Protein 6BGH (pdb70)

GO terms:
  GO:0000785 chromatin (C, IDA)
  GO:0045944 positive regulation of transcription by RNA polymerase II (P, IDA)
  GO:0140566 histone reade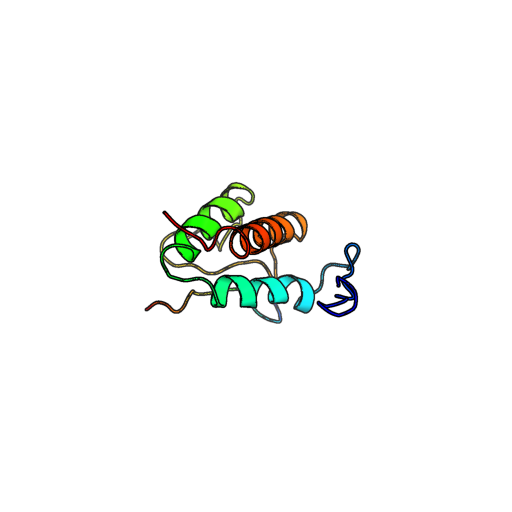r activity (F, IDA)
  GO:0062072 histone H3K9me2/3 reader activity (F, IDA)
  GO:0035987 endodermal cell differentiation (P, IDA)
  GO:0140673 transcription elongation-coupled chromatin remodeling (P, IDA)
  GO:0106222 lncRNA binding (F, IDA)
  GO:0140017 histone H3K18cr reader activity (F, IDA)
  GO:0140019 histone H3K9cr reader activity (F, IDA)
  GO:0140038 histone H3K27cr reader activity (F, IDA)
  GO:0071168 protein localization to chromatin (P, IDA)
  GO:0140693 molecular condensate scaffold activity (F, IDA)
  GO:0005694 chromosome (C, EXP)
  GO:0005515 protein binding (F, IPI)
  GO:0005654 nucleoplasm (C, IDA)
  GO:0005634 nucleus (C, IDA)

CATH classification: 1.20.1270.220

Structure (mmCIF, N/CA/C/O backbone):
data_6BGH
#
_entry.id   6BGH
#
loop_
_entity.id
_entity.type
_entity.pdbx_description
1 polymer 'Bromodomain-containing protein 3'
2 polymer Brd3_ET
#
loop_
_atom_site.group_PDB
_atom_site.id
_atom_site.type_symbol
_atom_site.label_atom_id
_atom_site.label_alt_id
_atom_site.label_comp_id
_atom_site.label_asym_id
_atom_site.label_entity_id
_atom_site.label_seq_id
_atom_site.pdbx_PDB_ins_code
_atom_site.Cartn_x
_atom_site.Cartn_y
_atom_site.Cartn_z
_atom_site.occupancy
_atom_site.B_iso_or_equiv
_atom_site.auth_seq_id
_atom_site.auth_comp_id
_atom_site.auth_asym_id
_atom_site.auth_atom_id
_atom_site.pdbx_PDB_model_num
ATOM 1 N N . ALA A 1 1 ? 29.584 -2.862 0.443 1.00 0.00 557 ALA A N 1
ATOM 2 C CA . ALA A 1 1 ? 28.886 -3.316 -0.756 1.00 0.00 557 ALA A CA 1
ATOM 3 C C . ALA A 1 1 ? 27.586 -2.567 -0.919 1.00 0.00 557 ALA A C 1
ATOM 4 O O . ALA A 1 1 ? 26.941 -2.641 -1.956 1.00 0.00 557 ALA A O 1
ATOM 11 N N . SER A 1 2 ? 27.230 -1.820 0.108 1.00 0.00 558 SER A N 1
ATOM 12 C CA . SER A 1 2 ? 25.995 -1.052 0.147 1.00 0.00 558 SER A CA 1
ATOM 13 C C . SER A 1 2 ? 25.899 -0.067 -1.023 1.00 0.00 558 SER A C 1
ATOM 14 O O . SER A 1 2 ? 24.865 0.025 -1.683 1.00 0.00 558 SER A O 1
ATOM 22 N N . ALA A 1 3 ? 27.009 0.607 -1.309 1.00 0.00 559 ALA A N 1
ATOM 23 C CA . ALA A 1 3 ? 27.078 1.598 -2.384 1.00 0.00 559 ALA A CA 1
ATOM 24 C C . ALA A 1 3 ? 26.886 0.957 -3.756 1.00 0.00 559 ALA A C 1
ATOM 25 O O . ALA A 1 3 ? 26.396 1.599 -4.687 1.00 0.00 559 ALA A O 1
ATOM 32 N N . SER A 1 4 ? 27.249 -0.301 -3.861 1.00 0.00 560 SER A N 1
ATOM 33 C CA . SER A 1 4 ? 27.154 -1.041 -5.101 1.00 0.00 560 SER A CA 1
ATOM 34 C C . SER A 1 4 ? 25.846 -1.832 -5.155 1.00 0.00 560 SER A C 1
ATOM 35 O O . SER A 1 4 ? 25.534 -2.486 -6.153 1.00 0.00 560 SER A O 1
ATOM 43 N N . TYR A 1 5 ? 25.104 -1.794 -4.073 1.00 0.00 561 TYR A N 1
ATOM 44 C CA . TYR A 1 5 ? 23.866 -2.519 -3.990 1.00 0.00 561 TYR A CA 1
ATOM 45 C C . TYR A 1 5 ? 22.747 -1.621 -4.458 1.00 0.00 561 TYR A C 1
ATOM 46 O O . TYR A 1 5 ? 21.897 -2.028 -5.267 1.00 0.00 561 TYR A O 1
ATOM 64 N N . ASP A 1 6 ? 22.756 -0.399 -3.947 1.00 0.00 562 ASP A N 1
ATOM 65 C CA . ASP A 1 6 ? 21.809 0.629 -4.332 1.00 0.00 562 ASP A CA 1
ATOM 66 C C . ASP A 1 6 ? 22.210 1.896 -3.590 1.00 0.00 562 ASP A C 1
ATOM 67 O O . ASP A 1 6 ? 23.317 1.983 -3.038 1.00 0.00 562 ASP A O 1
ATOM 76 N N . SER A 1 7 ? 21.365 2.859 -3.586 1.00 0.00 563 SER A N 1
ATOM 77 C CA . SER A 1 7 ? 21.578 4.081 -2.873 1.00 0.00 563 SER A CA 1
ATOM 78 C C . SER A 1 7 ? 20.247 4.599 -2.336 1.00 0.00 563 SER A C 1
ATOM 79 O O . SER A 1 7 ? 20.175 5.044 -1.198 1.00 0.00 563 SER A O 1
ATOM 87 N N . GLU A 1 8 ? 19.191 4.443 -3.151 1.00 0.00 564 GLU A N 1
ATOM 88 C CA . GLU A 1 8 ? 17.820 4.853 -2.827 1.00 0.00 564 GLU A CA 1
ATOM 89 C C . GLU A 1 8 ? 17.699 6.261 -2.251 1.00 0.00 564 GLU A C 1
ATOM 90 O O . GLU A 1 8 ? 17.817 6.470 -1.042 1.00 0.00 564 GLU A O 1
ATOM 102 N N . GLU A 1 9 ? 17.494 7.223 -3.116 1.00 0.00 565 GLU A N 1
ATOM 103 C CA . GLU A 1 9 ? 17.275 8.591 -2.696 1.00 0.00 565 GLU A CA 1
ATOM 104 C C . GLU A 1 9 ? 15.825 8.711 -2.248 1.00 0.00 565 GLU A C 1
ATOM 105 O O . GLU A 1 9 ? 14.939 9.097 -3.019 1.00 0.00 565 GLU A O 1
ATOM 117 N N . GLU A 1 10 ? 15.591 8.302 -1.039 1.00 0.00 566 GLU A N 1
ATOM 118 C CA . GLU A 1 10 ? 14.270 8.188 -0.498 1.00 0.00 566 GLU A CA 1
ATOM 119 C C . GLU A 1 10 ? 13.998 9.276 0.530 1.00 0.00 566 GLU A C 1
ATOM 120 O O . GLU A 1 10 ? 14.766 9.464 1.484 1.00 0.00 566 GLU A O 1
ATOM 132 N N . GLU A 1 11 ? 12.909 9.960 0.343 1.00 0.00 567 GLU A N 1
ATOM 133 C CA . GLU A 1 11 ? 12.511 11.049 1.209 1.00 0.00 567 GLU A CA 1
ATOM 134 C C . GLU A 1 11 ? 11.451 10.580 2.183 1.00 0.00 567 GLU A C 1
ATOM 135 O O . GLU A 1 11 ? 10.457 9.984 1.788 1.00 0.00 567 GLU A O 1
ATOM 147 N N . GLU A 1 12 ? 11.657 10.857 3.440 1.00 0.00 568 GLU A N 1
ATOM 148 C CA . GLU A 1 12 ? 10.732 10.436 4.473 1.00 0.00 568 GLU A CA 1
ATOM 149 C C . GLU A 1 12 ? 9.814 11.576 4.883 1.00 0.00 568 GLU A C 1
ATOM 150 O O . GLU A 1 12 ? 8.867 11.389 5.631 1.00 0.00 568 GLU A O 1
ATOM 162 N N . GLY A 1 13 ? 10.104 12.743 4.391 1.00 0.00 569 GLY A N 1
ATOM 163 C CA . GLY A 1 13 ? 9.348 13.908 4.773 1.00 0.00 569 GLY A CA 1
ATOM 164 C C . GLY A 1 13 ? 8.565 14.493 3.636 1.00 0.00 569 GLY A C 1
ATOM 165 O O . GLY A 1 13 ? 8.250 15.687 3.638 1.00 0.00 569 GLY A O 1
ATOM 169 N N . LEU A 1 14 ? 8.250 13.676 2.671 1.00 0.00 570 LEU A N 1
ATOM 170 C CA . LEU A 1 14 ? 7.495 14.127 1.526 1.00 0.00 570 LEU A CA 1
ATOM 171 C C . LEU A 1 14 ? 6.035 14.465 1.893 1.00 0.00 570 LEU A C 1
ATOM 172 O O . LEU A 1 14 ? 5.430 13.796 2.747 1.00 0.00 570 LEU A O 1
ATOM 188 N N . PRO A 1 15 ? 5.493 15.559 1.333 1.00 0.00 571 PRO A N 1
ATOM 189 C CA . PRO A 1 15 ? 4.116 15.978 1.599 1.00 0.00 571 PRO A CA 1
ATOM 190 C C . PRO A 1 15 ? 3.109 15.116 0.857 1.00 0.00 571 PRO A C 1
ATOM 191 O O . PRO A 1 15 ? 3.454 14.490 -0.166 1.00 0.00 571 PRO A O 1
ATOM 202 N N . MET A 1 16 ? 1.871 15.098 1.359 1.00 0.00 572 MET A N 1
ATOM 203 C CA . MET A 1 16 ? 0.807 14.290 0.768 1.00 0.00 572 MET A CA 1
ATOM 204 C C . MET A 1 16 ? 0.606 14.631 -0.701 1.00 0.00 572 MET A C 1
ATOM 205 O O . MET A 1 16 ? 0.224 15.748 -1.066 1.00 0.00 572 MET A O 1
ATOM 219 N N . SER A 1 17 ? 0.904 13.683 -1.521 1.00 0.00 573 SER A N 1
ATOM 220 C CA . SER A 1 17 ? 0.841 13.824 -2.937 1.00 0.00 573 SER A CA 1
ATOM 221 C C . SER A 1 17 ? 0.190 12.574 -3.497 1.00 0.00 573 SER A C 1
ATOM 222 O O . SER A 1 17 ? 0.235 11.520 -2.873 1.00 0.00 573 SER A O 1
ATOM 230 N N . TYR A 1 18 ? -0.409 12.668 -4.653 1.00 0.00 574 TYR A N 1
ATOM 231 C CA . TYR A 1 18 ? -1.060 11.511 -5.223 1.00 0.00 574 TYR A CA 1
ATOM 232 C C . TYR A 1 18 ? -0.038 10.495 -5.674 1.00 0.00 574 TYR A C 1
ATOM 233 O O . TYR A 1 18 ? -0.254 9.311 -5.544 1.00 0.00 574 TYR A O 1
ATOM 251 N N . ASP A 1 19 ? 1.115 10.984 -6.121 1.00 0.00 575 ASP A N 1
ATOM 252 C CA . ASP A 1 19 ? 2.213 10.110 -6.574 1.00 0.00 575 ASP A CA 1
ATOM 253 C C . ASP A 1 19 ? 2.784 9.323 -5.401 1.00 0.00 575 ASP A C 1
ATOM 254 O O . ASP A 1 19 ? 3.135 8.149 -5.543 1.00 0.00 575 ASP A O 1
ATOM 263 N N . GLU A 1 20 ? 2.861 9.982 -4.244 1.00 0.00 576 GLU A N 1
ATOM 264 C CA . GLU A 1 20 ? 3.297 9.438 -3.029 1.00 0.00 576 GLU A CA 1
ATOM 265 C C . GLU A 1 20 ? 2.418 8.256 -2.627 1.00 0.00 576 GLU A C 1
ATOM 266 O O . GLU A 1 20 ? 2.892 7.138 -2.431 1.00 0.00 576 GLU A O 1
ATOM 278 N N . LYS A 1 21 ? 1.129 8.514 -2.588 1.00 0.00 577 LYS A N 1
ATOM 279 C CA . LYS A 1 21 ? 0.144 7.544 -2.178 1.00 0.00 577 LYS A CA 1
ATOM 280 C C . LYS A 1 21 ? 0.055 6.426 -3.166 1.00 0.00 577 LYS A C 1
ATOM 281 O O . LYS A 1 21 ? -0.116 5.252 -2.817 1.00 0.00 577 LYS A O 1
ATOM 300 N N . ARG A 1 22 ? 0.207 6.785 -4.389 1.00 0.00 578 ARG A N 1
ATOM 301 C CA . ARG A 1 22 ? 0.104 5.886 -5.453 1.00 0.00 578 ARG A CA 1
ATOM 302 C C . ARG A 1 22 ? 1.300 4.972 -5.599 1.00 0.00 578 ARG A C 1
ATOM 303 O O . ARG A 1 22 ? 1.178 3.919 -6.154 1.00 0.00 578 ARG A O 1
ATOM 324 N N . GLN A 1 23 ? 2.459 5.382 -5.115 1.00 0.00 579 GLN A N 1
ATOM 325 C CA . GLN A 1 23 ? 3.640 4.500 -5.127 1.00 0.00 579 GLN A CA 1
ATOM 326 C C . GLN A 1 23 ? 3.280 3.176 -4.428 1.00 0.00 579 GLN A C 1
ATOM 327 O O . GLN A 1 23 ? 3.637 2.084 -4.887 1.00 0.00 579 GLN A O 1
ATOM 341 N N . LEU A 1 24 ? 2.507 3.295 -3.375 1.00 0.00 580 LEU A N 1
ATOM 342 C CA . LEU A 1 24 ? 2.046 2.159 -2.613 1.00 0.00 580 LEU A CA 1
ATOM 343 C C . LEU A 1 24 ? 0.973 1.362 -3.386 1.00 0.00 580 LEU A C 1
ATOM 344 O O . LEU A 1 24 ? 0.796 0.162 -3.156 1.00 0.00 580 LEU A O 1
ATOM 360 N N . SER A 1 25 ? 0.286 2.032 -4.329 1.00 0.00 581 SER A N 1
ATOM 361 C CA . SER A 1 25 ? -0.718 1.392 -5.185 1.00 0.00 581 SER A CA 1
ATOM 362 C C . SER A 1 25 ? -0.020 0.308 -5.996 1.00 0.00 581 SER A C 1
ATOM 363 O O . SER A 1 25 ? -0.530 -0.794 -6.179 1.00 0.00 581 SER A O 1
ATOM 371 N N . LEU A 1 26 ? 1.174 0.641 -6.472 1.00 0.00 582 LEU A N 1
ATOM 372 C CA . LEU A 1 26 ? 1.949 -0.266 -7.258 1.00 0.00 582 LEU A CA 1
ATOM 373 C C . LEU A 1 26 ? 2.474 -1.433 -6.427 1.00 0.00 582 LEU A C 1
ATOM 374 O O . LEU A 1 26 ? 2.623 -2.533 -6.951 1.00 0.00 582 LEU A O 1
ATOM 390 N N . ASP A 1 27 ? 2.735 -1.209 -5.140 1.00 0.00 583 ASP A N 1
ATOM 391 C CA . ASP A 1 27 ? 3.190 -2.307 -4.272 1.00 0.00 583 ASP A CA 1
ATOM 392 C C . ASP A 1 27 ? 2.087 -3.306 -4.064 1.00 0.00 583 ASP A C 1
ATOM 393 O O . ASP A 1 27 ? 2.286 -4.500 -4.274 1.00 0.00 583 ASP A O 1
ATOM 402 N N . ILE A 1 28 ? 0.897 -2.818 -3.685 1.00 0.00 584 ILE A N 1
ATOM 403 C CA . ILE A 1 28 ? -0.254 -3.704 -3.484 1.00 0.00 584 ILE A CA 1
ATOM 404 C C . ILE A 1 28 ? -0.600 -4.440 -4.793 1.00 0.00 584 ILE A C 1
ATOM 405 O O . ILE A 1 28 ? -0.933 -5.617 -4.789 1.00 0.00 584 ILE A O 1
ATOM 421 N N . ASN A 1 29 ? -0.442 -3.745 -5.903 1.00 0.00 585 ASN A N 1
ATOM 422 C CA . ASN A 1 29 ? -0.677 -4.304 -7.239 1.00 0.00 585 ASN A CA 1
ATOM 423 C C . ASN A 1 29 ? 0.280 -5.480 -7.544 1.00 0.00 585 ASN A C 1
ATOM 424 O O . ASN A 1 29 ? -0.073 -6.413 -8.281 1.00 0.00 585 ASN A O 1
ATOM 435 N N . ARG A 1 30 ? 1.475 -5.443 -6.963 1.00 0.00 586 ARG A N 1
ATOM 436 C CA . ARG A 1 30 ? 2.475 -6.491 -7.175 1.00 0.00 586 ARG A CA 1
ATOM 437 C C . ARG A 1 30 ? 2.226 -7.694 -6.295 1.00 0.00 586 ARG A C 1
ATOM 438 O O . ARG A 1 30 ? 2.658 -8.808 -6.620 1.00 0.00 586 ARG A O 1
ATOM 459 N N . LEU A 1 31 ? 1.534 -7.486 -5.208 1.00 0.00 587 LEU A N 1
ATOM 460 C CA . LEU A 1 31 ? 1.304 -8.524 -4.241 1.00 0.00 587 LEU A CA 1
ATOM 461 C C . LEU A 1 31 ? 0.222 -9.528 -4.695 1.00 0.00 587 LEU A C 1
ATOM 462 O O . LEU A 1 31 ? -0.736 -9.154 -5.384 1.00 0.00 587 LEU A O 1
ATOM 478 N N . PRO A 1 32 ? 0.417 -10.833 -4.408 1.00 0.00 588 PRO A N 1
ATOM 479 C CA . PRO A 1 32 ? -0.532 -11.898 -4.785 1.00 0.00 588 PRO A CA 1
ATOM 480 C C . PRO A 1 32 ? -1.821 -11.912 -3.950 1.00 0.00 588 PRO A C 1
ATOM 481 O O . PRO A 1 32 ? -1.942 -11.200 -2.936 1.00 0.00 588 PRO A O 1
ATOM 492 N N . GLY A 1 33 ? -2.758 -12.766 -4.379 1.00 0.00 589 GLY A N 1
ATOM 493 C CA . GLY A 1 33 ? -4.076 -12.917 -3.764 1.00 0.00 589 GLY A CA 1
ATOM 494 C C . GLY A 1 33 ? -4.066 -13.096 -2.262 1.00 0.00 589 GLY A C 1
ATOM 495 O O . GLY A 1 33 ? -4.895 -12.499 -1.552 1.00 0.00 589 GLY A O 1
ATOM 499 N N . GLU A 1 34 ? -3.140 -13.899 -1.770 1.00 0.00 590 GLU A N 1
ATOM 500 C CA . GLU A 1 34 ? -3.025 -14.137 -0.342 1.00 0.00 590 GLU A CA 1
ATOM 501 C C . GLU A 1 34 ? -2.605 -12.866 0.390 1.00 0.00 590 GLU A C 1
ATOM 502 O O . GLU A 1 34 ? -3.122 -12.551 1.449 1.00 0.00 590 GLU A O 1
ATOM 514 N N . LYS A 1 35 ? -1.707 -12.117 -0.217 1.00 0.00 591 LYS A N 1
ATOM 515 C CA . LYS A 1 35 ? -1.153 -10.957 0.410 1.00 0.00 591 LYS A CA 1
ATOM 516 C C . LYS A 1 35 ? -2.140 -9.811 0.422 1.00 0.00 591 LYS A C 1
ATOM 517 O O . LYS A 1 35 ? -2.296 -9.161 1.457 1.00 0.00 591 LYS A O 1
ATOM 536 N N . LEU A 1 36 ? -2.855 -9.609 -0.710 1.00 0.00 592 LEU A N 1
ATOM 537 C CA . LEU A 1 36 ? -3.802 -8.489 -0.859 1.00 0.00 592 LEU A CA 1
ATOM 538 C C . LEU A 1 36 ? -4.877 -8.543 0.222 1.00 0.00 592 LEU A C 1
ATOM 539 O O . LEU A 1 36 ? -5.197 -7.529 0.835 1.00 0.00 592 LEU A O 1
ATOM 555 N N . GLY A 1 37 ? -5.377 -9.745 0.487 1.00 0.00 593 GLY A N 1
ATOM 556 C CA . GLY A 1 37 ? -6.415 -9.922 1.475 1.00 0.00 593 GLY A CA 1
ATOM 557 C C . GLY A 1 37 ? -5.918 -9.650 2.873 1.00 0.00 593 GLY A C 1
ATOM 558 O O . GLY A 1 37 ? -6.616 -9.080 3.691 1.00 0.00 593 GLY A O 1
ATOM 562 N N . ARG A 1 38 ? -4.700 -10.040 3.134 1.00 0.00 594 ARG A N 1
ATOM 563 C CA . ARG A 1 38 ? -4.113 -9.857 4.442 1.00 0.00 594 ARG A CA 1
ATOM 564 C C . ARG A 1 38 ? -3.831 -8.400 4.708 1.00 0.00 594 ARG A C 1
ATOM 565 O O . ARG A 1 38 ? -4.297 -7.841 5.698 1.00 0.00 594 ARG A O 1
ATOM 586 N N . VAL A 1 39 ? -3.130 -7.775 3.788 1.00 0.00 595 VAL A N 1
ATOM 587 C CA . VAL A 1 39 ? -2.701 -6.399 3.944 1.00 0.00 595 VAL A CA 1
ATOM 588 C C . VAL A 1 39 ? -3.846 -5.452 4.018 1.00 0.00 595 VAL A C 1
ATOM 589 O O . VAL A 1 39 ? -3.842 -4.567 4.870 1.00 0.00 595 VAL A O 1
ATOM 602 N N . VAL A 1 40 ? -4.858 -5.67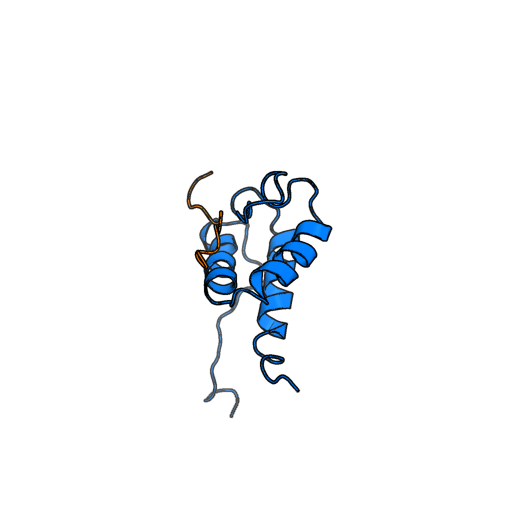4 3.197 1.00 0.00 596 VAL A N 1
ATOM 603 C CA . VAL A 1 40 ? -5.989 -4.800 3.168 1.00 0.00 596 VAL A CA 1
ATOM 604 C C . VAL A 1 40 ? -6.643 -4.772 4.549 1.00 0.00 596 VAL A C 1
ATOM 605 O O . VAL A 1 40 ? -7.037 -3.754 5.017 1.00 0.00 596 VAL A O 1
ATOM 618 N N . HIS A 1 41 ? -6.595 -5.881 5.237 1.00 0.00 597 HIS A N 1
ATOM 619 C CA . HIS A 1 41 ? -7.187 -5.964 6.571 1.00 0.00 597 HIS A CA 1
ATOM 620 C C . HIS A 1 41 ? -6.327 -5.237 7.612 1.00 0.00 597 HIS A C 1
ATOM 621 O O . HIS A 1 41 ? -6.854 -4.642 8.543 1.00 0.00 597 HIS A O 1
ATOM 635 N N . ILE A 1 42 ? -5.007 -5.284 7.450 1.00 0.00 598 ILE A N 1
ATOM 636 C CA . ILE A 1 42 ? -4.090 -4.593 8.366 1.00 0.00 598 ILE A CA 1
ATOM 637 C C . ILE A 1 42 ? -4.210 -3.082 8.183 1.00 0.00 598 ILE A C 1
ATOM 638 O O . ILE A 1 42 ? -4.307 -2.323 9.162 1.00 0.00 598 ILE A O 1
ATOM 654 N N . ILE A 1 43 ? -4.230 -2.655 6.938 1.00 0.00 599 ILE A N 1
ATOM 655 C CA . ILE A 1 43 ? -4.324 -1.216 6.626 1.00 0.00 599 ILE A CA 1
ATOM 656 C C . ILE A 1 43 ? -5.662 -0.648 7.107 1.00 0.00 599 ILE A C 1
ATOM 657 O O . ILE A 1 43 ? -5.717 0.370 7.810 1.00 0.00 599 ILE A O 1
ATOM 673 N N . GLN A 1 44 ? -6.725 -1.347 6.786 1.00 0.00 600 GLN A N 1
ATOM 674 C CA . GLN A 1 44 ? -8.070 -0.935 7.105 1.00 0.00 600 GLN A CA 1
ATOM 675 C C . GLN A 1 44 ? -8.414 -1.152 8.540 1.00 0.00 600 GLN A C 1
ATOM 676 O O . GLN A 1 44 ? -9.464 -0.739 9.005 1.00 0.00 600 GLN A O 1
ATOM 690 N N . SER A 1 45 ? -7.522 -1.756 9.268 1.00 0.00 601 SER A N 1
ATOM 691 C CA . SER A 1 45 ? -7.754 -1.945 10.654 1.00 0.00 601 SER A CA 1
ATOM 692 C C . SER A 1 45 ? -7.583 -0.591 11.385 1.00 0.00 601 SER A C 1
ATOM 693 O O . SER A 1 45 ? -7.923 -0.453 12.559 1.00 0.00 601 SER A O 1
ATOM 701 N N . ARG A 1 46 ? -7.060 0.392 10.661 1.00 0.00 602 ARG A N 1
ATOM 702 C CA . ARG A 1 46 ? -6.810 1.706 11.194 1.00 0.00 602 ARG A CA 1
ATOM 703 C C . ARG A 1 46 ? -7.943 2.673 10.838 1.00 0.00 602 ARG A C 1
ATOM 704 O O . ARG A 1 46 ? -8.621 3.204 11.723 1.00 0.00 602 ARG A O 1
ATOM 725 N N . GLU A 1 47 ? -8.161 2.887 9.555 1.00 0.00 603 GLU A N 1
ATOM 726 C CA . GLU A 1 47 ? -9.193 3.837 9.105 1.00 0.00 603 GLU A CA 1
ATOM 727 C C . GLU A 1 47 ? -10.571 3.186 9.016 1.00 0.00 603 GLU A C 1
ATOM 728 O O . GLU A 1 47 ? -10.673 2.048 8.626 1.00 0.00 603 GLU A O 1
ATOM 740 N N . PRO A 1 48 ? -11.645 3.894 9.423 1.00 0.00 604 PRO A N 1
ATOM 741 C CA . PRO A 1 48 ? -13.027 3.404 9.251 1.00 0.00 604 PRO A CA 1
ATOM 742 C C . PRO A 1 48 ? -13.529 3.684 7.815 1.00 0.00 604 PRO A C 1
ATOM 743 O O . PRO A 1 48 ? -14.400 3.002 7.285 1.00 0.00 604 PRO A O 1
ATOM 754 N N . SER A 1 49 ? -12.883 4.648 7.202 1.00 0.00 605 SER A N 1
ATOM 755 C CA . SER A 1 49 ? -13.094 5.133 5.833 1.00 0.00 605 SER A CA 1
ATOM 756 C C . SER A 1 49 ? -12.376 4.201 4.837 1.00 0.00 605 SER A C 1
ATOM 757 O O . SER A 1 49 ? -12.364 4.435 3.631 1.00 0.00 605 SER A O 1
ATOM 765 N N . LEU A 1 50 ? -11.852 3.134 5.398 1.00 0.00 606 LEU A N 1
ATOM 766 C CA . LEU A 1 50 ? -10.809 2.280 4.871 1.00 0.00 606 LEU A CA 1
ATOM 767 C C . LEU A 1 50 ? -10.777 1.984 3.353 1.00 0.00 606 LEU A C 1
ATOM 768 O O . LEU A 1 50 ? -9.945 2.587 2.669 1.00 0.00 606 LEU A O 1
ATOM 784 N N . ARG A 1 51 ? -11.591 1.103 2.790 1.00 0.00 607 ARG A N 1
ATOM 785 C CA . ARG A 1 51 ? -11.521 1.034 1.365 1.00 0.00 607 ARG A CA 1
ATOM 786 C C . ARG A 1 51 ? -12.524 1.975 0.761 1.00 0.00 607 ARG A C 1
ATOM 787 O O . ARG A 1 51 ? -12.206 2.799 -0.055 1.00 0.00 607 ARG A O 1
ATOM 808 N N . ASP A 1 52 ? -13.747 1.821 1.196 1.00 0.00 608 ASP A N 1
ATOM 809 C CA . ASP A 1 52 ? -14.827 2.747 0.929 1.00 0.00 608 ASP A CA 1
ATOM 810 C C . ASP A 1 52 ? -15.746 2.631 2.113 1.00 0.00 608 ASP A C 1
ATOM 811 O O . ASP A 1 52 ? -16.138 3.610 2.729 1.00 0.00 608 ASP A O 1
ATOM 820 N N . SER A 1 53 ? -16.000 1.344 2.427 1.00 0.00 609 SER A N 1
ATOM 821 C CA . SER A 1 53 ? -16.769 0.781 3.551 1.00 0.00 609 SER A CA 1
ATOM 822 C C . SER A 1 53 ? -17.050 -0.687 3.211 1.00 0.00 609 SER A C 1
ATOM 823 O O . SER A 1 53 ? -16.858 -1.578 4.037 1.00 0.00 609 SER A O 1
ATOM 831 N N . ASN A 1 54 ? -17.460 -0.908 1.953 1.00 0.00 610 ASN A N 1
ATOM 832 C CA . ASN A 1 54 ? -17.766 -2.246 1.392 1.00 0.00 610 ASN A CA 1
ATOM 833 C C . ASN A 1 54 ? -16.556 -3.180 1.442 1.00 0.00 610 ASN A C 1
ATOM 834 O O . ASN A 1 54 ? -15.543 -2.888 0.855 1.00 0.00 610 ASN A O 1
ATOM 845 N N . PRO A 1 55 ? -16.665 -4.315 2.141 1.00 0.00 611 PRO A N 1
ATOM 846 C CA . PRO A 1 55 ? -15.570 -5.278 2.293 1.00 0.00 611 PRO A CA 1
ATOM 847 C C . PRO A 1 55 ? -15.507 -6.362 1.190 1.00 0.00 611 PRO A C 1
ATOM 848 O O . PRO A 1 55 ? -14.640 -7.243 1.230 1.00 0.00 611 PRO A O 1
ATOM 859 N N . ASP A 1 56 ? -16.437 -6.338 0.252 1.00 0.00 612 ASP A N 1
ATOM 860 C CA . ASP A 1 56 ? -16.499 -7.398 -0.764 1.00 0.00 612 ASP A CA 1
ATOM 861 C C . ASP A 1 56 ? -15.410 -7.239 -1.830 1.00 0.00 612 ASP A C 1
ATOM 862 O O . ASP A 1 56 ? -14.695 -8.197 -2.152 1.00 0.00 612 ASP A O 1
ATOM 871 N N . GLU A 1 57 ? -15.270 -6.048 -2.360 1.00 0.00 613 GLU A N 1
ATOM 872 C CA . GLU A 1 57 ? -14.204 -5.768 -3.315 1.00 0.00 613 GLU A CA 1
ATOM 873 C C . GLU A 1 57 ? -13.090 -5.043 -2.612 1.00 0.00 613 GLU A C 1
ATOM 874 O O . GLU A 1 57 ? -13.280 -4.577 -1.503 1.00 0.00 613 GLU A O 1
ATOM 886 N N . ILE A 1 58 ? -11.939 -4.975 -3.230 1.00 0.00 614 ILE A N 1
ATOM 887 C CA . ILE A 1 58 ? -10.794 -4.303 -2.654 1.00 0.00 614 ILE A CA 1
ATOM 888 C C . ILE A 1 58 ? -10.445 -3.057 -3.456 1.00 0.00 614 ILE A C 1
ATOM 889 O O . ILE A 1 58 ? -9.861 -3.150 -4.491 1.00 0.00 614 ILE A O 1
ATOM 905 N N . GLU A 1 59 ? -10.823 -1.899 -2.990 1.00 0.00 615 GLU A N 1
ATOM 906 C CA . GLU A 1 59 ? -10.395 -0.678 -3.603 1.00 0.00 615 GLU A CA 1
ATOM 907 C C . GLU A 1 59 ? -9.857 0.334 -2.629 1.00 0.00 615 GLU A C 1
ATOM 908 O O . GLU A 1 59 ? -10.574 1.025 -1.933 1.00 0.00 615 GLU A O 1
ATOM 920 N N . ILE A 1 60 ? -8.572 0.429 -2.676 1.00 0.00 616 ILE A N 1
ATOM 921 C CA . ILE A 1 60 ? -7.762 1.217 -1.797 1.00 0.00 616 ILE A CA 1
ATOM 922 C C . ILE A 1 60 ? -7.972 2.747 -1.929 1.00 0.00 616 ILE A C 1
ATOM 923 O O . ILE A 1 60 ? -7.541 3.371 -2.860 1.00 0.00 616 ILE A O 1
ATOM 939 N N . ASP A 1 61 ? -8.654 3.303 -0.970 1.00 0.00 617 ASP A N 1
ATOM 940 C CA . ASP A 1 61 ? -9.017 4.746 -0.863 1.00 0.00 617 ASP A CA 1
ATOM 941 C C . ASP A 1 61 ? -7.874 5.762 -0.814 1.00 0.00 617 ASP A C 1
ATOM 942 O O . ASP A 1 61 ? -8.099 6.953 -0.822 1.00 0.00 617 ASP A O 1
ATOM 951 N N . PHE A 1 62 ? -6.651 5.274 -0.844 1.00 0.00 618 PHE A N 1
ATOM 952 C CA . PHE A 1 62 ? -5.421 6.012 -0.502 1.00 0.00 618 PHE A CA 1
ATOM 953 C C . PHE A 1 62 ? -5.278 7.384 -1.116 1.00 0.00 618 PHE A C 1
ATOM 954 O O . PHE A 1 62 ? -4.612 8.179 -0.525 1.00 0.00 618 PHE A O 1
ATOM 971 N N . GLU A 1 63 ? -5.931 7.677 -2.233 1.00 0.00 619 GLU A N 1
ATOM 972 C CA . GLU A 1 63 ? -5.948 9.050 -2.762 1.00 0.00 619 GLU A CA 1
ATOM 973 C C . GLU A 1 63 ? -6.450 10.010 -1.659 1.00 0.00 619 GLU A C 1
ATOM 974 O O . GLU A 1 63 ? -5.811 11.017 -1.327 1.00 0.00 619 GLU A O 1
ATOM 986 N N . THR A 1 64 ? -7.588 9.641 -1.095 1.00 0.00 620 THR A N 1
ATOM 987 C CA . THR A 1 64 ? -8.304 10.424 -0.119 1.00 0.00 620 THR A CA 1
ATOM 988 C C . THR A 1 64 ? -7.941 9.981 1.304 1.00 0.00 620 THR A C 1
ATOM 989 O O . THR A 1 64 ? -8.285 10.643 2.287 1.00 0.00 620 THR A O 1
ATOM 1000 N N . LEU A 1 65 ? -7.308 8.837 1.412 1.00 0.00 621 LEU A N 1
ATOM 1001 C CA . LEU A 1 65 ? -6.965 8.289 2.705 1.00 0.00 621 LEU A CA 1
ATOM 1002 C C . LEU A 1 65 ? -5.700 8.963 3.242 1.00 0.00 621 LEU A C 1
ATOM 1003 O O . LEU A 1 65 ? -4.883 9.494 2.469 1.00 0.00 621 LEU A O 1
ATOM 1019 N N . LYS A 1 66 ? -5.549 8.923 4.549 1.00 0.00 622 LYS A N 1
ATOM 1020 C CA . LYS A 1 66 ? -4.479 9.612 5.268 1.00 0.00 622 LYS A CA 1
ATOM 1021 C C . LYS A 1 66 ? -3.086 9.040 4.979 1.00 0.00 622 LYS A C 1
ATOM 1022 O O . LYS A 1 66 ? -2.919 7.817 4.850 1.00 0.00 622 LYS A O 1
ATOM 1041 N N . PRO A 1 67 ? -2.047 9.919 4.918 1.00 0.00 623 PRO A N 1
ATOM 1042 C CA . PRO A 1 67 ? -0.658 9.499 4.710 1.00 0.00 623 PRO A CA 1
ATOM 1043 C C . PRO A 1 67 ? -0.141 8.664 5.889 1.00 0.00 623 PRO A C 1
ATOM 1044 O O . PRO A 1 67 ? 0.772 7.866 5.744 1.00 0.00 623 PRO A O 1
ATOM 1055 N N . THR A 1 68 ? -0.748 8.841 7.042 1.00 0.00 624 THR A N 1
ATOM 1056 C CA . THR A 1 68 ? -0.404 8.080 8.216 1.00 0.00 624 THR A CA 1
ATOM 1057 C C . THR A 1 68 ? -0.769 6.596 7.994 1.00 0.00 624 THR A C 1
ATOM 1058 O O . THR A 1 68 ? 0.004 5.696 8.320 1.00 0.00 624 THR A O 1
ATOM 1069 N N . THR A 1 69 ? -1.917 6.367 7.384 1.00 0.00 625 THR A N 1
ATOM 1070 C CA . THR A 1 69 ? -2.381 5.037 7.090 1.00 0.00 625 THR A CA 1
ATOM 1071 C C . THR A 1 69 ? -1.617 4.489 5.863 1.00 0.00 625 THR A C 1
ATOM 1072 O O . THR A 1 69 ? -1.396 3.287 5.731 1.00 0.00 625 THR A O 1
ATOM 1083 N N . LEU A 1 70 ? -1.197 5.408 4.999 1.00 0.00 626 LEU A N 1
ATOM 1084 C CA . LEU A 1 70 ? -0.376 5.116 3.816 1.00 0.00 626 LEU A CA 1
ATOM 1085 C C . LEU A 1 70 ? 0.905 4.389 4.218 1.00 0.00 626 LEU A C 1
ATOM 1086 O O . LEU A 1 70 ? 1.287 3.375 3.618 1.00 0.00 626 LEU A O 1
ATOM 1102 N N . ARG A 1 71 ? 1.536 4.893 5.263 1.00 0.00 627 ARG A N 1
ATOM 1103 C CA . ARG A 1 71 ? 2.802 4.366 5.738 1.00 0.00 627 ARG A CA 1
ATOM 1104 C C . ARG A 1 71 ? 2.667 2.933 6.259 1.00 0.00 627 ARG A C 1
ATOM 1105 O O . ARG A 1 71 ? 3.626 2.174 6.232 1.00 0.00 627 ARG A O 1
ATOM 1126 N N . GLU A 1 72 ? 1.459 2.556 6.684 1.00 0.00 628 GLU A N 1
ATOM 1127 C CA . GLU A 1 72 ? 1.199 1.199 7.166 1.00 0.00 628 GLU A CA 1
ATOM 1128 C C . GLU A 1 72 ? 1.461 0.189 6.030 1.00 0.00 628 GLU A C 1
ATOM 1129 O O . GLU A 1 72 ? 2.054 -0.879 6.243 1.00 0.00 628 GLU A O 1
ATOM 1141 N N . LEU A 1 73 ? 1.051 0.554 4.819 1.00 0.00 629 LEU A N 1
ATOM 1142 C CA . LEU A 1 73 ? 1.254 -0.306 3.664 1.00 0.00 629 LEU A CA 1
ATOM 1143 C C . LEU A 1 73 ? 2.734 -0.386 3.336 1.00 0.00 629 LEU A C 1
ATOM 1144 O O . LEU A 1 73 ? 3.241 -1.450 3.018 1.00 0.00 629 LEU A O 1
ATOM 1160 N N . GLU A 1 74 ? 3.428 0.728 3.500 1.00 0.00 630 GLU A N 1
ATOM 1161 C CA . GLU A 1 74 ? 4.874 0.797 3.284 1.00 0.00 630 GLU A CA 1
ATOM 1162 C C . GLU A 1 74 ? 5.590 -0.223 4.179 1.00 0.00 630 GLU A C 1
ATOM 1163 O O . GLU A 1 74 ? 6.442 -0.996 3.705 1.00 0.00 630 GLU A O 1
ATOM 1175 N N . ARG A 1 75 ? 5.200 -0.239 5.453 1.00 0.00 631 ARG A N 1
ATOM 1176 C CA . ARG A 1 75 ? 5.755 -1.158 6.457 1.00 0.00 631 ARG A CA 1
ATOM 1177 C C . ARG A 1 75 ? 5.539 -2.589 6.019 1.00 0.00 631 ARG A C 1
ATOM 1178 O O . ARG A 1 75 ? 6.459 -3.413 6.050 1.00 0.00 631 ARG A O 1
ATOM 1199 N N . TYR A 1 76 ? 4.320 -2.865 5.585 1.00 0.00 632 TYR A N 1
ATOM 1200 C CA . TYR A 1 76 ? 3.916 -4.177 5.146 1.00 0.00 632 TYR A CA 1
ATOM 1201 C C . TYR A 1 76 ? 4.760 -4.635 3.979 1.00 0.00 632 TYR A C 1
ATOM 1202 O O . TYR A 1 76 ? 5.282 -5.731 3.989 1.00 0.00 632 TYR A O 1
ATOM 1220 N N . VAL A 1 77 ? 4.884 -3.786 2.985 1.00 0.00 633 VAL A N 1
ATOM 1221 C CA . VAL A 1 77 ? 5.589 -4.143 1.763 1.00 0.00 633 VAL A CA 1
ATOM 1222 C C . VAL A 1 77 ? 7.059 -4.396 2.056 1.00 0.00 633 VAL A C 1
ATOM 1223 O O . VAL A 1 77 ? 7.644 -5.362 1.563 1.00 0.00 633 VAL A O 1
ATOM 1236 N N . LYS A 1 78 ? 7.630 -3.563 2.910 1.00 0.00 634 LYS A N 1
ATOM 1237 C CA . LYS A 1 78 ? 9.018 -3.701 3.305 1.00 0.00 634 LYS A CA 1
ATOM 1238 C C . LYS A 1 78 ? 9.200 -5.029 4.041 1.00 0.00 634 LYS A C 1
ATOM 1239 O O . LYS A 1 78 ? 10.236 -5.693 3.916 1.00 0.00 634 LYS A O 1
ATOM 1258 N N . SER A 1 79 ? 8.183 -5.406 4.791 1.00 0.00 635 SER A N 1
ATOM 1259 C CA . SER A 1 79 ? 8.160 -6.670 5.464 1.00 0.00 635 SER A CA 1
ATOM 1260 C C . SER A 1 79 ? 8.018 -7.812 4.438 1.00 0.00 635 SER A C 1
ATOM 1261 O O . SER A 1 79 ? 8.769 -8.765 4.486 1.00 0.00 635 SER A O 1
ATOM 1269 N N . CYS A 1 80 ? 7.090 -7.671 3.474 1.00 0.00 636 CYS A N 1
ATOM 1270 C CA . CYS A 1 80 ? 6.848 -8.689 2.467 1.00 0.00 636 CYS A CA 1
ATOM 1271 C C . CYS A 1 80 ? 8.098 -8.990 1.642 1.00 0.00 636 CYS A C 1
ATOM 1272 O O . CYS A 1 80 ? 8.356 -10.137 1.288 1.00 0.00 636 CYS A O 1
ATOM 1280 N N . LEU A 1 81 ? 8.883 -7.961 1.356 1.00 0.00 637 LEU A N 1
ATOM 1281 C CA . LEU A 1 81 ? 10.104 -8.117 0.564 1.00 0.00 637 LEU A CA 1
ATOM 1282 C C . LEU A 1 81 ? 11.151 -8.961 1.297 1.00 0.00 637 LEU A C 1
ATOM 1283 O O . LEU A 1 81 ? 11.874 -9.757 0.679 1.00 0.00 637 LEU A O 1
ATOM 1299 N N . GLN A 1 82 ? 11.209 -8.818 2.603 1.00 0.00 638 GLN A N 1
ATOM 1300 C CA . GLN A 1 82 ? 12.209 -9.520 3.392 1.00 0.00 638 GLN A CA 1
ATOM 1301 C C . GLN A 1 82 ? 11.635 -10.811 3.987 1.00 0.00 638 GLN A C 1
ATOM 1302 O O . GLN A 1 82 ? 12.367 -11.652 4.508 1.00 0.00 638 GLN A O 1
ATOM 1316 N N . LYS A 1 83 ? 10.343 -10.983 3.889 1.00 0.00 639 LYS A N 1
ATOM 1317 C CA . LYS A 1 83 ? 9.697 -12.143 4.458 1.00 0.00 639 LYS A CA 1
ATOM 1318 C C . LYS A 1 83 ? 8.967 -12.920 3.359 1.00 0.00 639 LYS A C 1
ATOM 1319 O O . LYS A 1 83 ? 8.025 -13.672 3.603 1.00 0.00 639 LYS A O 1
ATOM 1338 N N . LYS A 1 84 ? 9.446 -12.759 2.140 1.00 0.00 640 LYS A N 1
ATOM 1339 C CA . LYS A 1 84 ? 8.912 -13.493 0.991 1.00 0.00 640 LYS A CA 1
ATOM 1340 C C . LYS A 1 84 ? 9.303 -14.968 1.109 1.00 0.00 640 LYS A C 1
ATOM 1341 O O . LYS A 1 84 ? 8.702 -15.848 0.489 1.00 0.00 640 LYS A O 1
ATOM 1360 N N . GLN A 1 85 ? 10.332 -15.212 1.899 1.00 0.00 641 GLN A N 1
ATOM 1361 C CA . GLN A 1 85 ? 10.789 -16.534 2.200 1.00 0.00 641 GLN A CA 1
ATOM 1362 C C . GLN A 1 85 ? 9.810 -17.185 3.168 1.00 0.00 641 GLN A C 1
ATOM 1363 O O . GLN A 1 85 ? 9.768 -16.845 4.356 1.00 0.00 641 GLN A O 1
ATOM 1377 N N . ARG A 1 86 ? 8.991 -18.052 2.644 1.00 0.00 642 ARG A N 1
ATOM 1378 C CA . ARG A 1 86 ? 8.025 -18.777 3.441 1.00 0.00 642 ARG A CA 1
ATOM 1379 C C . ARG A 1 86 ? 8.632 -20.072 3.932 1.00 0.00 642 ARG A C 1
ATOM 1380 O O . ARG A 1 86 ? 9.765 -20.415 3.549 1.00 0.00 642 ARG A O 1
ATOM 1401 N N . LYS A 1 87 ? 7.904 -20.767 4.770 1.00 0.00 643 LYS A N 1
ATOM 1402 C CA . LYS A 1 87 ? 8.330 -22.033 5.290 1.00 0.00 643 LYS A CA 1
ATOM 1403 C C . LYS A 1 87 ? 7.163 -23.027 5.241 1.00 0.00 643 LYS A C 1
ATOM 1404 O O . LYS A 1 87 ? 6.467 -23.243 6.249 1.00 0.00 643 LYS A O 1
ATOM 1424 N N . ARG B 2 1 ? -10.477 10.774 -6.386 1.00 0.00 1591 ARG B N 1
ATOM 1425 C CA . ARG B 2 1 ? -10.142 12.184 -6.199 1.00 0.00 1591 ARG B CA 1
ATOM 1426 C C . ARG B 2 1 ? -9.401 12.745 -7.422 1.00 0.00 1591 ARG B C 1
ATOM 1427 O O . ARG B 2 1 ? -9.832 13.735 -8.011 1.00 0.00 1591 ARG B O 1
ATOM 1448 N N . SER B 2 2 ? -8.304 12.122 -7.807 1.00 0.00 1592 SER B N 1
ATOM 1449 C CA . SER B 2 2 ? -7.516 12.624 -8.909 1.00 0.00 1592 SER B CA 1
ATOM 1450 C C . SER B 2 2 ? -6.852 11.452 -9.628 1.00 0.00 1592 SER B C 1
ATOM 1451 O O . SER B 2 2 ? -7.399 10.929 -10.603 1.00 0.00 1592 SER B O 1
ATOM 1459 N N . VAL B 2 3 ? -5.724 11.009 -9.117 1.00 0.00 1593 VAL B N 1
ATOM 1460 C CA . VAL B 2 3 ? -5.022 9.879 -9.667 1.00 0.00 1593 VAL B CA 1
ATOM 1461 C C . VAL B 2 3 ? -5.282 8.725 -8.719 1.00 0.00 1593 VAL B C 1
ATOM 1462 O O . VAL B 2 3 ? -4.784 8.710 -7.595 1.00 0.00 1593 VAL B O 1
ATOM 1475 N N . LYS B 2 4 ? -6.071 7.792 -9.173 1.00 0.00 1594 LYS B N 1
ATOM 1476 C CA . LYS B 2 4 ? -6.678 6.774 -8.316 1.00 0.00 1594 LYS B CA 1
ATOM 1477 C C . LYS B 2 4 ? -5.697 5.734 -7.802 1.00 0.00 1594 LYS B C 1
ATOM 1478 O O . LYS B 2 4 ? -5.029 5.034 -8.564 1.00 0.00 1594 LYS B O 1
ATOM 1497 N N . VAL B 2 5 ? -5.670 5.609 -6.505 1.00 0.00 1595 VAL B N 1
ATOM 1498 C CA . VAL B 2 5 ? -4.915 4.586 -5.830 1.00 0.00 1595 VAL B CA 1
ATOM 1499 C C . VAL B 2 5 ? -5.911 3.485 -5.419 1.00 0.00 1595 VAL B C 1
ATOM 1500 O O . VAL B 2 5 ? -5.553 2.511 -4.757 1.00 0.00 1595 VAL B O 1
ATOM 1513 N N . LYS B 2 6 ? -7.189 3.669 -5.849 1.00 0.00 1596 LYS B N 1
ATOM 1514 C CA . LYS B 2 6 ? -8.285 2.714 -5.604 1.00 0.00 1596 LYS B CA 1
ATOM 1515 C C . LYS B 2 6 ? -7.973 1.413 -6.333 1.00 0.00 1596 LYS B C 1
ATOM 1516 O O . LYS B 2 6 ? -8.393 1.198 -7.461 1.00 0.00 1596 LYS B O 1
ATOM 1535 N N . ILE B 2 7 ? -7.183 0.596 -5.654 1.00 0.00 1597 ILE B N 1
ATOM 1536 C CA . ILE B 2 7 ? -6.520 -0.568 -6.195 1.00 0.00 1597 ILE B CA 1
ATOM 1537 C C . ILE B 2 7 ? -7.367 -1.503 -7.115 1.00 0.00 1597 ILE B C 1
ATOM 1538 O O . ILE B 2 7 ? -7.080 -1.603 -8.305 1.00 0.00 1597 ILE B O 1
ATOM 1554 N N . LYS B 2 8 ? -8.416 -2.124 -6.562 1.00 0.00 1598 LYS B N 1
ATOM 1555 C CA . LYS B 2 8 ? -9.146 -3.192 -7.204 1.00 0.00 1598 LYS B CA 1
ATOM 1556 C C . LYS B 2 8 ? -8.248 -4.241 -7.756 1.00 0.00 1598 LYS B C 1
ATOM 1557 O O . LYS B 2 8 ? -7.983 -4.304 -8.958 1.00 0.00 1598 LYS B O 1
ATOM 1576 N N . LEU B 2 9 ? -7.690 -4.999 -6.788 1.00 0.00 1599 LEU B N 1
ATOM 1577 C CA . LEU B 2 9 ? -6.715 -6.035 -7.023 1.00 0.00 1599 LEU B CA 1
ATOM 1578 C C . LEU B 2 9 ? -7.242 -6.979 -8.064 1.00 0.00 1599 LEU B C 1
ATOM 1579 O O . LEU B 2 9 ? -8.179 -7.762 -7.810 1.00 0.00 1599 LEU B O 1
ATOM 1595 N N . GLY B 2 10 ? -6.669 -6.886 -9.233 1.00 0.00 1600 GLY B N 1
ATOM 1596 C CA . GLY B 2 10 ? -7.111 -7.632 -10.368 1.00 0.00 1600 GLY B CA 1
ATOM 1597 C C . GLY B 2 10 ? -6.673 -9.065 -10.354 1.00 0.00 1600 GLY B C 1
ATOM 1598 O O . GLY B 2 10 ? -5.953 -9.513 -11.252 1.00 0.00 1600 GLY B O 1
ATOM 1602 N N . ARG B 2 11 ? -7.077 -9.774 -9.333 1.00 0.00 1601 ARG B N 1
ATOM 1603 C CA . ARG B 2 11 ? -6.819 -11.183 -9.245 1.00 0.00 1601 ARG B CA 1
ATOM 1604 C C . ARG B 2 11 ? -7.829 -11.880 -10.137 1.00 0.00 1601 ARG B C 1
ATOM 1605 O O . ARG B 2 11 ? -7.515 -12.857 -10.821 1.00 0.00 1601 ARG B O 1
ATOM 1626 N N . LYS B 2 12 ? -9.034 -11.330 -10.149 1.00 0.00 1602 LYS B N 1
ATOM 1627 C CA . LYS B 2 12 ? -10.135 -11.822 -10.949 1.00 0.00 1602 LYS B CA 1
ATOM 1628 C C . LYS B 2 12 ? -11.248 -10.785 -10.934 1.00 0.00 1602 LYS B C 1
ATOM 1629 O O . LYS B 2 12 ? -11.064 -9.696 -10.360 1.00 0.00 1602 LYS B O 1
ATOM 1648 N N . ALA A 1 1 ? -10.248 26.988 10.135 1.00 0.00 557 ALA A N 2
ATOM 1649 C CA . ALA A 1 1 ? -8.946 26.423 10.437 1.00 0.00 557 ALA A CA 2
ATOM 1650 C C . ALA A 1 1 ? -8.279 27.215 11.538 1.00 0.00 557 ALA A C 2
ATOM 1651 O O . ALA A 1 1 ? -7.226 26.840 12.054 1.00 0.00 557 ALA A O 2
ATOM 1658 N N . SER A 1 2 ? -8.902 28.305 11.897 1.00 0.00 558 SER A N 2
ATOM 1659 C CA . SER A 1 2 ? -8.364 29.200 12.889 1.00 0.00 558 SER A CA 2
ATOM 1660 C C . SER A 1 2 ? -8.754 28.797 14.327 1.00 0.00 558 SER A C 2
ATOM 1661 O O . SER A 1 2 ? -8.144 29.273 15.282 1.00 0.00 558 SER A O 2
ATOM 1669 N N . ALA A 1 3 ? -9.740 27.893 14.478 1.00 0.00 559 ALA A N 2
ATOM 1670 C CA . ALA A 1 3 ? -10.209 27.479 15.818 1.00 0.00 559 ALA A CA 2
ATOM 1671 C C . ALA A 1 3 ? -9.106 26.766 16.590 1.00 0.00 559 ALA A C 2
ATOM 1672 O O . ALA A 1 3 ? -8.733 27.177 17.697 1.00 0.00 559 ALA A O 2
ATOM 1679 N N . SER A 1 4 ? -8.564 25.723 16.000 1.00 0.00 560 SER A N 2
ATOM 1680 C CA . SER A 1 4 ? -7.458 25.014 16.601 1.00 0.00 560 SER A CA 2
ATOM 1681 C C . SER A 1 4 ? -6.161 25.660 16.129 1.00 0.00 560 SER A C 2
ATOM 1682 O O . SER A 1 4 ? -5.090 25.429 16.691 1.00 0.00 560 SER A O 2
ATOM 1690 N N . TYR A 1 5 ? -6.313 26.535 15.135 1.00 0.00 561 TYR A N 2
ATOM 1691 C CA . TYR A 1 5 ? -5.248 27.147 14.401 1.00 0.00 561 TYR A CA 2
ATOM 1692 C C . TYR A 1 5 ? -4.311 26.097 13.844 1.00 0.00 561 TYR A C 2
ATOM 1693 O O . TYR A 1 5 ? -3.325 25.694 14.473 1.00 0.00 561 TYR A O 2
ATOM 1711 N N . ASP A 1 6 ? -4.656 25.629 12.685 1.00 0.00 562 ASP A N 2
ATOM 1712 C CA . ASP A 1 6 ? -3.932 24.546 12.068 1.00 0.00 562 ASP A CA 2
ATOM 1713 C C . ASP A 1 6 ? -3.064 25.077 10.951 1.00 0.00 562 ASP A C 2
ATOM 1714 O O . ASP A 1 6 ? -3.535 25.839 10.098 1.00 0.00 562 ASP A O 2
ATOM 1723 N N . SER A 1 7 ? -1.816 24.682 10.947 1.00 0.00 563 SER A N 2
ATOM 1724 C CA . SER A 1 7 ? -0.860 25.187 9.997 1.00 0.00 563 SER A CA 2
ATOM 1725 C C . SER A 1 7 ? -0.704 24.271 8.778 1.00 0.00 563 SER A C 2
ATOM 1726 O O . SER A 1 7 ? -0.012 24.633 7.820 1.00 0.00 563 SER A O 2
ATOM 1734 N N . GLU A 1 8 ? -1.380 23.118 8.804 1.00 0.00 564 GLU A N 2
ATOM 1735 C CA . GLU A 1 8 ? -1.329 22.127 7.726 1.00 0.00 564 GLU A CA 2
ATOM 1736 C C . GLU A 1 8 ? 0.076 21.638 7.435 1.00 0.00 564 GLU A C 2
ATOM 1737 O O . GLU A 1 8 ? 0.664 21.945 6.389 1.00 0.00 564 GLU A O 2
ATOM 1749 N N . GLU A 1 9 ? 0.631 20.937 8.367 1.00 0.00 565 GLU A N 2
ATOM 1750 C CA . GLU A 1 9 ? 1.948 20.389 8.196 1.00 0.00 565 GLU A CA 2
ATOM 1751 C C . GLU A 1 9 ? 1.826 19.025 7.556 1.00 0.00 565 GLU A C 2
ATOM 1752 O O . GLU A 1 9 ? 0.790 18.355 7.695 1.00 0.00 565 GLU A O 2
ATOM 1764 N N . GLU A 1 10 ? 2.827 18.626 6.842 1.00 0.00 566 GLU A N 2
ATOM 1765 C CA . GLU A 1 10 ? 2.880 17.300 6.309 1.00 0.00 566 GLU A CA 2
ATOM 1766 C C . GLU A 1 10 ? 3.932 16.571 7.099 1.00 0.00 566 GLU A C 2
ATOM 1767 O O . GLU A 1 10 ? 5.122 16.893 7.013 1.00 0.00 566 GLU A O 2
ATOM 1779 N N . GLU A 1 11 ? 3.490 15.633 7.879 1.00 0.00 567 GLU A N 2
ATOM 1780 C CA . GLU A 1 11 ? 4.308 14.948 8.866 1.00 0.00 567 GLU A CA 2
ATOM 1781 C C . GLU A 1 11 ? 5.519 14.191 8.324 1.00 0.00 567 GLU A C 2
ATOM 1782 O O . GLU A 1 11 ? 5.627 13.912 7.122 1.00 0.00 567 GLU A O 2
ATOM 1794 N N . GLU A 1 12 ? 6.422 13.884 9.269 1.00 0.00 568 GLU A N 2
ATOM 1795 C CA . GLU A 1 12 ? 7.715 13.215 9.077 1.00 0.00 568 GLU A CA 2
ATOM 1796 C C . GLU A 1 12 ? 8.653 13.883 8.051 1.00 0.00 568 GLU A C 2
ATOM 1797 O O . GLU A 1 12 ? 8.327 14.910 7.449 1.00 0.00 568 GLU A O 2
ATOM 1809 N N . GLY A 1 13 ? 9.836 13.317 7.903 1.00 0.00 569 GLY A N 2
ATOM 1810 C CA . GLY A 1 13 ? 10.845 13.909 7.060 1.00 0.00 569 GLY A CA 2
ATOM 1811 C C . GLY A 1 13 ? 10.706 13.505 5.630 1.00 0.00 569 GLY A C 2
ATOM 1812 O O . GLY A 1 13 ? 11.295 14.124 4.740 1.00 0.00 569 GLY A O 2
ATOM 1816 N N . LEU A 1 14 ? 9.937 12.484 5.394 1.00 0.00 570 LEU A N 2
ATOM 1817 C CA . LEU A 1 14 ? 9.719 12.010 4.059 1.00 0.00 570 LEU A CA 2
ATOM 1818 C C . LEU A 1 14 ? 8.560 12.783 3.454 1.00 0.00 570 LEU A C 2
ATOM 1819 O O . LEU A 1 14 ? 7.509 12.910 4.088 1.00 0.00 570 LEU A O 2
ATOM 1835 N N . PRO A 1 15 ? 8.737 13.367 2.259 1.00 0.00 571 PRO A N 2
ATOM 1836 C CA . PRO A 1 15 ? 7.676 14.117 1.619 1.00 0.00 571 PRO A CA 2
ATOM 1837 C C . PRO A 1 15 ? 6.557 13.200 1.152 1.00 0.00 571 PRO A C 2
ATOM 1838 O O . PRO A 1 15 ? 6.780 12.023 0.825 1.00 0.00 571 PRO A O 2
ATOM 1849 N N . MET A 1 16 ? 5.390 13.728 1.114 1.00 0.00 572 MET A N 2
ATOM 1850 C CA . MET A 1 16 ? 4.230 12.974 0.760 1.00 0.00 572 MET A CA 2
ATOM 1851 C C . MET A 1 16 ? 3.525 13.617 -0.417 1.00 0.00 572 MET A C 2
ATOM 1852 O O . MET A 1 16 ? 2.921 14.662 -0.301 1.00 0.00 572 MET A O 2
ATOM 1866 N N . SER A 1 17 ? 3.642 13.011 -1.540 1.00 0.00 573 SER A N 2
ATOM 1867 C CA . SER A 1 17 ? 3.057 13.523 -2.736 1.00 0.00 573 SER A CA 2
ATOM 1868 C C . SER A 1 17 ? 1.927 12.600 -3.190 1.00 0.00 573 SER A C 2
ATOM 1869 O O . SER A 1 17 ? 1.665 11.560 -2.545 1.00 0.00 573 SER A O 2
ATOM 1877 N N . TYR A 1 18 ? 1.247 12.957 -4.277 1.00 0.00 574 TYR A N 2
ATOM 1878 C CA . TYR A 1 18 ? 0.272 12.060 -4.875 1.00 0.00 574 TYR A CA 2
ATOM 1879 C C . TYR A 1 18 ? 1.000 10.894 -5.516 1.00 0.00 574 TYR A C 2
ATOM 1880 O O . TYR A 1 18 ? 0.462 9.791 -5.631 1.00 0.00 574 TYR A O 2
ATOM 1898 N N . ASP A 1 19 ? 2.250 11.151 -5.894 1.00 0.00 575 ASP A N 2
ATOM 1899 C CA . ASP A 1 19 ? 3.151 10.127 -6.406 1.00 0.00 575 ASP A CA 2
ATOM 1900 C C . ASP A 1 19 ? 3.421 9.103 -5.335 1.00 0.00 575 ASP A C 2
ATOM 1901 O O . ASP A 1 19 ? 3.336 7.927 -5.586 1.00 0.00 575 ASP A O 2
ATOM 1910 N N . GLU A 1 20 ? 3.724 9.570 -4.124 1.00 0.00 576 GLU A N 2
ATOM 1911 C CA . GLU A 1 20 ? 3.942 8.684 -2.971 1.00 0.00 576 GLU A CA 2
ATOM 1912 C C . GLU A 1 20 ? 2.751 7.777 -2.705 1.00 0.00 576 GLU A C 2
ATOM 1913 O O . GLU A 1 20 ? 2.920 6.602 -2.396 1.00 0.00 576 GLU A O 2
ATOM 1925 N N . LYS A 1 21 ? 1.559 8.322 -2.847 1.00 0.00 577 LYS A N 2
ATOM 1926 C CA . LYS A 1 21 ? 0.329 7.557 -2.656 1.00 0.00 577 LYS A CA 2
ATOM 1927 C C . LYS A 1 21 ? 0.225 6.474 -3.704 1.00 0.00 577 LYS A C 2
ATOM 1928 O O . LYS A 1 21 ? -0.035 5.313 -3.417 1.00 0.00 577 LYS A O 2
ATOM 1947 N N . ARG A 1 22 ? 0.475 6.863 -4.907 1.00 0.00 578 ARG A N 2
ATOM 1948 C CA . ARG A 1 22 ? 0.259 6.015 -6.018 1.00 0.00 578 ARG A CA 2
ATOM 1949 C C . ARG A 1 22 ? 1.378 5.034 -6.255 1.00 0.00 578 ARG A C 2
ATOM 1950 O O . ARG A 1 22 ? 1.163 3.998 -6.809 1.00 0.00 578 ARG A O 2
ATOM 1971 N N . GLN A 1 23 ? 2.555 5.373 -5.853 1.00 0.00 579 GLN A N 2
ATOM 1972 C CA . GLN A 1 23 ? 3.698 4.467 -5.932 1.00 0.00 579 GLN A CA 2
ATOM 1973 C C . GLN A 1 23 ? 3.342 3.166 -5.178 1.00 0.00 579 GLN A C 2
ATOM 1974 O O . GLN A 1 23 ? 3.654 2.062 -5.620 1.00 0.00 579 GLN A O 2
ATOM 1988 N N . LEU A 1 24 ? 2.608 3.333 -4.096 1.00 0.00 580 LEU A N 2
ATOM 1989 C CA . LEU A 1 24 ? 2.116 2.231 -3.302 1.00 0.00 580 LEU A CA 2
ATOM 1990 C C . LEU A 1 24 ? 0.939 1.513 -3.974 1.00 0.00 580 LEU A C 2
ATOM 1991 O O . LEU A 1 24 ? 0.699 0.336 -3.708 1.00 0.00 580 LEU A O 2
ATOM 2007 N N . SER A 1 25 ? 0.227 2.226 -4.873 1.00 0.00 581 SER A N 2
ATOM 2008 C CA . SER A 1 25 ? -0.866 1.645 -5.660 1.00 0.00 581 SER A CA 2
ATOM 2009 C C . SER A 1 25 ? -0.263 0.517 -6.512 1.00 0.00 581 SER A C 2
ATOM 2010 O O . SER A 1 25 ? -0.844 -0.552 -6.699 1.00 0.00 581 SER A O 2
ATOM 2018 N N . LEU A 1 26 ? 0.935 0.790 -7.019 1.00 0.00 582 LEU A N 2
ATOM 2019 C CA . LEU A 1 26 ? 1.670 -0.142 -7.828 1.00 0.00 582 LEU A CA 2
ATOM 2020 C C . LEU A 1 26 ? 2.197 -1.300 -6.986 1.00 0.00 582 LEU A C 2
ATOM 2021 O O . LEU A 1 26 ? 2.167 -2.447 -7.430 1.00 0.00 582 LEU A O 2
ATOM 2037 N N . ASP A 1 27 ? 2.652 -1.000 -5.756 1.00 0.00 583 ASP A N 2
ATOM 2038 C CA . ASP A 1 27 ? 3.159 -2.046 -4.843 1.00 0.00 583 ASP A CA 2
ATOM 2039 C C . ASP A 1 27 ? 2.135 -3.095 -4.572 1.00 0.00 583 ASP A C 2
ATOM 2040 O O . ASP A 1 27 ? 2.403 -4.273 -4.764 1.00 0.00 583 ASP A O 2
ATOM 2049 N N . ILE A 1 28 ? 0.954 -2.678 -4.166 1.00 0.00 584 ILE A N 2
ATOM 2050 C CA . ILE A 1 28 ? -0.127 -3.607 -3.893 1.00 0.00 584 ILE A CA 2
ATOM 2051 C C . ILE A 1 28 ? -0.480 -4.445 -5.144 1.00 0.00 584 ILE A C 2
ATOM 2052 O O . ILE A 1 28 ? -0.686 -5.653 -5.048 1.00 0.00 584 ILE A O 2
ATOM 2068 N N . ASN A 1 29 ? -0.449 -3.828 -6.312 1.00 0.00 585 ASN A N 2
ATOM 2069 C CA . ASN A 1 29 ? -0.750 -4.538 -7.562 1.00 0.00 585 ASN A CA 2
ATOM 2070 C C . ASN A 1 29 ? 0.342 -5.594 -7.885 1.00 0.00 585 ASN A C 2
ATOM 2071 O O . ASN A 1 29 ? 0.122 -6.530 -8.667 1.00 0.00 585 ASN A O 2
ATOM 2082 N N . ARG A 1 30 ? 1.493 -5.459 -7.256 1.00 0.00 586 ARG A N 2
ATOM 2083 C CA . ARG A 1 30 ? 2.590 -6.385 -7.454 1.00 0.00 586 ARG A CA 2
ATOM 2084 C C . ARG A 1 30 ? 2.545 -7.564 -6.476 1.00 0.00 586 ARG A C 2
ATOM 2085 O O . ARG A 1 30 ? 3.219 -8.571 -6.691 1.00 0.00 586 ARG A O 2
ATOM 2106 N N . LEU A 1 31 ? 1.767 -7.446 -5.416 1.00 0.00 587 LEU A N 2
ATOM 2107 C CA . LEU A 1 31 ? 1.594 -8.538 -4.476 1.00 0.00 587 LEU A CA 2
ATOM 2108 C C . LEU A 1 31 ? 0.564 -9.569 -4.964 1.00 0.00 587 LEU A C 2
ATOM 2109 O O . LEU A 1 31 ? -0.338 -9.239 -5.738 1.00 0.00 587 LEU A O 2
ATOM 2125 N N . PRO A 1 32 ? 0.725 -10.858 -4.552 1.00 0.00 588 PRO A N 2
ATOM 2126 C CA . PRO A 1 32 ? -0.183 -11.954 -4.943 1.00 0.00 588 PRO A CA 2
ATOM 2127 C C . PRO A 1 32 ? -1.606 -11.801 -4.373 1.00 0.00 588 PRO A C 2
ATOM 2128 O O . PRO A 1 32 ? -1.832 -11.079 -3.377 1.00 0.00 588 PRO A O 2
ATOM 2139 N N . GLY A 1 33 ? -2.530 -12.537 -4.972 1.00 0.00 589 GLY A N 2
ATOM 2140 C CA . GLY A 1 33 ? -3.945 -12.476 -4.653 1.00 0.00 589 GLY A CA 2
ATOM 2141 C C . GLY A 1 33 ? -4.270 -12.751 -3.206 1.00 0.00 589 GLY A C 2
ATOM 2142 O O . GLY A 1 33 ? -5.142 -12.100 -2.624 1.00 0.00 589 GLY A O 2
ATOM 2146 N N . GLU A 1 34 ? -3.565 -13.687 -2.620 1.00 0.00 590 GLU A N 2
ATOM 2147 C CA . GLU A 1 34 ? -3.776 -14.052 -1.229 1.00 0.00 590 GLU A CA 2
ATOM 2148 C C . GLU A 1 34 ? -3.432 -12.896 -0.281 1.00 0.00 590 GLU A C 2
ATOM 2149 O O . GLU A 1 34 ? -3.946 -12.824 0.840 1.00 0.00 590 GLU A O 2
ATOM 2161 N N . LYS A 1 35 ? -2.573 -12.005 -0.719 1.00 0.00 591 LYS A N 2
ATOM 2162 C CA . LYS A 1 35 ? -2.121 -10.938 0.123 1.00 0.00 591 LYS A CA 2
ATOM 2163 C C . LYS A 1 35 ? -2.824 -9.624 -0.147 1.00 0.00 591 LYS A C 2
ATOM 2164 O O . LYS A 1 35 ? -2.921 -8.788 0.748 1.00 0.00 591 LYS A O 2
ATOM 2183 N N . LEU A 1 36 ? -3.341 -9.454 -1.358 1.00 0.00 592 LEU A N 2
ATOM 2184 C CA . LEU A 1 36 ? -4.100 -8.257 -1.700 1.00 0.00 592 LEU A CA 2
ATOM 2185 C C . LEU A 1 36 ? -5.330 -8.124 -0.780 1.00 0.00 592 LEU A C 2
ATOM 2186 O O . LEU A 1 36 ? -5.702 -7.040 -0.386 1.00 0.00 592 LEU A O 2
ATOM 2202 N N . GLY A 1 37 ? -5.927 -9.244 -0.428 1.00 0.00 593 GLY A N 2
ATOM 2203 C CA . GLY A 1 37 ? -7.039 -9.205 0.490 1.00 0.00 593 GLY A CA 2
ATOM 2204 C C . GLY A 1 37 ? -6.580 -8.916 1.904 1.00 0.00 593 GLY A C 2
ATOM 2205 O O . GLY A 1 37 ? -7.214 -8.161 2.622 1.00 0.00 593 GLY A O 2
ATOM 2209 N N . ARG A 1 38 ? -5.422 -9.472 2.262 1.00 0.00 594 ARG A N 2
ATOM 2210 C CA . ARG A 1 38 ? -4.852 -9.350 3.614 1.00 0.00 594 ARG A CA 2
ATOM 2211 C C . ARG A 1 38 ? -4.602 -7.906 3.977 1.00 0.00 594 ARG A C 2
ATOM 2212 O O . ARG A 1 38 ? -5.029 -7.445 5.031 1.00 0.00 594 ARG A O 2
ATOM 2233 N N . VAL A 1 39 ? -3.944 -7.197 3.093 1.00 0.00 595 VAL A N 2
ATOM 2234 C CA . VAL A 1 39 ? -3.597 -5.800 3.309 1.00 0.00 595 VAL A CA 2
ATOM 2235 C C . VAL A 1 39 ? -4.846 -4.959 3.555 1.00 0.00 595 VAL A C 2
ATOM 2236 O O . VAL A 1 39 ? -4.853 -4.099 4.432 1.00 0.00 595 VAL A O 2
ATOM 2249 N N . VAL A 1 40 ? -5.911 -5.291 2.864 1.00 0.00 596 VAL A N 2
ATOM 2250 C CA . VAL A 1 40 ? -7.163 -4.602 2.989 1.00 0.00 596 VAL A CA 2
ATOM 2251 C C . VAL A 1 40 ? -7.735 -4.748 4.401 1.00 0.00 596 VAL A C 2
ATOM 2252 O O . VAL A 1 40 ? -8.436 -3.881 4.873 1.00 0.00 596 VAL A O 2
ATOM 2265 N N . HIS A 1 41 ? -7.380 -5.819 5.085 1.00 0.00 597 HIS A N 2
ATOM 2266 C CA . HIS A 1 41 ? -7.832 -6.008 6.465 1.00 0.00 597 HIS A CA 2
ATOM 2267 C C . HIS A 1 41 ? -7.051 -5.078 7.395 1.00 0.00 597 HIS A C 2
ATOM 2268 O O . HIS A 1 41 ? -7.640 -4.352 8.219 1.00 0.00 597 HIS A O 2
ATOM 2282 N N . ILE A 1 42 ? -5.722 -5.086 7.232 1.00 0.00 598 ILE A N 2
ATOM 2283 C CA . ILE A 1 42 ? -4.817 -4.325 8.093 1.00 0.00 598 ILE A CA 2
ATOM 2284 C C . ILE A 1 42 ? -5.052 -2.836 7.943 1.00 0.00 598 ILE A C 2
ATOM 2285 O O . ILE A 1 42 ? -5.315 -2.140 8.925 1.00 0.00 598 ILE A O 2
ATOM 2301 N N . ILE A 1 43 ? -5.023 -2.362 6.712 1.00 0.00 599 ILE A N 2
ATOM 2302 C CA . ILE A 1 43 ? -5.160 -0.922 6.453 1.00 0.00 599 ILE A CA 2
ATOM 2303 C C . ILE A 1 43 ? -6.545 -0.415 6.911 1.00 0.00 599 ILE A C 2
ATOM 2304 O O . ILE A 1 43 ? -6.695 0.717 7.400 1.00 0.00 599 ILE A O 2
ATOM 2320 N N . GLN A 1 44 ? -7.528 -1.290 6.837 1.00 0.00 600 GLN A N 2
ATOM 2321 C CA . GLN A 1 44 ? -8.900 -0.946 7.168 1.00 0.00 600 GLN A CA 2
ATOM 2322 C C . GLN A 1 44 ? -9.128 -0.928 8.680 1.00 0.00 600 GLN A C 2
ATOM 2323 O O . GLN A 1 44 ? -10.165 -0.468 9.166 1.00 0.00 600 GLN A O 2
ATOM 2337 N N . SER A 1 45 ? -8.158 -1.390 9.422 1.00 0.00 601 SER A N 2
ATOM 2338 C CA . SER A 1 45 ? -8.261 -1.386 10.856 1.00 0.00 601 SER A CA 2
ATOM 2339 C C . SER A 1 45 ? -7.951 0.026 11.400 1.00 0.00 601 SER A C 2
ATOM 2340 O O . SER A 1 45 ? -8.200 0.329 12.569 1.00 0.00 601 SER A O 2
ATOM 2348 N N . ARG A 1 46 ? -7.438 0.896 10.531 1.00 0.00 602 ARG A N 2
ATOM 2349 C CA . ARG A 1 46 ? -7.090 2.246 10.937 1.00 0.00 602 ARG A CA 2
ATOM 2350 C C . ARG A 1 46 ? -8.136 3.271 10.502 1.00 0.00 602 ARG A C 2
ATOM 2351 O O . ARG A 1 46 ? -8.583 4.083 11.311 1.00 0.00 602 ARG A O 2
ATOM 2372 N N . GLU A 1 47 ? -8.535 3.234 9.248 1.00 0.00 603 GLU A N 2
ATOM 2373 C CA . GLU A 1 47 ? -9.504 4.206 8.741 1.00 0.00 603 GLU A CA 2
ATOM 2374 C C . GLU A 1 47 ? -10.914 3.649 8.724 1.00 0.00 603 GLU A C 2
ATOM 2375 O O . GLU A 1 47 ? -11.149 2.579 8.192 1.00 0.00 603 GLU A O 2
ATOM 2387 N N . PRO A 1 48 ? -11.875 4.367 9.309 1.00 0.00 604 PRO A N 2
ATOM 2388 C CA . PRO A 1 48 ? -13.272 3.955 9.293 1.00 0.00 604 PRO A CA 2
ATOM 2389 C C . PRO A 1 48 ? -13.979 4.335 7.974 1.00 0.00 604 PRO A C 2
ATOM 2390 O O . PRO A 1 48 ? -15.048 3.814 7.651 1.00 0.00 604 PRO A O 2
ATOM 2401 N N . SER A 1 49 ? -13.351 5.198 7.211 1.00 0.00 605 SER A N 2
ATOM 2402 C CA . SER A 1 49 ? -13.918 5.749 5.997 1.00 0.00 605 SER A CA 2
ATOM 2403 C C . SER A 1 49 ? -14.150 4.687 4.881 1.00 0.00 605 SER A C 2
ATOM 2404 O O . SER A 1 49 ? -15.207 4.661 4.257 1.00 0.00 605 SER A O 2
ATOM 2412 N N . LEU A 1 50 ? -13.211 3.770 4.689 1.00 0.00 606 LEU A N 2
ATOM 2413 C CA . LEU A 1 50 ? -13.345 2.783 3.600 1.00 0.00 606 LEU A CA 2
ATOM 2414 C C . LEU A 1 50 ? -14.080 1.548 4.086 1.00 0.00 606 LEU A C 2
ATOM 2415 O O . LEU A 1 50 ? -14.323 0.625 3.322 1.00 0.00 606 LEU A O 2
ATOM 2431 N N . ARG A 1 51 ? -14.481 1.564 5.347 1.00 0.00 607 ARG A N 2
ATOM 2432 C CA . ARG A 1 51 ? -15.050 0.389 5.993 1.00 0.00 607 ARG A CA 2
ATOM 2433 C C . ARG A 1 51 ? -16.414 -0.014 5.485 1.00 0.00 607 ARG A C 2
ATOM 2434 O O . ARG A 1 51 ? -16.976 -1.015 5.943 1.00 0.00 607 ARG A O 2
ATOM 2455 N N . ASP A 1 52 ? -16.967 0.753 4.571 1.00 0.00 608 ASP A N 2
ATOM 2456 C CA . ASP A 1 52 ? -18.214 0.361 3.958 1.00 0.00 608 ASP A CA 2
ATOM 2457 C C . ASP A 1 52 ? -17.961 -0.814 3.017 1.00 0.00 608 ASP A C 2
ATOM 2458 O O . ASP A 1 52 ? -18.824 -1.676 2.815 1.00 0.00 608 ASP A O 2
ATOM 2467 N N . SER A 1 53 ? -16.763 -0.867 2.481 1.00 0.00 609 SER A N 2
ATOM 2468 C CA . SER A 1 53 ? -16.367 -1.942 1.631 1.00 0.00 609 SER A CA 2
ATOM 2469 C C . SER A 1 53 ? -15.692 -2.990 2.517 1.00 0.00 609 SER A C 2
ATOM 2470 O O . SER A 1 53 ? -14.643 -2.736 3.114 1.00 0.00 609 SER A O 2
ATOM 2478 N N . ASN A 1 54 ? -16.348 -4.123 2.656 1.00 0.00 610 ASN A N 2
ATOM 2479 C CA . ASN A 1 54 ? -15.873 -5.226 3.480 1.00 0.00 610 ASN A CA 2
ATOM 2480 C C . ASN A 1 54 ? -14.546 -5.761 2.927 1.00 0.00 610 ASN A C 2
ATOM 2481 O O . ASN A 1 54 ? -14.389 -5.841 1.712 1.00 0.00 610 ASN A O 2
ATOM 2492 N N . PRO A 1 55 ? -13.571 -6.137 3.822 1.00 0.00 611 PRO A N 2
ATOM 2493 C CA . PRO A 1 55 ? -12.207 -6.639 3.446 1.00 0.00 611 PRO A CA 2
ATOM 2494 C C . PRO A 1 55 ? -12.180 -7.831 2.465 1.00 0.00 611 PRO A C 2
ATOM 2495 O O . PRO A 1 55 ? -11.107 -8.320 2.085 1.00 0.00 611 PRO A O 2
ATOM 2506 N N . ASP A 1 56 ? -13.344 -8.322 2.107 1.00 0.00 612 ASP A N 2
ATOM 2507 C CA . ASP A 1 56 ? -13.468 -9.355 1.092 1.00 0.00 612 ASP A CA 2
ATOM 2508 C C . ASP A 1 56 ? -13.123 -8.753 -0.266 1.00 0.00 612 ASP A C 2
ATOM 2509 O O . ASP A 1 56 ? -12.645 -9.439 -1.166 1.00 0.00 612 ASP A O 2
ATOM 2518 N N . GLU A 1 57 ? -13.339 -7.458 -0.376 1.00 0.00 613 GLU A N 2
ATOM 2519 C CA . GLU A 1 57 ? -13.027 -6.696 -1.565 1.00 0.00 613 GLU A CA 2
ATOM 2520 C C . GLU A 1 57 ? -11.654 -6.052 -1.368 1.00 0.00 613 GLU A C 2
ATOM 2521 O O . GLU A 1 57 ? -11.016 -6.259 -0.341 1.00 0.00 613 GLU A O 2
ATOM 2533 N N . ILE A 1 58 ? -11.208 -5.278 -2.330 1.00 0.00 614 ILE A N 2
ATOM 2534 C CA . ILE A 1 58 ? -9.938 -4.587 -2.215 1.00 0.00 614 ILE A CA 2
ATOM 2535 C C . ILE A 1 58 ? -9.981 -3.227 -2.857 1.00 0.00 614 ILE A C 2
ATOM 2536 O O . ILE A 1 58 ? -9.994 -3.098 -4.094 1.00 0.00 614 ILE A O 2
ATOM 2552 N N . GLU A 1 59 ? -10.046 -2.218 -2.049 1.00 0.00 615 GLU A N 2
ATOM 2553 C CA . GLU A 1 59 ? -10.010 -0.906 -2.562 1.00 0.00 615 GLU A CA 2
ATOM 2554 C C . GLU A 1 59 ? -9.242 0.025 -1.689 1.00 0.00 615 GLU A C 2
ATOM 2555 O O . GLU A 1 59 ? -9.394 0.048 -0.470 1.00 0.00 615 GLU A O 2
ATOM 2567 N N . ILE A 1 60 ? -8.357 0.710 -2.333 1.00 0.00 616 ILE A N 2
ATOM 2568 C CA . ILE A 1 60 ? -7.360 1.542 -1.665 1.00 0.00 616 ILE A CA 2
ATOM 2569 C C . ILE A 1 60 ? -7.514 3.020 -1.962 1.00 0.00 616 ILE A C 2
ATOM 2570 O O . ILE A 1 60 ? -6.944 3.542 -2.871 1.00 0.00 616 ILE A O 2
ATOM 2586 N N . ASP A 1 61 ? -8.279 3.636 -1.140 1.00 0.00 617 ASP A N 2
ATOM 2587 C CA . ASP A 1 61 ? -8.701 5.058 -1.128 1.00 0.00 617 ASP A CA 2
ATOM 2588 C C . ASP A 1 61 ? -7.637 6.185 -1.249 1.00 0.00 617 ASP A C 2
ATOM 2589 O O . ASP A 1 61 ? -7.970 7.362 -1.285 1.00 0.00 617 ASP A O 2
ATOM 2598 N N . PHE A 1 62 ? -6.375 5.803 -1.357 1.00 0.00 618 PHE A N 2
ATOM 2599 C CA . PHE A 1 62 ? -5.171 6.652 -1.171 1.00 0.00 618 PHE A CA 2
ATOM 2600 C C . PHE A 1 62 ? -5.143 8.000 -1.878 1.00 0.00 618 PHE A C 2
ATOM 2601 O O . PHE A 1 62 ? -4.371 8.830 -1.463 1.00 0.00 618 PHE A O 2
ATOM 2618 N N . GLU A 1 63 ? -5.934 8.247 -2.891 1.00 0.00 619 GLU A N 2
ATOM 2619 C CA . GLU A 1 63 ? -6.003 9.619 -3.408 1.00 0.00 619 GLU A CA 2
ATOM 2620 C C . GLU A 1 63 ? -6.570 10.547 -2.324 1.00 0.00 619 GLU A C 2
ATOM 2621 O O . GLU A 1 63 ? -6.029 11.620 -2.049 1.00 0.00 619 GLU A O 2
ATOM 2633 N N . THR A 1 64 ? -7.627 10.092 -1.697 1.00 0.00 620 THR A N 2
ATOM 2634 C CA . THR A 1 64 ? -8.335 10.862 -0.716 1.00 0.00 620 THR A CA 2
ATOM 2635 C C . THR A 1 64 ? -7.900 10.461 0.703 1.00 0.00 620 THR A C 2
ATOM 2636 O O . THR A 1 64 ? -7.918 11.292 1.630 1.00 0.00 620 THR A O 2
ATOM 2647 N N . LEU A 1 65 ? -7.489 9.207 0.851 1.00 0.00 621 LEU A N 2
ATOM 2648 C CA . LEU A 1 65 ? -7.127 8.632 2.139 1.00 0.00 621 LEU A CA 2
ATOM 2649 C C . LEU A 1 65 ? -5.921 9.364 2.742 1.00 0.00 621 LEU A C 2
ATOM 2650 O O . LEU A 1 65 ? -5.058 9.888 2.018 1.00 0.00 621 LEU A O 2
ATOM 2666 N N . LYS A 1 66 ? -5.887 9.412 4.046 1.00 0.00 622 LYS A N 2
ATOM 2667 C CA . LYS A 1 66 ? -4.877 10.135 4.804 1.00 0.00 622 LYS A CA 2
ATOM 2668 C C . LYS A 1 66 ? -3.462 9.551 4.649 1.00 0.00 622 LYS A C 2
ATOM 2669 O O . LYS A 1 66 ? -3.283 8.332 4.493 1.00 0.00 622 LYS A O 2
ATOM 2688 N N . PRO A 1 67 ? -2.422 10.426 4.723 1.00 0.00 623 PRO A N 2
ATOM 2689 C CA . PRO A 1 67 ? -1.010 10.005 4.688 1.00 0.00 623 PRO A CA 2
ATOM 2690 C C . PRO A 1 67 ? -0.668 9.126 5.892 1.00 0.00 623 PRO A C 2
ATOM 2691 O O . PRO A 1 67 ? 0.307 8.371 5.882 1.00 0.00 623 PRO A O 2
ATOM 2702 N N . THR A 1 68 ? -1.489 9.246 6.903 1.00 0.00 624 THR A N 2
ATOM 2703 C CA . THR A 1 68 ? -1.428 8.474 8.104 1.00 0.00 624 THR A CA 2
ATOM 2704 C C . THR A 1 68 ? -1.551 6.982 7.746 1.00 0.00 624 THR A C 2
ATOM 2705 O O . THR A 1 68 ? -0.740 6.149 8.150 1.00 0.00 624 THR A O 2
ATOM 2716 N N . THR A 1 69 ? -2.538 6.688 6.936 1.00 0.00 625 THR A N 2
ATOM 2717 C CA . THR A 1 69 ? -2.845 5.361 6.509 1.00 0.00 625 THR A CA 2
ATOM 2718 C C . THR A 1 69 ? -1.866 4.927 5.410 1.00 0.00 625 THR A C 2
ATOM 2719 O O . THR A 1 69 ? -1.570 3.740 5.245 1.00 0.00 625 THR A O 2
ATOM 2730 N N . LEU A 1 70 ? -1.367 5.919 4.681 1.00 0.00 626 LEU A N 2
ATOM 2731 C CA . LEU A 1 70 ? -0.353 5.735 3.638 1.00 0.00 626 LEU A CA 2
ATOM 2732 C C . LEU A 1 70 ? 0.879 5.050 4.226 1.00 0.00 626 LEU A C 2
ATOM 2733 O O . LEU A 1 70 ? 1.483 4.177 3.605 1.00 0.00 626 LEU A O 2
ATOM 2749 N N . ARG A 1 71 ? 1.226 5.442 5.443 1.00 0.00 627 ARG A N 2
ATOM 2750 C CA . ARG A 1 71 ? 2.367 4.876 6.138 1.00 0.00 627 ARG A CA 2
ATOM 2751 C C . ARG A 1 71 ? 2.171 3.388 6.414 1.00 0.00 627 ARG A C 2
ATOM 2752 O O . ARG A 1 71 ? 3.091 2.613 6.231 1.00 0.00 627 ARG A O 2
ATOM 2773 N N . GLU A 1 72 ? 0.950 2.999 6.780 1.00 0.00 628 GLU A N 2
ATOM 2774 C CA . GLU A 1 72 ? 0.634 1.607 7.135 1.00 0.00 628 GLU A CA 2
ATOM 2775 C C . GLU A 1 72 ? 0.929 0.678 5.957 1.00 0.00 628 GLU A C 2
ATOM 2776 O O . GLU A 1 72 ? 1.571 -0.362 6.106 1.00 0.00 628 GLU A O 2
ATOM 2788 N N . LEU A 1 73 ? 0.496 1.102 4.790 1.00 0.00 629 LEU A N 2
ATOM 2789 C CA . LEU A 1 73 ? 0.670 0.348 3.556 1.00 0.00 629 LEU A CA 2
ATOM 2790 C C . LEU A 1 73 ? 2.175 0.241 3.246 1.00 0.00 629 LEU A C 2
ATOM 2791 O O . LEU A 1 73 ? 2.663 -0.811 2.847 1.00 0.00 629 LEU A O 2
ATOM 2807 N N . GLU A 1 74 ? 2.895 1.329 3.487 1.00 0.00 630 GLU A N 2
ATOM 2808 C CA . GLU A 1 74 ? 4.339 1.400 3.243 1.00 0.00 630 GLU A CA 2
ATOM 2809 C C . GLU A 1 74 ? 5.065 0.374 4.131 1.00 0.00 630 GLU A C 2
ATOM 2810 O O . GLU A 1 74 ? 5.945 -0.352 3.663 1.00 0.00 630 GLU A O 2
ATOM 2822 N N . ARG A 1 75 ? 4.639 0.271 5.389 1.00 0.00 631 ARG A N 2
ATOM 2823 C CA . ARG A 1 75 ? 5.266 -0.657 6.342 1.00 0.00 631 ARG A CA 2
ATOM 2824 C C . ARG A 1 75 ? 4.965 -2.079 5.931 1.00 0.00 631 ARG A C 2
ATOM 2825 O O . ARG A 1 75 ? 5.832 -2.961 6.016 1.00 0.00 631 ARG A O 2
ATOM 2846 N N . TYR A 1 76 ? 3.733 -2.290 5.492 1.00 0.00 632 TYR A N 2
ATOM 2847 C CA . TYR A 1 76 ? 3.268 -3.565 4.995 1.00 0.00 632 TYR A CA 2
ATOM 2848 C C . TYR A 1 76 ? 4.134 -4.021 3.839 1.00 0.00 632 TYR A C 2
ATOM 2849 O O . TYR A 1 76 ? 4.630 -5.155 3.810 1.00 0.00 632 TYR A O 2
ATOM 2867 N N . VAL A 1 77 ? 4.327 -3.128 2.888 1.00 0.00 633 VAL A N 2
ATOM 2868 C CA . VAL A 1 77 ? 5.092 -3.451 1.714 1.00 0.00 633 VAL A CA 2
ATOM 2869 C C . VAL A 1 77 ? 6.544 -3.676 2.079 1.00 0.00 633 VAL A C 2
ATOM 2870 O O . VAL A 1 77 ? 7.189 -4.580 1.541 1.00 0.00 633 VAL A O 2
ATOM 2883 N N . LYS A 1 78 ? 7.041 -2.894 3.032 1.00 0.00 634 LYS A N 2
ATOM 2884 C CA . LYS A 1 78 ? 8.389 -3.074 3.522 1.00 0.00 634 LYS A CA 2
ATOM 2885 C C . LYS A 1 78 ? 8.546 -4.484 4.093 1.00 0.00 634 LYS A C 2
ATOM 2886 O O . LYS A 1 78 ? 9.508 -5.163 3.795 1.00 0.00 634 LYS A O 2
ATOM 2905 N N . SER A 1 79 ? 7.551 -4.930 4.850 1.00 0.00 635 SER A N 2
ATOM 2906 C CA . SER A 1 79 ? 7.549 -6.262 5.435 1.00 0.00 635 SER A CA 2
ATOM 2907 C C . SER A 1 79 ? 7.644 -7.335 4.328 1.00 0.00 635 SER A C 2
ATOM 2908 O O . SER A 1 79 ? 8.358 -8.343 4.475 1.00 0.00 635 SER A O 2
ATOM 2916 N N . CYS A 1 80 ? 6.964 -7.092 3.216 1.00 0.00 636 CYS A N 2
ATOM 2917 C CA . CYS A 1 80 ? 6.981 -8.000 2.088 1.00 0.00 636 CYS A CA 2
ATOM 2918 C C . CYS A 1 80 ? 8.358 -8.001 1.413 1.00 0.00 636 CYS A C 2
ATOM 2919 O O . CYS A 1 80 ? 8.950 -9.068 1.168 1.00 0.00 636 CYS A O 2
ATOM 2927 N N . LEU A 1 81 ? 8.896 -6.814 1.165 1.00 0.00 637 LEU A N 2
ATOM 2928 C CA . LEU A 1 81 ? 10.170 -6.696 0.493 1.00 0.00 637 LEU A CA 2
ATOM 2929 C C . LEU A 1 81 ? 11.364 -7.028 1.384 1.00 0.00 637 LEU A C 2
ATOM 2930 O O . LEU A 1 81 ? 12.479 -7.117 0.901 1.00 0.00 637 LEU A O 2
ATOM 2946 N N . GLN A 1 82 ? 11.124 -7.174 2.688 1.00 0.00 638 GLN A N 2
ATOM 2947 C CA . GLN A 1 82 ? 12.144 -7.673 3.611 1.00 0.00 638 GLN A CA 2
ATOM 2948 C C . GLN A 1 82 ? 12.435 -9.113 3.281 1.00 0.00 638 GLN A C 2
ATOM 2949 O O . GLN A 1 82 ? 13.589 -9.538 3.192 1.00 0.00 638 GLN A O 2
ATOM 2963 N N . LYS A 1 83 ? 11.366 -9.863 3.111 1.00 0.00 639 LYS A N 2
ATOM 2964 C CA . LYS A 1 83 ? 11.458 -11.260 2.831 1.00 0.00 639 LYS A CA 2
ATOM 2965 C C . LYS A 1 83 ? 11.907 -11.466 1.405 1.00 0.00 639 LYS A C 2
ATOM 2966 O O . LYS A 1 83 ? 12.730 -12.331 1.123 1.00 0.00 639 LYS A O 2
ATOM 2985 N N . LYS A 1 84 ? 11.393 -10.658 0.512 1.00 0.00 640 LYS A N 2
ATOM 2986 C CA . LYS A 1 84 ? 11.789 -10.743 -0.860 1.00 0.00 640 LYS A CA 2
ATOM 2987 C C . LYS A 1 84 ? 12.815 -9.688 -1.218 1.00 0.00 640 LYS A C 2
ATOM 2988 O O . LYS A 1 84 ? 12.472 -8.601 -1.706 1.00 0.00 640 LYS A O 2
ATOM 3007 N N . GLN A 1 85 ? 14.060 -9.980 -0.922 1.00 0.00 641 GLN A N 2
ATOM 3008 C CA . GLN A 1 85 ? 15.149 -9.122 -1.316 1.00 0.00 641 GLN A CA 2
ATOM 3009 C C . GLN A 1 85 ? 15.344 -9.311 -2.803 1.00 0.00 641 GLN A C 2
ATOM 3010 O O . GLN A 1 85 ? 15.317 -10.448 -3.296 1.00 0.00 641 GLN A O 2
ATOM 3024 N N . ARG A 1 86 ? 15.515 -8.251 -3.512 1.00 0.00 642 ARG A N 2
ATOM 3025 C CA . ARG A 1 86 ? 15.646 -8.320 -4.942 1.00 0.00 642 ARG A CA 2
ATOM 3026 C C . ARG A 1 86 ? 16.952 -7.733 -5.402 1.00 0.00 642 ARG A C 2
ATOM 3027 O O . ARG A 1 86 ? 17.664 -7.075 -4.630 1.00 0.00 642 ARG A O 2
ATOM 3048 N N . LYS A 1 87 ? 17.269 -7.990 -6.635 1.00 0.00 643 LYS A N 2
ATOM 3049 C CA . LYS A 1 87 ? 18.480 -7.541 -7.254 1.00 0.00 643 LYS A CA 2
ATOM 3050 C C . LYS A 1 87 ? 18.216 -7.310 -8.745 1.00 0.00 643 LYS A C 2
ATOM 3051 O O . LYS A 1 87 ? 18.700 -8.099 -9.592 1.00 0.00 643 LYS A O 2
ATOM 3071 N N . ARG B 2 1 ? -5.253 5.808 -17.787 1.00 0.00 1591 ARG B N 2
ATOM 3072 C CA . ARG B 2 1 ? -5.053 5.780 -16.348 1.00 0.00 1591 ARG B CA 2
ATOM 3073 C C . ARG B 2 1 ? -3.665 6.286 -16.002 1.00 0.00 1591 ARG B C 2
ATOM 3074 O O . ARG B 2 1 ? -2.672 5.554 -16.051 1.00 0.00 1591 ARG B O 2
ATOM 3095 N N . SER B 2 2 ? -3.591 7.549 -15.727 1.00 0.00 1592 SER B N 2
ATOM 3096 C CA . SER B 2 2 ? -2.355 8.178 -15.389 1.00 0.00 1592 SER B CA 2
ATOM 3097 C C . SER B 2 2 ? -2.220 8.227 -13.874 1.00 0.00 1592 SER B C 2
ATOM 3098 O O . SER B 2 2 ? -1.213 7.800 -13.310 1.00 0.00 1592 SER B O 2
ATOM 3106 N N . VAL B 2 3 ? -3.270 8.693 -13.231 1.00 0.00 1593 VAL B N 2
ATOM 3107 C CA . VAL B 2 3 ? -3.295 8.876 -11.802 1.00 0.00 1593 VAL B CA 2
ATOM 3108 C C . VAL B 2 3 ? -4.370 7.986 -11.177 1.00 0.00 1593 VAL B C 2
ATOM 3109 O O . VAL B 2 3 ? -4.819 7.027 -11.817 1.00 0.00 1593 VAL B O 2
ATOM 3122 N N . LYS B 2 4 ? -4.757 8.318 -9.931 1.00 0.00 1594 LYS B N 2
ATOM 3123 C CA . LYS B 2 4 ? -5.779 7.612 -9.126 1.00 0.00 1594 LYS B CA 2
ATOM 3124 C C . LYS B 2 4 ? -5.230 6.398 -8.421 1.00 0.00 1594 LYS B C 2
ATOM 3125 O O . LYS B 2 4 ? -4.501 5.574 -8.989 1.00 0.00 1594 LYS B O 2
ATOM 3144 N N . VAL B 2 5 ? -5.608 6.296 -7.184 1.00 0.00 1595 VAL B N 2
ATOM 3145 C CA . VAL B 2 5 ? -5.196 5.256 -6.307 1.00 0.00 1595 VAL B CA 2
ATOM 3146 C C . VAL B 2 5 ? -6.428 4.854 -5.549 1.00 0.00 1595 VAL B C 2
ATOM 3147 O O . VAL B 2 5 ? -6.834 5.558 -4.625 1.00 0.00 1595 VAL B O 2
ATOM 3160 N N . LYS B 2 6 ? -7.087 3.828 -6.047 1.00 0.00 1596 LYS B N 2
ATOM 3161 C CA . LYS B 2 6 ? -8.241 3.195 -5.391 1.00 0.00 1596 LYS B CA 2
ATOM 3162 C C . LYS B 2 6 ? -8.071 1.687 -5.531 1.00 0.00 1596 LYS B C 2
ATOM 3163 O O . LYS B 2 6 ? -8.950 0.897 -5.228 1.00 0.00 1596 LYS B O 2
ATOM 3182 N N . ILE B 2 7 ? -6.841 1.336 -5.882 1.00 0.00 1597 ILE B N 2
ATOM 3183 C CA . ILE B 2 7 ? -6.366 0.005 -6.240 1.00 0.00 1597 ILE B CA 2
ATOM 3184 C C . ILE B 2 7 ? -7.323 -0.832 -7.135 1.00 0.00 1597 ILE B C 2
ATOM 3185 O O . ILE B 2 7 ? -7.183 -0.793 -8.355 1.00 0.00 1597 ILE B O 2
ATOM 3201 N N . LYS B 2 8 ? -8.342 -1.482 -6.512 1.00 0.00 1598 LYS B N 2
ATOM 3202 C CA . LYS B 2 8 ? -9.182 -2.486 -7.127 1.00 0.00 1598 LYS B CA 2
ATOM 3203 C C . LYS B 2 8 ? -8.285 -3.469 -7.898 1.00 0.00 1598 LYS B C 2
ATOM 3204 O O . LYS B 2 8 ? -8.129 -3.386 -9.124 1.00 0.00 1598 LYS B O 2
ATOM 3223 N N . LEU B 2 9 ? -7.638 -4.351 -7.115 1.00 0.00 1599 LEU B N 2
ATOM 3224 C CA . LEU B 2 9 ? -6.575 -5.263 -7.589 1.00 0.00 1599 LEU B CA 2
ATOM 3225 C C . LEU B 2 9 ? -7.044 -6.108 -8.755 1.00 0.00 1599 LEU B C 2
ATOM 3226 O O . LEU B 2 9 ? -6.306 -6.330 -9.728 1.00 0.00 1599 LEU B O 2
ATOM 3242 N N . GLY B 2 10 ? -8.258 -6.536 -8.665 1.00 0.00 1600 GLY B N 2
ATOM 3243 C CA . GLY B 2 10 ? -8.769 -7.500 -9.564 1.00 0.00 1600 GLY B CA 2
ATOM 3244 C C . GLY B 2 10 ? -8.752 -8.814 -8.849 1.00 0.00 1600 GLY B C 2
ATOM 3245 O O . GLY B 2 10 ? -8.402 -8.839 -7.650 1.00 0.00 1600 GLY B O 2
ATOM 3249 N N . ARG B 2 11 ? -9.105 -9.898 -9.540 1.00 0.00 1601 ARG B N 2
ATOM 3250 C CA . ARG B 2 11 ? -9.165 -11.270 -8.975 1.00 0.00 1601 ARG B CA 2
ATOM 3251 C C . ARG B 2 11 ? -10.334 -11.392 -8.009 1.00 0.00 1601 ARG B C 2
ATOM 3252 O O . ARG B 2 11 ? -11.322 -12.073 -8.283 1.00 0.00 1601 ARG B O 2
ATOM 3273 N N . LYS B 2 12 ? -10.223 -10.687 -6.919 1.00 0.00 1602 LYS B N 2
ATOM 3274 C CA . LYS B 2 12 ? -11.158 -10.735 -5.842 1.00 0.00 1602 LYS B CA 2
ATOM 3275 C C . LYS B 2 12 ? -11.932 -9.419 -5.776 1.00 0.00 1602 LYS B C 2
ATOM 3276 O O . LYS B 2 12 ? -11.372 -8.342 -6.064 1.00 0.00 1602 LYS B O 2
ATOM 3295 N N . ALA A 1 1 ? 3.329 18.141 -20.145 1.00 0.00 557 ALA A N 3
ATOM 3296 C CA . ALA A 1 1 ? 4.241 19.044 -20.837 1.00 0.00 557 ALA A CA 3
ATOM 3297 C C . ALA A 1 1 ? 4.387 20.327 -20.045 1.00 0.00 557 ALA A C 3
ATOM 3298 O O . ALA A 1 1 ? 5.359 21.078 -20.201 1.00 0.00 557 ALA A O 3
ATOM 3305 N N . SER A 1 2 ? 3.434 20.539 -19.156 1.00 0.00 558 SER A N 3
ATOM 3306 C CA . SER A 1 2 ? 3.405 21.690 -18.276 1.00 0.00 558 SER A CA 3
ATOM 3307 C C . SER A 1 2 ? 4.543 21.597 -17.265 1.00 0.00 558 SER A C 3
ATOM 3308 O O . SER A 1 2 ? 5.034 22.604 -16.767 1.00 0.00 558 SER A O 3
ATOM 3316 N N . ALA A 1 3 ? 4.976 20.360 -17.027 1.00 0.00 559 ALA A N 3
ATOM 3317 C CA . ALA A 1 3 ? 6.036 20.007 -16.089 1.00 0.00 559 ALA A CA 3
ATOM 3318 C C . ALA A 1 3 ? 7.360 20.713 -16.400 1.00 0.00 559 ALA A C 3
ATOM 3319 O O . ALA A 1 3 ? 8.204 20.862 -15.522 1.00 0.00 559 ALA A O 3
ATOM 3326 N N . SER A 1 4 ? 7.557 21.083 -17.653 1.00 0.00 560 SER A N 3
ATOM 3327 C CA . SER A 1 4 ? 8.739 21.811 -18.059 1.00 0.00 560 SER A CA 3
ATOM 3328 C C . SER A 1 4 ? 8.821 23.180 -17.316 1.00 0.00 560 SER A C 3
ATOM 3329 O O . SER A 1 4 ? 9.890 23.593 -16.843 1.00 0.00 560 SER A O 3
ATOM 3337 N N . TYR A 1 5 ? 7.688 23.842 -17.178 1.00 0.00 561 TYR A N 3
ATOM 3338 C CA . TYR A 1 5 ? 7.618 25.095 -16.448 1.00 0.00 561 TYR A CA 3
ATOM 3339 C C . TYR A 1 5 ? 7.222 24.828 -15.011 1.00 0.00 561 TYR A C 3
ATOM 3340 O O . TYR A 1 5 ? 7.970 25.114 -14.071 1.00 0.00 561 TYR A O 3
ATOM 3358 N N . ASP A 1 6 ? 6.072 24.236 -14.848 1.00 0.00 562 ASP A N 3
ATOM 3359 C CA . ASP A 1 6 ? 5.531 23.985 -13.545 1.00 0.00 562 ASP A CA 3
ATOM 3360 C C . ASP A 1 6 ? 6.051 22.683 -12.993 1.00 0.00 562 ASP A C 3
ATOM 3361 O O . ASP A 1 6 ? 5.497 21.599 -13.232 1.00 0.00 562 ASP A O 3
ATOM 3370 N N . SER A 1 7 ? 7.171 22.790 -12.361 1.00 0.00 563 SER A N 3
ATOM 3371 C CA . SER A 1 7 ? 7.800 21.684 -11.717 1.00 0.00 563 SER A CA 3
ATOM 3372 C C . SER A 1 7 ? 8.183 22.138 -10.318 1.00 0.00 563 SER A C 3
ATOM 3373 O O . SER A 1 7 ? 8.093 21.365 -9.353 1.00 0.00 563 SER A O 3
ATOM 3381 N N . GLU A 1 8 ? 8.597 23.421 -10.224 1.00 0.00 564 GLU A N 3
ATOM 3382 C CA . GLU A 1 8 ? 8.968 24.071 -8.983 1.00 0.00 564 GLU A CA 3
ATOM 3383 C C . GLU A 1 8 ? 10.205 23.441 -8.384 1.00 0.00 564 GLU A C 3
ATOM 3384 O O . GLU A 1 8 ? 10.922 22.661 -9.042 1.00 0.00 564 GLU A O 3
ATOM 3396 N N . GLU A 1 9 ? 10.495 23.832 -7.197 1.00 0.00 565 GLU A N 3
ATOM 3397 C CA . GLU A 1 9 ? 11.574 23.273 -6.456 1.00 0.00 565 GLU A CA 3
ATOM 3398 C C . GLU A 1 9 ? 11.002 22.470 -5.302 1.00 0.00 565 GLU A C 3
ATOM 3399 O O . GLU A 1 9 ? 10.308 23.014 -4.429 1.00 0.00 565 GLU A O 3
ATOM 3411 N N . GLU A 1 10 ? 11.207 21.186 -5.332 1.00 0.00 566 GLU A N 3
ATOM 3412 C CA . GLU A 1 10 ? 10.721 20.359 -4.275 1.00 0.00 566 GLU A CA 3
ATOM 3413 C C . GLU A 1 10 ? 11.682 20.387 -3.128 1.00 0.00 566 GLU A C 3
ATOM 3414 O O . GLU A 1 10 ? 12.781 19.812 -3.176 1.00 0.00 566 GLU A O 3
ATOM 3426 N N . GLU A 1 11 ? 11.290 21.104 -2.143 1.00 0.00 567 GLU A N 3
ATOM 3427 C CA . GLU A 1 11 ? 12.062 21.298 -0.963 1.00 0.00 567 GLU A CA 3
ATOM 3428 C C . GLU A 1 11 ? 11.926 20.089 -0.081 1.00 0.00 567 GLU A C 3
ATOM 3429 O O . GLU A 1 11 ? 10.888 19.406 -0.097 1.00 0.00 567 GLU A O 3
ATOM 3441 N N . GLU A 1 12 ? 12.952 19.809 0.671 1.00 0.00 568 GLU A N 3
ATOM 3442 C CA . GLU A 1 12 ? 12.951 18.687 1.556 1.00 0.00 568 GLU A CA 3
ATOM 3443 C C . GLU A 1 12 ? 12.154 19.010 2.806 1.00 0.00 568 GLU A C 3
ATOM 3444 O O . GLU A 1 12 ? 12.680 19.452 3.827 1.00 0.00 568 GLU A O 3
ATOM 3456 N N . GLY A 1 13 ? 10.874 18.892 2.636 1.00 0.00 569 GLY A N 3
ATOM 3457 C CA . GLY A 1 13 ? 9.906 19.154 3.642 1.00 0.00 569 GLY A CA 3
ATOM 3458 C C . GLY A 1 13 ? 8.566 19.206 2.978 1.00 0.00 569 GLY A C 3
ATOM 3459 O O . GLY A 1 13 ? 7.877 20.236 2.984 1.00 0.00 569 GLY A O 3
ATOM 3463 N N . LEU A 1 14 ? 8.215 18.118 2.356 1.00 0.00 570 LEU A N 3
ATOM 3464 C CA . LEU A 1 14 ? 7.013 18.040 1.580 1.00 0.00 570 LEU A CA 3
ATOM 3465 C C . LEU A 1 14 ? 6.057 16.973 2.099 1.00 0.00 570 LEU A C 3
ATOM 3466 O O . LEU A 1 14 ? 6.493 15.980 2.711 1.00 0.00 570 LEU A O 3
ATOM 3482 N N . PRO A 1 15 ? 4.744 17.189 1.925 1.00 0.00 571 PRO A N 3
ATOM 3483 C CA . PRO A 1 15 ? 3.725 16.192 2.243 1.00 0.00 571 PRO A CA 3
ATOM 3484 C C . PRO A 1 15 ? 3.795 15.048 1.240 1.00 0.00 571 PRO A C 3
ATOM 3485 O O . PRO A 1 15 ? 4.462 15.167 0.204 1.00 0.00 571 PRO A O 3
ATOM 3496 N N . MET A 1 16 ? 3.136 13.958 1.534 1.00 0.00 572 MET A N 3
ATOM 3497 C CA . MET A 1 16 ? 3.166 12.806 0.662 1.00 0.00 572 MET A CA 3
ATOM 3498 C C . MET A 1 16 ? 2.467 13.142 -0.650 1.00 0.00 572 MET A C 3
ATOM 3499 O O . MET A 1 16 ? 1.235 13.307 -0.712 1.00 0.00 572 MET A O 3
ATOM 3513 N N . SER A 1 17 ? 3.263 13.302 -1.672 1.00 0.00 573 SER A N 3
ATOM 3514 C CA . SER A 1 17 ? 2.812 13.683 -2.970 1.00 0.00 573 SER A CA 3
ATOM 3515 C C . SER A 1 17 ? 2.099 12.529 -3.646 1.00 0.00 573 SER A C 3
ATOM 3516 O O . SER A 1 17 ? 2.159 11.394 -3.158 1.00 0.00 573 SER A O 3
ATOM 3524 N N . TYR A 1 18 ? 1.440 12.797 -4.768 1.00 0.00 574 TYR A N 3
ATOM 3525 C CA . TYR A 1 18 ? 0.738 11.753 -5.496 1.00 0.00 574 TYR A CA 3
ATOM 3526 C C . TYR A 1 18 ? 1.695 10.719 -6.006 1.00 0.00 574 TYR A C 3
ATOM 3527 O O . TYR A 1 18 ? 1.346 9.555 -6.103 1.00 0.00 574 TYR A O 3
ATOM 3545 N N . ASP A 1 19 ? 2.910 11.147 -6.283 1.00 0.00 575 ASP A N 3
ATOM 3546 C CA . ASP A 1 19 ? 3.975 10.247 -6.704 1.00 0.00 575 ASP A CA 3
ATOM 3547 C C . ASP A 1 19 ? 4.291 9.272 -5.568 1.00 0.00 575 ASP A C 3
ATOM 3548 O O . ASP A 1 19 ? 4.305 8.061 -5.762 1.00 0.00 575 ASP A O 3
ATOM 3557 N N . GLU A 1 20 ? 4.489 9.824 -4.365 1.00 0.00 576 GLU A N 3
ATOM 3558 C CA . GLU A 1 20 ? 4.756 9.032 -3.155 1.00 0.00 576 GLU A CA 3
ATOM 3559 C C . GLU A 1 20 ? 3.594 8.074 -2.867 1.00 0.00 576 GLU A C 3
ATOM 3560 O O . GLU A 1 20 ? 3.812 6.906 -2.553 1.00 0.00 576 GLU A O 3
ATOM 3572 N N . LYS A 1 21 ? 2.358 8.591 -2.980 1.00 0.00 577 LYS A N 3
ATOM 3573 C CA . LYS A 1 21 ? 1.138 7.791 -2.763 1.00 0.00 577 LYS A CA 3
ATOM 3574 C C . LYS A 1 21 ? 1.122 6.625 -3.724 1.00 0.00 577 LYS A C 3
ATOM 3575 O O . LYS A 1 21 ? 0.905 5.471 -3.355 1.00 0.00 577 LYS A O 3
ATOM 3594 N N . ARG A 1 22 ? 1.376 6.953 -4.956 1.00 0.00 578 ARG A N 3
ATOM 3595 C CA . ARG A 1 22 ? 1.275 6.049 -6.036 1.00 0.00 578 ARG A CA 3
ATOM 3596 C C . ARG A 1 22 ? 2.390 5.046 -6.101 1.00 0.00 578 ARG A C 3
ATOM 3597 O O . ARG A 1 22 ? 2.216 3.993 -6.660 1.00 0.00 578 ARG A O 3
ATOM 3618 N N . GLN A 1 23 ? 3.534 5.371 -5.555 1.00 0.00 579 GLN A N 3
ATOM 3619 C CA . GLN A 1 23 ? 4.649 4.428 -5.514 1.00 0.00 579 GLN A CA 3
ATOM 3620 C C . GLN A 1 23 ? 4.170 3.119 -4.840 1.00 0.00 579 GLN A C 3
ATOM 3621 O O . GLN A 1 23 ? 4.498 2.019 -5.277 1.00 0.00 579 GLN A O 3
ATOM 3635 N N . LEU A 1 24 ? 3.308 3.261 -3.849 1.00 0.00 580 LEU A N 3
ATOM 3636 C CA . LEU A 1 24 ? 2.743 2.119 -3.156 1.00 0.00 580 LEU A CA 3
ATOM 3637 C C . LEU A 1 24 ? 1.682 1.387 -3.998 1.00 0.00 580 LEU A C 3
ATOM 3638 O O . LEU A 1 24 ? 1.436 0.194 -3.798 1.00 0.00 580 LEU A O 3
ATOM 3654 N N . SER A 1 25 ? 1.087 2.105 -4.962 1.00 0.00 581 SER A N 3
ATOM 3655 C CA . SER A 1 25 ? 0.071 1.554 -5.866 1.00 0.00 581 SER A CA 3
ATOM 3656 C C . SER A 1 25 ? 0.683 0.391 -6.653 1.00 0.00 581 SER A C 3
ATOM 3657 O O . SER A 1 25 ? 0.069 -0.663 -6.842 1.00 0.00 581 SER A O 3
ATOM 3665 N N . LEU A 1 26 ? 1.911 0.602 -7.109 1.00 0.00 582 LEU A N 3
ATOM 3666 C CA . LEU A 1 26 ? 2.603 -0.371 -7.913 1.00 0.00 582 LEU A CA 3
ATOM 3667 C C . LEU A 1 26 ? 2.970 -1.611 -7.105 1.00 0.00 582 LEU A C 3
ATOM 3668 O O . LEU A 1 26 ? 2.946 -2.719 -7.632 1.00 0.00 582 LEU A O 3
ATOM 3684 N N . ASP A 1 27 ? 3.255 -1.432 -5.818 1.00 0.00 583 ASP A N 3
ATOM 3685 C CA . ASP A 1 27 ? 3.613 -2.565 -4.962 1.00 0.00 583 ASP A CA 3
ATOM 3686 C C . ASP A 1 27 ? 2.454 -3.486 -4.748 1.00 0.00 583 ASP A C 3
ATOM 3687 O O . ASP A 1 27 ? 2.586 -4.692 -4.921 1.00 0.00 583 ASP A O 3
ATOM 3696 N N . ILE A 1 28 ? 1.304 -2.928 -4.402 1.00 0.00 584 ILE A N 3
ATOM 3697 C CA . ILE A 1 28 ? 0.104 -3.738 -4.218 1.00 0.00 584 ILE A CA 3
ATOM 3698 C C . ILE A 1 28 ? -0.305 -4.426 -5.533 1.00 0.00 584 ILE A C 3
ATOM 3699 O O . ILE A 1 28 ? -0.723 -5.576 -5.536 1.00 0.00 584 ILE A O 3
ATOM 3715 N N . ASN A 1 29 ? -0.108 -3.742 -6.644 1.00 0.00 585 ASN A N 3
ATOM 3716 C CA . ASN A 1 29 ? -0.424 -4.307 -7.960 1.00 0.00 585 ASN A CA 3
ATOM 3717 C C . ASN A 1 29 ? 0.475 -5.521 -8.283 1.00 0.00 585 ASN A C 3
ATOM 3718 O O . ASN A 1 29 ? 0.137 -6.364 -9.119 1.00 0.00 585 ASN A O 3
ATOM 3729 N N . ARG A 1 30 ? 1.618 -5.605 -7.621 1.00 0.00 586 ARG A N 3
ATOM 3730 C CA . ARG A 1 30 ? 2.541 -6.707 -7.834 1.00 0.00 586 ARG A CA 3
ATOM 3731 C C . ARG A 1 30 ? 2.412 -7.776 -6.748 1.00 0.00 586 ARG A C 3
ATOM 3732 O O . ARG A 1 30 ? 2.990 -8.875 -6.874 1.00 0.00 586 ARG A O 3
ATOM 3753 N N . LEU A 1 31 ? 1.661 -7.482 -5.704 1.00 0.00 587 LEU A N 3
ATOM 3754 C CA . LEU A 1 31 ? 1.468 -8.423 -4.632 1.00 0.00 587 LEU A CA 3
ATOM 3755 C C . LEU A 1 31 ? 0.477 -9.527 -5.001 1.00 0.00 587 LEU A C 3
ATOM 3756 O O . LEU A 1 31 ? -0.574 -9.256 -5.589 1.00 0.00 587 LEU A O 3
ATOM 3772 N N . PRO A 1 32 ? 0.826 -10.795 -4.694 1.00 0.00 588 PRO A N 3
ATOM 3773 C CA . PRO A 1 32 ? -0.014 -11.962 -5.006 1.00 0.00 588 PRO A CA 3
ATOM 3774 C C . PRO A 1 32 ? -1.371 -11.967 -4.264 1.00 0.00 588 PRO A C 3
ATOM 3775 O O . PRO A 1 32 ? -1.601 -11.168 -3.336 1.00 0.00 588 PRO A O 3
ATOM 3786 N N . GLY A 1 33 ? -2.231 -12.908 -4.655 1.00 0.00 589 GLY A N 3
ATOM 3787 C CA . GLY A 1 33 ? -3.602 -13.010 -4.151 1.00 0.00 589 GLY A CA 3
ATOM 3788 C C . GLY A 1 33 ? -3.718 -13.064 -2.641 1.00 0.00 589 GLY A C 3
ATOM 3789 O O . GLY A 1 33 ? -4.514 -12.328 -2.044 1.00 0.00 589 GLY A O 3
ATOM 3793 N N . GLU A 1 34 ? -2.895 -13.882 -2.016 1.00 0.00 590 GLU A N 3
ATOM 3794 C CA . GLU A 1 34 ? -2.932 -14.052 -0.567 1.00 0.00 590 GLU A CA 3
ATOM 3795 C C . GLU A 1 34 ? -2.430 -12.817 0.169 1.00 0.00 590 GLU A C 3
ATOM 3796 O O . GLU A 1 34 ? -2.623 -12.672 1.376 1.00 0.00 590 GLU A O 3
ATOM 3808 N N . LYS A 1 35 ? -1.787 -11.936 -0.547 1.00 0.00 591 LYS A N 3
ATOM 3809 C CA . LYS A 1 35 ? -1.311 -10.725 0.039 1.00 0.00 591 LYS A CA 3
ATOM 3810 C C . LYS A 1 35 ? -2.339 -9.613 -0.133 1.00 0.00 591 LYS A C 3
ATOM 3811 O O . LYS A 1 35 ? -2.679 -8.942 0.837 1.00 0.00 591 LYS A O 3
ATOM 3830 N N . LEU A 1 36 ? -2.878 -9.464 -1.357 1.00 0.00 592 LEU A N 3
ATOM 3831 C CA . LEU A 1 36 ? -3.845 -8.410 -1.665 1.00 0.00 592 LEU A CA 3
ATOM 3832 C C . LEU A 1 36 ? -5.091 -8.492 -0.758 1.00 0.00 592 LEU A C 3
ATOM 3833 O O . LEU A 1 36 ? -5.585 -7.473 -0.267 1.00 0.00 592 LEU A O 3
ATOM 3849 N N . GLY A 1 37 ? -5.562 -9.706 -0.517 1.00 0.00 593 GLY A N 3
ATOM 3850 C CA . GLY A 1 37 ? -6.733 -9.893 0.320 1.00 0.00 593 GLY A CA 3
ATOM 3851 C C . GLY A 1 37 ? -6.452 -9.583 1.775 1.00 0.00 593 GLY A C 3
ATOM 3852 O O . GLY A 1 37 ? -7.308 -9.072 2.488 1.00 0.00 593 GLY A O 3
ATOM 3856 N N . ARG A 1 38 ? -5.267 -9.914 2.211 1.00 0.00 594 ARG A N 3
ATOM 3857 C CA . ARG A 1 38 ? -4.846 -9.685 3.589 1.00 0.00 594 ARG A CA 3
ATOM 3858 C C . ARG A 1 38 ? -4.623 -8.219 3.865 1.00 0.00 594 ARG A C 3
ATOM 3859 O O . ARG A 1 38 ? -5.191 -7.662 4.806 1.00 0.00 594 ARG A O 3
ATOM 3880 N N . VAL A 1 39 ? -3.818 -7.596 3.028 1.00 0.00 595 VAL A N 3
ATOM 3881 C CA . VAL A 1 39 ? -3.415 -6.213 3.209 1.00 0.00 595 VAL A CA 3
ATOM 3882 C C . VAL A 1 39 ? -4.581 -5.282 3.298 1.00 0.00 595 VAL A C 3
ATOM 3883 O O . VAL A 1 39 ? -4.553 -4.368 4.118 1.00 0.00 595 VAL A O 3
ATOM 3896 N N . VAL A 1 40 ? -5.643 -5.561 2.538 1.00 0.00 596 VAL A N 3
ATOM 3897 C CA . VAL A 1 40 ? -6.790 -4.695 2.545 1.00 0.00 596 VAL A CA 3
ATOM 3898 C C . VAL A 1 40 ? -7.348 -4.597 3.950 1.00 0.00 596 VAL A C 3
ATOM 3899 O O . VAL A 1 40 ? -7.697 -3.543 4.376 1.00 0.00 596 VAL A O 3
ATOM 3912 N N . HIS A 1 41 ? -7.294 -5.700 4.686 1.00 0.00 597 HIS A N 3
ATOM 3913 C CA . HIS A 1 41 ? -7.873 -5.768 6.025 1.00 0.00 597 HIS A CA 3
ATOM 3914 C C . HIS A 1 41 ? -7.027 -5.041 7.031 1.00 0.00 597 HIS A C 3
ATOM 3915 O O . HIS A 1 41 ? -7.548 -4.401 7.961 1.00 0.00 597 HIS A O 3
ATOM 3929 N N . ILE A 1 42 ? -5.725 -5.114 6.842 1.00 0.00 598 ILE A N 3
ATOM 3930 C CA . ILE A 1 42 ? -4.803 -4.445 7.727 1.00 0.00 598 ILE A CA 3
ATOM 3931 C C . ILE A 1 42 ? -4.891 -2.936 7.513 1.00 0.00 598 ILE A C 3
ATOM 3932 O O . ILE A 1 42 ? -5.050 -2.179 8.468 1.00 0.00 598 ILE A O 3
ATOM 3948 N N . ILE A 1 43 ? -4.851 -2.510 6.264 1.00 0.00 599 ILE A N 3
ATOM 3949 C CA . ILE A 1 43 ? -4.940 -1.067 5.962 1.00 0.00 599 ILE A CA 3
ATOM 3950 C C . ILE A 1 43 ? -6.316 -0.540 6.402 1.00 0.00 599 ILE A C 3
ATOM 3951 O O . ILE A 1 43 ? -6.428 0.513 7.039 1.00 0.00 599 ILE A O 3
ATOM 3967 N N . GLN A 1 44 ? -7.332 -1.331 6.116 1.00 0.00 600 GLN A N 3
ATOM 3968 C CA . GLN A 1 44 ? -8.724 -1.052 6.457 1.00 0.00 600 GLN A CA 3
ATOM 3969 C C . GLN A 1 44 ? -8.930 -0.812 7.939 1.00 0.00 600 GLN A C 3
ATOM 3970 O O . GLN A 1 44 ? -9.682 0.067 8.312 1.00 0.00 600 GLN A O 3
ATOM 3984 N N . SER A 1 45 ? -8.237 -1.561 8.778 1.00 0.00 601 SER A N 3
ATOM 3985 C CA . SER A 1 45 ? -8.422 -1.454 10.217 1.00 0.00 601 SER A CA 3
ATOM 3986 C C . SER A 1 45 ? -8.070 -0.051 10.745 1.00 0.00 601 SER A C 3
ATOM 3987 O O . SER A 1 45 ? -8.544 0.358 11.803 1.00 0.00 601 SER A O 3
ATOM 3995 N N . ARG A 1 46 ? -7.280 0.690 9.982 1.00 0.00 602 ARG A N 3
ATOM 3996 C CA . ARG A 1 46 ? -6.843 2.011 10.390 1.00 0.00 602 ARG A CA 3
ATOM 3997 C C . ARG A 1 46 ? -7.722 3.101 9.791 1.00 0.00 602 ARG A C 3
ATOM 3998 O O . ARG A 1 46 ? -7.653 4.252 10.202 1.00 0.00 602 ARG A O 3
ATOM 4019 N N . GLU A 1 47 ? -8.542 2.739 8.826 1.00 0.00 603 GLU A N 3
ATOM 4020 C CA . GLU A 1 47 ? -9.460 3.685 8.209 1.00 0.00 603 GLU A CA 3
ATOM 4021 C C . GLU A 1 47 ? -10.901 3.344 8.505 1.00 0.00 603 GLU A C 3
ATOM 4022 O O . GLU A 1 47 ? -11.451 2.417 7.923 1.00 0.00 603 GLU A O 3
ATOM 4034 N N . PRO A 1 48 ? -11.546 4.101 9.411 1.00 0.00 604 PRO A N 3
ATOM 4035 C CA . PRO A 1 48 ? -12.947 3.874 9.781 1.00 0.00 604 PRO A CA 3
ATOM 4036 C C . PRO A 1 48 ? -13.879 3.998 8.578 1.00 0.00 604 PRO A C 3
ATOM 4037 O O . PRO A 1 48 ? -14.850 3.246 8.453 1.00 0.00 604 PRO A O 3
ATOM 4048 N N . SER A 1 49 ? -13.491 4.880 7.667 1.00 0.00 605 SER A N 3
ATOM 4049 C CA . SER A 1 49 ? -14.250 5.273 6.486 1.00 0.00 605 SER A CA 3
ATOM 4050 C C . SER A 1 49 ? -14.879 4.088 5.693 1.00 0.00 605 SER A C 3
ATOM 4051 O O . SER A 1 49 ? -16.015 4.196 5.218 1.00 0.00 605 SER A O 3
ATOM 4059 N N . LEU A 1 50 ? -14.181 2.965 5.558 1.00 0.00 606 LEU A N 3
ATOM 4060 C CA . LEU A 1 50 ? -14.734 1.873 4.763 1.00 0.00 606 LEU A CA 3
ATOM 4061 C C . LEU A 1 50 ? -15.059 0.640 5.613 1.00 0.00 606 LEU A C 3
ATOM 4062 O O . LEU A 1 50 ? -15.581 -0.339 5.106 1.00 0.00 606 LEU A O 3
ATOM 4078 N N . ARG A 1 51 ? -14.820 0.715 6.911 1.00 0.00 607 ARG A N 3
ATOM 4079 C CA . ARG A 1 51 ? -14.955 -0.477 7.764 1.00 0.00 607 ARG A CA 3
ATOM 4080 C C . ARG A 1 51 ? -16.389 -0.936 7.939 1.00 0.00 607 ARG A C 3
ATOM 4081 O O . ARG A 1 51 ? -16.635 -2.107 8.258 1.00 0.00 607 ARG A O 3
ATOM 4102 N N . ASP A 1 52 ? -17.331 -0.047 7.736 1.00 0.00 608 ASP A N 3
ATOM 4103 C CA . ASP A 1 52 ? -18.729 -0.415 7.882 1.00 0.00 608 ASP A CA 3
ATOM 4104 C C . ASP A 1 52 ? -19.329 -0.700 6.502 1.00 0.00 608 ASP A C 3
ATOM 4105 O O . ASP A 1 52 ? -20.453 -1.192 6.371 1.00 0.00 608 ASP A O 3
ATOM 4114 N N . SER A 1 53 ? -18.527 -0.439 5.480 1.00 0.00 609 SER A N 3
ATOM 4115 C CA . SER A 1 53 ? -18.873 -0.728 4.102 1.00 0.00 609 SER A CA 3
ATOM 4116 C C . SER A 1 53 ? -18.458 -2.195 3.806 1.00 0.00 609 SER A C 3
ATOM 4117 O O . SER A 1 53 ? -18.300 -2.996 4.751 1.00 0.00 609 SER A O 3
ATOM 4125 N N . ASN A 1 54 ? -18.317 -2.562 2.539 1.00 0.00 610 ASN A N 3
ATOM 4126 C CA . ASN A 1 54 ? -17.856 -3.903 2.188 1.00 0.00 610 ASN A CA 3
ATOM 4127 C C . ASN A 1 54 ? -16.383 -4.040 2.561 1.00 0.00 610 ASN A C 3
ATOM 4128 O O . ASN A 1 54 ? -15.531 -3.361 1.999 1.00 0.00 610 ASN A O 3
ATOM 4139 N N . PRO A 1 55 ? -16.068 -4.922 3.511 1.00 0.00 611 PRO A N 3
ATOM 4140 C CA . PRO A 1 55 ? -14.712 -5.067 4.034 1.00 0.00 611 PRO A CA 3
ATOM 4141 C C . PRO A 1 55 ? -13.812 -5.950 3.168 1.00 0.00 611 PRO A C 3
ATOM 4142 O O . PRO A 1 55 ? -12.607 -6.041 3.405 1.00 0.00 611 PRO A O 3
ATOM 4153 N N . ASP A 1 56 ? -14.379 -6.569 2.161 1.00 0.00 612 ASP A N 3
ATOM 4154 C CA . ASP A 1 56 ? -13.637 -7.533 1.364 1.00 0.00 612 ASP A CA 3
ATOM 4155 C C . ASP A 1 56 ? -13.035 -6.965 0.109 1.00 0.00 612 ASP A C 3
ATOM 4156 O O . ASP A 1 56 ? -12.016 -7.479 -0.364 1.00 0.00 612 ASP A O 3
ATOM 4165 N N . GLU A 1 57 ? -13.643 -5.945 -0.455 1.00 0.00 613 GLU A N 3
ATOM 4166 C CA . GLU A 1 57 ? -13.161 -5.399 -1.707 1.00 0.00 613 GLU A CA 3
ATOM 4167 C C . GLU A 1 57 ? -11.875 -4.615 -1.508 1.00 0.00 613 GLU A C 3
ATOM 4168 O O . GLU A 1 57 ? -11.748 -3.815 -0.582 1.00 0.00 613 GLU A O 3
ATOM 4180 N N . ILE A 1 58 ? -10.942 -4.849 -2.384 1.00 0.00 614 ILE A N 3
ATOM 4181 C CA . ILE A 1 58 ? -9.664 -4.214 -2.320 1.00 0.00 614 ILE A CA 3
ATOM 4182 C C . ILE A 1 58 ? -9.632 -2.950 -3.134 1.00 0.00 614 ILE A C 3
ATOM 4183 O O . ILE A 1 58 ? -9.570 -2.971 -4.358 1.00 0.00 614 ILE A O 3
ATOM 4199 N N . GLU A 1 59 ? -9.692 -1.849 -2.472 1.00 0.00 615 GLU A N 3
ATOM 4200 C CA . GLU A 1 59 ? -9.600 -0.623 -3.151 1.00 0.00 615 GLU A CA 3
ATOM 4201 C C . GLU A 1 59 ? -8.732 0.346 -2.438 1.00 0.00 615 GLU A C 3
ATOM 4202 O O . GLU A 1 59 ? -8.748 0.452 -1.215 1.00 0.00 615 GLU A O 3
ATOM 4214 N N . ILE A 1 60 ? -7.918 0.988 -3.222 1.00 0.00 616 ILE A N 3
ATOM 4215 C CA . ILE A 1 60 ? -6.841 1.804 -2.695 1.00 0.00 616 ILE A CA 3
ATOM 4216 C C . ILE A 1 60 ? -6.948 3.313 -2.977 1.00 0.00 616 ILE A C 3
ATOM 4217 O O . ILE A 1 60 ? -6.361 3.870 -3.870 1.00 0.00 616 ILE A O 3
ATOM 4233 N N . ASP A 1 61 ? -7.757 3.906 -2.201 1.00 0.00 617 ASP A N 3
ATOM 4234 C CA . ASP A 1 61 ? -8.095 5.343 -2.126 1.00 0.00 617 ASP A CA 3
ATOM 4235 C C . ASP A 1 61 ? -6.921 6.368 -2.013 1.00 0.00 617 ASP A C 3
ATOM 4236 O O . ASP A 1 61 ? -7.135 7.568 -2.034 1.00 0.00 617 ASP A O 3
ATOM 4245 N N . PHE A 1 62 ? -5.684 5.864 -1.962 1.00 0.00 618 PHE A N 3
ATOM 4246 C CA . PHE A 1 62 ? -4.424 6.571 -1.553 1.00 0.00 618 PHE A CA 3
ATOM 4247 C C . PHE A 1 62 ? -4.189 7.946 -2.175 1.00 0.00 618 PHE A C 3
ATOM 4248 O O . PHE A 1 62 ? -3.395 8.724 -1.641 1.00 0.00 618 PHE A O 3
ATOM 4265 N N . GLU A 1 63 ? -4.856 8.251 -3.241 1.00 0.00 619 GLU A N 3
ATOM 4266 C CA . GLU A 1 63 ? -4.844 9.587 -3.785 1.00 0.00 619 GLU A CA 3
ATOM 4267 C C . GLU A 1 63 ? -5.340 10.577 -2.702 1.00 0.00 619 GLU A C 3
ATOM 4268 O O . GLU A 1 63 ? -4.651 11.543 -2.356 1.00 0.00 619 GLU A O 3
ATOM 4280 N N . THR A 1 64 ? -6.491 10.268 -2.128 1.00 0.00 620 THR A N 3
ATOM 4281 C CA . THR A 1 64 ? -7.141 11.122 -1.145 1.00 0.00 620 THR A CA 3
ATOM 4282 C C . THR A 1 64 ? -7.043 10.510 0.275 1.00 0.00 620 THR A C 3
ATOM 4283 O O . THR A 1 64 ? -7.259 11.207 1.290 1.00 0.00 620 THR A O 3
ATOM 4294 N N . LEU A 1 65 ? -6.713 9.224 0.337 1.00 0.00 621 LEU A N 3
ATOM 4295 C CA . LEU A 1 65 ? -6.654 8.493 1.601 1.00 0.00 621 LEU A CA 3
ATOM 4296 C C . LEU A 1 65 ? -5.620 9.108 2.547 1.00 0.00 621 LEU A C 3
ATOM 4297 O O . LEU A 1 65 ? -4.654 9.755 2.108 1.00 0.00 621 LEU A O 3
ATOM 4313 N N . LYS A 1 66 ? -5.821 8.878 3.822 1.00 0.00 622 LYS A N 3
ATOM 4314 C CA . LYS A 1 66 ? -5.043 9.481 4.894 1.00 0.00 622 LYS A CA 3
ATOM 4315 C C . LYS A 1 66 ? -3.568 9.038 4.822 1.00 0.00 622 LYS A C 3
ATOM 4316 O O . LYS A 1 66 ? -3.283 7.850 4.634 1.00 0.00 622 LYS A O 3
ATOM 4335 N N . PRO A 1 67 ? -2.614 9.985 4.981 1.00 0.00 623 PRO A N 3
ATOM 4336 C CA . PRO A 1 67 ? -1.167 9.676 5.005 1.00 0.00 623 PRO A CA 3
ATOM 4337 C C . PRO A 1 67 ? -0.826 8.672 6.114 1.00 0.00 623 PRO A C 3
ATOM 4338 O O . PRO A 1 67 ? 0.008 7.787 5.936 1.00 0.00 623 PRO A O 3
ATOM 4349 N N . THR A 1 68 ? -1.522 8.795 7.237 1.00 0.00 624 THR A N 3
ATOM 4350 C CA . THR A 1 68 ? -1.345 7.909 8.372 1.00 0.00 624 THR A CA 3
ATOM 4351 C C . THR A 1 68 ? -1.709 6.448 7.995 1.00 0.00 624 THR A C 3
ATOM 4352 O O . THR A 1 68 ? -1.125 5.498 8.514 1.00 0.00 624 THR A O 3
ATOM 4363 N N . THR A 1 69 ? -2.626 6.287 7.057 1.00 0.00 625 THR A N 3
ATOM 4364 C CA . THR A 1 69 ? -3.056 4.989 6.622 1.00 0.00 625 THR A CA 3
ATOM 4365 C C . THR A 1 69 ? -2.056 4.435 5.587 1.00 0.00 625 THR A C 3
ATOM 4366 O O . THR A 1 69 ? -1.820 3.225 5.512 1.00 0.00 625 THR A O 3
ATOM 4377 N N . LEU A 1 70 ? -1.443 5.349 4.828 1.00 0.00 626 LEU A N 3
ATOM 4378 C CA . LEU A 1 70 ? -0.422 5.009 3.833 1.00 0.00 626 LEU A CA 3
ATOM 4379 C C . LEU A 1 70 ? 0.758 4.359 4.526 1.00 0.00 626 LEU A C 3
ATOM 4380 O O . LEU A 1 70 ? 1.343 3.394 4.026 1.00 0.00 626 LEU A O 3
ATOM 4396 N N . ARG A 1 71 ? 1.057 4.866 5.707 1.00 0.00 627 ARG A N 3
ATOM 4397 C CA . ARG A 1 71 ? 2.170 4.407 6.515 1.00 0.00 627 ARG A CA 3
ATOM 4398 C C . ARG A 1 71 ? 2.086 2.923 6.817 1.00 0.00 627 ARG A C 3
ATOM 4399 O O . ARG A 1 71 ? 3.108 2.261 6.964 1.00 0.00 627 ARG A O 3
ATOM 4420 N N . GLU A 1 72 ? 0.881 2.397 6.863 1.00 0.00 628 GLU A N 3
ATOM 4421 C CA . GLU A 1 72 ? 0.686 0.999 7.138 1.00 0.00 628 GLU A CA 3
ATOM 4422 C C . GLU A 1 72 ? 1.179 0.167 5.950 1.00 0.00 628 GLU A C 3
ATOM 4423 O O . GLU A 1 72 ? 2.006 -0.736 6.111 1.00 0.00 628 GLU A O 3
ATOM 4435 N N . LEU A 1 73 ? 0.730 0.533 4.748 1.00 0.00 629 LEU A N 3
ATOM 4436 C CA . LEU A 1 73 ? 1.108 -0.185 3.527 1.00 0.00 629 LEU A CA 3
ATOM 4437 C C . LEU A 1 73 ? 2.600 -0.016 3.242 1.00 0.00 629 LEU A C 3
ATOM 4438 O O . LEU A 1 73 ? 3.237 -0.903 2.676 1.00 0.00 629 LEU A O 3
ATOM 4454 N N . GLU A 1 74 ? 3.152 1.092 3.716 1.00 0.00 630 GLU A N 3
ATOM 4455 C CA . GLU A 1 74 ? 4.554 1.413 3.547 1.00 0.00 630 GLU A CA 3
ATOM 4456 C C . GLU A 1 74 ? 5.398 0.332 4.218 1.00 0.00 630 GLU A C 3
ATOM 4457 O O . GLU A 1 74 ? 6.337 -0.219 3.628 1.00 0.00 630 GLU A O 3
ATOM 4469 N N . ARG A 1 75 ? 4.997 -0.019 5.407 1.00 0.00 631 ARG A N 3
ATOM 4470 C CA . ARG A 1 75 ? 5.696 -1.000 6.192 1.00 0.00 631 ARG A CA 3
ATOM 4471 C C . ARG A 1 75 ? 5.319 -2.385 5.730 1.00 0.00 631 ARG A C 3
ATOM 4472 O O . ARG A 1 75 ? 6.136 -3.305 5.776 1.00 0.00 631 ARG A O 3
ATOM 4493 N N . TYR A 1 76 ? 4.084 -2.518 5.261 1.00 0.00 632 TYR A N 3
ATOM 4494 C CA . TYR A 1 76 ? 3.556 -3.770 4.774 1.00 0.00 632 TYR A CA 3
ATOM 4495 C C . TYR A 1 76 ? 4.400 -4.330 3.657 1.00 0.00 632 TYR A C 3
ATOM 4496 O O . TYR A 1 76 ? 4.723 -5.502 3.664 1.00 0.00 632 TYR A O 3
ATOM 4514 N N . VAL A 1 77 ? 4.721 -3.498 2.686 1.00 0.00 633 VAL A N 3
ATOM 4515 C CA . VAL A 1 77 ? 5.469 -3.942 1.515 1.00 0.00 633 VAL A CA 3
ATOM 4516 C C . VAL A 1 77 ? 6.813 -4.540 1.937 1.00 0.00 633 VAL A C 3
ATOM 4517 O O . VAL A 1 77 ? 7.178 -5.636 1.531 1.00 0.00 633 VAL A O 3
ATOM 4530 N N . LYS A 1 78 ? 7.495 -3.839 2.798 1.00 0.00 634 LYS A N 3
ATOM 4531 C CA . LYS A 1 78 ? 8.771 -4.276 3.329 1.00 0.00 634 LYS A CA 3
ATOM 4532 C C . LYS A 1 78 ? 8.603 -5.505 4.238 1.00 0.00 634 LYS A C 3
ATOM 4533 O O . LYS A 1 78 ? 9.485 -6.361 4.330 1.00 0.00 634 LYS A O 3
ATOM 4552 N N . SER A 1 79 ? 7.454 -5.593 4.869 1.00 0.00 635 SER A N 3
ATOM 4553 C CA . SER A 1 79 ? 7.070 -6.747 5.647 1.00 0.00 635 SER A CA 3
ATOM 4554 C C . SER A 1 79 ? 6.795 -7.951 4.704 1.00 0.00 635 SER A C 3
ATOM 4555 O O . SER A 1 79 ? 7.008 -9.099 5.063 1.00 0.00 635 SER A O 3
ATOM 4563 N N . CYS A 1 80 ? 6.333 -7.683 3.500 1.00 0.00 636 CYS A N 3
ATOM 4564 C CA . CYS A 1 80 ? 6.094 -8.734 2.550 1.00 0.00 636 CYS A CA 3
ATOM 4565 C C . CYS A 1 80 ? 7.414 -9.253 1.985 1.00 0.00 636 CYS A C 3
ATOM 4566 O O . CYS A 1 80 ? 7.490 -10.370 1.483 1.00 0.00 636 CYS A O 3
ATOM 4574 N N . LEU A 1 81 ? 8.447 -8.430 2.074 1.00 0.00 637 LEU A N 3
ATOM 4575 C CA . LEU A 1 81 ? 9.765 -8.792 1.594 1.00 0.00 637 LEU A CA 3
ATOM 4576 C C . LEU A 1 81 ? 10.392 -9.847 2.494 1.00 0.00 637 LEU A C 3
ATOM 4577 O O . LEU A 1 81 ? 11.050 -10.765 2.013 1.00 0.00 637 LEU A O 3
ATOM 4593 N N . GLN A 1 82 ? 10.151 -9.722 3.799 1.00 0.00 638 GLN A N 3
ATOM 4594 C CA . GLN A 1 82 ? 10.716 -10.646 4.772 1.00 0.00 638 GLN A CA 3
ATOM 4595 C C . GLN A 1 82 ? 10.022 -12.004 4.699 1.00 0.00 638 GLN A C 3
ATOM 4596 O O . GLN A 1 82 ? 10.677 -13.039 4.782 1.00 0.00 638 GLN A O 3
ATOM 4610 N N . LYS A 1 83 ? 8.702 -11.996 4.507 1.00 0.00 639 LYS A N 3
ATOM 4611 C CA . LYS A 1 83 ? 7.927 -13.225 4.381 1.00 0.00 639 LYS A CA 3
ATOM 4612 C C . LYS A 1 83 ? 6.993 -13.133 3.182 1.00 0.00 639 LYS A C 3
ATOM 4613 O O . LYS A 1 83 ? 5.868 -12.610 3.266 1.00 0.00 639 LYS A O 3
ATOM 4632 N N . LYS A 1 84 ? 7.492 -13.608 2.059 1.00 0.00 640 LYS A N 3
ATOM 4633 C CA . LYS A 1 84 ? 6.811 -13.516 0.775 1.00 0.00 640 LYS A CA 3
ATOM 4634 C C . LYS A 1 84 ? 5.684 -14.533 0.643 1.00 0.00 640 LYS A C 3
ATOM 4635 O O . LYS A 1 84 ? 4.595 -14.201 0.184 1.00 0.00 640 LYS A O 3
ATOM 4654 N N . GLN A 1 85 ? 5.947 -15.746 1.038 1.00 0.00 641 GLN A N 3
ATOM 4655 C CA . GLN A 1 85 ? 4.977 -16.814 0.925 1.00 0.00 641 GLN A CA 3
ATOM 4656 C C . GLN A 1 85 ? 4.232 -16.960 2.254 1.00 0.00 641 GLN A C 3
ATOM 4657 O O . GLN A 1 85 ? 4.796 -16.659 3.314 1.00 0.00 641 GLN A O 3
ATOM 4671 N N . ARG A 1 86 ? 2.980 -17.390 2.216 1.00 0.00 642 ARG A N 3
ATOM 4672 C CA . ARG A 1 86 ? 2.234 -17.569 3.445 1.00 0.00 642 ARG A CA 3
ATOM 4673 C C . ARG A 1 86 ? 2.318 -19.012 3.912 1.00 0.00 642 ARG A C 3
ATOM 4674 O O . ARG A 1 86 ? 2.804 -19.886 3.190 1.00 0.00 642 ARG A O 3
ATOM 4695 N N . LYS A 1 87 ? 1.827 -19.251 5.100 1.00 0.00 643 LYS A N 3
ATOM 4696 C CA . LYS A 1 87 ? 1.749 -20.569 5.656 1.00 0.00 643 LYS A CA 3
ATOM 4697 C C . LYS A 1 87 ? 0.761 -20.513 6.792 1.00 0.00 643 LYS A C 3
ATOM 4698 O O . LYS A 1 87 ? -0.433 -20.662 6.541 1.00 0.00 643 LYS A O 3
ATOM 4718 N N . ARG B 2 1 ? -1.248 11.522 -17.979 1.00 0.00 1591 ARG B N 3
ATOM 4719 C CA . ARG B 2 1 ? -1.030 10.528 -16.933 1.00 0.00 1591 ARG B CA 3
ATOM 4720 C C . ARG B 2 1 ? -2.099 10.628 -15.876 1.00 0.00 1591 ARG B C 3
ATOM 4721 O O . ARG B 2 1 ? -2.224 11.660 -15.201 1.00 0.00 1591 ARG B O 3
ATOM 4742 N N . SER B 2 2 ? -2.870 9.572 -15.735 1.00 0.00 1592 SER B N 3
ATOM 4743 C CA . SER B 2 2 ? -3.896 9.505 -14.741 1.00 0.00 1592 SER B CA 3
ATOM 4744 C C . SER B 2 2 ? -3.265 9.152 -13.399 1.00 0.00 1592 SER B C 3
ATOM 4745 O O . SER B 2 2 ? -3.022 7.979 -13.116 1.00 0.00 1592 SER B O 3
ATOM 4753 N N . VAL B 2 3 ? -2.954 10.151 -12.604 1.00 0.00 1593 VAL B N 3
ATOM 4754 C CA . VAL B 2 3 ? -2.334 9.916 -11.313 1.00 0.00 1593 VAL B CA 3
ATOM 4755 C C . VAL B 2 3 ? -3.361 9.463 -10.273 1.00 0.00 1593 VAL B C 3
ATOM 4756 O O . VAL B 2 3 ? -3.919 10.250 -9.514 1.00 0.00 1593 VAL B O 3
ATOM 4769 N N . LYS B 2 4 ? -3.654 8.191 -10.316 1.00 0.00 1594 LYS B N 3
ATOM 4770 C CA . LYS B 2 4 ? -4.631 7.591 -9.448 1.00 0.00 1594 LYS B CA 3
ATOM 4771 C C . LYS B 2 4 ? -4.094 6.308 -8.877 1.00 0.00 1594 LYS B C 3
ATOM 4772 O O . LYS B 2 4 ? -3.384 5.541 -9.562 1.00 0.00 1594 LYS B O 3
ATOM 4791 N N . VAL B 2 5 ? -4.405 6.081 -7.630 1.00 0.00 1595 VAL B N 3
ATOM 4792 C CA . VAL B 2 5 ? -3.802 5.014 -6.878 1.00 0.00 1595 VAL B CA 3
ATOM 4793 C C . VAL B 2 5 ? -4.821 3.930 -6.525 1.00 0.00 1595 VAL B C 3
ATOM 4794 O O . VAL B 2 5 ? -4.429 2.855 -6.055 1.00 0.00 1595 VAL B O 3
ATOM 4807 N N . LYS B 2 6 ? -6.135 4.219 -6.776 1.00 0.00 1596 LYS B N 3
ATOM 4808 C CA . LYS B 2 6 ? -7.229 3.235 -6.538 1.00 0.00 1596 LYS B CA 3
ATOM 4809 C C . LYS B 2 6 ? -6.831 1.895 -7.153 1.00 0.00 1596 LYS B C 3
ATOM 4810 O O . LYS B 2 6 ? -6.833 1.744 -8.389 1.00 0.00 1596 LYS B O 3
ATOM 4829 N N . ILE B 2 7 ? -6.436 0.943 -6.303 1.00 0.00 1597 ILE B N 3
ATOM 4830 C CA . ILE B 2 7 ? -5.865 -0.267 -6.806 1.00 0.00 1597 ILE B CA 3
ATOM 4831 C C . ILE B 2 7 ? -6.903 -1.200 -7.487 1.00 0.00 1597 ILE B C 3
ATOM 4832 O O . ILE B 2 7 ? -6.818 -1.411 -8.690 1.00 0.00 1597 ILE B O 3
ATOM 4848 N N . LYS B 2 8 ? -7.893 -1.699 -6.718 1.00 0.00 1598 LYS B N 3
ATOM 4849 C CA . LYS B 2 8 ? -8.857 -2.687 -7.186 1.00 0.00 1598 LYS B CA 3
ATOM 4850 C C . LYS B 2 8 ? -8.123 -3.904 -7.796 1.00 0.00 1598 LYS B C 3
ATOM 4851 O O . LYS B 2 8 ? -7.958 -3.985 -9.015 1.00 0.00 1598 LYS B O 3
ATOM 4870 N N . LEU B 2 9 ? -7.597 -4.805 -6.938 1.00 0.00 1599 LEU B N 3
ATOM 4871 C CA . LEU B 2 9 ? -6.937 -6.017 -7.451 1.00 0.00 1599 LEU B CA 3
ATOM 4872 C C . LEU B 2 9 ? -7.929 -6.877 -8.217 1.00 0.00 1599 LEU B C 3
ATOM 4873 O O . LEU B 2 9 ? -7.585 -7.498 -9.218 1.00 0.00 1599 LEU B O 3
ATOM 4889 N N . GLY B 2 10 ? -9.160 -6.894 -7.748 1.00 0.00 1600 GLY B N 3
ATOM 4890 C CA . GLY B 2 10 ? -10.209 -7.590 -8.444 1.00 0.00 1600 GLY B CA 3
ATOM 4891 C C . GLY B 2 10 ? -10.906 -6.623 -9.366 1.00 0.00 1600 GLY B C 3
ATOM 4892 O O . GLY B 2 10 ? -11.565 -5.685 -8.907 1.00 0.00 1600 GLY B O 3
ATOM 4896 N N . ARG B 2 11 ? -10.751 -6.811 -10.638 1.00 0.00 1601 ARG B N 3
ATOM 4897 C CA . ARG B 2 11 ? -11.290 -5.881 -11.601 1.00 0.00 1601 ARG B CA 3
ATOM 4898 C C . ARG B 2 11 ? -12.709 -6.226 -12.013 1.00 0.00 1601 ARG B C 3
ATOM 4899 O O . ARG B 2 11 ? -12.940 -7.141 -12.812 1.00 0.00 1601 ARG B O 3
ATOM 4920 N N . LYS B 2 12 ? -13.647 -5.520 -11.419 1.00 0.00 1602 LYS B N 3
ATOM 4921 C CA . LYS B 2 12 ? -15.063 -5.637 -11.738 1.00 0.00 1602 LYS B CA 3
ATOM 4922 C C . LYS B 2 12 ? -15.710 -4.279 -11.517 1.00 0.00 1602 LYS B C 3
ATOM 4923 O O . LYS B 2 12 ? -15.151 -3.457 -10.759 1.00 0.00 1602 LYS B O 3
ATOM 4942 N N . ALA A 1 1 ? 13.765 -7.344 19.105 1.00 0.00 557 ALA A N 4
ATOM 4943 C CA . ALA A 1 1 ? 12.577 -7.106 19.902 1.00 0.00 557 ALA A CA 4
ATOM 4944 C C . ALA A 1 1 ? 12.113 -5.664 19.762 1.00 0.00 557 ALA A C 4
ATOM 4945 O O . ALA A 1 1 ? 10.949 -5.356 19.972 1.00 0.00 557 ALA A O 4
ATOM 4952 N N . SER A 1 2 ? 13.022 -4.789 19.423 1.00 0.00 558 SER A N 4
ATOM 4953 C CA . SER A 1 2 ? 12.705 -3.391 19.257 1.00 0.00 558 SER A CA 4
ATOM 4954 C C . SER A 1 2 ? 12.201 -3.137 17.834 1.00 0.00 558 SER A C 4
ATOM 4955 O O . SER A 1 2 ? 11.217 -2.436 17.628 1.00 0.00 558 SER A O 4
ATOM 4963 N N . ALA A 1 3 ? 12.859 -3.777 16.873 1.00 0.00 559 ALA A N 4
ATOM 4964 C CA . ALA A 1 3 ? 12.592 -3.592 15.443 1.00 0.00 559 ALA A CA 4
ATOM 4965 C C . ALA A 1 3 ? 11.201 -4.058 15.031 1.00 0.00 559 ALA A C 4
ATOM 4966 O O . ALA A 1 3 ? 10.639 -3.558 14.049 1.00 0.00 559 ALA A O 4
ATOM 4973 N N . SER A 1 4 ? 10.648 -5.005 15.773 1.00 0.00 560 SER A N 4
ATOM 4974 C CA . SER A 1 4 ? 9.332 -5.531 15.486 1.00 0.00 560 SER A CA 4
ATOM 4975 C C . SER A 1 4 ? 8.215 -4.519 15.834 1.00 0.00 560 SER A C 4
ATOM 4976 O O . SER A 1 4 ? 7.058 -4.673 15.412 1.00 0.00 560 SER A O 4
ATOM 4984 N N . TYR A 1 5 ? 8.578 -3.483 16.569 1.00 0.00 561 TYR A N 4
ATOM 4985 C CA . TYR A 1 5 ? 7.671 -2.403 16.916 1.00 0.00 561 TYR A CA 4
ATOM 4986 C C . TYR A 1 5 ? 8.182 -1.153 16.254 1.00 0.00 561 TYR A C 4
ATOM 4987 O O . TYR A 1 5 ? 9.207 -1.189 15.561 1.00 0.00 561 TYR A O 4
ATOM 5005 N N . ASP A 1 6 ? 7.499 -0.062 16.432 1.00 0.00 562 ASP A N 4
ATOM 5006 C CA . ASP A 1 6 ? 8.030 1.198 15.979 1.00 0.00 562 ASP A CA 4
ATOM 5007 C C . ASP A 1 6 ? 8.926 1.801 17.048 1.00 0.00 562 ASP A C 4
ATOM 5008 O O . ASP A 1 6 ? 8.523 2.648 17.838 1.00 0.00 562 ASP A O 4
ATOM 5017 N N . SER A 1 7 ? 10.138 1.265 17.110 1.00 0.00 563 SER A N 4
ATOM 5018 C CA . SER A 1 7 ? 11.155 1.676 18.060 1.00 0.00 563 SER A CA 4
ATOM 5019 C C . SER A 1 7 ? 11.541 3.132 17.830 1.00 0.00 563 SER A C 4
ATOM 5020 O O . SER A 1 7 ? 11.723 3.911 18.765 1.00 0.00 563 SER A O 4
ATOM 5028 N N . GLU A 1 8 ? 11.658 3.468 16.585 1.00 0.00 564 GLU A N 4
ATOM 5029 C CA . GLU A 1 8 ? 11.918 4.787 16.125 1.00 0.00 564 GLU A CA 4
ATOM 5030 C C . GLU A 1 8 ? 11.541 4.791 14.683 1.00 0.00 564 GLU A C 4
ATOM 5031 O O . GLU A 1 8 ? 11.467 3.710 14.061 1.00 0.00 564 GLU A O 4
ATOM 5043 N N . GLU A 1 9 ? 11.250 5.929 14.152 1.00 0.00 565 GLU A N 4
ATOM 5044 C CA . GLU A 1 9 ? 10.842 6.010 12.792 1.00 0.00 565 GLU A CA 4
ATOM 5045 C C . GLU A 1 9 ? 11.663 7.011 12.042 1.00 0.00 565 GLU A C 4
ATOM 5046 O O . GLU A 1 9 ? 11.842 8.145 12.491 1.00 0.00 565 GLU A O 4
ATOM 5058 N N . GLU A 1 10 ? 12.222 6.558 10.948 1.00 0.00 566 GLU A N 4
ATOM 5059 C CA . GLU A 1 10 ? 13.000 7.381 10.055 1.00 0.00 566 GLU A CA 4
ATOM 5060 C C . GLU A 1 10 ? 12.100 8.460 9.485 1.00 0.00 566 GLU A C 4
ATOM 5061 O O . GLU A 1 10 ? 10.998 8.160 8.993 1.00 0.00 566 GLU A O 4
ATOM 5073 N N . GLU A 1 11 ? 12.515 9.687 9.603 1.00 0.00 567 GLU A N 4
ATOM 5074 C CA . GLU A 1 11 ? 11.792 10.780 9.030 1.00 0.00 567 GLU A CA 4
ATOM 5075 C C . GLU A 1 11 ? 12.092 10.790 7.558 1.00 0.00 567 GLU A C 4
ATOM 5076 O O . GLU A 1 11 ? 13.184 11.200 7.140 1.00 0.00 567 GLU A O 4
ATOM 5088 N N . GLU A 1 12 ? 11.173 10.295 6.795 1.00 0.00 568 GLU A N 4
ATOM 5089 C CA . GLU A 1 12 ? 11.355 10.148 5.381 1.00 0.00 568 GLU A CA 4
ATOM 5090 C C . GLU A 1 12 ? 11.177 11.471 4.685 1.00 0.00 568 GLU A C 4
ATOM 5091 O O . GLU A 1 12 ? 10.227 12.218 4.957 1.00 0.00 568 GLU A O 4
ATOM 5103 N N . GLY A 1 13 ? 12.051 11.731 3.759 1.00 0.00 569 GLY A N 4
ATOM 5104 C CA . GLY A 1 13 ? 12.026 12.966 3.008 1.00 0.00 569 GLY A CA 4
ATOM 5105 C C . GLY A 1 13 ? 11.146 12.855 1.793 1.00 0.00 569 GLY A C 4
ATOM 5106 O O . GLY A 1 13 ? 11.441 13.412 0.737 1.00 0.00 569 GLY A O 4
ATOM 5110 N N . LEU A 1 14 ? 10.074 12.137 1.947 1.00 0.00 570 LEU A N 4
ATOM 5111 C CA . LEU A 1 14 ? 9.128 11.922 0.897 1.00 0.00 570 LEU A CA 4
ATOM 5112 C C . LEU A 1 14 ? 7.932 12.803 1.171 1.00 0.00 570 LEU A C 4
ATOM 5113 O O . LEU A 1 14 ? 7.257 12.615 2.194 1.00 0.00 570 LEU A O 4
ATOM 5129 N N . PRO A 1 15 ? 7.674 13.808 0.339 1.00 0.00 571 PRO A N 4
ATOM 5130 C CA . PRO A 1 15 ? 6.520 14.643 0.519 1.00 0.00 571 PRO A CA 4
ATOM 5131 C C . PRO A 1 15 ? 5.274 13.946 0.010 1.00 0.00 571 PRO A C 4
ATOM 5132 O O . PRO A 1 15 ? 5.340 13.052 -0.849 1.00 0.00 571 PRO A O 4
ATOM 5143 N N . MET A 1 16 ? 4.153 14.341 0.506 1.00 0.00 572 MET A N 4
ATOM 5144 C CA . MET A 1 16 ? 2.948 13.691 0.138 1.00 0.00 572 MET A CA 4
ATOM 5145 C C . MET A 1 16 ? 2.373 14.314 -1.088 1.00 0.00 572 MET A C 4
ATOM 5146 O O . MET A 1 16 ? 1.865 15.432 -1.065 1.00 0.00 572 MET A O 4
ATOM 5160 N N . SER A 1 17 ? 2.509 13.610 -2.150 1.00 0.00 573 SER A N 4
ATOM 5161 C CA . SER A 1 17 ? 1.996 13.989 -3.412 1.00 0.00 573 SER A CA 4
ATOM 5162 C C . SER A 1 17 ? 1.203 12.796 -3.895 1.00 0.00 573 SER A C 4
ATOM 5163 O O . SER A 1 17 ? 1.448 11.676 -3.425 1.00 0.00 573 SER A O 4
ATOM 5171 N N . TYR A 1 18 ? 0.284 13.003 -4.807 1.00 0.00 574 TYR A N 4
ATOM 5172 C CA . TYR A 1 18 ? -0.603 11.939 -5.269 1.00 0.00 574 TYR A CA 4
ATOM 5173 C C . TYR A 1 18 ? 0.160 10.840 -5.980 1.00 0.00 574 TYR A C 4
ATOM 5174 O O . TYR A 1 18 ? -0.198 9.671 -5.893 1.00 0.00 574 TYR A O 4
ATOM 5192 N N . ASP A 1 19 ? 1.240 11.207 -6.633 1.00 0.00 575 ASP A N 4
ATOM 5193 C CA . ASP A 1 19 ? 2.067 10.235 -7.330 1.00 0.00 575 ASP A CA 4
ATOM 5194 C C . ASP A 1 19 ? 2.855 9.403 -6.321 1.00 0.00 575 ASP A C 4
ATOM 5195 O O . ASP A 1 19 ? 3.040 8.209 -6.506 1.00 0.00 575 ASP A O 4
ATOM 5204 N N . GLU A 1 20 ? 3.240 10.038 -5.212 1.00 0.00 576 GLU A N 4
ATOM 5205 C CA . GLU A 1 20 ? 3.976 9.362 -4.140 1.00 0.00 576 GLU A CA 4
ATOM 5206 C C . GLU A 1 20 ? 3.062 8.395 -3.413 1.00 0.00 576 GLU A C 4
ATOM 5207 O O . GLU A 1 20 ? 3.452 7.280 -3.094 1.00 0.00 576 GLU A O 4
ATOM 5219 N N . LYS A 1 21 ? 1.817 8.841 -3.181 1.00 0.00 577 LYS A N 4
ATOM 5220 C CA . LYS A 1 21 ? 0.752 7.996 -2.602 1.00 0.00 577 LYS A CA 4
ATOM 5221 C C . LYS A 1 21 ? 0.613 6.765 -3.473 1.00 0.00 577 LYS A C 4
ATOM 5222 O O . LYS A 1 21 ? 0.523 5.630 -3.015 1.00 0.00 577 LYS A O 4
ATOM 5241 N N . ARG A 1 22 ? 0.658 7.034 -4.739 1.00 0.00 578 ARG A N 4
ATOM 5242 C CA . ARG A 1 22 ? 0.455 6.088 -5.767 1.00 0.00 578 ARG A CA 4
ATOM 5243 C C . ARG A 1 22 ? 1.578 5.096 -5.916 1.00 0.00 578 ARG A C 4
ATOM 5244 O O . ARG A 1 22 ? 1.371 4.038 -6.443 1.00 0.00 578 ARG A O 4
ATOM 5265 N N . GLN A 1 23 ? 2.775 5.445 -5.512 1.00 0.00 579 GLN A N 4
ATOM 5266 C CA . GLN A 1 23 ? 3.876 4.477 -5.546 1.00 0.00 579 GLN A CA 4
ATOM 5267 C C . GLN A 1 23 ? 3.478 3.216 -4.743 1.00 0.00 579 GLN A C 4
ATOM 5268 O O . GLN A 1 23 ? 3.786 2.091 -5.139 1.00 0.00 579 GLN A O 4
ATOM 5282 N N . LEU A 1 24 ? 2.711 3.415 -3.678 1.00 0.00 580 LEU A N 4
ATOM 5283 C CA . LEU A 1 24 ? 2.195 2.307 -2.905 1.00 0.00 580 LEU A CA 4
ATOM 5284 C C . LEU A 1 24 ? 1.055 1.571 -3.633 1.00 0.00 580 LEU A C 4
ATOM 5285 O O . LEU A 1 24 ? 0.800 0.392 -3.372 1.00 0.00 580 LEU A O 4
ATOM 5301 N N . SER A 1 25 ? 0.386 2.271 -4.574 1.00 0.00 581 SER A N 4
ATOM 5302 C CA . SER A 1 25 ? -0.659 1.672 -5.421 1.00 0.00 581 SER A CA 4
ATOM 5303 C C . SER A 1 25 ? -0.003 0.560 -6.229 1.00 0.00 581 SER A C 4
ATOM 5304 O O . SER A 1 25 ? -0.557 -0.514 -6.436 1.00 0.00 581 SER A O 4
ATOM 5312 N N . LEU A 1 26 ? 1.208 0.848 -6.698 1.00 0.00 582 LEU A N 4
ATOM 5313 C CA . LEU A 1 26 ? 1.967 -0.088 -7.470 1.00 0.00 582 LEU A CA 4
ATOM 5314 C C . LEU A 1 26 ? 2.396 -1.277 -6.625 1.00 0.00 582 LEU A C 4
ATOM 5315 O O . LEU A 1 26 ? 2.465 -2.383 -7.130 1.00 0.00 582 LEU A O 4
ATOM 5331 N N . ASP A 1 27 ? 2.623 -1.047 -5.336 1.00 0.00 583 ASP A N 4
ATOM 5332 C CA . ASP A 1 27 ? 3.024 -2.121 -4.415 1.00 0.00 583 ASP A CA 4
ATOM 5333 C C . ASP A 1 27 ? 1.908 -3.102 -4.227 1.00 0.00 583 ASP A C 4
ATOM 5334 O O . ASP A 1 27 ? 2.102 -4.300 -4.397 1.00 0.00 583 ASP A O 4
ATOM 5343 N N . ILE A 1 28 ? 0.719 -2.598 -3.905 1.00 0.00 584 ILE A N 4
ATOM 5344 C CA . ILE A 1 28 ? -0.458 -3.459 -3.771 1.00 0.00 584 ILE A CA 4
ATOM 5345 C C . ILE A 1 28 ? -0.759 -4.163 -5.117 1.00 0.00 584 ILE A C 4
ATOM 5346 O O . ILE A 1 28 ? -1.148 -5.323 -5.153 1.00 0.00 584 ILE A O 4
ATOM 5362 N N . ASN A 1 29 ? -0.514 -3.454 -6.207 1.00 0.00 585 ASN A N 4
ATOM 5363 C CA . ASN A 1 29 ? -0.651 -4.002 -7.560 1.00 0.00 585 ASN A CA 4
ATOM 5364 C C . ASN A 1 29 ? 0.294 -5.212 -7.769 1.00 0.00 585 ASN A C 4
ATOM 5365 O O . ASN A 1 29 ? -0.044 -6.159 -8.485 1.00 0.00 585 ASN A O 4
ATOM 5376 N N . ARG A 1 30 ? 1.459 -5.185 -7.111 1.00 0.00 586 ARG A N 4
ATOM 5377 C CA . ARG A 1 30 ? 2.445 -6.273 -7.216 1.00 0.00 586 ARG A CA 4
ATOM 5378 C C . ARG A 1 30 ? 2.052 -7.429 -6.304 1.00 0.00 586 ARG A C 4
ATOM 5379 O O . ARG A 1 30 ? 2.369 -8.582 -6.583 1.00 0.00 586 ARG A O 4
ATOM 5400 N N . LEU A 1 31 ? 1.369 -7.114 -5.224 1.00 0.00 587 LEU A N 4
ATOM 5401 C CA . LEU A 1 31 ? 1.036 -8.089 -4.214 1.00 0.00 587 LEU A CA 4
ATOM 5402 C C . LEU A 1 31 ? -0.058 -9.077 -4.661 1.00 0.00 587 LEU A C 4
ATOM 5403 O O . LEU A 1 31 ? -1.109 -8.674 -5.162 1.00 0.00 587 LEU A O 4
ATOM 5419 N N . PRO A 1 32 ? 0.212 -10.395 -4.517 1.00 0.00 588 PRO A N 4
ATOM 5420 C CA . PRO A 1 32 ? -0.704 -11.476 -4.934 1.00 0.00 588 PRO A CA 4
ATOM 5421 C C . PRO A 1 32 ? -2.046 -11.522 -4.166 1.00 0.00 588 PRO A C 4
ATOM 5422 O O . PRO A 1 32 ? -2.228 -10.839 -3.143 1.00 0.00 588 PRO A O 4
ATOM 5433 N N . GLY A 1 33 ? -2.939 -12.395 -4.650 1.00 0.00 589 GLY A N 4
ATOM 5434 C CA . GLY A 1 33 ? -4.320 -12.516 -4.180 1.00 0.00 589 GLY A CA 4
ATOM 5435 C C . GLY A 1 33 ? -4.509 -12.667 -2.678 1.00 0.00 589 GLY A C 4
ATOM 5436 O O . GLY A 1 33 ? -5.408 -12.060 -2.098 1.00 0.00 589 GLY A O 4
ATOM 5440 N N . GLU A 1 34 ? -3.707 -13.482 -2.061 1.00 0.00 590 GLU A N 4
ATOM 5441 C CA . GLU A 1 34 ? -3.817 -13.721 -0.629 1.00 0.00 590 GLU A CA 4
ATOM 5442 C C . GLU A 1 34 ? -3.329 -12.510 0.150 1.00 0.00 590 GLU A C 4
ATOM 5443 O O . GLU A 1 34 ? -3.845 -12.178 1.220 1.00 0.00 590 GLU A O 4
ATOM 5455 N N . LYS A 1 35 ? -2.386 -11.818 -0.429 1.00 0.00 591 LYS A N 4
ATOM 5456 C CA . LYS A 1 35 ? -1.743 -10.725 0.233 1.00 0.00 591 LYS A CA 4
ATOM 5457 C C . LYS A 1 35 ? -2.545 -9.442 0.166 1.00 0.00 591 LYS A C 4
ATOM 5458 O O . LYS A 1 35 ? -2.521 -8.671 1.117 1.00 0.00 591 LYS A O 4
ATOM 5477 N N . LEU A 1 36 ? -3.289 -9.229 -0.926 1.00 0.00 592 LEU A N 4
ATOM 5478 C CA . LEU A 1 36 ? -4.180 -8.067 -1.026 1.00 0.00 592 LEU A CA 4
ATOM 5479 C C . LEU A 1 36 ? -5.246 -8.160 0.069 1.00 0.00 592 LEU A C 4
ATOM 5480 O O . LEU A 1 36 ? -5.601 -7.162 0.702 1.00 0.00 592 LEU A O 4
ATOM 5496 N N . GLY A 1 37 ? -5.698 -9.389 0.325 1.00 0.00 593 GLY A N 4
ATOM 5497 C CA . GLY A 1 37 ? -6.679 -9.628 1.348 1.00 0.00 593 GLY A CA 4
ATOM 5498 C C . GLY A 1 37 ? -6.099 -9.436 2.728 1.00 0.00 593 GLY A C 4
ATOM 5499 O O . GLY A 1 37 ? -6.773 -8.938 3.632 1.00 0.00 593 GLY A O 4
ATOM 5503 N N . ARG A 1 38 ? -4.846 -9.820 2.895 1.00 0.00 594 ARG A N 4
ATOM 5504 C CA . ARG A 1 38 ? -4.183 -9.673 4.170 1.00 0.00 594 ARG A CA 4
ATOM 5505 C C . ARG A 1 38 ? -3.936 -8.195 4.472 1.00 0.00 594 ARG A C 4
ATOM 5506 O O . ARG A 1 38 ? -4.372 -7.696 5.495 1.00 0.00 594 ARG A O 4
ATOM 5527 N N . VAL A 1 39 ? -3.291 -7.486 3.554 1.00 0.00 595 VAL A N 4
ATOM 5528 C CA . VAL A 1 39 ? -2.972 -6.073 3.761 1.00 0.00 595 VAL A CA 4
ATOM 5529 C C . VAL A 1 39 ? -4.221 -5.242 3.976 1.00 0.00 595 VAL A C 4
ATOM 5530 O O . VAL A 1 39 ? -4.268 -4.443 4.905 1.00 0.00 595 VAL A O 4
ATOM 5543 N N . VAL A 1 40 ? -5.257 -5.502 3.191 1.00 0.00 596 VAL A N 4
ATOM 5544 C CA . VAL A 1 40 ? -6.488 -4.751 3.291 1.00 0.00 596 VAL A CA 4
ATOM 5545 C C . VAL A 1 40 ? -7.114 -4.965 4.679 1.00 0.00 596 VAL A C 4
ATOM 5546 O O . VAL A 1 40 ? -7.825 -4.126 5.175 1.00 0.00 596 VAL A O 4
ATOM 5559 N N . HIS A 1 41 ? -6.819 -6.110 5.283 1.00 0.00 597 HIS A N 4
ATOM 5560 C CA . HIS A 1 41 ? -7.341 -6.460 6.592 1.00 0.00 597 HIS A CA 4
ATOM 5561 C C . HIS A 1 41 ? -6.600 -5.686 7.688 1.00 0.00 597 HIS A C 4
ATOM 5562 O O . HIS A 1 41 ? -7.216 -5.187 8.625 1.00 0.00 597 HIS A O 4
ATOM 5576 N N . ILE A 1 42 ? -5.281 -5.577 7.550 1.00 0.00 598 ILE A N 4
ATOM 5577 C CA . ILE A 1 42 ? -4.448 -4.872 8.533 1.00 0.00 598 ILE A CA 4
ATOM 5578 C C . ILE A 1 42 ? -4.714 -3.377 8.474 1.00 0.00 598 ILE A C 4
ATOM 5579 O O . ILE A 1 42 ? -5.036 -2.747 9.494 1.00 0.00 598 ILE A O 4
ATOM 5595 N N . ILE A 1 43 ? -4.635 -2.822 7.268 1.00 0.00 599 ILE A N 4
ATOM 5596 C CA . ILE A 1 43 ? -4.800 -1.374 7.077 1.00 0.00 599 ILE A CA 4
ATOM 5597 C C . ILE A 1 43 ? -6.216 -0.939 7.468 1.00 0.00 599 ILE A C 4
ATOM 5598 O O . ILE A 1 43 ? -6.421 0.170 7.933 1.00 0.00 599 ILE A O 4
ATOM 5614 N N . GLN A 1 44 ? -7.159 -1.865 7.340 1.00 0.00 600 GLN A N 4
ATOM 5615 C CA . GLN A 1 44 ? -8.586 -1.643 7.613 1.00 0.00 600 GLN A CA 4
ATOM 5616 C C . GLN A 1 44 ? -8.845 -1.157 9.041 1.00 0.00 600 GLN A C 4
ATOM 5617 O O . GLN A 1 44 ? -9.803 -0.437 9.297 1.00 0.00 600 GLN A O 4
ATOM 5631 N N . SER A 1 45 ? -7.984 -1.525 9.958 1.00 0.00 601 SER A N 4
ATOM 5632 C CA . SER A 1 45 ? -8.131 -1.103 11.329 1.00 0.00 601 SER A CA 4
ATOM 5633 C C . SER A 1 45 ? -7.785 0.388 11.486 1.00 0.00 601 SER A C 4
ATOM 5634 O O . SER A 1 45 ? -8.170 1.032 12.466 1.00 0.00 601 SER A O 4
ATOM 5642 N N . ARG A 1 46 ? -7.087 0.930 10.507 1.00 0.00 602 ARG A N 4
ATOM 5643 C CA . ARG A 1 46 ? -6.636 2.303 10.554 1.00 0.00 602 ARG A CA 4
ATOM 5644 C C . ARG A 1 46 ? -7.240 3.113 9.412 1.00 0.00 602 ARG A C 4
ATOM 5645 O O . ARG A 1 46 ? -6.926 4.293 9.246 1.00 0.00 602 ARG A O 4
ATOM 5666 N N . GLU A 1 47 ? -8.083 2.486 8.628 1.00 0.00 603 GLU A N 4
ATOM 5667 C CA . GLU A 1 47 ? -8.703 3.146 7.511 1.00 0.00 603 GLU A CA 4
ATOM 5668 C C . GLU A 1 47 ? -10.211 2.968 7.666 1.00 0.00 603 GLU A C 4
ATOM 5669 O O . GLU A 1 47 ? -10.721 1.864 7.560 1.00 0.00 603 GLU A O 4
ATOM 5681 N N . PRO A 1 48 ? -10.925 4.027 8.001 1.00 0.00 604 PRO A N 4
ATOM 5682 C CA . PRO A 1 48 ? -12.361 3.966 8.208 1.00 0.00 604 PRO A CA 4
ATOM 5683 C C . PRO A 1 48 ? -13.202 3.764 6.928 1.00 0.00 604 PRO A C 4
ATOM 5684 O O . PRO A 1 48 ? -14.255 3.141 6.989 1.00 0.00 604 PRO A O 4
ATOM 5695 N N . SER A 1 49 ? -12.715 4.219 5.789 1.00 0.00 605 SER A N 4
ATOM 5696 C CA . SER A 1 49 ? -13.543 4.305 4.586 1.00 0.00 605 SER A CA 4
ATOM 5697 C C . SER A 1 49 ? -13.979 2.946 4.012 1.00 0.00 605 SER A C 4
ATOM 5698 O O . SER A 1 49 ? -15.149 2.769 3.666 1.00 0.00 605 SER A O 4
ATOM 5706 N N . LEU A 1 50 ? -13.081 1.979 3.962 1.00 0.00 606 LEU A N 4
ATOM 5707 C CA . LEU A 1 50 ? -13.418 0.679 3.352 1.00 0.00 606 LEU A CA 4
ATOM 5708 C C . LEU A 1 50 ? -14.225 -0.207 4.296 1.00 0.00 606 LEU A C 4
ATOM 5709 O O . LEU A 1 50 ? -14.690 -1.276 3.910 1.00 0.00 606 LEU A O 4
ATOM 5725 N N . ARG A 1 51 ? -14.425 0.250 5.524 1.00 0.00 607 ARG A N 4
ATOM 5726 C CA . ARG A 1 51 ? -15.111 -0.558 6.525 1.00 0.00 607 ARG A CA 4
ATOM 5727 C C . ARG A 1 51 ? -16.604 -0.623 6.249 1.00 0.00 607 ARG A C 4
ATOM 5728 O O . ARG A 1 51 ? -17.328 -1.384 6.873 1.00 0.00 607 ARG A O 4
ATOM 5749 N N . ASP A 1 52 ? -17.047 0.171 5.297 1.00 0.00 608 ASP A N 4
ATOM 5750 C CA . ASP A 1 52 ? -18.439 0.190 4.874 1.00 0.00 608 ASP A CA 4
ATOM 5751 C C . ASP A 1 52 ? -18.659 -0.779 3.712 1.00 0.00 608 ASP A C 4
ATOM 5752 O O . ASP A 1 52 ? -19.721 -0.780 3.061 1.00 0.00 608 ASP A O 4
ATOM 5761 N N . SER A 1 53 ? -17.657 -1.601 3.458 1.00 0.00 609 SER A N 4
ATOM 5762 C CA . SER A 1 53 ? -17.710 -2.625 2.445 1.00 0.00 609 SER A CA 4
ATOM 5763 C C . SER A 1 53 ? -17.014 -3.886 2.946 1.00 0.00 609 SER A C 4
ATOM 5764 O O . SER A 1 53 ? -16.448 -3.907 4.055 1.00 0.00 609 SER A O 4
ATOM 5772 N N . ASN A 1 54 ? -17.081 -4.920 2.157 1.00 0.00 610 ASN A N 4
ATOM 5773 C CA . ASN A 1 54 ? -16.429 -6.170 2.441 1.00 0.00 610 ASN A CA 4
ATOM 5774 C C . ASN A 1 54 ? -15.027 -6.138 1.812 1.00 0.00 610 ASN A C 4
ATOM 5775 O O . ASN A 1 54 ? -14.854 -5.515 0.781 1.00 0.00 610 ASN A O 4
ATOM 5786 N N . PRO A 1 55 ? -14.009 -6.775 2.443 1.00 0.00 611 PRO A N 4
ATOM 5787 C CA . PRO A 1 55 ? -12.593 -6.773 1.971 1.00 0.00 611 PRO A CA 4
ATOM 5788 C C . PRO A 1 55 ? -12.369 -7.176 0.495 1.00 0.00 611 PRO A C 4
ATOM 5789 O O . PRO A 1 55 ? -11.302 -6.920 -0.060 1.00 0.00 611 PRO A O 4
ATOM 5800 N N . ASP A 1 56 ? -13.353 -7.813 -0.130 1.00 0.00 612 ASP A N 4
ATOM 5801 C CA . ASP A 1 56 ? -13.234 -8.169 -1.550 1.00 0.00 612 ASP A CA 4
ATOM 5802 C C . ASP A 1 56 ? -13.466 -6.936 -2.408 1.00 0.00 612 ASP A C 4
ATOM 5803 O O . ASP A 1 56 ? -13.049 -6.875 -3.576 1.00 0.00 612 ASP A O 4
ATOM 5812 N N . GLU A 1 57 ? -14.133 -5.954 -1.842 1.00 0.00 613 GLU A N 4
ATOM 5813 C CA . GLU A 1 57 ? -14.288 -4.683 -2.481 1.00 0.00 613 GLU A CA 4
ATOM 5814 C C . GLU A 1 57 ? -13.111 -3.848 -2.039 1.00 0.00 613 GLU A C 4
ATOM 5815 O O . GLU A 1 57 ? -13.146 -3.180 -1.009 1.00 0.00 613 GLU A O 4
ATOM 5827 N N . ILE A 1 58 ? -12.049 -3.965 -2.775 1.00 0.00 614 ILE A N 4
ATOM 5828 C CA . ILE A 1 58 ? -10.789 -3.372 -2.424 1.00 0.00 614 ILE A CA 4
ATOM 5829 C C . ILE A 1 58 ? -10.410 -2.223 -3.328 1.00 0.00 614 ILE A C 4
ATOM 5830 O O . ILE A 1 58 ? -10.018 -2.422 -4.462 1.00 0.00 614 ILE A O 4
ATOM 5846 N N . GLU A 1 59 ? -10.572 -1.032 -2.851 1.00 0.00 615 GLU A N 4
ATOM 5847 C CA . GLU A 1 59 ? -10.038 0.090 -3.489 1.00 0.00 615 GLU A CA 4
ATOM 5848 C C . GLU A 1 59 ? -9.441 1.084 -2.556 1.00 0.00 615 GLU A C 4
ATOM 5849 O O . GLU A 1 59 ? -10.035 1.503 -1.589 1.00 0.00 615 GLU A O 4
ATOM 5861 N N . ILE A 1 60 ? -8.247 1.421 -2.868 1.00 0.00 616 ILE A N 4
ATOM 5862 C CA . ILE A 1 60 ? -7.378 2.146 -1.985 1.00 0.00 616 ILE A CA 4
ATOM 5863 C C . ILE A 1 60 ? -7.495 3.684 -2.075 1.00 0.00 616 ILE A C 4
ATOM 5864 O O . ILE A 1 60 ? -7.087 4.303 -3.022 1.00 0.00 616 ILE A O 4
ATOM 5880 N N . ASP A 1 61 ? -8.066 4.261 -1.063 1.00 0.00 617 ASP A N 4
ATOM 5881 C CA . ASP A 1 61 ? -8.350 5.717 -0.944 1.00 0.00 617 ASP A CA 4
ATOM 5882 C C . ASP A 1 61 ? -7.132 6.682 -0.983 1.00 0.00 617 ASP A C 4
ATOM 5883 O O . ASP A 1 61 ? -7.288 7.892 -0.994 1.00 0.00 617 ASP A O 4
ATOM 5892 N N . PHE A 1 62 ? -5.927 6.116 -1.075 1.00 0.00 618 PHE A N 4
ATOM 5893 C CA . PHE A 1 62 ? -4.614 6.785 -0.844 1.00 0.00 618 PHE A CA 4
ATOM 5894 C C . PHE A 1 62 ? -4.403 8.115 -1.541 1.00 0.00 618 PHE A C 4
ATOM 5895 O O . PHE A 1 62 ? -3.562 8.876 -1.090 1.00 0.00 618 PHE A O 4
ATOM 5912 N N . GLU A 1 63 ? -5.135 8.410 -2.596 1.00 0.00 619 GLU A N 4
ATOM 5913 C CA . GLU A 1 63 ? -5.067 9.740 -3.193 1.00 0.00 619 GLU A CA 4
ATOM 5914 C C . GLU A 1 63 ? -5.390 10.784 -2.112 1.00 0.00 619 GLU A C 4
ATOM 5915 O O . GLU A 1 63 ? -4.584 11.658 -1.802 1.00 0.00 619 GLU A O 4
ATOM 5927 N N . THR A 1 64 ? -6.518 10.597 -1.482 1.00 0.00 620 THR A N 4
ATOM 5928 C CA . THR A 1 64 ? -7.020 11.496 -0.489 1.00 0.00 620 THR A CA 4
ATOM 5929 C C . THR A 1 64 ? -6.658 11.070 0.928 1.00 0.00 620 THR A C 4
ATOM 5930 O O . THR A 1 64 ? -6.486 11.925 1.814 1.00 0.00 620 THR A O 4
ATOM 5941 N N . LEU A 1 65 ? -6.567 9.761 1.136 1.00 0.00 621 LEU A N 4
ATOM 5942 C CA . LEU A 1 65 ? -6.233 9.175 2.442 1.00 0.00 621 LEU A CA 4
ATOM 5943 C C . LEU A 1 65 ? -4.966 9.788 3.032 1.00 0.00 621 LEU A C 4
ATOM 5944 O O . LEU A 1 65 ? -3.950 9.998 2.333 1.00 0.00 621 LEU A O 4
ATOM 5960 N N . LYS A 1 66 ? -5.051 10.046 4.306 1.00 0.00 622 LYS A N 4
ATOM 5961 C CA . LYS A 1 66 ? -4.067 10.764 5.070 1.00 0.00 622 LYS A CA 4
ATOM 5962 C C . LYS A 1 66 ? -2.813 9.902 5.330 1.00 0.00 622 LYS A C 4
ATOM 5963 O O . LYS A 1 66 ? -2.900 8.661 5.399 1.00 0.00 622 LYS A O 4
ATOM 5982 N N . PRO A 1 67 ? -1.627 10.556 5.483 1.00 0.00 623 PRO A N 4
ATOM 5983 C CA . PRO A 1 67 ? -0.325 9.877 5.693 1.00 0.00 623 PRO A CA 4
ATOM 5984 C C . PRO A 1 67 ? -0.305 8.900 6.877 1.00 0.00 623 PRO A C 4
ATOM 5985 O O . PRO A 1 67 ? 0.493 7.954 6.890 1.00 0.00 623 PRO A O 4
ATOM 5996 N N . THR A 1 68 ? -1.176 9.134 7.848 1.00 0.00 624 THR A N 4
ATOM 5997 C CA . THR A 1 68 ? -1.291 8.310 9.033 1.00 0.00 624 THR A CA 4
ATOM 5998 C C . THR A 1 68 ? -1.524 6.831 8.652 1.00 0.00 624 THR A C 4
ATOM 5999 O O . THR A 1 68 ? -0.816 5.937 9.116 1.00 0.00 624 THR A O 4
ATOM 6010 N N . THR A 1 69 ? -2.464 6.600 7.766 1.00 0.00 625 THR A N 4
ATOM 6011 C CA . THR A 1 69 ? -2.804 5.265 7.361 1.00 0.00 625 THR A CA 4
ATOM 6012 C C . THR A 1 69 ? -1.823 4.765 6.279 1.00 0.00 625 THR A C 4
ATOM 6013 O O . THR A 1 69 ? -1.553 3.560 6.170 1.00 0.00 625 THR A O 4
ATOM 6024 N N . LEU A 1 70 ? -1.253 5.713 5.523 1.00 0.00 626 LEU A N 4
ATOM 6025 C CA . LEU A 1 70 ? -0.280 5.412 4.468 1.00 0.00 626 LEU A CA 4
ATOM 6026 C C . LEU A 1 70 ? 0.905 4.671 5.055 1.00 0.00 626 LEU A C 4
ATOM 6027 O O . LEU A 1 70 ? 1.392 3.688 4.480 1.00 0.00 626 LEU A O 4
ATOM 6043 N N . ARG A 1 71 ? 1.336 5.129 6.218 1.00 0.00 627 ARG A N 4
ATOM 6044 C CA . ARG A 1 71 ? 2.473 4.563 6.912 1.00 0.00 627 ARG A CA 4
ATOM 6045 C C . ARG A 1 71 ? 2.278 3.079 7.185 1.00 0.00 627 ARG A C 4
ATOM 6046 O O . ARG A 1 71 ? 3.204 2.315 7.045 1.00 0.00 627 ARG A O 4
ATOM 6067 N N . GLU A 1 72 ? 1.057 2.679 7.503 1.00 0.00 628 GLU A N 4
ATOM 6068 C CA . GLU A 1 72 ? 0.777 1.290 7.837 1.00 0.00 628 GLU A CA 4
ATOM 6069 C C . GLU A 1 72 ? 1.007 0.393 6.622 1.00 0.00 628 GLU A C 4
ATOM 6070 O O . GLU A 1 72 ? 1.620 -0.676 6.721 1.00 0.00 628 GLU A O 4
ATOM 6082 N N . LEU A 1 73 ? 0.554 0.851 5.473 1.00 0.00 629 LEU A N 4
ATOM 6083 C CA . LEU A 1 73 ? 0.695 0.085 4.258 1.00 0.00 629 LEU A CA 4
ATOM 6084 C C . LEU A 1 73 ? 2.179 0.056 3.861 1.00 0.00 629 LEU A C 4
ATOM 6085 O O . LEU A 1 73 ? 2.676 -0.954 3.399 1.00 0.00 629 LEU A O 4
ATOM 6101 N N . GLU A 1 74 ? 2.876 1.155 4.127 1.00 0.00 630 GLU A N 4
ATOM 6102 C CA . GLU A 1 74 ? 4.309 1.287 3.845 1.00 0.00 630 GLU A CA 4
ATOM 6103 C C . GLU A 1 74 ? 5.093 0.245 4.675 1.00 0.00 630 GLU A C 4
ATOM 6104 O O . GLU A 1 74 ? 6.018 -0.411 4.165 1.00 0.00 630 GLU A O 4
ATOM 6116 N N . ARG A 1 75 ? 4.669 0.063 5.927 1.00 0.00 631 ARG A N 4
ATOM 6117 C CA . ARG A 1 75 ? 5.262 -0.930 6.833 1.00 0.00 631 ARG A CA 4
ATOM 6118 C C . ARG A 1 75 ? 5.039 -2.315 6.280 1.00 0.00 631 ARG A C 4
ATOM 6119 O O . ARG A 1 75 ? 5.962 -3.152 6.254 1.00 0.00 631 ARG A O 4
ATOM 6140 N N . TYR A 1 76 ? 3.805 -2.558 5.846 1.00 0.00 632 TYR A N 4
ATOM 6141 C CA . TYR A 1 76 ? 3.418 -3.823 5.293 1.00 0.00 632 TYR A CA 4
ATOM 6142 C C . TYR A 1 76 ? 4.245 -4.149 4.081 1.00 0.00 632 TYR A C 4
ATOM 6143 O O . TYR A 1 76 ? 4.827 -5.217 4.003 1.00 0.00 632 TYR A O 4
ATOM 6161 N N . VAL A 1 77 ? 4.277 -3.218 3.137 1.00 0.00 633 VAL A N 4
ATOM 6162 C CA . VAL A 1 77 ? 4.950 -3.425 1.861 1.00 0.00 633 VAL A CA 4
ATOM 6163 C C . VAL A 1 77 ? 6.389 -3.796 2.092 1.00 0.00 633 VAL A C 4
ATOM 6164 O O . VAL A 1 77 ? 6.861 -4.794 1.567 1.00 0.00 633 VAL A O 4
ATOM 6177 N N . LYS A 1 78 ? 7.041 -3.023 2.936 1.00 0.00 634 LYS A N 4
ATOM 6178 C CA . LYS A 1 78 ? 8.421 -3.243 3.299 1.00 0.00 634 LYS A CA 4
ATOM 6179 C C . LYS A 1 78 ? 8.596 -4.674 3.808 1.00 0.00 634 LYS A C 4
ATOM 6180 O O . LYS A 1 78 ? 9.372 -5.444 3.258 1.00 0.00 634 LYS A O 4
ATOM 6199 N N . SER A 1 79 ? 7.788 -5.042 4.772 1.00 0.00 635 SER A N 4
ATOM 6200 C CA . SER A 1 79 ? 7.859 -6.351 5.380 1.00 0.00 635 SER A CA 4
ATOM 6201 C C . SER A 1 79 ? 7.490 -7.480 4.384 1.00 0.00 635 SER A C 4
ATOM 6202 O O . SER A 1 79 ? 8.091 -8.555 4.408 1.00 0.00 635 SER A O 4
ATOM 6210 N N . CYS A 1 80 ? 6.546 -7.215 3.496 1.00 0.00 636 CYS A N 4
ATOM 6211 C CA . CYS A 1 80 ? 6.079 -8.193 2.543 1.00 0.00 636 CYS A CA 4
ATOM 6212 C C . CYS A 1 80 ? 7.091 -8.409 1.409 1.00 0.00 636 CYS A C 4
ATOM 6213 O O . CYS A 1 80 ? 6.993 -9.384 0.650 1.00 0.00 636 CYS A O 4
ATOM 6221 N N . LEU A 1 81 ? 8.040 -7.506 1.284 1.00 0.00 637 LEU A N 4
ATOM 6222 C CA . LEU A 1 81 ? 9.057 -7.615 0.256 1.00 0.00 637 LEU A CA 4
ATOM 6223 C C . LEU A 1 81 ? 10.352 -8.155 0.830 1.00 0.00 637 LEU A C 4
ATOM 6224 O O . LEU A 1 81 ? 11.029 -8.967 0.191 1.00 0.00 637 LEU A O 4
ATOM 6240 N N . GLN A 1 82 ? 10.696 -7.692 2.020 1.00 0.00 638 GLN A N 4
ATOM 6241 C CA . GLN A 1 82 ? 11.940 -8.061 2.690 1.00 0.00 638 GLN A CA 4
ATOM 6242 C C . GLN A 1 82 ? 12.047 -9.545 2.978 1.00 0.00 638 GLN A C 4
ATOM 6243 O O . GLN A 1 82 ? 11.299 -10.076 3.801 1.00 0.00 638 GLN A O 4
ATOM 6257 N N . LYS A 1 83 ? 12.998 -10.178 2.288 1.00 0.00 639 LYS A N 4
ATOM 6258 C CA . LYS A 1 83 ? 13.364 -11.587 2.436 1.00 0.00 639 LYS A CA 4
ATOM 6259 C C . LYS A 1 83 ? 12.179 -12.536 2.513 1.00 0.00 639 LYS A C 4
ATOM 6260 O O . LYS A 1 83 ? 11.721 -12.907 3.594 1.00 0.00 639 LYS A O 4
ATOM 6279 N N . LYS A 1 84 ? 11.675 -12.891 1.370 1.00 0.00 640 LYS A N 4
ATOM 6280 C CA . LYS A 1 84 ? 10.552 -13.788 1.252 1.00 0.00 640 LYS A CA 4
ATOM 6281 C C . LYS A 1 84 ? 10.890 -14.829 0.226 1.00 0.00 640 LYS A C 4
ATOM 6282 O O . LYS A 1 84 ? 11.880 -14.665 -0.510 1.00 0.00 640 LYS A O 4
ATOM 6301 N N . GLN A 1 85 ? 10.111 -15.891 0.166 1.00 0.00 641 GLN A N 4
ATOM 6302 C CA . GLN A 1 85 ? 10.319 -16.907 -0.841 1.00 0.00 641 GLN A CA 4
ATOM 6303 C C . GLN A 1 85 ? 9.823 -16.342 -2.156 1.00 0.00 641 GLN A C 4
ATOM 6304 O O . GLN A 1 85 ? 8.615 -16.277 -2.405 1.00 0.00 641 GLN A O 4
ATOM 6318 N N . ARG A 1 86 ? 10.735 -15.905 -2.963 1.00 0.00 642 ARG A N 4
ATOM 6319 C CA . ARG A 1 86 ? 10.401 -15.224 -4.180 1.00 0.00 642 ARG A CA 4
ATOM 6320 C C . ARG A 1 86 ? 10.425 -16.141 -5.367 1.00 0.00 642 ARG A C 4
ATOM 6321 O O . ARG A 1 86 ? 10.948 -17.260 -5.307 1.00 0.00 642 ARG A O 4
ATOM 6342 N N . LYS A 1 87 ? 9.827 -15.679 -6.418 1.00 0.00 643 LYS A N 4
ATOM 6343 C CA . LYS A 1 87 ? 9.842 -16.348 -7.673 1.00 0.00 643 LYS A CA 4
ATOM 6344 C C . LYS A 1 87 ? 10.684 -15.529 -8.634 1.00 0.00 643 LYS A C 4
ATOM 6345 O O . LYS A 1 87 ? 10.281 -14.405 -8.994 1.00 0.00 643 LYS A O 4
ATOM 6365 N N . ARG B 2 1 ? -3.119 4.708 -16.377 1.00 0.00 1591 ARG B N 4
ATOM 6366 C CA . ARG B 2 1 ? -3.993 5.562 -17.175 1.00 0.00 1591 ARG B CA 4
ATOM 6367 C C . ARG B 2 1 ? -4.562 6.706 -16.318 1.00 0.00 1591 ARG B C 4
ATOM 6368 O O . ARG B 2 1 ? -4.970 7.744 -16.847 1.00 0.00 1591 ARG B O 4
ATOM 6389 N N . SER B 2 2 ? -4.562 6.544 -15.004 1.00 0.00 1592 SER B N 4
ATOM 6390 C CA . SER B 2 2 ? -5.131 7.546 -14.136 1.00 0.00 1592 SER B CA 4
ATOM 6391 C C . SER B 2 2 ? -4.234 7.745 -12.908 1.00 0.00 1592 SER B C 4
ATOM 6392 O O . SER B 2 2 ? -3.545 6.827 -12.490 1.00 0.00 1592 SER B O 4
ATOM 6400 N N . VAL B 2 3 ? -4.264 8.929 -12.327 1.00 0.00 1593 VAL B N 4
ATOM 6401 C CA . VAL B 2 3 ? -3.438 9.247 -11.145 1.00 0.00 1593 VAL B CA 4
ATOM 6402 C C . VAL B 2 3 ? -4.154 8.903 -9.830 1.00 0.00 1593 VAL B C 4
ATOM 6403 O O . VAL B 2 3 ? -3.851 9.453 -8.764 1.00 0.00 1593 VAL B O 4
ATOM 6416 N N . LYS B 2 4 ? -5.048 7.953 -9.915 1.00 0.00 1594 LYS B N 4
ATOM 6417 C CA . LYS B 2 4 ? -5.805 7.472 -8.777 1.00 0.00 1594 LYS B CA 4
ATOM 6418 C C . LYS B 2 4 ? -5.122 6.277 -8.173 1.00 0.00 1594 LYS B C 4
ATOM 6419 O O . LYS B 2 4 ? -4.476 5.493 -8.874 1.00 0.00 1594 LYS B O 4
ATOM 6438 N N . VAL B 2 5 ? -5.257 6.149 -6.882 1.00 0.00 1595 VAL B N 4
ATOM 6439 C CA . VAL B 2 5 ? -4.621 5.083 -6.147 1.00 0.00 1595 VAL B CA 4
ATOM 6440 C C . VAL B 2 5 ? -5.701 4.123 -5.647 1.00 0.00 1595 VAL B C 4
ATOM 6441 O O . VAL B 2 5 ? -5.429 3.183 -4.904 1.00 0.00 1595 VAL B O 4
ATOM 6454 N N . LYS B 2 6 ? -6.960 4.377 -6.074 1.00 0.00 1596 LYS B N 4
ATOM 6455 C CA . LYS B 2 6 ? -8.097 3.510 -5.726 1.00 0.00 1596 LYS B CA 4
ATOM 6456 C C . LYS B 2 6 ? -7.894 2.173 -6.457 1.00 0.00 1596 LYS B C 4
ATOM 6457 O O . LYS B 2 6 ? -8.399 1.964 -7.535 1.00 0.00 1596 LYS B O 4
ATOM 6476 N N . ILE B 2 7 ? -7.065 1.340 -5.839 1.00 0.00 1597 ILE B N 4
ATOM 6477 C CA . ILE B 2 7 ? -6.494 0.114 -6.379 1.00 0.00 1597 ILE B CA 4
ATOM 6478 C C . ILE B 2 7 ? -7.418 -0.824 -7.247 1.00 0.00 1597 ILE B C 4
ATOM 6479 O O . ILE B 2 7 ? -7.207 -0.943 -8.450 1.00 0.00 1597 ILE B O 4
ATOM 6495 N N . LYS B 2 8 ? -8.432 -1.431 -6.622 1.00 0.00 1598 LYS B N 4
ATOM 6496 C CA . LYS B 2 8 ? -9.244 -2.514 -7.185 1.00 0.00 1598 LYS B CA 4
ATOM 6497 C C . LYS B 2 8 ? -8.405 -3.719 -7.599 1.00 0.00 1598 LYS B C 4
ATOM 6498 O O . LYS B 2 8 ? -7.861 -3.785 -8.704 1.00 0.00 1598 LYS B O 4
ATOM 6517 N N . LEU B 2 9 ? -8.257 -4.656 -6.673 1.00 0.00 1599 LEU B N 4
ATOM 6518 C CA . LEU B 2 9 ? -7.642 -5.937 -6.996 1.00 0.00 1599 LEU B CA 4
ATOM 6519 C C . LEU B 2 9 ? -8.651 -6.810 -7.728 1.00 0.00 1599 LEU B C 4
ATOM 6520 O O . LEU B 2 9 ? -8.309 -7.840 -8.319 1.00 0.00 1599 LEU B O 4
ATOM 6536 N N . GLY B 2 10 ? -9.898 -6.390 -7.656 1.00 0.00 1600 GLY B N 4
ATOM 6537 C CA . GLY B 2 10 ? -10.950 -6.982 -8.428 1.00 0.00 1600 GLY B CA 4
ATOM 6538 C C . GLY B 2 10 ? -10.969 -6.291 -9.765 1.00 0.00 1600 GLY B C 4
ATOM 6539 O O . GLY B 2 10 ? -10.383 -5.214 -9.882 1.00 0.00 1600 GLY B O 4
ATOM 6543 N N . ARG B 2 11 ? -11.584 -6.906 -10.781 1.00 0.00 1601 ARG B N 4
ATOM 6544 C CA . ARG B 2 11 ? -11.609 -6.354 -12.164 1.00 0.00 1601 ARG B CA 4
ATOM 6545 C C . ARG B 2 11 ? -10.190 -6.414 -12.788 1.00 0.00 1601 ARG B C 4
ATOM 6546 O O . ARG B 2 11 ? -9.947 -5.951 -13.911 1.00 0.00 1601 ARG B O 4
ATOM 6567 N N . LYS B 2 12 ? -9.293 -7.043 -12.080 1.00 0.00 1602 LYS B N 4
ATOM 6568 C CA . LYS B 2 12 ? -7.901 -7.128 -12.462 1.00 0.00 1602 LYS B CA 4
ATOM 6569 C C . LYS B 2 12 ? -7.512 -8.569 -12.793 1.00 0.00 1602 LYS B C 4
ATOM 6570 O O . LYS B 2 12 ? -8.341 -9.340 -13.324 1.00 0.00 1602 LYS B O 4
ATOM 6589 N N . ALA A 1 1 ? -1.209 32.668 25.112 1.00 0.00 557 ALA A N 5
ATOM 6590 C CA . ALA A 1 1 ? -1.484 31.307 24.675 1.00 0.00 557 ALA A CA 5
ATOM 6591 C C . ALA A 1 1 ? -1.960 31.311 23.234 1.00 0.00 557 ALA A C 5
ATOM 6592 O O . ALA A 1 1 ? -1.853 30.315 22.516 1.00 0.00 557 ALA A O 5
ATOM 6599 N N . SER A 1 2 ? -2.444 32.443 22.825 1.00 0.00 558 SER A N 5
ATOM 6600 C CA . SER A 1 2 ? -3.015 32.652 21.524 1.00 0.00 558 SER A CA 5
ATOM 6601 C C . SER A 1 2 ? -1.983 32.571 20.381 1.00 0.00 558 SER A C 5
ATOM 6602 O O . SER A 1 2 ? -2.270 31.999 19.322 1.00 0.00 558 SER A O 5
ATOM 6610 N N . ALA A 1 3 ? -0.784 33.102 20.604 1.00 0.00 559 ALA A N 5
ATOM 6611 C CA . ALA A 1 3 ? 0.252 33.090 19.569 1.00 0.00 559 ALA A CA 5
ATOM 6612 C C . ALA A 1 3 ? 0.822 31.697 19.360 1.00 0.00 559 ALA A C 5
ATOM 6613 O O . ALA A 1 3 ? 1.196 31.335 18.250 1.00 0.00 559 ALA A O 5
ATOM 6620 N N . SER A 1 4 ? 0.882 30.912 20.419 1.00 0.00 560 SER A N 5
ATOM 6621 C CA . SER A 1 4 ? 1.365 29.550 20.312 1.00 0.00 560 SER A CA 5
ATOM 6622 C C . SER A 1 4 ? 0.304 28.655 19.685 1.00 0.00 560 SER A C 5
ATOM 6623 O O . SER A 1 4 ? 0.633 27.604 19.122 1.00 0.00 560 SER A O 5
ATOM 6631 N N . TYR A 1 5 ? -0.964 29.135 19.740 1.00 0.00 561 TYR A N 5
ATOM 6632 C CA . TYR A 1 5 ? -2.140 28.463 19.222 1.00 0.00 561 TYR A CA 5
ATOM 6633 C C . TYR A 1 5 ? -2.404 27.178 20.015 1.00 0.00 561 TYR A C 5
ATOM 6634 O O . TYR A 1 5 ? -1.583 26.279 20.056 1.00 0.00 561 TYR A O 5
ATOM 6652 N N . ASP A 1 6 ? -3.560 27.104 20.635 1.00 0.00 562 ASP A N 5
ATOM 6653 C CA . ASP A 1 6 ? -3.895 26.005 21.587 1.00 0.00 562 ASP A CA 5
ATOM 6654 C C . ASP A 1 6 ? -3.824 24.611 20.977 1.00 0.00 562 ASP A C 5
ATOM 6655 O O . ASP A 1 6 ? -3.548 23.637 21.674 1.00 0.00 562 ASP A O 5
ATOM 6664 N N . SER A 1 7 ? -4.036 24.519 19.709 1.00 0.00 563 SER A N 5
ATOM 6665 C CA . SER A 1 7 ? -3.987 23.240 19.038 1.00 0.00 563 SER A CA 5
ATOM 6666 C C . SER A 1 7 ? -2.563 22.953 18.523 1.00 0.00 563 SER A C 5
ATOM 6667 O O . SER A 1 7 ? -2.188 21.807 18.327 1.00 0.00 563 SER A O 5
ATOM 6675 N N . GLU A 1 8 ? -1.777 24.021 18.384 1.00 0.00 564 GLU A N 5
ATOM 6676 C CA . GLU A 1 8 ? -0.429 24.016 17.805 1.00 0.00 564 GLU A CA 5
ATOM 6677 C C . GLU A 1 8 ? -0.341 23.432 16.391 1.00 0.00 564 GLU A C 5
ATOM 6678 O O . GLU A 1 8 ? -1.297 22.878 15.856 1.00 0.00 564 GLU A O 5
ATOM 6690 N N . GLU A 1 9 ? 0.785 23.629 15.776 1.00 0.00 565 GLU A N 5
ATOM 6691 C CA . GLU A 1 9 ? 1.033 23.118 14.456 1.00 0.00 565 GLU A CA 5
ATOM 6692 C C . GLU A 1 9 ? 1.583 21.704 14.517 1.00 0.00 565 GLU A C 5
ATOM 6693 O O . GLU A 1 9 ? 2.559 21.427 15.229 1.00 0.00 565 GLU A O 5
ATOM 6705 N N . GLU A 1 10 ? 0.918 20.799 13.834 1.00 0.00 566 GLU A N 5
ATOM 6706 C CA . GLU A 1 10 ? 1.374 19.436 13.748 1.00 0.00 566 GLU A CA 5
ATOM 6707 C C . GLU A 1 10 ? 2.388 19.362 12.643 1.00 0.00 566 GLU A C 5
ATOM 6708 O O . GLU A 1 10 ? 2.160 19.908 11.548 1.00 0.00 566 GLU A O 5
ATOM 6720 N N . GLU A 1 11 ? 3.484 18.719 12.888 1.00 0.00 567 GLU A N 5
ATOM 6721 C CA . GLU A 1 11 ? 4.521 18.698 11.910 1.00 0.00 567 GLU A CA 5
ATOM 6722 C C . GLU A 1 11 ? 4.711 17.349 11.290 1.00 0.00 567 GLU A C 5
ATOM 6723 O O . GLU A 1 11 ? 4.816 16.337 11.989 1.00 0.00 567 GLU A O 5
ATOM 6735 N N . GLU A 1 12 ? 4.729 17.344 9.983 1.00 0.00 568 GLU A N 5
ATOM 6736 C CA . GLU A 1 12 ? 5.013 16.174 9.195 1.00 0.00 568 GLU A CA 5
ATOM 6737 C C . GLU A 1 12 ? 6.042 16.530 8.161 1.00 0.00 568 GLU A C 5
ATOM 6738 O O . GLU A 1 12 ? 5.757 17.255 7.187 1.00 0.00 568 GLU A O 5
ATOM 6750 N N . GLY A 1 13 ? 7.237 16.065 8.396 1.00 0.00 569 GLY A N 5
ATOM 6751 C CA . GLY A 1 13 ? 8.343 16.355 7.541 1.00 0.00 569 GLY A CA 5
ATOM 6752 C C . GLY A 1 13 ? 8.312 15.510 6.316 1.00 0.00 569 GLY A C 5
ATOM 6753 O O . GLY A 1 13 ? 8.789 15.917 5.264 1.00 0.00 569 GLY A O 5
ATOM 6757 N N . LEU A 1 14 ? 7.751 14.335 6.441 1.00 0.00 570 LEU A N 5
ATOM 6758 C CA . LEU A 1 14 ? 7.606 13.470 5.310 1.00 0.00 570 LEU A CA 5
ATOM 6759 C C . LEU A 1 14 ? 6.398 13.928 4.499 1.00 0.00 570 LEU A C 5
ATOM 6760 O O . LEU A 1 14 ? 5.259 13.865 4.986 1.00 0.00 570 LEU A O 5
ATOM 6776 N N . PRO A 1 15 ? 6.635 14.393 3.261 1.00 0.00 571 PRO A N 5
ATOM 6777 C CA . PRO A 1 15 ? 5.605 15.010 2.417 1.00 0.00 571 PRO A CA 5
ATOM 6778 C C . PRO A 1 15 ? 4.513 14.047 1.963 1.00 0.00 571 PRO A C 5
ATOM 6779 O O . PRO A 1 15 ? 4.626 12.817 2.098 1.00 0.00 571 PRO A O 5
ATOM 6790 N N . MET A 1 16 ? 3.454 14.614 1.458 1.00 0.00 572 MET A N 5
ATOM 6791 C CA . MET A 1 16 ? 2.350 13.871 0.942 1.00 0.00 572 MET A CA 5
ATOM 6792 C C . MET A 1 16 ? 2.119 14.246 -0.514 1.00 0.00 572 MET A C 5
ATOM 6793 O O . MET A 1 16 ? 1.651 15.339 -0.828 1.00 0.00 572 MET A O 5
ATOM 6807 N N . SER A 1 17 ? 2.475 13.370 -1.392 1.00 0.00 573 SER A N 5
ATOM 6808 C CA . SER A 1 17 ? 2.265 13.595 -2.782 1.00 0.00 573 SER A CA 5
ATOM 6809 C C . SER A 1 17 ? 1.490 12.417 -3.339 1.00 0.00 573 SER A C 5
ATOM 6810 O O . SER A 1 17 ? 1.488 11.332 -2.718 1.00 0.00 573 SER A O 5
ATOM 6818 N N . TYR A 1 18 ? 0.830 12.605 -4.476 1.00 0.00 574 TYR A N 5
ATOM 6819 C CA . TYR A 1 18 ? 0.082 11.532 -5.112 1.00 0.00 574 TYR A CA 5
ATOM 6820 C C . TYR A 1 18 ? 1.027 10.432 -5.487 1.00 0.00 574 TYR A C 5
ATOM 6821 O O . TYR A 1 18 ? 0.717 9.279 -5.327 1.00 0.00 574 TYR A O 5
ATOM 6839 N N . ASP A 1 19 ? 2.208 10.822 -5.944 1.00 0.00 575 ASP A N 5
ATOM 6840 C CA . ASP A 1 19 ? 3.239 9.886 -6.393 1.00 0.00 575 ASP A CA 5
ATOM 6841 C C . ASP A 1 19 ? 3.688 8.968 -5.267 1.00 0.00 575 ASP A C 5
ATOM 6842 O O . ASP A 1 19 ? 3.923 7.784 -5.483 1.00 0.00 575 ASP A O 5
ATOM 6851 N N . GLU A 1 20 ? 3.777 9.505 -4.055 1.00 0.00 576 GLU A N 5
ATOM 6852 C CA . GLU A 1 20 ? 4.151 8.696 -2.898 1.00 0.00 576 GLU A CA 5
ATOM 6853 C C . GLU A 1 20 ? 3.046 7.764 -2.500 1.00 0.00 576 GLU A C 5
ATOM 6854 O O . GLU A 1 20 ? 3.301 6.618 -2.166 1.00 0.00 576 GLU A O 5
ATOM 6866 N N . LYS A 1 21 ? 1.815 8.249 -2.562 1.00 0.00 577 LYS A N 5
ATOM 6867 C CA . LYS A 1 21 ? 0.650 7.414 -2.274 1.00 0.00 577 LYS A CA 5
ATOM 6868 C C . LYS A 1 21 ? 0.579 6.305 -3.297 1.00 0.00 577 LYS A C 5
ATOM 6869 O O . LYS A 1 21 ? 0.313 5.147 -2.997 1.00 0.00 577 LYS A O 5
ATOM 6888 N N . ARG A 1 22 ? 0.880 6.688 -4.495 1.00 0.00 578 ARG A N 5
ATOM 6889 C CA . ARG A 1 22 ? 0.798 5.865 -5.640 1.00 0.00 578 ARG A CA 5
ATOM 6890 C C . ARG A 1 22 ? 1.872 4.849 -5.699 1.00 0.00 578 ARG A C 5
ATOM 6891 O O . ARG A 1 22 ? 1.693 3.820 -6.301 1.00 0.00 578 ARG A O 5
ATOM 6912 N N . GLN A 1 23 ? 2.990 5.136 -5.087 1.00 0.00 579 GLN A N 5
ATOM 6913 C CA . GLN A 1 23 ? 4.085 4.191 -5.022 1.00 0.00 579 GLN A CA 5
ATOM 6914 C C . GLN A 1 23 ? 3.574 2.885 -4.380 1.00 0.00 579 GLN A C 5
ATOM 6915 O O . GLN A 1 23 ? 3.992 1.792 -4.741 1.00 0.00 579 GLN A O 5
ATOM 6929 N N . LEU A 1 24 ? 2.599 3.032 -3.492 1.00 0.00 580 LEU A N 5
ATOM 6930 C CA . LEU A 1 24 ? 1.952 1.913 -2.854 1.00 0.00 580 LEU A CA 5
ATOM 6931 C C . LEU A 1 24 ? 1.012 1.189 -3.809 1.00 0.00 580 LEU A C 5
ATOM 6932 O O . LEU A 1 24 ? 0.870 -0.027 -3.724 1.00 0.00 580 LEU A O 5
ATOM 6948 N N . SER A 1 25 ? 0.416 1.933 -4.752 1.00 0.00 581 SER A N 5
ATOM 6949 C CA . SER A 1 25 ? -0.476 1.363 -5.760 1.00 0.00 581 SER A CA 5
ATOM 6950 C C . SER A 1 25 ? 0.296 0.329 -6.591 1.00 0.00 581 SER A C 5
ATOM 6951 O O . SER A 1 25 ? -0.205 -0.748 -6.920 1.00 0.00 581 SER A O 5
ATOM 6959 N N . LEU A 1 26 ? 1.529 0.681 -6.927 1.00 0.00 582 LEU A N 5
ATOM 6960 C CA . LEU A 1 26 ? 2.370 -0.164 -7.725 1.00 0.00 582 LEU A CA 5
ATOM 6961 C C . LEU A 1 26 ? 2.793 -1.419 -6.975 1.00 0.00 582 LEU A C 5
ATOM 6962 O O . LEU A 1 26 ? 2.919 -2.479 -7.580 1.00 0.00 582 LEU A O 5
ATOM 6978 N N . ASP A 1 27 ? 2.969 -1.316 -5.662 1.00 0.00 583 ASP A N 5
ATOM 6979 C CA . ASP A 1 27 ? 3.365 -2.482 -4.862 1.00 0.00 583 ASP A CA 5
ATOM 6980 C C . ASP A 1 27 ? 2.221 -3.411 -4.604 1.00 0.00 583 ASP A C 5
ATOM 6981 O O . ASP A 1 27 ? 2.394 -4.622 -4.666 1.00 0.00 583 ASP A O 5
ATOM 6990 N N . ILE A 1 28 ? 1.037 -2.868 -4.341 1.00 0.00 584 ILE A N 5
ATOM 6991 C CA . ILE A 1 28 ? -0.145 -3.715 -4.179 1.00 0.00 584 ILE A CA 5
ATOM 6992 C C . ILE A 1 28 ? -0.425 -4.473 -5.489 1.00 0.00 584 ILE A C 5
ATOM 6993 O O . ILE A 1 28 ? -0.795 -5.640 -5.484 1.00 0.00 584 ILE A O 5
ATOM 7009 N N . ASN A 1 29 ? -0.156 -3.805 -6.593 1.00 0.00 585 ASN A N 5
ATOM 7010 C CA . ASN A 1 29 ? -0.239 -4.389 -7.938 1.00 0.00 585 ASN A CA 5
ATOM 7011 C C . ASN A 1 29 ? 0.692 -5.624 -8.083 1.00 0.00 585 ASN A C 5
ATOM 7012 O O . ASN A 1 29 ? 0.472 -6.480 -8.939 1.00 0.00 585 ASN A O 5
ATOM 7023 N N . ARG A 1 30 ? 1.710 -5.718 -7.229 1.00 0.00 586 ARG A N 5
ATOM 7024 C CA . ARG A 1 30 ? 2.674 -6.818 -7.293 1.00 0.00 586 ARG A CA 5
ATOM 7025 C C . ARG A 1 30 ? 2.272 -7.934 -6.327 1.00 0.00 586 ARG A C 5
ATOM 7026 O O . ARG A 1 30 ? 2.744 -9.078 -6.444 1.00 0.00 586 ARG A O 5
ATOM 7047 N N . LEU A 1 31 ? 1.412 -7.612 -5.383 1.00 0.00 587 LEU A N 5
ATOM 7048 C CA . LEU A 1 31 ? 1.082 -8.530 -4.328 1.00 0.00 587 LEU A CA 5
ATOM 7049 C C . LEU A 1 31 ? -0.003 -9.546 -4.711 1.00 0.00 587 LEU A C 5
ATOM 7050 O O . LEU A 1 31 ? -1.024 -9.192 -5.306 1.00 0.00 587 LEU A O 5
ATOM 7066 N N . PRO A 1 32 ? 0.263 -10.834 -4.430 1.00 0.00 588 PRO A N 5
ATOM 7067 C CA . PRO A 1 32 ? -0.654 -11.957 -4.712 1.00 0.00 588 PRO A CA 5
ATOM 7068 C C . PRO A 1 32 ? -2.000 -11.925 -3.944 1.00 0.00 588 PRO A C 5
ATOM 7069 O O . PRO A 1 32 ? -2.192 -11.136 -3.004 1.00 0.00 588 PRO A O 5
ATOM 7080 N N . GLY A 1 33 ? -2.881 -12.856 -4.336 1.00 0.00 589 GLY A N 5
ATOM 7081 C CA . GLY A 1 33 ? -4.273 -12.951 -3.870 1.00 0.00 589 GLY A CA 5
ATOM 7082 C C . GLY A 1 33 ? -4.500 -12.835 -2.373 1.00 0.00 589 GLY A C 5
ATOM 7083 O O . GLY A 1 33 ? -5.246 -11.963 -1.927 1.00 0.00 589 GLY A O 5
ATOM 7087 N N . GLU A 1 34 ? -3.887 -13.694 -1.594 1.00 0.00 590 GLU A N 5
ATOM 7088 C CA . GLU A 1 34 ? -4.092 -13.636 -0.155 1.00 0.00 590 GLU A CA 5
ATOM 7089 C C . GLU A 1 34 ? -3.529 -12.358 0.466 1.00 0.00 590 GLU A C 5
ATOM 7090 O O . GLU A 1 34 ? -4.078 -11.843 1.445 1.00 0.00 590 GLU A O 5
ATOM 7102 N N . LYS A 1 35 ? -2.480 -11.821 -0.132 1.00 0.00 591 LYS A N 5
ATOM 7103 C CA . LYS A 1 35 ? -1.838 -10.631 0.393 1.00 0.00 591 LYS A CA 5
ATOM 7104 C C . LYS A 1 35 ? -2.677 -9.385 0.122 1.00 0.00 591 LYS A C 5
ATOM 7105 O O . LYS A 1 35 ? -2.871 -8.569 1.028 1.00 0.00 591 LYS A O 5
ATOM 7124 N N . LEU A 1 36 ? -3.207 -9.274 -1.106 1.00 0.00 592 LEU A N 5
ATOM 7125 C CA . LEU A 1 36 ? -3.970 -8.115 -1.555 1.00 0.00 592 LEU A CA 5
ATOM 7126 C C . LEU A 1 36 ? -5.205 -7.819 -0.657 1.00 0.00 592 LEU A C 5
ATOM 7127 O O . LEU A 1 36 ? -5.428 -6.678 -0.253 1.00 0.00 592 LEU A O 5
ATOM 7143 N N . GLY A 1 37 ? -5.973 -8.836 -0.332 1.00 0.00 593 GLY A N 5
ATOM 7144 C CA . GLY A 1 37 ? -7.153 -8.619 0.491 1.00 0.00 593 GLY A CA 5
ATOM 7145 C C . GLY A 1 37 ? -6.798 -8.377 1.931 1.00 0.00 593 GLY A C 5
ATOM 7146 O O . GLY A 1 37 ? -7.493 -7.646 2.641 1.00 0.00 593 GLY A O 5
ATOM 7150 N N . ARG A 1 38 ? -5.708 -8.985 2.359 1.00 0.00 594 ARG A N 5
ATOM 7151 C CA . ARG A 1 38 ? -5.259 -8.887 3.732 1.00 0.00 594 ARG A CA 5
ATOM 7152 C C . ARG A 1 38 ? -4.744 -7.483 4.029 1.00 0.00 594 ARG A C 5
ATOM 7153 O O . ARG A 1 38 ? -5.083 -6.898 5.045 1.00 0.00 594 ARG A O 5
ATOM 7174 N N . VAL A 1 39 ? -3.954 -6.938 3.111 1.00 0.00 595 VAL A N 5
ATOM 7175 C CA . VAL A 1 39 ? -3.358 -5.614 3.283 1.00 0.00 595 VAL A CA 5
ATOM 7176 C C . VAL A 1 39 ? -4.379 -4.535 3.404 1.00 0.00 595 VAL A C 5
ATOM 7177 O O . VAL A 1 39 ? -4.297 -3.740 4.317 1.00 0.00 595 VAL A O 5
ATOM 7190 N N . VAL A 1 40 ? -5.357 -4.546 2.533 1.00 0.00 596 VAL A N 5
ATOM 7191 C CA . VAL A 1 40 ? -6.428 -3.574 2.566 1.00 0.00 596 VAL A CA 5
ATOM 7192 C C . VAL A 1 40 ? -7.094 -3.556 3.908 1.00 0.00 596 VAL A C 5
ATOM 7193 O O . VAL A 1 40 ? -7.318 -2.497 4.468 1.00 0.00 596 VAL A O 5
ATOM 7206 N N . HIS A 1 41 ? -7.277 -4.715 4.460 1.00 0.00 597 HIS A N 5
ATOM 7207 C CA . HIS A 1 41 ? -7.954 -4.847 5.732 1.00 0.00 597 HIS A CA 5
ATOM 7208 C C . HIS A 1 41 ? -6.987 -4.389 6.870 1.00 0.00 597 HIS A C 5
ATOM 7209 O O . HIS A 1 41 ? -7.408 -3.816 7.866 1.00 0.00 597 HIS A O 5
ATOM 7223 N N . ILE A 1 42 ? -5.681 -4.652 6.689 1.00 0.00 598 ILE A N 5
ATOM 7224 C CA . ILE A 1 42 ? -4.657 -4.232 7.629 1.00 0.00 598 ILE A CA 5
ATOM 7225 C C . ILE A 1 42 ? -4.593 -2.725 7.699 1.00 0.00 598 ILE A C 5
ATOM 7226 O O . ILE A 1 42 ? -4.502 -2.137 8.776 1.00 0.00 598 ILE A O 5
ATOM 7242 N N . ILE A 1 43 ? -4.662 -2.105 6.548 1.00 0.00 599 ILE A N 5
ATOM 7243 C CA . ILE A 1 43 ? -4.705 -0.650 6.462 1.00 0.00 599 ILE A CA 5
ATOM 7244 C C . ILE A 1 43 ? -5.970 -0.135 7.194 1.00 0.00 599 ILE A C 5
ATOM 7245 O O . ILE A 1 43 ? -5.930 0.864 7.924 1.00 0.00 599 ILE A O 5
ATOM 7261 N N . GLN A 1 44 ? -7.075 -0.875 7.050 1.00 0.00 600 GLN A N 5
ATOM 7262 C CA . GLN A 1 44 ? -8.341 -0.555 7.786 1.00 0.00 600 GLN A CA 5
ATOM 7263 C C . GLN A 1 44 ? -8.220 -0.831 9.274 1.00 0.00 600 GLN A C 5
ATOM 7264 O O . GLN A 1 44 ? -9.133 -0.522 10.044 1.00 0.00 600 GLN A O 5
ATOM 7278 N N . SER A 1 45 ? -7.135 -1.429 9.696 1.00 0.00 601 SER A N 5
ATOM 7279 C CA . SER A 1 45 ? -6.995 -1.724 11.079 1.00 0.00 601 SER A CA 5
ATOM 7280 C C . SER A 1 45 ? -6.687 -0.440 11.840 1.00 0.00 601 SER A C 5
ATOM 7281 O O . SER A 1 45 ? -6.898 -0.361 13.046 1.00 0.00 601 SER A O 5
ATOM 7289 N N . ARG A 1 46 ? -6.233 0.565 11.112 1.00 0.00 602 ARG A N 5
ATOM 7290 C CA . ARG A 1 46 ? -5.983 1.863 11.687 1.00 0.00 602 ARG A CA 5
ATOM 7291 C C . ARG A 1 46 ? -7.277 2.637 11.669 1.00 0.00 602 ARG A C 5
ATOM 7292 O O . ARG A 1 46 ? -7.773 3.067 12.713 1.00 0.00 602 ARG A O 5
ATOM 7313 N N . GLU A 1 47 ? -7.851 2.779 10.491 1.00 0.00 603 GLU A N 5
ATOM 7314 C CA . GLU A 1 47 ? -9.138 3.388 10.371 1.00 0.00 603 GLU A CA 5
ATOM 7315 C C . GLU A 1 47 ? -10.085 2.449 9.614 1.00 0.00 603 GLU A C 5
ATOM 7316 O O . GLU A 1 47 ? -9.914 2.199 8.417 1.00 0.00 603 GLU A O 5
ATOM 7328 N N . PRO A 1 48 ? -11.090 1.888 10.327 1.00 0.00 604 PRO A N 5
ATOM 7329 C CA . PRO A 1 48 ? -11.985 0.844 9.782 1.00 0.00 604 PRO A CA 5
ATOM 7330 C C . PRO A 1 48 ? -12.868 1.367 8.669 1.00 0.00 604 PRO A C 5
ATOM 7331 O O . PRO A 1 48 ? -13.229 0.647 7.735 1.00 0.00 604 PRO A O 5
ATOM 7342 N N . SER A 1 49 ? -13.128 2.645 8.743 1.00 0.00 605 SER A N 5
ATOM 7343 C CA . SER A 1 49 ? -13.948 3.372 7.820 1.00 0.00 605 SER A CA 5
ATOM 7344 C C . SER A 1 49 ? -13.257 3.566 6.464 1.00 0.00 605 SER A C 5
ATOM 7345 O O . SER A 1 49 ? -13.793 4.265 5.599 1.00 0.00 605 SER A O 5
ATOM 7353 N N . LEU A 1 50 ? -12.029 2.990 6.327 1.00 0.00 606 LEU A N 5
ATOM 7354 C CA . LEU A 1 50 ? -11.231 3.056 5.111 1.00 0.00 606 LEU A CA 5
ATOM 7355 C C . LEU A 1 50 ? -12.107 2.868 3.899 1.00 0.00 606 LEU A C 5
ATOM 7356 O O . LEU A 1 50 ? -12.373 3.828 3.184 1.00 0.00 606 LEU A O 5
ATOM 7372 N N . ARG A 1 51 ? -12.506 1.636 3.589 1.00 0.00 607 ARG A N 5
ATOM 7373 C CA . ARG A 1 51 ? -13.495 1.518 2.579 1.00 0.00 607 ARG A CA 5
ATOM 7374 C C . ARG A 1 51 ? -14.892 1.381 3.153 1.00 0.00 607 ARG A C 5
ATOM 7375 O O . ARG A 1 51 ? -15.790 2.155 2.861 1.00 0.00 607 ARG A O 5
ATOM 7396 N N . ASP A 1 52 ? -15.046 0.367 3.983 1.00 0.00 608 ASP A N 5
ATOM 7397 C CA . ASP A 1 52 ? -16.247 0.140 4.796 1.00 0.00 608 ASP A CA 5
ATOM 7398 C C . ASP A 1 52 ? -15.811 -0.645 6.011 1.00 0.00 608 ASP A C 5
ATOM 7399 O O . ASP A 1 52 ? -16.068 -0.295 7.157 1.00 0.00 608 ASP A O 5
ATOM 7408 N N . SER A 1 53 ? -15.056 -1.691 5.646 1.00 0.00 609 SER A N 5
ATOM 7409 C CA . SER A 1 53 ? -14.429 -2.721 6.454 1.00 0.00 609 SER A CA 5
ATOM 7410 C C . SER A 1 53 ? -14.336 -3.915 5.482 1.00 0.00 609 SER A C 5
ATOM 7411 O O . SER A 1 53 ? -13.319 -4.145 4.868 1.00 0.00 609 SER A O 5
ATOM 7419 N N . ASN A 1 54 ? -15.438 -4.609 5.313 1.00 0.00 610 ASN A N 5
ATOM 7420 C CA . ASN A 1 54 ? -15.651 -5.649 4.272 1.00 0.00 610 ASN A CA 5
ATOM 7421 C C . ASN A 1 54 ? -16.318 -5.000 3.009 1.00 0.00 610 ASN A C 5
ATOM 7422 O O . ASN A 1 54 ? -17.538 -4.962 2.895 1.00 0.00 610 ASN A O 5
ATOM 7433 N N . PRO A 1 55 ? -15.573 -4.424 2.089 1.00 0.00 611 PRO A N 5
ATOM 7434 C CA . PRO A 1 55 ? -16.190 -3.635 1.019 1.00 0.00 611 PRO A CA 5
ATOM 7435 C C . PRO A 1 55 ? -16.202 -4.303 -0.381 1.00 0.00 611 PRO A C 5
ATOM 7436 O O . PRO A 1 55 ? -17.260 -4.461 -0.989 1.00 0.00 611 PRO A O 5
ATOM 7447 N N . ASP A 1 56 ? -15.058 -4.678 -0.886 1.00 0.00 612 ASP A N 5
ATOM 7448 C CA . ASP A 1 56 ? -15.002 -5.467 -2.109 1.00 0.00 612 ASP A CA 5
ATOM 7449 C C . ASP A 1 56 ? -14.318 -6.751 -1.822 1.00 0.00 612 ASP A C 5
ATOM 7450 O O . ASP A 1 56 ? -14.814 -7.853 -2.084 1.00 0.00 612 ASP A O 5
ATOM 7459 N N . GLU A 1 57 ? -13.168 -6.528 -1.224 1.00 0.00 613 GLU A N 5
ATOM 7460 C CA . GLU A 1 57 ? -12.121 -7.450 -0.880 1.00 0.00 613 GLU A CA 5
ATOM 7461 C C . GLU A 1 57 ? -10.888 -6.575 -0.905 1.00 0.00 613 GLU A C 5
ATOM 7462 O O . GLU A 1 57 ? -10.073 -6.564 0.014 1.00 0.00 613 GLU A O 5
ATOM 7474 N N . ILE A 1 58 ? -10.809 -5.779 -1.976 1.00 0.00 614 ILE A N 5
ATOM 7475 C CA . ILE A 1 58 ? -9.697 -4.891 -2.185 1.00 0.00 614 ILE A CA 5
ATOM 7476 C C . ILE A 1 58 ? -10.038 -3.619 -3.012 1.00 0.00 614 ILE A C 5
ATOM 7477 O O . ILE A 1 58 ? -10.308 -3.687 -4.225 1.00 0.00 614 ILE A O 5
ATOM 7493 N N . GLU A 1 59 ? -10.071 -2.488 -2.369 1.00 0.00 615 GLU A N 5
ATOM 7494 C CA . GLU A 1 59 ? -10.126 -1.241 -3.078 1.00 0.00 615 GLU A CA 5
ATOM 7495 C C . GLU A 1 59 ? -9.321 -0.187 -2.403 1.00 0.00 615 GLU A C 5
ATOM 7496 O O . GLU A 1 59 ? -9.392 -0.003 -1.189 1.00 0.00 615 GLU A O 5
ATOM 7508 N N . ILE A 1 60 ? -8.502 0.437 -3.190 1.00 0.00 616 ILE A N 5
ATOM 7509 C CA . ILE A 1 60 ? -7.509 1.394 -2.671 1.00 0.00 616 ILE A CA 5
ATOM 7510 C C . ILE A 1 60 ? -7.740 2.809 -3.140 1.00 0.00 616 ILE A C 5
ATOM 7511 O O . ILE A 1 60 ? -7.331 3.201 -4.171 1.00 0.00 616 ILE A O 5
ATOM 7527 N N . ASP A 1 61 ? -8.424 3.528 -2.361 1.00 0.00 617 ASP A N 5
ATOM 7528 C CA . ASP A 1 61 ? -8.836 4.905 -2.618 1.00 0.00 617 ASP A CA 5
ATOM 7529 C C . ASP A 1 61 ? -7.733 5.983 -2.564 1.00 0.00 617 ASP A C 5
ATOM 7530 O O . ASP A 1 61 ? -7.984 7.152 -2.817 1.00 0.00 617 ASP A O 5
ATOM 7539 N N . PHE A 1 62 ? -6.508 5.557 -2.235 1.00 0.00 618 PHE A N 5
ATOM 7540 C CA . PHE A 1 62 ? -5.306 6.404 -1.903 1.00 0.00 618 PHE A CA 5
ATOM 7541 C C . PHE A 1 62 ? -4.936 7.549 -2.878 1.00 0.00 618 PHE A C 5
ATOM 7542 O O . PHE A 1 62 ? -3.880 8.107 -2.754 1.00 0.00 618 PHE A O 5
ATOM 7559 N N . GLU A 1 63 ? -5.742 7.873 -3.813 1.00 0.00 619 GLU A N 5
ATOM 7560 C CA . GLU A 1 63 ? -5.568 9.111 -4.513 1.00 0.00 619 GLU A CA 5
ATOM 7561 C C . GLU A 1 63 ? -6.131 10.194 -3.598 1.00 0.00 619 GLU A C 5
ATOM 7562 O O . GLU A 1 63 ? -5.493 11.220 -3.312 1.00 0.00 619 GLU A O 5
ATOM 7574 N N . THR A 1 64 ? -7.307 9.894 -3.084 1.00 0.00 620 THR A N 5
ATOM 7575 C CA . THR A 1 64 ? -8.084 10.797 -2.290 1.00 0.00 620 THR A CA 5
ATOM 7576 C C . THR A 1 64 ? -7.964 10.465 -0.786 1.00 0.00 620 THR A C 5
ATOM 7577 O O . THR A 1 64 ? -8.079 11.352 0.060 1.00 0.00 620 THR A O 5
ATOM 7588 N N . LEU A 1 65 ? -7.695 9.200 -0.469 1.00 0.00 621 LEU A N 5
ATOM 7589 C CA . LEU A 1 65 ? -7.598 8.756 0.929 1.00 0.00 621 LEU A CA 5
ATOM 7590 C C . LEU A 1 65 ? -6.358 9.379 1.643 1.00 0.00 621 LEU A C 5
ATOM 7591 O O . LEU A 1 65 ? -5.446 9.931 0.979 1.00 0.00 621 LEU A O 5
ATOM 7607 N N . LYS A 1 66 ? -6.325 9.260 2.968 1.00 0.00 622 LYS A N 5
ATOM 7608 C CA . LYS A 1 66 ? -5.377 9.976 3.836 1.00 0.00 622 LYS A CA 5
ATOM 7609 C C . LYS A 1 66 ? -3.926 9.470 3.735 1.00 0.00 622 LYS A C 5
ATOM 7610 O O . LYS A 1 66 ? -3.677 8.286 3.485 1.00 0.00 622 LYS A O 5
ATOM 7629 N N . PRO A 1 67 ? -2.936 10.377 3.957 1.00 0.00 623 PRO A N 5
ATOM 7630 C CA . PRO A 1 67 ? -1.519 10.034 3.902 1.00 0.00 623 PRO A CA 5
ATOM 7631 C C . PRO A 1 67 ? -1.040 9.272 5.147 1.00 0.00 623 PRO A C 5
ATOM 7632 O O . PRO A 1 67 ? -0.089 8.506 5.072 1.00 0.00 623 PRO A O 5
ATOM 7643 N N . THR A 1 68 ? -1.707 9.477 6.272 1.00 0.00 624 THR A N 5
ATOM 7644 C CA . THR A 1 68 ? -1.354 8.811 7.510 1.00 0.00 624 THR A CA 5
ATOM 7645 C C . THR A 1 68 ? -1.615 7.298 7.370 1.00 0.00 624 THR A C 5
ATOM 7646 O O . THR A 1 68 ? -0.765 6.467 7.709 1.00 0.00 624 THR A O 5
ATOM 7657 N N . THR A 1 69 ? -2.769 6.965 6.818 1.00 0.00 625 THR A N 5
ATOM 7658 C CA . THR A 1 69 ? -3.177 5.602 6.592 1.00 0.00 625 THR A CA 5
ATOM 7659 C C . THR A 1 69 ? -2.256 4.958 5.537 1.00 0.00 625 THR A C 5
ATOM 7660 O O . THR A 1 69 ? -1.918 3.773 5.612 1.00 0.00 625 THR A O 5
ATOM 7671 N N . LEU A 1 70 ? -1.827 5.788 4.593 1.00 0.00 626 LEU A N 5
ATOM 7672 C CA . LEU A 1 70 ? -0.924 5.413 3.501 1.00 0.00 626 LEU A CA 5
ATOM 7673 C C . LEU A 1 70 ? 0.392 4.852 4.047 1.00 0.00 626 LEU A C 5
ATOM 7674 O O . LEU A 1 70 ? 0.963 3.902 3.485 1.00 0.00 626 LEU A O 5
ATOM 7690 N N . ARG A 1 71 ? 0.839 5.397 5.172 1.00 0.00 627 ARG A N 5
ATOM 7691 C CA . ARG A 1 71 ? 2.116 5.010 5.755 1.00 0.00 627 ARG A CA 5
ATOM 7692 C C . ARG A 1 71 ? 2.099 3.553 6.204 1.00 0.00 627 ARG A C 5
ATOM 7693 O O . ARG A 1 71 ? 3.137 2.903 6.262 1.00 0.00 627 ARG A O 5
ATOM 7714 N N . GLU A 1 72 ? 0.914 3.036 6.485 1.00 0.00 628 GLU A N 5
ATOM 7715 C CA . GLU A 1 72 ? 0.767 1.669 6.936 1.00 0.00 628 GLU A CA 5
ATOM 7716 C C . GLU A 1 72 ? 1.097 0.696 5.806 1.00 0.00 628 GLU A C 5
ATOM 7717 O O . GLU A 1 72 ? 1.762 -0.317 6.023 1.00 0.00 628 GLU A O 5
ATOM 7729 N N . LEU A 1 73 ? 0.674 1.024 4.592 1.00 0.00 629 LEU A N 5
ATOM 7730 C CA . LEU A 1 73 ? 0.937 0.152 3.462 1.00 0.00 629 LEU A CA 5
ATOM 7731 C C . LEU A 1 73 ? 2.440 0.186 3.142 1.00 0.00 629 LEU A C 5
ATOM 7732 O O . LEU A 1 73 ? 3.015 -0.810 2.732 1.00 0.00 629 LEU A O 5
ATOM 7748 N N . GLU A 1 74 ? 3.070 1.337 3.401 1.00 0.00 630 GLU A N 5
ATOM 7749 C CA . GLU A 1 74 ? 4.530 1.508 3.261 1.00 0.00 630 GLU A CA 5
ATOM 7750 C C . GLU A 1 74 ? 5.247 0.480 4.156 1.00 0.00 630 GLU A C 5
ATOM 7751 O O . GLU A 1 74 ? 6.193 -0.197 3.735 1.00 0.00 630 GLU A O 5
ATOM 7763 N N . ARG A 1 75 ? 4.738 0.322 5.358 1.00 0.00 631 ARG A N 5
ATOM 7764 C CA . ARG A 1 75 ? 5.288 -0.629 6.319 1.00 0.00 631 ARG A CA 5
ATOM 7765 C C . ARG A 1 75 ? 5.002 -2.042 5.847 1.00 0.00 631 ARG A C 5
ATOM 7766 O O . ARG A 1 75 ? 5.877 -2.920 5.891 1.00 0.00 631 ARG A O 5
ATOM 7787 N N . TYR A 1 76 ? 3.780 -2.243 5.372 1.00 0.00 632 TYR A N 5
ATOM 7788 C CA . TYR A 1 76 ? 3.313 -3.524 4.901 1.00 0.00 632 TYR A CA 5
ATOM 7789 C C . TYR A 1 76 ? 4.189 -4.065 3.800 1.00 0.00 632 TYR A C 5
ATOM 7790 O O . TYR A 1 76 ? 4.601 -5.219 3.855 1.00 0.00 632 TYR A O 5
ATOM 7808 N N . VAL A 1 77 ? 4.436 -3.244 2.793 1.00 0.00 633 VAL A N 5
ATOM 7809 C CA . VAL A 1 77 ? 5.179 -3.677 1.612 1.00 0.00 633 VAL A CA 5
ATOM 7810 C C . VAL A 1 77 ? 6.548 -4.178 2.008 1.00 0.00 633 VAL A C 5
ATOM 7811 O O . VAL A 1 77 ? 6.936 -5.280 1.643 1.00 0.00 633 VAL A O 5
ATOM 7824 N N . LYS A 1 78 ? 7.236 -3.406 2.822 1.00 0.00 634 LYS A N 5
ATOM 7825 C CA . LYS A 1 78 ? 8.557 -3.776 3.277 1.00 0.00 634 LYS A CA 5
ATOM 7826 C C . LYS A 1 78 ? 8.490 -5.065 4.106 1.00 0.00 634 LYS A C 5
ATOM 7827 O O . LYS A 1 78 ? 9.345 -5.932 3.984 1.00 0.00 634 LYS A O 5
ATOM 7846 N N . SER A 1 79 ? 7.426 -5.213 4.877 1.00 0.00 635 SER A N 5
ATOM 7847 C CA . SER A 1 79 ? 7.210 -6.410 5.658 1.00 0.00 635 SER A CA 5
ATOM 7848 C C . SER A 1 79 ? 6.900 -7.625 4.739 1.00 0.00 635 SER A C 5
ATOM 7849 O O . SER A 1 79 ? 7.315 -8.750 5.017 1.00 0.00 635 SER A O 5
ATOM 7857 N N . CYS A 1 80 ? 6.213 -7.385 3.635 1.00 0.00 636 CYS A N 5
ATOM 7858 C CA . CYS A 1 80 ? 5.874 -8.435 2.716 1.00 0.00 636 CYS A CA 5
ATOM 7859 C C . CYS A 1 80 ? 7.120 -8.836 1.915 1.00 0.00 636 CYS A C 5
ATOM 7860 O O . CYS A 1 80 ? 7.345 -10.016 1.623 1.00 0.00 636 CYS A O 5
ATOM 7868 N N . LEU A 1 81 ? 7.961 -7.849 1.612 1.00 0.00 637 LEU A N 5
ATOM 7869 C CA . LEU A 1 81 ? 9.193 -8.066 0.861 1.00 0.00 637 LEU A CA 5
ATOM 7870 C C . LEU A 1 81 ? 10.265 -8.740 1.710 1.00 0.00 637 LEU A C 5
ATOM 7871 O O . LEU A 1 81 ? 11.092 -9.498 1.187 1.00 0.00 637 LEU A O 5
ATOM 7887 N N . GLN A 1 82 ? 10.248 -8.494 3.026 1.00 0.00 638 GLN A N 5
ATOM 7888 C CA . GLN A 1 82 ? 11.193 -9.176 3.923 1.00 0.00 638 GLN A CA 5
ATOM 7889 C C . GLN A 1 82 ? 10.749 -10.618 4.182 1.00 0.00 638 GLN A C 5
ATOM 7890 O O . GLN A 1 82 ? 11.398 -11.361 4.932 1.00 0.00 638 GLN A O 5
ATOM 7904 N N . LYS A 1 83 ? 9.616 -10.981 3.535 1.00 0.00 639 LYS A N 5
ATOM 7905 C CA . LYS A 1 83 ? 9.018 -12.311 3.532 1.00 0.00 639 LYS A CA 5
ATOM 7906 C C . LYS A 1 83 ? 8.177 -12.631 4.741 1.00 0.00 639 LYS A C 5
ATOM 7907 O O . LYS A 1 83 ? 8.679 -12.809 5.843 1.00 0.00 639 LYS A O 5
ATOM 7926 N N . LYS A 1 84 ? 6.888 -12.733 4.511 1.00 0.00 640 LYS A N 5
ATOM 7927 C CA . LYS A 1 84 ? 5.937 -13.154 5.534 1.00 0.00 640 LYS A CA 5
ATOM 7928 C C . LYS A 1 84 ? 5.665 -14.640 5.385 1.00 0.00 640 LYS A C 5
ATOM 7929 O O . LYS A 1 84 ? 4.560 -15.140 5.658 1.00 0.00 640 LYS A O 5
ATOM 7948 N N . GLN A 1 85 ? 6.700 -15.331 4.976 1.00 0.00 641 GLN A N 5
ATOM 7949 C CA . GLN A 1 85 ? 6.699 -16.747 4.787 1.00 0.00 641 GLN A CA 5
ATOM 7950 C C . GLN A 1 85 ? 7.780 -17.263 5.700 1.00 0.00 641 GLN A C 5
ATOM 7951 O O . GLN A 1 85 ? 8.823 -16.609 5.829 1.00 0.00 641 GLN A O 5
ATOM 7965 N N . ARG A 1 86 ? 7.554 -18.383 6.325 1.00 0.00 642 ARG A N 5
ATOM 7966 C CA . ARG A 1 86 ? 8.474 -18.887 7.327 1.00 0.00 642 ARG A CA 5
ATOM 7967 C C . ARG A 1 86 ? 9.780 -19.381 6.716 1.00 0.00 642 ARG A C 5
ATOM 7968 O O . ARG A 1 86 ? 9.820 -19.848 5.569 1.00 0.00 642 ARG A O 5
ATOM 7989 N N . LYS A 1 87 ? 10.830 -19.247 7.467 1.00 0.00 643 LYS A N 5
ATOM 7990 C CA . LYS A 1 87 ? 12.125 -19.688 7.065 1.00 0.00 643 LYS A CA 5
ATOM 7991 C C . LYS A 1 87 ? 12.555 -20.775 8.014 1.00 0.00 643 LYS A C 5
ATOM 7992 O O . LYS A 1 87 ? 12.476 -21.959 7.649 1.00 0.00 643 LYS A O 5
ATOM 8012 N N . ARG B 2 1 ? -2.721 1.785 -10.133 1.00 0.00 1591 ARG B N 5
ATOM 8013 C CA . ARG B 2 1 ? -1.909 1.751 -11.355 1.00 0.00 1591 ARG B CA 5
ATOM 8014 C C . ARG B 2 1 ? -0.874 2.853 -11.322 1.00 0.00 1591 ARG B C 5
ATOM 8015 O O . ARG B 2 1 ? -0.682 3.489 -10.287 1.00 0.00 1591 ARG B O 5
ATOM 8036 N N . SER B 2 2 ? -0.208 3.072 -12.469 1.00 0.00 1592 SER B N 5
ATOM 8037 C CA . SER B 2 2 ? 0.781 4.137 -12.648 1.00 0.00 1592 SER B CA 5
ATOM 8038 C C . SER B 2 2 ? 0.098 5.488 -12.454 1.00 0.00 1592 SER B C 5
ATOM 8039 O O . SER B 2 2 ? 0.693 6.453 -12.012 1.00 0.00 1592 SER B O 5
ATOM 8047 N N . VAL B 2 3 ? -1.148 5.524 -12.823 1.00 0.00 1593 VAL B N 5
ATOM 8048 C CA . VAL B 2 3 ? -2.008 6.639 -12.611 1.00 0.00 1593 VAL B CA 5
ATOM 8049 C C . VAL B 2 3 ? -3.154 6.100 -11.783 1.00 0.00 1593 VAL B C 5
ATOM 8050 O O . VAL B 2 3 ? -3.574 4.956 -12.022 1.00 0.00 1593 VAL B O 5
ATOM 8063 N N . LYS B 2 4 ? -3.599 6.860 -10.778 1.00 0.00 1594 LYS B N 5
ATOM 8064 C CA . LYS B 2 4 ? -4.644 6.415 -9.843 1.00 0.00 1594 LYS B CA 5
ATOM 8065 C C . LYS B 2 4 ? -4.161 5.304 -8.942 1.00 0.00 1594 LYS B C 5
ATOM 8066 O O . LYS B 2 4 ? -3.816 4.198 -9.381 1.00 0.00 1594 LYS B O 5
ATOM 8085 N N . VAL B 2 5 ? -4.141 5.596 -7.669 1.00 0.00 1595 VAL B N 5
ATOM 8086 C CA . VAL B 2 5 ? -3.730 4.632 -6.684 1.00 0.00 1595 VAL B CA 5
ATOM 8087 C C . VAL B 2 5 ? -4.868 3.625 -6.457 1.00 0.00 1595 VAL B C 5
ATOM 8088 O O . VAL B 2 5 ? -4.653 2.560 -5.876 1.00 0.00 1595 VAL B O 5
ATOM 8101 N N . LYS B 2 6 ? -6.069 3.987 -6.972 1.00 0.00 1596 LYS B N 5
ATOM 8102 C CA . LYS B 2 6 ? -7.300 3.194 -6.879 1.00 0.00 1596 LYS B CA 5
ATOM 8103 C C . LYS B 2 6 ? -7.013 1.774 -7.375 1.00 0.00 1596 LYS B C 5
ATOM 8104 O O . LYS B 2 6 ? -6.887 1.550 -8.583 1.00 0.00 1596 LYS B O 5
ATOM 8123 N N . ILE B 2 7 ? -6.842 0.832 -6.438 1.00 0.00 1597 ILE B N 5
ATOM 8124 C CA . ILE B 2 7 ? -6.339 -0.467 -6.810 1.00 0.00 1597 ILE B CA 5
ATOM 8125 C C . ILE B 2 7 ? -7.360 -1.419 -7.511 1.00 0.00 1597 ILE B C 5
ATOM 8126 O O . ILE B 2 7 ? -7.289 -1.578 -8.718 1.00 0.00 1597 ILE B O 5
ATOM 8142 N N . LYS B 2 8 ? -8.321 -2.006 -6.743 1.00 0.00 1598 LYS B N 5
ATOM 8143 C CA . LYS B 2 8 ? -9.229 -3.033 -7.228 1.00 0.00 1598 LYS B CA 5
ATOM 8144 C C . LYS B 2 8 ? -8.416 -4.177 -7.901 1.00 0.00 1598 LYS B C 5
ATOM 8145 O O . LYS B 2 8 ? -8.345 -4.261 -9.128 1.00 0.00 1598 LYS B O 5
ATOM 8164 N N . LEU B 2 9 ? -7.730 -4.992 -7.069 1.00 0.00 1599 LEU B N 5
ATOM 8165 C CA . LEU B 2 9 ? -6.918 -6.117 -7.567 1.00 0.00 1599 LEU B CA 5
ATOM 8166 C C . LEU B 2 9 ? -7.810 -7.107 -8.290 1.00 0.00 1599 LEU B C 5
ATOM 8167 O O . LEU B 2 9 ? -8.569 -7.844 -7.648 1.00 0.00 1599 LEU B O 5
ATOM 8183 N N . GLY B 2 10 ? -7.741 -7.112 -9.590 1.00 0.00 1600 GLY B N 5
ATOM 8184 C CA . GLY B 2 10 ? -8.550 -8.004 -10.382 1.00 0.00 1600 GLY B CA 5
ATOM 8185 C C . GLY B 2 10 ? -9.940 -7.461 -10.575 1.00 0.00 1600 GLY B C 5
ATOM 8186 O O . GLY B 2 10 ? -10.218 -6.800 -11.570 1.00 0.00 1600 GLY B O 5
ATOM 8190 N N . ARG B 2 11 ? -10.797 -7.715 -9.609 1.00 0.00 1601 ARG B N 5
ATOM 8191 C CA . ARG B 2 11 ? -12.168 -7.244 -9.652 1.00 0.00 1601 ARG B CA 5
ATOM 8192 C C . ARG B 2 11 ? -12.266 -5.719 -9.497 1.00 0.00 1601 ARG B C 5
ATOM 8193 O O . ARG B 2 11 ? -12.018 -5.155 -8.410 1.00 0.00 1601 ARG B O 5
ATOM 8214 N N . LYS B 2 12 ? -12.602 -5.072 -10.581 1.00 0.00 1602 LYS B N 5
ATOM 8215 C CA . LYS B 2 12 ? -12.807 -3.633 -10.621 1.00 0.00 1602 LYS B CA 5
ATOM 8216 C C . LYS B 2 12 ? -14.298 -3.334 -10.683 1.00 0.00 1602 LYS B C 5
ATOM 8217 O O . LYS B 2 12 ? -15.114 -4.269 -10.779 1.00 0.00 1602 LYS B O 5
ATOM 8236 N N . ALA A 1 1 ? 34.476 13.880 5.009 1.00 0.00 557 ALA A N 6
ATOM 8237 C CA . ALA A 1 1 ? 33.434 14.793 4.537 1.00 0.00 557 ALA A CA 6
ATOM 8238 C C . ALA A 1 1 ? 33.412 14.818 3.012 1.00 0.00 557 ALA A C 6
ATOM 8239 O O . ALA A 1 1 ? 32.747 15.649 2.386 1.00 0.00 557 ALA A O 6
ATOM 8246 N N . SER A 1 2 ? 34.122 13.895 2.436 1.00 0.00 558 SER A N 6
ATOM 8247 C CA . SER A 1 2 ? 34.301 13.821 1.006 1.00 0.00 558 SER A CA 6
ATOM 8248 C C . SER A 1 2 ? 33.165 13.039 0.323 1.00 0.00 558 SER A C 6
ATOM 8249 O O . SER A 1 2 ? 32.813 13.314 -0.832 1.00 0.00 558 SER A O 6
ATOM 8257 N N . ALA A 1 3 ? 32.579 12.096 1.035 1.00 0.00 559 ALA A N 6
ATOM 8258 C CA . ALA A 1 3 ? 31.588 11.216 0.440 1.00 0.00 559 ALA A CA 6
ATOM 8259 C C . ALA A 1 3 ? 30.257 11.918 0.207 1.00 0.00 559 ALA A C 6
ATOM 8260 O O . ALA A 1 3 ? 29.770 11.987 -0.924 1.00 0.00 559 ALA A O 6
ATOM 8267 N N . SER A 1 4 ? 29.701 12.460 1.246 1.00 0.00 560 SER A N 6
ATOM 8268 C CA . SER A 1 4 ? 28.418 13.108 1.166 1.00 0.00 560 SER A CA 6
ATOM 8269 C C . SER A 1 4 ? 28.567 14.616 0.971 1.00 0.00 560 SER A C 6
ATOM 8270 O O . SER A 1 4 ? 27.814 15.222 0.191 1.00 0.00 560 SER A O 6
ATOM 8278 N N . TYR A 1 5 ? 29.590 15.193 1.628 1.00 0.00 561 TYR A N 6
ATOM 8279 C CA . TYR A 1 5 ? 29.823 16.629 1.717 1.00 0.00 561 TYR A CA 6
ATOM 8280 C C . TYR A 1 5 ? 28.616 17.325 2.374 1.00 0.00 561 TYR A C 6
ATOM 8281 O O . TYR A 1 5 ? 28.600 17.544 3.594 1.00 0.00 561 TYR A O 6
ATOM 8299 N N . ASP A 1 6 ? 27.613 17.596 1.587 1.00 0.00 562 ASP A N 6
ATOM 8300 C CA . ASP A 1 6 ? 26.364 18.149 2.038 1.00 0.00 562 ASP A CA 6
ATOM 8301 C C . ASP A 1 6 ? 25.294 17.578 1.162 1.00 0.00 562 ASP A C 6
ATOM 8302 O O . ASP A 1 6 ? 25.505 17.396 -0.040 1.00 0.00 562 ASP A O 6
ATOM 8311 N N . SER A 1 7 ? 24.198 17.227 1.733 1.00 0.00 563 SER A N 6
ATOM 8312 C CA . SER A 1 7 ? 23.104 16.672 0.985 1.00 0.00 563 SER A CA 6
ATOM 8313 C C . SER A 1 7 ? 21.823 17.181 1.553 1.00 0.00 563 SER A C 6
ATOM 8314 O O . SER A 1 7 ? 20.789 16.507 1.448 1.00 0.00 563 SER A O 6
ATOM 8322 N N . GLU A 1 8 ? 21.889 18.399 2.089 1.00 0.00 564 GLU A N 6
ATOM 8323 C CA . GLU A 1 8 ? 20.822 19.029 2.833 1.00 0.00 564 GLU A CA 6
ATOM 8324 C C . GLU A 1 8 ? 20.274 18.107 3.920 1.00 0.00 564 GLU A C 6
ATOM 8325 O O . GLU A 1 8 ? 19.396 17.256 3.691 1.00 0.00 564 GLU A O 6
ATOM 8337 N N . GLU A 1 9 ? 20.841 18.255 5.097 1.00 0.00 565 GLU A N 6
ATOM 8338 C CA . GLU A 1 9 ? 20.593 17.352 6.202 1.00 0.00 565 GLU A CA 6
ATOM 8339 C C . GLU A 1 9 ? 19.212 17.483 6.852 1.00 0.00 565 GLU A C 6
ATOM 8340 O O . GLU A 1 9 ? 19.041 18.064 7.932 1.00 0.00 565 GLU A O 6
ATOM 8352 N N . GLU A 1 10 ? 18.239 16.984 6.146 1.00 0.00 566 GLU A N 6
ATOM 8353 C CA . GLU A 1 10 ? 16.893 16.896 6.600 1.00 0.00 566 GLU A CA 6
ATOM 8354 C C . GLU A 1 10 ? 16.643 15.486 7.087 1.00 0.00 566 GLU A C 6
ATOM 8355 O O . GLU A 1 10 ? 17.128 14.513 6.491 1.00 0.00 566 GLU A O 6
ATOM 8367 N N . GLU A 1 11 ? 15.918 15.371 8.150 1.00 0.00 567 GLU A N 6
ATOM 8368 C CA . GLU A 1 11 ? 15.599 14.093 8.731 1.00 0.00 567 GLU A CA 6
ATOM 8369 C C . GLU A 1 11 ? 14.188 13.743 8.258 1.00 0.00 567 GLU A C 6
ATOM 8370 O O . GLU A 1 11 ? 13.804 14.121 7.141 1.00 0.00 567 GLU A O 6
ATOM 8382 N N . GLU A 1 12 ? 13.432 13.009 9.045 1.00 0.00 568 GLU A N 6
ATOM 8383 C CA . GLU A 1 12 ? 12.043 12.747 8.715 1.00 0.00 568 GLU A CA 6
ATOM 8384 C C . GLU A 1 12 ? 11.208 14.014 8.813 1.00 0.00 568 GLU A C 6
ATOM 8385 O O . GLU A 1 12 ? 10.741 14.409 9.882 1.00 0.00 568 GLU A O 6
ATOM 8397 N N . GLY A 1 13 ? 11.122 14.676 7.714 1.00 0.00 569 GLY A N 6
ATOM 8398 C CA . GLY A 1 13 ? 10.340 15.864 7.575 1.00 0.00 569 GLY A CA 6
ATOM 8399 C C . GLY A 1 13 ? 10.012 16.056 6.132 1.00 0.00 569 GLY A C 6
ATOM 8400 O O . GLY A 1 13 ? 10.120 17.146 5.595 1.00 0.00 569 GLY A O 6
ATOM 8404 N N . LEU A 1 14 ? 9.645 14.972 5.494 1.00 0.00 570 LEU A N 6
ATOM 8405 C CA . LEU A 1 14 ? 9.345 14.985 4.082 1.00 0.00 570 LEU A CA 6
ATOM 8406 C C . LEU A 1 14 ? 7.858 14.768 3.869 1.00 0.00 570 LEU A C 6
ATOM 8407 O O . LEU A 1 14 ? 7.217 14.062 4.652 1.00 0.00 570 LEU A O 6
ATOM 8423 N N . PRO A 1 15 ? 7.276 15.401 2.850 1.00 0.00 571 PRO A N 6
ATOM 8424 C CA . PRO A 1 15 ? 5.883 15.199 2.499 1.00 0.00 571 PRO A CA 6
ATOM 8425 C C . PRO A 1 15 ? 5.721 14.016 1.558 1.00 0.00 571 PRO A C 6
ATOM 8426 O O . PRO A 1 15 ? 6.706 13.493 1.025 1.00 0.00 571 PRO A O 6
ATOM 8437 N N . MET A 1 16 ? 4.519 13.582 1.381 1.00 0.00 572 MET A N 6
ATOM 8438 C CA . MET A 1 16 ? 4.227 12.501 0.476 1.00 0.00 572 MET A CA 6
ATOM 8439 C C . MET A 1 16 ? 3.429 13.017 -0.729 1.00 0.00 572 MET A C 6
ATOM 8440 O O . MET A 1 16 ? 2.245 13.346 -0.619 1.00 0.00 572 MET A O 6
ATOM 8454 N N . SER A 1 17 ? 4.083 13.103 -1.860 1.00 0.00 573 SER A N 6
ATOM 8455 C CA . SER A 1 17 ? 3.469 13.622 -3.077 1.00 0.00 573 SER A CA 6
ATOM 8456 C C . SER A 1 17 ? 2.489 12.587 -3.681 1.00 0.00 573 SER A C 6
ATOM 8457 O O . SER A 1 17 ? 2.448 11.435 -3.239 1.00 0.00 573 SER A O 6
ATOM 8465 N N . TYR A 1 18 ? 1.727 12.988 -4.694 1.00 0.00 574 TYR A N 6
ATOM 8466 C CA . TYR A 1 18 ? 0.730 12.118 -5.326 1.00 0.00 574 TYR A CA 6
ATOM 8467 C C . TYR A 1 18 ? 1.337 10.898 -5.989 1.00 0.00 574 TYR A C 6
ATOM 8468 O O . TYR A 1 18 ? 0.775 9.804 -5.924 1.00 0.00 574 TYR A O 6
ATOM 8486 N N . ASP A 1 19 ? 2.478 11.071 -6.600 1.00 0.00 575 ASP A N 6
ATOM 8487 C CA . ASP A 1 19 ? 3.179 9.956 -7.238 1.00 0.00 575 ASP A CA 6
ATOM 8488 C C . ASP A 1 19 ? 3.714 9.010 -6.179 1.00 0.00 575 ASP A C 6
ATOM 8489 O O . ASP A 1 19 ? 3.756 7.804 -6.370 1.00 0.00 575 ASP A O 6
ATOM 8498 N N . GLU A 1 20 ? 4.061 9.576 -5.036 1.00 0.00 576 GLU A N 6
ATOM 8499 C CA . GLU A 1 20 ? 4.549 8.809 -3.899 1.00 0.00 576 GLU A CA 6
ATOM 8500 C C . GLU A 1 20 ? 3.418 7.989 -3.285 1.00 0.00 576 GLU A C 6
ATOM 8501 O O . GLU A 1 20 ? 3.622 6.850 -2.889 1.00 0.00 576 GLU A O 6
ATOM 8513 N N . LYS A 1 21 ? 2.219 8.590 -3.223 1.00 0.00 577 LYS A N 6
ATOM 8514 C CA . LYS A 1 21 ? 0.997 7.897 -2.760 1.00 0.00 577 LYS A CA 6
ATOM 8515 C C . LYS A 1 21 ? 0.747 6.721 -3.673 1.00 0.00 577 LYS A C 6
ATOM 8516 O O . LYS A 1 21 ? 0.465 5.600 -3.255 1.00 0.00 577 LYS A O 6
ATOM 8535 N N . ARG A 1 22 ? 0.890 7.011 -4.925 1.00 0.00 578 ARG A N 6
ATOM 8536 C CA . ARG A 1 22 ? 0.566 6.123 -5.964 1.00 0.00 578 ARG A CA 6
ATOM 8537 C C . ARG A 1 22 ? 1.585 5.040 -6.180 1.00 0.00 578 ARG A C 6
ATOM 8538 O O . ARG A 1 22 ? 1.267 4.019 -6.710 1.00 0.00 578 ARG A O 6
ATOM 8559 N N . GLN A 1 23 ? 2.810 5.275 -5.811 1.00 0.00 579 GLN A N 6
ATOM 8560 C CA . GLN A 1 23 ? 3.837 4.229 -5.899 1.00 0.00 579 GLN A CA 6
ATOM 8561 C C . GLN A 1 23 ? 3.363 2.985 -5.118 1.00 0.00 579 GLN A C 6
ATOM 8562 O O . GLN A 1 23 ? 3.554 1.844 -5.543 1.00 0.00 579 GLN A O 6
ATOM 8576 N N . LEU A 1 24 ? 2.660 3.238 -4.035 1.00 0.00 580 LEU A N 6
ATOM 8577 C CA . LEU A 1 24 ? 2.101 2.196 -3.206 1.00 0.00 580 LEU A CA 6
ATOM 8578 C C . LEU A 1 24 ? 0.915 1.505 -3.905 1.00 0.00 580 LEU A C 6
ATOM 8579 O O . LEU A 1 24 ? 0.616 0.341 -3.623 1.00 0.00 580 LEU A O 6
ATOM 8595 N N . SER A 1 25 ? 0.272 2.224 -4.848 1.00 0.00 581 SER A N 6
ATOM 8596 C CA . SER A 1 25 ? -0.820 1.678 -5.651 1.00 0.00 581 SER A CA 6
ATOM 8597 C C . SER A 1 25 ? -0.245 0.509 -6.465 1.00 0.00 581 SER A C 6
ATOM 8598 O O . SER A 1 25 ? -0.864 -0.534 -6.645 1.00 0.00 581 SER A O 6
ATOM 8606 N N . LEU A 1 26 ? 0.970 0.731 -6.962 1.00 0.00 582 LEU A N 6
ATOM 8607 C CA . LEU A 1 26 ? 1.665 -0.216 -7.781 1.00 0.00 582 LEU A CA 6
ATOM 8608 C C . LEU A 1 26 ? 2.147 -1.431 -6.978 1.00 0.00 582 LEU A C 6
ATOM 8609 O O . LEU A 1 26 ? 2.136 -2.548 -7.495 1.00 0.00 582 LEU A O 6
ATOM 8625 N N . ASP A 1 27 ? 2.545 -1.225 -5.714 1.00 0.00 583 ASP A N 6
ATOM 8626 C CA . ASP A 1 27 ? 3.021 -2.350 -4.876 1.00 0.00 583 ASP A CA 6
ATOM 8627 C C . ASP A 1 27 ? 1.957 -3.351 -4.565 1.00 0.00 583 ASP A C 6
ATOM 8628 O O . ASP A 1 27 ? 2.219 -4.548 -4.606 1.00 0.00 583 ASP A O 6
ATOM 8637 N N . ILE A 1 28 ? 0.752 -2.894 -4.277 1.00 0.00 584 ILE A N 6
ATOM 8638 C CA . ILE A 1 28 ? -0.343 -3.823 -4.021 1.00 0.00 584 ILE A CA 6
ATOM 8639 C C . ILE A 1 28 ? -0.660 -4.653 -5.285 1.00 0.00 584 ILE A C 6
ATOM 8640 O O . ILE A 1 28 ? -0.934 -5.840 -5.207 1.00 0.00 584 ILE A O 6
ATOM 8656 N N . ASN A 1 29 ? -0.531 -4.032 -6.445 1.00 0.00 585 ASN A N 6
ATOM 8657 C CA . ASN A 1 29 ? -0.749 -4.731 -7.727 1.00 0.00 585 ASN A CA 6
ATOM 8658 C C . ASN A 1 29 ? 0.422 -5.718 -8.029 1.00 0.00 585 ASN A C 6
ATOM 8659 O O . ASN A 1 29 ? 0.337 -6.567 -8.923 1.00 0.00 585 ASN A O 6
ATOM 8670 N N . ARG A 1 30 ? 1.501 -5.619 -7.259 1.00 0.00 586 ARG A N 6
ATOM 8671 C CA . ARG A 1 30 ? 2.643 -6.538 -7.383 1.00 0.00 586 ARG A CA 6
ATOM 8672 C C . ARG A 1 30 ? 2.490 -7.688 -6.406 1.00 0.00 586 ARG A C 6
ATOM 8673 O O . ARG A 1 30 ? 3.042 -8.774 -6.608 1.00 0.00 586 ARG A O 6
ATOM 8694 N N . LEU A 1 31 ? 1.749 -7.436 -5.349 1.00 0.00 587 LEU A N 6
ATOM 8695 C CA . LEU A 1 31 ? 1.515 -8.407 -4.321 1.00 0.00 587 LEU A CA 6
ATOM 8696 C C . LEU A 1 31 ? 0.554 -9.495 -4.806 1.00 0.00 587 LEU A C 6
ATOM 8697 O O . LEU A 1 31 ? -0.362 -9.218 -5.596 1.00 0.00 587 LEU A O 6
ATOM 8713 N N . PRO A 1 32 ? 0.773 -10.753 -4.385 1.00 0.00 588 PRO A N 6
ATOM 8714 C CA . PRO A 1 32 ? -0.016 -11.894 -4.851 1.00 0.00 588 PRO A CA 6
ATOM 8715 C C . PRO A 1 32 ? -1.489 -11.874 -4.402 1.00 0.00 588 PRO A C 6
ATOM 8716 O O . PRO A 1 32 ? -1.870 -11.178 -3.442 1.00 0.00 588 PRO A O 6
ATOM 8727 N N . GLY A 1 33 ? -2.284 -12.712 -5.054 1.00 0.00 589 GLY A N 6
ATOM 8728 C CA . GLY A 1 33 ? -3.728 -12.762 -4.856 1.00 0.00 589 GLY A CA 6
ATOM 8729 C C . GLY A 1 33 ? -4.178 -13.197 -3.465 1.00 0.00 589 GLY A C 6
ATOM 8730 O O . GLY A 1 33 ? -5.355 -13.065 -3.123 1.00 0.00 589 GLY A O 6
ATOM 8734 N N . GLU A 1 34 ? -3.276 -13.751 -2.689 1.00 0.00 590 GLU A N 6
ATOM 8735 C CA . GLU A 1 34 ? -3.571 -14.162 -1.322 1.00 0.00 590 GLU A CA 6
ATOM 8736 C C . GLU A 1 34 ? -3.260 -13.031 -0.353 1.00 0.00 590 GLU A C 6
ATOM 8737 O O . GLU A 1 34 ? -3.741 -13.005 0.778 1.00 0.00 590 GLU A O 6
ATOM 8749 N N . LYS A 1 35 ? -2.471 -12.088 -0.810 1.00 0.00 591 LYS A N 6
ATOM 8750 C CA . LYS A 1 35 ? -2.018 -11.014 0.029 1.00 0.00 591 LYS A CA 6
ATOM 8751 C C . LYS A 1 35 ? -2.876 -9.789 -0.110 1.00 0.00 591 LYS A C 6
ATOM 8752 O O . LYS A 1 35 ? -2.942 -8.988 0.805 1.00 0.00 591 LYS A O 6
ATOM 8771 N N . LEU A 1 36 ? -3.550 -9.657 -1.237 1.00 0.00 592 LEU A N 6
ATOM 8772 C CA . LEU A 1 36 ? -4.408 -8.506 -1.485 1.00 0.00 592 LEU A CA 6
ATOM 8773 C C . LEU A 1 36 ? -5.498 -8.382 -0.393 1.00 0.00 592 LEU A C 6
ATOM 8774 O O . LEU A 1 36 ? -5.754 -7.288 0.134 1.00 0.00 592 LEU A O 6
ATOM 8790 N N . GLY A 1 37 ? -6.070 -9.516 -0.009 1.00 0.00 593 GLY A N 6
ATOM 8791 C CA . GLY A 1 37 ? -7.098 -9.531 1.021 1.00 0.00 593 GLY A CA 6
ATOM 8792 C C . GLY A 1 37 ? -6.509 -9.312 2.392 1.00 0.00 593 GLY A C 6
ATOM 8793 O O . GLY A 1 37 ? -7.193 -8.870 3.323 1.00 0.00 593 GLY A O 6
ATOM 8797 N N . ARG A 1 38 ? -5.248 -9.628 2.516 1.00 0.00 594 ARG A N 6
ATOM 8798 C CA . ARG A 1 38 ? -4.524 -9.459 3.748 1.00 0.00 594 ARG A CA 6
ATOM 8799 C C . ARG A 1 38 ? -4.318 -7.973 3.996 1.00 0.00 594 ARG A C 6
ATOM 8800 O O . ARG A 1 38 ? -4.691 -7.459 5.040 1.00 0.00 594 ARG A O 6
ATOM 8821 N N . VAL A 1 39 ? -3.788 -7.288 2.990 1.00 0.00 595 VAL A N 6
ATOM 8822 C CA . VAL A 1 39 ? -3.507 -5.840 3.046 1.00 0.00 595 VAL A CA 6
ATOM 8823 C C . VAL A 1 39 ? -4.732 -5.068 3.439 1.00 0.00 595 VAL A C 6
ATOM 8824 O O . VAL A 1 39 ? -4.681 -4.297 4.399 1.00 0.00 595 VAL A O 6
ATOM 8837 N N . VAL A 1 40 ? -5.841 -5.324 2.746 1.00 0.00 596 VAL A N 6
ATOM 8838 C CA . VAL A 1 40 ? -7.068 -4.578 2.963 1.00 0.00 596 VAL A CA 6
ATOM 8839 C C . VAL A 1 40 ? -7.500 -4.662 4.424 1.00 0.00 596 VAL A C 6
ATOM 8840 O O . VAL A 1 40 ? -8.025 -3.721 4.955 1.00 0.00 596 VAL A O 6
ATOM 8853 N N . HIS A 1 41 ? -7.199 -5.785 5.055 1.00 0.00 597 HIS A N 6
ATOM 8854 C CA . HIS A 1 41 ? -7.557 -6.037 6.442 1.00 0.00 597 HIS A CA 6
ATOM 8855 C C . HIS A 1 41 ? -6.629 -5.243 7.393 1.00 0.00 597 HIS A C 6
ATOM 8856 O O . HIS A 1 41 ? -7.098 -4.639 8.359 1.00 0.00 597 HIS A O 6
ATOM 8870 N N . ILE A 1 42 ? -5.319 -5.230 7.105 1.00 0.00 598 ILE A N 6
ATOM 8871 C CA . ILE A 1 42 ? -4.367 -4.479 7.942 1.00 0.00 598 ILE A CA 6
ATOM 8872 C C . ILE A 1 42 ? -4.678 -2.997 7.867 1.00 0.00 598 ILE A C 6
ATOM 8873 O O . ILE A 1 42 ? -4.825 -2.321 8.905 1.00 0.00 598 ILE A O 6
ATOM 8889 N N . ILE A 1 43 ? -4.815 -2.501 6.647 1.00 0.00 599 ILE A N 6
ATOM 8890 C CA . ILE A 1 43 ? -5.074 -1.081 6.440 1.00 0.00 599 ILE A CA 6
ATOM 8891 C C . ILE A 1 43 ? -6.487 -0.686 6.990 1.00 0.00 599 ILE A C 6
ATOM 8892 O O . ILE A 1 43 ? -6.723 0.440 7.401 1.00 0.00 599 ILE A O 6
ATOM 8908 N N . GLN A 1 44 ? -7.384 -1.658 7.012 1.00 0.00 600 GLN A N 6
ATOM 8909 C CA . GLN A 1 44 ? -8.783 -1.524 7.471 1.00 0.00 600 GLN A CA 6
ATOM 8910 C C . GLN A 1 44 ? -8.849 -1.092 8.923 1.00 0.00 600 GLN A C 6
ATOM 8911 O O . GLN A 1 44 ? -9.727 -0.346 9.329 1.00 0.00 600 GLN A O 6
ATOM 8925 N N . SER A 1 45 ? -7.909 -1.540 9.689 1.00 0.00 601 SER A N 6
ATOM 8926 C CA . SER A 1 45 ? -7.881 -1.242 11.085 1.00 0.00 601 SER A CA 6
ATOM 8927 C C . SER A 1 45 ? -7.338 0.186 11.320 1.00 0.00 601 SER A C 6
ATOM 8928 O O . SER A 1 45 ? -7.430 0.730 12.421 1.00 0.00 601 SER A O 6
ATOM 8936 N N . ARG A 1 46 ? -6.812 0.792 10.270 1.00 0.00 602 ARG A N 6
ATOM 8937 C CA . ARG A 1 46 ? -6.178 2.091 10.369 1.00 0.00 602 ARG A CA 6
ATOM 8938 C C . ARG A 1 46 ? -7.186 3.224 10.288 1.00 0.00 602 ARG A C 6
ATOM 8939 O O . ARG A 1 46 ? -7.071 4.198 11.033 1.00 0.00 602 ARG A O 6
ATOM 8960 N N . GLU A 1 47 ? -8.169 3.120 9.397 1.00 0.00 603 GLU A N 6
ATOM 8961 C CA . GLU A 1 47 ? -9.110 4.226 9.249 1.00 0.00 603 GLU A CA 6
ATOM 8962 C C . GLU A 1 47 ? -10.558 3.717 9.040 1.00 0.00 603 GLU A C 6
ATOM 8963 O O . GLU A 1 47 ? -10.753 2.551 8.702 1.00 0.00 603 GLU A O 6
ATOM 8975 N N . PRO A 1 48 ? -11.588 4.574 9.267 1.00 0.00 604 PRO A N 6
ATOM 8976 C CA . PRO A 1 48 ? -12.991 4.162 9.237 1.00 0.00 604 PRO A CA 6
ATOM 8977 C C . PRO A 1 48 ? -13.752 4.268 7.877 1.00 0.00 604 PRO A C 6
ATOM 8978 O O . PRO A 1 48 ? -14.880 3.764 7.779 1.00 0.00 604 PRO A O 6
ATOM 8989 N N . SER A 1 49 ? -13.193 4.896 6.855 1.00 0.00 605 SER A N 6
ATOM 8990 C CA . SER A 1 49 ? -13.952 5.108 5.622 1.00 0.00 605 SER A CA 6
ATOM 8991 C C . SER A 1 49 ? -14.070 3.821 4.801 1.00 0.00 605 SER A C 6
ATOM 8992 O O . SER A 1 49 ? -15.159 3.488 4.321 1.00 0.00 605 SER A O 6
ATOM 9000 N N . LEU A 1 50 ? -12.982 3.071 4.709 1.00 0.00 606 LEU A N 6
ATOM 9001 C CA . LEU A 1 50 ? -12.930 1.819 3.938 1.00 0.00 606 LEU A CA 6
ATOM 9002 C C . LEU A 1 50 ? -13.830 0.734 4.551 1.00 0.00 606 LEU A C 6
ATOM 9003 O O . LEU A 1 50 ? -14.246 -0.234 3.892 1.00 0.00 606 LEU A O 6
ATOM 9019 N N . ARG A 1 51 ? -14.168 0.932 5.787 1.00 0.00 607 ARG A N 6
ATOM 9020 C CA . ARG A 1 51 ? -14.922 -0.033 6.556 1.00 0.00 607 ARG A CA 6
ATOM 9021 C C . ARG A 1 51 ? -16.420 0.037 6.252 1.00 0.00 607 ARG A C 6
ATOM 9022 O O . ARG A 1 51 ? -17.215 -0.744 6.778 1.00 0.00 607 ARG A O 6
ATOM 9043 N N . ASP A 1 52 ? -16.793 0.986 5.399 1.00 0.00 608 ASP A N 6
ATOM 9044 C CA . ASP A 1 52 ? -18.176 1.130 4.946 1.00 0.00 608 ASP A CA 6
ATOM 9045 C C . ASP A 1 52 ? -18.509 0.003 3.971 1.00 0.00 608 ASP A C 6
ATOM 9046 O O . ASP A 1 52 ? -19.641 -0.476 3.912 1.00 0.00 608 ASP A O 6
ATOM 9055 N N . SER A 1 53 ? -17.511 -0.423 3.219 1.00 0.00 609 SER A N 6
ATOM 9056 C CA . SER A 1 53 ? -17.659 -1.525 2.288 1.00 0.00 609 SER A CA 6
ATOM 9057 C C . SER A 1 53 ? -17.307 -2.850 2.989 1.00 0.00 609 SER A C 6
ATOM 9058 O O . SER A 1 53 ? -16.945 -2.851 4.172 1.00 0.00 609 SER A O 6
ATOM 9066 N N . ASN A 1 54 ? -17.405 -3.954 2.289 1.00 0.00 610 ASN A N 6
ATOM 9067 C CA . ASN A 1 54 ? -17.170 -5.251 2.890 1.00 0.00 610 ASN A CA 6
ATOM 9068 C C . ASN A 1 54 ? -15.729 -5.687 2.755 1.00 0.00 610 ASN A C 6
ATOM 9069 O O . ASN A 1 54 ? -14.993 -5.165 1.925 1.00 0.00 610 ASN A O 6
ATOM 9080 N N . PRO A 1 55 ? -15.307 -6.699 3.563 1.00 0.00 611 PRO A N 6
ATOM 9081 C CA . PRO A 1 55 ? -13.972 -7.353 3.445 1.00 0.00 611 PRO A CA 6
ATOM 9082 C C . PRO A 1 55 ? -13.811 -8.082 2.095 1.00 0.00 611 PRO A C 6
ATOM 9083 O O . PRO A 1 55 ? -12.740 -8.618 1.768 1.00 0.00 611 PRO A O 6
ATOM 9094 N N . ASP A 1 56 ? -14.891 -8.101 1.340 1.00 0.00 612 ASP A N 6
ATOM 9095 C CA . ASP A 1 56 ? -14.956 -8.733 0.044 1.00 0.00 612 ASP A CA 6
ATOM 9096 C C . ASP A 1 56 ? -14.470 -7.752 -1.026 1.00 0.00 612 ASP A C 6
ATOM 9097 O O . ASP A 1 56 ? -14.189 -8.132 -2.157 1.00 0.00 612 ASP A O 6
ATOM 9106 N N . GLU A 1 57 ? -14.354 -6.486 -0.643 1.00 0.00 613 GLU A N 6
ATOM 9107 C CA . GLU A 1 57 ? -13.817 -5.461 -1.515 1.00 0.00 613 GLU A CA 6
ATOM 9108 C C . GLU A 1 57 ? -12.338 -5.255 -1.220 1.00 0.00 613 GLU A C 6
ATOM 9109 O O . GLU A 1 57 ? -11.817 -5.735 -0.201 1.00 0.00 613 GLU A O 6
ATOM 9121 N N . ILE A 1 58 ? -11.670 -4.588 -2.124 1.00 0.00 614 ILE A N 6
ATOM 9122 C CA . ILE A 1 58 ? -10.298 -4.198 -1.958 1.00 0.00 614 ILE A CA 6
ATOM 9123 C C . ILE A 1 58 ? -10.012 -2.939 -2.717 1.00 0.00 614 ILE A C 6
ATOM 9124 O O . ILE A 1 58 ? -9.937 -2.946 -3.947 1.00 0.00 614 ILE A O 6
ATOM 9140 N N . GLU A 1 59 ? -9.931 -1.860 -2.029 1.00 0.00 615 GLU A N 6
ATOM 9141 C CA . GLU A 1 59 ? -9.448 -0.688 -2.593 1.00 0.00 615 GLU A CA 6
ATOM 9142 C C . GLU A 1 59 ? -8.593 0.163 -1.716 1.00 0.00 615 GLU A C 6
ATOM 9143 O O . GLU A 1 59 ? -8.824 0.334 -0.539 1.00 0.00 615 GLU A O 6
ATOM 9155 N N . ILE A 1 60 ? -7.559 0.629 -2.331 1.00 0.00 616 ILE A N 6
ATOM 9156 C CA . ILE A 1 60 ? -6.598 1.498 -1.741 1.00 0.00 616 ILE A CA 6
ATOM 9157 C C . ILE A 1 60 ? -7.009 2.897 -2.168 1.00 0.00 616 ILE A C 6
ATOM 9158 O O . ILE A 1 60 ? -6.884 3.234 -3.291 1.00 0.00 616 ILE A O 6
ATOM 9174 N N . ASP A 1 61 ? -7.606 3.607 -1.267 1.00 0.00 617 ASP A N 6
ATOM 9175 C CA . ASP A 1 61 ? -8.176 4.968 -1.453 1.00 0.00 617 ASP A CA 6
ATOM 9176 C C . ASP A 1 61 ? -7.204 6.165 -1.616 1.00 0.00 617 ASP A C 6
ATOM 9177 O O . ASP A 1 61 ? -7.621 7.268 -1.937 1.00 0.00 617 ASP A O 6
ATOM 9186 N N . PHE A 1 62 ? -5.906 5.879 -1.526 1.00 0.00 618 PHE A N 6
ATOM 9187 C CA . PHE A 1 62 ? -4.748 6.817 -1.262 1.00 0.00 618 PHE A CA 6
ATOM 9188 C C . PHE A 1 62 ? -4.645 8.131 -2.068 1.00 0.00 618 PHE A C 6
ATOM 9189 O O . PHE A 1 62 ? -3.695 8.875 -1.861 1.00 0.00 618 PHE A O 6
ATOM 9206 N N . GLU A 1 63 ? -5.541 8.412 -2.941 1.00 0.00 619 GLU A N 6
ATOM 9207 C CA . GLU A 1 63 ? -5.628 9.749 -3.487 1.00 0.00 619 GLU A CA 6
ATOM 9208 C C . GLU A 1 63 ? -6.197 10.648 -2.378 1.00 0.00 619 GLU A C 6
ATOM 9209 O O . GLU A 1 63 ? -5.708 11.746 -2.101 1.00 0.00 619 GLU A O 6
ATOM 9221 N N . THR A 1 64 ? -7.249 10.137 -1.774 1.00 0.00 620 THR A N 6
ATOM 9222 C CA . THR A 1 64 ? -8.036 10.812 -0.777 1.00 0.00 620 THR A CA 6
ATOM 9223 C C . THR A 1 64 ? -7.757 10.314 0.641 1.00 0.00 620 THR A C 6
ATOM 9224 O O . THR A 1 64 ? -7.993 11.033 1.624 1.00 0.00 620 THR A O 6
ATOM 9235 N N . LEU A 1 65 ? -7.278 9.094 0.733 1.00 0.00 621 LEU A N 6
ATOM 9236 C CA . LEU A 1 65 ? -7.054 8.428 2.009 1.00 0.00 621 LEU A CA 6
ATOM 9237 C C . LEU A 1 65 ? -6.030 9.168 2.893 1.00 0.00 621 LEU A C 6
ATOM 9238 O O . LEU A 1 65 ? -5.259 10.022 2.423 1.00 0.00 621 LEU A O 6
ATOM 9254 N N . LYS A 1 66 ? -6.033 8.822 4.155 1.00 0.00 622 LYS A N 6
ATOM 9255 C CA . LYS A 1 66 ? -5.247 9.487 5.178 1.00 0.00 622 LYS A CA 6
ATOM 9256 C C . LYS A 1 66 ? -3.762 9.119 5.082 1.00 0.00 622 LYS A C 6
ATOM 9257 O O . LYS A 1 66 ? -3.428 7.955 4.890 1.00 0.00 622 LYS A O 6
ATOM 9276 N N . PRO A 1 67 ? -2.853 10.115 5.213 1.00 0.00 623 PRO A N 6
ATOM 9277 C CA . PRO A 1 67 ? -1.387 9.904 5.143 1.00 0.00 623 PRO A CA 6
ATOM 9278 C C . PRO A 1 67 ? -0.860 8.868 6.160 1.00 0.00 623 PRO A C 6
ATOM 9279 O O . PRO A 1 67 ? 0.057 8.103 5.855 1.00 0.00 623 PRO A O 6
ATOM 9290 N N . THR A 1 68 ? -1.451 8.829 7.337 1.00 0.00 624 THR A N 6
ATOM 9291 C CA . THR A 1 68 ? -1.059 7.885 8.372 1.00 0.00 624 THR A CA 6
ATOM 9292 C C . THR A 1 68 ? -1.466 6.452 7.993 1.00 0.00 624 THR A C 6
ATOM 9293 O O . THR A 1 68 ? -0.801 5.470 8.353 1.00 0.00 624 THR A O 6
ATOM 9304 N N . THR A 1 69 ? -2.542 6.357 7.254 1.00 0.00 625 THR A N 6
ATOM 9305 C CA . THR A 1 69 ? -3.046 5.115 6.739 1.00 0.00 625 THR A CA 6
ATOM 9306 C C . THR A 1 69 ? -2.209 4.713 5.511 1.00 0.00 625 THR A C 6
ATOM 9307 O O . THR A 1 69 ? -1.955 3.540 5.256 1.00 0.00 625 THR A O 6
ATOM 9318 N N . LEU A 1 70 ? -1.771 5.725 4.790 1.00 0.00 626 LEU A N 6
ATOM 9319 C CA . LEU A 1 70 ? -0.952 5.577 3.612 1.00 0.00 626 LEU A CA 6
ATOM 9320 C C . LEU A 1 70 ? 0.384 4.954 3.984 1.00 0.00 626 LEU A C 6
ATOM 9321 O O . LEU A 1 70 ? 0.815 3.979 3.368 1.00 0.00 626 LEU A O 6
ATOM 9337 N N . ARG A 1 71 ? 1.013 5.482 5.033 1.00 0.00 627 ARG A N 6
ATOM 9338 C CA . ARG A 1 71 ? 2.313 4.978 5.468 1.00 0.00 627 ARG A CA 6
ATOM 9339 C C . ARG A 1 71 ? 2.227 3.522 5.923 1.00 0.00 627 ARG A C 6
ATOM 9340 O O . ARG A 1 71 ? 3.210 2.802 5.869 1.00 0.00 627 ARG A O 6
ATOM 9361 N N . GLU A 1 72 ? 1.038 3.090 6.339 1.00 0.00 628 GLU A N 6
ATOM 9362 C CA . GLU A 1 72 ? 0.825 1.711 6.756 1.00 0.00 628 GLU A CA 6
ATOM 9363 C C . GLU A 1 72 ? 1.105 0.746 5.602 1.00 0.00 628 GLU A C 6
ATOM 9364 O O . GLU A 1 72 ? 1.749 -0.288 5.781 1.00 0.00 628 GLU A O 6
ATOM 9376 N N . LEU A 1 73 ? 0.660 1.098 4.417 1.00 0.00 629 LEU A N 6
ATOM 9377 C CA . LEU A 1 73 ? 0.880 0.240 3.276 1.00 0.00 629 LEU A CA 6
ATOM 9378 C C . LEU A 1 73 ? 2.355 0.221 2.914 1.00 0.00 629 LEU A C 6
ATOM 9379 O O . LEU A 1 73 ? 2.880 -0.795 2.496 1.00 0.00 629 LEU A O 6
ATOM 9395 N N . GLU A 1 74 ? 3.024 1.329 3.154 1.00 0.00 630 GLU A N 6
ATOM 9396 C CA . GLU A 1 74 ? 4.451 1.445 2.898 1.00 0.00 630 GLU A CA 6
ATOM 9397 C C . GLU A 1 74 ? 5.179 0.484 3.868 1.00 0.00 630 GLU A C 6
ATOM 9398 O O . GLU A 1 74 ? 6.064 -0.266 3.476 1.00 0.00 630 GLU A O 6
ATOM 9410 N N . ARG A 1 75 ? 4.698 0.448 5.118 1.00 0.00 631 ARG A N 6
ATOM 9411 C CA . ARG A 1 75 ? 5.236 -0.453 6.155 1.00 0.00 631 ARG A CA 6
ATOM 9412 C C . ARG A 1 75 ? 4.954 -1.895 5.774 1.00 0.00 631 ARG A C 6
ATOM 9413 O O . ARG A 1 75 ? 5.789 -2.783 5.978 1.00 0.00 631 ARG A O 6
ATOM 9434 N N . TYR A 1 76 ? 3.773 -2.122 5.212 1.00 0.00 632 TYR A N 6
ATOM 9435 C CA . TYR A 1 76 ? 3.369 -3.427 4.758 1.00 0.00 632 TYR A CA 6
ATOM 9436 C C . TYR A 1 76 ? 4.318 -3.937 3.689 1.00 0.00 632 TYR A C 6
ATOM 9437 O O . TYR A 1 76 ? 4.711 -5.102 3.704 1.00 0.00 632 TYR A O 6
ATOM 9455 N N . VAL A 1 77 ? 4.675 -3.081 2.759 1.00 0.00 633 VAL A N 6
ATOM 9456 C CA . VAL A 1 77 ? 5.537 -3.502 1.678 1.00 0.00 633 VAL A CA 6
ATOM 9457 C C . VAL A 1 77 ? 6.945 -3.781 2.233 1.00 0.00 633 VAL A C 6
ATOM 9458 O O . VAL A 1 77 ? 7.629 -4.687 1.772 1.00 0.00 633 VAL A O 6
ATOM 9471 N N . LYS A 1 78 ? 7.333 -3.050 3.292 1.00 0.00 634 LYS A N 6
ATOM 9472 C CA . LYS A 1 78 ? 8.597 -3.334 3.997 1.00 0.00 634 LYS A CA 6
ATOM 9473 C C . LYS A 1 78 ? 8.510 -4.728 4.611 1.00 0.00 634 LYS A C 6
ATOM 9474 O O . LYS A 1 78 ? 9.484 -5.482 4.620 1.00 0.00 634 LYS A O 6
ATOM 9493 N N . SER A 1 79 ? 7.318 -5.061 5.103 1.00 0.00 635 SER A N 6
ATOM 9494 C CA . SER A 1 79 ? 7.049 -6.357 5.701 1.00 0.00 635 SER A CA 6
ATOM 9495 C C . SER A 1 79 ? 7.127 -7.438 4.616 1.00 0.00 635 SER A C 6
ATOM 9496 O O . SER A 1 79 ? 7.593 -8.526 4.854 1.00 0.00 635 SER A O 6
ATOM 9504 N N . CYS A 1 80 ? 6.671 -7.101 3.420 1.00 0.00 636 CYS A N 6
ATOM 9505 C CA . CYS A 1 80 ? 6.792 -7.971 2.268 1.00 0.00 636 CYS A CA 6
ATOM 9506 C C . CYS A 1 80 ? 8.272 -8.220 1.983 1.00 0.00 636 CYS A C 6
ATOM 9507 O O . CYS A 1 80 ? 8.718 -9.366 1.806 1.00 0.00 636 CYS A O 6
ATOM 9515 N N . LEU A 1 81 ? 9.034 -7.139 2.028 1.00 0.00 637 LEU A N 6
ATOM 9516 C CA . LEU A 1 81 ? 10.455 -7.137 1.738 1.00 0.00 637 LEU A CA 6
ATOM 9517 C C . LEU A 1 81 ? 11.298 -7.758 2.853 1.00 0.00 637 LEU A C 6
ATOM 9518 O O . LEU A 1 81 ? 12.516 -7.649 2.827 1.00 0.00 637 LEU A O 6
ATOM 9534 N N . GLN A 1 82 ? 10.660 -8.405 3.836 1.00 0.00 638 GLN A N 6
ATOM 9535 C CA . GLN A 1 82 ? 11.414 -9.170 4.831 1.00 0.00 638 GLN A CA 6
ATOM 9536 C C . GLN A 1 82 ? 11.981 -10.381 4.097 1.00 0.00 638 GLN A C 6
ATOM 9537 O O . GLN A 1 82 ? 13.061 -10.894 4.396 1.00 0.00 638 GLN A O 6
ATOM 9551 N N . LYS A 1 83 ? 11.229 -10.790 3.096 1.00 0.00 639 LYS A N 6
ATOM 9552 C CA . LYS A 1 83 ? 11.545 -11.895 2.279 1.00 0.00 639 LYS A CA 6
ATOM 9553 C C . LYS A 1 83 ? 12.085 -11.372 0.967 1.00 0.00 639 LYS A C 6
ATOM 9554 O O . LYS A 1 83 ? 13.281 -11.491 0.675 1.00 0.00 639 LYS A O 6
ATOM 9573 N N . LYS A 1 84 ? 11.200 -10.720 0.228 1.00 0.00 640 LYS A N 6
ATOM 9574 C CA . LYS A 1 84 ? 11.441 -10.188 -1.099 1.00 0.00 640 LYS A CA 6
ATOM 9575 C C . LYS A 1 84 ? 10.059 -9.781 -1.587 1.00 0.00 640 LYS A C 6
ATOM 9576 O O . LYS A 1 84 ? 9.091 -9.950 -0.839 1.00 0.00 640 LYS A O 6
ATOM 9595 N N . GLN A 1 85 ? 9.924 -9.248 -2.760 1.00 0.00 641 GLN A N 6
ATOM 9596 C CA . GLN A 1 85 ? 8.607 -8.990 -3.256 1.00 0.00 641 GLN A CA 6
ATOM 9597 C C . GLN A 1 85 ? 8.276 -10.067 -4.277 1.00 0.00 641 GLN A C 6
ATOM 9598 O O . GLN A 1 85 ? 9.191 -10.650 -4.893 1.00 0.00 641 GLN A O 6
ATOM 9612 N N . ARG A 1 86 ? 7.009 -10.384 -4.400 1.00 0.00 642 ARG A N 6
ATOM 9613 C CA . ARG A 1 86 ? 6.550 -11.406 -5.309 1.00 0.00 642 ARG A CA 6
ATOM 9614 C C . ARG A 1 86 ? 6.902 -11.084 -6.752 1.00 0.00 642 ARG A C 6
ATOM 9615 O O . ARG A 1 86 ? 6.637 -9.980 -7.256 1.00 0.00 642 ARG A O 6
ATOM 9636 N N . LYS A 1 87 ? 7.512 -12.036 -7.380 1.00 0.00 643 LYS A N 6
ATOM 9637 C CA . LYS A 1 87 ? 7.829 -11.960 -8.753 1.00 0.00 643 LYS A CA 6
ATOM 9638 C C . LYS A 1 87 ? 6.718 -12.681 -9.484 1.00 0.00 643 LYS A C 6
ATOM 9639 O O . LYS A 1 87 ? 5.970 -12.049 -10.238 1.00 0.00 643 LYS A O 6
ATOM 9659 N N . ARG B 2 1 ? -4.119 6.108 -18.053 1.00 0.00 1591 ARG B N 6
ATOM 9660 C CA . ARG B 2 1 ? -4.982 5.254 -17.223 1.00 0.00 1591 ARG B CA 6
ATOM 9661 C C . ARG B 2 1 ? -4.241 4.838 -15.952 1.00 0.00 1591 ARG B C 6
ATOM 9662 O O . ARG B 2 1 ? -4.665 3.928 -15.248 1.00 0.00 1591 ARG B O 6
ATOM 9683 N N . SER B 2 2 ? -3.166 5.520 -15.632 1.00 0.00 1592 SER B N 6
ATOM 9684 C CA . SER B 2 2 ? -2.329 5.077 -14.556 1.00 0.00 1592 SER B CA 6
ATOM 9685 C C . SER B 2 2 ? -2.358 6.014 -13.346 1.00 0.00 1592 SER B C 6
ATOM 9686 O O . SER B 2 2 ? -1.480 5.938 -12.482 1.00 0.00 1592 SER B O 6
ATOM 9694 N N . VAL B 2 3 ? -3.361 6.883 -13.263 1.00 0.00 1593 VAL B N 6
ATOM 9695 C CA . VAL B 2 3 ? -3.502 7.741 -12.090 1.00 0.00 1593 VAL B CA 6
ATOM 9696 C C . VAL B 2 3 ? -4.669 7.241 -11.248 1.00 0.00 1593 VAL B C 6
ATOM 9697 O O . VAL B 2 3 ? -5.367 6.304 -11.672 1.00 0.00 1593 VAL B O 6
ATOM 9710 N N . LYS B 2 4 ? -4.879 7.869 -10.086 1.00 0.00 1594 LYS B N 6
ATOM 9711 C CA . LYS B 2 4 ? -5.905 7.485 -9.111 1.00 0.00 1594 LYS B CA 6
ATOM 9712 C C . LYS B 2 4 ? -5.513 6.285 -8.322 1.00 0.00 1594 LYS B C 6
ATOM 9713 O O . LYS B 2 4 ? -5.588 5.142 -8.786 1.00 0.00 1594 LYS B O 6
ATOM 9732 N N . VAL B 2 5 ? -5.059 6.546 -7.134 1.00 0.00 1595 VAL B N 6
ATOM 9733 C CA . VAL B 2 5 ? -4.731 5.512 -6.223 1.00 0.00 1595 VAL B CA 6
ATOM 9734 C C . VAL B 2 5 ? -6.034 5.000 -5.616 1.00 0.00 1595 VAL B C 6
ATOM 9735 O O . VAL B 2 5 ? -6.538 5.551 -4.632 1.00 0.00 1595 VAL B O 6
ATOM 9748 N N . LYS B 2 6 ? -6.632 4.073 -6.341 1.00 0.00 1596 LYS B N 6
ATOM 9749 C CA . LYS B 2 6 ? -7.822 3.311 -5.979 1.00 0.00 1596 LYS B CA 6
ATOM 9750 C C . LYS B 2 6 ? -7.577 1.931 -6.545 1.00 0.00 1596 LYS B C 6
ATOM 9751 O O . LYS B 2 6 ? -7.817 1.715 -7.729 1.00 0.00 1596 LYS B O 6
ATOM 9770 N N . ILE B 2 7 ? -7.028 1.029 -5.730 1.00 0.00 1597 ILE B N 6
ATOM 9771 C CA . ILE B 2 7 ? -6.564 -0.262 -6.246 1.00 0.00 1597 ILE B CA 6
ATOM 9772 C C . ILE B 2 7 ? -7.621 -1.107 -7.014 1.00 0.00 1597 ILE B C 6
ATOM 9773 O O . ILE B 2 7 ? -7.550 -1.189 -8.229 1.00 0.00 1597 ILE B O 6
ATOM 9789 N N . LYS B 2 8 ? -8.631 -1.638 -6.294 1.00 0.00 1598 LYS B N 6
ATOM 9790 C CA . LYS B 2 8 ? -9.532 -2.661 -6.797 1.00 0.00 1598 LYS B CA 6
ATOM 9791 C C . LYS B 2 8 ? -8.748 -3.756 -7.533 1.00 0.00 1598 LYS B C 6
ATOM 9792 O O . LYS B 2 8 ? -8.566 -3.701 -8.752 1.00 0.00 1598 LYS B O 6
ATOM 9811 N N . LEU B 2 9 ? -8.213 -4.696 -6.750 1.00 0.00 1599 LEU B N 6
ATOM 9812 C CA . LEU B 2 9 ? -7.362 -5.762 -7.272 1.00 0.00 1599 LEU B CA 6
ATOM 9813 C C . LEU B 2 9 ? -8.101 -6.546 -8.360 1.00 0.00 1599 LEU B C 6
ATOM 9814 O O . LEU B 2 9 ? -9.102 -7.215 -8.086 1.00 0.00 1599 LEU B O 6
ATOM 9830 N N . GLY B 2 10 ? -7.645 -6.405 -9.587 1.00 0.00 1600 GLY B N 6
ATOM 9831 C CA . GLY B 2 10 ? -8.254 -7.097 -10.688 1.00 0.00 1600 GLY B CA 6
ATOM 9832 C C . GLY B 2 10 ? -9.047 -6.180 -11.607 1.00 0.00 1600 GLY B C 6
ATOM 9833 O O . GLY B 2 10 ? -9.530 -6.620 -12.650 1.00 0.00 1600 GLY B O 6
ATOM 9837 N N . ARG B 2 11 ? -9.172 -4.914 -11.245 1.00 0.00 1601 ARG B N 6
ATOM 9838 C CA . ARG B 2 11 ? -9.951 -3.968 -12.042 1.00 0.00 1601 ARG B CA 6
ATOM 9839 C C . ARG B 2 11 ? -9.155 -3.482 -13.247 1.00 0.00 1601 ARG B C 6
ATOM 9840 O O . ARG B 2 11 ? -8.283 -2.617 -13.110 1.00 0.00 1601 ARG B O 6
ATOM 9861 N N . LYS B 2 12 ? -9.424 -4.048 -14.398 1.00 0.00 1602 LYS B N 6
ATOM 9862 C CA . LYS B 2 12 ? -8.788 -3.639 -15.654 1.00 0.00 1602 LYS B CA 6
ATOM 9863 C C . LYS B 2 12 ? -9.774 -3.778 -16.796 1.00 0.00 1602 LYS B C 6
ATOM 9864 O O . LYS B 2 12 ? -10.993 -3.895 -16.551 1.00 0.00 1602 LYS B O 6
ATOM 9883 N N . ALA A 1 1 ? 29.489 22.218 -10.214 1.00 0.00 557 ALA A N 7
ATOM 9884 C CA . ALA A 1 1 ? 30.268 22.318 -8.991 1.00 0.00 557 ALA A CA 7
ATOM 9885 C C . ALA A 1 1 ? 29.744 21.353 -7.938 1.00 0.00 557 ALA A C 7
ATOM 9886 O O . ALA A 1 1 ? 30.177 21.374 -6.789 1.00 0.00 557 ALA A O 7
ATOM 9893 N N . SER A 1 2 ? 28.853 20.475 -8.352 1.00 0.00 558 SER A N 7
ATOM 9894 C CA . SER A 1 2 ? 28.212 19.520 -7.474 1.00 0.00 558 SER A CA 7
ATOM 9895 C C . SER A 1 2 ? 29.196 18.471 -6.914 1.00 0.00 558 SER A C 7
ATOM 9896 O O . SER A 1 2 ? 28.867 17.726 -5.986 1.00 0.00 558 SER A O 7
ATOM 9904 N N . ALA A 1 3 ? 30.375 18.395 -7.499 1.00 0.00 559 ALA A N 7
ATOM 9905 C CA . ALA A 1 3 ? 31.408 17.511 -7.017 1.00 0.00 559 ALA A CA 7
ATOM 9906 C C . ALA A 1 3 ? 32.035 18.060 -5.737 1.00 0.00 559 ALA A C 7
ATOM 9907 O O . ALA A 1 3 ? 32.180 17.346 -4.754 1.00 0.00 559 ALA A O 7
ATOM 9914 N N . SER A 1 4 ? 32.374 19.334 -5.743 1.00 0.00 560 SER A N 7
ATOM 9915 C CA . SER A 1 4 ? 33.023 19.940 -4.593 1.00 0.00 560 SER A CA 7
ATOM 9916 C C . SER A 1 4 ? 31.988 20.523 -3.625 1.00 0.00 560 SER A C 7
ATOM 9917 O O . SER A 1 4 ? 32.220 20.603 -2.408 1.00 0.00 560 SER A O 7
ATOM 9925 N N . TYR A 1 5 ? 30.863 20.927 -4.159 1.00 0.00 561 TYR A N 7
ATOM 9926 C CA . TYR A 1 5 ? 29.800 21.499 -3.380 1.00 0.00 561 TYR A CA 7
ATOM 9927 C C . TYR A 1 5 ? 28.693 20.492 -3.151 1.00 0.00 561 TYR A C 7
ATOM 9928 O O . TYR A 1 5 ? 28.089 19.985 -4.108 1.00 0.00 561 TYR A O 7
ATOM 9946 N N . ASP A 1 6 ? 28.443 20.195 -1.888 1.00 0.00 562 ASP A N 7
ATOM 9947 C CA . ASP A 1 6 ? 27.349 19.322 -1.496 1.00 0.00 562 ASP A CA 7
ATOM 9948 C C . ASP A 1 6 ? 26.072 20.041 -1.833 1.00 0.00 562 ASP A C 7
ATOM 9949 O O . ASP A 1 6 ? 25.723 21.034 -1.187 1.00 0.00 562 ASP A O 7
ATOM 9958 N N . SER A 1 7 ? 25.403 19.579 -2.853 1.00 0.00 563 SER A N 7
ATOM 9959 C CA . SER A 1 7 ? 24.225 20.243 -3.364 1.00 0.00 563 SER A CA 7
ATOM 9960 C C . SER A 1 7 ? 23.006 20.029 -2.456 1.00 0.00 563 SER A C 7
ATOM 9961 O O . SER A 1 7 ? 22.024 20.774 -2.545 1.00 0.00 563 SER A O 7
ATOM 9969 N N . GLU A 1 8 ? 23.108 19.028 -1.580 1.00 0.00 564 GLU A N 7
ATOM 9970 C CA . GLU A 1 8 ? 22.078 18.664 -0.615 1.00 0.00 564 GLU A CA 7
ATOM 9971 C C . GLU A 1 8 ? 20.810 18.195 -1.279 1.00 0.00 564 GLU A C 7
ATOM 9972 O O . GLU A 1 8 ? 19.946 18.998 -1.678 1.00 0.00 564 GLU A O 7
ATOM 9984 N N . GLU A 1 9 ? 20.737 16.906 -1.427 1.00 0.00 565 GLU A N 7
ATOM 9985 C CA . GLU A 1 9 ? 19.629 16.218 -2.012 1.00 0.00 565 GLU A CA 7
ATOM 9986 C C . GLU A 1 9 ? 18.369 16.418 -1.160 1.00 0.00 565 GLU A C 7
ATOM 9987 O O . GLU A 1 9 ? 18.450 16.853 -0.001 1.00 0.00 565 GLU A O 7
ATOM 9999 N N . GLU A 1 10 ? 17.222 16.117 -1.734 1.00 0.00 566 GLU A N 7
ATOM 10000 C CA . GLU A 1 10 ? 15.949 16.284 -1.051 1.00 0.00 566 GLU A CA 7
ATOM 10001 C C . GLU A 1 10 ? 15.866 15.443 0.215 1.00 0.00 566 GLU A C 7
ATOM 10002 O O . GLU A 1 10 ? 16.304 14.283 0.236 1.00 0.00 566 GLU A O 7
ATOM 10014 N N . GLU A 1 11 ? 15.322 16.047 1.258 1.00 0.00 567 GLU A N 7
ATOM 10015 C CA . GLU A 1 11 ? 15.166 15.424 2.574 1.00 0.00 567 GLU A CA 7
ATOM 10016 C C . GLU A 1 11 ? 14.402 14.106 2.491 1.00 0.00 567 GLU A C 7
ATOM 10017 O O . GLU A 1 11 ? 13.525 13.928 1.626 1.00 0.00 567 GLU A O 7
ATOM 10029 N N . GLU A 1 12 ? 14.684 13.213 3.423 1.00 0.00 568 GLU A N 7
ATOM 10030 C CA . GLU A 1 12 ? 13.972 11.944 3.522 1.00 0.00 568 GLU A CA 7
ATOM 10031 C C . GLU A 1 12 ? 12.627 12.117 4.251 1.00 0.00 568 GLU A C 7
ATOM 10032 O O . GLU A 1 12 ? 11.858 11.171 4.439 1.00 0.00 568 GLU A O 7
ATOM 10044 N N . GLY A 1 13 ? 12.351 13.355 4.615 1.00 0.00 569 GLY A N 7
ATOM 10045 C CA . GLY A 1 13 ? 11.107 13.741 5.212 1.00 0.00 569 GLY A CA 7
ATOM 10046 C C . GLY A 1 13 ? 10.159 14.057 4.102 1.00 0.00 569 GLY A C 7
ATOM 10047 O O . GLY A 1 13 ? 9.810 15.220 3.849 1.00 0.00 569 GLY A O 7
ATOM 10051 N N . LEU A 1 14 ? 9.808 13.015 3.419 1.00 0.00 570 LEU A N 7
ATOM 10052 C CA . LEU A 1 14 ? 9.000 13.025 2.236 1.00 0.00 570 LEU A CA 7
ATOM 10053 C C . LEU A 1 14 ? 7.593 13.542 2.497 1.00 0.00 570 LEU A C 7
ATOM 10054 O O . LEU A 1 14 ? 6.959 13.168 3.485 1.00 0.00 570 LEU A O 7
ATOM 10070 N N . PRO A 1 15 ? 7.106 14.438 1.641 1.00 0.00 571 PRO A N 7
ATOM 10071 C CA . PRO A 1 15 ? 5.737 14.912 1.706 1.00 0.00 571 PRO A CA 7
ATOM 10072 C C . PRO A 1 15 ? 4.813 13.935 0.982 1.00 0.00 571 PRO A C 7
ATOM 10073 O O . PRO A 1 15 ? 5.284 13.041 0.256 1.00 0.00 571 PRO A O 7
ATOM 10084 N N . MET A 1 16 ? 3.526 14.061 1.170 1.00 0.00 572 MET A N 7
ATOM 10085 C CA . MET A 1 16 ? 2.645 13.172 0.470 1.00 0.00 572 MET A CA 7
ATOM 10086 C C . MET A 1 16 ? 2.307 13.745 -0.892 1.00 0.00 572 MET A C 7
ATOM 10087 O O . MET A 1 16 ? 1.551 14.702 -1.021 1.00 0.00 572 MET A O 7
ATOM 10101 N N . SER A 1 17 ? 2.883 13.189 -1.888 1.00 0.00 573 SER A N 7
ATOM 10102 C CA . SER A 1 17 ? 2.595 13.585 -3.226 1.00 0.00 573 SER A CA 7
ATOM 10103 C C . SER A 1 17 ? 1.686 12.534 -3.831 1.00 0.00 573 SER A C 7
ATOM 10104 O O . SER A 1 17 ? 1.629 11.403 -3.314 1.00 0.00 573 SER A O 7
ATOM 10112 N N . TYR A 1 18 ? 0.972 12.873 -4.894 1.00 0.00 574 TYR A N 7
ATOM 10113 C CA . TYR A 1 18 ? 0.094 11.910 -5.542 1.00 0.00 574 TYR A CA 7
ATOM 10114 C C . TYR A 1 18 ? 0.887 10.729 -6.061 1.00 0.00 574 TYR A C 7
ATOM 10115 O O . TYR A 1 18 ? 0.444 9.597 -5.974 1.00 0.00 574 TYR A O 7
ATOM 10133 N N . ASP A 1 19 ? 2.080 11.001 -6.565 1.00 0.00 575 ASP A N 7
ATOM 10134 C CA . ASP A 1 19 ? 2.976 9.953 -7.046 1.00 0.00 575 ASP A CA 7
ATOM 10135 C C . ASP A 1 19 ? 3.492 9.093 -5.892 1.00 0.00 575 ASP A C 7
ATOM 10136 O O . ASP A 1 19 ? 3.576 7.885 -6.006 1.00 0.00 575 ASP A O 7
ATOM 10145 N N . GLU A 1 20 ? 3.762 9.727 -4.766 1.00 0.00 576 GLU A N 7
ATOM 10146 C CA . GLU A 1 20 ? 4.254 9.029 -3.578 1.00 0.00 576 GLU A CA 7
ATOM 10147 C C . GLU A 1 20 ? 3.208 8.085 -2.998 1.00 0.00 576 GLU A C 7
ATOM 10148 O O . GLU A 1 20 ? 3.532 6.976 -2.584 1.00 0.00 576 GLU A O 7
ATOM 10160 N N . LYS A 1 21 ? 1.950 8.515 -2.989 1.00 0.00 577 LYS A N 7
ATOM 10161 C CA . LYS A 1 21 ? 0.847 7.649 -2.542 1.00 0.00 577 LYS A CA 7
ATOM 10162 C C . LYS A 1 21 ? 0.690 6.501 -3.516 1.00 0.00 577 LYS A C 7
ATOM 10163 O O . LYS A 1 21 ? 0.359 5.374 -3.161 1.00 0.00 577 LYS A O 7
ATOM 10182 N N . ARG A 1 22 ? 0.976 6.812 -4.734 1.00 0.00 578 ARG A N 7
ATOM 10183 C CA . ARG A 1 22 ? 0.766 5.953 -5.840 1.00 0.00 578 ARG A CA 7
ATOM 10184 C C . ARG A 1 22 ? 1.810 4.886 -5.977 1.00 0.00 578 ARG A C 7
ATOM 10185 O O . ARG A 1 22 ? 1.539 3.824 -6.528 1.00 0.00 578 ARG A O 7
ATOM 10206 N N . GLN A 1 23 ? 2.993 5.151 -5.477 1.00 0.00 579 GLN A N 7
ATOM 10207 C CA . GLN A 1 23 ? 4.057 4.155 -5.441 1.00 0.00 579 GLN A CA 7
ATOM 10208 C C . GLN A 1 23 ? 3.512 2.910 -4.710 1.00 0.00 579 GLN A C 7
ATOM 10209 O O . GLN A 1 23 ? 3.845 1.775 -5.042 1.00 0.00 579 GLN A O 7
ATOM 10223 N N . LEU A 1 24 ? 2.591 3.156 -3.777 1.00 0.00 580 LEU A N 7
ATOM 10224 C CA . LEU A 1 24 ? 1.936 2.108 -3.042 1.00 0.00 580 LEU A CA 7
ATOM 10225 C C . LEU A 1 24 ? 0.868 1.363 -3.875 1.00 0.00 580 LEU A C 7
ATOM 10226 O O . LEU A 1 24 ? 0.663 0.165 -3.654 1.00 0.00 580 LEU A O 7
ATOM 10242 N N . SER A 1 25 ? 0.191 2.046 -4.860 1.00 0.00 581 SER A N 7
ATOM 10243 C CA . SER A 1 25 ? -0.734 1.304 -5.749 1.00 0.00 581 SER A CA 7
ATOM 10244 C C . SER A 1 25 ? 0.050 0.259 -6.527 1.00 0.00 581 SER A C 7
ATOM 10245 O O . SER A 1 25 ? -0.420 -0.842 -6.812 1.00 0.00 581 SER A O 7
ATOM 10253 N N . LEU A 1 26 ? 1.280 0.627 -6.840 1.00 0.00 582 LEU A N 7
ATOM 10254 C CA . LEU A 1 26 ? 2.173 -0.203 -7.578 1.00 0.00 582 LEU A CA 7
ATOM 10255 C C . LEU A 1 26 ? 2.611 -1.414 -6.777 1.00 0.00 582 LEU A C 7
ATOM 10256 O O . LEU A 1 26 ? 2.786 -2.487 -7.339 1.00 0.00 582 LEU A O 7
ATOM 10272 N N . ASP A 1 27 ? 2.745 -1.264 -5.459 1.00 0.00 583 ASP A N 7
ATOM 10273 C CA . ASP A 1 27 ? 3.075 -2.415 -4.623 1.00 0.00 583 ASP A CA 7
ATOM 10274 C C . ASP A 1 27 ? 1.917 -3.327 -4.431 1.00 0.00 583 ASP A C 7
ATOM 10275 O O . ASP A 1 27 ? 2.063 -4.503 -4.583 1.00 0.00 583 ASP A O 7
ATOM 10284 N N . ILE A 1 28 ? 0.742 -2.806 -4.163 1.00 0.00 584 ILE A N 7
ATOM 10285 C CA . ILE A 1 28 ? -0.413 -3.697 -4.007 1.00 0.00 584 ILE A CA 7
ATOM 10286 C C . ILE A 1 28 ? -0.686 -4.478 -5.325 1.00 0.00 584 ILE A C 7
ATOM 10287 O O . ILE A 1 28 ? -0.989 -5.661 -5.305 1.00 0.00 584 ILE A O 7
ATOM 10303 N N . ASN A 1 29 ? -0.476 -3.814 -6.455 1.00 0.00 585 ASN A N 7
ATOM 10304 C CA . ASN A 1 29 ? -0.645 -4.436 -7.783 1.00 0.00 585 ASN A CA 7
ATOM 10305 C C . ASN A 1 29 ? 0.478 -5.471 -8.048 1.00 0.00 585 ASN A C 7
ATOM 10306 O O . ASN A 1 29 ? 0.374 -6.334 -8.920 1.00 0.00 585 ASN A O 7
ATOM 10317 N N . ARG A 1 30 ? 1.517 -5.374 -7.254 1.00 0.00 586 ARG A N 7
ATOM 10318 C CA . ARG A 1 30 ? 2.728 -6.175 -7.362 1.00 0.00 586 ARG A CA 7
ATOM 10319 C C . ARG A 1 30 ? 2.597 -7.430 -6.484 1.00 0.00 586 ARG A C 7
ATOM 10320 O O . ARG A 1 30 ? 3.242 -8.456 -6.728 1.00 0.00 586 ARG A O 7
ATOM 10341 N N . LEU A 1 31 ? 1.795 -7.323 -5.453 1.00 0.00 587 LEU A N 7
ATOM 10342 C CA . LEU A 1 31 ? 1.524 -8.400 -4.547 1.00 0.00 587 LEU A CA 7
ATOM 10343 C C . LEU A 1 31 ? 0.509 -9.421 -5.100 1.00 0.00 587 LEU A C 7
ATOM 10344 O O . LEU A 1 31 ? -0.284 -9.116 -6.002 1.00 0.00 587 LEU A O 7
ATOM 10360 N N . PRO A 1 32 ? 0.576 -10.674 -4.607 1.00 0.00 588 PRO A N 7
ATOM 10361 C CA . PRO A 1 32 ? -0.310 -11.756 -5.032 1.00 0.00 588 PRO A CA 7
ATOM 10362 C C . PRO A 1 32 ? -1.700 -11.741 -4.362 1.00 0.00 588 PRO A C 7
ATOM 10363 O O . PRO A 1 32 ? -1.947 -11.001 -3.384 1.00 0.00 588 PRO A O 7
ATOM 10374 N N . GLY A 1 33 ? -2.571 -12.622 -4.861 1.00 0.00 589 GLY A N 7
ATOM 10375 C CA . GLY A 1 33 ? -3.957 -12.733 -4.423 1.00 0.00 589 GLY A CA 7
ATOM 10376 C C . GLY A 1 33 ? -4.135 -12.957 -2.939 1.00 0.00 589 GLY A C 7
ATOM 10377 O O . GLY A 1 33 ? -5.050 -12.418 -2.333 1.00 0.00 589 GLY A O 7
ATOM 10381 N N . GLU A 1 34 ? -3.245 -13.708 -2.357 1.00 0.00 590 GLU A N 7
ATOM 10382 C CA . GLU A 1 34 ? -3.334 -14.061 -0.955 1.00 0.00 590 GLU A CA 7
ATOM 10383 C C . GLU A 1 34 ? -2.921 -12.897 -0.058 1.00 0.00 590 GLU A C 7
ATOM 10384 O O . GLU A 1 34 ? -3.311 -12.828 1.107 1.00 0.00 590 GLU A O 7
ATOM 10396 N N . LYS A 1 35 ? -2.166 -11.970 -0.604 1.00 0.00 591 LYS A N 7
ATOM 10397 C CA . LYS A 1 35 ? -1.719 -10.828 0.166 1.00 0.00 591 LYS A CA 7
ATOM 10398 C C . LYS A 1 35 ? -2.699 -9.665 0.045 1.00 0.00 591 LYS A C 7
ATOM 10399 O O . LYS A 1 35 ? -2.940 -8.955 1.031 1.00 0.00 591 LYS A O 7
ATOM 10418 N N . LEU A 1 36 ? -3.292 -9.506 -1.151 1.00 0.00 592 LEU A N 7
ATOM 10419 C CA . LEU A 1 36 ? -4.166 -8.368 -1.474 1.00 0.00 592 LEU A CA 7
ATOM 10420 C C . LEU A 1 36 ? -5.328 -8.203 -0.478 1.00 0.00 592 LEU A C 7
ATOM 10421 O O . LEU A 1 36 ? -5.579 -7.095 0.015 1.00 0.00 592 LEU A O 7
ATOM 10437 N N . GLY A 1 37 ? -5.996 -9.309 -0.146 1.00 0.00 593 GLY A N 7
ATOM 10438 C CA . GLY A 1 37 ? -7.153 -9.233 0.741 1.00 0.00 593 GLY A CA 7
ATOM 10439 C C . GLY A 1 37 ? -6.758 -8.925 2.150 1.00 0.00 593 GLY A C 7
ATOM 10440 O O . GLY A 1 37 ? -7.523 -8.310 2.898 1.00 0.00 593 GLY A O 7
ATOM 10444 N N . ARG A 1 38 ? -5.548 -9.323 2.514 1.00 0.00 594 ARG A N 7
ATOM 10445 C CA . ARG A 1 38 ? -5.040 -9.053 3.838 1.00 0.00 594 ARG A CA 7
ATOM 10446 C C . ARG A 1 38 ? -4.840 -7.572 4.009 1.00 0.00 594 ARG A C 7
ATOM 10447 O O . ARG A 1 38 ? -5.304 -7.001 4.976 1.00 0.00 594 ARG A O 7
ATOM 10468 N N . VAL A 1 39 ? -4.196 -6.950 3.021 1.00 0.00 595 VAL A N 7
ATOM 10469 C CA . VAL A 1 39 ? -3.862 -5.512 3.054 1.00 0.00 595 VAL A CA 7
ATOM 10470 C C . VAL A 1 39 ? -5.077 -4.708 3.392 1.00 0.00 595 VAL A C 7
ATOM 10471 O O . VAL A 1 39 ? -5.066 -3.922 4.332 1.00 0.00 595 VAL A O 7
ATOM 10484 N N . VAL A 1 40 ? -6.123 -4.959 2.657 1.00 0.00 596 VAL A N 7
ATOM 10485 C CA . VAL A 1 40 ? -7.360 -4.258 2.804 1.00 0.00 596 VAL A CA 7
ATOM 10486 C C . VAL A 1 40 ? -7.907 -4.338 4.232 1.00 0.00 596 VAL A C 7
ATOM 10487 O O . VAL A 1 40 ? -8.485 -3.375 4.723 1.00 0.00 596 VAL A O 7
ATOM 10500 N N . HIS A 1 41 ? -7.669 -5.447 4.901 1.00 0.00 597 HIS A N 7
ATOM 10501 C CA . HIS A 1 41 ? -8.072 -5.595 6.286 1.00 0.00 597 HIS A CA 7
ATOM 10502 C C . HIS A 1 41 ? -7.119 -4.817 7.220 1.00 0.00 597 HIS A C 7
ATOM 10503 O O . HIS A 1 41 ? -7.570 -4.072 8.084 1.00 0.00 597 HIS A O 7
ATOM 10517 N N . ILE A 1 42 ? -5.790 -4.972 7.005 1.00 0.00 598 ILE A N 7
ATOM 10518 C CA . ILE A 1 42 ? -4.775 -4.326 7.860 1.00 0.00 598 ILE A CA 7
ATOM 10519 C C . ILE A 1 42 ? -4.952 -2.820 7.842 1.00 0.00 598 ILE A C 7
ATOM 10520 O O . ILE A 1 42 ? -4.977 -2.163 8.901 1.00 0.00 598 ILE A O 7
ATOM 10536 N N . ILE A 1 43 ? -5.116 -2.280 6.653 1.00 0.00 599 ILE A N 7
ATOM 10537 C CA . ILE A 1 43 ? -5.259 -0.839 6.499 1.00 0.00 599 ILE A CA 7
ATOM 10538 C C . ILE A 1 43 ? -6.598 -0.361 7.134 1.00 0.00 599 ILE A C 7
ATOM 10539 O O . ILE A 1 43 ? -6.665 0.677 7.801 1.00 0.00 599 ILE A O 7
ATOM 10555 N N . GLN A 1 44 ? -7.636 -1.176 6.979 1.00 0.00 600 GLN A N 7
ATOM 10556 C CA . GLN A 1 44 ? -9.000 -0.849 7.444 1.00 0.00 600 GLN A CA 7
ATOM 10557 C C . GLN A 1 44 ? -9.159 -1.091 8.952 1.00 0.00 600 GLN A C 7
ATOM 10558 O O . GLN A 1 44 ? -10.202 -0.810 9.541 1.00 0.00 600 GLN A O 7
ATOM 10572 N N . SER A 1 45 ? -8.123 -1.623 9.570 1.00 0.00 601 SER A N 7
ATOM 10573 C CA . SER A 1 45 ? -8.096 -1.770 11.005 1.00 0.00 601 SER A CA 7
ATOM 10574 C C . SER A 1 45 ? -7.811 -0.394 11.641 1.00 0.00 601 SER A C 7
ATOM 10575 O O . SER A 1 45 ? -8.046 -0.171 12.835 1.00 0.00 601 SER A O 7
ATOM 10583 N N . ARG A 1 46 ? -7.313 0.533 10.834 1.00 0.00 602 ARG A N 7
ATOM 10584 C CA . ARG A 1 46 ? -7.021 1.870 11.317 1.00 0.00 602 ARG A CA 7
ATOM 10585 C C . ARG A 1 46 ? -8.204 2.752 11.069 1.00 0.00 602 ARG A C 7
ATOM 10586 O O . ARG A 1 46 ? -8.651 3.478 11.956 1.00 0.00 602 ARG A O 7
ATOM 10607 N N . GLU A 1 47 ? -8.709 2.698 9.865 1.00 0.00 603 GLU A N 7
ATOM 10608 C CA . GLU A 1 47 ? -9.902 3.408 9.526 1.00 0.00 603 GLU A CA 7
ATOM 10609 C C . GLU A 1 47 ? -10.949 2.399 9.108 1.00 0.00 603 GLU A C 7
ATOM 10610 O O . GLU A 1 47 ? -10.867 1.854 8.022 1.00 0.00 603 GLU A O 7
ATOM 10622 N N . PRO A 1 48 ? -11.910 2.074 9.992 1.00 0.00 604 PRO A N 7
ATOM 10623 C CA . PRO A 1 48 ? -12.997 1.117 9.688 1.00 0.00 604 PRO A CA 7
ATOM 10624 C C . PRO A 1 48 ? -13.836 1.541 8.479 1.00 0.00 604 PRO A C 7
ATOM 10625 O O . PRO A 1 48 ? -14.458 0.724 7.839 1.00 0.00 604 PRO A O 7
ATOM 10636 N N . SER A 1 49 ? -13.812 2.815 8.172 1.00 0.00 605 SER A N 7
ATOM 10637 C CA . SER A 1 49 ? -14.543 3.362 7.053 1.00 0.00 605 SER A CA 7
ATOM 10638 C C . SER A 1 49 ? -13.685 3.335 5.763 1.00 0.00 605 SER A C 7
ATOM 10639 O O . SER A 1 49 ? -14.120 3.844 4.727 1.00 0.00 605 SER A O 7
ATOM 10647 N N . LEU A 1 50 ? -12.459 2.762 5.862 1.00 0.00 606 LEU A N 7
ATOM 10648 C CA . LEU A 1 50 ? -11.462 2.724 4.765 1.00 0.00 606 LEU A CA 7
ATOM 10649 C C . LEU A 1 50 ? -12.077 2.440 3.413 1.00 0.00 606 LEU A C 7
ATOM 10650 O O . LEU A 1 50 ? -12.165 3.336 2.575 1.00 0.00 606 LEU A O 7
ATOM 10666 N N . ARG A 1 51 ? -12.494 1.211 3.168 1.00 0.00 607 ARG A N 7
ATOM 10667 C CA . ARG A 1 51 ? -13.019 0.948 1.877 1.00 0.00 607 ARG A CA 7
ATOM 10668 C C . ARG A 1 51 ? -14.489 1.212 1.875 1.00 0.00 607 ARG A C 7
ATOM 10669 O O . ARG A 1 51 ? -15.001 1.983 1.072 1.00 0.00 607 ARG A O 7
ATOM 10690 N N . ASP A 1 52 ? -15.133 0.595 2.807 1.00 0.00 608 ASP A N 7
ATOM 10691 C CA . ASP A 1 52 ? -16.546 0.775 3.080 1.00 0.00 608 ASP A CA 7
ATOM 10692 C C . ASP A 1 52 ? -16.735 0.539 4.537 1.00 0.00 608 ASP A C 7
ATOM 10693 O O . ASP A 1 52 ? -17.317 1.341 5.263 1.00 0.00 608 ASP A O 7
ATOM 10702 N N . SER A 1 53 ? -16.109 -0.559 4.929 1.00 0.00 609 SER A N 7
ATOM 10703 C CA . SER A 1 53 ? -16.070 -1.142 6.238 1.00 0.00 609 SER A CA 7
ATOM 10704 C C . SER A 1 53 ? -15.769 -2.606 5.956 1.00 0.00 609 SER A C 7
ATOM 10705 O O . SER A 1 53 ? -15.141 -3.315 6.745 1.00 0.00 609 SER A O 7
ATOM 10713 N N . ASN A 1 54 ? -16.245 -3.031 4.786 1.00 0.00 610 ASN A N 7
ATOM 10714 C CA . ASN A 1 54 ? -16.024 -4.361 4.244 1.00 0.00 610 ASN A CA 7
ATOM 10715 C C . ASN A 1 54 ? -14.563 -4.538 3.801 1.00 0.00 610 ASN A C 7
ATOM 10716 O O . ASN A 1 54 ? -14.011 -3.670 3.107 1.00 0.00 610 ASN A O 7
ATOM 10727 N N . PRO A 1 55 ? -13.914 -5.648 4.211 1.00 0.00 611 PRO A N 7
ATOM 10728 C CA . PRO A 1 55 ? -12.511 -5.929 3.884 1.00 0.00 611 PRO A CA 7
ATOM 10729 C C . PRO A 1 55 ? -12.311 -6.709 2.569 1.00 0.00 611 PRO A C 7
ATOM 10730 O O . PRO A 1 55 ? -11.179 -6.970 2.172 1.00 0.00 611 PRO A O 7
ATOM 10741 N N . ASP A 1 56 ? -13.388 -7.094 1.904 1.00 0.00 612 ASP A N 7
ATOM 10742 C CA . ASP A 1 56 ? -13.239 -7.887 0.688 1.00 0.00 612 ASP A CA 7
ATOM 10743 C C . ASP A 1 56 ? -12.975 -7.010 -0.515 1.00 0.00 612 ASP A C 7
ATOM 10744 O O . ASP A 1 56 ? -12.086 -7.305 -1.322 1.00 0.00 612 ASP A O 7
ATOM 10753 N N . GLU A 1 57 ? -13.749 -5.942 -0.636 1.00 0.00 613 GLU A N 7
ATOM 10754 C CA . GLU A 1 57 ? -13.599 -4.993 -1.730 1.00 0.00 613 GLU A CA 7
ATOM 10755 C C . GLU A 1 57 ? -12.263 -4.301 -1.698 1.00 0.00 613 GLU A C 7
ATOM 10756 O O . GLU A 1 57 ? -12.010 -3.420 -0.868 1.00 0.00 613 GLU A O 7
ATOM 10768 N N . ILE A 1 58 ? -11.405 -4.715 -2.579 1.00 0.00 614 ILE A N 7
ATOM 10769 C CA . ILE A 1 58 ? -10.121 -4.136 -2.666 1.00 0.00 614 ILE A CA 7
ATOM 10770 C C . ILE A 1 58 ? -10.099 -3.032 -3.703 1.00 0.00 614 ILE A C 7
ATOM 10771 O O . ILE A 1 58 ? -10.074 -3.261 -4.916 1.00 0.00 614 ILE A O 7
ATOM 10787 N N . GLU A 1 59 ? -10.141 -1.851 -3.235 1.00 0.00 615 GLU A N 7
ATOM 10788 C CA . GLU A 1 59 ? -10.005 -0.738 -4.073 1.00 0.00 615 GLU A CA 7
ATOM 10789 C C . GLU A 1 59 ? -9.233 0.275 -3.365 1.00 0.00 615 GLU A C 7
ATOM 10790 O O . GLU A 1 59 ? -9.378 0.455 -2.189 1.00 0.00 615 GLU A O 7
ATOM 10802 N N . ILE A 1 60 ? -8.387 0.881 -4.066 1.00 0.00 616 ILE A N 7
ATOM 10803 C CA . ILE A 1 60 ? -7.388 1.725 -3.430 1.00 0.00 616 ILE A CA 7
ATOM 10804 C C . ILE A 1 60 ? -7.517 3.242 -3.598 1.00 0.00 616 ILE A C 7
ATOM 10805 O O . ILE A 1 60 ? -6.810 3.908 -4.315 1.00 0.00 616 ILE A O 7
ATOM 10821 N N . ASP A 1 61 ? -8.460 3.732 -2.902 1.00 0.00 617 ASP A N 7
ATOM 10822 C CA . ASP A 1 61 ? -8.822 5.145 -2.723 1.00 0.00 617 ASP A CA 7
ATOM 10823 C C . ASP A 1 61 ? -7.703 6.121 -2.318 1.00 0.00 617 ASP A C 7
ATOM 10824 O O . ASP A 1 61 ? -7.936 7.323 -2.190 1.00 0.00 617 ASP A O 7
ATOM 10833 N N . PHE A 1 62 ? -6.498 5.588 -2.141 1.00 0.00 618 PHE A N 7
ATOM 10834 C CA . PHE A 1 62 ? -5.316 6.210 -1.521 1.00 0.00 618 PHE A CA 7
ATOM 10835 C C . PHE A 1 62 ? -4.979 7.603 -2.011 1.00 0.00 618 PHE A C 7
ATOM 10836 O O . PHE A 1 62 ? -4.313 8.328 -1.294 1.00 0.00 618 PHE A O 7
ATOM 10853 N N . GLU A 1 63 ? -5.445 7.986 -3.182 1.00 0.00 619 GLU A N 7
ATOM 10854 C CA . GLU A 1 63 ? -5.289 9.360 -3.659 1.00 0.00 619 GLU A CA 7
ATOM 10855 C C . GLU A 1 63 ? -5.854 10.338 -2.604 1.00 0.00 619 GLU A C 7
ATOM 10856 O O . GLU A 1 63 ? -5.218 11.340 -2.245 1.00 0.00 619 GLU A O 7
ATOM 10868 N N . THR A 1 64 ? -7.012 9.971 -2.078 1.00 0.00 620 THR A N 7
ATOM 10869 C CA . THR A 1 64 ? -7.777 10.775 -1.154 1.00 0.00 620 THR A CA 7
ATOM 10870 C C . THR A 1 64 ? -7.409 10.445 0.325 1.00 0.00 620 THR A C 7
ATOM 10871 O O . THR A 1 64 ? -7.701 11.214 1.237 1.00 0.00 620 THR A O 7
ATOM 10882 N N . LEU A 1 65 ? -6.728 9.326 0.535 1.00 0.00 621 LEU A N 7
ATOM 10883 C CA . LEU A 1 65 ? -6.460 8.829 1.891 1.00 0.00 621 LEU A CA 7
ATOM 10884 C C . LEU A 1 65 ? -5.397 9.668 2.638 1.00 0.00 621 LEU A C 7
ATOM 10885 O O . LEU A 1 65 ? -4.542 10.330 2.011 1.00 0.00 621 LEU A O 7
ATOM 10901 N N . LYS A 1 66 ? -5.444 9.589 3.975 1.00 0.00 622 LYS A N 7
ATOM 10902 C CA . LYS A 1 66 ? -4.570 10.341 4.867 1.00 0.00 622 LYS A CA 7
ATOM 10903 C C . LYS A 1 66 ? -3.236 9.610 5.076 1.00 0.00 622 LYS A C 7
ATOM 10904 O O . LYS A 1 66 ? -3.196 8.368 5.045 1.00 0.00 622 LYS A O 7
ATOM 10923 N N . PRO A 1 67 ? -2.136 10.368 5.321 1.00 0.00 623 PRO A N 7
ATOM 10924 C CA . PRO A 1 67 ? -0.778 9.813 5.452 1.00 0.00 623 PRO A CA 7
ATOM 10925 C C . PRO A 1 67 ? -0.630 8.742 6.533 1.00 0.00 623 PRO A C 7
ATOM 10926 O O . PRO A 1 67 ? 0.030 7.740 6.309 1.00 0.00 623 PRO A O 7
ATOM 10937 N N . THR A 1 68 ? -1.255 8.940 7.677 1.00 0.00 624 THR A N 7
ATOM 10938 C CA . THR A 1 68 ? -1.138 7.994 8.781 1.00 0.00 624 THR A CA 7
ATOM 10939 C C . THR A 1 68 ? -1.686 6.589 8.385 1.00 0.00 624 THR A C 7
ATOM 10940 O O . THR A 1 68 ? -1.146 5.560 8.784 1.00 0.00 624 THR A O 7
ATOM 10951 N N . THR A 1 69 ? -2.712 6.567 7.556 1.00 0.00 625 THR A N 7
ATOM 10952 C CA . THR A 1 69 ? -3.288 5.328 7.107 1.00 0.00 625 THR A CA 7
ATOM 10953 C C . THR A 1 69 ? -2.484 4.809 5.893 1.00 0.00 625 THR A C 7
ATOM 10954 O O . THR A 1 69 ? -2.316 3.603 5.699 1.00 0.00 625 THR A O 7
ATOM 10965 N N . LEU A 1 70 ? -1.961 5.757 5.112 1.00 0.00 626 LEU A N 7
ATOM 10966 C CA . LEU A 1 70 ? -1.099 5.492 3.955 1.00 0.00 626 LEU A CA 7
ATOM 10967 C C . LEU A 1 70 ? 0.137 4.714 4.406 1.00 0.00 626 LEU A C 7
ATOM 10968 O O . LEU A 1 70 ? 0.525 3.710 3.802 1.00 0.00 626 LEU A O 7
ATOM 10984 N N . ARG A 1 71 ? 0.719 5.171 5.508 1.00 0.00 627 ARG A N 7
ATOM 10985 C CA . ARG A 1 71 ? 1.931 4.588 6.052 1.00 0.00 627 ARG A CA 7
ATOM 10986 C C . ARG A 1 71 ? 1.741 3.161 6.513 1.00 0.00 627 ARG A C 7
ATOM 10987 O O . ARG A 1 71 ? 2.698 2.415 6.559 1.00 0.00 627 ARG A O 7
ATOM 11008 N N . GLU A 1 72 ? 0.514 2.775 6.839 1.00 0.00 628 GLU A N 7
ATOM 11009 C CA . GLU A 1 72 ? 0.236 1.403 7.252 1.00 0.00 628 GLU A CA 7
ATOM 11010 C C . GLU A 1 72 ? 0.619 0.433 6.130 1.00 0.00 628 GLU A C 7
ATOM 11011 O O . GLU A 1 72 ? 1.253 -0.609 6.365 1.00 0.00 628 GLU A O 7
ATOM 11023 N N . LEU A 1 73 ? 0.269 0.796 4.903 1.00 0.00 629 LEU A N 7
ATOM 11024 C CA . LEU A 1 73 ? 0.625 -0.018 3.765 1.00 0.00 629 LEU A CA 7
ATOM 11025 C C . LEU A 1 73 ? 2.125 0.047 3.521 1.00 0.00 629 LEU A C 7
ATOM 11026 O O . LEU A 1 73 ? 2.727 -0.930 3.149 1.00 0.00 629 LEU A O 7
ATOM 11042 N N . GLU A 1 74 ? 2.717 1.187 3.809 1.00 0.00 630 GLU A N 7
ATOM 11043 C CA . GLU A 1 74 ? 4.158 1.381 3.657 1.00 0.00 630 GLU A CA 7
ATOM 11044 C C . GLU A 1 74 ? 4.889 0.382 4.594 1.00 0.00 630 GLU A C 7
ATOM 11045 O O . GLU A 1 74 ? 5.832 -0.294 4.183 1.00 0.00 630 GLU A O 7
ATOM 11057 N N . ARG A 1 75 ? 4.369 0.250 5.826 1.00 0.00 631 ARG A N 7
ATOM 11058 C CA . ARG A 1 75 ? 4.887 -0.706 6.828 1.00 0.00 631 ARG A CA 7
ATOM 11059 C C . ARG A 1 75 ? 4.691 -2.125 6.324 1.00 0.00 631 ARG A C 7
ATOM 11060 O O . ARG A 1 75 ? 5.586 -2.961 6.404 1.00 0.00 631 ARG A O 7
ATOM 11081 N N . TYR A 1 76 ? 3.500 -2.370 5.797 1.00 0.00 632 TYR A N 7
ATOM 11082 C CA . TYR A 1 76 ? 3.112 -3.658 5.269 1.00 0.00 632 TYR A CA 7
ATOM 11083 C C . TYR A 1 76 ? 4.068 -4.085 4.154 1.00 0.00 632 TYR A C 7
ATOM 11084 O O . TYR A 1 76 ? 4.580 -5.215 4.147 1.00 0.00 632 TYR A O 7
ATOM 11102 N N . VAL A 1 77 ? 4.304 -3.179 3.219 1.00 0.00 633 VAL A N 7
ATOM 11103 C CA . VAL A 1 77 ? 5.134 -3.472 2.083 1.00 0.00 633 VAL A CA 7
ATOM 11104 C C . VAL A 1 77 ? 6.579 -3.739 2.520 1.00 0.00 633 VAL A C 7
ATOM 11105 O O . VAL A 1 77 ? 7.245 -4.554 1.911 1.00 0.00 633 VAL A O 7
ATOM 11118 N N . LYS A 1 78 ? 7.036 -3.093 3.620 1.00 0.00 634 LYS A N 7
ATOM 11119 C CA . LYS A 1 78 ? 8.389 -3.362 4.160 1.00 0.00 634 LYS A CA 7
ATOM 11120 C C . LYS A 1 78 ? 8.533 -4.857 4.434 1.00 0.00 634 LYS A C 7
ATOM 11121 O O . LYS A 1 78 ? 9.493 -5.491 4.007 1.00 0.00 634 LYS A O 7
ATOM 11140 N N . SER A 1 79 ? 7.530 -5.412 5.101 1.00 0.00 635 SER A N 7
ATOM 11141 C CA . SER A 1 79 ? 7.502 -6.815 5.458 1.00 0.00 635 SER A CA 7
ATOM 11142 C C . SER A 1 79 ? 7.391 -7.704 4.213 1.00 0.00 635 SER A C 7
ATOM 11143 O O . SER A 1 79 ? 7.900 -8.823 4.179 1.00 0.00 635 SER A O 7
ATOM 11151 N N . CYS A 1 80 ? 6.734 -7.196 3.193 1.00 0.00 636 CYS A N 7
ATOM 11152 C CA . CYS A 1 80 ? 6.597 -7.907 1.943 1.00 0.00 636 CYS A CA 7
ATOM 11153 C C . CYS A 1 80 ? 7.916 -7.865 1.148 1.00 0.00 636 CYS A C 7
ATOM 11154 O O . CYS A 1 80 ? 8.115 -8.623 0.197 1.00 0.00 636 CYS A O 7
ATOM 11162 N N . LEU A 1 81 ? 8.810 -6.980 1.544 1.00 0.00 637 LEU A N 7
ATOM 11163 C CA . LEU A 1 81 ? 10.108 -6.842 0.902 1.00 0.00 637 LEU A CA 7
ATOM 11164 C C . LEU A 1 81 ? 11.141 -7.680 1.644 1.00 0.00 637 LEU A C 7
ATOM 11165 O O . LEU A 1 81 ? 12.349 -7.590 1.390 1.00 0.00 637 LEU A O 7
ATOM 11181 N N . GLN A 1 82 ? 10.662 -8.485 2.555 1.00 0.00 638 GLN A N 7
ATOM 11182 C CA . GLN A 1 82 ? 11.510 -9.337 3.337 1.00 0.00 638 GLN A CA 7
ATOM 11183 C C . GLN A 1 82 ? 11.429 -10.770 2.813 1.00 0.00 638 GLN A C 7
ATOM 11184 O O . GLN A 1 82 ? 11.091 -11.005 1.641 1.00 0.00 638 GLN A O 7
ATOM 11198 N N . LYS A 1 83 ? 11.747 -11.708 3.672 1.00 0.00 639 LYS A N 7
ATOM 11199 C CA . LYS A 1 83 ? 11.762 -13.105 3.342 1.00 0.00 639 LYS A CA 7
ATOM 11200 C C . LYS A 1 83 ? 10.403 -13.718 3.666 1.00 0.00 639 LYS A C 7
ATOM 11201 O O . LYS A 1 83 ? 9.503 -13.012 4.151 1.00 0.00 639 LYS A O 7
ATOM 11220 N N . LYS A 1 84 ? 10.246 -15.006 3.397 1.00 0.00 640 LYS A N 7
ATOM 11221 C CA . LYS A 1 84 ? 9.008 -15.717 3.705 1.00 0.00 640 LYS A CA 7
ATOM 11222 C C . LYS A 1 84 ? 8.735 -15.635 5.194 1.00 0.00 640 LYS A C 7
ATOM 11223 O O . LYS A 1 84 ? 9.643 -15.833 6.008 1.00 0.00 640 LYS A O 7
ATOM 11242 N N . GLN A 1 85 ? 7.524 -15.323 5.547 1.00 0.00 641 GLN A N 7
ATOM 11243 C CA . GLN A 1 85 ? 7.166 -15.187 6.925 1.00 0.00 641 GLN A CA 7
ATOM 11244 C C . GLN A 1 85 ? 6.908 -16.561 7.519 1.00 0.00 641 GLN A C 7
ATOM 11245 O O . GLN A 1 85 ? 6.276 -17.422 6.880 1.00 0.00 641 GLN A O 7
ATOM 11259 N N . ARG A 1 86 ? 7.424 -16.777 8.707 1.00 0.00 642 ARG A N 7
ATOM 11260 C CA . ARG A 1 86 ? 7.291 -18.046 9.382 1.00 0.00 642 ARG A CA 7
ATOM 11261 C C . ARG A 1 86 ? 5.891 -18.267 9.897 1.00 0.00 642 ARG A C 7
ATOM 11262 O O . ARG A 1 86 ? 5.073 -17.342 9.979 1.00 0.00 642 ARG A O 7
ATOM 11283 N N . LYS A 1 87 ? 5.646 -19.480 10.258 1.00 0.00 643 LYS A N 7
ATOM 11284 C CA . LYS A 1 87 ? 4.433 -19.887 10.867 1.00 0.00 643 LYS A CA 7
ATOM 11285 C C . LYS A 1 87 ? 4.821 -20.659 12.099 1.00 0.00 643 LYS A C 7
ATOM 11286 O O . LYS A 1 87 ? 4.947 -20.050 13.166 1.00 0.00 643 LYS A O 7
ATOM 11306 N N . ARG B 2 1 ? -0.010 9.982 -18.133 1.00 0.00 1591 ARG B N 7
ATOM 11307 C CA . ARG B 2 1 ? 0.041 9.582 -16.739 1.00 0.00 1591 ARG B CA 7
ATOM 11308 C C . ARG B 2 1 ? -1.358 9.426 -16.198 1.00 0.00 1591 ARG B C 7
ATOM 11309 O O . ARG B 2 1 ? -2.146 10.362 -16.231 1.00 0.00 1591 ARG B O 7
ATOM 11330 N N . SER B 2 2 ? -1.680 8.267 -15.718 1.00 0.00 1592 SER B N 7
ATOM 11331 C CA . SER B 2 2 ? -2.938 8.063 -15.067 1.00 0.00 1592 SER B CA 7
ATOM 11332 C C . SER B 2 2 ? -2.692 8.161 -13.569 1.00 0.00 1592 SER B C 7
ATOM 11333 O O . SER B 2 2 ? -2.185 7.221 -12.942 1.00 0.00 1592 SER B O 7
ATOM 11341 N N . VAL B 2 3 ? -2.956 9.315 -13.012 1.00 0.00 1593 VAL B N 7
ATOM 11342 C CA . VAL B 2 3 ? -2.686 9.538 -11.622 1.00 0.00 1593 VAL B CA 7
ATOM 11343 C C . VAL B 2 3 ? -3.883 9.144 -10.782 1.00 0.00 1593 VAL B C 7
ATOM 11344 O O . VAL B 2 3 ? -4.850 9.895 -10.659 1.00 0.00 1593 VAL B O 7
ATOM 11357 N N . LYS B 2 4 ? -3.842 7.923 -10.315 1.00 0.00 1594 LYS B N 7
ATOM 11358 C CA . LYS B 2 4 ? -4.814 7.366 -9.401 1.00 0.00 1594 LYS B CA 7
ATOM 11359 C C . LYS B 2 4 ? -4.183 6.171 -8.757 1.00 0.00 1594 LYS B C 7
ATOM 11360 O O . LYS B 2 4 ? -3.410 5.447 -9.390 1.00 0.00 1594 LYS B O 7
ATOM 11379 N N . VAL B 2 5 ? -4.467 5.981 -7.520 1.00 0.00 1595 VAL B N 7
ATOM 11380 C CA . VAL B 2 5 ? -3.875 4.902 -6.774 1.00 0.00 1595 VAL B CA 7
ATOM 11381 C C . VAL B 2 5 ? -4.927 3.787 -6.618 1.00 0.00 1595 VAL B C 7
ATOM 11382 O O . VAL B 2 5 ? -4.639 2.713 -6.114 1.00 0.00 1595 VAL B O 7
ATOM 11395 N N . LYS B 2 6 ? -6.144 4.077 -7.128 1.00 0.00 1596 LYS B N 7
ATOM 11396 C CA . LYS B 2 6 ? -7.329 3.188 -7.046 1.00 0.00 1596 LYS B CA 7
ATOM 11397 C C . LYS B 2 6 ? -6.974 1.802 -7.608 1.00 0.00 1596 LYS B C 7
ATOM 11398 O O . LYS B 2 6 ? -6.750 1.646 -8.813 1.00 0.00 1596 LYS B O 7
ATOM 11417 N N . ILE B 2 7 ? -6.869 0.805 -6.722 1.00 0.00 1597 ILE B N 7
ATOM 11418 C CA . ILE B 2 7 ? -6.340 -0.477 -7.128 1.00 0.00 1597 ILE B CA 7
ATOM 11419 C C . ILE B 2 7 ? -7.312 -1.384 -7.949 1.00 0.00 1597 ILE B C 7
ATOM 11420 O O . ILE B 2 7 ? -7.165 -1.490 -9.170 1.00 0.00 1597 ILE B O 7
ATOM 11436 N N . LYS B 2 8 ? -8.329 -1.961 -7.264 1.00 0.00 1598 LYS B N 7
ATOM 11437 C CA . LYS B 2 8 ? -9.176 -3.025 -7.773 1.00 0.00 1598 LYS B CA 7
ATOM 11438 C C . LYS B 2 8 ? -8.307 -4.197 -8.225 1.00 0.00 1598 LYS B C 7
ATOM 11439 O O . LYS B 2 8 ? -7.967 -4.312 -9.391 1.00 0.00 1598 LYS B O 7
ATOM 11458 N N . LEU B 2 9 ? -7.869 -5.009 -7.258 1.00 0.00 1599 LEU B N 7
ATOM 11459 C CA . LEU B 2 9 ? -7.072 -6.188 -7.568 1.00 0.00 1599 LEU B CA 7
ATOM 11460 C C . LEU B 2 9 ? -7.958 -7.181 -8.287 1.00 0.00 1599 LEU B C 7
ATOM 11461 O O . LEU B 2 9 ? -8.814 -7.830 -7.667 1.00 0.00 1599 LEU B O 7
ATOM 11477 N N . GLY B 2 10 ? -7.794 -7.270 -9.561 1.00 0.00 1600 GLY B N 7
ATOM 11478 C CA . GLY B 2 10 ? -8.620 -8.124 -10.354 1.00 0.00 1600 GLY B CA 7
ATOM 11479 C C . GLY B 2 10 ? -9.376 -7.307 -11.349 1.00 0.00 1600 GLY B C 7
ATOM 11480 O O . GLY B 2 10 ? -10.614 -7.358 -11.413 1.00 0.00 1600 GLY B O 7
ATOM 11484 N N . ARG B 2 11 ? -8.630 -6.528 -12.108 1.00 0.00 1601 ARG B N 7
ATOM 11485 C CA . ARG B 2 11 ? -9.169 -5.635 -13.105 1.00 0.00 1601 ARG B CA 7
ATOM 11486 C C . ARG B 2 11 ? -9.777 -6.416 -14.263 1.00 0.00 1601 ARG B C 7
ATOM 11487 O O . ARG B 2 11 ? -9.087 -6.822 -15.211 1.00 0.00 1601 ARG B O 7
ATOM 11508 N N . LYS B 2 12 ? -11.066 -6.656 -14.127 1.00 0.00 1602 LYS B N 7
ATOM 11509 C CA . LYS B 2 12 ? -11.870 -7.457 -15.044 1.00 0.00 1602 LYS B CA 7
ATOM 11510 C C . LYS B 2 12 ? -11.864 -6.856 -16.455 1.00 0.00 1602 LYS B C 7
ATOM 11511 O O . LYS B 2 12 ? -11.790 -5.628 -16.613 1.00 0.00 1602 LYS B O 7
ATOM 11530 N N . ALA A 1 1 ? 9.274 23.261 -12.376 1.00 0.00 557 ALA A N 8
ATOM 11531 C CA . ALA A 1 1 ? 9.787 23.604 -11.062 1.00 0.00 557 ALA A CA 8
ATOM 11532 C C . ALA A 1 1 ? 10.425 24.991 -11.070 1.00 0.00 557 ALA A C 8
ATOM 11533 O O . ALA A 1 1 ? 10.679 25.574 -10.013 1.00 0.00 557 ALA A O 8
ATOM 11540 N N . SER A 1 2 ? 10.617 25.545 -12.255 1.00 0.00 558 SER A N 8
ATOM 11541 C CA . SER A 1 2 ? 11.276 26.840 -12.399 1.00 0.00 558 SER A CA 8
ATOM 11542 C C . SER A 1 2 ? 10.439 28.003 -11.840 1.00 0.00 558 SER A C 8
ATOM 11543 O O . SER A 1 2 ? 10.988 29.006 -11.370 1.00 0.00 558 SER A O 8
ATOM 11551 N N . ALA A 1 3 ? 9.123 27.845 -11.824 1.00 0.00 559 ALA A N 8
ATOM 11552 C CA . ALA A 1 3 ? 8.240 28.890 -11.329 1.00 0.00 559 ALA A CA 8
ATOM 11553 C C . ALA A 1 3 ? 8.349 29.019 -9.817 1.00 0.00 559 ALA A C 8
ATOM 11554 O O . ALA A 1 3 ? 8.101 30.078 -9.253 1.00 0.00 559 ALA A O 8
ATOM 11561 N N . SER A 1 4 ? 8.718 27.936 -9.170 1.00 0.00 560 SER A N 8
ATOM 11562 C CA . SER A 1 4 ? 8.870 27.924 -7.738 1.00 0.00 560 SER A CA 8
ATOM 11563 C C . SER A 1 4 ? 10.335 28.167 -7.334 1.00 0.00 560 SER A C 8
ATOM 11564 O O . SER A 1 4 ? 10.622 28.435 -6.148 1.00 0.00 560 SER A O 8
ATOM 11572 N N . TYR A 1 5 ? 11.249 28.121 -8.340 1.00 0.00 561 TYR A N 8
ATOM 11573 C CA . TYR A 1 5 ? 12.703 28.225 -8.168 1.00 0.00 561 TYR A CA 8
ATOM 11574 C C . TYR A 1 5 ? 13.236 27.073 -7.293 1.00 0.00 561 TYR A C 8
ATOM 11575 O O . TYR A 1 5 ? 13.760 26.081 -7.807 1.00 0.00 561 TYR A O 8
ATOM 11593 N N . ASP A 1 6 ? 13.052 27.211 -6.017 1.00 0.00 562 ASP A N 8
ATOM 11594 C CA . ASP A 1 6 ? 13.300 26.211 -4.999 1.00 0.00 562 ASP A CA 8
ATOM 11595 C C . ASP A 1 6 ? 12.859 26.792 -3.700 1.00 0.00 562 ASP A C 8
ATOM 11596 O O . ASP A 1 6 ? 13.535 27.611 -3.103 1.00 0.00 562 ASP A O 8
ATOM 11605 N N . SER A 1 7 ? 11.656 26.480 -3.328 1.00 0.00 563 SER A N 8
ATOM 11606 C CA . SER A 1 7 ? 11.129 27.012 -2.119 1.00 0.00 563 SER A CA 8
ATOM 11607 C C . SER A 1 7 ? 11.489 26.124 -0.949 1.00 0.00 563 SER A C 8
ATOM 11608 O O . SER A 1 7 ? 12.289 26.525 -0.103 1.00 0.00 563 SER A O 8
ATOM 11616 N N . GLU A 1 8 ? 10.943 24.897 -0.953 1.00 0.00 564 GLU A N 8
ATOM 11617 C CA . GLU A 1 8 ? 11.117 23.932 0.132 1.00 0.00 564 GLU A CA 8
ATOM 11618 C C . GLU A 1 8 ? 10.678 24.569 1.444 1.00 0.00 564 GLU A C 8
ATOM 11619 O O . GLU A 1 8 ? 11.503 24.956 2.274 1.00 0.00 564 GLU A O 8
ATOM 11631 N N . GLU A 1 9 ? 9.392 24.760 1.585 1.00 0.00 565 GLU A N 8
ATOM 11632 C CA . GLU A 1 9 ? 8.874 25.434 2.736 1.00 0.00 565 GLU A CA 8
ATOM 11633 C C . GLU A 1 9 ? 8.092 24.479 3.624 1.00 0.00 565 GLU A C 8
ATOM 11634 O O . GLU A 1 9 ? 7.856 23.318 3.248 1.00 0.00 565 GLU A O 8
ATOM 11646 N N . GLU A 1 10 ? 7.719 24.984 4.798 1.00 0.00 566 GLU A N 8
ATOM 11647 C CA . GLU A 1 10 ? 6.916 24.290 5.802 1.00 0.00 566 GLU A CA 8
ATOM 11648 C C . GLU A 1 10 ? 7.698 23.243 6.582 1.00 0.00 566 GLU A C 8
ATOM 11649 O O . GLU A 1 10 ? 8.881 23.015 6.335 1.00 0.00 566 GLU A O 8
ATOM 11661 N N . GLU A 1 11 ? 7.035 22.628 7.530 1.00 0.00 567 GLU A N 8
ATOM 11662 C CA . GLU A 1 11 ? 7.676 21.709 8.455 1.00 0.00 567 GLU A CA 8
ATOM 11663 C C . GLU A 1 11 ? 7.204 20.293 8.217 1.00 0.00 567 GLU A C 8
ATOM 11664 O O . GLU A 1 11 ? 7.210 19.458 9.126 1.00 0.00 567 GLU A O 8
ATOM 11676 N N . GLU A 1 12 ? 6.828 20.005 7.006 1.00 0.00 568 GLU A N 8
ATOM 11677 C CA . GLU A 1 12 ? 6.332 18.699 6.695 1.00 0.00 568 GLU A CA 8
ATOM 11678 C C . GLU A 1 12 ? 7.448 17.750 6.388 1.00 0.00 568 GLU A C 8
ATOM 11679 O O . GLU A 1 12 ? 8.280 18.005 5.517 1.00 0.00 568 GLU A O 8
ATOM 11691 N N . GLY A 1 13 ? 7.477 16.681 7.130 1.00 0.00 569 GLY A N 8
ATOM 11692 C CA . GLY A 1 13 ? 8.495 15.682 6.963 1.00 0.00 569 GLY A CA 8
ATOM 11693 C C . GLY A 1 13 ? 8.128 14.737 5.873 1.00 0.00 569 GLY A C 8
ATOM 11694 O O . GLY A 1 13 ? 8.986 14.220 5.165 1.00 0.00 569 GLY A O 8
ATOM 11698 N N . LEU A 1 14 ? 6.851 14.508 5.738 1.00 0.00 570 LEU A N 8
ATOM 11699 C CA . LEU A 1 14 ? 6.339 13.677 4.690 1.00 0.00 570 LEU A CA 8
ATOM 11700 C C . LEU A 1 14 ? 5.512 14.537 3.751 1.00 0.00 570 LEU A C 8
ATOM 11701 O O . LEU A 1 14 ? 4.401 14.966 4.114 1.00 0.00 570 LEU A O 8
ATOM 11717 N N . PRO A 1 15 ? 6.049 14.874 2.576 1.00 0.00 571 PRO A N 8
ATOM 11718 C CA . PRO A 1 15 ? 5.331 15.672 1.601 1.00 0.00 571 PRO A CA 8
ATOM 11719 C C . PRO A 1 15 ? 4.241 14.858 0.918 1.00 0.00 571 PRO A C 8
ATOM 11720 O O . PRO A 1 15 ? 4.204 13.615 1.016 1.00 0.00 571 PRO A O 8
ATOM 11731 N N . MET A 1 16 ? 3.347 15.532 0.252 1.00 0.00 572 MET A N 8
ATOM 11732 C CA . MET A 1 16 ? 2.237 14.864 -0.356 1.00 0.00 572 MET A CA 8
ATOM 11733 C C . MET A 1 16 ? 2.201 15.167 -1.830 1.00 0.00 572 MET A C 8
ATOM 11734 O O . MET A 1 16 ? 1.991 16.314 -2.227 1.00 0.00 572 MET A O 8
ATOM 11748 N N . SER A 1 17 ? 2.454 14.182 -2.633 1.00 0.00 573 SER A N 8
ATOM 11749 C CA . SER A 1 17 ? 2.365 14.338 -4.048 1.00 0.00 573 SER A CA 8
ATOM 11750 C C . SER A 1 17 ? 1.621 13.149 -4.630 1.00 0.00 573 SER A C 8
ATOM 11751 O O . SER A 1 17 ? 1.375 12.156 -3.908 1.00 0.00 573 SER A O 8
ATOM 11759 N N . TYR A 1 18 ? 1.282 13.240 -5.909 1.00 0.00 574 TYR A N 8
ATOM 11760 C CA . TYR A 1 18 ? 0.527 12.211 -6.623 1.00 0.00 574 TYR A CA 8
ATOM 11761 C C . TYR A 1 18 ? 1.239 10.876 -6.521 1.00 0.00 574 TYR A C 8
ATOM 11762 O O . TYR A 1 18 ? 0.672 9.883 -6.067 1.00 0.00 574 TYR A O 8
ATOM 11780 N N . ASP A 1 19 ? 2.503 10.887 -6.879 1.00 0.00 575 ASP A N 8
ATOM 11781 C CA . ASP A 1 19 ? 3.296 9.668 -6.937 1.00 0.00 575 ASP A CA 8
ATOM 11782 C C . ASP A 1 19 ? 3.620 9.104 -5.590 1.00 0.00 575 ASP A C 8
ATOM 11783 O O . ASP A 1 19 ? 3.718 7.909 -5.449 1.00 0.00 575 ASP A O 8
ATOM 11792 N N . GLU A 1 20 ? 3.765 9.942 -4.594 1.00 0.00 576 GLU A N 8
ATOM 11793 C CA . GLU A 1 20 ? 4.068 9.446 -3.257 1.00 0.00 576 GLU A CA 8
ATOM 11794 C C . GLU A 1 20 ? 2.914 8.651 -2.678 1.00 0.00 576 GLU A C 8
ATOM 11795 O O . GLU A 1 20 ? 3.125 7.649 -1.997 1.00 0.00 576 GLU A O 8
ATOM 11807 N N . LYS A 1 21 ? 1.710 9.093 -2.966 1.00 0.00 577 LYS A N 8
ATOM 11808 C CA . LYS A 1 21 ? 0.510 8.345 -2.599 1.00 0.00 577 LYS A CA 8
ATOM 11809 C C . LYS A 1 21 ? 0.439 7.090 -3.432 1.00 0.00 577 LYS A C 8
ATOM 11810 O O . LYS A 1 21 ? 0.321 5.976 -2.942 1.00 0.00 577 LYS A O 8
ATOM 11829 N N . ARG A 1 22 ? 0.564 7.308 -4.695 1.00 0.00 578 ARG A N 8
ATOM 11830 C CA . ARG A 1 22 ? 0.271 6.348 -5.684 1.00 0.00 578 ARG A CA 8
ATOM 11831 C C . ARG A 1 22 ? 1.284 5.254 -5.932 1.00 0.00 578 ARG A C 8
ATOM 11832 O O . ARG A 1 22 ? 0.901 4.169 -6.333 1.00 0.00 578 ARG A O 8
ATOM 11853 N N . GLN A 1 23 ? 2.540 5.502 -5.656 1.00 0.00 579 GLN A N 8
ATOM 11854 C CA . GLN A 1 23 ? 3.605 4.509 -5.878 1.00 0.00 579 GLN A CA 8
ATOM 11855 C C . GLN A 1 23 ? 3.273 3.201 -5.148 1.00 0.00 579 GLN A C 8
ATOM 11856 O O . GLN A 1 23 ? 3.512 2.111 -5.665 1.00 0.00 579 GLN A O 8
ATOM 11870 N N . LEU A 1 24 ? 2.634 3.325 -4.004 1.00 0.00 580 LEU A N 8
ATOM 11871 C CA . LEU A 1 24 ? 2.262 2.180 -3.216 1.00 0.00 580 LEU A CA 8
ATOM 11872 C C . LEU A 1 24 ? 1.097 1.385 -3.829 1.00 0.00 580 LEU A C 8
ATOM 11873 O O . LEU A 1 24 ? 0.951 0.190 -3.564 1.00 0.00 580 LEU A O 8
ATOM 11889 N N . SER A 1 25 ? 0.272 2.035 -4.674 1.00 0.00 581 SER A N 8
ATOM 11890 C CA . SER A 1 25 ? -0.816 1.327 -5.343 1.00 0.00 581 SER A CA 8
ATOM 11891 C C . SER A 1 25 ? -0.232 0.305 -6.318 1.00 0.00 581 SER A C 8
ATOM 11892 O O . SER A 1 25 ? -0.806 -0.752 -6.582 1.00 0.00 581 SER A O 8
ATOM 11900 N N . LEU A 1 26 ? 0.910 0.642 -6.874 1.00 0.00 582 LEU A N 8
ATOM 11901 C CA . LEU A 1 26 ? 1.595 -0.247 -7.755 1.00 0.00 582 LEU A CA 8
ATOM 11902 C C . LEU A 1 26 ? 2.195 -1.433 -6.977 1.00 0.00 582 LEU A C 8
ATOM 11903 O O . LEU A 1 26 ? 2.273 -2.540 -7.509 1.00 0.00 582 LEU A O 8
ATOM 11919 N N . ASP A 1 27 ? 2.584 -1.204 -5.708 1.00 0.00 583 ASP A N 8
ATOM 11920 C CA . ASP A 1 27 ? 3.136 -2.283 -4.854 1.00 0.00 583 ASP A CA 8
ATOM 11921 C C . ASP A 1 27 ? 2.119 -3.317 -4.509 1.00 0.00 583 ASP A C 8
ATOM 11922 O O . ASP A 1 27 ? 2.396 -4.509 -4.589 1.00 0.00 583 ASP A O 8
ATOM 11931 N N . ILE A 1 28 ? 0.936 -2.878 -4.129 1.00 0.00 584 ILE A N 8
ATOM 11932 C CA . ILE A 1 28 ? -0.138 -3.788 -3.826 1.00 0.00 584 ILE A CA 8
ATOM 11933 C C . ILE A 1 28 ? -0.482 -4.643 -5.064 1.00 0.00 584 ILE A C 8
ATOM 11934 O O . ILE A 1 28 ? -0.700 -5.836 -4.953 1.00 0.00 584 ILE A O 8
ATOM 11950 N N . ASN A 1 29 ? -0.403 -4.036 -6.252 1.00 0.00 585 ASN A N 8
ATOM 11951 C CA . ASN A 1 29 ? -0.613 -4.767 -7.535 1.00 0.00 585 ASN A CA 8
ATOM 11952 C C . ASN A 1 29 ? 0.429 -5.871 -7.761 1.00 0.00 585 ASN A C 8
ATOM 11953 O O . ASN A 1 29 ? 0.290 -6.693 -8.662 1.00 0.00 585 ASN A O 8
ATOM 11964 N N . ARG A 1 30 ? 1.478 -5.870 -6.976 1.00 0.00 586 ARG A N 8
ATOM 11965 C CA . ARG A 1 30 ? 2.537 -6.861 -7.100 1.00 0.00 586 ARG A CA 8
ATOM 11966 C C . ARG A 1 30 ? 2.247 -8.038 -6.169 1.00 0.00 586 ARG A C 8
ATOM 11967 O O . ARG A 1 30 ? 2.735 -9.148 -6.376 1.00 0.00 586 ARG A O 8
ATOM 11988 N N . LEU A 1 31 ? 1.437 -7.798 -5.168 1.00 0.00 587 LEU A N 8
ATOM 11989 C CA . LEU A 1 31 ? 1.159 -8.791 -4.142 1.00 0.00 587 LEU A CA 8
ATOM 11990 C C . LEU A 1 31 ? 0.069 -9.814 -4.541 1.00 0.00 587 LEU A C 8
ATOM 11991 O O . LEU A 1 31 ? -0.914 -9.466 -5.204 1.00 0.00 587 LEU A O 8
ATOM 12007 N N . PRO A 1 32 ? 0.286 -11.110 -4.188 1.00 0.00 588 PRO A N 8
ATOM 12008 C CA . PRO A 1 32 ? -0.662 -12.214 -4.472 1.00 0.00 588 PRO A CA 8
ATOM 12009 C C . PRO A 1 32 ? -1.973 -12.144 -3.656 1.00 0.00 588 PRO A C 8
ATOM 12010 O O . PRO A 1 32 ? -2.102 -11.336 -2.728 1.00 0.00 588 PRO A O 8
ATOM 12021 N N . GLY A 1 33 ? -2.907 -13.033 -3.997 1.00 0.00 589 GLY A N 8
ATOM 12022 C CA . GLY A 1 33 ? -4.250 -13.085 -3.416 1.00 0.00 589 GLY A CA 8
ATOM 12023 C C . GLY A 1 33 ? -4.281 -13.107 -1.904 1.00 0.00 589 GLY A C 8
ATOM 12024 O O . GLY A 1 33 ? -4.914 -12.244 -1.274 1.00 0.00 589 GLY A O 8
ATOM 12028 N N . GLU A 1 34 ? -3.563 -14.038 -1.315 1.00 0.00 590 GLU A N 8
ATOM 12029 C CA . GLU A 1 34 ? -3.546 -14.181 0.134 1.00 0.00 590 GLU A CA 8
ATOM 12030 C C . GLU A 1 34 ? -2.788 -13.045 0.849 1.00 0.00 590 GLU A C 8
ATOM 12031 O O . GLU A 1 34 ? -2.742 -12.980 2.083 1.00 0.00 590 GLU A O 8
ATOM 12043 N N . LYS A 1 35 ? -2.192 -12.167 0.077 1.00 0.00 591 LYS A N 8
ATOM 12044 C CA . LYS A 1 35 ? -1.568 -10.995 0.619 1.00 0.00 591 LYS A CA 8
ATOM 12045 C C . LYS A 1 35 ? -2.468 -9.775 0.413 1.00 0.00 591 LYS A C 8
ATOM 12046 O O . LYS A 1 35 ? -2.599 -8.944 1.302 1.00 0.00 591 LYS A O 8
ATOM 12065 N N . LEU A 1 36 ? -3.136 -9.713 -0.737 1.00 0.00 592 LEU A N 8
ATOM 12066 C CA . LEU A 1 36 ? -4.005 -8.583 -1.076 1.00 0.00 592 LEU A CA 8
ATOM 12067 C C . LEU A 1 36 ? -5.210 -8.520 -0.128 1.00 0.00 592 LEU A C 8
ATOM 12068 O O . LEU A 1 36 ? -5.622 -7.445 0.299 1.00 0.00 592 LEU A O 8
ATOM 12084 N N . GLY A 1 37 ? -5.759 -9.677 0.208 1.00 0.00 593 GLY A N 8
ATOM 12085 C CA . GLY A 1 37 ? -6.872 -9.702 1.131 1.00 0.00 593 GLY A CA 8
ATOM 12086 C C . GLY A 1 37 ? -6.395 -9.424 2.528 1.00 0.00 593 GLY A C 8
ATOM 12087 O O . GLY A 1 37 ? -7.052 -8.720 3.306 1.00 0.00 593 GLY A O 8
ATOM 12091 N N . ARG A 1 38 ? -5.217 -9.929 2.810 1.00 0.00 594 ARG A N 8
ATOM 12092 C CA . ARG A 1 38 ? -4.582 -9.813 4.103 1.00 0.00 594 ARG A CA 8
ATOM 12093 C C . ARG A 1 38 ? -4.325 -8.355 4.440 1.00 0.00 594 ARG A C 8
ATOM 12094 O O . ARG A 1 38 ? -4.711 -7.882 5.491 1.00 0.00 594 ARG A O 8
ATOM 12115 N N . VAL A 1 39 ? -3.699 -7.646 3.528 1.00 0.00 595 VAL A N 8
ATOM 12116 C CA . VAL A 1 39 ? -3.357 -6.250 3.737 1.00 0.00 595 VAL A CA 8
ATOM 12117 C C . VAL A 1 39 ? -4.597 -5.394 3.999 1.00 0.00 595 VAL A C 8
ATOM 12118 O O . VAL A 1 39 ? -4.587 -4.560 4.900 1.00 0.00 595 VAL A O 8
ATOM 12131 N N . VAL A 1 40 ? -5.680 -5.679 3.286 1.00 0.00 596 VAL A N 8
ATOM 12132 C CA . VAL A 1 40 ? -6.941 -4.967 3.465 1.00 0.00 596 VAL A CA 8
ATOM 12133 C C . VAL A 1 40 ? -7.462 -5.144 4.898 1.00 0.00 596 VAL A C 8
ATOM 12134 O O . VAL A 1 40 ? -8.115 -4.270 5.442 1.00 0.00 596 VAL A O 8
ATOM 12147 N N . HIS A 1 41 ? -7.103 -6.252 5.503 1.00 0.00 597 HIS A N 8
ATOM 12148 C CA . HIS A 1 41 ? -7.491 -6.572 6.868 1.00 0.00 597 HIS A CA 8
ATOM 12149 C C . HIS A 1 41 ? -6.646 -5.744 7.866 1.00 0.00 597 HIS A C 8
ATOM 12150 O O . HIS A 1 41 ? -7.172 -5.188 8.838 1.00 0.00 597 HIS A O 8
ATOM 12164 N N . ILE A 1 42 ? -5.340 -5.638 7.584 1.00 0.00 598 ILE A N 8
ATOM 12165 C CA . ILE A 1 42 ? -4.386 -4.926 8.448 1.00 0.00 598 ILE A CA 8
ATOM 12166 C C . ILE A 1 42 ? -4.602 -3.414 8.381 1.00 0.00 598 ILE A C 8
ATOM 12167 O O . ILE A 1 42 ? -4.655 -2.734 9.419 1.00 0.00 598 ILE A O 8
ATOM 12183 N N . ILE A 1 43 ? -4.739 -2.891 7.174 1.00 0.00 599 ILE A N 8
ATOM 12184 C CA . ILE A 1 43 ? -4.939 -1.432 6.984 1.00 0.00 599 ILE A CA 8
ATOM 12185 C C . ILE A 1 43 ? -6.284 -1.003 7.608 1.00 0.00 599 ILE A C 8
ATOM 12186 O O . ILE A 1 43 ? -6.415 0.085 8.186 1.00 0.00 599 ILE A O 8
ATOM 12202 N N . GLN A 1 44 ? -7.241 -1.910 7.548 1.00 0.00 600 GLN A N 8
ATOM 12203 C CA . GLN A 1 44 ? -8.588 -1.733 8.107 1.00 0.00 600 GLN A CA 8
ATOM 12204 C C . GLN A 1 44 ? -8.544 -1.582 9.635 1.00 0.00 600 GLN A C 8
ATOM 12205 O O . GLN A 1 44 ? -9.433 -0.962 10.242 1.00 0.00 600 GLN A O 8
ATOM 12219 N N . SER A 1 45 ? -7.492 -2.108 10.251 1.00 0.00 601 SER A N 8
ATOM 12220 C CA . SER A 1 45 ? -7.302 -1.975 11.683 1.00 0.00 601 SER A CA 8
ATOM 12221 C C . SER A 1 45 ? -6.901 -0.538 12.053 1.00 0.00 601 SER A C 8
ATOM 12222 O O . SER A 1 45 ? -6.838 -0.177 13.230 1.00 0.00 601 SER A O 8
ATOM 12230 N N . ARG A 1 46 ? -6.584 0.263 11.055 1.00 0.00 602 ARG A N 8
ATOM 12231 C CA . ARG A 1 46 ? -6.319 1.652 11.295 1.00 0.00 602 ARG A CA 8
ATOM 12232 C C . ARG A 1 46 ? -7.536 2.466 10.974 1.00 0.00 602 ARG A C 8
ATOM 12233 O O . ARG A 1 46 ? -8.204 2.977 11.876 1.00 0.00 602 ARG A O 8
ATOM 12254 N N . GLU A 1 47 ? -7.890 2.509 9.715 1.00 0.00 603 GLU A N 8
ATOM 12255 C CA . GLU A 1 47 ? -8.975 3.342 9.289 1.00 0.00 603 GLU A CA 8
ATOM 12256 C C . GLU A 1 47 ? -10.163 2.503 8.861 1.00 0.00 603 GLU A C 8
ATOM 12257 O O . GLU A 1 47 ? -10.008 1.503 8.170 1.00 0.00 603 GLU A O 8
ATOM 12269 N N . PRO A 1 48 ? -11.360 2.884 9.293 1.00 0.00 604 PRO A N 8
ATOM 12270 C CA . PRO A 1 48 ? -12.591 2.181 8.961 1.00 0.00 604 PRO A CA 8
ATOM 12271 C C . PRO A 1 48 ? -13.180 2.619 7.612 1.00 0.00 604 PRO A C 8
ATOM 12272 O O . PRO A 1 48 ? -14.115 2.013 7.122 1.00 0.00 604 PRO A O 8
ATOM 12283 N N . SER A 1 49 ? -12.621 3.675 7.041 1.00 0.00 605 SER A N 8
ATOM 12284 C CA . SER A 1 49 ? -13.091 4.308 5.805 1.00 0.00 605 SER A CA 8
ATOM 12285 C C . SER A 1 49 ? -13.382 3.305 4.656 1.00 0.00 605 SER A C 8
ATOM 12286 O O . SER A 1 49 ? -14.407 3.404 3.982 1.00 0.00 605 SER A O 8
ATOM 12294 N N . LEU A 1 50 ? -12.522 2.306 4.483 1.00 0.00 606 LEU A N 8
ATOM 12295 C CA . LEU A 1 50 ? -12.694 1.339 3.391 1.00 0.00 606 LEU A CA 8
ATOM 12296 C C . LEU A 1 50 ? -13.813 0.333 3.698 1.00 0.00 606 LEU A C 8
ATOM 12297 O O . LEU A 1 50 ? -14.236 -0.414 2.836 1.00 0.00 606 LEU A O 8
ATOM 12313 N N . ARG A 1 51 ? -14.324 0.359 4.923 1.00 0.00 607 ARG A N 8
ATOM 12314 C CA . ARG A 1 51 ? -15.378 -0.565 5.336 1.00 0.00 607 ARG A CA 8
ATOM 12315 C C . ARG A 1 51 ? -16.725 -0.056 4.880 1.00 0.00 607 ARG A C 8
ATOM 12316 O O . ARG A 1 51 ? -17.729 -0.764 4.960 1.00 0.00 607 ARG A O 8
ATOM 12337 N N . ASP A 1 52 ? -16.755 1.193 4.432 1.00 0.00 608 ASP A N 8
ATOM 12338 C CA . ASP A 1 52 ? -17.973 1.761 3.864 1.00 0.00 608 ASP A CA 8
ATOM 12339 C C . ASP A 1 52 ? -18.045 1.422 2.407 1.00 0.00 608 ASP A C 8
ATOM 12340 O O . ASP A 1 52 ? -19.004 1.739 1.711 1.00 0.00 608 ASP A O 8
ATOM 12349 N N . SER A 1 53 ? -16.996 0.822 1.944 1.00 0.00 609 SER A N 8
ATOM 12350 C CA . SER A 1 53 ? -16.928 0.246 0.653 1.00 0.00 609 SER A CA 8
ATOM 12351 C C . SER A 1 53 ? -17.080 -1.250 0.881 1.00 0.00 609 SER A C 8
ATOM 12352 O O . SER A 1 53 ? -17.402 -1.661 2.007 1.00 0.00 609 SER A O 8
ATOM 12360 N N . ASN A 1 54 ? -16.886 -2.062 -0.104 1.00 0.00 610 ASN A N 8
ATOM 12361 C CA . ASN A 1 54 ? -17.036 -3.477 0.114 1.00 0.00 610 ASN A CA 8
ATOM 12362 C C . ASN A 1 54 ? -15.770 -4.020 0.748 1.00 0.00 610 ASN A C 8
ATOM 12363 O O . ASN A 1 54 ? -14.726 -3.955 0.146 1.00 0.00 610 ASN A O 8
ATOM 12374 N N . PRO A 1 55 ? -15.856 -4.591 1.966 1.00 0.00 611 PRO A N 8
ATOM 12375 C CA . PRO A 1 55 ? -14.683 -5.151 2.710 1.00 0.00 611 PRO A CA 8
ATOM 12376 C C . PRO A 1 55 ? -14.002 -6.296 1.953 1.00 0.00 611 PRO A C 8
ATOM 12377 O O . PRO A 1 55 ? -12.850 -6.669 2.235 1.00 0.00 611 PRO A O 8
ATOM 12388 N N . ASP A 1 56 ? -14.738 -6.869 1.034 1.00 0.00 612 ASP A N 8
ATOM 12389 C CA . ASP A 1 56 ? -14.258 -7.948 0.198 1.00 0.00 612 ASP A CA 8
ATOM 12390 C C . ASP A 1 56 ? -13.485 -7.393 -0.983 1.00 0.00 612 ASP A C 8
ATOM 12391 O O . ASP A 1 56 ? -12.560 -8.034 -1.487 1.00 0.00 612 ASP A O 8
ATOM 12400 N N . GLU A 1 57 ? -13.822 -6.188 -1.387 1.00 0.00 613 GLU A N 8
ATOM 12401 C CA . GLU A 1 57 ? -13.162 -5.580 -2.497 1.00 0.00 613 GLU A CA 8
ATOM 12402 C C . GLU A 1 57 ? -11.981 -4.811 -1.979 1.00 0.00 613 GLU A C 8
ATOM 12403 O O . GLU A 1 57 ? -12.077 -4.051 -1.027 1.00 0.00 613 GLU A O 8
ATOM 12415 N N . ILE A 1 58 ? -10.889 -5.025 -2.588 1.00 0.00 614 ILE A N 8
ATOM 12416 C CA . ILE A 1 58 ? -9.691 -4.358 -2.237 1.00 0.00 614 ILE A CA 8
ATOM 12417 C C . ILE A 1 58 ? -9.577 -3.114 -3.064 1.00 0.00 614 ILE A C 8
ATOM 12418 O O . ILE A 1 58 ? -9.298 -3.161 -4.243 1.00 0.00 614 ILE A O 8
ATOM 12434 N N . GLU A 1 59 ? -9.857 -2.016 -2.463 1.00 0.00 615 GLU A N 8
ATOM 12435 C CA . GLU A 1 59 ? -9.766 -0.767 -3.110 1.00 0.00 615 GLU A CA 8
ATOM 12436 C C . GLU A 1 59 ? -9.179 0.253 -2.172 1.00 0.00 615 GLU A C 8
ATOM 12437 O O . GLU A 1 59 ? -9.419 0.216 -0.972 1.00 0.00 615 GLU A O 8
ATOM 12449 N N . ILE A 1 60 ? -8.399 1.142 -2.730 1.00 0.00 616 ILE A N 8
ATOM 12450 C CA . ILE A 1 60 ? -7.456 1.897 -1.961 1.00 0.00 616 ILE A CA 8
ATOM 12451 C C . ILE A 1 60 ? -7.735 3.408 -1.766 1.00 0.00 616 ILE A C 8
ATOM 12452 O O . ILE A 1 60 ? -8.089 4.143 -2.692 1.00 0.00 616 ILE A O 8
ATOM 12468 N N . ASP A 1 61 ? -7.597 3.802 -0.523 1.00 0.00 617 ASP A N 8
ATOM 12469 C CA . ASP A 1 61 ? -7.853 5.139 0.049 1.00 0.00 617 ASP A CA 8
ATOM 12470 C C . ASP A 1 61 ? -6.821 6.230 -0.297 1.00 0.00 617 ASP A C 8
ATOM 12471 O O . ASP A 1 61 ? -7.106 7.424 -0.108 1.00 0.00 617 ASP A O 8
ATOM 12480 N N . PHE A 1 62 ? -5.703 5.846 -0.893 1.00 0.00 618 PHE A N 8
ATOM 12481 C CA . PHE A 1 62 ? -4.485 6.712 -1.042 1.00 0.00 618 PHE A CA 8
ATOM 12482 C C . PHE A 1 62 ? -4.707 8.069 -1.627 1.00 0.00 618 PHE A C 8
ATOM 12483 O O . PHE A 1 62 ? -4.015 9.022 -1.259 1.00 0.00 618 PHE A O 8
ATOM 12500 N N . GLU A 1 63 ? -5.636 8.192 -2.485 1.00 0.00 619 GLU A N 8
ATOM 12501 C CA . GLU A 1 63 ? -5.814 9.425 -3.167 1.00 0.00 619 GLU A CA 8
ATOM 12502 C C . GLU A 1 63 ? -6.412 10.485 -2.257 1.00 0.00 619 GLU A C 8
ATOM 12503 O O . GLU A 1 63 ? -5.984 11.624 -2.279 1.00 0.00 619 GLU A O 8
ATOM 12515 N N . THR A 1 64 ? -7.326 10.101 -1.420 1.00 0.00 620 THR A N 8
ATOM 12516 C CA . THR A 1 64 ? -8.015 11.062 -0.604 1.00 0.00 620 THR A CA 8
ATOM 12517 C C . THR A 1 64 ? -7.502 11.032 0.850 1.00 0.00 620 THR A C 8
ATOM 12518 O O . THR A 1 64 ? -7.541 12.053 1.570 1.00 0.00 620 THR A O 8
ATOM 12529 N N . LEU A 1 65 ? -6.995 9.889 1.269 1.00 0.00 621 LEU A N 8
ATOM 12530 C CA . LEU A 1 65 ? -6.578 9.717 2.633 1.00 0.00 621 LEU A CA 8
ATOM 12531 C C . LEU A 1 65 ? -5.107 10.127 2.805 1.00 0.00 621 LEU A C 8
ATOM 12532 O O . LEU A 1 65 ? -4.400 10.393 1.809 1.00 0.00 621 LEU A O 8
ATOM 12548 N N . LYS A 1 66 ? -4.660 10.195 4.040 1.00 0.00 622 LYS A N 8
ATOM 12549 C CA . LYS A 1 66 ? -3.390 10.809 4.379 1.00 0.00 622 LYS A CA 8
ATOM 12550 C C . LYS A 1 66 ? -2.282 9.783 4.720 1.00 0.00 622 LYS A C 8
ATOM 12551 O O . LYS A 1 66 ? -2.555 8.577 4.857 1.00 0.00 622 LYS A O 8
ATOM 12570 N N . PRO A 1 67 ? -0.984 10.253 4.842 1.00 0.00 623 PRO A N 8
ATOM 12571 C CA . PRO A 1 67 ? 0.171 9.389 5.152 1.00 0.00 623 PRO A CA 8
ATOM 12572 C C . PRO A 1 67 ? 0.021 8.525 6.416 1.00 0.00 623 PRO A C 8
ATOM 12573 O O . PRO A 1 67 ? 0.739 7.537 6.570 1.00 0.00 623 PRO A O 8
ATOM 12584 N N . THR A 1 68 ? -0.907 8.882 7.292 1.00 0.00 624 THR A N 8
ATOM 12585 C CA . THR A 1 68 ? -1.135 8.152 8.524 1.00 0.00 624 THR A CA 8
ATOM 12586 C C . THR A 1 68 ? -1.560 6.696 8.232 1.00 0.00 624 THR A C 8
ATOM 12587 O O . THR A 1 68 ? -1.095 5.759 8.888 1.00 0.00 624 THR A O 8
ATOM 12598 N N . THR A 1 69 ? -2.400 6.502 7.234 1.00 0.00 625 THR A N 8
ATOM 12599 C CA . THR A 1 69 ? -2.824 5.163 6.873 1.00 0.00 625 THR A CA 8
ATOM 12600 C C . THR A 1 69 ? -1.776 4.550 5.959 1.00 0.00 625 THR A C 8
ATOM 12601 O O . THR A 1 69 ? -1.420 3.371 6.076 1.00 0.00 625 THR A O 8
ATOM 12612 N N . LEU A 1 70 ? -1.236 5.398 5.102 1.00 0.00 626 LEU A N 8
ATOM 12613 C CA . LEU A 1 70 ? -0.258 5.029 4.095 1.00 0.00 626 LEU A CA 8
ATOM 12614 C C . LEU A 1 70 ? 0.982 4.402 4.728 1.00 0.00 626 LEU A C 8
ATOM 12615 O O . LEU A 1 70 ? 1.536 3.462 4.187 1.00 0.00 626 LEU A O 8
ATOM 12631 N N . ARG A 1 71 ? 1.366 4.881 5.904 1.00 0.00 627 ARG A N 8
ATOM 12632 C CA . ARG A 1 71 ? 2.542 4.402 6.590 1.00 0.00 627 ARG A CA 8
ATOM 12633 C C . ARG A 1 71 ? 2.367 2.907 6.990 1.00 0.00 627 ARG A C 8
ATOM 12634 O O . ARG A 1 71 ? 3.343 2.174 7.109 1.00 0.00 627 ARG A O 8
ATOM 12655 N N . GLU A 1 72 ? 1.119 2.459 7.141 1.00 0.00 628 GLU A N 8
ATOM 12656 C CA . GLU A 1 72 ? 0.839 1.055 7.459 1.00 0.00 628 GLU A CA 8
ATOM 12657 C C . GLU A 1 72 ? 1.116 0.213 6.214 1.00 0.00 628 GLU A C 8
ATOM 12658 O O . GLU A 1 72 ? 1.821 -0.793 6.269 1.00 0.00 628 GLU A O 8
ATOM 12670 N N . LEU A 1 73 ? 0.586 0.678 5.082 1.00 0.00 629 LEU A N 8
ATOM 12671 C CA . LEU A 1 73 ? 0.726 -0.005 3.792 1.00 0.00 629 LEU A CA 8
ATOM 12672 C C . LEU A 1 73 ? 2.211 0.003 3.389 1.00 0.00 629 LEU A C 8
ATOM 12673 O O . LEU A 1 73 ? 2.734 -0.993 2.888 1.00 0.00 629 LEU A O 8
ATOM 12689 N N . GLU A 1 74 ? 2.867 1.122 3.680 1.00 0.00 630 GLU A N 8
ATOM 12690 C CA . GLU A 1 74 ? 4.292 1.342 3.419 1.00 0.00 630 GLU A CA 8
ATOM 12691 C C . GLU A 1 74 ? 5.074 0.257 4.109 1.00 0.00 630 GLU A C 8
ATOM 12692 O O . GLU A 1 74 ? 5.820 -0.502 3.495 1.00 0.00 630 GLU A O 8
ATOM 12704 N N . ARG A 1 75 ? 4.801 0.138 5.380 1.00 0.00 631 ARG A N 8
ATOM 12705 C CA . ARG A 1 75 ? 5.437 -0.810 6.231 1.00 0.00 631 ARG A CA 8
ATOM 12706 C C . ARG A 1 75 ? 5.159 -2.232 5.765 1.00 0.00 631 ARG A C 8
ATOM 12707 O O . ARG A 1 75 ? 6.062 -3.077 5.723 1.00 0.00 631 ARG A O 8
ATOM 12728 N N . TYR A 1 76 ? 3.920 -2.469 5.401 1.00 0.00 632 TYR A N 8
ATOM 12729 C CA . TYR A 1 76 ? 3.478 -3.744 4.941 1.00 0.00 632 TYR A CA 8
ATOM 12730 C C . TYR A 1 76 ? 4.249 -4.195 3.693 1.00 0.00 632 TYR A C 8
ATOM 12731 O O . TYR A 1 76 ? 4.806 -5.298 3.668 1.00 0.00 632 TYR A O 8
ATOM 12749 N N . VAL A 1 77 ? 4.306 -3.348 2.679 1.00 0.00 633 VAL A N 8
ATOM 12750 C CA . VAL A 1 77 ? 4.934 -3.740 1.427 1.00 0.00 633 VAL A CA 8
ATOM 12751 C C . VAL A 1 77 ? 6.439 -3.871 1.556 1.00 0.00 633 VAL A C 8
ATOM 12752 O O . VAL A 1 77 ? 7.031 -4.733 0.928 1.00 0.00 633 VAL A O 8
ATOM 12765 N N . LYS A 1 78 ? 7.056 -3.062 2.411 1.00 0.00 634 LYS A N 8
ATOM 12766 C CA . LYS A 1 78 ? 8.499 -3.181 2.632 1.00 0.00 634 LYS A CA 8
ATOM 12767 C C . LYS A 1 78 ? 8.803 -4.502 3.328 1.00 0.00 634 LYS A C 8
ATOM 12768 O O . LYS A 1 78 ? 9.808 -5.150 3.041 1.00 0.00 634 LYS A O 8
ATOM 12787 N N . SER A 1 79 ? 7.893 -4.909 4.207 1.00 0.00 635 SER A N 8
ATOM 12788 C CA . SER A 1 79 ? 8.004 -6.164 4.926 1.00 0.00 635 SER A CA 8
ATOM 12789 C C . SER A 1 79 ? 7.831 -7.338 3.945 1.00 0.00 635 SER A C 8
ATOM 12790 O O . SER A 1 79 ? 8.408 -8.407 4.123 1.00 0.00 635 SER A O 8
ATOM 12798 N N . CYS A 1 80 ? 7.024 -7.122 2.922 1.00 0.00 636 CYS A N 8
ATOM 12799 C CA . CYS A 1 80 ? 6.794 -8.120 1.907 1.00 0.00 636 CYS A CA 8
ATOM 12800 C C . CYS A 1 80 ? 7.972 -8.242 0.946 1.00 0.00 636 CYS A C 8
ATOM 12801 O O . CYS A 1 80 ? 8.323 -9.346 0.510 1.00 0.00 636 CYS A O 8
ATOM 12809 N N . LEU A 1 81 ? 8.572 -7.111 0.621 1.00 0.00 637 LEU A N 8
ATOM 12810 C CA . LEU A 1 81 ? 9.663 -7.061 -0.336 1.00 0.00 637 LEU A CA 8
ATOM 12811 C C . LEU A 1 81 ? 10.963 -7.599 0.227 1.00 0.00 637 LEU A C 8
ATOM 12812 O O . LEU A 1 81 ? 11.727 -8.253 -0.493 1.00 0.00 637 LEU A O 8
ATOM 12828 N N . GLN A 1 82 ? 11.205 -7.341 1.492 1.00 0.00 638 GLN A N 8
ATOM 12829 C CA . GLN A 1 82 ? 12.420 -7.797 2.137 1.00 0.00 638 GLN A CA 8
ATOM 12830 C C . GLN A 1 82 ? 12.371 -9.309 2.350 1.00 0.00 638 GLN A C 8
ATOM 12831 O O . GLN A 1 82 ? 11.302 -9.937 2.265 1.00 0.00 638 GLN A O 8
ATOM 12845 N N . LYS A 1 83 ? 13.502 -9.888 2.647 1.00 0.00 639 LYS A N 8
ATOM 12846 C CA . LYS A 1 83 ? 13.558 -11.289 2.936 1.00 0.00 639 LYS A CA 8
ATOM 12847 C C . LYS A 1 83 ? 13.189 -11.499 4.395 1.00 0.00 639 LYS A C 8
ATOM 12848 O O . LYS A 1 83 ? 14.055 -11.547 5.281 1.00 0.00 639 LYS A O 8
ATOM 12867 N N . LYS A 1 84 ? 11.923 -11.539 4.656 1.00 0.00 640 LYS A N 8
ATOM 12868 C CA . LYS A 1 84 ? 11.456 -11.739 5.993 1.00 0.00 640 LYS A CA 8
ATOM 12869 C C . LYS A 1 84 ? 11.361 -13.230 6.282 1.00 0.00 640 LYS A C 8
ATOM 12870 O O . LYS A 1 84 ? 10.326 -13.860 6.074 1.00 0.00 640 LYS A O 8
ATOM 12889 N N . GLN A 1 85 ? 12.480 -13.794 6.671 1.00 0.00 641 GLN A N 8
ATOM 12890 C CA . GLN A 1 85 ? 12.598 -15.212 6.971 1.00 0.00 641 GLN A CA 8
ATOM 12891 C C . GLN A 1 85 ? 13.441 -15.383 8.213 1.00 0.00 641 GLN A C 8
ATOM 12892 O O . GLN A 1 85 ? 14.346 -14.577 8.468 1.00 0.00 641 GLN A O 8
ATOM 12906 N N . ARG A 1 86 ? 13.158 -16.385 8.990 1.00 0.00 642 ARG A N 8
ATOM 12907 C CA . ARG A 1 86 ? 13.930 -16.657 10.177 1.00 0.00 642 ARG A CA 8
ATOM 12908 C C . ARG A 1 86 ? 14.901 -17.787 9.905 1.00 0.00 642 ARG A C 8
ATOM 12909 O O . ARG A 1 86 ? 14.670 -18.614 9.024 1.00 0.00 642 ARG A O 8
ATOM 12930 N N . LYS A 1 87 ? 15.982 -17.804 10.626 1.00 0.00 643 LYS A N 8
ATOM 12931 C CA . LYS A 1 87 ? 17.008 -18.800 10.469 1.00 0.00 643 LYS A CA 8
ATOM 12932 C C . LYS A 1 87 ? 17.809 -18.795 11.732 1.00 0.00 643 LYS A C 8
ATOM 12933 O O . LYS A 1 87 ? 17.683 -19.721 12.545 1.00 0.00 643 LYS A O 8
ATOM 12953 N N . ARG B 2 1 ? -3.545 9.623 -18.840 1.00 0.00 1591 ARG B N 8
ATOM 12954 C CA . ARG B 2 1 ? -3.486 8.491 -17.911 1.00 0.00 1591 ARG B CA 8
ATOM 12955 C C . ARG B 2 1 ? -3.083 9.014 -16.554 1.00 0.00 1591 ARG B C 8
ATOM 12956 O O . ARG B 2 1 ? -2.717 10.171 -16.434 1.00 0.00 1591 ARG B O 8
ATOM 12977 N N . SER B 2 2 ? -3.131 8.148 -15.565 1.00 0.00 1592 SER B N 8
ATOM 12978 C CA . SER B 2 2 ? -2.723 8.425 -14.211 1.00 0.00 1592 SER B CA 8
ATOM 12979 C C . SER B 2 2 ? -3.568 9.506 -13.543 1.00 0.00 1592 SER B C 8
ATOM 12980 O O . SER B 2 2 ? -3.228 10.701 -13.529 1.00 0.00 1592 SER B O 8
ATOM 12988 N N . VAL B 2 3 ? -4.703 9.071 -13.067 1.00 0.00 1593 VAL B N 8
ATOM 12989 C CA . VAL B 2 3 ? -5.612 9.890 -12.343 1.00 0.00 1593 VAL B CA 8
ATOM 12990 C C . VAL B 2 3 ? -6.168 9.079 -11.177 1.00 0.00 1593 VAL B C 8
ATOM 12991 O O . VAL B 2 3 ? -6.753 8.003 -11.369 1.00 0.00 1593 VAL B O 8
ATOM 13004 N N . LYS B 2 4 ? -5.875 9.550 -9.988 1.00 0.00 1594 LYS B N 8
ATOM 13005 C CA . LYS B 2 4 ? -6.308 8.963 -8.727 1.00 0.00 1594 LYS B CA 8
ATOM 13006 C C . LYS B 2 4 ? -5.566 7.677 -8.349 1.00 0.00 1594 LYS B C 8
ATOM 13007 O O . LYS B 2 4 ? -4.791 7.105 -9.141 1.00 0.00 1594 LYS B O 8
ATOM 13026 N N . VAL B 2 5 ? -5.798 7.243 -7.115 1.00 0.00 1595 VAL B N 8
ATOM 13027 C CA . VAL B 2 5 ? -5.130 6.100 -6.556 1.00 0.00 1595 VAL B CA 8
ATOM 13028 C C . VAL B 2 5 ? -6.137 5.170 -5.913 1.00 0.00 1595 VAL B C 8
ATOM 13029 O O . VAL B 2 5 ? -6.471 5.323 -4.743 1.00 0.00 1595 VAL B O 8
ATOM 13042 N N . LYS B 2 6 ? -6.670 4.286 -6.699 1.00 0.00 1596 LYS B N 8
ATOM 13043 C CA . LYS B 2 6 ? -7.551 3.224 -6.246 1.00 0.00 1596 LYS B CA 8
ATOM 13044 C C . LYS B 2 6 ? -6.944 1.940 -6.736 1.00 0.00 1596 LYS B C 8
ATOM 13045 O O . LYS B 2 6 ? -6.318 1.943 -7.795 1.00 0.00 1596 LYS B O 8
ATOM 13064 N N . ILE B 2 7 ? -7.061 0.856 -5.996 1.00 0.00 1597 ILE B N 8
ATOM 13065 C CA . ILE B 2 7 ? -6.396 -0.316 -6.455 1.00 0.00 1597 ILE B CA 8
ATOM 13066 C C . ILE B 2 7 ? -7.342 -1.297 -7.251 1.00 0.00 1597 ILE B C 8
ATOM 13067 O O . ILE B 2 7 ? -7.324 -1.292 -8.471 1.00 0.00 1597 ILE B O 8
ATOM 13083 N N . LYS B 2 8 ? -8.202 -2.050 -6.537 1.00 0.00 1598 LYS B N 8
ATOM 13084 C CA . LYS B 2 8 ? -8.939 -3.207 -7.070 1.00 0.00 1598 LYS B CA 8
ATOM 13085 C C . LYS B 2 8 ? -7.996 -4.244 -7.669 1.00 0.00 1598 LYS B C 8
ATOM 13086 O O . LYS B 2 8 ? -7.703 -4.221 -8.865 1.00 0.00 1598 LYS B O 8
ATOM 13105 N N . LEU B 2 9 ? -7.481 -5.120 -6.788 1.00 0.00 1599 LEU B N 8
ATOM 13106 C CA . LEU B 2 9 ? -6.526 -6.163 -7.170 1.00 0.00 1599 LEU B CA 8
ATOM 13107 C C . LEU B 2 9 ? -7.178 -7.087 -8.178 1.00 0.00 1599 LEU B C 8
ATOM 13108 O O . LEU B 2 9 ? -8.197 -7.748 -7.875 1.00 0.00 1599 LEU B O 8
ATOM 13124 N N . GLY B 2 10 ? -6.632 -7.108 -9.343 1.00 0.00 1600 GLY B N 8
ATOM 13125 C CA . GLY B 2 10 ? -7.155 -7.871 -10.417 1.00 0.00 1600 GLY B CA 8
ATOM 13126 C C . GLY B 2 10 ? -6.951 -7.105 -11.683 1.00 0.00 1600 GLY B C 8
ATOM 13127 O O . GLY B 2 10 ? -6.355 -6.024 -11.656 1.00 0.00 1600 GLY B O 8
ATOM 13131 N N . ARG B 2 11 ? -7.429 -7.610 -12.777 1.00 0.00 1601 ARG B N 8
ATOM 13132 C CA . ARG B 2 11 ? -7.242 -6.935 -14.030 1.00 0.00 1601 ARG B CA 8
ATOM 13133 C C . ARG B 2 11 ? -8.397 -7.189 -14.978 1.00 0.00 1601 ARG B C 8
ATOM 13134 O O . ARG B 2 11 ? -8.363 -8.086 -15.817 1.00 0.00 1601 ARG B O 8
ATOM 13155 N N . LYS B 2 12 ? -9.454 -6.455 -14.741 1.00 0.00 1602 LYS B N 8
ATOM 13156 C CA . LYS B 2 12 ? -10.663 -6.435 -15.554 1.00 0.00 1602 LYS B CA 8
ATOM 13157 C C . LYS B 2 12 ? -11.314 -5.079 -15.406 1.00 0.00 1602 LYS B C 8
ATOM 13158 O O . LYS B 2 12 ? -10.948 -4.322 -14.482 1.00 0.00 1602 LYS B O 8
ATOM 13177 N N . ALA A 1 1 ? 15.285 5.593 16.411 1.00 0.00 557 ALA A N 9
ATOM 13178 C CA . ALA A 1 1 ? 16.212 6.224 15.477 1.00 0.00 557 ALA A CA 9
ATOM 13179 C C . ALA A 1 1 ? 16.797 5.161 14.576 1.00 0.00 557 ALA A C 9
ATOM 13180 O O . ALA A 1 1 ? 17.708 5.404 13.780 1.00 0.00 557 ALA A O 9
ATOM 13187 N N . SER A 1 2 ? 16.224 3.982 14.691 1.00 0.00 558 SER A N 9
ATOM 13188 C CA . SER A 1 2 ? 16.645 2.826 13.939 1.00 0.00 558 SER A CA 9
ATOM 13189 C C . SER A 1 2 ? 16.467 3.051 12.433 1.00 0.00 558 SER A C 9
ATOM 13190 O O . SER A 1 2 ? 17.287 2.595 11.635 1.00 0.00 558 SER A O 9
ATOM 13198 N N . ALA A 1 3 ? 15.417 3.801 12.062 1.00 0.00 559 ALA A N 9
ATOM 13199 C CA . ALA A 1 3 ? 15.142 4.126 10.662 1.00 0.00 559 ALA A CA 9
ATOM 13200 C C . ALA A 1 3 ? 16.296 4.910 10.056 1.00 0.00 559 ALA A C 9
ATOM 13201 O O . ALA A 1 3 ? 16.731 4.642 8.931 1.00 0.00 559 ALA A O 9
ATOM 13208 N N . SER A 1 4 ? 16.801 5.840 10.829 1.00 0.00 560 SER A N 9
ATOM 13209 C CA . SER A 1 4 ? 17.869 6.713 10.429 1.00 0.00 560 SER A CA 9
ATOM 13210 C C . SER A 1 4 ? 19.205 5.953 10.390 1.00 0.00 560 SER A C 9
ATOM 13211 O O . SER A 1 4 ? 20.109 6.290 9.611 1.00 0.00 560 SER A O 9
ATOM 13219 N N . TYR A 1 5 ? 19.323 4.935 11.221 1.00 0.00 561 TYR A N 9
ATOM 13220 C CA . TYR A 1 5 ? 20.536 4.150 11.305 1.00 0.00 561 TYR A CA 9
ATOM 13221 C C . TYR A 1 5 ? 20.594 3.070 10.220 1.00 0.00 561 TYR A C 9
ATOM 13222 O O . TYR A 1 5 ? 21.341 3.203 9.244 1.00 0.00 561 TYR A O 9
ATOM 13240 N N . ASP A 1 6 ? 19.783 2.048 10.361 1.00 0.00 562 ASP A N 9
ATOM 13241 C CA . ASP A 1 6 ? 19.812 0.904 9.455 1.00 0.00 562 ASP A CA 9
ATOM 13242 C C . ASP A 1 6 ? 18.418 0.316 9.374 1.00 0.00 562 ASP A C 9
ATOM 13243 O O . ASP A 1 6 ? 17.927 -0.298 10.329 1.00 0.00 562 ASP A O 9
ATOM 13252 N N . SER A 1 7 ? 17.760 0.567 8.287 1.00 0.00 563 SER A N 9
ATOM 13253 C CA . SER A 1 7 ? 16.401 0.124 8.097 1.00 0.00 563 SER A CA 9
ATOM 13254 C C . SER A 1 7 ? 16.235 -0.657 6.798 1.00 0.00 563 SER A C 9
ATOM 13255 O O . SER A 1 7 ? 15.109 -0.950 6.373 1.00 0.00 563 SER A O 9
ATOM 13263 N N . GLU A 1 8 ? 17.377 -1.010 6.195 1.00 0.00 564 GLU A N 9
ATOM 13264 C CA . GLU A 1 8 ? 17.458 -1.787 4.953 1.00 0.00 564 GLU A CA 9
ATOM 13265 C C . GLU A 1 8 ? 16.960 -0.992 3.752 1.00 0.00 564 GLU A C 9
ATOM 13266 O O . GLU A 1 8 ? 15.751 -0.972 3.458 1.00 0.00 564 GLU A O 9
ATOM 13278 N N . GLU A 1 9 ? 17.907 -0.295 3.097 1.00 0.00 565 GLU A N 9
ATOM 13279 C CA . GLU A 1 9 ? 17.669 0.504 1.895 1.00 0.00 565 GLU A CA 9
ATOM 13280 C C . GLU A 1 9 ? 16.721 1.671 2.148 1.00 0.00 565 GLU A C 9
ATOM 13281 O O . GLU A 1 9 ? 16.149 2.219 1.214 1.00 0.00 565 GLU A O 9
ATOM 13293 N N . GLU A 1 10 ? 16.604 2.083 3.375 1.00 0.00 566 GLU A N 9
ATOM 13294 C CA . GLU A 1 10 ? 15.663 3.114 3.721 1.00 0.00 566 GLU A CA 9
ATOM 13295 C C . GLU A 1 10 ? 16.371 4.243 4.455 1.00 0.00 566 GLU A C 9
ATOM 13296 O O . GLU A 1 10 ? 17.382 4.013 5.139 1.00 0.00 566 GLU A O 9
ATOM 13308 N N . GLU A 1 11 ? 15.893 5.447 4.277 1.00 0.00 567 GLU A N 9
ATOM 13309 C CA . GLU A 1 11 ? 16.438 6.598 4.949 1.00 0.00 567 GLU A CA 9
ATOM 13310 C C . GLU A 1 11 ? 15.278 7.510 5.329 1.00 0.00 567 GLU A C 9
ATOM 13311 O O . GLU A 1 11 ? 14.115 7.164 5.069 1.00 0.00 567 GLU A O 9
ATOM 13323 N N . GLU A 1 12 ? 15.555 8.628 5.958 1.00 0.00 568 GLU A N 9
ATOM 13324 C CA . GLU A 1 12 ? 14.501 9.556 6.277 1.00 0.00 568 GLU A CA 9
ATOM 13325 C C . GLU A 1 12 ? 14.285 10.510 5.131 1.00 0.00 568 GLU A C 9
ATOM 13326 O O . GLU A 1 12 ? 15.065 10.534 4.177 1.00 0.00 568 GLU A O 9
ATOM 13338 N N . GLY A 1 13 ? 13.254 11.291 5.222 1.00 0.00 569 GLY A N 9
ATOM 13339 C CA . GLY A 1 13 ? 12.954 12.218 4.180 1.00 0.00 569 GLY A CA 9
ATOM 13340 C C . GLY A 1 13 ? 11.900 11.656 3.285 1.00 0.00 569 GLY A C 9
ATOM 13341 O O . GLY A 1 13 ? 12.052 11.617 2.071 1.00 0.00 569 GLY A O 9
ATOM 13345 N N . LEU A 1 14 ? 10.848 11.181 3.894 1.00 0.00 570 LEU A N 9
ATOM 13346 C CA . LEU A 1 14 ? 9.742 10.603 3.179 1.00 0.00 570 LEU A CA 9
ATOM 13347 C C . LEU A 1 14 ? 8.632 11.648 3.084 1.00 0.00 570 LEU A C 9
ATOM 13348 O O . LEU A 1 14 ? 8.026 12.008 4.103 1.00 0.00 570 LEU A O 9
ATOM 13364 N N . PRO A 1 15 ? 8.412 12.218 1.891 1.00 0.00 571 PRO A N 9
ATOM 13365 C CA . PRO A 1 15 ? 7.432 13.274 1.682 1.00 0.00 571 PRO A CA 9
ATOM 13366 C C . PRO A 1 15 ? 6.020 12.742 1.389 1.00 0.00 571 PRO A C 9
ATOM 13367 O O . PRO A 1 15 ? 5.822 11.545 1.128 1.00 0.00 571 PRO A O 9
ATOM 13378 N N . MET A 1 16 ? 5.047 13.625 1.456 1.00 0.00 572 MET A N 9
ATOM 13379 C CA . MET A 1 16 ? 3.683 13.267 1.161 1.00 0.00 572 MET A CA 9
ATOM 13380 C C . MET A 1 16 ? 3.280 13.896 -0.173 1.00 0.00 572 MET A C 9
ATOM 13381 O O . MET A 1 16 ? 3.129 15.114 -0.303 1.00 0.00 572 MET A O 9
ATOM 13395 N N . SER A 1 17 ? 3.202 13.083 -1.171 1.00 0.00 573 SER A N 9
ATOM 13396 C CA . SER A 1 17 ? 2.828 13.520 -2.486 1.00 0.00 573 SER A CA 9
ATOM 13397 C C . SER A 1 17 ? 1.877 12.485 -3.083 1.00 0.00 573 SER A C 9
ATOM 13398 O O . SER A 1 17 ? 1.900 11.334 -2.654 1.00 0.00 573 SER A O 9
ATOM 13406 N N . TYR A 1 18 ? 1.070 12.876 -4.065 1.00 0.00 574 TYR A N 9
ATOM 13407 C CA . TYR A 1 18 ? 0.123 11.954 -4.719 1.00 0.00 574 TYR A CA 9
ATOM 13408 C C . TYR A 1 18 ? 0.872 10.869 -5.457 1.00 0.00 574 TYR A C 9
ATOM 13409 O O . TYR A 1 18 ? 0.449 9.722 -5.492 1.00 0.00 574 TYR A O 9
ATOM 13427 N N . ASP A 1 19 ? 1.988 11.244 -6.021 1.00 0.00 575 ASP A N 9
ATOM 13428 C CA . ASP A 1 19 ? 2.879 10.310 -6.688 1.00 0.00 575 ASP A CA 9
ATOM 13429 C C . ASP A 1 19 ? 3.499 9.328 -5.698 1.00 0.00 575 ASP A C 9
ATOM 13430 O O . ASP A 1 19 ? 3.575 8.126 -5.984 1.00 0.00 575 ASP A O 9
ATOM 13439 N N . GLU A 1 20 ? 3.922 9.829 -4.539 1.00 0.00 576 GLU A N 9
ATOM 13440 C CA . GLU A 1 20 ? 4.408 8.973 -3.450 1.00 0.00 576 GLU A CA 9
ATOM 13441 C C . GLU A 1 20 ? 3.302 8.025 -2.988 1.00 0.00 576 GLU A C 9
ATOM 13442 O O . GLU A 1 20 ? 3.552 6.854 -2.732 1.00 0.00 576 GLU A O 9
ATOM 13454 N N . LYS A 1 21 ? 2.071 8.540 -2.917 1.00 0.00 577 LYS A N 9
ATOM 13455 C CA . LYS A 1 21 ? 0.910 7.723 -2.572 1.00 0.00 577 LYS A CA 9
ATOM 13456 C C . LYS A 1 21 ? 0.732 6.641 -3.592 1.00 0.00 577 LYS A C 9
ATOM 13457 O O . LYS A 1 21 ? 0.530 5.469 -3.269 1.00 0.00 577 LYS A O 9
ATOM 13476 N N . ARG A 1 22 ? 0.831 7.038 -4.828 1.00 0.00 578 ARG A N 9
ATOM 13477 C CA . ARG A 1 22 ? 0.633 6.160 -5.910 1.00 0.00 578 ARG A CA 9
ATOM 13478 C C . ARG A 1 22 ? 1.688 5.086 -6.035 1.00 0.00 578 ARG A C 9
ATOM 13479 O O . ARG A 1 22 ? 1.407 4.026 -6.543 1.00 0.00 578 ARG A O 9
ATOM 13500 N N . GLN A 1 23 ? 2.884 5.341 -5.555 1.00 0.00 579 GLN A N 9
ATOM 13501 C CA . GLN A 1 23 ? 3.939 4.333 -5.586 1.00 0.00 579 GLN A CA 9
ATOM 13502 C C . GLN A 1 23 ? 3.452 3.068 -4.871 1.00 0.00 579 GLN A C 9
ATOM 13503 O O . GLN A 1 23 ? 3.701 1.946 -5.309 1.00 0.00 579 GLN A O 9
ATOM 13517 N N . LEU A 1 24 ? 2.669 3.281 -3.839 1.00 0.00 580 LEU A N 9
ATOM 13518 C CA . LEU A 1 24 ? 2.135 2.209 -3.055 1.00 0.00 580 LEU A CA 9
ATOM 13519 C C . LEU A 1 24 ? 1.005 1.495 -3.786 1.00 0.00 580 LEU A C 9
ATOM 13520 O O . LEU A 1 24 ? 0.744 0.328 -3.526 1.00 0.00 580 LEU A O 9
ATOM 13536 N N . SER A 1 25 ? 0.365 2.199 -4.742 1.00 0.00 581 SER A N 9
ATOM 13537 C CA . SER A 1 25 ? -0.672 1.611 -5.575 1.00 0.00 581 SER A CA 9
ATOM 13538 C C . SER A 1 25 ? -0.006 0.494 -6.399 1.00 0.00 581 SER A C 9
ATOM 13539 O O . SER A 1 25 ? -0.560 -0.582 -6.607 1.00 0.00 581 SER A O 9
ATOM 13547 N N . LEU A 1 26 ? 1.224 0.780 -6.840 1.00 0.00 582 LEU A N 9
ATOM 13548 C CA . LEU A 1 26 ? 2.010 -0.145 -7.625 1.00 0.00 582 LEU A CA 9
ATOM 13549 C C . LEU A 1 26 ? 2.417 -1.358 -6.807 1.00 0.00 582 LEU A C 9
ATOM 13550 O O . LEU A 1 26 ? 2.272 -2.484 -7.271 1.00 0.00 582 LEU A O 9
ATOM 13566 N N . ASP A 1 27 ? 2.901 -1.135 -5.582 1.00 0.00 583 ASP A N 9
ATOM 13567 C CA . ASP A 1 27 ? 3.315 -2.253 -4.708 1.00 0.00 583 ASP A CA 9
ATOM 13568 C C . ASP A 1 27 ? 2.188 -3.189 -4.412 1.00 0.00 583 ASP A C 9
ATOM 13569 O O . ASP A 1 27 ? 2.353 -4.402 -4.509 1.00 0.00 583 ASP A O 9
ATOM 13578 N N . ILE A 1 28 ? 1.024 -2.645 -4.095 1.00 0.00 584 ILE A N 9
ATOM 13579 C CA . ILE A 1 28 ? -0.126 -3.487 -3.828 1.00 0.00 584 ILE A CA 9
ATOM 13580 C C . ILE A 1 28 ? -0.565 -4.234 -5.089 1.00 0.00 584 ILE A C 9
ATOM 13581 O O . ILE A 1 28 ? -0.903 -5.407 -5.037 1.00 0.00 584 ILE A O 9
ATOM 13597 N N . ASN A 1 29 ? -0.481 -3.574 -6.219 1.00 0.00 585 ASN A N 9
ATOM 13598 C CA . ASN A 1 29 ? -0.823 -4.185 -7.508 1.00 0.00 585 ASN A CA 9
ATOM 13599 C C . ASN A 1 29 ? 0.081 -5.397 -7.806 1.00 0.00 585 ASN A C 9
ATOM 13600 O O . ASN A 1 29 ? -0.299 -6.310 -8.539 1.00 0.00 585 ASN A O 9
ATOM 13611 N N . ARG A 1 30 ? 1.263 -5.416 -7.213 1.00 0.00 586 ARG A N 9
ATOM 13612 C CA . ARG A 1 30 ? 2.196 -6.504 -7.433 1.00 0.00 586 ARG A CA 9
ATOM 13613 C C . ARG A 1 30 ? 2.018 -7.606 -6.381 1.00 0.00 586 ARG A C 9
ATOM 13614 O O . ARG A 1 30 ? 2.595 -8.698 -6.508 1.00 0.00 586 ARG A O 9
ATOM 13635 N N . LEU A 1 31 ? 1.245 -7.329 -5.346 1.00 0.00 587 LEU A N 9
ATOM 13636 C CA . LEU A 1 31 ? 1.028 -8.289 -4.297 1.00 0.00 587 LEU A CA 9
ATOM 13637 C C . LEU A 1 31 ? -0.006 -9.339 -4.690 1.00 0.00 587 LEU A C 9
ATOM 13638 O O . LEU A 1 31 ? -1.053 -9.012 -5.265 1.00 0.00 587 LEU A O 9
ATOM 13654 N N . PRO A 1 32 ? 0.294 -10.622 -4.424 1.00 0.00 588 PRO A N 9
ATOM 13655 C CA . PRO A 1 32 ? -0.597 -11.745 -4.751 1.00 0.00 588 PRO A CA 9
ATOM 13656 C C . PRO A 1 32 ? -1.911 -11.748 -3.942 1.00 0.00 588 PRO A C 9
ATOM 13657 O O . PRO A 1 32 ? -2.067 -10.984 -2.980 1.00 0.00 588 PRO A O 9
ATOM 13668 N N . GLY A 1 33 ? -2.821 -12.654 -4.328 1.00 0.00 589 GLY A N 9
ATOM 13669 C CA . GLY A 1 33 ? -4.166 -12.779 -3.742 1.00 0.00 589 GLY A CA 9
ATOM 13670 C C . GLY A 1 33 ? -4.211 -12.743 -2.223 1.00 0.00 589 GLY A C 9
ATOM 13671 O O . GLY A 1 33 ? -5.018 -12.018 -1.635 1.00 0.00 589 GLY A O 9
ATOM 13675 N N . GLU A 1 34 ? -3.356 -13.519 -1.601 1.00 0.00 590 GLU A N 9
ATOM 13676 C CA . GLU A 1 34 ? -3.257 -13.591 -0.149 1.00 0.00 590 GLU A CA 9
ATOM 13677 C C . GLU A 1 34 ? -2.882 -12.245 0.441 1.00 0.00 590 GLU A C 9
ATOM 13678 O O . GLU A 1 34 ? -3.484 -11.782 1.400 1.00 0.00 590 GLU A O 9
ATOM 13690 N N . LYS A 1 35 ? -1.941 -11.599 -0.175 1.00 0.00 591 LYS A N 9
ATOM 13691 C CA . LYS A 1 35 ? -1.415 -10.375 0.349 1.00 0.00 591 LYS A CA 9
ATOM 13692 C C . LYS A 1 35 ? -2.335 -9.184 0.103 1.00 0.00 591 LYS A C 9
ATOM 13693 O O . LYS A 1 35 ? -2.363 -8.248 0.898 1.00 0.00 591 LYS A O 9
ATOM 13712 N N . LEU A 1 36 ? -3.125 -9.238 -0.956 1.00 0.00 592 LEU A N 9
ATOM 13713 C CA . LEU A 1 36 ? -4.051 -8.152 -1.234 1.00 0.00 592 LEU A CA 9
ATOM 13714 C C . LEU A 1 36 ? -5.189 -8.178 -0.209 1.00 0.00 592 LEU A C 9
ATOM 13715 O O . LEU A 1 36 ? -5.703 -7.143 0.196 1.00 0.00 592 LEU A O 9
ATOM 13731 N N . GLY A 1 37 ? -5.542 -9.376 0.229 1.00 0.00 593 GLY A N 9
ATOM 13732 C CA . GLY A 1 37 ? -6.547 -9.518 1.256 1.00 0.00 593 GLY A CA 9
ATOM 13733 C C . GLY A 1 37 ? -5.998 -9.113 2.608 1.00 0.00 593 GLY A C 9
ATOM 13734 O O . GLY A 1 37 ? -6.695 -8.503 3.416 1.00 0.00 593 GLY A O 9
ATOM 13738 N N . ARG A 1 38 ? -4.725 -9.432 2.839 1.00 0.00 594 ARG A N 9
ATOM 13739 C CA . ARG A 1 38 ? -4.057 -9.083 4.087 1.00 0.00 594 ARG A CA 9
ATOM 13740 C C . ARG A 1 38 ? -3.937 -7.585 4.250 1.00 0.00 594 ARG A C 9
ATOM 13741 O O . ARG A 1 38 ? -4.293 -7.051 5.287 1.00 0.00 594 ARG A O 9
ATOM 13762 N N . VAL A 1 39 ? -3.465 -6.900 3.217 1.00 0.00 595 VAL A N 9
ATOM 13763 C CA . VAL A 1 39 ? -3.266 -5.455 3.291 1.00 0.00 595 VAL A CA 9
ATOM 13764 C C . VAL A 1 39 ? -4.579 -4.739 3.615 1.00 0.00 595 VAL A C 9
ATOM 13765 O O . VAL A 1 39 ? -4.602 -3.850 4.457 1.00 0.00 595 VAL A O 9
ATOM 13778 N N . VAL A 1 40 ? -5.677 -5.206 3.016 1.00 0.00 596 VAL A N 9
ATOM 13779 C CA . VAL A 1 40 ? -6.982 -4.633 3.243 1.00 0.00 596 VAL A CA 9
ATOM 13780 C C . VAL A 1 40 ? -7.382 -4.774 4.710 1.00 0.00 596 VAL A C 9
ATOM 13781 O O . VAL A 1 40 ? -8.060 -3.930 5.246 1.00 0.00 596 VAL A O 9
ATOM 13794 N N . HIS A 1 41 ? -6.872 -5.798 5.354 1.00 0.00 597 HIS A N 9
ATOM 13795 C CA . HIS A 1 41 ? -7.098 -6.027 6.774 1.00 0.00 597 HIS A CA 9
ATOM 13796 C C . HIS A 1 41 ? -6.247 -5.063 7.628 1.00 0.00 597 HIS A C 9
ATOM 13797 O O . HIS A 1 41 ? -6.760 -4.406 8.548 1.00 0.00 597 HIS A O 9
ATOM 13811 N N . ILE A 1 42 ? -4.951 -4.961 7.300 1.00 0.00 598 ILE A N 9
ATOM 13812 C CA . ILE A 1 42 ? -4.016 -4.110 8.055 1.00 0.00 598 ILE A CA 9
ATOM 13813 C C . ILE A 1 42 ? -4.424 -2.648 7.963 1.00 0.00 598 ILE A C 9
ATOM 13814 O O . ILE A 1 42 ? -4.521 -1.955 8.969 1.00 0.00 598 ILE A O 9
ATOM 13830 N N . ILE A 1 43 ? -4.708 -2.195 6.768 1.00 0.00 599 ILE A N 9
ATOM 13831 C CA . ILE A 1 43 ? -5.064 -0.787 6.576 1.00 0.00 599 ILE A CA 9
ATOM 13832 C C . ILE A 1 43 ? -6.431 -0.491 7.245 1.00 0.00 599 ILE A C 9
ATOM 13833 O O . ILE A 1 43 ? -6.674 0.597 7.773 1.00 0.00 599 ILE A O 9
ATOM 13849 N N . GLN A 1 44 ? -7.265 -1.505 7.283 1.00 0.00 600 GLN A N 9
ATOM 13850 C CA . GLN A 1 44 ? -8.604 -1.456 7.890 1.00 0.00 600 GLN A CA 9
ATOM 13851 C C . GLN A 1 44 ? -8.503 -1.417 9.412 1.00 0.00 600 GLN A C 9
ATOM 13852 O O . GLN A 1 44 ? -9.460 -1.067 10.106 1.00 0.00 600 GLN A O 9
ATOM 13866 N N . SER A 1 45 ? -7.344 -1.767 9.927 1.00 0.00 601 SER A N 9
ATOM 13867 C CA . SER A 1 45 ? -7.112 -1.743 11.346 1.00 0.00 601 SER A CA 9
ATOM 13868 C C . SER A 1 45 ? -7.066 -0.283 11.839 1.00 0.00 601 SER A C 9
ATOM 13869 O O . SER A 1 45 ? -7.330 -0.003 13.012 1.00 0.00 601 SER A O 9
ATOM 13877 N N . ARG A 1 46 ? -6.743 0.641 10.928 1.00 0.00 602 ARG A N 9
ATOM 13878 C CA . ARG A 1 46 ? -6.752 2.049 11.239 1.00 0.00 602 ARG A CA 9
ATOM 13879 C C . ARG A 1 46 ? -7.884 2.800 10.515 1.00 0.00 602 ARG A C 9
ATOM 13880 O O . ARG A 1 46 ? -8.391 3.801 11.024 1.00 0.00 602 ARG A O 9
ATOM 13901 N N . GLU A 1 47 ? -8.270 2.334 9.331 1.00 0.00 603 GLU A N 9
ATOM 13902 C CA . GLU A 1 47 ? -9.363 2.959 8.592 1.00 0.00 603 GLU A CA 9
ATOM 13903 C C . GLU A 1 47 ? -10.691 2.275 8.836 1.00 0.00 603 GLU A C 9
ATOM 13904 O O . GLU A 1 47 ? -10.849 1.096 8.533 1.00 0.00 603 GLU A O 9
ATOM 13916 N N . PRO A 1 48 ? -11.665 2.988 9.395 1.00 0.00 604 PRO A N 9
ATOM 13917 C CA . PRO A 1 48 ? -13.033 2.498 9.481 1.00 0.00 604 PRO A CA 9
ATOM 13918 C C . PRO A 1 48 ? -13.749 2.724 8.137 1.00 0.00 604 PRO A C 9
ATOM 13919 O O . PRO A 1 48 ? -14.701 2.035 7.794 1.00 0.00 604 PRO A O 9
ATOM 13930 N N . SER A 1 49 ? -13.202 3.653 7.372 1.00 0.00 605 SER A N 9
ATOM 13931 C CA . SER A 1 49 ? -13.744 4.157 6.119 1.00 0.00 605 SER A CA 9
ATOM 13932 C C . SER A 1 49 ? -14.113 3.063 5.091 1.00 0.00 605 SER A C 9
ATOM 13933 O O . SER A 1 49 ? -15.162 3.132 4.460 1.00 0.00 605 SER A O 9
ATOM 13941 N N . LEU A 1 50 ? -13.284 2.043 4.949 1.00 0.00 606 LEU A N 9
ATOM 13942 C CA . LEU A 1 50 ? -13.522 1.031 3.911 1.00 0.00 606 LEU A CA 9
ATOM 13943 C C . LEU A 1 50 ? -14.413 -0.096 4.405 1.00 0.00 606 LEU A C 9
ATOM 13944 O O . LEU A 1 50 ? -14.785 -0.980 3.645 1.00 0.00 606 LEU A O 9
ATOM 13960 N N . ARG A 1 51 ? -14.814 -0.029 5.664 1.00 0.00 607 ARG A N 9
ATOM 13961 C CA . ARG A 1 51 ? -15.594 -1.108 6.266 1.00 0.00 607 ARG A CA 9
ATOM 13962 C C . ARG A 1 51 ? -17.057 -1.005 5.864 1.00 0.00 607 ARG A C 9
ATOM 13963 O O . ARG A 1 51 ? -17.886 -1.850 6.231 1.00 0.00 607 ARG A O 9
ATOM 13984 N N . ASP A 1 52 ? -17.381 0.046 5.128 1.00 0.00 608 ASP A N 9
ATOM 13985 C CA . ASP A 1 52 ? -18.719 0.208 4.587 1.00 0.00 608 ASP A CA 9
ATOM 13986 C C . ASP A 1 52 ? -18.863 -0.603 3.325 1.00 0.00 608 ASP A C 9
ATOM 13987 O O . ASP A 1 52 ? -19.969 -0.807 2.815 1.00 0.00 608 ASP A O 9
ATOM 13996 N N . SER A 1 53 ? -17.741 -1.054 2.825 1.00 0.00 609 SER A N 9
ATOM 13997 C CA . SER A 1 53 ? -17.688 -1.914 1.689 1.00 0.00 609 SER A CA 9
ATOM 13998 C C . SER A 1 53 ? -17.510 -3.348 2.190 1.00 0.00 609 SER A C 9
ATOM 13999 O O . SER A 1 53 ? -17.403 -3.582 3.412 1.00 0.00 609 SER A O 9
ATOM 14007 N N . ASN A 1 54 ? -17.478 -4.289 1.296 1.00 0.00 610 ASN A N 9
ATOM 14008 C CA . ASN A 1 54 ? -17.338 -5.673 1.682 1.00 0.00 610 ASN A CA 9
ATOM 14009 C C . ASN A 1 54 ? -15.849 -6.001 1.814 1.00 0.00 610 ASN A C 9
ATOM 14010 O O . ASN A 1 54 ? -15.069 -5.574 0.988 1.00 0.00 610 ASN A O 9
ATOM 14021 N N . PRO A 1 55 ? -15.430 -6.749 2.868 1.00 0.00 611 PRO A N 9
ATOM 14022 C CA . PRO A 1 55 ? -13.990 -7.085 3.129 1.00 0.00 611 PRO A CA 9
ATOM 14023 C C . PRO A 1 55 ? -13.282 -7.868 1.996 1.00 0.00 611 PRO A C 9
ATOM 14024 O O . PRO A 1 55 ? -12.091 -8.164 2.081 1.00 0.00 611 PRO A O 9
ATOM 14035 N N . ASP A 1 56 ? -14.024 -8.238 0.983 1.00 0.00 612 ASP A N 9
ATOM 14036 C CA . ASP A 1 56 ? -13.475 -8.897 -0.195 1.00 0.00 612 ASP A CA 9
ATOM 14037 C C . ASP A 1 56 ? -13.016 -7.856 -1.218 1.00 0.00 612 ASP A C 9
ATOM 14038 O O . ASP A 1 56 ? -12.185 -8.139 -2.102 1.00 0.00 612 ASP A O 9
ATOM 14047 N N . GLU A 1 57 ? -13.530 -6.654 -1.070 1.00 0.00 613 GLU A N 9
ATOM 14048 C CA . GLU A 1 57 ? -13.248 -5.575 -1.987 1.00 0.00 613 GLU A CA 9
ATOM 14049 C C . GLU A 1 57 ? -11.962 -4.888 -1.597 1.00 0.00 613 GLU A C 9
ATOM 14050 O O . GLU A 1 57 ? -11.623 -4.803 -0.417 1.00 0.00 613 GLU A O 9
ATOM 14062 N N . ILE A 1 58 ? -11.260 -4.402 -2.575 1.00 0.00 614 ILE A N 9
ATOM 14063 C CA . ILE A 1 58 ? -10.000 -3.772 -2.353 1.00 0.00 614 ILE A CA 9
ATOM 14064 C C . ILE A 1 58 ? -9.822 -2.562 -3.248 1.00 0.00 614 ILE A C 9
ATOM 14065 O O . ILE A 1 58 ? -9.565 -2.688 -4.449 1.00 0.00 614 ILE A O 9
ATOM 14081 N N . GLU A 1 59 ? -9.992 -1.391 -2.694 1.00 0.00 615 GLU A N 9
ATOM 14082 C CA . GLU A 1 59 ? -9.668 -0.231 -3.406 1.00 0.00 615 GLU A CA 9
ATOM 14083 C C . GLU A 1 59 ? -8.977 0.803 -2.666 1.00 0.00 615 GLU A C 9
ATOM 14084 O O . GLU A 1 59 ? -9.233 1.077 -1.505 1.00 0.00 615 GLU A O 9
ATOM 14096 N N . ILE A 1 60 ? -8.070 1.350 -3.340 1.00 0.00 616 ILE A N 9
ATOM 14097 C CA . ILE A 1 60 ? -7.104 2.220 -2.694 1.00 0.00 616 ILE A CA 9
ATOM 14098 C C . ILE A 1 60 ? -7.318 3.728 -2.820 1.00 0.00 616 ILE A C 9
ATOM 14099 O O . ILE A 1 60 ? -6.781 4.414 -3.653 1.00 0.00 616 ILE A O 9
ATOM 14115 N N . ASP A 1 61 ? -8.136 4.184 -1.945 1.00 0.00 617 ASP A N 9
ATOM 14116 C CA . ASP A 1 61 ? -8.599 5.574 -1.747 1.00 0.00 617 ASP A CA 9
ATOM 14117 C C . ASP A 1 61 ? -7.502 6.648 -1.534 1.00 0.00 617 ASP A C 9
ATOM 14118 O O . ASP A 1 61 ? -7.775 7.853 -1.458 1.00 0.00 617 ASP A O 9
ATOM 14127 N N . PHE A 1 62 ? -6.264 6.185 -1.507 1.00 0.00 618 PHE A N 9
ATOM 14128 C CA . PHE A 1 62 ? -5.055 6.908 -1.104 1.00 0.00 618 PHE A CA 9
ATOM 14129 C C . PHE A 1 62 ? -4.897 8.268 -1.720 1.00 0.00 618 PHE A C 9
ATOM 14130 O O . PHE A 1 62 ? -4.337 9.121 -1.068 1.00 0.00 618 PHE A O 9
ATOM 14147 N N . GLU A 1 63 ? -5.425 8.488 -2.915 1.00 0.00 619 GLU A N 9
ATOM 14148 C CA . GLU A 1 63 ? -5.396 9.816 -3.543 1.00 0.00 619 GLU A CA 9
ATOM 14149 C C . GLU A 1 63 ? -5.852 10.900 -2.549 1.00 0.00 619 GLU A C 9
ATOM 14150 O O . GLU A 1 63 ? -5.138 11.882 -2.294 1.00 0.00 619 GLU A O 9
ATOM 14162 N N . THR A 1 64 ? -7.000 10.674 -1.955 1.00 0.00 620 THR A N 9
ATOM 14163 C CA . THR A 1 64 ? -7.589 11.619 -1.047 1.00 0.00 620 THR A CA 9
ATOM 14164 C C . THR A 1 64 ? -7.382 11.178 0.423 1.00 0.00 620 THR A C 9
ATOM 14165 O O . THR A 1 64 ? -7.413 12.007 1.346 1.00 0.00 620 THR A O 9
ATOM 14176 N N . LEU A 1 65 ? -7.126 9.882 0.622 1.00 0.00 621 LEU A N 9
ATOM 14177 C CA . LEU A 1 65 ? -6.926 9.320 1.960 1.00 0.00 621 LEU A CA 9
ATOM 14178 C C . LEU A 1 65 ? -5.703 9.985 2.626 1.00 0.00 621 LEU A C 9
ATOM 14179 O O . LEU A 1 65 ? -4.755 10.424 1.929 1.00 0.00 621 LEU A O 9
ATOM 14195 N N . LYS A 1 66 ? -5.709 10.043 3.944 1.00 0.00 622 LYS A N 9
ATOM 14196 C CA . LYS A 1 66 ? -4.726 10.823 4.672 1.00 0.00 622 LYS A CA 9
ATOM 14197 C C . LYS A 1 66 ? -3.350 10.147 4.779 1.00 0.00 622 LYS A C 9
ATOM 14198 O O . LYS A 1 66 ? -3.246 8.914 4.870 1.00 0.00 622 LYS A O 9
ATOM 14217 N N . PRO A 1 67 ? -2.263 10.979 4.793 1.00 0.00 623 PRO A N 9
ATOM 14218 C CA . PRO A 1 67 ? -0.853 10.523 4.825 1.00 0.00 623 PRO A CA 9
ATOM 14219 C C . PRO A 1 67 ? -0.495 9.551 5.964 1.00 0.00 623 PRO A C 9
ATOM 14220 O O . PRO A 1 67 ? 0.447 8.779 5.835 1.00 0.00 623 PRO A O 9
ATOM 14231 N N . THR A 1 68 ? -1.232 9.575 7.055 1.00 0.00 624 THR A N 9
ATOM 14232 C CA . THR A 1 68 ? -0.947 8.668 8.148 1.00 0.00 624 THR A CA 9
ATOM 14233 C C . THR A 1 68 ? -1.260 7.209 7.730 1.00 0.00 624 THR A C 9
ATOM 14234 O O . THR A 1 68 ? -0.452 6.302 7.941 1.00 0.00 624 THR A O 9
ATOM 14245 N N . THR A 1 69 ? -2.385 7.012 7.061 1.00 0.00 625 THR A N 9
ATOM 14246 C CA . THR A 1 69 ? -2.787 5.709 6.598 1.00 0.00 625 THR A CA 9
ATOM 14247 C C . THR A 1 69 ? -1.929 5.304 5.397 1.00 0.00 625 THR A C 9
ATOM 14248 O O . THR A 1 69 ? -1.701 4.117 5.141 1.00 0.00 625 THR A O 9
ATOM 14259 N N . LEU A 1 70 ? -1.425 6.315 4.703 1.00 0.00 626 LEU A N 9
ATOM 14260 C CA . LEU A 1 70 ? -0.491 6.140 3.604 1.00 0.00 626 LEU A CA 9
ATOM 14261 C C . LEU A 1 70 ? 0.739 5.377 4.092 1.00 0.00 626 LEU A C 9
ATOM 14262 O O . LEU A 1 70 ? 1.197 4.420 3.461 1.00 0.00 626 LEU A O 9
ATOM 14278 N N . ARG A 1 71 ? 1.221 5.775 5.253 1.00 0.00 627 ARG A N 9
ATOM 14279 C CA . ARG A 1 71 ? 2.413 5.196 5.831 1.00 0.00 627 ARG A CA 9
ATOM 14280 C C . ARG A 1 71 ? 2.205 3.729 6.207 1.00 0.00 627 ARG A C 9
ATOM 14281 O O . ARG A 1 71 ? 3.125 2.918 6.072 1.00 0.00 627 ARG A O 9
ATOM 14302 N N . GLU A 1 72 ? 0.981 3.388 6.625 1.00 0.00 628 GLU A N 9
ATOM 14303 C CA . GLU A 1 72 ? 0.633 2.026 7.054 1.00 0.00 628 GLU A CA 9
ATOM 14304 C C . GLU A 1 72 ? 0.917 1.030 5.927 1.00 0.00 628 GLU A C 9
ATOM 14305 O O . GLU A 1 72 ? 1.557 -0.014 6.137 1.00 0.00 628 GLU A O 9
ATOM 14317 N N . LEU A 1 73 ? 0.469 1.382 4.732 1.00 0.00 629 LEU A N 9
ATOM 14318 C CA . LEU A 1 73 ? 0.585 0.513 3.586 1.00 0.00 629 LEU A CA 9
ATOM 14319 C C . LEU A 1 73 ? 2.047 0.386 3.146 1.00 0.00 629 LEU A C 9
ATOM 14320 O O . LEU A 1 73 ? 2.481 -0.709 2.791 1.00 0.00 629 LEU A O 9
ATOM 14336 N N . GLU A 1 74 ? 2.831 1.475 3.226 1.00 0.00 630 GLU A N 9
ATOM 14337 C CA . GLU A 1 74 ? 4.252 1.380 2.855 1.00 0.00 630 GLU A CA 9
ATOM 14338 C C . GLU A 1 74 ? 4.955 0.423 3.806 1.00 0.00 630 GLU A C 9
ATOM 14339 O O . GLU A 1 74 ? 5.762 -0.415 3.400 1.00 0.00 630 GLU A O 9
ATOM 14351 N N . ARG A 1 75 ? 4.610 0.525 5.072 1.00 0.00 631 ARG A N 9
ATOM 14352 C CA . ARG A 1 75 ? 5.208 -0.312 6.095 1.00 0.00 631 ARG A CA 9
ATOM 14353 C C . ARG A 1 75 ? 4.759 -1.747 5.942 1.00 0.00 631 ARG A C 9
ATOM 14354 O O . ARG A 1 75 ? 5.481 -2.674 6.310 1.00 0.00 631 ARG A O 9
ATOM 14375 N N . TYR A 1 76 ? 3.578 -1.929 5.392 1.00 0.00 632 TYR A N 9
ATOM 14376 C CA . TYR A 1 76 ? 3.108 -3.238 5.074 1.00 0.00 632 TYR A CA 9
ATOM 14377 C C . TYR A 1 76 ? 3.930 -3.811 3.923 1.00 0.00 632 TYR A C 9
ATOM 14378 O O . TYR A 1 76 ? 4.488 -4.902 4.035 1.00 0.00 632 TYR A O 9
ATOM 14396 N N . VAL A 1 77 ? 4.029 -3.058 2.826 1.00 0.00 633 VAL A N 9
ATOM 14397 C CA . VAL A 1 77 ? 4.653 -3.586 1.620 1.00 0.00 633 VAL A CA 9
ATOM 14398 C C . VAL A 1 77 ? 6.113 -3.848 1.801 1.00 0.00 633 VAL A C 9
ATOM 14399 O O . VAL A 1 77 ? 6.605 -4.841 1.320 1.00 0.00 633 VAL A O 9
ATOM 14412 N N . LYS A 1 78 ? 6.794 -3.003 2.555 1.00 0.00 634 LYS A N 9
ATOM 14413 C CA . LYS A 1 78 ? 8.205 -3.223 2.816 1.00 0.00 634 LYS A CA 9
ATOM 14414 C C . LYS A 1 78 ? 8.399 -4.519 3.615 1.00 0.00 634 LYS A C 9
ATOM 14415 O O . LYS A 1 78 ? 9.306 -5.293 3.338 1.00 0.00 634 LYS A O 9
ATOM 14434 N N . SER A 1 79 ? 7.480 -4.780 4.546 1.00 0.00 635 SER A N 9
ATOM 14435 C CA . SER A 1 79 ? 7.513 -5.982 5.347 1.00 0.00 635 SER A CA 9
ATOM 14436 C C . SER A 1 79 ? 7.185 -7.205 4.462 1.00 0.00 635 SER A C 9
ATOM 14437 O O . SER A 1 79 ? 7.703 -8.308 4.670 1.00 0.00 635 SER A O 9
ATOM 14445 N N . CYS A 1 80 ? 6.311 -6.998 3.492 1.00 0.00 636 CYS A N 9
ATOM 14446 C CA . CYS A 1 80 ? 5.923 -8.037 2.586 1.00 0.00 636 CYS A CA 9
ATOM 14447 C C . CYS A 1 80 ? 7.011 -8.314 1.528 1.00 0.00 636 CYS A C 9
ATOM 14448 O O . CYS A 1 80 ? 7.076 -9.409 0.962 1.00 0.00 636 CYS A O 9
ATOM 14456 N N . LEU A 1 81 ? 7.844 -7.323 1.258 1.00 0.00 637 LEU A N 9
ATOM 14457 C CA . LEU A 1 81 ? 8.914 -7.458 0.275 1.00 0.00 637 LEU A CA 9
ATOM 14458 C C . LEU A 1 81 ? 10.144 -8.098 0.890 1.00 0.00 637 LEU A C 9
ATOM 14459 O O . LEU A 1 81 ? 10.860 -8.854 0.225 1.00 0.00 637 LEU A O 9
ATOM 14475 N N . GLN A 1 82 ? 10.387 -7.812 2.154 1.00 0.00 638 GLN A N 9
ATOM 14476 C CA . GLN A 1 82 ? 11.518 -8.397 2.861 1.00 0.00 638 GLN A CA 9
ATOM 14477 C C . GLN A 1 82 ? 11.197 -9.832 3.278 1.00 0.00 638 GLN A C 9
ATOM 14478 O O . GLN A 1 82 ? 10.104 -10.338 3.005 1.00 0.00 638 GLN A O 9
ATOM 14492 N N . LYS A 1 83 ? 12.136 -10.481 3.919 1.00 0.00 639 LYS A N 9
ATOM 14493 C CA . LYS A 1 83 ? 11.936 -11.836 4.387 1.00 0.00 639 LYS A CA 9
ATOM 14494 C C . LYS A 1 83 ? 11.002 -11.825 5.597 1.00 0.00 639 LYS A C 9
ATOM 14495 O O . LYS A 1 83 ? 9.933 -12.470 5.590 1.00 0.00 639 LYS A O 9
ATOM 14514 N N . LYS A 1 84 ? 11.434 -11.084 6.629 1.00 0.00 640 LYS A N 9
ATOM 14515 C CA . LYS A 1 84 ? 10.719 -10.910 7.895 1.00 0.00 640 LYS A CA 9
ATOM 14516 C C . LYS A 1 84 ? 10.565 -12.285 8.603 1.00 0.00 640 LYS A C 9
ATOM 14517 O O . LYS A 1 84 ? 11.276 -13.253 8.240 1.00 0.00 640 LYS A O 9
ATOM 14536 N N . GLN A 1 85 ? 9.727 -12.357 9.627 1.00 0.00 641 GLN A N 9
ATOM 14537 C CA . GLN A 1 85 ? 9.470 -13.598 10.327 1.00 0.00 641 GLN A CA 9
ATOM 14538 C C . GLN A 1 85 ? 8.094 -13.607 10.953 1.00 0.00 641 GLN A C 9
ATOM 14539 O O . GLN A 1 85 ? 7.872 -12.945 11.975 1.00 0.00 641 GLN A O 9
ATOM 14553 N N . ARG A 1 86 ? 7.178 -14.296 10.301 1.00 0.00 642 ARG A N 9
ATOM 14554 C CA . ARG A 1 86 ? 5.828 -14.541 10.790 1.00 0.00 642 ARG A CA 9
ATOM 14555 C C . ARG A 1 86 ? 5.124 -15.481 9.836 1.00 0.00 642 ARG A C 9
ATOM 14556 O O . ARG A 1 86 ? 5.520 -15.591 8.672 1.00 0.00 642 ARG A O 9
ATOM 14577 N N . LYS A 1 87 ? 4.133 -16.190 10.335 1.00 0.00 643 LYS A N 9
ATOM 14578 C CA . LYS A 1 87 ? 3.332 -17.113 9.550 1.00 0.00 643 LYS A CA 9
ATOM 14579 C C . LYS A 1 87 ? 1.909 -17.055 10.035 1.00 0.00 643 LYS A C 9
ATOM 14580 O O . LYS A 1 87 ? 1.072 -16.405 9.385 1.00 0.00 643 LYS A O 9
ATOM 14600 N N . ARG B 2 1 ? -4.333 11.920 -14.923 1.00 0.00 1591 ARG B N 9
ATOM 14601 C CA . ARG B 2 1 ? -5.167 10.874 -15.535 1.00 0.00 1591 ARG B CA 9
ATOM 14602 C C . ARG B 2 1 ? -4.879 9.492 -14.947 1.00 0.00 1591 ARG B C 9
ATOM 14603 O O . ARG B 2 1 ? -5.777 8.677 -14.795 1.00 0.00 1591 ARG B O 9
ATOM 14624 N N . SER B 2 2 ? -3.638 9.228 -14.615 1.00 0.00 1592 SER B N 9
ATOM 14625 C CA . SER B 2 2 ? -3.255 7.940 -14.114 1.00 0.00 1592 SER B CA 9
ATOM 14626 C C . SER B 2 2 ? -2.553 8.083 -12.755 1.00 0.00 1592 SER B C 9
ATOM 14627 O O . SER B 2 2 ? -1.692 7.290 -12.399 1.00 0.00 1592 SER B O 9
ATOM 14635 N N . VAL B 2 3 ? -2.986 9.070 -11.983 1.00 0.00 1593 VAL B N 9
ATOM 14636 C CA . VAL B 2 3 ? -2.435 9.347 -10.655 1.00 0.00 1593 VAL B CA 9
ATOM 14637 C C . VAL B 2 3 ? -3.469 8.872 -9.595 1.00 0.00 1593 VAL B C 9
ATOM 14638 O O . VAL B 2 3 ? -3.431 9.243 -8.417 1.00 0.00 1593 VAL B O 9
ATOM 14651 N N . LYS B 2 4 ? -4.377 8.024 -10.031 1.00 0.00 1594 LYS B N 9
ATOM 14652 C CA . LYS B 2 4 ? -5.399 7.468 -9.157 1.00 0.00 1594 LYS B CA 9
ATOM 14653 C C . LYS B 2 4 ? -4.926 6.190 -8.541 1.00 0.00 1594 LYS B C 9
ATOM 14654 O O . LYS B 2 4 ? -4.771 5.175 -9.206 1.00 0.00 1594 LYS B O 9
ATOM 14673 N N . VAL B 2 5 ? -4.689 6.270 -7.258 1.00 0.00 1595 VAL B N 9
ATOM 14674 C CA . VAL B 2 5 ? -4.119 5.199 -6.473 1.00 0.00 1595 VAL B CA 9
ATOM 14675 C C . VAL B 2 5 ? -5.141 4.099 -6.169 1.00 0.00 1595 VAL B C 9
ATOM 14676 O O . VAL B 2 5 ? -4.752 3.038 -5.663 1.00 0.00 1595 VAL B O 9
ATOM 14689 N N . LYS B 2 6 ? -6.441 4.344 -6.492 1.00 0.00 1596 LYS B N 9
ATOM 14690 C CA . LYS B 2 6 ? -7.512 3.340 -6.275 1.00 0.00 1596 LYS B CA 9
ATOM 14691 C C . LYS B 2 6 ? -7.084 2.026 -6.899 1.00 0.00 1596 LYS B C 9
ATOM 14692 O O . LYS B 2 6 ? -7.018 1.897 -8.116 1.00 0.00 1596 LYS B O 9
ATOM 14711 N N . ILE B 2 7 ? -6.700 1.087 -6.035 1.00 0.00 1597 ILE B N 9
ATOM 14712 C CA . ILE B 2 7 ? -6.090 -0.121 -6.472 1.00 0.00 1597 ILE B CA 9
ATOM 14713 C C . ILE B 2 7 ? -6.967 -1.028 -7.361 1.00 0.00 1597 ILE B C 9
ATOM 14714 O O . ILE B 2 7 ? -6.732 -1.097 -8.556 1.00 0.00 1597 ILE B O 9
ATOM 14730 N N . LYS B 2 8 ? -8.000 -1.667 -6.758 1.00 0.00 1598 LYS B N 9
ATOM 14731 C CA . LYS B 2 8 ? -8.795 -2.702 -7.388 1.00 0.00 1598 LYS B CA 9
ATOM 14732 C C . LYS B 2 8 ? -7.855 -3.796 -7.890 1.00 0.00 1598 LYS B C 9
ATOM 14733 O O . LYS B 2 8 ? -7.396 -3.765 -9.020 1.00 0.00 1598 LYS B O 9
ATOM 14752 N N . LEU B 2 9 ? -7.566 -4.769 -7.036 1.00 0.00 1599 LEU B N 9
ATOM 14753 C CA . LEU B 2 9 ? -6.575 -5.801 -7.355 1.00 0.00 1599 LEU B CA 9
ATOM 14754 C C . LEU B 2 9 ? -7.017 -6.701 -8.524 1.00 0.00 1599 LEU B C 9
ATOM 14755 O O . LEU B 2 9 ? -6.248 -7.550 -8.996 1.00 0.00 1599 LEU B O 9
ATOM 14771 N N . GLY B 2 10 ? -8.246 -6.508 -8.978 1.00 0.00 1600 GLY B N 9
ATOM 14772 C CA . GLY B 2 10 ? -8.735 -7.197 -10.137 1.00 0.00 1600 GLY B CA 9
ATOM 14773 C C . GLY B 2 10 ? -8.130 -6.626 -11.418 1.00 0.00 1600 GLY B C 9
ATOM 14774 O O . GLY B 2 10 ? -7.941 -7.353 -12.403 1.00 0.00 1600 GLY B O 9
ATOM 14778 N N . ARG B 2 11 ? -7.787 -5.336 -11.404 1.00 0.00 1601 ARG B N 9
ATOM 14779 C CA . ARG B 2 11 ? -7.192 -4.719 -12.579 1.00 0.00 1601 ARG B CA 9
ATOM 14780 C C . ARG B 2 11 ? -5.687 -4.949 -12.582 1.00 0.00 1601 ARG B C 9
ATOM 14781 O O . ARG B 2 11 ? -4.901 -4.216 -11.969 1.00 0.00 1601 ARG B O 9
ATOM 14802 N N . LYS B 2 12 ? -5.302 -6.006 -13.230 1.00 0.00 1602 LYS B N 9
ATOM 14803 C CA . LYS B 2 12 ? -3.919 -6.429 -13.267 1.00 0.00 1602 LYS B CA 9
ATOM 14804 C C . LYS B 2 12 ? -3.268 -6.039 -14.588 1.00 0.00 1602 LYS B C 9
ATOM 14805 O O . LYS B 2 12 ? -3.972 -5.656 -15.549 1.00 0.00 1602 LYS B O 9
ATOM 14824 N N . ALA A 1 1 ? 5.403 31.031 -8.891 1.00 0.00 557 ALA A N 10
ATOM 14825 C CA . ALA A 1 1 ? 6.495 31.434 -8.018 1.00 0.00 557 ALA A CA 10
ATOM 14826 C C . ALA A 1 1 ? 6.265 30.872 -6.631 1.00 0.00 557 ALA A C 10
ATOM 14827 O O . ALA A 1 1 ? 7.059 31.079 -5.709 1.00 0.00 557 ALA A O 10
ATOM 14834 N N . SER A 1 2 ? 5.186 30.132 -6.508 1.00 0.00 558 SER A N 10
ATOM 14835 C CA . SER A 1 2 ? 4.789 29.538 -5.253 1.00 0.00 558 SER A CA 10
ATOM 14836 C C . SER A 1 2 ? 5.825 28.516 -4.764 1.00 0.00 558 SER A C 10
ATOM 14837 O O . SER A 1 2 ? 6.241 28.558 -3.609 1.00 0.00 558 SER A O 10
ATOM 14845 N N . ALA A 1 3 ? 6.262 27.641 -5.659 1.00 0.00 559 ALA A N 10
ATOM 14846 C CA . ALA A 1 3 ? 7.237 26.604 -5.328 1.00 0.00 559 ALA A CA 10
ATOM 14847 C C . ALA A 1 3 ? 8.633 27.191 -5.190 1.00 0.00 559 ALA A C 10
ATOM 14848 O O . ALA A 1 3 ? 9.483 26.651 -4.491 1.00 0.00 559 ALA A O 10
ATOM 14855 N N . SER A 1 4 ? 8.849 28.292 -5.873 1.00 0.00 560 SER A N 10
ATOM 14856 C CA . SER A 1 4 ? 10.117 28.981 -5.895 1.00 0.00 560 SER A CA 10
ATOM 14857 C C . SER A 1 4 ? 10.443 29.611 -4.530 1.00 0.00 560 SER A C 10
ATOM 14858 O O . SER A 1 4 ? 11.615 29.776 -4.167 1.00 0.00 560 SER A O 10
ATOM 14866 N N . TYR A 1 5 ? 9.416 29.944 -3.786 1.00 0.00 561 TYR A N 10
ATOM 14867 C CA . TYR A 1 5 ? 9.579 30.590 -2.512 1.00 0.00 561 TYR A CA 10
ATOM 14868 C C . TYR A 1 5 ? 9.079 29.717 -1.377 1.00 0.00 561 TYR A C 10
ATOM 14869 O O . TYR A 1 5 ? 8.551 28.622 -1.620 1.00 0.00 561 TYR A O 10
ATOM 14887 N N . ASP A 1 6 ? 9.265 30.219 -0.153 1.00 0.00 562 ASP A N 10
ATOM 14888 C CA . ASP A 1 6 ? 8.912 29.564 1.119 1.00 0.00 562 ASP A CA 10
ATOM 14889 C C . ASP A 1 6 ? 9.971 28.539 1.508 1.00 0.00 562 ASP A C 10
ATOM 14890 O O . ASP A 1 6 ? 10.446 27.768 0.676 1.00 0.00 562 ASP A O 10
ATOM 14899 N N . SER A 1 7 ? 10.356 28.565 2.754 1.00 0.00 563 SER A N 10
ATOM 14900 C CA . SER A 1 7 ? 11.478 27.801 3.249 1.00 0.00 563 SER A CA 10
ATOM 14901 C C . SER A 1 7 ? 11.170 26.319 3.485 1.00 0.00 563 SER A C 10
ATOM 14902 O O . SER A 1 7 ? 12.102 25.492 3.466 1.00 0.00 563 SER A O 10
ATOM 14910 N N . GLU A 1 8 ? 9.882 25.985 3.699 1.00 0.00 564 GLU A N 10
ATOM 14911 C CA . GLU A 1 8 ? 9.444 24.619 4.043 1.00 0.00 564 GLU A CA 10
ATOM 14912 C C . GLU A 1 8 ? 9.839 24.247 5.467 1.00 0.00 564 GLU A C 10
ATOM 14913 O O . GLU A 1 8 ? 10.857 24.719 6.006 1.00 0.00 564 GLU A O 10
ATOM 14925 N N . GLU A 1 9 ? 9.031 23.436 6.083 1.00 0.00 565 GLU A N 10
ATOM 14926 C CA . GLU A 1 9 ? 9.301 22.993 7.412 1.00 0.00 565 GLU A CA 10
ATOM 14927 C C . GLU A 1 9 ? 10.301 21.866 7.356 1.00 0.00 565 GLU A C 10
ATOM 14928 O O . GLU A 1 9 ? 10.221 20.988 6.477 1.00 0.00 565 GLU A O 10
ATOM 14940 N N . GLU A 1 10 ? 11.246 21.898 8.246 1.00 0.00 566 GLU A N 10
ATOM 14941 C CA . GLU A 1 10 ? 12.270 20.891 8.310 1.00 0.00 566 GLU A CA 10
ATOM 14942 C C . GLU A 1 10 ? 11.751 19.676 9.058 1.00 0.00 566 GLU A C 10
ATOM 14943 O O . GLU A 1 10 ? 10.551 19.636 9.427 1.00 0.00 566 GLU A O 10
ATOM 14955 N N . GLU A 1 11 ? 12.642 18.696 9.302 1.00 0.00 567 GLU A N 10
ATOM 14956 C CA . GLU A 1 11 ? 12.269 17.425 9.924 1.00 0.00 567 GLU A CA 10
ATOM 14957 C C . GLU A 1 11 ? 11.295 16.720 8.980 1.00 0.00 567 GLU A C 10
ATOM 14958 O O . GLU A 1 11 ? 11.461 16.821 7.740 1.00 0.00 567 GLU A O 10
ATOM 14970 N N . GLU A 1 12 ? 10.319 15.997 9.488 1.00 0.00 568 GLU A N 10
ATOM 14971 C CA . GLU A 1 12 ? 9.370 15.393 8.635 1.00 0.00 568 GLU A CA 10
ATOM 14972 C C . GLU A 1 12 ? 8.309 16.428 8.213 1.00 0.00 568 GLU A C 10
ATOM 14973 O O . GLU A 1 12 ? 7.185 16.456 8.706 1.00 0.00 568 GLU A O 10
ATOM 14985 N N . GLY A 1 13 ? 8.736 17.324 7.374 1.00 0.00 569 GLY A N 10
ATOM 14986 C CA . GLY A 1 13 ? 7.879 18.333 6.804 1.00 0.00 569 GLY A CA 10
ATOM 14987 C C . GLY A 1 13 ? 7.834 18.142 5.322 1.00 0.00 569 GLY A C 10
ATOM 14988 O O . GLY A 1 13 ? 7.651 19.085 4.545 1.00 0.00 569 GLY A O 10
ATOM 14992 N N . LEU A 1 14 ? 8.027 16.903 4.939 1.00 0.00 570 LEU A N 10
ATOM 14993 C CA . LEU A 1 14 ? 8.072 16.491 3.561 1.00 0.00 570 LEU A CA 10
ATOM 14994 C C . LEU A 1 14 ? 6.687 16.582 2.949 1.00 0.00 570 LEU A C 10
ATOM 14995 O O . LEU A 1 14 ? 5.690 16.269 3.617 1.00 0.00 570 LEU A O 10
ATOM 15011 N N . PRO A 1 15 ? 6.592 17.028 1.699 1.00 0.00 571 PRO A N 10
ATOM 15012 C CA . PRO A 1 15 ? 5.315 17.141 1.005 1.00 0.00 571 PRO A CA 10
ATOM 15013 C C . PRO A 1 15 ? 4.753 15.765 0.682 1.00 0.00 571 PRO A C 10
ATOM 15014 O O . PRO A 1 15 ? 5.475 14.774 0.694 1.00 0.00 571 PRO A O 10
ATOM 15025 N N . MET A 1 16 ? 3.483 15.692 0.425 1.00 0.00 572 MET A N 10
ATOM 15026 C CA . MET A 1 16 ? 2.892 14.432 0.060 1.00 0.00 572 MET A CA 10
ATOM 15027 C C . MET A 1 16 ? 2.506 14.472 -1.403 1.00 0.00 572 MET A C 10
ATOM 15028 O O . MET A 1 16 ? 1.525 15.115 -1.794 1.00 0.00 572 MET A O 10
ATOM 15042 N N . SER A 1 17 ? 3.265 13.809 -2.213 1.00 0.00 573 SER A N 10
ATOM 15043 C CA . SER A 1 17 ? 3.022 13.827 -3.623 1.00 0.00 573 SER A CA 10
ATOM 15044 C C . SER A 1 17 ? 2.095 12.686 -3.994 1.00 0.00 573 SER A C 10
ATOM 15045 O O . SER A 1 17 ? 1.960 11.708 -3.231 1.00 0.00 573 SER A O 10
ATOM 15053 N N . TYR A 1 18 ? 1.449 12.799 -5.126 1.00 0.00 574 TYR A N 10
ATOM 15054 C CA . TYR A 1 18 ? 0.564 11.762 -5.582 1.00 0.00 574 TYR A CA 10
ATOM 15055 C C . TYR A 1 18 ? 1.359 10.544 -5.975 1.00 0.00 574 TYR A C 10
ATOM 15056 O O . TYR A 1 18 ? 0.946 9.439 -5.705 1.00 0.00 574 TYR A O 10
ATOM 15074 N N . ASP A 1 19 ? 2.539 10.767 -6.551 1.00 0.00 575 ASP A N 10
ATOM 15075 C CA . ASP A 1 19 ? 3.458 9.671 -6.895 1.00 0.00 575 ASP A CA 10
ATOM 15076 C C . ASP A 1 19 ? 3.875 8.900 -5.652 1.00 0.00 575 ASP A C 10
ATOM 15077 O O . ASP A 1 19 ? 3.937 7.673 -5.663 1.00 0.00 575 ASP A O 10
ATOM 15086 N N . GLU A 1 20 ? 4.121 9.629 -4.575 1.00 0.00 576 GLU A N 10
ATOM 15087 C CA . GLU A 1 20 ? 4.523 9.027 -3.317 1.00 0.00 576 GLU A CA 10
ATOM 15088 C C . GLU A 1 20 ? 3.431 8.139 -2.757 1.00 0.00 576 GLU A C 10
ATOM 15089 O O . GLU A 1 20 ? 3.704 7.035 -2.305 1.00 0.00 576 GLU A O 10
ATOM 15101 N N . LYS A 1 21 ? 2.195 8.617 -2.803 1.00 0.00 577 LYS A N 10
ATOM 15102 C CA . LYS A 1 21 ? 1.056 7.823 -2.340 1.00 0.00 577 LYS A CA 10
ATOM 15103 C C . LYS A 1 21 ? 0.814 6.679 -3.281 1.00 0.00 577 LYS A C 10
ATOM 15104 O O . LYS A 1 21 ? 0.558 5.548 -2.875 1.00 0.00 577 LYS A O 10
ATOM 15123 N N . ARG A 1 22 ? 0.919 6.979 -4.541 1.00 0.00 578 ARG A N 10
ATOM 15124 C CA . ARG A 1 22 ? 0.652 6.046 -5.560 1.00 0.00 578 ARG A CA 10
ATOM 15125 C C . ARG A 1 22 ? 1.659 4.932 -5.666 1.00 0.00 578 ARG A C 10
ATOM 15126 O O . ARG A 1 22 ? 1.358 3.867 -6.174 1.00 0.00 578 ARG A O 10
ATOM 15147 N N . GLN A 1 23 ? 2.858 5.185 -5.205 1.00 0.00 579 GLN A N 10
ATOM 15148 C CA . GLN A 1 23 ? 3.888 4.161 -5.140 1.00 0.00 579 GLN A CA 10
ATOM 15149 C C . GLN A 1 23 ? 3.345 2.964 -4.329 1.00 0.00 579 GLN A C 10
ATOM 15150 O O . GLN A 1 23 ? 3.642 1.816 -4.629 1.00 0.00 579 GLN A O 10
ATOM 15164 N N . LEU A 1 24 ? 2.496 3.258 -3.346 1.00 0.00 580 LEU A N 10
ATOM 15165 C CA . LEU A 1 24 ? 1.857 2.224 -2.563 1.00 0.00 580 LEU A CA 10
ATOM 15166 C C . LEU A 1 24 ? 0.835 1.457 -3.398 1.00 0.00 580 LEU A C 10
ATOM 15167 O O . LEU A 1 24 ? 0.712 0.244 -3.246 1.00 0.00 580 LEU A O 10
ATOM 15183 N N . SER A 1 25 ? 0.116 2.172 -4.303 1.00 0.00 581 SER A N 10
ATOM 15184 C CA . SER A 1 25 ? -0.802 1.520 -5.254 1.00 0.00 581 SER A CA 10
ATOM 15185 C C . SER A 1 25 ? 0.008 0.493 -6.060 1.00 0.00 581 SER A C 10
ATOM 15186 O O . SER A 1 25 ? -0.399 -0.646 -6.263 1.00 0.00 581 SER A O 10
ATOM 15194 N N . LEU A 1 26 ? 1.184 0.944 -6.504 1.00 0.00 582 LEU A N 10
ATOM 15195 C CA . LEU A 1 26 ? 2.080 0.163 -7.326 1.00 0.00 582 LEU A CA 10
ATOM 15196 C C . LEU A 1 26 ? 2.550 -1.095 -6.615 1.00 0.00 582 LEU A C 10
ATOM 15197 O O . LEU A 1 26 ? 2.631 -2.156 -7.227 1.00 0.00 582 LEU A O 10
ATOM 15213 N N . ASP A 1 27 ? 2.844 -0.985 -5.320 1.00 0.00 583 ASP A N 10
ATOM 15214 C CA . ASP A 1 27 ? 3.269 -2.155 -4.551 1.00 0.00 583 ASP A CA 10
ATOM 15215 C C . ASP A 1 27 ? 2.182 -3.164 -4.394 1.00 0.00 583 ASP A C 10
ATOM 15216 O O . ASP A 1 27 ? 2.394 -4.331 -4.692 1.00 0.00 583 ASP A O 10
ATOM 15225 N N . ILE A 1 28 ? 0.997 -2.733 -3.971 1.00 0.00 584 ILE A N 10
ATOM 15226 C CA . ILE A 1 28 ? -0.129 -3.664 -3.836 1.00 0.00 584 ILE A CA 10
ATOM 15227 C C . ILE A 1 28 ? -0.466 -4.312 -5.200 1.00 0.00 584 ILE A C 10
ATOM 15228 O O . ILE A 1 28 ? -0.779 -5.494 -5.272 1.00 0.00 584 ILE A O 10
ATOM 15244 N N . ASN A 1 29 ? -0.313 -3.540 -6.264 1.00 0.00 585 ASN A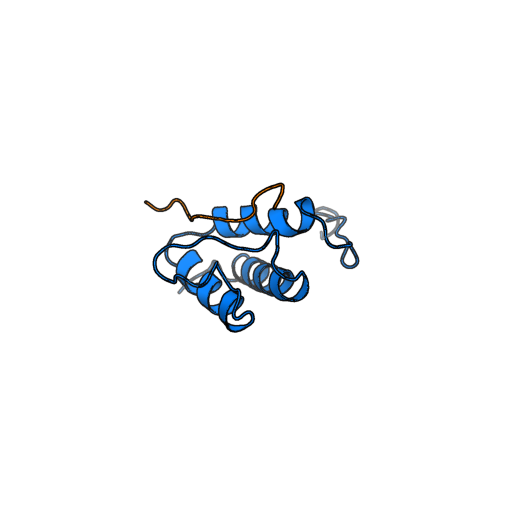 N 10
ATOM 15245 C CA . ASN A 1 29 ? -0.530 -4.001 -7.650 1.00 0.00 585 ASN A CA 10
ATOM 15246 C C . ASN A 1 29 ? 0.361 -5.227 -7.982 1.00 0.00 585 ASN A C 10
ATOM 15247 O O . ASN A 1 29 ? -0.003 -6.063 -8.815 1.00 0.00 585 ASN A O 10
ATOM 15258 N N . ARG A 1 30 ? 1.495 -5.339 -7.290 1.00 0.00 586 ARG A N 10
ATOM 15259 C CA . ARG A 1 30 ? 2.474 -6.412 -7.514 1.00 0.00 586 ARG A CA 10
ATOM 15260 C C . ARG A 1 30 ? 2.142 -7.665 -6.692 1.00 0.00 586 ARG A C 10
ATOM 15261 O O . ARG A 1 30 ? 2.485 -8.785 -7.085 1.00 0.00 586 ARG A O 10
ATOM 15282 N N . LEU A 1 31 ? 1.499 -7.471 -5.562 1.00 0.00 587 LEU A N 10
ATOM 15283 C CA . LEU A 1 31 ? 1.194 -8.547 -4.649 1.00 0.00 587 LEU A CA 10
ATOM 15284 C C . LEU A 1 31 ? 0.107 -9.532 -5.138 1.00 0.00 587 LEU A C 10
ATOM 15285 O O . LEU A 1 31 ? -0.796 -9.172 -5.905 1.00 0.00 587 LEU A O 10
ATOM 15301 N N . PRO A 1 32 ? 0.230 -10.818 -4.713 1.00 0.00 588 PRO A N 10
ATOM 15302 C CA . PRO A 1 32 ? -0.688 -11.898 -5.095 1.00 0.00 588 PRO A CA 10
ATOM 15303 C C . PRO A 1 32 ? -2.059 -11.859 -4.386 1.00 0.00 588 PRO A C 10
ATOM 15304 O O . PRO A 1 32 ? -2.270 -11.092 -3.424 1.00 0.00 588 PRO A O 10
ATOM 15315 N N . GLY A 1 33 ? -2.948 -12.745 -4.853 1.00 0.00 589 GLY A N 10
ATOM 15316 C CA . GLY A 1 33 ? -4.339 -12.836 -4.425 1.00 0.00 589 GLY A CA 10
ATOM 15317 C C . GLY A 1 33 ? -4.563 -12.890 -2.927 1.00 0.00 589 GLY A C 10
ATOM 15318 O O . GLY A 1 33 ? -5.462 -12.218 -2.406 1.00 0.00 589 GLY A O 10
ATOM 15322 N N . GLU A 1 34 ? -3.780 -13.679 -2.232 1.00 0.00 590 GLU A N 10
ATOM 15323 C CA . GLU A 1 34 ? -3.943 -13.794 -0.798 1.00 0.00 590 GLU A CA 10
ATOM 15324 C C . GLU A 1 34 ? -3.471 -12.537 -0.083 1.00 0.00 590 GLU A C 10
ATOM 15325 O O . GLU A 1 34 ? -4.118 -12.063 0.841 1.00 0.00 590 GLU A O 10
ATOM 15337 N N . LYS A 1 35 ? -2.386 -11.959 -0.564 1.00 0.00 591 LYS A N 10
ATOM 15338 C CA . LYS A 1 35 ? -1.771 -10.844 0.124 1.00 0.00 591 LYS A CA 10
ATOM 15339 C C . LYS A 1 35 ? -2.550 -9.580 -0.028 1.00 0.00 591 LYS A C 10
ATOM 15340 O O . LYS A 1 35 ? -2.631 -8.795 0.922 1.00 0.00 591 LYS A O 10
ATOM 15359 N N . LEU A 1 36 ? -3.163 -9.398 -1.193 1.00 0.00 592 LEU A N 10
ATOM 15360 C CA . LEU A 1 36 ? -4.022 -8.249 -1.435 1.00 0.00 592 LEU A CA 10
ATOM 15361 C C . LEU A 1 36 ? -5.177 -8.291 -0.426 1.00 0.00 592 LEU A C 10
ATOM 15362 O O . LEU A 1 36 ? -5.569 -7.273 0.138 1.00 0.00 592 LEU A O 10
ATOM 15378 N N . GLY A 1 37 ? -5.646 -9.508 -0.150 1.00 0.00 593 GLY A N 10
ATOM 15379 C CA . GLY A 1 37 ? -6.724 -9.715 0.779 1.00 0.00 593 GLY A CA 10
ATOM 15380 C C . GLY A 1 37 ? -6.290 -9.489 2.211 1.00 0.00 593 GLY A C 10
ATOM 15381 O O . GLY A 1 37 ? -7.097 -9.135 3.061 1.00 0.00 593 GLY A O 10
ATOM 15385 N N . ARG A 1 38 ? -5.035 -9.746 2.494 1.00 0.00 594 ARG A N 10
ATOM 15386 C CA . ARG A 1 38 ? -4.490 -9.507 3.824 1.00 0.00 594 ARG A CA 10
ATOM 15387 C C . ARG A 1 38 ? -4.367 -8.013 4.069 1.00 0.00 594 ARG A C 10
ATOM 15388 O O . ARG A 1 38 ? -4.989 -7.471 4.972 1.00 0.00 594 ARG A O 10
ATOM 15409 N N . VAL A 1 39 ? -3.629 -7.348 3.195 1.00 0.00 595 VAL A N 10
ATOM 15410 C CA . VAL A 1 39 ? -3.321 -5.926 3.341 1.00 0.00 595 VAL A CA 10
ATOM 15411 C C . VAL A 1 39 ? -4.550 -5.065 3.326 1.00 0.00 595 VAL A C 10
ATOM 15412 O O . VAL A 1 39 ? -4.644 -4.136 4.119 1.00 0.00 595 VAL A O 10
ATOM 15425 N N . VAL A 1 40 ? -5.521 -5.417 2.488 1.00 0.00 596 VAL A N 10
ATOM 15426 C CA . VAL A 1 40 ? -6.738 -4.650 2.398 1.00 0.00 596 VAL A CA 10
ATOM 15427 C C . VAL A 1 40 ? -7.410 -4.569 3.753 1.00 0.00 596 VAL A C 10
ATOM 15428 O O . VAL A 1 40 ? -7.849 -3.526 4.143 1.00 0.00 596 VAL A O 10
ATOM 15441 N N . HIS A 1 41 ? -7.317 -5.652 4.510 1.00 0.00 597 HIS A N 10
ATOM 15442 C CA . HIS A 1 41 ? -7.982 -5.763 5.814 1.00 0.00 597 HIS A CA 10
ATOM 15443 C C . HIS A 1 41 ? -7.285 -4.947 6.867 1.00 0.00 597 HIS A C 10
ATOM 15444 O O . HIS A 1 41 ? -7.930 -4.334 7.729 1.00 0.00 597 HIS A O 10
ATOM 15458 N N . ILE A 1 42 ? -5.979 -4.916 6.799 1.00 0.00 598 ILE A N 10
ATOM 15459 C CA . ILE A 1 42 ? -5.223 -4.123 7.730 1.00 0.00 598 ILE A CA 10
ATOM 15460 C C . ILE A 1 42 ? -5.430 -2.637 7.427 1.00 0.00 598 ILE A C 10
ATOM 15461 O O . ILE A 1 42 ? -5.837 -1.866 8.303 1.00 0.00 598 ILE A O 10
ATOM 15477 N N . ILE A 1 43 ? -5.229 -2.251 6.173 1.00 0.00 599 ILE A N 10
ATOM 15478 C CA . ILE A 1 43 ? -5.304 -0.829 5.816 1.00 0.00 599 ILE A CA 10
ATOM 15479 C C . ILE A 1 43 ? -6.733 -0.263 5.974 1.00 0.00 599 ILE A C 10
ATOM 15480 O O . ILE A 1 43 ? -6.903 0.810 6.550 1.00 0.00 599 ILE A O 10
ATOM 15496 N N . GLN A 1 44 ? -7.759 -1.038 5.542 1.00 0.00 600 GLN A N 10
ATOM 15497 C CA . GLN A 1 44 ? -9.207 -0.635 5.612 1.00 0.00 600 GLN A CA 10
ATOM 15498 C C . GLN A 1 44 ? -9.671 -0.391 7.046 1.00 0.00 600 GLN A C 10
ATOM 15499 O O . GLN A 1 44 ? -10.805 -0.044 7.273 1.00 0.00 600 GLN A O 10
ATOM 15513 N N . SER A 1 45 ? -8.827 -0.645 8.003 1.00 0.00 601 SER A N 10
ATOM 15514 C CA . SER A 1 45 ? -9.173 -0.377 9.355 1.00 0.00 601 SER A CA 10
ATOM 15515 C C . SER A 1 45 ? -8.945 1.115 9.663 1.00 0.00 601 SER A C 10
ATOM 15516 O O . SER A 1 45 ? -9.668 1.715 10.459 1.00 0.00 601 SER A O 10
ATOM 15524 N N . ARG A 1 46 ? -7.959 1.720 9.005 1.00 0.00 602 ARG A N 10
ATOM 15525 C CA . ARG A 1 46 ? -7.603 3.097 9.279 1.00 0.00 602 ARG A CA 10
ATOM 15526 C C . ARG A 1 46 ? -7.615 3.974 7.998 1.00 0.00 602 ARG A C 10
ATOM 15527 O O . ARG A 1 46 ? -6.991 5.039 7.944 1.00 0.00 602 ARG A O 10
ATOM 15548 N N . GLU A 1 47 ? -8.356 3.528 7.015 1.00 0.00 603 GLU A N 10
ATOM 15549 C CA . GLU A 1 47 ? -8.498 4.148 5.693 1.00 0.00 603 GLU A CA 10
ATOM 15550 C C . GLU A 1 47 ? -9.837 3.635 5.300 1.00 0.00 603 GLU A C 10
ATOM 15551 O O . GLU A 1 47 ? -10.084 2.482 5.657 1.00 0.00 603 GLU A O 10
ATOM 15563 N N . PRO A 1 48 ? -10.708 4.355 4.525 1.00 0.00 604 PRO A N 10
ATOM 15564 C CA . PRO A 1 48 ? -11.970 3.867 4.164 1.00 0.00 604 PRO A CA 10
ATOM 15565 C C . PRO A 1 48 ? -12.925 3.134 5.119 1.00 0.00 604 PRO A C 10
ATOM 15566 O O . PRO A 1 48 ? -14.057 2.925 4.741 1.00 0.00 604 PRO A O 10
ATOM 15577 N N . SER A 1 49 ? -12.516 2.977 6.401 1.00 0.00 605 SER A N 10
ATOM 15578 C CA . SER A 1 49 ? -12.832 1.967 7.497 1.00 0.00 605 SER A CA 10
ATOM 15579 C C . SER A 1 49 ? -14.131 1.075 7.447 1.00 0.00 605 SER A C 10
ATOM 15580 O O . SER A 1 49 ? -14.502 0.471 8.456 1.00 0.00 605 SER A O 10
ATOM 15588 N N . LEU A 1 50 ? -14.773 1.065 6.314 1.00 0.00 606 LEU A N 10
ATOM 15589 C CA . LEU A 1 50 ? -15.952 0.272 5.846 1.00 0.00 606 LEU A CA 10
ATOM 15590 C C . LEU A 1 50 ? -16.061 -1.226 6.286 1.00 0.00 606 LEU A C 10
ATOM 15591 O O . LEU A 1 50 ? -16.855 -1.956 5.701 1.00 0.00 606 LEU A O 10
ATOM 15607 N N . ARG A 1 51 ? -15.349 -1.661 7.282 1.00 0.00 607 ARG A N 10
ATOM 15608 C CA . ARG A 1 51 ? -15.262 -3.084 7.623 1.00 0.00 607 ARG A CA 10
ATOM 15609 C C . ARG A 1 51 ? -16.576 -3.694 8.096 1.00 0.00 607 ARG A C 10
ATOM 15610 O O . ARG A 1 51 ? -16.720 -4.915 8.128 1.00 0.00 607 ARG A O 10
ATOM 15631 N N . ASP A 1 52 ? -17.517 -2.853 8.455 1.00 0.00 608 ASP A N 10
ATOM 15632 C CA . ASP A 1 52 ? -18.852 -3.295 8.840 1.00 0.00 608 ASP A CA 10
ATOM 15633 C C . ASP A 1 52 ? -19.609 -3.754 7.601 1.00 0.00 608 ASP A C 10
ATOM 15634 O O . ASP A 1 52 ? -20.527 -4.571 7.681 1.00 0.00 608 ASP A O 10
ATOM 15643 N N . SER A 1 53 ? -19.192 -3.235 6.466 1.00 0.00 609 SER A N 10
ATOM 15644 C CA . SER A 1 53 ? -19.757 -3.544 5.187 1.00 0.00 609 SER A CA 10
ATOM 15645 C C . SER A 1 53 ? -18.892 -4.654 4.549 1.00 0.00 609 SER A C 10
ATOM 15646 O O . SER A 1 53 ? -18.351 -5.490 5.281 1.00 0.00 609 SER A O 10
ATOM 15654 N N . ASN A 1 54 ? -18.798 -4.719 3.229 1.00 0.00 610 ASN A N 10
ATOM 15655 C CA . ASN A 1 54 ? -17.973 -5.753 2.599 1.00 0.00 610 ASN A CA 10
ATOM 15656 C C . ASN A 1 54 ? -16.492 -5.379 2.670 1.00 0.00 610 ASN A C 10
ATOM 15657 O O . ASN A 1 54 ? -16.077 -4.363 2.105 1.00 0.00 610 ASN A O 10
ATOM 15668 N N . PRO A 1 55 ? -15.683 -6.188 3.369 1.00 0.00 611 PRO A N 10
ATOM 15669 C CA . PRO A 1 55 ? -14.265 -5.915 3.569 1.00 0.00 611 PRO A CA 10
ATOM 15670 C C . PRO A 1 55 ? -13.355 -6.528 2.496 1.00 0.00 611 PRO A C 10
ATOM 15671 O O . PRO A 1 55 ? -12.151 -6.290 2.495 1.00 0.00 611 PRO A O 10
ATOM 15682 N N . ASP A 1 56 ? -13.923 -7.301 1.594 1.00 0.00 612 ASP A N 10
ATOM 15683 C CA . ASP A 1 56 ? -13.130 -7.982 0.562 1.00 0.00 612 ASP A CA 10
ATOM 15684 C C . ASP A 1 56 ? -12.877 -7.041 -0.603 1.00 0.00 612 ASP A C 10
ATOM 15685 O O . ASP A 1 56 ? -11.961 -7.234 -1.393 1.00 0.00 612 ASP A O 10
ATOM 15694 N N . GLU A 1 57 ? -13.717 -6.021 -0.681 1.00 0.00 613 GLU A N 10
ATOM 15695 C CA . GLU A 1 57 ? -13.628 -4.956 -1.668 1.00 0.00 613 GLU A CA 10
ATOM 15696 C C . GLU A 1 57 ? -12.255 -4.275 -1.574 1.00 0.00 613 GLU A C 10
ATOM 15697 O O . GLU A 1 57 ? -11.991 -3.507 -0.640 1.00 0.00 613 GLU A O 10
ATOM 15709 N N . ILE A 1 58 ? -11.371 -4.582 -2.498 1.00 0.00 614 ILE A N 10
ATOM 15710 C CA . ILE A 1 58 ? -10.073 -3.983 -2.448 1.00 0.00 614 ILE A CA 10
ATOM 15711 C C . ILE A 1 58 ? -10.017 -2.756 -3.334 1.00 0.00 614 ILE A C 10
ATOM 15712 O O . ILE A 1 58 ? -9.891 -2.831 -4.567 1.00 0.00 614 ILE A O 10
ATOM 15728 N N . GLU A 1 59 ? -10.125 -1.625 -2.718 1.00 0.00 615 GLU A N 10
ATOM 15729 C CA . GLU A 1 59 ? -10.008 -0.409 -3.419 1.00 0.00 615 GLU A CA 10
ATOM 15730 C C . GLU A 1 59 ? -9.315 0.614 -2.602 1.00 0.00 615 GLU A C 10
ATOM 15731 O O . GLU A 1 59 ? -9.657 0.868 -1.459 1.00 0.00 615 GLU A O 10
ATOM 15743 N N . ILE A 1 60 ? -8.306 1.128 -3.199 1.00 0.00 616 ILE A N 10
ATOM 15744 C CA . ILE A 1 60 ? -7.338 1.973 -2.500 1.00 0.00 616 ILE A CA 10
ATOM 15745 C C . ILE A 1 60 ? -7.465 3.474 -2.775 1.00 0.00 616 ILE A C 10
ATOM 15746 O O . ILE A 1 60 ? -6.972 4.005 -3.731 1.00 0.00 616 ILE A O 10
ATOM 15762 N N . ASP A 1 61 ? -8.140 4.115 -1.900 1.00 0.00 617 ASP A N 10
ATOM 15763 C CA . ASP A 1 61 ? -8.521 5.527 -1.971 1.00 0.00 617 ASP A CA 10
ATOM 15764 C C . ASP A 1 61 ? -7.410 6.569 -1.767 1.00 0.00 617 ASP A C 10
ATOM 15765 O O . ASP A 1 61 ? -7.606 7.759 -1.979 1.00 0.00 617 ASP A O 10
ATOM 15774 N N . PHE A 1 62 ? -6.230 6.053 -1.473 1.00 0.00 618 PHE A N 10
ATOM 15775 C CA . PHE A 1 62 ? -4.957 6.725 -1.036 1.00 0.00 618 PHE A CA 10
ATOM 15776 C C . PHE A 1 62 ? -4.440 7.953 -1.856 1.00 0.00 618 PHE A C 10
ATOM 15777 O O . PHE A 1 62 ? -3.275 8.253 -1.772 1.00 0.00 618 PHE A O 10
ATOM 15794 N N . GLU A 1 63 ? -5.236 8.633 -2.608 1.00 0.00 619 GLU A N 10
ATOM 15795 C CA . GLU A 1 63 ? -4.738 9.800 -3.344 1.00 0.00 619 GLU A CA 10
ATOM 15796 C C . GLU A 1 63 ? -4.604 11.044 -2.432 1.00 0.00 619 GLU A C 10
ATOM 15797 O O . GLU A 1 63 ? -3.598 11.771 -2.478 1.00 0.00 619 GLU A O 10
ATOM 15809 N N . THR A 1 64 ? -5.612 11.283 -1.633 1.00 0.00 620 THR A N 10
ATOM 15810 C CA . THR A 1 64 ? -5.707 12.485 -0.808 1.00 0.00 620 THR A CA 10
ATOM 15811 C C . THR A 1 64 ? -5.446 12.144 0.686 1.00 0.00 620 THR A C 10
ATOM 15812 O O . THR A 1 64 ? -5.435 13.025 1.575 1.00 0.00 620 THR A O 10
ATOM 15823 N N . LEU A 1 65 ? -5.274 10.867 0.928 1.00 0.00 621 LEU A N 10
ATOM 15824 C CA . LEU A 1 65 ? -5.043 10.285 2.250 1.00 0.00 621 LEU A CA 10
ATOM 15825 C C . LEU A 1 65 ? -3.855 10.920 2.986 1.00 0.00 621 LEU A C 10
ATOM 15826 O O . LEU A 1 65 ? -2.927 11.440 2.375 1.00 0.00 621 LEU A O 10
ATOM 15842 N N . LYS A 1 66 ? -3.891 10.831 4.299 1.00 0.00 622 LYS A N 10
ATOM 15843 C CA . LYS A 1 66 ? -2.846 11.355 5.141 1.00 0.00 622 LYS A CA 10
ATOM 15844 C C . LYS A 1 66 ? -1.682 10.354 5.151 1.00 0.00 622 LYS A C 10
ATOM 15845 O O . LYS A 1 66 ? -1.912 9.134 5.032 1.00 0.00 622 LYS A O 10
ATOM 15864 N N . PRO A 1 67 ? -0.425 10.832 5.311 1.00 0.00 623 PRO A N 10
ATOM 15865 C CA . PRO A 1 67 ? 0.776 9.965 5.334 1.00 0.00 623 PRO A CA 10
ATOM 15866 C C . PRO A 1 67 ? 0.758 8.928 6.478 1.00 0.00 623 PRO A C 10
ATOM 15867 O O . PRO A 1 67 ? 1.510 7.948 6.457 1.00 0.00 623 PRO A O 10
ATOM 15878 N N . THR A 1 68 ? -0.134 9.137 7.428 1.00 0.00 624 THR A N 10
ATOM 15879 C CA . THR A 1 68 ? -0.296 8.292 8.587 1.00 0.00 624 THR A CA 10
ATOM 15880 C C . THR A 1 68 ? -0.688 6.855 8.192 1.00 0.00 624 THR A C 10
ATOM 15881 O O . THR A 1 68 ? -0.074 5.879 8.638 1.00 0.00 624 THR A O 10
ATOM 15892 N N . THR A 1 69 ? -1.679 6.738 7.341 1.00 0.00 625 THR A N 10
ATOM 15893 C CA . THR A 1 69 ? -2.135 5.452 6.876 1.00 0.00 625 THR A CA 10
ATOM 15894 C C . THR A 1 69 ? -1.277 4.983 5.690 1.00 0.00 625 THR A C 10
ATOM 15895 O O . THR A 1 69 ? -1.130 3.785 5.436 1.00 0.00 625 THR A O 10
ATOM 15906 N N . LEU A 1 70 ? -0.686 5.941 4.993 1.00 0.00 626 LEU A N 10
ATOM 15907 C CA . LEU A 1 70 ? 0.245 5.651 3.907 1.00 0.00 626 LEU A CA 10
ATOM 15908 C C . LEU A 1 70 ? 1.404 4.825 4.483 1.00 0.00 626 LEU A C 10
ATOM 15909 O O . LEU A 1 70 ? 1.863 3.844 3.879 1.00 0.00 626 LEU A O 10
ATOM 15925 N N . ARG A 1 71 ? 1.818 5.204 5.689 1.00 0.00 627 ARG A N 10
ATOM 15926 C CA . ARG A 1 71 ? 2.881 4.537 6.405 1.00 0.00 627 ARG A CA 10
ATOM 15927 C C . ARG A 1 71 ? 2.512 3.066 6.711 1.00 0.00 627 ARG A C 10
ATOM 15928 O O . ARG A 1 71 ? 3.376 2.194 6.669 1.00 0.00 627 ARG A O 10
ATOM 15949 N N . GLU A 1 72 ? 1.225 2.811 6.968 1.00 0.00 628 GLU A N 10
ATOM 15950 C CA . GLU A 1 72 ? 0.715 1.465 7.282 1.00 0.00 628 GLU A CA 10
ATOM 15951 C C . GLU A 1 72 ? 1.055 0.496 6.148 1.00 0.00 628 GLU A C 10
ATOM 15952 O O . GLU A 1 72 ? 1.654 -0.564 6.370 1.00 0.00 628 GLU A O 10
ATOM 15964 N N . LEU A 1 73 ? 0.718 0.886 4.933 1.00 0.00 629 LEU A N 10
ATOM 15965 C CA . LEU A 1 73 ? 0.931 0.029 3.787 1.00 0.00 629 LEU A CA 10
ATOM 15966 C C . LEU A 1 73 ? 2.433 -0.104 3.495 1.00 0.00 629 LEU A C 10
ATOM 15967 O O . LEU A 1 73 ? 2.894 -1.174 3.165 1.00 0.00 629 LEU A O 10
ATOM 15983 N N . GLU A 1 74 ? 3.191 0.976 3.689 1.00 0.00 630 GLU A N 10
ATOM 15984 C CA . GLU A 1 74 ? 4.652 0.964 3.469 1.00 0.00 630 GLU A CA 10
ATOM 15985 C C . GLU A 1 74 ? 5.293 -0.104 4.397 1.00 0.00 630 GLU A C 10
ATOM 15986 O O . GLU A 1 74 ? 6.114 -0.931 3.969 1.00 0.00 630 GLU A O 10
ATOM 15998 N N . ARG A 1 75 ? 4.842 -0.119 5.641 1.00 0.00 631 ARG A N 10
ATOM 15999 C CA . ARG A 1 75 ? 5.304 -1.079 6.638 1.00 0.00 631 ARG A CA 10
ATOM 16000 C C . ARG A 1 75 ? 4.944 -2.493 6.224 1.00 0.00 631 ARG A C 10
ATOM 16001 O O . ARG A 1 75 ? 5.727 -3.441 6.423 1.00 0.00 631 ARG A O 10
ATOM 16022 N N . TYR A 1 76 ? 3.779 -2.625 5.632 1.00 0.00 632 TYR A N 10
ATOM 16023 C CA . TYR A 1 76 ? 3.300 -3.880 5.135 1.00 0.00 632 TYR A CA 10
ATOM 16024 C C . TYR A 1 76 ? 4.196 -4.364 4.009 1.00 0.00 632 TYR A C 10
ATOM 16025 O O . TYR A 1 76 ? 4.579 -5.533 3.969 1.00 0.00 632 TYR A O 10
ATOM 16043 N N . VAL A 1 77 ? 4.533 -3.459 3.109 1.00 0.00 633 VAL A N 10
ATOM 16044 C CA . VAL A 1 77 ? 5.325 -3.798 1.938 1.00 0.00 633 VAL A CA 10
ATOM 16045 C C . VAL A 1 77 ? 6.693 -4.312 2.377 1.00 0.00 633 VAL A C 10
ATOM 16046 O O . VAL A 1 77 ? 7.164 -5.332 1.885 1.00 0.00 633 VAL A O 10
ATOM 16059 N N . LYS A 1 78 ? 7.297 -3.637 3.352 1.00 0.00 634 LYS A N 10
ATOM 16060 C CA . LYS A 1 78 ? 8.562 -4.093 3.923 1.00 0.00 634 LYS A CA 10
ATOM 16061 C C . LYS A 1 78 ? 8.432 -5.476 4.562 1.00 0.00 634 LYS A C 10
ATOM 16062 O O . LYS A 1 78 ? 9.372 -6.262 4.536 1.00 0.00 634 LYS A O 10
ATOM 16081 N N . SER A 1 79 ? 7.273 -5.762 5.114 1.00 0.00 635 SER A N 10
ATOM 16082 C CA . SER A 1 79 ? 6.997 -7.062 5.696 1.00 0.00 635 SER A CA 10
ATOM 16083 C C . SER A 1 79 ? 6.890 -8.137 4.588 1.00 0.00 635 SER A C 10
ATOM 16084 O O . SER A 1 79 ? 7.275 -9.278 4.788 1.00 0.00 635 SER A O 10
ATOM 16092 N N . CYS A 1 80 ? 6.367 -7.751 3.428 1.00 0.00 636 CYS A N 10
ATOM 16093 C CA . CYS A 1 80 ? 6.256 -8.660 2.295 1.00 0.00 636 CYS A CA 10
ATOM 16094 C C . CYS A 1 80 ? 7.639 -8.897 1.688 1.00 0.00 636 CYS A C 10
ATOM 16095 O O . CYS A 1 80 ? 8.025 -10.042 1.399 1.00 0.00 636 CYS A O 10
ATOM 16103 N N . LEU A 1 81 ? 8.385 -7.810 1.523 1.00 0.00 637 LEU A N 10
ATOM 16104 C CA . LEU A 1 81 ? 9.717 -7.855 0.948 1.00 0.00 637 LEU A CA 10
ATOM 16105 C C . LEU A 1 81 ? 10.679 -8.610 1.837 1.00 0.00 637 LEU A C 10
ATOM 16106 O O . LEU A 1 81 ? 11.323 -9.550 1.378 1.00 0.00 637 LEU A O 10
ATOM 16122 N N . GLN A 1 82 ? 10.717 -8.226 3.133 1.00 0.00 638 GLN A N 10
ATOM 16123 C CA . GLN A 1 82 ? 11.643 -8.774 4.132 1.00 0.00 638 GLN A CA 10
ATOM 16124 C C . GLN A 1 82 ? 13.083 -8.904 3.594 1.00 0.00 638 GLN A C 10
ATOM 16125 O O . GLN A 1 82 ? 13.635 -7.905 3.107 1.00 0.00 638 GLN A O 10
ATOM 16139 N N . LYS A 1 83 ? 13.690 -10.098 3.691 1.00 0.00 639 LYS A N 10
ATOM 16140 C CA . LYS A 1 83 ? 15.043 -10.424 3.130 1.00 0.00 639 LYS A CA 10
ATOM 16141 C C . LYS A 1 83 ? 16.195 -9.757 3.888 1.00 0.00 639 LYS A C 10
ATOM 16142 O O . LYS A 1 83 ? 17.253 -10.352 4.068 1.00 0.00 639 LYS A O 10
ATOM 16161 N N . LYS A 1 84 ? 16.003 -8.541 4.290 1.00 0.00 640 LYS A N 10
ATOM 16162 C CA . LYS A 1 84 ? 16.973 -7.821 5.049 1.00 0.00 640 LYS A CA 10
ATOM 16163 C C . LYS A 1 84 ? 16.638 -8.041 6.509 1.00 0.00 640 LYS A C 10
ATOM 16164 O O . LYS A 1 84 ? 15.616 -7.563 6.983 1.00 0.00 640 LYS A O 10
ATOM 16183 N N . GLN A 1 85 ? 17.441 -8.826 7.184 1.00 0.00 641 GLN A N 10
ATOM 16184 C CA . GLN A 1 85 ? 17.179 -9.182 8.566 1.00 0.00 641 GLN A CA 10
ATOM 16185 C C . GLN A 1 85 ? 18.393 -8.901 9.434 1.00 0.00 641 GLN A C 10
ATOM 16186 O O . GLN A 1 85 ? 19.545 -9.069 8.989 1.00 0.00 641 GLN A O 10
ATOM 16200 N N . ARG A 1 86 ? 18.147 -8.483 10.647 1.00 0.00 642 ARG A N 10
ATOM 16201 C CA . ARG A 1 86 ? 19.196 -8.168 11.594 1.00 0.00 642 ARG A CA 10
ATOM 16202 C C . ARG A 1 86 ? 18.703 -8.360 13.006 1.00 0.00 642 ARG A C 10
ATOM 16203 O O . ARG A 1 86 ? 17.799 -7.651 13.477 1.00 0.00 642 ARG A O 10
ATOM 16224 N N . LYS A 1 87 ? 19.250 -9.330 13.648 1.00 0.00 643 LYS A N 10
ATOM 16225 C CA . LYS A 1 87 ? 18.984 -9.568 15.041 1.00 0.00 643 LYS A CA 10
ATOM 16226 C C . LYS A 1 87 ? 20.254 -9.262 15.788 1.00 0.00 643 LYS A C 10
ATOM 16227 O O . LYS A 1 87 ? 21.329 -9.692 15.320 1.00 0.00 643 LYS A O 10
ATOM 16247 N N . ARG B 2 1 ? -2.351 5.399 -16.084 1.00 0.00 1591 ARG B N 10
ATOM 16248 C CA . ARG B 2 1 ? -2.997 6.081 -14.984 1.00 0.00 1591 ARG B CA 10
ATOM 16249 C C . ARG B 2 1 ? -1.917 6.896 -14.281 1.00 0.00 1591 ARG B C 10
ATOM 16250 O O . ARG B 2 1 ? -0.885 6.347 -13.909 1.00 0.00 1591 ARG B O 10
ATOM 16271 N N . SER B 2 2 ? -2.118 8.187 -14.144 1.00 0.00 1592 SER B N 10
ATOM 16272 C CA . SER B 2 2 ? -1.125 9.024 -13.506 1.00 0.00 1592 SER B CA 10
ATOM 16273 C C . SER B 2 2 ? -1.413 9.136 -12.011 1.00 0.00 1592 SER B C 10
ATOM 16274 O O . SER B 2 2 ? -0.573 8.809 -11.165 1.00 0.00 1592 SER B O 10
ATOM 16282 N N . VAL B 2 3 ? -2.607 9.574 -11.700 1.00 0.00 1593 VAL B N 10
ATOM 16283 C CA . VAL B 2 3 ? -3.048 9.736 -10.337 1.00 0.00 1593 VAL B CA 10
ATOM 16284 C C . VAL B 2 3 ? -3.976 8.537 -10.061 1.00 0.00 1593 VAL B C 10
ATOM 16285 O O . VAL B 2 3 ? -3.912 7.561 -10.808 1.00 0.00 1593 VAL B O 10
ATOM 16298 N N . LYS B 2 4 ? -4.833 8.607 -9.044 1.00 0.00 1594 LYS B N 10
ATOM 16299 C CA . LYS B 2 4 ? -5.718 7.496 -8.656 1.00 0.00 1594 LYS B CA 10
ATOM 16300 C C . LYS B 2 4 ? -4.952 6.305 -8.128 1.00 0.00 1594 LYS B C 10
ATOM 16301 O O . LYS B 2 4 ? -4.512 5.448 -8.864 1.00 0.00 1594 LYS B O 10
ATOM 16320 N N . VAL B 2 5 ? -4.809 6.261 -6.833 1.00 0.00 1595 VAL B N 10
ATOM 16321 C CA . VAL B 2 5 ? -4.111 5.178 -6.179 1.00 0.00 1595 VAL B CA 10
ATOM 16322 C C . VAL B 2 5 ? -5.066 3.984 -6.016 1.00 0.00 1595 VAL B C 10
ATOM 16323 O O . VAL B 2 5 ? -4.669 2.916 -5.544 1.00 0.00 1595 VAL B O 10
ATOM 16336 N N . LYS B 2 6 ? -6.335 4.199 -6.477 1.00 0.00 1596 LYS B N 10
ATOM 16337 C CA . LYS B 2 6 ? -7.424 3.198 -6.473 1.00 0.00 1596 LYS B CA 10
ATOM 16338 C C . LYS B 2 6 ? -6.908 1.890 -6.999 1.00 0.00 1596 LYS B C 10
ATOM 16339 O O . LYS B 2 6 ? -6.718 1.732 -8.199 1.00 0.00 1596 LYS B O 10
ATOM 16358 N N . ILE B 2 7 ? -6.622 0.980 -6.081 1.00 0.00 1597 ILE B N 10
ATOM 16359 C CA . ILE B 2 7 ? -5.971 -0.233 -6.441 1.00 0.00 1597 ILE B CA 10
ATOM 16360 C C . ILE B 2 7 ? -6.804 -1.154 -7.372 1.00 0.00 1597 ILE B C 10
ATOM 16361 O O . ILE B 2 7 ? -6.454 -1.327 -8.539 1.00 0.00 1597 ILE B O 10
ATOM 16377 N N . LYS B 2 8 ? -7.912 -1.696 -6.844 1.00 0.00 1598 LYS B N 10
ATOM 16378 C CA . LYS B 2 8 ? -8.756 -2.651 -7.519 1.00 0.00 1598 LYS B CA 10
ATOM 16379 C C . LYS B 2 8 ? -7.956 -3.839 -8.073 1.00 0.00 1598 LYS B C 10
ATOM 16380 O O . LYS B 2 8 ? -7.630 -3.896 -9.265 1.00 0.00 1598 LYS B O 10
ATOM 16399 N N . LEU B 2 9 ? -7.588 -4.734 -7.171 1.00 0.00 1599 LEU B N 10
ATOM 16400 C CA . LEU B 2 9 ? -6.866 -5.945 -7.516 1.00 0.00 1599 LEU B CA 10
ATOM 16401 C C . LEU B 2 9 ? -7.827 -6.952 -8.109 1.00 0.00 1599 LEU B C 10
ATOM 16402 O O . LEU B 2 9 ? -9.049 -6.871 -7.882 1.00 0.00 1599 LEU B O 10
ATOM 16418 N N . GLY B 2 10 ? -7.297 -7.887 -8.850 1.00 0.00 1600 GLY B N 10
ATOM 16419 C CA . GLY B 2 10 ? -8.082 -8.996 -9.270 1.00 0.00 1600 GLY B CA 10
ATOM 16420 C C . GLY B 2 10 ? -8.195 -9.935 -8.108 1.00 0.00 1600 GLY B C 10
ATOM 16421 O O . GLY B 2 10 ? -7.183 -10.406 -7.595 1.00 0.00 1600 GLY B O 10
ATOM 16425 N N . ARG B 2 11 ? -9.381 -10.162 -7.646 1.00 0.00 1601 ARG B N 10
ATOM 16426 C CA . ARG B 2 11 ? -9.578 -10.972 -6.467 1.00 0.00 1601 ARG B CA 10
ATOM 16427 C C . ARG B 2 11 ? -9.845 -12.420 -6.803 1.00 0.00 1601 ARG B C 10
ATOM 16428 O O . ARG B 2 11 ? -10.057 -12.781 -7.974 1.00 0.00 1601 ARG B O 10
ATOM 16449 N N . LYS B 2 12 ? -9.840 -13.233 -5.777 1.00 0.00 1602 LYS B N 10
ATOM 16450 C CA . LYS B 2 12 ? -10.068 -14.658 -5.879 1.00 0.00 1602 LYS B CA 10
ATOM 16451 C C . LYS B 2 12 ? -10.899 -15.101 -4.686 1.00 0.00 1602 LYS B C 10
ATOM 16452 O O . LYS B 2 12 ? -11.118 -14.286 -3.758 1.00 0.00 1602 LYS B O 10
ATOM 16471 N N . ALA A 1 1 ? 33.016 2.155 5.848 1.00 0.00 557 ALA A N 11
ATOM 16472 C CA . ALA A 1 1 ? 31.729 2.618 6.338 1.00 0.00 557 ALA A CA 11
ATOM 16473 C C . ALA A 1 1 ? 30.825 3.034 5.177 1.00 0.00 557 ALA A C 11
ATOM 16474 O O . ALA A 1 1 ? 29.600 2.897 5.252 1.00 0.00 557 ALA A O 11
ATOM 16481 N N . SER A 1 2 ? 31.438 3.465 4.083 1.00 0.00 558 SER A N 11
ATOM 16482 C CA . SER A 1 2 ? 30.707 3.949 2.922 1.00 0.00 558 SER A CA 11
ATOM 16483 C C . SER A 1 2 ? 29.881 2.839 2.262 1.00 0.00 558 SER A C 11
ATOM 16484 O O . SER A 1 2 ? 28.809 3.087 1.730 1.00 0.00 558 SER A O 11
ATOM 16492 N N . ALA A 1 3 ? 30.370 1.621 2.328 1.00 0.00 559 ALA A N 11
ATOM 16493 C CA . ALA A 1 3 ? 29.662 0.483 1.766 1.00 0.00 559 ALA A CA 11
ATOM 16494 C C . ALA A 1 3 ? 28.468 0.106 2.638 1.00 0.00 559 ALA A C 11
ATOM 16495 O O . ALA A 1 3 ? 27.482 -0.439 2.157 1.00 0.00 559 ALA A O 11
ATOM 16502 N N . SER A 1 4 ? 28.560 0.422 3.912 1.00 0.00 560 SER A N 11
ATOM 16503 C CA . SER A 1 4 ? 27.537 0.067 4.865 1.00 0.00 560 SER A CA 11
ATOM 16504 C C . SER A 1 4 ? 26.364 1.056 4.829 1.00 0.00 560 SER A C 11
ATOM 16505 O O . SER A 1 4 ? 25.192 0.658 4.932 1.00 0.00 560 SER A O 11
ATOM 16513 N N . TYR A 1 5 ? 26.680 2.328 4.695 1.00 0.00 561 TYR A N 11
ATOM 16514 C CA . TYR A 1 5 ? 25.666 3.358 4.605 1.00 0.00 561 TYR A CA 11
ATOM 16515 C C . TYR A 1 5 ? 25.144 3.428 3.183 1.00 0.00 561 TYR A C 11
ATOM 16516 O O . TYR A 1 5 ? 25.930 3.524 2.236 1.00 0.00 561 TYR A O 11
ATOM 16534 N N . ASP A 1 6 ? 23.833 3.377 3.033 1.00 0.00 562 ASP A N 11
ATOM 16535 C CA . ASP A 1 6 ? 23.203 3.291 1.708 1.00 0.00 562 ASP A CA 11
ATOM 16536 C C . ASP A 1 6 ? 21.743 3.662 1.769 1.00 0.00 562 ASP A C 11
ATOM 16537 O O . ASP A 1 6 ? 21.257 4.494 0.997 1.00 0.00 562 ASP A O 11
ATOM 16546 N N . SER A 1 7 ? 21.062 3.044 2.686 1.00 0.00 563 SER A N 11
ATOM 16547 C CA . SER A 1 7 ? 19.639 3.243 2.877 1.00 0.00 563 SER A CA 11
ATOM 16548 C C . SER A 1 7 ? 19.367 4.668 3.380 1.00 0.00 563 SER A C 11
ATOM 16549 O O . SER A 1 7 ? 18.528 5.390 2.828 1.00 0.00 563 SER A O 11
ATOM 16557 N N . GLU A 1 8 ? 20.104 5.047 4.420 1.00 0.00 564 GLU A N 11
ATOM 16558 C CA . GLU A 1 8 ? 20.094 6.387 5.038 1.00 0.00 564 GLU A CA 11
ATOM 16559 C C . GLU A 1 8 ? 18.697 6.854 5.402 1.00 0.00 564 GLU A C 11
ATOM 16560 O O . GLU A 1 8 ? 18.384 8.041 5.386 1.00 0.00 564 GLU A O 11
ATOM 16572 N N . GLU A 1 9 ? 17.915 5.917 5.827 1.00 0.00 565 GLU A N 11
ATOM 16573 C CA . GLU A 1 9 ? 16.540 6.145 6.185 1.00 0.00 565 GLU A CA 11
ATOM 16574 C C . GLU A 1 9 ? 16.402 6.282 7.687 1.00 0.00 565 GLU A C 11
ATOM 16575 O O . GLU A 1 9 ? 15.301 6.237 8.220 1.00 0.00 565 GLU A O 11
ATOM 16587 N N . GLU A 1 10 ? 17.533 6.439 8.370 1.00 0.00 566 GLU A N 11
ATOM 16588 C CA . GLU A 1 10 ? 17.543 6.621 9.817 1.00 0.00 566 GLU A CA 11
ATOM 16589 C C . GLU A 1 10 ? 16.793 7.914 10.168 1.00 0.00 566 GLU A C 11
ATOM 16590 O O . GLU A 1 10 ? 16.138 8.021 11.218 1.00 0.00 566 GLU A O 11
ATOM 16602 N N . GLU A 1 11 ? 16.875 8.867 9.265 1.00 0.00 567 GLU A N 11
ATOM 16603 C CA . GLU A 1 11 ? 16.112 10.070 9.345 1.00 0.00 567 GLU A CA 11
ATOM 16604 C C . GLU A 1 11 ? 14.930 9.913 8.389 1.00 0.00 567 GLU A C 11
ATOM 16605 O O . GLU A 1 11 ? 15.084 9.350 7.292 1.00 0.00 567 GLU A O 11
ATOM 16617 N N . GLU A 1 12 ? 13.767 10.331 8.796 1.00 0.00 568 GLU A N 11
ATOM 16618 C CA . GLU A 1 12 ? 12.615 10.199 7.941 1.00 0.00 568 GLU A CA 11
ATOM 16619 C C . GLU A 1 12 ? 12.439 11.427 7.057 1.00 0.00 568 GLU A C 11
ATOM 16620 O O . GLU A 1 12 ? 12.591 12.579 7.508 1.00 0.00 568 GLU A O 11
ATOM 16632 N N . GLY A 1 13 ? 12.150 11.184 5.813 1.00 0.00 569 GLY A N 11
ATOM 16633 C CA . GLY A 1 13 ? 11.938 12.243 4.878 1.00 0.00 569 GLY A CA 11
ATOM 16634 C C . GLY A 1 13 ? 10.980 11.819 3.816 1.00 0.00 569 GLY A C 11
ATOM 16635 O O . GLY A 1 13 ? 11.276 11.920 2.628 1.00 0.00 569 GLY A O 11
ATOM 16639 N N . LEU A 1 14 ? 9.842 11.318 4.233 1.00 0.00 570 LEU A N 11
ATOM 16640 C CA . LEU A 1 14 ? 8.844 10.838 3.301 1.00 0.00 570 LEU A CA 11
ATOM 16641 C C . LEU A 1 14 ? 7.654 11.789 3.279 1.00 0.00 570 LEU A C 11
ATOM 16642 O O . LEU A 1 14 ? 6.801 11.743 4.179 1.00 0.00 570 LEU A O 11
ATOM 16658 N N . PRO A 1 15 ? 7.590 12.686 2.282 1.00 0.00 571 PRO A N 11
ATOM 16659 C CA . PRO A 1 15 ? 6.521 13.669 2.178 1.00 0.00 571 PRO A CA 11
ATOM 16660 C C . PRO A 1 15 ? 5.303 13.117 1.441 1.00 0.00 571 PRO A C 11
ATOM 16661 O O . PRO A 1 15 ? 5.392 12.113 0.712 1.00 0.00 571 PRO A O 11
ATOM 16672 N N . MET A 1 16 ? 4.172 13.754 1.622 1.00 0.00 572 MET A N 11
ATOM 16673 C CA . MET A 1 16 ? 2.986 13.313 0.950 1.00 0.00 572 MET A CA 11
ATOM 16674 C C . MET A 1 16 ? 2.879 13.947 -0.424 1.00 0.00 572 MET A C 11
ATOM 16675 O O . MET A 1 16 ? 2.790 15.169 -0.572 1.00 0.00 572 MET A O 11
ATOM 16689 N N . SER A 1 17 ? 2.953 13.124 -1.408 1.00 0.00 573 SER A N 11
ATOM 16690 C CA . SER A 1 17 ? 2.815 13.518 -2.764 1.00 0.00 573 SER A CA 11
ATOM 16691 C C . SER A 1 17 ? 1.917 12.488 -3.394 1.00 0.00 573 SER A C 11
ATOM 16692 O O . SER A 1 17 ? 2.004 11.308 -3.029 1.00 0.00 573 SER A O 11
ATOM 16700 N N . TYR A 1 18 ? 1.066 12.902 -4.312 1.00 0.00 574 TYR A N 11
ATOM 16701 C CA . TYR A 1 18 ? 0.084 12.006 -4.926 1.00 0.00 574 TYR A CA 11
ATOM 16702 C C . TYR A 1 18 ? 0.771 10.894 -5.697 1.00 0.00 574 TYR A C 11
ATOM 16703 O O . TYR A 1 18 ? 0.277 9.771 -5.768 1.00 0.00 574 TYR A O 11
ATOM 16721 N N . ASP A 1 19 ? 1.918 11.206 -6.253 1.00 0.00 575 ASP A N 11
ATOM 16722 C CA . ASP A 1 19 ? 2.705 10.229 -6.988 1.00 0.00 575 ASP A CA 11
ATOM 16723 C C . ASP A 1 19 ? 3.360 9.247 -6.034 1.00 0.00 575 ASP A C 11
ATOM 16724 O O . ASP A 1 19 ? 3.539 8.080 -6.356 1.00 0.00 575 ASP A O 11
ATOM 16733 N N . GLU A 1 20 ? 3.681 9.718 -4.848 1.00 0.00 576 GLU A N 11
ATOM 16734 C CA . GLU A 1 20 ? 4.286 8.880 -3.822 1.00 0.00 576 GLU A CA 11
ATOM 16735 C C . GLU A 1 20 ? 3.252 7.985 -3.181 1.00 0.00 576 GLU A C 11
ATOM 16736 O O . GLU A 1 20 ? 3.530 6.840 -2.864 1.00 0.00 576 GLU A O 11
ATOM 16748 N N . LYS A 1 21 ? 2.046 8.524 -3.019 1.00 0.00 577 LYS A N 11
ATOM 16749 C CA . LYS A 1 21 ? 0.874 7.747 -2.571 1.00 0.00 577 LYS A CA 11
ATOM 16750 C C . LYS A 1 21 ? 0.702 6.589 -3.523 1.00 0.00 577 LYS A C 11
ATOM 16751 O O . LYS A 1 21 ? 0.497 5.441 -3.145 1.00 0.00 577 LYS A O 11
ATOM 16770 N N . ARG A 1 22 ? 0.838 6.937 -4.767 1.00 0.00 578 ARG A N 11
ATOM 16771 C CA . ARG A 1 22 ? 0.620 6.078 -5.861 1.00 0.00 578 ARG A CA 11
ATOM 16772 C C . ARG A 1 22 ? 1.707 5.074 -6.044 1.00 0.00 578 ARG A C 11
ATOM 16773 O O . ARG A 1 22 ? 1.481 4.051 -6.613 1.00 0.00 578 ARG A O 11
ATOM 16794 N N . GLN A 1 23 ? 2.887 5.381 -5.595 1.00 0.00 579 GLN A N 11
ATOM 16795 C CA . GLN A 1 23 ? 3.983 4.424 -5.648 1.00 0.00 579 GLN A CA 11
ATOM 16796 C C . GLN A 1 23 ? 3.539 3.136 -4.940 1.00 0.00 579 GLN A C 11
ATOM 16797 O O . GLN A 1 23 ? 3.720 2.037 -5.459 1.00 0.00 579 GLN A O 11
ATOM 16811 N N . LEU A 1 24 ? 2.830 3.312 -3.838 1.00 0.00 580 LEU A N 11
ATOM 16812 C CA . LEU A 1 24 ? 2.298 2.206 -3.077 1.00 0.00 580 LEU A CA 11
ATOM 16813 C C . LEU A 1 24 ? 1.173 1.471 -3.826 1.00 0.00 580 LEU A C 11
ATOM 16814 O O . LEU A 1 24 ? 0.916 0.297 -3.563 1.00 0.00 580 LEU A O 11
ATOM 16830 N N . SER A 1 25 ? 0.515 2.173 -4.778 1.00 0.00 581 SER A N 11
ATOM 16831 C CA . SER A 1 25 ? -0.527 1.585 -5.625 1.00 0.00 581 SER A CA 11
ATOM 16832 C C . SER A 1 25 ? 0.102 0.423 -6.401 1.00 0.00 581 SER A C 11
ATOM 16833 O O . SER A 1 25 ? -0.451 -0.674 -6.510 1.00 0.00 581 SER A O 11
ATOM 16841 N N . LEU A 1 26 ? 1.290 0.694 -6.932 1.00 0.00 582 LEU A N 11
ATOM 16842 C CA . LEU A 1 26 ? 2.023 -0.256 -7.721 1.00 0.00 582 LEU A CA 11
ATOM 16843 C C . LEU A 1 26 ? 2.578 -1.376 -6.853 1.00 0.00 582 LEU A C 11
ATOM 16844 O O . LEU A 1 26 ? 2.620 -2.527 -7.279 1.00 0.00 582 LEU A O 11
ATOM 16860 N N . ASP A 1 27 ? 2.980 -1.037 -5.633 1.00 0.00 583 ASP A N 11
ATOM 16861 C CA . ASP A 1 27 ? 3.502 -2.025 -4.683 1.00 0.00 583 ASP A CA 11
ATOM 16862 C C . ASP A 1 27 ? 2.502 -3.133 -4.395 1.00 0.00 583 ASP A C 11
ATOM 16863 O O . ASP A 1 27 ? 2.804 -4.295 -4.605 1.00 0.00 583 ASP A O 11
ATOM 16872 N N . ILE A 1 28 ? 1.297 -2.765 -3.979 1.00 0.00 584 ILE A N 11
ATOM 16873 C CA . ILE A 1 28 ? 0.233 -3.723 -3.697 1.00 0.00 584 ILE A CA 11
ATOM 16874 C C . ILE A 1 28 ? -0.132 -4.513 -4.967 1.00 0.00 584 ILE A C 11
ATOM 16875 O O . ILE A 1 28 ? -0.396 -5.703 -4.909 1.00 0.00 584 ILE A O 11
ATOM 16891 N N . ASN A 1 29 ? -0.078 -3.845 -6.102 1.00 0.00 585 ASN A N 11
ATOM 16892 C CA . ASN A 1 29 ? -0.355 -4.455 -7.411 1.00 0.00 585 ASN A CA 11
ATOM 16893 C C . ASN A 1 29 ? 0.610 -5.632 -7.707 1.00 0.00 585 ASN A C 11
ATOM 16894 O O . ASN A 1 29 ? 0.282 -6.538 -8.475 1.00 0.00 585 ASN A O 11
ATOM 16905 N N . ARG A 1 30 ? 1.773 -5.632 -7.079 1.00 0.00 586 ARG A N 11
ATOM 16906 C CA . ARG A 1 30 ? 2.740 -6.711 -7.270 1.00 0.00 586 ARG A CA 11
ATOM 16907 C C . ARG A 1 30 ? 2.391 -7.911 -6.388 1.00 0.00 586 ARG A C 11
ATOM 16908 O O . ARG A 1 30 ? 2.871 -9.019 -6.622 1.00 0.00 586 ARG A O 11
ATOM 16929 N N . LEU A 1 31 ? 1.587 -7.688 -5.364 1.00 0.00 587 LEU A N 11
ATOM 16930 C CA . LEU A 1 31 ? 1.221 -8.746 -4.438 1.00 0.00 587 LEU A CA 11
ATOM 16931 C C . LEU A 1 31 ? -0.009 -9.574 -4.892 1.00 0.00 587 LEU A C 11
ATOM 16932 O O . LEU A 1 31 ? -0.946 -9.042 -5.490 1.00 0.00 587 LEU A O 11
ATOM 16948 N N . PRO A 1 32 ? 0.011 -10.908 -4.619 1.00 0.00 588 PRO A N 11
ATOM 16949 C CA . PRO A 1 32 ? -1.042 -11.847 -5.039 1.00 0.00 588 PRO A CA 11
ATOM 16950 C C . PRO A 1 32 ? -2.281 -11.847 -4.144 1.00 0.00 588 PRO A C 11
ATOM 16951 O O . PRO A 1 32 ? -2.285 -11.234 -3.060 1.00 0.00 588 PRO A O 11
ATOM 16962 N N . GLY A 1 33 ? -3.305 -12.589 -4.605 1.00 0.00 589 GLY A N 11
ATOM 16963 C CA . GLY A 1 33 ? -4.598 -12.734 -3.933 1.00 0.00 589 GLY A CA 11
ATOM 16964 C C . GLY A 1 33 ? -4.520 -12.964 -2.445 1.00 0.00 589 GLY A C 11
ATOM 16965 O O . GLY A 1 33 ? -5.200 -12.281 -1.678 1.00 0.00 589 GLY A O 11
ATOM 16969 N N . GLU A 1 34 ? -3.672 -13.900 -2.042 1.00 0.00 590 GLU A N 11
ATOM 16970 C CA . GLU A 1 34 ? -3.469 -14.228 -0.630 1.00 0.00 590 GLU A CA 11
ATOM 16971 C C . GLU A 1 34 ? -3.138 -12.975 0.173 1.00 0.00 590 GLU A C 11
ATOM 16972 O O . GLU A 1 34 ? -3.755 -12.684 1.184 1.00 0.00 590 GLU A O 11
ATOM 16984 N N . LYS A 1 35 ? -2.195 -12.211 -0.328 1.00 0.00 591 LYS A N 11
ATOM 16985 C CA . LYS A 1 35 ? -1.683 -11.079 0.407 1.00 0.00 591 LYS A CA 11
ATOM 16986 C C . LYS A 1 35 ? -2.584 -9.854 0.313 1.00 0.00 591 LYS A C 11
ATOM 16987 O O . LYS A 1 35 ? -2.728 -9.112 1.288 1.00 0.00 591 LYS A O 11
ATOM 17006 N N . LEU A 1 36 ? -3.238 -9.677 -0.828 1.00 0.00 592 LEU A N 11
ATOM 17007 C CA . LEU A 1 36 ? -4.096 -8.514 -1.041 1.00 0.00 592 LEU A CA 11
ATOM 17008 C C . LEU A 1 36 ? -5.276 -8.545 -0.059 1.00 0.00 592 LEU A C 11
ATOM 17009 O O . LEU A 1 36 ? -5.730 -7.507 0.435 1.00 0.00 592 LEU A O 11
ATOM 17025 N N . GLY A 1 37 ? -5.745 -9.749 0.233 1.00 0.00 593 GLY A N 11
ATOM 17026 C CA . GLY A 1 37 ? -6.832 -9.917 1.160 1.00 0.00 593 GLY A CA 11
ATOM 17027 C C . GLY A 1 37 ? -6.411 -9.621 2.580 1.00 0.00 593 GLY A C 11
ATOM 17028 O O . GLY A 1 37 ? -7.216 -9.221 3.398 1.00 0.00 593 GLY A O 11
ATOM 17032 N N . ARG A 1 38 ? -5.157 -9.855 2.871 1.00 0.00 594 ARG A N 11
ATOM 17033 C CA . ARG A 1 38 ? -4.602 -9.607 4.193 1.00 0.00 594 ARG A CA 11
ATOM 17034 C C . ARG A 1 38 ? -4.489 -8.124 4.435 1.00 0.00 594 ARG A C 11
ATOM 17035 O O . ARG A 1 38 ? -5.061 -7.588 5.380 1.00 0.00 594 ARG A O 11
ATOM 17056 N N . VAL A 1 39 ? -3.794 -7.457 3.531 1.00 0.00 595 VAL A N 11
ATOM 17057 C CA . VAL A 1 39 ? -3.496 -6.035 3.649 1.00 0.00 595 VAL A CA 11
ATOM 17058 C C . VAL A 1 39 ? -4.732 -5.185 3.815 1.00 0.00 595 VAL A C 11
ATOM 17059 O O . VAL A 1 39 ? -4.735 -4.281 4.645 1.00 0.00 595 VAL A O 11
ATOM 17072 N N . VAL A 1 40 ? -5.803 -5.521 3.099 1.00 0.00 596 VAL A N 11
ATOM 17073 C CA . VAL A 1 40 ? -7.021 -4.749 3.160 1.00 0.00 596 VAL A CA 11
ATOM 17074 C C . VAL A 1 40 ? -7.538 -4.695 4.600 1.00 0.00 596 VAL A C 11
ATOM 17075 O O . VAL A 1 40 ? -8.060 -3.676 5.047 1.00 0.00 596 VAL A O 11
ATOM 17088 N N . HIS A 1 41 ? -7.294 -5.769 5.331 1.00 0.00 597 HIS A N 11
ATOM 17089 C CA . HIS A 1 41 ? -7.713 -5.869 6.714 1.00 0.00 597 HIS A CA 11
ATOM 17090 C C . HIS A 1 41 ? -6.828 -5.060 7.642 1.00 0.00 597 HIS A C 11
ATOM 17091 O O . HIS A 1 41 ? -7.322 -4.364 8.531 1.00 0.00 597 HIS A O 11
ATOM 17105 N N . ILE A 1 42 ? -5.521 -5.121 7.416 1.00 0.00 598 ILE A N 11
ATOM 17106 C CA . ILE A 1 42 ? -4.560 -4.386 8.240 1.00 0.00 598 ILE A CA 11
ATOM 17107 C C . ILE A 1 42 ? -4.781 -2.891 8.068 1.00 0.00 598 ILE A C 11
ATOM 17108 O O . ILE A 1 42 ? -4.849 -2.132 9.047 1.00 0.00 598 ILE A O 11
ATOM 17124 N N . ILE A 1 43 ? -4.948 -2.484 6.829 1.00 0.00 599 ILE A N 11
ATOM 17125 C CA . ILE A 1 43 ? -5.145 -1.078 6.520 1.00 0.00 599 ILE A CA 11
ATOM 17126 C C . ILE A 1 43 ? -6.505 -0.590 7.068 1.00 0.00 599 ILE A C 11
ATOM 17127 O O . ILE A 1 43 ? -6.619 0.525 7.604 1.00 0.00 599 ILE A O 11
ATOM 17143 N N . GLN A 1 44 ? -7.518 -1.453 7.009 1.00 0.00 600 GLN A N 11
ATOM 17144 C CA . GLN A 1 44 ? -8.849 -1.072 7.473 1.00 0.00 600 GLN A CA 11
ATOM 17145 C C . GLN A 1 44 ? -8.943 -1.130 8.990 1.00 0.00 600 GLN A C 11
ATOM 17146 O O . GLN A 1 44 ? -9.937 -0.714 9.571 1.00 0.00 600 GLN A O 11
ATOM 17160 N N . SER A 1 45 ? -7.908 -1.630 9.635 1.00 0.00 601 SER A N 11
ATOM 17161 C CA . SER A 1 45 ? -7.874 -1.647 11.078 1.00 0.00 601 SER A CA 11
ATOM 17162 C C . SER A 1 45 ? -7.728 -0.211 11.590 1.00 0.00 601 SER A C 11
ATOM 17163 O O . SER A 1 45 ? -7.990 0.088 12.751 1.00 0.00 601 SER A O 11
ATOM 17171 N N . ARG A 1 46 ? -7.323 0.671 10.692 1.00 0.00 602 ARG A N 11
ATOM 17172 C CA . ARG A 1 46 ? -7.214 2.068 10.987 1.00 0.00 602 ARG A CA 11
ATOM 17173 C C . ARG A 1 46 ? -8.452 2.769 10.483 1.00 0.00 602 ARG A C 11
ATOM 17174 O O . ARG A 1 46 ? -9.215 3.334 11.255 1.00 0.00 602 ARG A O 11
ATOM 17195 N N . GLU A 1 47 ? -8.676 2.675 9.187 1.00 0.00 603 GLU A N 11
ATOM 17196 C CA . GLU A 1 47 ? -9.777 3.359 8.559 1.00 0.00 603 GLU A CA 11
ATOM 17197 C C . GLU A 1 47 ? -11.058 2.568 8.572 1.00 0.00 603 GLU A C 11
ATOM 17198 O O . GLU A 1 47 ? -11.128 1.473 8.021 1.00 0.00 603 GLU A O 11
ATOM 17210 N N . PRO A 1 48 ? -12.107 3.111 9.182 1.00 0.00 604 PRO A N 11
ATOM 17211 C CA . PRO A 1 48 ? -13.431 2.520 9.103 1.00 0.00 604 PRO A CA 11
ATOM 17212 C C . PRO A 1 48 ? -14.079 2.905 7.761 1.00 0.00 604 PRO A C 11
ATOM 17213 O O . PRO A 1 48 ? -15.000 2.249 7.274 1.00 0.00 604 PRO A O 11
ATOM 17224 N N . SER A 1 49 ? -13.485 3.925 7.162 1.00 0.00 605 SER A N 11
ATOM 17225 C CA . SER A 1 49 ? -13.895 4.578 5.945 1.00 0.00 605 SER A CA 11
ATOM 17226 C C . SER A 1 49 ? -14.187 3.600 4.785 1.00 0.00 605 SER A C 11
ATOM 17227 O O . SER A 1 49 ? -15.179 3.745 4.078 1.00 0.00 605 SER A O 11
ATOM 17235 N N . LEU A 1 50 ? -13.352 2.594 4.619 1.00 0.00 606 LEU A N 11
ATOM 17236 C CA . LEU A 1 50 ? -13.516 1.680 3.497 1.00 0.00 606 LEU A CA 11
ATOM 17237 C C . LEU A 1 50 ? -14.262 0.412 3.904 1.00 0.00 606 LEU A C 11
ATOM 17238 O O . LEU A 1 50 ? -15.118 -0.084 3.177 1.00 0.00 606 LEU A O 11
ATOM 17254 N N . ARG A 1 51 ? -13.987 -0.054 5.106 1.00 0.00 607 ARG A N 11
ATOM 17255 C CA . ARG A 1 51 ? -14.491 -1.339 5.598 1.00 0.00 607 ARG A CA 11
ATOM 17256 C C . ARG A 1 51 ? -15.983 -1.323 5.861 1.00 0.00 607 ARG A C 11
ATOM 17257 O O . ARG A 1 51 ? -16.589 -2.360 6.044 1.00 0.00 607 ARG A O 11
ATOM 17278 N N . ASP A 1 52 ? -16.564 -0.143 5.877 1.00 0.00 608 ASP A N 11
ATOM 17279 C CA . ASP A 1 52 ? -18.005 -0.015 6.024 1.00 0.00 608 ASP A CA 11
ATOM 17280 C C . ASP A 1 52 ? -18.696 -0.550 4.778 1.00 0.00 608 ASP A C 11
ATOM 17281 O O . ASP A 1 52 ? -19.829 -1.027 4.828 1.00 0.00 608 ASP A O 11
ATOM 17290 N N . SER A 1 53 ? -17.982 -0.497 3.676 1.00 0.00 609 SER A N 11
ATOM 17291 C CA . SER A 1 53 ? -18.496 -0.944 2.424 1.00 0.00 609 SER A CA 11
ATOM 17292 C C . SER A 1 53 ? -17.785 -2.233 1.964 1.00 0.00 609 SER A C 11
ATOM 17293 O O . SER A 1 53 ? -18.413 -3.287 1.849 1.00 0.00 609 SER A O 11
ATOM 17301 N N . ASN A 1 54 ? -16.501 -2.097 1.621 1.00 0.00 610 ASN A N 11
ATOM 17302 C CA . ASN A 1 54 ? -15.634 -3.185 1.086 1.00 0.00 610 ASN A CA 11
ATOM 17303 C C . ASN A 1 54 ? -14.743 -3.950 2.146 1.00 0.00 610 ASN A C 11
ATOM 17304 O O . ASN A 1 54 ? -13.602 -3.595 2.396 1.00 0.00 610 ASN A O 11
ATOM 17315 N N . PRO A 1 55 ? -15.221 -4.947 2.808 1.00 0.00 611 PRO A N 11
ATOM 17316 C CA . PRO A 1 55 ? -14.366 -5.755 3.700 1.00 0.00 611 PRO A CA 11
ATOM 17317 C C . PRO A 1 55 ? -13.877 -6.980 2.973 1.00 0.00 611 PRO A C 11
ATOM 17318 O O . PRO A 1 55 ? -12.935 -7.651 3.379 1.00 0.00 611 PRO A O 11
ATOM 17329 N N . ASP A 1 56 ? -14.544 -7.244 1.896 1.00 0.00 612 ASP A N 11
ATOM 17330 C CA . ASP A 1 56 ? -14.186 -8.327 0.994 1.00 0.00 612 ASP A CA 11
ATOM 17331 C C . ASP A 1 56 ? -13.369 -7.772 -0.164 1.00 0.00 612 ASP A C 11
ATOM 17332 O O . ASP A 1 56 ? -12.332 -8.339 -0.544 1.00 0.00 612 ASP A O 11
ATOM 17341 N N . GLU A 1 57 ? -13.831 -6.650 -0.702 1.00 0.00 613 GLU A N 11
ATOM 17342 C CA . GLU A 1 57 ? -13.154 -5.970 -1.797 1.00 0.00 613 GLU A CA 11
ATOM 17343 C C . GLU A 1 57 ? -11.944 -5.180 -1.299 1.00 0.00 613 GLU A C 11
ATOM 17344 O O . GLU A 1 57 ? -11.841 -4.854 -0.113 1.00 0.00 613 GLU A O 11
ATOM 17356 N N . ILE A 1 58 ? -11.081 -4.837 -2.221 1.00 0.00 614 ILE A N 11
ATOM 17357 C CA . ILE A 1 58 ? -9.832 -4.166 -1.934 1.00 0.00 614 ILE A CA 11
ATOM 17358 C C . ILE A 1 58 ? -9.691 -2.871 -2.725 1.00 0.00 614 ILE A C 11
ATOM 17359 O O . ILE A 1 58 ? -9.539 -2.889 -3.954 1.00 0.00 614 ILE A O 11
ATOM 17375 N N . GLU A 1 59 ? -9.776 -1.748 -2.061 1.00 0.00 615 GLU A N 11
ATOM 17376 C CA . GLU A 1 59 ? -9.470 -0.541 -2.705 1.00 0.00 615 GLU A CA 11
ATOM 17377 C C . GLU A 1 59 ? -8.653 0.400 -1.969 1.00 0.00 615 GLU A C 11
ATOM 17378 O O . GLU A 1 59 ? -8.622 0.423 -0.746 1.00 0.00 615 GLU A O 11
ATOM 17390 N N . ILE A 1 60 ? -7.918 1.110 -2.728 1.00 0.00 616 ILE A N 11
ATOM 17391 C CA . ILE A 1 60 ? -6.892 1.982 -2.189 1.00 0.00 616 ILE A CA 11
ATOM 17392 C C . ILE A 1 60 ? -7.079 3.477 -2.521 1.00 0.00 616 ILE A C 11
ATOM 17393 O O . ILE A 1 60 ? -6.592 3.991 -3.470 1.00 0.00 616 ILE A O 11
ATOM 17409 N N . ASP A 1 61 ? -7.839 4.118 -1.706 1.00 0.00 617 ASP A N 11
ATOM 17410 C CA . ASP A 1 61 ? -8.247 5.555 -1.781 1.00 0.00 617 ASP A CA 11
ATOM 17411 C C . ASP A 1 61 ? -7.106 6.614 -1.813 1.00 0.00 617 ASP A C 11
ATOM 17412 O O . ASP A 1 61 ? -7.346 7.798 -1.980 1.00 0.00 617 ASP A O 11
ATOM 17421 N N . PHE A 1 62 ? -5.875 6.144 -1.721 1.00 0.00 618 PHE A N 11
ATOM 17422 C CA . PHE A 1 62 ? -4.627 6.899 -1.411 1.00 0.00 618 PHE A CA 11
ATOM 17423 C C . PHE A 1 62 ? -4.365 8.200 -2.174 1.00 0.00 618 PHE A C 11
ATOM 17424 O O . PHE A 1 62 ? -3.465 8.922 -1.794 1.00 0.00 618 PHE A O 11
ATOM 17441 N N . GLU A 1 63 ? -5.122 8.518 -3.191 1.00 0.00 619 GLU A N 11
ATOM 17442 C CA . GLU A 1 63 ? -5.015 9.840 -3.790 1.00 0.00 619 GLU A CA 11
ATOM 17443 C C . GLU A 1 63 ? -5.431 10.857 -2.721 1.00 0.00 619 GLU A C 11
ATOM 17444 O O . GLU A 1 63 ? -4.687 11.756 -2.349 1.00 0.00 619 GLU A O 11
ATOM 17456 N N . THR A 1 64 ? -6.609 10.609 -2.184 1.00 0.00 620 THR A N 11
ATOM 17457 C CA . THR A 1 64 ? -7.261 11.479 -1.257 1.00 0.00 620 THR A CA 11
ATOM 17458 C C . THR A 1 64 ? -7.084 10.969 0.185 1.00 0.00 620 THR A C 11
ATOM 17459 O O . THR A 1 64 ? -7.206 11.735 1.152 1.00 0.00 620 THR A O 11
ATOM 17470 N N . LEU A 1 65 ? -6.786 9.688 0.324 1.00 0.00 621 LEU A N 11
ATOM 17471 C CA . LEU A 1 65 ? -6.643 9.082 1.635 1.00 0.00 621 LEU A CA 11
ATOM 17472 C C . LEU A 1 65 ? -5.426 9.625 2.393 1.00 0.00 621 LEU A C 11
ATOM 17473 O O . LEU A 1 65 ? -4.354 9.891 1.809 1.00 0.00 621 LEU A O 11
ATOM 17489 N N . LYS A 1 66 ? -5.640 9.781 3.683 1.00 0.00 622 LYS A N 11
ATOM 17490 C CA . LYS A 1 66 ? -4.722 10.364 4.656 1.00 0.00 622 LYS A CA 11
ATOM 17491 C C . LYS A 1 66 ? -3.348 9.663 4.723 1.00 0.00 622 LYS A C 11
ATOM 17492 O O . LYS A 1 66 ? -3.230 8.447 4.488 1.00 0.00 622 LYS A O 11
ATOM 17511 N N . PRO A 1 67 ? -2.288 10.433 5.090 1.00 0.00 623 PRO A N 11
ATOM 17512 C CA . PRO A 1 67 ? -0.909 9.922 5.195 1.00 0.00 623 PRO A CA 11
ATOM 17513 C C . PRO A 1 67 ? -0.734 8.903 6.334 1.00 0.00 623 PRO A C 11
ATOM 17514 O O . PRO A 1 67 ? 0.232 8.133 6.357 1.00 0.00 623 PRO A O 11
ATOM 17525 N N . THR A 1 68 ? -1.676 8.891 7.248 1.00 0.00 624 THR A N 11
ATOM 17526 C CA . THR A 1 68 ? -1.670 7.977 8.355 1.00 0.00 624 THR A CA 11
ATOM 17527 C C . THR A 1 68 ? -1.879 6.554 7.841 1.00 0.00 624 THR A C 11
ATOM 17528 O O . THR A 1 68 ? -1.164 5.618 8.210 1.00 0.00 624 THR A O 11
ATOM 17539 N N . THR A 1 69 ? -2.827 6.425 6.944 1.00 0.00 625 THR A N 11
ATOM 17540 C CA . THR A 1 69 ? -3.166 5.177 6.358 1.00 0.00 625 THR A CA 11
ATOM 17541 C C . THR A 1 69 ? -2.097 4.795 5.323 1.00 0.00 625 THR A C 11
ATOM 17542 O O . THR A 1 69 ? -1.802 3.613 5.110 1.00 0.00 625 THR A O 11
ATOM 17553 N N . LEU A 1 70 ? -1.505 5.828 4.716 1.00 0.00 626 LEU A N 11
ATOM 17554 C CA . LEU A 1 70 ? -0.408 5.691 3.755 1.00 0.00 626 LEU A CA 11
ATOM 17555 C C . LEU A 1 70 ? 0.734 4.899 4.371 1.00 0.00 626 LEU A C 11
ATOM 17556 O O . LEU A 1 70 ? 1.202 3.910 3.803 1.00 0.00 626 LEU A O 11
ATOM 17572 N N . ARG A 1 71 ? 1.141 5.307 5.561 1.00 0.00 627 ARG A N 11
ATOM 17573 C CA . ARG A 1 71 ? 2.253 4.674 6.230 1.00 0.00 627 ARG A CA 11
ATOM 17574 C C . ARG A 1 71 ? 1.957 3.247 6.650 1.00 0.00 627 ARG A C 11
ATOM 17575 O O . ARG A 1 71 ? 2.873 2.447 6.804 1.00 0.00 627 ARG A O 11
ATOM 17596 N N . GLU A 1 72 ? 0.692 2.921 6.829 1.00 0.00 628 GLU A N 11
ATOM 17597 C CA . GLU A 1 72 ? 0.328 1.571 7.207 1.00 0.00 628 GLU A CA 11
ATOM 17598 C C . GLU A 1 72 ? 0.679 0.613 6.060 1.00 0.00 628 GLU A C 11
ATOM 17599 O O . GLU A 1 72 ? 1.279 -0.458 6.274 1.00 0.00 628 GLU A O 11
ATOM 17611 N N . LEU A 1 73 ? 0.337 1.023 4.841 1.00 0.00 629 LEU A N 11
ATOM 17612 C CA . LEU A 1 73 ? 0.651 0.234 3.660 1.00 0.00 629 LEU A CA 11
ATOM 17613 C C . LEU A 1 73 ? 2.156 0.254 3.407 1.00 0.00 629 LEU A C 11
ATOM 17614 O O . LEU A 1 73 ? 2.725 -0.746 2.982 1.00 0.00 629 LEU A O 11
ATOM 17630 N N . GLU A 1 74 ? 2.785 1.396 3.710 1.00 0.00 630 GLU A N 11
ATOM 17631 C CA . GLU A 1 74 ? 4.241 1.591 3.591 1.00 0.00 630 GLU A CA 11
ATOM 17632 C C . GLU A 1 74 ? 4.977 0.470 4.309 1.00 0.00 630 GLU A C 11
ATOM 17633 O O . GLU A 1 74 ? 5.805 -0.218 3.724 1.00 0.00 630 GLU A O 11
ATOM 17645 N N . ARG A 1 75 ? 4.616 0.276 5.570 1.00 0.00 631 ARG A N 11
ATOM 17646 C CA . ARG A 1 75 ? 5.222 -0.738 6.431 1.00 0.00 631 ARG A CA 11
ATOM 17647 C C . ARG A 1 75 ? 5.044 -2.100 5.822 1.00 0.00 631 ARG A C 11
ATOM 17648 O O . ARG A 1 75 ? 5.995 -2.873 5.685 1.00 0.00 631 ARG A O 11
ATOM 17669 N N . TYR A 1 76 ? 3.816 -2.358 5.437 1.00 0.00 632 TYR A N 11
ATOM 17670 C CA . TYR A 1 76 ? 3.407 -3.609 4.871 1.00 0.00 632 TYR A CA 11
ATOM 17671 C C . TYR A 1 76 ? 4.214 -3.952 3.611 1.00 0.00 632 TYR A C 11
ATOM 17672 O O . TYR A 1 76 ? 4.764 -5.053 3.496 1.00 0.00 632 TYR A O 11
ATOM 17690 N N . VAL A 1 77 ? 4.317 -3.009 2.696 1.00 0.00 633 VAL A N 11
ATOM 17691 C CA . VAL A 1 77 ? 4.990 -3.283 1.442 1.00 0.00 633 VAL A CA 11
ATOM 17692 C C . VAL A 1 77 ? 6.498 -3.287 1.601 1.00 0.00 633 VAL A C 11
ATOM 17693 O O . VAL A 1 77 ? 7.178 -4.084 0.979 1.00 0.00 633 VAL A O 11
ATOM 17706 N N . LYS A 1 78 ? 7.007 -2.443 2.489 1.00 0.00 634 LYS A N 11
ATOM 17707 C CA . LYS A 1 78 ? 8.434 -2.385 2.771 1.00 0.00 634 LYS A CA 11
ATOM 17708 C C . LYS A 1 78 ? 8.900 -3.725 3.336 1.00 0.00 634 LYS A C 11
ATOM 17709 O O . LYS A 1 78 ? 9.923 -4.261 2.918 1.00 0.00 634 LYS A O 11
ATOM 17728 N N . SER A 1 79 ? 8.097 -4.286 4.229 1.00 0.00 635 SER A N 11
ATOM 17729 C CA . SER A 1 79 ? 8.388 -5.574 4.829 1.00 0.00 635 SER A CA 11
ATOM 17730 C C . SER A 1 79 ? 8.324 -6.691 3.770 1.00 0.00 635 SER A C 11
ATOM 17731 O O . SER A 1 79 ? 9.028 -7.694 3.869 1.00 0.00 635 SER A O 11
ATOM 17739 N N . CYS A 1 80 ? 7.475 -6.505 2.771 1.00 0.00 636 CYS A N 11
ATOM 17740 C CA . CYS A 1 80 ? 7.335 -7.456 1.689 1.00 0.00 636 CYS A CA 11
ATOM 17741 C C . CYS A 1 80 ? 8.529 -7.364 0.716 1.00 0.00 636 CYS A C 11
ATOM 17742 O O . CYS A 1 80 ? 9.023 -8.380 0.222 1.00 0.00 636 CYS A O 11
ATOM 17750 N N . LEU A 1 81 ? 8.997 -6.142 0.463 1.00 0.00 637 LEU A N 11
ATOM 17751 C CA . LEU A 1 81 ? 10.112 -5.905 -0.459 1.00 0.00 637 LEU A CA 11
ATOM 17752 C C . LEU A 1 81 ? 11.426 -6.420 0.106 1.00 0.00 637 LEU A C 11
ATOM 17753 O O . LEU A 1 81 ? 12.334 -6.821 -0.640 1.00 0.00 637 LEU A O 11
ATOM 17769 N N . GLN A 1 82 ? 11.547 -6.389 1.402 1.00 0.00 638 GLN A N 11
ATOM 17770 C CA . GLN A 1 82 ? 12.736 -6.871 2.039 1.00 0.00 638 GLN A CA 11
ATOM 17771 C C . GLN A 1 82 ? 12.566 -8.325 2.408 1.00 0.00 638 GLN A C 11
ATOM 17772 O O . GLN A 1 82 ? 11.437 -8.796 2.607 1.00 0.00 638 GLN A O 11
ATOM 17786 N N . LYS A 1 83 ? 13.654 -9.042 2.456 1.00 0.00 639 LYS A N 11
ATOM 17787 C CA . LYS A 1 83 ? 13.646 -10.413 2.902 1.00 0.00 639 LYS A CA 11
ATOM 17788 C C . LYS A 1 83 ? 15.079 -10.768 3.261 1.00 0.00 639 LYS A C 11
ATOM 17789 O O . LYS A 1 83 ? 15.522 -11.929 3.179 1.00 0.00 639 LYS A O 11
ATOM 17808 N N . LYS A 1 84 ? 15.781 -9.767 3.731 1.00 0.00 640 LYS A N 11
ATOM 17809 C CA . LYS A 1 84 ? 17.182 -9.884 4.007 1.00 0.00 640 LYS A CA 11
ATOM 17810 C C . LYS A 1 84 ? 17.503 -9.365 5.384 1.00 0.00 640 LYS A C 11
ATOM 17811 O O . LYS A 1 84 ? 16.661 -8.750 6.046 1.00 0.00 640 LYS A O 11
ATOM 17830 N N . GLN A 1 85 ? 18.693 -9.637 5.800 1.00 0.00 641 GLN A N 11
ATOM 17831 C CA . GLN A 1 85 ? 19.251 -9.168 7.034 1.00 0.00 641 GLN A CA 11
ATOM 17832 C C . GLN A 1 85 ? 20.533 -8.485 6.642 1.00 0.00 641 GLN A C 11
ATOM 17833 O O . GLN A 1 85 ? 21.087 -8.809 5.586 1.00 0.00 641 GLN A O 11
ATOM 17847 N N . ARG A 1 86 ? 21.009 -7.554 7.407 1.00 0.00 642 ARG A N 11
ATOM 17848 C CA . ARG A 1 86 ? 22.227 -6.893 7.016 1.00 0.00 642 ARG A CA 11
ATOM 17849 C C . ARG A 1 86 ? 23.273 -6.941 8.094 1.00 0.00 642 ARG A C 11
ATOM 17850 O O . ARG A 1 86 ? 22.965 -7.094 9.282 1.00 0.00 642 ARG A O 11
ATOM 17871 N N . LYS A 1 87 ? 24.500 -6.802 7.664 1.00 0.00 643 LYS A N 11
ATOM 17872 C CA . LYS A 1 87 ? 25.647 -6.736 8.520 1.00 0.00 643 LYS A CA 11
ATOM 17873 C C . LYS A 1 87 ? 26.751 -5.971 7.806 1.00 0.00 643 LYS A C 11
ATOM 17874 O O . LYS A 1 87 ? 27.551 -6.573 7.083 1.00 0.00 643 LYS A O 11
ATOM 17894 N N . ARG B 2 1 ? 1.377 14.861 -9.497 1.00 0.00 1591 ARG B N 11
ATOM 17895 C CA . ARG B 2 1 ? 0.241 14.522 -10.344 1.00 0.00 1591 ARG B CA 11
ATOM 17896 C C . ARG B 2 1 ? -0.678 13.542 -9.634 1.00 0.00 1591 ARG B C 11
ATOM 17897 O O . ARG B 2 1 ? -0.227 12.559 -9.043 1.00 0.00 1591 ARG B O 11
ATOM 17918 N N . SER B 2 2 ? -1.951 13.805 -9.713 1.00 0.00 1592 SER B N 11
ATOM 17919 C CA . SER B 2 2 ? -2.947 13.006 -9.085 1.00 0.00 1592 SER B CA 11
ATOM 17920 C C . SER B 2 2 ? -3.541 12.012 -10.089 1.00 0.00 1592 SER B C 11
ATOM 17921 O O . SER B 2 2 ? -4.248 12.394 -11.014 1.00 0.00 1592 SER B O 11
ATOM 17929 N N . VAL B 2 3 ? -3.195 10.769 -9.931 1.00 0.00 1593 VAL B N 11
ATOM 17930 C CA . VAL B 2 3 ? -3.735 9.681 -10.729 1.00 0.00 1593 VAL B CA 11
ATOM 17931 C C . VAL B 2 3 ? -4.299 8.723 -9.708 1.00 0.00 1593 VAL B C 11
ATOM 17932 O O . VAL B 2 3 ? -3.762 8.682 -8.590 1.00 0.00 1593 VAL B O 11
ATOM 17945 N N . LYS B 2 4 ? -5.368 7.992 -10.029 1.00 0.00 1594 LYS B N 11
ATOM 17946 C CA . LYS B 2 4 ? -6.024 7.167 -9.020 1.00 0.00 1594 LYS B CA 11
ATOM 17947 C C . LYS B 2 4 ? -5.100 6.100 -8.459 1.00 0.00 1594 LYS B C 11
ATOM 17948 O O . LYS B 2 4 ? -4.439 5.350 -9.194 1.00 0.00 1594 LYS B O 11
ATOM 17967 N N . VAL B 2 5 ? -5.042 6.061 -7.159 1.00 0.00 1595 VAL B N 11
ATOM 17968 C CA . VAL B 2 5 ? -4.260 5.086 -6.470 1.00 0.00 1595 VAL B CA 11
ATOM 17969 C C . VAL B 2 5 ? -5.182 3.937 -6.049 1.00 0.00 1595 VAL B C 11
ATOM 17970 O O . VAL B 2 5 ? -4.723 2.919 -5.524 1.00 0.00 1595 VAL B O 11
ATOM 17983 N N . LYS B 2 6 ? -6.517 4.114 -6.323 1.00 0.00 1596 LYS B N 11
ATOM 17984 C CA . LYS B 2 6 ? -7.544 3.086 -6.028 1.00 0.00 1596 LYS B CA 11
ATOM 17985 C C . LYS B 2 6 ? -7.091 1.782 -6.634 1.00 0.00 1596 LYS B C 11
ATOM 17986 O O . LYS B 2 6 ? -7.046 1.654 -7.862 1.00 0.00 1596 LYS B O 11
ATOM 18005 N N . ILE B 2 7 ? -6.664 0.861 -5.775 1.00 0.00 1597 ILE B N 11
ATOM 18006 C CA . ILE B 2 7 ? -6.080 -0.360 -6.229 1.00 0.00 1597 ILE B CA 11
ATOM 18007 C C . ILE B 2 7 ? -7.049 -1.248 -7.041 1.00 0.00 1597 ILE B C 11
ATOM 18008 O O . ILE B 2 7 ? -6.860 -1.407 -8.248 1.00 0.00 1597 ILE B O 11
ATOM 18024 N N . LYS B 2 8 ? -8.116 -1.760 -6.372 1.00 0.00 1598 LYS B N 11
ATOM 18025 C CA . LYS B 2 8 ? -9.009 -2.757 -6.926 1.00 0.00 1598 LYS B CA 11
ATOM 18026 C C . LYS B 2 8 ? -8.155 -3.861 -7.566 1.00 0.00 1598 LYS B C 11
ATOM 18027 O O . LYS B 2 8 ? -8.009 -3.929 -8.796 1.00 0.00 1598 LYS B O 11
ATOM 18046 N N . LEU B 2 9 ? -7.520 -4.656 -6.683 1.00 0.00 1599 LEU B N 11
ATOM 18047 C CA . LEU B 2 9 ? -6.509 -5.659 -7.048 1.00 0.00 1599 LEU B CA 11
ATOM 18048 C C . LEU B 2 9 ? -7.018 -6.577 -8.156 1.00 0.00 1599 LEU B C 11
ATOM 18049 O O . LEU B 2 9 ? -7.877 -7.444 -7.926 1.00 0.00 1599 LEU B O 11
ATOM 18065 N N . GLY B 2 10 ? -6.504 -6.378 -9.338 1.00 0.00 1600 GLY B N 11
ATOM 18066 C CA . GLY B 2 10 ? -6.934 -7.138 -10.460 1.00 0.00 1600 GLY B CA 11
ATOM 18067 C C . GLY B 2 10 ? -6.758 -6.377 -11.746 1.00 0.00 1600 GLY B C 11
ATOM 18068 O O . GLY B 2 10 ? -7.571 -5.495 -12.083 1.00 0.00 1600 GLY B O 11
ATOM 18072 N N . ARG B 2 11 ? -5.683 -6.662 -12.426 1.00 0.00 1601 ARG B N 11
ATOM 18073 C CA . ARG B 2 11 ? -5.379 -6.078 -13.705 1.00 0.00 1601 ARG B CA 11
ATOM 18074 C C . ARG B 2 11 ? -4.414 -6.993 -14.419 1.00 0.00 1601 ARG B C 11
ATOM 18075 O O . ARG B 2 11 ? -3.469 -7.519 -13.811 1.00 0.00 1601 ARG B O 11
ATOM 18096 N N . LYS B 2 12 ? -4.655 -7.208 -15.670 1.00 0.00 1602 LYS B N 11
ATOM 18097 C CA . LYS B 2 12 ? -3.892 -8.167 -16.439 1.00 0.00 1602 LYS B CA 11
ATOM 18098 C C . LYS B 2 12 ? -3.053 -7.458 -17.505 1.00 0.00 1602 LYS B C 11
ATOM 18099 O O . LYS B 2 12 ? -3.316 -6.285 -17.837 1.00 0.00 1602 LYS B O 11
ATOM 18118 N N . ALA A 1 1 ? -10.632 26.267 0.603 1.00 0.00 557 ALA A N 12
ATOM 18119 C CA . ALA A 1 1 ? -9.727 26.472 -0.515 1.00 0.00 557 ALA A CA 12
ATOM 18120 C C . ALA A 1 1 ? -8.460 25.674 -0.290 1.00 0.00 557 ALA A C 12
ATOM 18121 O O . ALA A 1 1 ? -7.610 25.536 -1.178 1.00 0.00 557 ALA A O 12
ATOM 18128 N N . SER A 1 2 ? -8.383 25.083 0.884 1.00 0.00 558 SER A N 12
ATOM 18129 C CA . SER A 1 2 ? -7.242 24.281 1.309 1.00 0.00 558 SER A CA 12
ATOM 18130 C C . SER A 1 2 ? -7.216 22.952 0.544 1.00 0.00 558 SER A C 12
ATOM 18131 O O . SER A 1 2 ? -6.240 22.200 0.579 1.00 0.00 558 SER A O 12
ATOM 18139 N N . ALA A 1 3 ? -8.323 22.659 -0.105 1.00 0.00 559 ALA A N 12
ATOM 18140 C CA . ALA A 1 3 ? -8.433 21.515 -0.974 1.00 0.00 559 ALA A CA 12
ATOM 18141 C C . ALA A 1 3 ? -7.656 21.768 -2.264 1.00 0.00 559 ALA A C 12
ATOM 18142 O O . ALA A 1 3 ? -7.198 20.833 -2.928 1.00 0.00 559 ALA A O 12
ATOM 18149 N N . SER A 1 4 ? -7.515 23.036 -2.601 1.00 0.00 560 SER A N 12
ATOM 18150 C CA . SER A 1 4 ? -6.841 23.446 -3.794 1.00 0.00 560 SER A CA 12
ATOM 18151 C C . SER A 1 4 ? -5.366 23.741 -3.500 1.00 0.00 560 SER A C 12
ATOM 18152 O O . SER A 1 4 ? -4.483 23.110 -4.081 1.00 0.00 560 SER A O 12
ATOM 18160 N N . TYR A 1 5 ? -5.089 24.680 -2.597 1.00 0.00 561 TYR A N 12
ATOM 18161 C CA . TYR A 1 5 ? -3.713 25.035 -2.298 1.00 0.00 561 TYR A CA 12
ATOM 18162 C C . TYR A 1 5 ? -3.291 24.422 -0.975 1.00 0.00 561 TYR A C 12
ATOM 18163 O O . TYR A 1 5 ? -4.113 24.264 -0.063 1.00 0.00 561 TYR A O 12
ATOM 18181 N N . ASP A 1 6 ? -2.036 24.091 -0.855 1.00 0.00 562 ASP A N 12
ATOM 18182 C CA . ASP A 1 6 ? -1.530 23.498 0.362 1.00 0.00 562 ASP A CA 12
ATOM 18183 C C . ASP A 1 6 ? -0.860 24.589 1.195 1.00 0.00 562 ASP A C 12
ATOM 18184 O O . ASP A 1 6 ? -0.569 25.678 0.679 1.00 0.00 562 ASP A O 12
ATOM 18193 N N . SER A 1 7 ? -0.635 24.337 2.458 1.00 0.00 563 SER A N 12
ATOM 18194 C CA . SER A 1 7 ? -0.037 25.328 3.309 1.00 0.00 563 SER A CA 12
ATOM 18195 C C . SER A 1 7 ? 1.491 25.277 3.167 1.00 0.00 563 SER A C 12
ATOM 18196 O O . SER A 1 7 ? 2.134 26.253 2.745 1.00 0.00 563 SER A O 12
ATOM 18204 N N . GLU A 1 8 ? 2.042 24.121 3.463 1.00 0.00 564 GLU A N 12
ATOM 18205 C CA . GLU A 1 8 ? 3.458 23.881 3.479 1.00 0.00 564 GLU A CA 12
ATOM 18206 C C . GLU A 1 8 ? 3.680 22.403 3.688 1.00 0.00 564 GLU A C 12
ATOM 18207 O O . GLU A 1 8 ? 2.791 21.713 4.222 1.00 0.00 564 GLU A O 12
ATOM 18219 N N . GLU A 1 9 ? 4.819 21.914 3.256 1.00 0.00 565 GLU A N 12
ATOM 18220 C CA . GLU A 1 9 ? 5.160 20.511 3.400 1.00 0.00 565 GLU A CA 12
ATOM 18221 C C . GLU A 1 9 ? 5.218 20.145 4.871 1.00 0.00 565 GLU A C 12
ATOM 18222 O O . GLU A 1 9 ? 6.050 20.684 5.616 1.00 0.00 565 GLU A O 12
ATOM 18234 N N . GLU A 1 10 ? 4.318 19.289 5.302 1.00 0.00 566 GLU A N 12
ATOM 18235 C CA . GLU A 1 10 ? 4.301 18.857 6.680 1.00 0.00 566 GLU A CA 12
ATOM 18236 C C . GLU A 1 10 ? 5.455 17.933 6.929 1.00 0.00 566 GLU A C 12
ATOM 18237 O O . GLU A 1 10 ? 6.199 18.086 7.887 1.00 0.00 566 GLU A O 12
ATOM 18249 N N . GLU A 1 11 ? 5.601 16.991 6.055 1.00 0.00 567 GLU A N 12
ATOM 18250 C CA . GLU A 1 11 ? 6.644 16.031 6.155 1.00 0.00 567 GLU A CA 12
ATOM 18251 C C . GLU A 1 11 ? 7.763 16.411 5.207 1.00 0.00 567 GLU A C 12
ATOM 18252 O O . GLU A 1 11 ? 7.563 16.492 3.984 1.00 0.00 567 GLU A O 12
ATOM 18264 N N . GLU A 1 12 ? 8.899 16.718 5.757 1.00 0.00 568 GLU A N 12
ATOM 18265 C CA . GLU A 1 12 ? 10.042 17.040 4.964 1.00 0.00 568 GLU A CA 12
ATOM 18266 C C . GLU A 1 12 ? 11.031 15.906 5.040 1.00 0.00 568 GLU A C 12
ATOM 18267 O O . GLU A 1 12 ? 11.296 15.360 6.112 1.00 0.00 568 GLU A O 12
ATOM 18279 N N . GLY A 1 13 ? 11.505 15.513 3.902 1.00 0.00 569 GLY A N 12
ATOM 18280 C CA . GLY A 1 13 ? 12.343 14.368 3.770 1.00 0.00 569 GLY A CA 12
ATOM 18281 C C . GLY A 1 13 ? 11.562 13.327 3.045 1.00 0.00 569 GLY A C 12
ATOM 18282 O O . GLY A 1 13 ? 11.961 12.848 1.991 1.00 0.00 569 GLY A O 12
ATOM 18286 N N . LEU A 1 14 ? 10.428 12.999 3.606 1.00 0.00 570 LEU A N 12
ATOM 18287 C CA . LEU A 1 14 ? 9.473 12.119 2.989 1.00 0.00 570 LEU A CA 12
ATOM 18288 C C . LEU A 1 14 ? 8.155 12.880 2.819 1.00 0.00 570 LEU A C 12
ATOM 18289 O O . LEU A 1 14 ? 7.306 12.832 3.692 1.00 0.00 570 LEU A O 12
ATOM 18305 N N . PRO A 1 15 ? 8.001 13.651 1.741 1.00 0.00 571 PRO A N 12
ATOM 18306 C CA . PRO A 1 15 ? 6.811 14.466 1.538 1.00 0.00 571 PRO A CA 12
ATOM 18307 C C . PRO A 1 15 ? 5.683 13.690 0.868 1.00 0.00 571 PRO A C 12
ATOM 18308 O O . PRO A 1 15 ? 5.894 12.592 0.336 1.00 0.00 571 PRO A O 12
ATOM 18319 N N . MET A 1 16 ? 4.484 14.234 0.898 1.00 0.00 572 MET A N 12
ATOM 18320 C CA . MET A 1 16 ? 3.397 13.595 0.208 1.00 0.00 572 MET A CA 12
ATOM 18321 C C . MET A 1 16 ? 3.162 14.282 -1.110 1.00 0.00 572 MET A C 12
ATOM 18322 O O . MET A 1 16 ? 3.044 15.503 -1.189 1.00 0.00 572 MET A O 12
ATOM 18336 N N . SER A 1 17 ? 3.162 13.512 -2.129 1.00 0.00 573 SER A N 12
ATOM 18337 C CA . SER A 1 17 ? 2.903 13.972 -3.442 1.00 0.00 573 SER A CA 12
ATOM 18338 C C . SER A 1 17 ? 1.988 12.949 -4.080 1.00 0.00 573 SER A C 12
ATOM 18339 O O . SER A 1 17 ? 1.873 11.835 -3.559 1.00 0.00 573 SER A O 12
ATOM 18347 N N . TYR A 1 18 ? 1.351 13.297 -5.179 1.00 0.00 574 TYR A N 12
ATOM 18348 C CA . TYR A 1 18 ? 0.451 12.380 -5.873 1.00 0.00 574 TYR A CA 12
ATOM 18349 C C . TYR A 1 18 ? 1.177 11.120 -6.319 1.00 0.00 574 TYR A C 12
ATOM 18350 O O . TYR A 1 18 ? 0.610 10.028 -6.295 1.00 0.00 574 TYR A O 12
ATOM 18368 N N . ASP A 1 19 ? 2.432 11.270 -6.701 1.00 0.00 575 ASP A N 12
ATOM 18369 C CA . ASP A 1 19 ? 3.250 10.139 -7.107 1.00 0.00 575 ASP A CA 12
ATOM 18370 C C . ASP A 1 19 ? 3.660 9.301 -5.886 1.00 0.00 575 ASP A C 12
ATOM 18371 O O . ASP A 1 19 ? 3.655 8.075 -5.947 1.00 0.00 575 ASP A O 12
ATOM 18380 N N . GLU A 1 20 ? 3.951 9.971 -4.761 1.00 0.00 576 GLU A N 12
ATOM 18381 C CA . GLU A 1 20 ? 4.294 9.286 -3.496 1.00 0.00 576 GLU A CA 12
ATOM 18382 C C . GLU A 1 20 ? 3.129 8.461 -2.983 1.00 0.00 576 GLU A C 12
ATOM 18383 O O . GLU A 1 20 ? 3.322 7.395 -2.438 1.00 0.00 576 GLU A O 12
ATOM 18395 N N . LYS A 1 21 ? 1.923 8.960 -3.169 1.00 0.00 577 LYS A N 12
ATOM 18396 C CA . LYS A 1 21 ? 0.727 8.231 -2.759 1.00 0.00 577 LYS A CA 12
ATOM 18397 C C . LYS A 1 21 ? 0.550 7.022 -3.625 1.00 0.00 577 LYS A C 12
ATOM 18398 O O . LYS A 1 21 ? 0.120 5.965 -3.183 1.00 0.00 577 LYS A O 12
ATOM 18417 N N . ARG A 1 22 ? 0.953 7.176 -4.839 1.00 0.00 578 ARG A N 12
ATOM 18418 C CA . ARG A 1 22 ? 0.714 6.210 -5.830 1.00 0.00 578 ARG A CA 12
ATOM 18419 C C . ARG A 1 22 ? 1.696 5.070 -5.826 1.00 0.00 578 ARG A C 12
ATOM 18420 O O . ARG A 1 22 ? 1.357 3.981 -6.237 1.00 0.00 578 ARG A O 12
ATOM 18441 N N . GLN A 1 23 ? 2.904 5.302 -5.363 1.00 0.00 579 GLN A N 12
ATOM 18442 C CA . GLN A 1 23 ? 3.927 4.249 -5.341 1.00 0.00 579 GLN A CA 12
ATOM 18443 C C . GLN A 1 23 ? 3.451 3.029 -4.558 1.00 0.00 579 GLN A C 12
ATOM 18444 O O . GLN A 1 23 ? 3.821 1.901 -4.855 1.00 0.00 579 GLN A O 12
ATOM 18458 N N . LEU A 1 24 ? 2.623 3.282 -3.580 1.00 0.00 580 LEU A N 12
ATOM 18459 C CA . LEU A 1 24 ? 1.985 2.223 -2.806 1.00 0.00 580 LEU A CA 12
ATOM 18460 C C . LEU A 1 24 ? 1.070 1.342 -3.678 1.00 0.00 580 LEU A C 12
ATOM 18461 O O . LEU A 1 24 ? 1.072 0.116 -3.529 1.00 0.00 580 LEU A O 12
ATOM 18477 N N . SER A 1 25 ? 0.304 1.956 -4.613 1.00 0.00 581 SER A N 12
ATOM 18478 C CA . SER A 1 25 ? -0.555 1.170 -5.511 1.00 0.00 581 SER A CA 12
ATOM 18479 C C . SER A 1 25 ? 0.273 0.203 -6.363 1.00 0.00 581 SER A C 12
ATOM 18480 O O . SER A 1 25 ? -0.156 -0.899 -6.680 1.00 0.00 581 SER A O 12
ATOM 18488 N N . LEU A 1 26 ? 1.477 0.627 -6.698 1.00 0.00 582 LEU A N 12
ATOM 18489 C CA . LEU A 1 26 ? 2.379 -0.157 -7.509 1.00 0.00 582 LEU A CA 12
ATOM 18490 C C . LEU A 1 26 ? 2.831 -1.441 -6.815 1.00 0.00 582 LEU A C 12
ATOM 18491 O O . LEU A 1 26 ? 3.034 -2.471 -7.471 1.00 0.00 582 LEU A O 12
ATOM 18507 N N . ASP A 1 27 ? 2.950 -1.403 -5.491 1.00 0.00 583 ASP A N 12
ATOM 18508 C CA . ASP A 1 27 ? 3.329 -2.608 -4.749 1.00 0.00 583 ASP A CA 12
ATOM 18509 C C . ASP A 1 27 ? 2.189 -3.550 -4.594 1.00 0.00 583 ASP A C 12
ATOM 18510 O O . ASP A 1 27 ? 2.340 -4.746 -4.820 1.00 0.00 583 ASP A O 12
ATOM 18519 N N . ILE A 1 28 ? 1.029 -3.023 -4.248 1.00 0.00 584 ILE A N 12
ATOM 18520 C CA . ILE A 1 28 ? -0.166 -3.850 -4.123 1.00 0.00 584 ILE A CA 12
ATOM 18521 C C . ILE A 1 28 ? -0.521 -4.482 -5.480 1.00 0.00 584 ILE A C 12
ATOM 18522 O O . ILE A 1 28 ? -0.950 -5.627 -5.551 1.00 0.00 584 ILE A O 12
ATOM 18538 N N . ASN A 1 29 ? -0.273 -3.737 -6.546 1.00 0.00 585 ASN A N 12
ATOM 18539 C CA . ASN A 1 29 ? -0.436 -4.224 -7.927 1.00 0.00 585 ASN A CA 12
ATOM 18540 C C . ASN A 1 29 ? 0.379 -5.525 -8.158 1.00 0.00 585 ASN A C 12
ATOM 18541 O O . ASN A 1 29 ? -0.026 -6.389 -8.945 1.00 0.00 585 ASN A O 12
ATOM 18552 N N . ARG A 1 30 ? 1.491 -5.673 -7.430 1.00 0.00 586 ARG A N 12
ATOM 18553 C CA . ARG A 1 30 ? 2.357 -6.851 -7.541 1.00 0.00 586 ARG A CA 12
ATOM 18554 C C . ARG A 1 30 ? 2.073 -7.887 -6.447 1.00 0.00 586 ARG A C 12
ATOM 18555 O O . ARG A 1 30 ? 2.481 -9.050 -6.567 1.00 0.00 586 ARG A O 12
ATOM 18576 N N . LEU A 1 31 ? 1.406 -7.475 -5.391 1.00 0.00 587 LEU A N 12
ATOM 18577 C CA . LEU A 1 31 ? 1.079 -8.366 -4.291 1.00 0.00 587 LEU A CA 12
ATOM 18578 C C . LEU A 1 31 ? 0.008 -9.390 -4.692 1.00 0.00 587 LEU A C 12
ATOM 18579 O O . LEU A 1 31 ? -0.973 -9.042 -5.357 1.00 0.00 587 LEU A O 12
ATOM 18595 N N . PRO A 1 32 ? 0.219 -10.671 -4.345 1.00 0.00 588 PRO A N 12
ATOM 18596 C CA . PRO A 1 32 ? -0.666 -11.780 -4.749 1.00 0.00 588 PRO A CA 12
ATOM 18597 C C . PRO A 1 32 ? -2.070 -11.765 -4.115 1.00 0.00 588 PRO A C 12
ATOM 18598 O O . PRO A 1 32 ? -2.349 -11.000 -3.170 1.00 0.00 588 PRO A O 12
ATOM 18609 N N . GLY A 1 33 ? -2.907 -12.675 -4.621 1.00 0.00 589 GLY A N 12
ATOM 18610 C CA . GLY A 1 33 ? -4.308 -12.808 -4.247 1.00 0.00 589 GLY A CA 12
ATOM 18611 C C . GLY A 1 33 ? -4.571 -12.854 -2.758 1.00 0.00 589 GLY A C 12
ATOM 18612 O O . GLY A 1 33 ? -5.377 -12.084 -2.243 1.00 0.00 589 GLY A O 12
ATOM 18616 N N . GLU A 1 34 ? -3.890 -13.715 -2.060 1.00 0.00 590 GLU A N 12
ATOM 18617 C CA . GLU A 1 34 ? -4.118 -13.832 -0.646 1.00 0.00 590 GLU A CA 12
ATOM 18618 C C . GLU A 1 34 ? -3.419 -12.767 0.207 1.00 0.00 590 GLU A C 12
ATOM 18619 O O . GLU A 1 34 ? -3.552 -12.766 1.413 1.00 0.00 590 GLU A O 12
ATOM 18631 N N . LYS A 1 35 ? -2.664 -11.871 -0.423 1.00 0.00 591 LYS A N 12
ATOM 18632 C CA . LYS A 1 35 ? -2.083 -10.732 0.299 1.00 0.00 591 LYS A CA 12
ATOM 18633 C C . LYS A 1 35 ? -2.932 -9.473 0.131 1.00 0.00 591 LYS A C 12
ATOM 18634 O O . LYS A 1 35 ? -3.052 -8.672 1.055 1.00 0.00 591 LYS A O 12
ATOM 18653 N N . LEU A 1 36 ? -3.555 -9.327 -1.023 1.00 0.00 592 LEU A N 12
ATOM 18654 C CA . LEU A 1 36 ? -4.350 -8.128 -1.337 1.00 0.00 592 LEU A CA 12
ATOM 18655 C C . LEU A 1 36 ? -5.528 -7.959 -0.356 1.00 0.00 592 LEU A C 12
ATOM 18656 O O . LEU A 1 36 ? -5.857 -6.845 0.052 1.00 0.00 592 LEU A O 12
ATOM 18672 N N . GLY A 1 37 ? -6.134 -9.069 0.037 1.00 0.00 593 GLY A N 12
ATOM 18673 C CA . GLY A 1 37 ? -7.230 -9.006 0.989 1.00 0.00 593 GLY A CA 12
ATOM 18674 C C . GLY A 1 37 ? -6.737 -8.717 2.388 1.00 0.00 593 GLY A C 12
ATOM 18675 O O . GLY A 1 37 ? -7.455 -8.138 3.203 1.00 0.00 593 GLY A O 12
ATOM 18679 N N . ARG A 1 38 ? -5.487 -9.093 2.661 1.00 0.00 594 ARG A N 12
ATOM 18680 C CA . ARG A 1 38 ? -4.900 -8.878 3.977 1.00 0.00 594 ARG A CA 12
ATOM 18681 C C . ARG A 1 38 ? -4.672 -7.418 4.184 1.00 0.00 594 ARG A C 12
ATOM 18682 O O . ARG A 1 38 ? -5.135 -6.854 5.146 1.00 0.00 594 ARG A O 12
ATOM 18703 N N . VAL A 1 39 ? -3.971 -6.802 3.249 1.00 0.00 595 VAL A N 12
ATOM 18704 C CA . VAL A 1 39 ? -3.619 -5.396 3.346 1.00 0.00 595 VAL A CA 12
ATOM 18705 C C . VAL A 1 39 ? -4.837 -4.521 3.549 1.00 0.00 595 VAL A C 12
ATOM 18706 O O . VAL A 1 39 ? -4.874 -3.749 4.490 1.00 0.00 595 VAL A O 12
ATOM 18719 N N . VAL A 1 40 ? -5.862 -4.727 2.745 1.00 0.00 596 VAL A N 12
ATOM 18720 C CA . VAL A 1 40 ? -7.092 -3.969 2.850 1.00 0.00 596 VAL A CA 12
ATOM 18721 C C . VAL A 1 40 ? -7.729 -4.158 4.228 1.00 0.00 596 VAL A C 12
ATOM 18722 O O . VAL A 1 40 ? -8.324 -3.234 4.780 1.00 0.00 596 VAL A O 12
ATOM 18735 N N . HIS A 1 41 ? -7.520 -5.328 4.794 1.00 0.00 597 HIS A N 12
ATOM 18736 C CA . HIS A 1 41 ? -8.016 -5.658 6.118 1.00 0.00 597 HIS A CA 12
ATOM 18737 C C . HIS A 1 41 ? -7.168 -4.966 7.212 1.00 0.00 597 HIS A C 12
ATOM 18738 O O . HIS A 1 41 ? -7.716 -4.418 8.150 1.00 0.00 597 HIS A O 12
ATOM 18752 N N . ILE A 1 42 ? -5.827 -4.977 7.066 1.00 0.00 598 ILE A N 12
ATOM 18753 C CA . ILE A 1 42 ? -4.926 -4.333 8.046 1.00 0.00 598 ILE A CA 12
ATOM 18754 C C . ILE A 1 42 ? -5.168 -2.838 8.057 1.00 0.00 598 ILE A C 12
ATOM 18755 O O . ILE A 1 42 ? -5.331 -2.230 9.122 1.00 0.00 598 ILE A O 12
ATOM 18771 N N . ILE A 1 43 ? -5.229 -2.254 6.874 1.00 0.00 599 ILE A N 12
ATOM 18772 C CA . ILE A 1 43 ? -5.482 -0.825 6.758 1.00 0.00 599 ILE A CA 12
ATOM 18773 C C . ILE A 1 43 ? -6.886 -0.506 7.341 1.00 0.00 599 ILE A C 12
ATOM 18774 O O . ILE A 1 43 ? -7.086 0.521 7.999 1.00 0.00 599 ILE A O 12
ATOM 18790 N N . GLN A 1 44 ? -7.827 -1.434 7.151 1.00 0.00 600 GLN A N 12
ATOM 18791 C CA . GLN A 1 44 ? -9.197 -1.282 7.669 1.00 0.00 600 GLN A CA 12
ATOM 18792 C C . GLN A 1 44 ? -9.269 -1.578 9.168 1.00 0.00 600 GLN A C 12
ATOM 18793 O O . GLN A 1 44 ? -10.251 -1.267 9.822 1.00 0.00 600 GLN A O 12
ATOM 18807 N N . SER A 1 45 ? -8.223 -2.172 9.705 1.00 0.00 601 SER A N 12
ATOM 18808 C CA . SER A 1 45 ? -8.145 -2.390 11.124 1.00 0.00 601 SER A CA 12
ATOM 18809 C C . SER A 1 45 ? -7.815 -1.063 11.801 1.00 0.00 601 SER A C 12
ATOM 18810 O O . SER A 1 45 ? -8.159 -0.829 12.964 1.00 0.00 601 SER A O 12
ATOM 18818 N N . ARG A 1 46 ? -7.162 -0.187 11.053 1.00 0.00 602 ARG A N 12
ATOM 18819 C CA . ARG A 1 46 ? -6.889 1.152 11.516 1.00 0.00 602 ARG A CA 12
ATOM 18820 C C . ARG A 1 46 ? -8.105 2.002 11.285 1.00 0.00 602 ARG A C 12
ATOM 18821 O O . ARG A 1 46 ? -8.678 2.548 12.224 1.00 0.00 602 ARG A O 12
ATOM 18842 N N . GLU A 1 47 ? -8.520 2.091 10.039 1.00 0.00 603 GLU A N 12
ATOM 18843 C CA . GLU A 1 47 ? -9.688 2.860 9.700 1.00 0.00 603 GLU A CA 12
ATOM 18844 C C . GLU A 1 47 ? -10.795 1.881 9.339 1.00 0.00 603 GLU A C 12
ATOM 18845 O O . GLU A 1 47 ? -10.825 1.373 8.219 1.00 0.00 603 GLU A O 12
ATOM 18857 N N . PRO A 1 48 ? -11.724 1.593 10.266 1.00 0.00 604 PRO A N 12
ATOM 18858 C CA . PRO A 1 48 ? -12.783 0.583 10.048 1.00 0.00 604 PRO A CA 12
ATOM 18859 C C . PRO A 1 48 ? -13.801 1.021 8.995 1.00 0.00 604 PRO A C 12
ATOM 18860 O O . PRO A 1 48 ? -14.641 0.244 8.549 1.00 0.00 604 PRO A O 12
ATOM 18871 N N . SER A 1 49 ? -13.700 2.263 8.621 1.00 0.00 605 SER A N 12
ATOM 18872 C CA . SER A 1 49 ? -14.565 2.888 7.673 1.00 0.00 605 SER A CA 12
ATOM 18873 C C . SER A 1 49 ? -13.909 2.923 6.280 1.00 0.00 605 SER A C 12
ATOM 18874 O O . SER A 1 49 ? -14.511 3.459 5.349 1.00 0.00 605 SER A O 12
ATOM 18882 N N . LEU A 1 50 ? -12.672 2.352 6.156 1.00 0.00 606 LEU A N 12
ATOM 18883 C CA . LEU A 1 50 ? -11.880 2.411 4.902 1.00 0.00 606 LEU A CA 12
ATOM 18884 C C . LEU A 1 50 ? -12.703 2.063 3.673 1.00 0.00 606 LEU A C 12
ATOM 18885 O O . LEU A 1 50 ? -13.115 2.960 2.947 1.00 0.00 606 LEU A O 12
ATOM 18901 N N . ARG A 1 51 ? -12.994 0.785 3.444 1.00 0.00 607 ARG A N 12
ATOM 18902 C CA . ARG A 1 51 ? -13.755 0.494 2.272 1.00 0.00 607 ARG A CA 12
ATOM 18903 C C . ARG A 1 51 ? -15.216 0.528 2.607 1.00 0.00 607 ARG A C 12
ATOM 18904 O O . ARG A 1 51 ? -15.996 1.275 2.012 1.00 0.00 607 ARG A O 12
ATOM 18925 N N . ASP A 1 52 ? -15.569 -0.261 3.575 1.00 0.00 608 ASP A N 12
ATOM 18926 C CA . ASP A 1 52 ? -16.885 -0.225 4.199 1.00 0.00 608 ASP A CA 12
ATOM 18927 C C . ASP A 1 52 ? -16.726 -0.734 5.593 1.00 0.00 608 ASP A C 12
ATOM 18928 O O . ASP A 1 52 ? -17.108 -0.126 6.574 1.00 0.00 608 ASP A O 12
ATOM 18937 N N . SER A 1 53 ? -16.001 -1.829 5.594 1.00 0.00 609 SER A N 12
ATOM 18938 C CA . SER A 1 53 ? -15.649 -2.747 6.663 1.00 0.00 609 SER A CA 12
ATOM 18939 C C . SER A 1 53 ? -15.138 -3.989 5.913 1.00 0.00 609 SER A C 12
ATOM 18940 O O . SER A 1 53 ? -14.476 -4.858 6.468 1.00 0.00 609 SER A O 12
ATOM 18948 N N . ASN A 1 54 ? -15.499 -4.031 4.600 1.00 0.00 610 ASN A N 12
ATOM 18949 C CA . ASN A 1 54 ? -15.114 -5.089 3.674 1.00 0.00 610 ASN A CA 12
ATOM 18950 C C . ASN A 1 54 ? -13.644 -5.148 3.332 1.00 0.00 610 ASN A C 12
ATOM 18951 O O . ASN A 1 54 ? -13.070 -4.190 2.808 1.00 0.00 610 ASN A O 12
ATOM 18962 N N . PRO A 1 55 ? -13.030 -6.288 3.630 1.00 0.00 611 PRO A N 12
ATOM 18963 C CA . PRO A 1 55 ? -11.629 -6.580 3.285 1.00 0.00 611 PRO A CA 12
ATOM 18964 C C . PRO A 1 55 ? -11.421 -7.015 1.809 1.00 0.00 611 PRO A C 12
ATOM 18965 O O . PRO A 1 55 ? -10.359 -6.800 1.244 1.00 0.00 611 PRO A O 12
ATOM 18976 N N . ASP A 1 56 ? -12.441 -7.622 1.192 1.00 0.00 612 ASP A N 12
ATOM 18977 C CA . ASP A 1 56 ? -12.278 -8.163 -0.177 1.00 0.00 612 ASP A CA 12
ATOM 18978 C C . ASP A 1 56 ? -12.443 -7.112 -1.232 1.00 0.00 612 ASP A C 12
ATOM 18979 O O . ASP A 1 56 ? -11.932 -7.257 -2.346 1.00 0.00 612 ASP A O 12
ATOM 18988 N N . GLU A 1 57 ? -13.172 -6.080 -0.922 1.00 0.00 613 GLU A N 12
ATOM 18989 C CA . GLU A 1 57 ? -13.377 -5.020 -1.870 1.00 0.00 613 GLU A CA 12
ATOM 18990 C C . GLU A 1 57 ? -12.178 -4.121 -1.845 1.00 0.00 613 GLU A C 12
ATOM 18991 O O . GLU A 1 57 ? -11.987 -3.324 -0.931 1.00 0.00 613 GLU A O 12
ATOM 19003 N N . ILE A 1 58 ? -11.342 -4.305 -2.819 1.00 0.00 614 ILE A N 12
ATOM 19004 C CA . ILE A 1 58 ? -10.074 -3.683 -2.823 1.00 0.00 614 ILE A CA 12
ATOM 19005 C C . ILE A 1 58 ? -9.917 -2.586 -3.855 1.00 0.00 614 ILE A C 12
ATOM 19006 O O . ILE A 1 58 ? -9.811 -2.830 -5.055 1.00 0.00 614 ILE A O 12
ATOM 19022 N N . GLU A 1 59 ? -9.982 -1.396 -3.386 1.00 0.00 615 GLU A N 12
ATOM 19023 C CA . GLU A 1 59 ? -9.498 -0.285 -4.059 1.00 0.00 615 GLU A CA 12
ATOM 19024 C C . GLU A 1 59 ? -8.842 0.696 -3.152 1.00 0.00 615 GLU A C 12
ATOM 19025 O O . GLU A 1 59 ? -9.193 0.819 -1.989 1.00 0.00 615 GLU A O 12
ATOM 19037 N N . ILE A 1 60 ? -7.830 1.314 -3.660 1.00 0.00 616 ILE A N 12
ATOM 19038 C CA . ILE A 1 60 ? -6.962 2.114 -2.878 1.00 0.00 616 ILE A CA 12
ATOM 19039 C C . ILE A 1 60 ? -7.155 3.616 -3.091 1.00 0.00 616 ILE A C 12
ATOM 19040 O O . ILE A 1 60 ? -6.578 4.237 -3.940 1.00 0.00 616 ILE A O 12
ATOM 19056 N N . ASP A 1 61 ? -8.033 4.149 -2.314 1.00 0.00 617 ASP A N 12
ATOM 19057 C CA . ASP A 1 61 ? -8.456 5.563 -2.282 1.00 0.00 617 ASP A CA 12
ATOM 19058 C C . ASP A 1 61 ? -7.386 6.631 -2.124 1.00 0.00 617 ASP A C 12
ATOM 19059 O O . ASP A 1 61 ? -7.703 7.811 -2.123 1.00 0.00 617 ASP A O 12
ATOM 19068 N N . PHE A 1 62 ? -6.134 6.197 -1.990 1.00 0.00 618 PHE A N 12
ATOM 19069 C CA . PHE A 1 62 ? -4.905 6.985 -1.663 1.00 0.00 618 PHE A CA 12
ATOM 19070 C C . PHE A 1 62 ? -4.679 8.245 -2.483 1.00 0.00 618 PHE A C 12
ATOM 19071 O O . PHE A 1 62 ? -3.738 8.967 -2.235 1.00 0.00 618 PHE A O 12
ATOM 19088 N N . GLU A 1 63 ? -5.492 8.493 -3.450 1.00 0.00 619 GLU A N 12
ATOM 19089 C CA . GLU A 1 63 ? -5.488 9.769 -4.086 1.00 0.00 619 GLU A CA 12
ATOM 19090 C C . GLU A 1 63 ? -5.998 10.799 -3.067 1.00 0.00 619 GLU A C 12
ATOM 19091 O O . GLU A 1 63 ? -5.398 11.833 -2.855 1.00 0.00 619 GLU A O 12
ATOM 19103 N N . THR A 1 64 ? -7.075 10.444 -2.400 1.00 0.00 620 THR A N 12
ATOM 19104 C CA . THR A 1 64 ? -7.772 11.329 -1.502 1.00 0.00 620 THR A CA 12
ATOM 19105 C C . THR A 1 64 ? -7.621 10.887 -0.014 1.00 0.00 620 THR A C 12
ATOM 19106 O O . THR A 1 64 ? -7.889 11.672 0.898 1.00 0.00 620 THR A O 12
ATOM 19117 N N . LEU A 1 65 ? -7.178 9.648 0.220 1.00 0.00 621 LEU A N 12
ATOM 19118 C CA . LEU A 1 65 ? -7.071 9.116 1.594 1.00 0.00 621 LEU A CA 12
ATOM 19119 C C . LEU A 1 65 ? -6.084 9.927 2.458 1.00 0.00 621 LEU A C 12
ATOM 19120 O O . LEU A 1 65 ? -5.173 10.598 1.945 1.00 0.00 621 LEU A O 12
ATOM 19136 N N . LYS A 1 66 ? -6.306 9.878 3.756 1.00 0.00 622 LYS A N 12
ATOM 19137 C CA . LYS A 1 66 ? -5.501 10.565 4.727 1.00 0.00 622 LYS A CA 12
ATOM 19138 C C . LYS A 1 66 ? -4.080 9.938 4.796 1.00 0.00 622 LYS A C 12
ATOM 19139 O O . LYS A 1 66 ? -3.931 8.720 5.028 1.00 0.00 622 LYS A O 12
ATOM 19158 N N . PRO A 1 67 ? -3.022 10.758 4.574 1.00 0.00 623 PRO A N 12
ATOM 19159 C CA . PRO A 1 67 ? -1.620 10.299 4.555 1.00 0.00 623 PRO A CA 12
ATOM 19160 C C . PRO A 1 67 ? -1.172 9.580 5.833 1.00 0.00 623 PRO A C 12
ATOM 19161 O O . PRO A 1 67 ? -0.227 8.789 5.799 1.00 0.00 623 PRO A O 12
ATOM 19172 N N . THR A 1 68 ? -1.852 9.826 6.945 1.00 0.00 624 THR A N 12
ATOM 19173 C CA . THR A 1 68 ? -1.519 9.149 8.178 1.00 0.00 624 THR A CA 12
ATOM 19174 C C . THR A 1 68 ? -1.720 7.625 8.034 1.00 0.00 624 THR A C 12
ATOM 19175 O O . THR A 1 68 ? -0.877 6.834 8.486 1.00 0.00 624 THR A O 12
ATOM 19186 N N . THR A 1 69 ? -2.782 7.228 7.330 1.00 0.00 625 THR A N 12
ATOM 19187 C CA . THR A 1 69 ? -3.096 5.832 7.138 1.00 0.00 625 THR A CA 12
ATOM 19188 C C . THR A 1 69 ? -2.302 5.278 5.946 1.00 0.00 625 THR A C 12
ATOM 19189 O O . THR A 1 69 ? -2.000 4.085 5.885 1.00 0.00 625 THR A O 12
ATOM 19200 N N . LEU A 1 70 ? -1.939 6.174 5.025 1.00 0.00 626 LEU A N 12
ATOM 19201 C CA . LEU A 1 70 ? -1.138 5.847 3.831 1.00 0.00 626 LEU A CA 12
ATOM 19202 C C . LEU A 1 70 ? 0.149 5.148 4.242 1.00 0.00 626 LEU A C 12
ATOM 19203 O O . LEU A 1 70 ? 0.578 4.175 3.623 1.00 0.00 626 LEU A O 12
ATOM 19219 N N . ARG A 1 71 ? 0.718 5.632 5.327 1.00 0.00 627 ARG A N 12
ATOM 19220 C CA . ARG A 1 71 ? 1.973 5.136 5.864 1.00 0.00 627 ARG A CA 12
ATOM 19221 C C . ARG A 1 71 ? 1.899 3.645 6.252 1.00 0.00 627 ARG A C 12
ATOM 19222 O O . ARG A 1 71 ? 2.908 2.946 6.226 1.00 0.00 627 ARG A O 12
ATOM 19243 N N . GLU A 1 72 ? 0.693 3.152 6.551 1.00 0.00 628 GLU A N 12
ATOM 19244 C CA . GLU A 1 72 ? 0.510 1.758 6.953 1.00 0.00 628 GLU A CA 12
ATOM 19245 C C . GLU A 1 72 ? 0.794 0.830 5.777 1.00 0.00 628 GLU A C 12
ATOM 19246 O O . GLU A 1 72 ? 1.306 -0.276 5.953 1.00 0.00 628 GLU A O 12
ATOM 19258 N N . LEU A 1 73 ? 0.488 1.306 4.576 1.00 0.00 629 LEU A N 12
ATOM 19259 C CA . LEU A 1 73 ? 0.691 0.528 3.367 1.00 0.00 629 LEU A CA 12
ATOM 19260 C C . LEU A 1 73 ? 2.188 0.267 3.206 1.00 0.00 629 LEU A C 12
ATOM 19261 O O . LEU A 1 73 ? 2.593 -0.841 2.879 1.00 0.00 629 LEU A O 12
ATOM 19277 N N . GLU A 1 74 ? 3.001 1.291 3.492 1.00 0.00 630 GLU A N 12
ATOM 19278 C CA . GLU A 1 74 ? 4.455 1.167 3.417 1.00 0.00 630 GLU A CA 12
ATOM 19279 C C . GLU A 1 74 ? 4.930 0.095 4.393 1.00 0.00 630 GLU A C 12
ATOM 19280 O O . GLU A 1 74 ? 5.751 -0.751 4.048 1.00 0.00 630 GLU A O 12
ATOM 19292 N N . ARG A 1 75 ? 4.367 0.123 5.600 1.00 0.00 631 ARG A N 12
ATOM 19293 C CA . ARG A 1 75 ? 4.729 -0.817 6.668 1.00 0.00 631 ARG A CA 12
ATOM 19294 C C . ARG A 1 75 ? 4.409 -2.231 6.234 1.00 0.00 631 ARG A C 12
ATOM 19295 O O . ARG A 1 75 ? 5.216 -3.164 6.419 1.00 0.00 631 ARG A O 12
ATOM 19316 N N . TYR A 1 76 ? 3.238 -2.375 5.647 1.00 0.00 632 TYR A N 12
ATOM 19317 C CA . TYR A 1 76 ? 2.757 -3.630 5.140 1.00 0.00 632 TYR A CA 12
ATOM 19318 C C . TYR A 1 76 ? 3.684 -4.160 4.055 1.00 0.00 632 TYR A C 12
ATOM 19319 O O . TYR A 1 76 ? 4.183 -5.288 4.134 1.00 0.00 632 TYR A O 12
ATOM 19337 N N . VAL A 1 77 ? 3.931 -3.328 3.064 1.00 0.00 633 VAL A N 12
ATOM 19338 C CA . VAL A 1 77 ? 4.722 -3.707 1.910 1.00 0.00 633 VAL A CA 12
ATOM 19339 C C . VAL A 1 77 ? 6.144 -4.036 2.312 1.00 0.00 633 VAL A C 12
ATOM 19340 O O . VAL A 1 77 ? 6.697 -5.016 1.856 1.00 0.00 633 VAL A O 12
ATOM 19353 N N . LYS A 1 78 ? 6.695 -3.244 3.203 1.00 0.00 634 LYS A N 12
ATOM 19354 C CA . LYS A 1 78 ? 8.050 -3.425 3.699 1.00 0.00 634 LYS A CA 12
ATOM 19355 C C . LYS A 1 78 ? 8.189 -4.826 4.307 1.00 0.00 634 LYS A C 12
ATOM 19356 O O . LYS A 1 78 ? 9.143 -5.549 4.020 1.00 0.00 634 LYS A O 12
ATOM 19375 N N . SER A 1 79 ? 7.187 -5.214 5.074 1.00 0.00 635 SER A N 12
ATOM 19376 C CA . SER A 1 79 ? 7.134 -6.523 5.691 1.00 0.00 635 SER A CA 12
ATOM 19377 C C . SER A 1 79 ? 6.911 -7.631 4.633 1.00 0.00 635 SER A C 12
ATOM 19378 O O . SER A 1 79 ? 7.440 -8.736 4.762 1.00 0.00 635 SER A O 12
ATOM 19386 N N . CYS A 1 80 ? 6.136 -7.327 3.597 1.00 0.00 636 CYS A N 12
ATOM 19387 C CA . CYS A 1 80 ? 5.894 -8.272 2.515 1.00 0.00 636 CYS A CA 12
ATOM 19388 C C . CYS A 1 80 ? 7.113 -8.450 1.625 1.00 0.00 636 CYS A C 12
ATOM 19389 O O . CYS A 1 80 ? 7.348 -9.541 1.090 1.00 0.00 636 CYS A O 12
ATOM 19397 N N . LEU A 1 81 ? 7.889 -7.389 1.456 1.00 0.00 637 LEU A N 12
ATOM 19398 C CA . LEU A 1 81 ? 9.095 -7.478 0.675 1.00 0.00 637 LEU A CA 12
ATOM 19399 C C . LEU A 1 81 ? 10.135 -8.213 1.471 1.00 0.00 637 LEU A C 12
ATOM 19400 O O . LEU A 1 81 ? 10.635 -9.239 1.017 1.00 0.00 637 LEU A O 12
ATOM 19416 N N . GLN A 1 82 ? 10.374 -7.718 2.714 1.00 0.00 638 GLN A N 12
ATOM 19417 C CA . GLN A 1 82 ? 11.372 -8.232 3.699 1.00 0.00 638 GLN A CA 12
ATOM 19418 C C . GLN A 1 82 ? 12.734 -8.607 3.087 1.00 0.00 638 GLN A C 12
ATOM 19419 O O . GLN A 1 82 ? 13.484 -9.398 3.670 1.00 0.00 638 GLN A O 12
ATOM 19433 N N . LYS A 1 83 ? 13.083 -8.014 1.979 1.00 0.00 639 LYS A N 12
ATOM 19434 C CA . LYS A 1 83 ? 14.297 -8.380 1.308 1.00 0.00 639 LYS A CA 12
ATOM 19435 C C . LYS A 1 83 ? 15.294 -7.277 1.349 1.00 0.00 639 LYS A C 12
ATOM 19436 O O . LYS A 1 83 ? 15.100 -6.220 0.752 1.00 0.00 639 LYS A O 12
ATOM 19455 N N . LYS A 1 84 ? 16.342 -7.506 2.083 1.00 0.00 640 LYS A N 12
ATOM 19456 C CA . LYS A 1 84 ? 17.443 -6.589 2.133 1.00 0.00 640 LYS A CA 12
ATOM 19457 C C . LYS A 1 84 ? 18.405 -6.939 1.019 1.00 0.00 640 LYS A C 12
ATOM 19458 O O . LYS A 1 84 ? 19.301 -6.164 0.669 1.00 0.00 640 LYS A O 12
ATOM 19477 N N . GLN A 1 85 ? 18.216 -8.129 0.485 1.00 0.00 641 GLN A N 12
ATOM 19478 C CA . GLN A 1 85 ? 18.874 -8.553 -0.709 1.00 0.00 641 GLN A CA 12
ATOM 19479 C C . GLN A 1 85 ? 17.855 -8.367 -1.800 1.00 0.00 641 GLN A C 12
ATOM 19480 O O . GLN A 1 85 ? 16.908 -9.158 -1.929 1.00 0.00 641 GLN A O 12
ATOM 19494 N N . ARG A 1 86 ? 17.992 -7.319 -2.536 1.00 0.00 642 ARG A N 12
ATOM 19495 C CA . ARG A 1 86 ? 17.028 -6.996 -3.548 1.00 0.00 642 ARG A CA 12
ATOM 19496 C C . ARG A 1 86 ? 17.714 -6.565 -4.805 1.00 0.00 642 ARG A C 12
ATOM 19497 O O . ARG A 1 86 ? 18.949 -6.473 -4.854 1.00 0.00 642 ARG A O 12
ATOM 19518 N N . LYS A 1 87 ? 16.942 -6.322 -5.807 1.00 0.00 643 LYS A N 12
ATOM 19519 C CA . LYS A 1 87 ? 17.433 -5.814 -7.031 1.00 0.00 643 LYS A CA 12
ATOM 19520 C C . LYS A 1 87 ? 16.478 -4.703 -7.437 1.00 0.00 643 LYS A C 12
ATOM 19521 O O . LYS A 1 87 ? 15.823 -4.798 -8.488 1.00 0.00 643 LYS A O 12
ATOM 19541 N N . ARG B 2 1 ? -4.009 5.544 -18.331 1.00 0.00 1591 ARG B N 12
ATOM 19542 C CA . ARG B 2 1 ? -3.548 6.744 -17.641 1.00 0.00 1591 ARG B CA 12
ATOM 19543 C C . ARG B 2 1 ? -3.929 6.622 -16.183 1.00 0.00 1591 ARG B C 12
ATOM 19544 O O . ARG B 2 1 ? -5.075 6.858 -15.815 1.00 0.00 1591 ARG B O 12
ATOM 19565 N N . SER B 2 2 ? -3.003 6.241 -15.360 1.00 0.00 1592 SER B N 12
ATOM 19566 C CA . SER B 2 2 ? -3.326 5.989 -13.995 1.00 0.00 1592 SER B CA 12
ATOM 19567 C C . SER B 2 2 ? -2.576 6.910 -13.030 1.00 0.00 1592 SER B C 12
ATOM 19568 O O . SER B 2 2 ? -1.431 6.657 -12.656 1.00 0.00 1592 SER B O 12
ATOM 19576 N N . VAL B 2 3 ? -3.215 8.020 -12.711 1.00 0.00 1593 VAL B N 12
ATOM 19577 C CA . VAL B 2 3 ? -2.743 8.949 -11.683 1.00 0.00 1593 VAL B CA 12
ATOM 19578 C C . VAL B 2 3 ? -3.554 8.645 -10.406 1.00 0.00 1593 VAL B C 12
ATOM 19579 O O . VAL B 2 3 ? -3.296 9.144 -9.300 1.00 0.00 1593 VAL B O 12
ATOM 19592 N N . LYS B 2 4 ? -4.529 7.813 -10.615 1.00 0.00 1594 LYS B N 12
ATOM 19593 C CA . LYS B 2 4 ? -5.414 7.263 -9.616 1.00 0.00 1594 LYS B CA 12
ATOM 19594 C C . LYS B 2 4 ? -4.705 6.116 -8.932 1.00 0.00 1594 LYS B C 12
ATOM 19595 O O . LYS B 2 4 ? -4.203 5.209 -9.582 1.00 0.00 1594 LYS B O 12
ATOM 19614 N N . VAL B 2 5 ? -4.652 6.185 -7.628 1.00 0.00 1595 VAL B N 12
ATOM 19615 C CA . VAL B 2 5 ? -3.985 5.189 -6.824 1.00 0.00 1595 VAL B CA 12
ATOM 19616 C C . VAL B 2 5 ? -4.982 4.065 -6.465 1.00 0.00 1595 VAL B C 12
ATOM 19617 O O . VAL B 2 5 ? -4.628 3.072 -5.823 1.00 0.00 1595 VAL B O 12
ATOM 19630 N N . LYS B 2 6 ? -6.248 4.216 -6.910 1.00 0.00 1596 LYS B N 12
ATOM 19631 C CA . LYS B 2 6 ? -7.289 3.250 -6.566 1.00 0.00 1596 LYS B CA 12
ATOM 19632 C C . LYS B 2 6 ? -7.066 1.925 -7.291 1.00 0.00 1596 LYS B C 12
ATOM 19633 O O . LYS B 2 6 ? -7.432 1.749 -8.448 1.00 0.00 1596 LYS B O 12
ATOM 19652 N N . ILE B 2 7 ? -6.408 1.034 -6.561 1.00 0.00 1597 ILE B N 12
ATOM 19653 C CA . ILE B 2 7 ? -5.883 -0.240 -7.026 1.00 0.00 1597 ILE B CA 12
ATOM 19654 C C . ILE B 2 7 ? -6.852 -1.198 -7.847 1.00 0.00 1597 ILE B C 12
ATOM 19655 O O . ILE B 2 7 ? -6.628 -1.408 -9.026 1.00 0.00 1597 ILE B O 12
ATOM 19671 N N . LYS B 2 8 ? -7.913 -1.728 -7.206 1.00 0.00 1598 LYS B N 12
ATOM 19672 C CA . LYS B 2 8 ? -8.754 -2.820 -7.747 1.00 0.00 1598 LYS B CA 12
ATOM 19673 C C . LYS B 2 8 ? -7.915 -4.046 -8.166 1.00 0.00 1598 LYS B C 12
ATOM 19674 O O . LYS B 2 8 ? -7.507 -4.179 -9.315 1.00 0.00 1598 LYS B O 12
ATOM 19693 N N . LEU B 2 9 ? -7.632 -4.911 -7.216 1.00 0.00 1599 LEU B N 12
ATOM 19694 C CA . LEU B 2 9 ? -6.895 -6.138 -7.506 1.00 0.00 1599 LEU B CA 12
ATOM 19695 C C . LEU B 2 9 ? -7.815 -7.137 -8.158 1.00 0.00 1599 LEU B C 12
ATOM 19696 O O . LEU B 2 9 ? -8.961 -7.293 -7.726 1.00 0.00 1599 LEU B O 12
ATOM 19712 N N . GLY B 2 10 ? -7.342 -7.798 -9.187 1.00 0.00 1600 GLY B N 12
ATOM 19713 C CA . GLY B 2 10 ? -8.139 -8.807 -9.855 1.00 0.00 1600 GLY B CA 12
ATOM 19714 C C . GLY B 2 10 ? -9.072 -8.222 -10.892 1.00 0.00 1600 GLY B C 12
ATOM 19715 O O . GLY B 2 10 ? -9.516 -8.914 -11.819 1.00 0.00 1600 GLY B O 12
ATOM 19719 N N . ARG B 2 11 ? -9.371 -6.965 -10.742 1.00 0.00 1601 ARG B N 12
ATOM 19720 C CA . ARG B 2 11 ? -10.220 -6.275 -11.646 1.00 0.00 1601 ARG B CA 12
ATOM 19721 C C . ARG B 2 11 ? -9.320 -5.697 -12.720 1.00 0.00 1601 ARG B C 12
ATOM 19722 O O . ARG B 2 11 ? -8.659 -4.675 -12.500 1.00 0.00 1601 ARG B O 12
ATOM 19743 N N . LYS B 2 12 ? -9.230 -6.401 -13.836 1.00 0.00 1602 LYS B N 12
ATOM 19744 C CA . LYS B 2 12 ? -8.337 -6.040 -14.942 1.00 0.00 1602 LYS B CA 12
ATOM 19745 C C . LYS B 2 12 ? -6.859 -6.176 -14.542 1.00 0.00 1602 LYS B C 12
ATOM 19746 O O . LYS B 2 12 ? -6.499 -6.964 -13.648 1.00 0.00 1602 LYS B O 12
ATOM 19765 N N . ALA A 1 1 ? 24.334 11.801 13.011 1.00 0.00 557 ALA A N 13
ATOM 19766 C CA . ALA A 1 1 ? 22.939 11.394 12.986 1.00 0.00 557 ALA A CA 13
ATOM 19767 C C . ALA A 1 1 ? 22.478 11.067 14.394 1.00 0.00 557 ALA A C 13
ATOM 19768 O O . ALA A 1 1 ? 21.341 10.664 14.621 1.00 0.00 557 ALA A O 13
ATOM 19775 N N . SER A 1 2 ? 23.358 11.304 15.339 1.00 0.00 558 SER A N 13
ATOM 19776 C CA . SER A 1 2 ? 23.090 10.995 16.721 1.00 0.00 558 SER A CA 13
ATOM 19777 C C . SER A 1 2 ? 22.275 12.127 17.347 1.00 0.00 558 SER A C 13
ATOM 19778 O O . SER A 1 2 ? 21.438 11.899 18.229 1.00 0.00 558 SER A O 13
ATOM 19786 N N . ALA A 1 3 ? 22.483 13.342 16.847 1.00 0.00 559 ALA A N 13
ATOM 19787 C CA . ALA A 1 3 ? 21.772 14.515 17.339 1.00 0.00 559 ALA A CA 13
ATOM 19788 C C . ALA A 1 3 ? 20.285 14.423 17.010 1.00 0.00 559 ALA A C 13
ATOM 19789 O O . ALA A 1 3 ? 19.444 14.881 17.771 1.00 0.00 559 ALA A O 13
ATOM 19796 N N . SER A 1 4 ? 19.967 13.817 15.885 1.00 0.00 560 SER A N 13
ATOM 19797 C CA . SER A 1 4 ? 18.584 13.609 15.508 1.00 0.00 560 SER A CA 13
ATOM 19798 C C . SER A 1 4 ? 18.103 12.259 16.032 1.00 0.00 560 SER A C 13
ATOM 19799 O O . SER A 1 4 ? 16.907 12.057 16.235 1.00 0.00 560 SER A O 13
ATOM 19807 N N . TYR A 1 5 ? 19.069 11.383 16.337 1.00 0.00 561 TYR A N 13
ATOM 19808 C CA . TYR A 1 5 ? 18.845 10.012 16.726 1.00 0.00 561 TYR A CA 13
ATOM 19809 C C . TYR A 1 5 ? 18.050 9.271 15.654 1.00 0.00 561 TYR A C 13
ATOM 19810 O O . TYR A 1 5 ? 16.817 9.237 15.658 1.00 0.00 561 TYR A O 13
ATOM 19828 N N . ASP A 1 6 ? 18.770 8.722 14.726 1.00 0.00 562 ASP A N 13
ATOM 19829 C CA . ASP A 1 6 ? 18.181 8.118 13.552 1.00 0.00 562 ASP A CA 13
ATOM 19830 C C . ASP A 1 6 ? 18.243 6.604 13.590 1.00 0.00 562 ASP A C 13
ATOM 19831 O O . ASP A 1 6 ? 19.282 6.002 13.285 1.00 0.00 562 ASP A O 13
ATOM 19840 N N . SER A 1 7 ? 17.178 5.991 14.045 1.00 0.00 563 SER A N 13
ATOM 19841 C CA . SER A 1 7 ? 17.058 4.550 13.980 1.00 0.00 563 SER A CA 13
ATOM 19842 C C . SER A 1 7 ? 16.213 4.195 12.751 1.00 0.00 563 SER A C 13
ATOM 19843 O O . SER A 1 7 ? 16.485 3.216 12.033 1.00 0.00 563 SER A O 13
ATOM 19851 N N . GLU A 1 8 ? 15.213 5.028 12.508 1.00 0.00 564 GLU A N 13
ATOM 19852 C CA . GLU A 1 8 ? 14.349 4.961 11.345 1.00 0.00 564 GLU A CA 13
ATOM 19853 C C . GLU A 1 8 ? 13.484 6.196 11.335 1.00 0.00 564 GLU A C 13
ATOM 19854 O O . GLU A 1 8 ? 13.250 6.790 12.389 1.00 0.00 564 GLU A O 13
ATOM 19866 N N . GLU A 1 9 ? 13.067 6.610 10.182 1.00 0.00 565 GLU A N 13
ATOM 19867 C CA . GLU A 1 9 ? 12.189 7.737 10.034 1.00 0.00 565 GLU A CA 13
ATOM 19868 C C . GLU A 1 9 ? 10.988 7.341 9.218 1.00 0.00 565 GLU A C 13
ATOM 19869 O O . GLU A 1 9 ? 10.813 6.169 8.869 1.00 0.00 565 GLU A O 13
ATOM 19881 N N . GLU A 1 10 ? 10.153 8.317 8.908 1.00 0.00 566 GLU A N 13
ATOM 19882 C CA . GLU A 1 10 ? 9.065 8.119 7.975 1.00 0.00 566 GLU A CA 13
ATOM 19883 C C . GLU A 1 10 ? 9.659 8.325 6.566 1.00 0.00 566 GLU A C 13
ATOM 19884 O O . GLU A 1 10 ? 8.980 8.221 5.545 1.00 0.00 566 GLU A O 13
ATOM 19896 N N . GLU A 1 11 ? 10.965 8.624 6.577 1.00 0.00 567 GLU A N 13
ATOM 19897 C CA . GLU A 1 11 ? 11.822 8.812 5.427 1.00 0.00 567 GLU A CA 13
ATOM 19898 C C . GLU A 1 11 ? 11.475 10.043 4.615 1.00 0.00 567 GLU A C 13
ATOM 19899 O O . GLU A 1 11 ? 10.441 10.689 4.849 1.00 0.00 567 GLU A O 13
ATOM 19911 N N . GLU A 1 12 ? 12.360 10.364 3.677 1.00 0.00 568 GLU A N 13
ATOM 19912 C CA . GLU A 1 12 ? 12.312 11.527 2.836 1.00 0.00 568 GLU A CA 13
ATOM 19913 C C . GLU A 1 12 ? 12.481 12.828 3.596 1.00 0.00 568 GLU A C 13
ATOM 19914 O O . GLU A 1 12 ? 13.472 13.545 3.429 1.00 0.00 568 GLU A O 13
ATOM 19926 N N . GLY A 1 13 ? 11.560 13.090 4.433 1.00 0.00 569 GLY A N 13
ATOM 19927 C CA . GLY A 1 13 ? 11.507 14.332 5.172 1.00 0.00 569 GLY A CA 13
ATOM 19928 C C . GLY A 1 13 ? 10.511 15.249 4.524 1.00 0.00 569 GLY A C 13
ATOM 19929 O O . GLY A 1 13 ? 10.208 16.339 5.019 1.00 0.00 569 GLY A O 13
ATOM 19933 N N . LEU A 1 14 ? 10.000 14.788 3.416 1.00 0.00 570 LEU A N 13
ATOM 19934 C CA . LEU A 1 14 ? 9.021 15.477 2.632 1.00 0.00 570 LEU A CA 13
ATOM 19935 C C . LEU A 1 14 ? 7.710 14.777 2.863 1.00 0.00 570 LEU A C 13
ATOM 19936 O O . LEU A 1 14 ? 7.708 13.566 3.098 1.00 0.00 570 LEU A O 13
ATOM 19952 N N . PRO A 1 15 ? 6.585 15.492 2.831 1.00 0.00 571 PRO A N 13
ATOM 19953 C CA . PRO A 1 15 ? 5.295 14.866 2.984 1.00 0.00 571 PRO A CA 13
ATOM 19954 C C . PRO A 1 15 ? 4.948 14.063 1.744 1.00 0.00 571 PRO A C 13
ATOM 19955 O O . PRO A 1 15 ? 5.486 14.302 0.650 1.00 0.00 571 PRO A O 13
ATOM 19966 N N . MET A 1 16 ? 4.056 13.150 1.901 1.00 0.00 572 MET A N 13
ATOM 19967 C CA . MET A 1 16 ? 3.731 12.235 0.846 1.00 0.00 572 MET A CA 13
ATOM 19968 C C . MET A 1 16 ? 2.624 12.782 -0.026 1.00 0.00 572 MET A C 13
ATOM 19969 O O . MET A 1 16 ? 1.470 12.900 0.409 1.00 0.00 572 MET A O 13
ATOM 19983 N N . SER A 1 17 ? 2.977 13.124 -1.236 1.00 0.00 573 SER A N 13
ATOM 19984 C CA . SER A 1 17 ? 2.067 13.691 -2.173 1.00 0.00 573 SER A CA 13
ATOM 19985 C C . SER A 1 17 ? 1.418 12.571 -2.992 1.00 0.00 573 SER A C 13
ATOM 19986 O O . SER A 1 17 ? 1.676 11.387 -2.747 1.00 0.00 573 SER A O 13
ATOM 19994 N N . TYR A 1 18 ? 0.584 12.957 -3.956 1.00 0.00 574 TYR A N 13
ATOM 19995 C CA . TYR A 1 18 ? -0.190 12.036 -4.795 1.00 0.00 574 TYR A CA 13
ATOM 19996 C C . TYR A 1 18 ? 0.674 10.959 -5.447 1.00 0.00 574 TYR A C 13
ATOM 19997 O O . TYR A 1 18 ? 0.262 9.800 -5.532 1.00 0.00 574 TYR A O 13
ATOM 20015 N N . ASP A 1 19 ? 1.883 11.322 -5.854 1.00 0.00 575 ASP A N 13
ATOM 20016 C CA . ASP A 1 19 ? 2.742 10.361 -6.542 1.00 0.00 575 ASP A CA 13
ATOM 20017 C C . ASP A 1 19 ? 3.273 9.341 -5.563 1.00 0.00 575 ASP A C 13
ATOM 20018 O O . ASP A 1 19 ? 3.321 8.154 -5.869 1.00 0.00 575 ASP A O 13
ATOM 20027 N N . GLU A 1 20 ? 3.624 9.804 -4.363 1.00 0.00 576 GLU A N 13
ATOM 20028 C CA . GLU A 1 20 ? 4.106 8.928 -3.304 1.00 0.00 576 GLU A CA 13
ATOM 20029 C C . GLU A 1 20 ? 2.992 8.010 -2.836 1.00 0.00 576 GLU A C 13
ATOM 20030 O O . GLU A 1 20 ? 3.226 6.831 -2.581 1.00 0.00 576 GLU A O 13
ATOM 20042 N N . LYS A 1 21 ? 1.767 8.559 -2.754 1.00 0.00 577 LYS A N 13
ATOM 20043 C CA . LYS A 1 21 ? 0.576 7.776 -2.394 1.00 0.00 577 LYS A CA 13
ATOM 20044 C C . LYS A 1 21 ? 0.460 6.620 -3.344 1.00 0.00 577 LYS A C 13
ATOM 20045 O O . LYS A 1 21 ? 0.333 5.459 -2.954 1.00 0.00 577 LYS A O 13
ATOM 20064 N N . ARG A 1 22 ? 0.539 6.953 -4.597 1.00 0.00 578 ARG A N 13
ATOM 20065 C CA . ARG A 1 22 ? 0.343 6.016 -5.623 1.00 0.00 578 ARG A CA 13
ATOM 20066 C C . ARG A 1 22 ? 1.512 5.089 -5.828 1.00 0.00 578 ARG A C 13
ATOM 20067 O O . ARG A 1 22 ? 1.334 3.993 -6.296 1.00 0.00 578 ARG A O 13
ATOM 20088 N N . GLN A 1 23 ? 2.702 5.512 -5.496 1.00 0.00 579 GLN A N 13
ATOM 20089 C CA . GLN A 1 23 ? 3.852 4.635 -5.603 1.00 0.00 579 GLN A CA 13
ATOM 20090 C C . GLN A 1 23 ? 3.614 3.353 -4.767 1.00 0.00 579 GLN A C 13
ATOM 20091 O O . GLN A 1 23 ? 4.037 2.255 -5.151 1.00 0.00 579 GLN A O 13
ATOM 20105 N N . LEU A 1 24 ? 2.889 3.501 -3.661 1.00 0.00 580 LEU A N 13
ATOM 20106 C CA . LEU A 1 24 ? 2.492 2.371 -2.841 1.00 0.00 580 LEU A CA 13
ATOM 20107 C C . LEU A 1 24 ? 1.341 1.564 -3.462 1.00 0.00 580 LEU A C 13
ATOM 20108 O O . LEU A 1 24 ? 1.191 0.368 -3.182 1.00 0.00 580 LEU A O 13
ATOM 20124 N N . SER A 1 25 ? 0.550 2.217 -4.341 1.00 0.00 581 SER A N 13
ATOM 20125 C CA . SER A 1 25 ? -0.540 1.556 -5.079 1.00 0.00 581 SER A CA 13
ATOM 20126 C C . SER A 1 25 ? 0.070 0.416 -5.863 1.00 0.00 581 SER A C 13
ATOM 20127 O O . SER A 1 25 ? -0.440 -0.690 -5.888 1.00 0.00 581 SER A O 13
ATOM 20135 N N . LEU A 1 26 ? 1.208 0.715 -6.476 1.00 0.00 582 LEU A N 13
ATOM 20136 C CA . LEU A 1 26 ? 1.932 -0.220 -7.289 1.00 0.00 582 LEU A CA 13
ATOM 20137 C C . LEU A 1 26 ? 2.395 -1.446 -6.514 1.00 0.00 582 LEU A C 13
ATOM 20138 O O . LEU A 1 26 ? 2.517 -2.518 -7.090 1.00 0.00 582 LEU A O 13
ATOM 20154 N N . ASP A 1 27 ? 2.681 -1.308 -5.223 1.00 0.00 583 ASP A N 13
ATOM 20155 C CA . ASP A 1 27 ? 3.073 -2.491 -4.457 1.00 0.00 583 ASP A CA 13
ATOM 20156 C C . ASP A 1 27 ? 1.927 -3.333 -4.096 1.00 0.00 583 ASP A C 13
ATOM 20157 O O . ASP A 1 27 ? 2.005 -4.546 -4.223 1.00 0.00 583 ASP A O 13
ATOM 20166 N N . ILE A 1 28 ? 0.826 -2.719 -3.682 1.00 0.00 584 ILE A N 13
ATOM 20167 C CA . ILE A 1 28 ? -0.342 -3.516 -3.386 1.00 0.00 584 ILE A CA 13
ATOM 20168 C C . ILE A 1 28 ? -0.858 -4.181 -4.672 1.00 0.00 584 ILE A C 13
ATOM 20169 O O . ILE A 1 28 ? -1.195 -5.352 -4.682 1.00 0.00 584 ILE A O 13
ATOM 20185 N N . ASN A 1 29 ? -0.805 -3.435 -5.758 1.00 0.00 585 ASN A N 13
ATOM 20186 C CA . ASN A 1 29 ? -1.188 -3.910 -7.092 1.00 0.00 585 ASN A CA 13
ATOM 20187 C C . ASN A 1 29 ? -0.298 -5.087 -7.514 1.00 0.00 585 ASN A C 13
ATOM 20188 O O . ASN A 1 29 ? -0.693 -5.918 -8.312 1.00 0.00 585 ASN A O 13
ATOM 20199 N N . ARG A 1 30 ? 0.894 -5.149 -6.956 1.00 0.00 586 ARG A N 13
ATOM 20200 C CA . ARG A 1 30 ? 1.853 -6.182 -7.289 1.00 0.00 586 ARG A CA 13
ATOM 20201 C C . ARG A 1 30 ? 1.652 -7.426 -6.415 1.00 0.00 586 ARG A C 13
ATOM 20202 O O . ARG A 1 30 ? 1.961 -8.546 -6.846 1.00 0.00 586 ARG A O 13
ATOM 20223 N N . LEU A 1 31 ? 1.141 -7.224 -5.208 1.00 0.00 587 LEU A N 13
ATOM 20224 C CA . LEU A 1 31 ? 0.958 -8.299 -4.253 1.00 0.00 587 LEU A CA 13
ATOM 20225 C C . LEU A 1 31 ? -0.036 -9.350 -4.757 1.00 0.00 587 LEU A C 13
ATOM 20226 O O . LEU A 1 31 ? -1.088 -9.008 -5.317 1.00 0.00 587 LEU A O 13
ATOM 20242 N N . PRO A 1 32 ? 0.318 -10.642 -4.631 1.00 0.00 588 PRO A N 13
ATOM 20243 C CA . PRO A 1 32 ? -0.536 -11.746 -5.073 1.00 0.00 588 PRO A CA 13
ATOM 20244 C C . PRO A 1 32 ? -1.818 -11.904 -4.238 1.00 0.00 588 PRO A C 13
ATOM 20245 O O . PRO A 1 32 ? -1.959 -11.296 -3.167 1.00 0.00 588 PRO A O 13
ATOM 20256 N N . GLY A 1 33 ? -2.704 -12.771 -4.725 1.00 0.00 589 GLY A N 13
ATOM 20257 C CA . GLY A 1 33 ? -4.027 -13.016 -4.149 1.00 0.00 589 GLY A CA 13
ATOM 20258 C C . GLY A 1 33 ? -4.046 -13.229 -2.655 1.00 0.00 589 GLY A C 13
ATOM 20259 O O . GLY A 1 33 ? -4.765 -12.521 -1.924 1.00 0.00 589 GLY A O 13
ATOM 20263 N N . GLU A 1 34 ? -3.246 -14.151 -2.179 1.00 0.00 590 GLU A N 13
ATOM 20264 C CA . GLU A 1 34 ? -3.237 -14.459 -0.766 1.00 0.00 590 GLU A CA 13
ATOM 20265 C C . GLU A 1 34 ? -2.501 -13.416 0.084 1.00 0.00 590 GLU A C 13
ATOM 20266 O O . GLU A 1 34 ? -2.510 -13.491 1.312 1.00 0.00 590 GLU A O 13
ATOM 20278 N N . LYS A 1 35 ? -1.880 -12.444 -0.564 1.00 0.00 591 LYS A N 13
ATOM 20279 C CA . LYS A 1 35 ? -1.225 -11.360 0.143 1.00 0.00 591 LYS A CA 13
ATOM 20280 C C . LYS A 1 35 ? -2.128 -10.135 0.194 1.00 0.00 591 LYS A C 13
ATOM 20281 O O . LYS A 1 35 ? -2.280 -9.525 1.256 1.00 0.00 591 LYS A O 13
ATOM 20300 N N . LEU A 1 36 ? -2.749 -9.806 -0.945 1.00 0.00 592 LEU A N 13
ATOM 20301 C CA . LEU A 1 36 ? -3.608 -8.627 -1.087 1.00 0.00 592 LEU A CA 13
ATOM 20302 C C . LEU A 1 36 ? -4.771 -8.653 -0.086 1.00 0.00 592 LEU A C 13
ATOM 20303 O O . LEU A 1 36 ? -5.113 -7.626 0.511 1.00 0.00 592 LEU A O 13
ATOM 20319 N N . GLY A 1 37 ? -5.325 -9.845 0.137 1.00 0.00 593 GLY A N 13
ATOM 20320 C CA . GLY A 1 37 ? -6.442 -9.999 1.050 1.00 0.00 593 GLY A CA 13
ATOM 20321 C C . GLY A 1 37 ? -6.056 -9.711 2.477 1.00 0.00 593 GLY A C 13
ATOM 20322 O O . GLY A 1 37 ? -6.867 -9.256 3.264 1.00 0.00 593 GLY A O 13
ATOM 20326 N N . ARG A 1 38 ? -4.794 -9.939 2.793 1.00 0.00 594 ARG A N 13
ATOM 20327 C CA . ARG A 1 38 ? -4.284 -9.724 4.141 1.00 0.00 594 ARG A CA 13
ATOM 20328 C C . ARG A 1 38 ? -4.245 -8.251 4.421 1.00 0.00 594 ARG A C 13
ATOM 20329 O O . ARG A 1 38 ? -4.701 -7.788 5.452 1.00 0.00 594 ARG A O 13
ATOM 20350 N N . VAL A 1 39 ? -3.738 -7.521 3.447 1.00 0.00 595 VAL A N 13
ATOM 20351 C CA . VAL A 1 39 ? -3.501 -6.086 3.552 1.00 0.00 595 VAL A CA 13
ATOM 20352 C C . VAL A 1 39 ? -4.783 -5.368 3.905 1.00 0.00 595 VAL A C 13
ATOM 20353 O O . VAL A 1 39 ? -4.794 -4.539 4.811 1.00 0.00 595 VAL A O 13
ATOM 20366 N N . VAL A 1 40 ? -5.877 -5.759 3.263 1.00 0.00 596 VAL A N 13
ATOM 20367 C CA . VAL A 1 40 ? -7.153 -5.100 3.474 1.00 0.00 596 VAL A CA 13
ATOM 20368 C C . VAL A 1 40 ? -7.597 -5.239 4.936 1.00 0.00 596 VAL A C 13
ATOM 20369 O O . VAL A 1 40 ? -8.311 -4.413 5.440 1.00 0.00 596 VAL A O 13
ATOM 20382 N N . HIS A 1 41 ? -7.155 -6.299 5.593 1.00 0.00 597 HIS A N 13
ATOM 20383 C CA . HIS A 1 41 ? -7.504 -6.552 6.983 1.00 0.00 597 HIS A CA 13
ATOM 20384 C C . HIS A 1 41 ? -6.720 -5.636 7.898 1.00 0.00 597 HIS A C 13
ATOM 20385 O O . HIS A 1 41 ? -7.280 -5.023 8.803 1.00 0.00 597 HIS A O 13
ATOM 20399 N N . ILE A 1 42 ? -5.422 -5.525 7.641 1.00 0.00 598 ILE A N 13
ATOM 20400 C CA . ILE A 1 42 ? -4.553 -4.702 8.470 1.00 0.00 598 ILE A CA 13
ATOM 20401 C C . ILE A 1 42 ? -4.886 -3.226 8.291 1.00 0.00 598 ILE A C 13
ATOM 20402 O O . ILE A 1 42 ? -5.205 -2.536 9.252 1.00 0.00 598 ILE A O 13
ATOM 20418 N N . ILE A 1 43 ? -4.882 -2.777 7.048 1.00 0.00 599 ILE A N 13
ATOM 20419 C CA . ILE A 1 43 ? -5.073 -1.351 6.726 1.00 0.00 599 ILE A CA 13
ATOM 20420 C C . ILE A 1 43 ? -6.473 -0.860 7.149 1.00 0.00 599 ILE A C 13
ATOM 20421 O O . ILE A 1 43 ? -6.657 0.312 7.489 1.00 0.00 599 ILE A O 13
ATOM 20437 N N . GLN A 1 44 ? -7.427 -1.788 7.177 1.00 0.00 600 GLN A N 13
ATOM 20438 C CA . GLN A 1 44 ? -8.836 -1.522 7.532 1.00 0.00 600 GLN A CA 13
ATOM 20439 C C . GLN A 1 44 ? -8.970 -0.917 8.931 1.00 0.00 600 GLN A C 13
ATOM 20440 O O . GLN A 1 44 ? -9.941 -0.250 9.229 1.00 0.00 600 GLN A O 13
ATOM 20454 N N . SER A 1 45 ? -7.976 -1.129 9.763 1.00 0.00 601 SER A N 13
ATOM 20455 C CA . SER A 1 45 ? -7.997 -0.587 11.105 1.00 0.00 601 SER A CA 13
ATOM 20456 C C . SER A 1 45 ? -7.828 0.942 11.076 1.00 0.00 601 SER A C 13
ATOM 20457 O O . SER A 1 45 ? -8.250 1.648 11.996 1.00 0.00 601 SER A O 13
ATOM 20465 N N . ARG A 1 46 ? -7.249 1.447 9.998 1.00 0.00 602 ARG A N 13
ATOM 20466 C CA . ARG A 1 46 ? -6.934 2.850 9.906 1.00 0.00 602 ARG A CA 13
ATOM 20467 C C . ARG A 1 46 ? -7.714 3.529 8.774 1.00 0.00 602 ARG A C 13
ATOM 20468 O O . ARG A 1 46 ? -7.997 4.717 8.848 1.00 0.00 602 ARG A O 13
ATOM 20489 N N . GLU A 1 47 ? -8.064 2.789 7.729 1.00 0.00 603 GLU A N 13
ATOM 20490 C CA . GLU A 1 47 ? -8.812 3.389 6.630 1.00 0.00 603 GLU A CA 13
ATOM 20491 C C . GLU A 1 47 ? -10.304 3.136 6.805 1.00 0.00 603 GLU A C 13
ATOM 20492 O O . GLU A 1 47 ? -10.728 1.993 6.926 1.00 0.00 603 GLU A O 13
ATOM 20504 N N . PRO A 1 48 ? -11.125 4.191 6.810 1.00 0.00 604 PRO A N 13
ATOM 20505 C CA . PRO A 1 48 ? -12.567 4.052 6.943 1.00 0.00 604 PRO A CA 13
ATOM 20506 C C . PRO A 1 48 ? -13.308 3.820 5.604 1.00 0.00 604 PRO A C 13
ATOM 20507 O O . PRO A 1 48 ? -14.502 3.484 5.603 1.00 0.00 604 PRO A O 13
ATOM 20518 N N . SER A 1 49 ? -12.626 3.974 4.484 1.00 0.00 605 SER A N 13
ATOM 20519 C CA . SER A 1 49 ? -13.304 3.958 3.202 1.00 0.00 605 SER A CA 13
ATOM 20520 C C . SER A 1 49 ? -13.730 2.555 2.762 1.00 0.00 605 SER A C 13
ATOM 20521 O O . SER A 1 49 ? -14.896 2.364 2.400 1.00 0.00 605 SER A O 13
ATOM 20529 N N . LEU A 1 50 ? -12.860 1.558 2.898 1.00 0.00 606 LEU A N 13
ATOM 20530 C CA . LEU A 1 50 ? -13.258 0.201 2.532 1.00 0.00 606 LEU A CA 13
ATOM 20531 C C . LEU A 1 50 ? -14.177 -0.394 3.593 1.00 0.00 606 LEU A C 13
ATOM 20532 O O . LEU A 1 50 ? -14.856 -1.383 3.364 1.00 0.00 606 LEU A O 13
ATOM 20548 N N . ARG A 1 51 ? -14.199 0.240 4.760 1.00 0.00 607 ARG A N 13
ATOM 20549 C CA . ARG A 1 51 ? -15.067 -0.189 5.849 1.00 0.00 607 ARG A CA 13
ATOM 20550 C C . ARG A 1 51 ? -16.492 0.247 5.554 1.00 0.00 607 ARG A C 13
ATOM 20551 O O . ARG A 1 51 ? -17.460 -0.435 5.928 1.00 0.00 607 ARG A O 13
ATOM 20572 N N . ASP A 1 52 ? -16.613 1.402 4.898 1.00 0.00 608 ASP A N 13
ATOM 20573 C CA . ASP A 1 52 ? -17.911 1.954 4.501 1.00 0.00 608 ASP A CA 13
ATOM 20574 C C . ASP A 1 52 ? -18.515 1.107 3.409 1.00 0.00 608 ASP A C 13
ATOM 20575 O O . ASP A 1 52 ? -19.719 0.831 3.403 1.00 0.00 608 ASP A O 13
ATOM 20584 N N . SER A 1 53 ? -17.684 0.696 2.493 1.00 0.00 609 SER A N 13
ATOM 20585 C CA . SER A 1 53 ? -18.073 -0.216 1.461 1.00 0.00 609 SER A CA 13
ATOM 20586 C C . SER A 1 53 ? -17.916 -1.646 2.005 1.00 0.00 609 SER A C 13
ATOM 20587 O O . SER A 1 53 ? -17.992 -1.858 3.227 1.00 0.00 609 SER A O 13
ATOM 20595 N N . ASN A 1 54 ? -17.756 -2.616 1.148 1.00 0.00 610 ASN A N 13
ATOM 20596 C CA . ASN A 1 54 ? -17.529 -3.962 1.616 1.00 0.00 610 ASN A CA 13
ATOM 20597 C C . ASN A 1 54 ? -16.105 -4.180 2.042 1.00 0.00 610 ASN A C 13
ATOM 20598 O O . ASN A 1 54 ? -15.190 -3.995 1.260 1.00 0.00 610 ASN A O 13
ATOM 20609 N N . PRO A 1 55 ? -15.902 -4.615 3.296 1.00 0.00 611 PRO A N 13
ATOM 20610 C CA . PRO A 1 55 ? -14.569 -4.974 3.813 1.00 0.00 611 PRO A CA 13
ATOM 20611 C C . PRO A 1 55 ? -14.078 -6.286 3.190 1.00 0.00 611 PRO A C 13
ATOM 20612 O O . PRO A 1 55 ? -12.962 -6.762 3.455 1.00 0.00 611 PRO A O 13
ATOM 20623 N N . ASP A 1 56 ? -14.953 -6.879 2.401 1.00 0.00 612 ASP A N 13
ATOM 20624 C CA . ASP A 1 56 ? -14.702 -8.123 1.714 1.00 0.00 612 ASP A CA 13
ATOM 20625 C C . ASP A 1 56 ? -13.853 -7.872 0.491 1.00 0.00 612 ASP A C 13
ATOM 20626 O O . ASP A 1 56 ? -13.094 -8.752 0.055 1.00 0.00 612 ASP A O 13
ATOM 20635 N N . GLU A 1 57 ? -13.966 -6.677 -0.050 1.00 0.00 613 GLU A N 13
ATOM 20636 C CA . GLU A 1 57 ? -13.260 -6.326 -1.243 1.00 0.00 613 GLU A CA 13
ATOM 20637 C C . GLU A 1 57 ? -12.082 -5.438 -0.902 1.00 0.00 613 GLU A C 13
ATOM 20638 O O . GLU A 1 57 ? -12.093 -4.728 0.105 1.00 0.00 613 GLU A O 13
ATOM 20650 N N . ILE A 1 58 ? -11.081 -5.498 -1.715 1.00 0.00 614 ILE A N 13
ATOM 20651 C CA . ILE A 1 58 ? -9.863 -4.770 -1.488 1.00 0.00 614 ILE A CA 13
ATOM 20652 C C . ILE A 1 58 ? -9.872 -3.413 -2.168 1.00 0.00 614 ILE A C 13
ATOM 20653 O O . ILE A 1 58 ? -9.779 -3.310 -3.393 1.00 0.00 614 ILE A O 13
ATOM 20669 N N . GLU A 1 59 ? -9.987 -2.376 -1.398 1.00 0.00 615 GLU A N 13
ATOM 20670 C CA . GLU A 1 59 ? -9.960 -1.075 -1.958 1.00 0.00 615 GLU A CA 13
ATOM 20671 C C . GLU A 1 59 ? -9.215 -0.120 -1.096 1.00 0.00 615 GLU A C 13
ATOM 20672 O O . GLU A 1 59 ? -9.191 -0.251 0.114 1.00 0.00 615 GLU A O 13
ATOM 20684 N N . ILE A 1 60 ? -8.527 0.756 -1.769 1.00 0.00 616 ILE A N 13
ATOM 20685 C CA . ILE A 1 60 ? -7.539 1.655 -1.146 1.00 0.00 616 ILE A CA 13
ATOM 20686 C C . ILE A 1 60 ? -7.724 3.144 -1.503 1.00 0.00 616 ILE A C 13
ATOM 20687 O O . ILE A 1 60 ? -7.482 3.571 -2.603 1.00 0.00 616 ILE A O 13
ATOM 20703 N N . ASP A 1 61 ? -8.108 3.901 -0.550 1.00 0.00 617 ASP A N 13
ATOM 20704 C CA . ASP A 1 61 ? -8.447 5.326 -0.668 1.00 0.00 617 ASP A CA 13
ATOM 20705 C C . ASP A 1 61 ? -7.332 6.378 -0.906 1.00 0.00 617 ASP A C 13
ATOM 20706 O O . ASP A 1 61 ? -7.606 7.547 -1.148 1.00 0.00 617 ASP A O 13
ATOM 20715 N N . PHE A 1 62 ? -6.087 5.929 -0.937 1.00 0.00 618 PHE A N 13
ATOM 20716 C CA . PHE A 1 62 ? -4.832 6.762 -0.854 1.00 0.00 618 PHE A CA 13
ATOM 20717 C C . PHE A 1 62 ? -4.733 8.009 -1.770 1.00 0.00 618 PHE A C 13
ATOM 20718 O O . PHE A 1 62 ? -3.886 8.864 -1.500 1.00 0.00 618 PHE A O 13
ATOM 20735 N N . GLU A 1 63 ? -5.553 8.142 -2.798 1.00 0.00 619 GLU A N 13
ATOM 20736 C CA . GLU A 1 63 ? -5.590 9.411 -3.548 1.00 0.00 619 GLU A CA 13
ATOM 20737 C C . GLU A 1 63 ? -6.040 10.513 -2.585 1.00 0.00 619 GLU A C 13
ATOM 20738 O O . GLU A 1 63 ? -5.377 11.541 -2.394 1.00 0.00 619 GLU A O 13
ATOM 20750 N N . THR A 1 64 ? -7.149 10.245 -1.965 1.00 0.00 620 THR A N 13
ATOM 20751 C CA . THR A 1 64 ? -7.820 11.136 -1.081 1.00 0.00 620 THR A CA 13
ATOM 20752 C C . THR A 1 64 ? -7.480 10.860 0.395 1.00 0.00 620 THR A C 13
ATOM 20753 O O . THR A 1 64 ? -7.549 11.758 1.246 1.00 0.00 620 THR A O 13
ATOM 20764 N N . LEU A 1 65 ? -7.115 9.637 0.689 1.00 0.00 621 LEU A N 13
ATOM 20765 C CA . LEU A 1 65 ? -6.776 9.239 2.051 1.00 0.00 621 LEU A CA 13
ATOM 20766 C C . LEU A 1 65 ? -5.446 9.870 2.515 1.00 0.00 621 LEU A C 13
ATOM 20767 O O . LEU A 1 65 ? -4.584 10.248 1.696 1.00 0.00 621 LEU A O 13
ATOM 20783 N N . LYS A 1 66 ? -5.289 9.942 3.818 1.00 0.00 622 LYS A N 13
ATOM 20784 C CA . LYS A 1 66 ? -4.181 10.614 4.470 1.00 0.00 622 LYS A CA 13
ATOM 20785 C C . LYS A 1 66 ? -2.922 9.726 4.553 1.00 0.00 622 LYS A C 13
ATOM 20786 O O . LYS A 1 66 ? -3.020 8.487 4.580 1.00 0.00 622 LYS A O 13
ATOM 20805 N N . PRO A 1 67 ? -1.709 10.357 4.619 1.00 0.00 623 PRO A N 13
ATOM 20806 C CA . PRO A 1 67 ? -0.412 9.642 4.708 1.00 0.00 623 PRO A CA 13
ATOM 20807 C C . PRO A 1 67 ? -0.295 8.752 5.955 1.00 0.00 623 PRO A C 13
ATOM 20808 O O . PRO A 1 67 ? 0.533 7.834 5.999 1.00 0.00 623 PRO A O 13
ATOM 20819 N N . THR A 1 68 ? -1.142 9.016 6.936 1.00 0.00 624 THR A N 13
ATOM 20820 C CA . THR A 1 68 ? -1.200 8.257 8.165 1.00 0.00 624 THR A CA 13
ATOM 20821 C C . THR A 1 68 ? -1.465 6.773 7.868 1.00 0.00 624 THR A C 13
ATOM 20822 O O . THR A 1 68 ? -0.831 5.887 8.432 1.00 0.00 624 THR A O 13
ATOM 20833 N N . THR A 1 69 ? -2.375 6.522 6.963 1.00 0.00 625 THR A N 13
ATOM 20834 C CA . THR A 1 69 ? -2.711 5.184 6.600 1.00 0.00 625 THR A CA 13
ATOM 20835 C C . THR A 1 69 ? -1.732 4.670 5.528 1.00 0.00 625 THR A C 13
ATOM 20836 O O . THR A 1 69 ? -1.477 3.471 5.421 1.00 0.00 625 THR A O 13
ATOM 20847 N N . LEU A 1 70 ? -1.159 5.606 4.775 1.00 0.00 626 LEU A N 13
ATOM 20848 C CA . LEU A 1 70 ? -0.184 5.292 3.727 1.00 0.00 626 LEU A CA 13
ATOM 20849 C C . LEU A 1 70 ? 1.012 4.559 4.323 1.00 0.00 626 LEU A C 13
ATOM 20850 O O . LEU A 1 70 ? 1.465 3.545 3.792 1.00 0.00 626 LEU A O 13
ATOM 20866 N N . ARG A 1 71 ? 1.501 5.062 5.452 1.00 0.00 627 ARG A N 13
ATOM 20867 C CA . ARG A 1 71 ? 2.645 4.461 6.115 1.00 0.00 627 ARG A CA 13
ATOM 20868 C C . ARG A 1 71 ? 2.356 3.041 6.609 1.00 0.00 627 ARG A C 13
ATOM 20869 O O . ARG A 1 71 ? 3.263 2.242 6.741 1.00 0.00 627 ARG A O 13
ATOM 20890 N N . GLU A 1 72 ? 1.084 2.724 6.837 1.00 0.00 628 GLU A N 13
ATOM 20891 C CA . GLU A 1 72 ? 0.695 1.379 7.259 1.00 0.00 628 GLU A CA 13
ATOM 20892 C C . GLU A 1 72 ? 0.999 0.384 6.123 1.00 0.00 628 GLU A C 13
ATOM 20893 O O . GLU A 1 72 ? 1.484 -0.739 6.354 1.00 0.00 628 GLU A O 13
ATOM 20905 N N . LEU A 1 73 ? 0.753 0.829 4.889 1.00 0.00 629 LEU A N 13
ATOM 20906 C CA . LEU A 1 73 ? 1.014 0.011 3.710 1.00 0.00 629 LEU A CA 13
ATOM 20907 C C . LEU A 1 73 ? 2.532 -0.140 3.566 1.00 0.00 629 LEU A C 13
ATOM 20908 O O . LEU A 1 73 ? 3.024 -1.204 3.263 1.00 0.00 629 LEU A O 13
ATOM 20924 N N . GLU A 1 74 ? 3.247 0.946 3.845 1.00 0.00 630 GLU A N 13
ATOM 20925 C CA . GLU A 1 74 ? 4.719 0.997 3.803 1.00 0.00 630 GLU A CA 13
ATOM 20926 C C . GLU A 1 74 ? 5.315 -0.093 4.707 1.00 0.00 630 GLU A C 13
ATOM 20927 O O . GLU A 1 74 ? 6.170 -0.880 4.271 1.00 0.00 630 GLU A O 13
ATOM 20939 N N . ARG A 1 75 ? 4.792 -0.181 5.921 1.00 0.00 631 ARG A N 13
ATOM 20940 C CA . ARG A 1 75 ? 5.226 -1.177 6.906 1.00 0.00 631 ARG A CA 13
ATOM 20941 C C . ARG A 1 75 ? 4.986 -2.579 6.380 1.00 0.00 631 ARG A C 13
ATOM 20942 O O . ARG A 1 75 ? 5.806 -3.475 6.559 1.00 0.00 631 ARG A O 13
ATOM 20963 N N . TYR A 1 76 ? 3.862 -2.751 5.720 1.00 0.00 632 TYR A N 13
ATOM 20964 C CA . TYR A 1 76 ? 3.495 -4.018 5.153 1.00 0.00 632 TYR A CA 13
ATOM 20965 C C . TYR A 1 76 ? 4.445 -4.379 4.007 1.00 0.00 632 TYR A C 13
ATOM 20966 O O . TYR A 1 76 ? 5.009 -5.475 3.963 1.00 0.00 632 TYR A O 13
ATOM 20984 N N . VAL A 1 77 ? 4.615 -3.436 3.102 1.00 0.00 633 VAL A N 13
ATOM 20985 C CA . VAL A 1 77 ? 5.403 -3.611 1.881 1.00 0.00 633 VAL A CA 13
ATOM 20986 C C . VAL A 1 77 ? 6.878 -3.926 2.199 1.00 0.00 633 VAL A C 13
ATOM 20987 O O . VAL A 1 77 ? 7.580 -4.527 1.397 1.00 0.00 633 VAL A O 13
ATOM 21000 N N . LYS A 1 78 ? 7.335 -3.540 3.376 1.00 0.00 634 LYS A N 13
ATOM 21001 C CA . LYS A 1 78 ? 8.688 -3.878 3.817 1.00 0.00 634 LYS A CA 13
ATOM 21002 C C . LYS A 1 78 ? 8.895 -5.406 3.798 1.00 0.00 634 LYS A C 13
ATOM 21003 O O . LYS A 1 78 ? 9.981 -5.894 3.472 1.00 0.00 634 LYS A O 13
ATOM 21022 N N . SER A 1 79 ? 7.837 -6.146 4.105 1.00 0.00 635 SER A N 13
ATOM 21023 C CA . SER A 1 79 ? 7.857 -7.598 4.057 1.00 0.00 635 SER A CA 13
ATOM 21024 C C . SER A 1 79 ? 7.939 -8.067 2.587 1.00 0.00 635 SER A C 13
ATOM 21025 O O . SER A 1 79 ? 8.541 -9.079 2.277 1.00 0.00 635 SER A O 13
ATOM 21033 N N . CYS A 1 80 ? 7.367 -7.285 1.698 1.00 0.00 636 CYS A N 13
ATOM 21034 C CA . CYS A 1 80 ? 7.368 -7.565 0.271 1.00 0.00 636 CYS A CA 13
ATOM 21035 C C . CYS A 1 80 ? 8.786 -7.316 -0.298 1.00 0.00 636 CYS A C 13
ATOM 21036 O O . CYS A 1 80 ? 9.279 -8.048 -1.175 1.00 0.00 636 CYS A O 13
ATOM 21044 N N . LEU A 1 81 ? 9.464 -6.325 0.268 1.00 0.00 637 LEU A N 13
ATOM 21045 C CA . LEU A 1 81 ? 10.794 -5.922 -0.172 1.00 0.00 637 LEU A CA 13
ATOM 21046 C C . LEU A 1 81 ? 11.884 -6.949 0.142 1.00 0.00 637 LEU A C 13
ATOM 21047 O O . LEU A 1 81 ? 13.014 -6.790 -0.306 1.00 0.00 637 LEU A O 13
ATOM 21063 N N . GLN A 1 82 ? 11.564 -8.010 0.881 1.00 0.00 638 GLN A N 13
ATOM 21064 C CA . GLN A 1 82 ? 12.570 -9.047 1.128 1.00 0.00 638 GLN A CA 13
ATOM 21065 C C . GLN A 1 82 ? 12.893 -9.762 -0.181 1.00 0.00 638 GLN A C 13
ATOM 21066 O O . GLN A 1 82 ? 14.021 -10.154 -0.434 1.00 0.00 638 GLN A O 13
ATOM 21080 N N . LYS A 1 83 ? 11.892 -9.872 -1.024 1.00 0.00 639 LYS A N 13
ATOM 21081 C CA . LYS A 1 83 ? 12.019 -10.547 -2.291 1.00 0.00 639 LYS A CA 13
ATOM 21082 C C . LYS A 1 83 ? 12.386 -9.575 -3.397 1.00 0.00 639 LYS A C 13
ATOM 21083 O O . LYS A 1 83 ? 12.860 -9.979 -4.462 1.00 0.00 639 LYS A O 13
ATOM 21102 N N . LYS A 1 84 ? 12.195 -8.296 -3.144 1.00 0.00 640 LYS A N 13
ATOM 21103 C CA . LYS A 1 84 ? 12.428 -7.293 -4.168 1.00 0.00 640 LYS A CA 13
ATOM 21104 C C . LYS A 1 84 ? 13.560 -6.349 -3.843 1.00 0.00 640 LYS A C 13
ATOM 21105 O O . LYS A 1 84 ? 13.642 -5.274 -4.416 1.00 0.00 640 LYS A O 13
ATOM 21124 N N . GLN A 1 85 ? 14.425 -6.730 -2.947 1.00 0.00 641 GLN A N 13
ATOM 21125 C CA . GLN A 1 85 ? 15.613 -5.938 -2.704 1.00 0.00 641 GLN A CA 13
ATOM 21126 C C . GLN A 1 85 ? 16.611 -6.194 -3.826 1.00 0.00 641 GLN A C 13
ATOM 21127 O O . GLN A 1 85 ? 17.254 -7.248 -3.898 1.00 0.00 641 GLN A O 13
ATOM 21141 N N . ARG A 1 86 ? 16.671 -5.251 -4.737 1.00 0.00 642 ARG A N 13
ATOM 21142 C CA . ARG A 1 86 ? 17.415 -5.393 -5.964 1.00 0.00 642 ARG A CA 13
ATOM 21143 C C . ARG A 1 86 ? 18.341 -4.213 -6.108 1.00 0.00 642 ARG A C 13
ATOM 21144 O O . ARG A 1 86 ? 18.135 -3.184 -5.455 1.00 0.00 642 ARG A O 13
ATOM 21165 N N . LYS A 1 87 ? 19.350 -4.353 -6.930 1.00 0.00 643 LYS A N 13
ATOM 21166 C CA . LYS A 1 87 ? 20.286 -3.285 -7.214 1.00 0.00 643 LYS A CA 13
ATOM 21167 C C . LYS A 1 87 ? 20.595 -3.303 -8.686 1.00 0.00 643 LYS A C 13
ATOM 21168 O O . LYS A 1 87 ? 21.483 -4.058 -9.109 1.00 0.00 643 LYS A O 13
ATOM 21188 N N . ARG B 2 1 ? -9.286 10.216 -9.278 1.00 0.00 1591 ARG B N 13
ATOM 21189 C CA . ARG B 2 1 ? -9.726 9.898 -10.635 1.00 0.00 1591 ARG B CA 13
ATOM 21190 C C . ARG B 2 1 ? -8.511 9.724 -11.548 1.00 0.00 1591 ARG B C 13
ATOM 21191 O O . ARG B 2 1 ? -7.549 10.480 -11.438 1.00 0.00 1591 ARG B O 13
ATOM 21212 N N . SER B 2 2 ? -8.566 8.706 -12.430 1.00 0.00 1592 SER B N 13
ATOM 21213 C CA . SER B 2 2 ? -7.501 8.351 -13.388 1.00 0.00 1592 SER B CA 13
ATOM 21214 C C . SER B 2 2 ? -6.220 7.849 -12.688 1.00 0.00 1592 SER B C 13
ATOM 21215 O O . SER B 2 2 ? -5.888 6.659 -12.763 1.00 0.00 1592 SER B O 13
ATOM 21223 N N . VAL B 2 3 ? -5.545 8.722 -11.970 1.00 0.00 1593 VAL B N 13
ATOM 21224 C CA . VAL B 2 3 ? -4.334 8.364 -11.241 1.00 0.00 1593 VAL B CA 13
ATOM 21225 C C . VAL B 2 3 ? -4.715 7.843 -9.849 1.00 0.00 1593 VAL B C 13
ATOM 21226 O O . VAL B 2 3 ? -4.196 8.274 -8.816 1.00 0.00 1593 VAL B O 13
ATOM 21239 N N . LYS B 2 4 ? -5.608 6.881 -9.860 1.00 0.00 1594 LYS B N 13
ATOM 21240 C CA . LYS B 2 4 ? -6.180 6.324 -8.662 1.00 0.00 1594 LYS B CA 13
ATOM 21241 C C . LYS B 2 4 ? -5.212 5.444 -7.933 1.00 0.00 1594 LYS B C 13
ATOM 21242 O O . LYS B 2 4 ? -4.397 4.746 -8.525 1.00 0.00 1594 LYS B O 13
ATOM 21261 N N . VAL B 2 5 ? -5.304 5.509 -6.656 1.00 0.00 1595 VAL B N 13
ATOM 21262 C CA . VAL B 2 5 ? -4.604 4.632 -5.797 1.00 0.00 1595 VAL B CA 13
ATOM 21263 C C . VAL B 2 5 ? -5.659 3.704 -5.195 1.00 0.00 1595 VAL B C 13
ATOM 21264 O O . VAL B 2 5 ? -5.351 2.819 -4.404 1.00 0.00 1595 VAL B O 13
ATOM 21277 N N . LYS B 2 6 ? -6.946 3.950 -5.620 1.00 0.00 1596 LYS B N 13
ATOM 21278 C CA . LYS B 2 6 ? -8.112 3.114 -5.273 1.00 0.00 1596 LYS B CA 13
ATOM 21279 C C . LYS B 2 6 ? -7.812 1.746 -5.835 1.00 0.00 1596 LYS B C 13
ATOM 21280 O O . LYS B 2 6 ? -8.056 1.485 -7.020 1.00 0.00 1596 LYS B O 13
ATOM 21299 N N . ILE B 2 7 ? -7.210 0.911 -4.991 1.00 0.00 1597 ILE B N 13
ATOM 21300 C CA . ILE B 2 7 ? -6.558 -0.283 -5.440 1.00 0.00 1597 ILE B CA 13
ATOM 21301 C C . ILE B 2 7 ? -7.414 -1.246 -6.296 1.00 0.00 1597 ILE B C 13
ATOM 21302 O O . ILE B 2 7 ? -7.193 -1.341 -7.511 1.00 0.00 1597 ILE B O 13
ATOM 21318 N N . LYS B 2 8 ? -8.398 -1.903 -5.661 1.00 0.00 1598 LYS B N 13
ATOM 21319 C CA . LYS B 2 8 ? -9.228 -2.916 -6.270 1.00 0.00 1598 LYS B CA 13
ATOM 21320 C C . LYS B 2 8 ? -8.368 -3.955 -6.996 1.00 0.00 1598 LYS B C 13
ATOM 21321 O O . LYS B 2 8 ? -8.301 -3.953 -8.225 1.00 0.00 1598 LYS B O 13
ATOM 21340 N N . LEU B 2 9 ? -7.655 -4.797 -6.211 1.00 0.00 1599 LEU B N 13
ATOM 21341 C CA . LEU B 2 9 ? -6.770 -5.835 -6.778 1.00 0.00 1599 LEU B CA 13
ATOM 21342 C C . LEU B 2 9 ? -7.540 -6.705 -7.756 1.00 0.00 1599 LEU B C 13
ATOM 21343 O O . LEU B 2 9 ? -7.094 -6.956 -8.890 1.00 0.00 1599 LEU B O 13
ATOM 21359 N N . GLY B 2 10 ? -8.698 -7.136 -7.324 1.00 0.00 1600 GLY B N 13
ATOM 21360 C CA . GLY B 2 10 ? -9.573 -7.878 -8.167 1.00 0.00 1600 GLY B CA 13
ATOM 21361 C C . GLY B 2 10 ? -10.692 -6.993 -8.629 1.00 0.00 1600 GLY B C 13
ATOM 21362 O O . GLY B 2 10 ? -11.355 -6.341 -7.804 1.00 0.00 1600 GLY B O 13
ATOM 21366 N N . ARG B 2 11 ? -10.887 -6.914 -9.923 1.00 0.00 1601 ARG B N 13
ATOM 21367 C CA . ARG B 2 11 ? -11.930 -6.096 -10.486 1.00 0.00 1601 ARG B CA 13
ATOM 21368 C C . ARG B 2 11 ? -13.269 -6.796 -10.270 1.00 0.00 1601 ARG B C 13
ATOM 21369 O O . ARG B 2 11 ? -13.346 -8.033 -10.329 1.00 0.00 1601 ARG B O 13
ATOM 21390 N N . LYS B 2 12 ? -14.291 -6.036 -9.970 1.00 0.00 1602 LYS B N 13
ATOM 21391 C CA . LYS B 2 12 ? -15.612 -6.597 -9.758 1.00 0.00 1602 LYS B CA 13
ATOM 21392 C C . LYS B 2 12 ? -16.470 -6.361 -10.992 1.00 0.00 1602 LYS B C 13
ATOM 21393 O O . LYS B 2 12 ? -16.212 -5.410 -11.761 1.00 0.00 1602 LYS B O 13
ATOM 21412 N N . ALA A 1 1 ? -1.007 17.113 -7.840 1.00 0.00 557 ALA A N 14
ATOM 21413 C CA . ALA A 1 1 ? -2.365 16.928 -7.353 1.00 0.00 557 ALA A CA 14
ATOM 21414 C C . ALA A 1 1 ? -2.551 17.659 -6.038 1.00 0.00 557 ALA A C 14
ATOM 21415 O O . ALA A 1 1 ? -3.627 17.616 -5.428 1.00 0.00 557 ALA A O 14
ATOM 21422 N N . SER A 1 2 ? -1.503 18.338 -5.637 1.00 0.00 558 SER A N 14
ATOM 21423 C CA . SER A 1 2 ? -1.460 19.112 -4.412 1.00 0.00 558 SER A CA 14
ATOM 21424 C C . SER A 1 2 ? -2.509 20.233 -4.452 1.00 0.00 558 SER A C 14
ATOM 21425 O O . SER A 1 2 ? -3.240 20.471 -3.483 1.00 0.00 558 SER A O 14
ATOM 21433 N N . ALA A 1 3 ? -2.570 20.913 -5.585 1.00 0.00 559 ALA A N 14
ATOM 21434 C CA . ALA A 1 3 ? -3.525 21.978 -5.812 1.00 0.00 559 ALA A CA 14
ATOM 21435 C C . ALA A 1 3 ? -4.909 21.409 -6.047 1.00 0.00 559 ALA A C 14
ATOM 21436 O O . ALA A 1 3 ? -5.911 22.059 -5.790 1.00 0.00 559 ALA A O 14
ATOM 21443 N N . SER A 1 4 ? -4.949 20.196 -6.537 1.00 0.00 560 SER A N 14
ATOM 21444 C CA . SER A 1 4 ? -6.187 19.545 -6.856 1.00 0.00 560 SER A CA 14
ATOM 21445 C C . SER A 1 4 ? -6.935 19.097 -5.594 1.00 0.00 560 SER A C 14
ATOM 21446 O O . SER A 1 4 ? -8.000 19.637 -5.275 1.00 0.00 560 SER A O 14
ATOM 21454 N N . TYR A 1 5 ? -6.373 18.139 -4.863 1.00 0.00 561 TYR A N 14
ATOM 21455 C CA . TYR A 1 5 ? -7.031 17.600 -3.696 1.00 0.00 561 TYR A CA 14
ATOM 21456 C C . TYR A 1 5 ? -6.092 17.291 -2.559 1.00 0.00 561 TYR A C 14
ATOM 21457 O O . TYR A 1 5 ? -5.468 16.218 -2.514 1.00 0.00 561 TYR A O 14
ATOM 21475 N N . ASP A 1 6 ? -6.012 18.247 -1.667 1.00 0.00 562 ASP A N 14
ATOM 21476 C CA . ASP A 1 6 ? -5.262 18.207 -0.406 1.00 0.00 562 ASP A CA 14
ATOM 21477 C C . ASP A 1 6 ? -5.186 19.645 0.058 1.00 0.00 562 ASP A C 14
ATOM 21478 O O . ASP A 1 6 ? -5.743 20.534 -0.597 1.00 0.00 562 ASP A O 14
ATOM 21487 N N . SER A 1 7 ? -4.529 19.884 1.127 1.00 0.00 563 SER A N 14
ATOM 21488 C CA . SER A 1 7 ? -4.354 21.202 1.636 1.00 0.00 563 SER A CA 14
ATOM 21489 C C . SER A 1 7 ? -2.874 21.418 1.889 1.00 0.00 563 SER A C 14
ATOM 21490 O O . SER A 1 7 ? -2.347 22.520 1.662 1.00 0.00 563 SER A O 14
ATOM 21498 N N . GLU A 1 8 ? -2.195 20.326 2.258 1.00 0.00 564 GLU A N 14
ATOM 21499 C CA . GLU A 1 8 ? -0.825 20.345 2.708 1.00 0.00 564 GLU A CA 14
ATOM 21500 C C . GLU A 1 8 ? -0.711 21.236 3.939 1.00 0.00 564 GLU A C 14
ATOM 21501 O O . GLU A 1 8 ? -0.232 22.386 3.872 1.00 0.00 564 GLU A O 14
ATOM 21513 N N . GLU A 1 9 ? -1.272 20.728 5.031 1.00 0.00 565 GLU A N 14
ATOM 21514 C CA . GLU A 1 9 ? -1.294 21.411 6.311 1.00 0.00 565 GLU A CA 14
ATOM 21515 C C . GLU A 1 9 ? 0.097 21.531 6.849 1.00 0.00 565 GLU A C 14
ATOM 21516 O O . GLU A 1 9 ? 0.709 20.519 7.247 1.00 0.00 565 GLU A O 14
ATOM 21528 N N . GLU A 1 10 ? 0.601 22.756 6.822 1.00 0.00 566 GLU A N 14
ATOM 21529 C CA . GLU A 1 10 ? 1.937 23.108 7.253 1.00 0.00 566 GLU A CA 14
ATOM 21530 C C . GLU A 1 10 ? 2.966 22.572 6.276 1.00 0.00 566 GLU A C 14
ATOM 21531 O O . GLU A 1 10 ? 3.031 21.371 5.996 1.00 0.00 566 GLU A O 14
ATOM 21543 N N . GLU A 1 11 ? 3.742 23.471 5.734 1.00 0.00 567 GLU A N 14
ATOM 21544 C CA . GLU A 1 11 ? 4.692 23.133 4.713 1.00 0.00 567 GLU A CA 14
ATOM 21545 C C . GLU A 1 11 ? 5.890 22.322 5.205 1.00 0.00 567 GLU A C 14
ATOM 21546 O O . GLU A 1 11 ? 6.834 22.836 5.790 1.00 0.00 567 GLU A O 14
ATOM 21558 N N . GLU A 1 12 ? 5.782 21.033 5.012 1.00 0.00 568 GLU A N 14
ATOM 21559 C CA . GLU A 1 12 ? 6.795 20.085 5.349 1.00 0.00 568 GLU A CA 14
ATOM 21560 C C . GLU A 1 12 ? 7.771 20.000 4.150 1.00 0.00 568 GLU A C 14
ATOM 21561 O O . GLU A 1 12 ? 7.570 20.684 3.137 1.00 0.00 568 GLU A O 14
ATOM 21573 N N . GLY A 1 13 ? 8.811 19.201 4.260 1.00 0.00 569 GLY A N 14
ATOM 21574 C CA . GLY A 1 13 ? 9.745 19.033 3.178 1.00 0.00 569 GLY A CA 14
ATOM 21575 C C . GLY A 1 13 ? 9.190 18.095 2.140 1.00 0.00 569 GLY A C 14
ATOM 21576 O O . GLY A 1 13 ? 9.660 18.057 0.999 1.00 0.00 569 GLY A O 14
ATOM 21580 N N . LEU A 1 14 ? 8.192 17.336 2.535 1.00 0.00 570 LEU A N 14
ATOM 21581 C CA . LEU A 1 14 ? 7.517 16.427 1.647 1.00 0.00 570 LEU A CA 14
ATOM 21582 C C . LEU A 1 14 ? 6.334 17.109 0.972 1.00 0.00 570 LEU A C 14
ATOM 21583 O O . LEU A 1 14 ? 5.382 17.515 1.648 1.00 0.00 570 LEU A O 14
ATOM 21599 N N . PRO A 1 15 ? 6.381 17.296 -0.353 1.00 0.00 571 PRO A N 14
ATOM 21600 C CA . PRO A 1 15 ? 5.237 17.782 -1.089 1.00 0.00 571 PRO A CA 14
ATOM 21601 C C . PRO A 1 15 ? 4.304 16.631 -1.387 1.00 0.00 571 PRO A C 14
ATOM 21602 O O . PRO A 1 15 ? 4.753 15.492 -1.577 1.00 0.00 571 PRO A O 14
ATOM 21613 N N . MET A 1 16 ? 3.044 16.893 -1.454 1.00 0.00 572 MET A N 14
ATOM 21614 C CA . MET A 1 16 ? 2.104 15.809 -1.592 1.00 0.00 572 MET A CA 14
ATOM 21615 C C . MET A 1 16 ? 1.199 15.912 -2.787 1.00 0.00 572 MET A C 14
ATOM 21616 O O . MET A 1 16 ? 0.313 16.764 -2.856 1.00 0.00 572 MET A O 14
ATOM 21630 N N . SER A 1 17 ? 1.441 15.053 -3.719 1.00 0.00 573 SER A N 14
ATOM 21631 C CA . SER A 1 17 ? 0.625 14.861 -4.871 1.00 0.00 573 SER A CA 14
ATOM 21632 C C . SER A 1 17 ? 0.101 13.428 -4.753 1.00 0.00 573 SER A C 14
ATOM 21633 O O . SER A 1 17 ? 0.379 12.760 -3.738 1.00 0.00 573 SER A O 14
ATOM 21641 N N . TYR A 1 18 ? -0.654 12.931 -5.722 1.00 0.00 574 TYR A N 14
ATOM 21642 C CA . TYR A 1 18 ? -1.105 11.551 -5.623 1.00 0.00 574 TYR A CA 14
ATOM 21643 C C . TYR A 1 18 ? 0.045 10.596 -5.756 1.00 0.00 574 TYR A C 14
ATOM 21644 O O . TYR A 1 18 ? 0.005 9.542 -5.195 1.00 0.00 574 TYR A O 14
ATOM 21662 N N . ASP A 1 19 ? 1.076 11.004 -6.477 1.00 0.00 575 ASP A N 14
ATOM 21663 C CA . ASP A 1 19 ? 2.285 10.172 -6.695 1.00 0.00 575 ASP A CA 14
ATOM 21664 C C . ASP A 1 19 ? 2.927 9.664 -5.408 1.00 0.00 575 ASP A C 14
ATOM 21665 O O . ASP A 1 19 ? 3.419 8.536 -5.365 1.00 0.00 575 ASP A O 14
ATOM 21674 N N . GLU A 1 20 ? 2.917 10.473 -4.364 1.00 0.00 576 GLU A N 14
ATOM 21675 C CA . GLU A 1 20 ? 3.481 10.066 -3.077 1.00 0.00 576 GLU A CA 14
ATOM 21676 C C . GLU A 1 20 ? 2.613 9.000 -2.429 1.00 0.00 576 GLU A C 14
ATOM 21677 O O . GLU A 1 20 ? 3.108 8.031 -1.862 1.00 0.00 576 GLU A O 14
ATOM 21689 N N . LYS A 1 21 ? 1.317 9.172 -2.563 1.00 0.00 577 LYS A N 14
ATOM 21690 C CA . LYS A 1 21 ? 0.331 8.221 -2.060 1.00 0.00 577 LYS A CA 14
ATOM 21691 C C . LYS A 1 21 ? 0.440 6.945 -2.873 1.00 0.00 577 LYS A C 14
ATOM 21692 O O . LYS A 1 21 ? 0.472 5.820 -2.370 1.00 0.00 577 LYS A O 14
ATOM 21711 N N . ARG A 1 22 ? 0.556 7.172 -4.126 1.00 0.00 578 ARG A N 14
ATOM 21712 C CA . ARG A 1 22 ? 0.581 6.201 -5.139 1.00 0.00 578 ARG A CA 14
ATOM 21713 C C . ARG A 1 22 ? 1.839 5.367 -5.160 1.00 0.00 578 ARG A C 14
ATOM 21714 O O . ARG A 1 22 ? 1.841 4.301 -5.698 1.00 0.00 578 ARG A O 14
ATOM 21735 N N . GLN A 1 23 ? 2.921 5.872 -4.631 1.00 0.00 579 GLN A N 14
ATOM 21736 C CA . GLN A 1 23 ? 4.175 5.114 -4.603 1.00 0.00 579 GLN A CA 14
ATOM 21737 C C . GLN A 1 23 ? 3.945 3.724 -3.925 1.00 0.00 579 GLN A C 14
ATOM 21738 O O . GLN A 1 23 ? 4.576 2.723 -4.290 1.00 0.00 579 GLN A O 14
ATOM 21752 N N . LEU A 1 24 ? 3.024 3.687 -2.968 1.00 0.00 580 LEU A N 14
ATOM 21753 C CA . LEU A 1 24 ? 2.601 2.440 -2.325 1.00 0.00 580 LEU A CA 14
ATOM 21754 C C . LEU A 1 24 ? 1.634 1.609 -3.223 1.00 0.00 580 LEU A C 14
ATOM 21755 O O . LEU A 1 24 ? 1.556 0.383 -3.092 1.00 0.00 580 LEU A O 14
ATOM 21771 N N . SER A 1 25 ? 0.938 2.291 -4.153 1.00 0.00 581 SER A N 14
ATOM 21772 C CA . SER A 1 25 ? -0.045 1.675 -5.073 1.00 0.00 581 SER A CA 14
ATOM 21773 C C . SER A 1 25 ? 0.649 0.610 -5.912 1.00 0.00 581 SER A C 14
ATOM 21774 O O . SER A 1 25 ? 0.085 -0.432 -6.250 1.00 0.00 581 SER A O 14
ATOM 21782 N N . LEU A 1 26 ? 1.891 0.896 -6.259 1.00 0.00 582 LEU A N 14
ATOM 21783 C CA . LEU A 1 26 ? 2.663 0.013 -7.069 1.00 0.00 582 LEU A CA 14
ATOM 21784 C C . LEU A 1 26 ? 2.959 -1.295 -6.339 1.00 0.00 582 LEU A C 14
ATOM 21785 O O . LEU A 1 26 ? 2.915 -2.349 -6.947 1.00 0.00 582 LEU A O 14
ATOM 21801 N N . ASP A 1 27 ? 3.182 -1.236 -5.023 1.00 0.00 583 ASP A N 14
ATOM 21802 C CA . ASP A 1 27 ? 3.475 -2.464 -4.268 1.00 0.00 583 ASP A CA 14
ATOM 21803 C C . ASP A 1 27 ? 2.285 -3.336 -4.111 1.00 0.00 583 ASP A C 14
ATOM 21804 O O . ASP A 1 27 ? 2.404 -4.548 -4.203 1.00 0.00 583 ASP A O 14
ATOM 21813 N N . ILE A 1 28 ? 1.120 -2.744 -3.914 1.00 0.00 584 ILE A N 14
ATOM 21814 C CA . ILE A 1 28 ? -0.084 -3.546 -3.802 1.00 0.00 584 ILE A CA 14
ATOM 21815 C C . ILE A 1 28 ? -0.378 -4.247 -5.138 1.00 0.00 584 ILE A C 14
ATOM 21816 O O . ILE A 1 28 ? -0.758 -5.409 -5.172 1.00 0.00 584 ILE A O 14
ATOM 21832 N N . ASN A 1 29 ? -0.109 -3.548 -6.230 1.00 0.00 585 ASN A N 14
ATOM 21833 C CA . ASN A 1 29 ? -0.259 -4.100 -7.586 1.00 0.00 585 ASN A CA 14
ATOM 21834 C C . ASN A 1 29 ? 0.716 -5.282 -7.816 1.00 0.00 585 ASN A C 14
ATOM 21835 O O . ASN A 1 29 ? 0.466 -6.163 -8.648 1.00 0.00 585 ASN A O 14
ATOM 21846 N N . ARG A 1 30 ? 1.800 -5.303 -7.044 1.00 0.00 586 ARG A N 14
ATOM 21847 C CA . ARG A 1 30 ? 2.828 -6.339 -7.134 1.00 0.00 586 ARG A CA 14
ATOM 21848 C C . ARG A 1 30 ? 2.491 -7.539 -6.234 1.00 0.00 586 ARG A C 14
ATOM 21849 O O . ARG A 1 30 ? 3.182 -8.572 -6.265 1.00 0.00 586 ARG A O 14
ATOM 21870 N N . LEU A 1 31 ? 1.475 -7.404 -5.417 1.00 0.00 587 LEU A N 14
ATOM 21871 C CA . LEU A 1 31 ? 1.097 -8.462 -4.511 1.00 0.00 587 LEU A CA 14
ATOM 21872 C C . LEU A 1 31 ? 0.089 -9.444 -5.135 1.00 0.00 587 LEU A C 14
ATOM 21873 O O . LEU A 1 31 ? -0.767 -9.047 -5.940 1.00 0.00 587 LEU A O 14
ATOM 21889 N N . PRO A 1 32 ? 0.228 -10.753 -4.822 1.00 0.00 588 PRO A N 14
ATOM 21890 C CA . PRO A 1 32 ? -0.669 -11.806 -5.331 1.00 0.00 588 PRO A CA 14
ATOM 21891 C C . PRO A 1 32 ? -2.049 -11.814 -4.634 1.00 0.00 588 PRO A C 14
ATOM 21892 O O . PRO A 1 32 ? -2.252 -11.117 -3.635 1.00 0.00 588 PRO A O 14
ATOM 21903 N N . GLY A 1 33 ? -2.963 -12.638 -5.159 1.00 0.00 589 GLY A N 14
ATOM 21904 C CA . GLY A 1 33 ? -4.352 -12.723 -4.689 1.00 0.00 589 GLY A CA 14
ATOM 21905 C C . GLY A 1 33 ? -4.510 -12.921 -3.190 1.00 0.00 589 GLY A C 14
ATOM 21906 O O . GLY A 1 33 ? -5.233 -12.163 -2.523 1.00 0.00 589 GLY A O 14
ATOM 21910 N N . GLU A 1 34 ? -3.828 -13.908 -2.670 1.00 0.00 590 GLU A N 14
ATOM 21911 C CA . GLU A 1 34 ? -3.869 -14.247 -1.253 1.00 0.00 590 GLU A CA 14
ATOM 21912 C C . GLU A 1 34 ? -3.398 -13.068 -0.400 1.00 0.00 590 GLU A C 14
ATOM 21913 O O . GLU A 1 34 ? -3.957 -12.772 0.659 1.00 0.00 590 GLU A O 14
ATOM 21925 N N . LYS A 1 35 ? -2.436 -12.355 -0.905 1.00 0.00 591 LYS A N 14
ATOM 21926 C CA . LYS A 1 35 ? -1.828 -11.310 -0.150 1.00 0.00 591 LYS A CA 14
ATOM 21927 C C . LYS A 1 35 ? -2.514 -9.963 -0.289 1.00 0.00 591 LYS A C 14
ATOM 21928 O O . LYS A 1 35 ? -2.495 -9.175 0.656 1.00 0.00 591 LYS A O 14
ATOM 21947 N N . LEU A 1 36 ? -3.147 -9.707 -1.425 1.00 0.00 592 LEU A N 14
ATOM 21948 C CA . LEU A 1 36 ? -3.890 -8.464 -1.622 1.00 0.00 592 LEU A CA 14
ATOM 21949 C C . LEU A 1 36 ? -5.047 -8.388 -0.608 1.00 0.00 592 LEU A C 14
ATOM 21950 O O . LEU A 1 36 ? -5.305 -7.335 -0.009 1.00 0.00 592 LEU A O 14
ATOM 21966 N N . GLY A 1 37 ? -5.687 -9.540 -0.370 1.00 0.00 593 GLY A N 14
ATOM 21967 C CA . GLY A 1 37 ? -6.792 -9.610 0.568 1.00 0.00 593 GLY A CA 14
ATOM 21968 C C . GLY A 1 37 ? -6.310 -9.436 1.986 1.00 0.00 593 GLY A C 14
ATOM 21969 O O . GLY A 1 37 ? -7.029 -8.914 2.850 1.00 0.00 593 GLY A O 14
ATOM 21973 N N . ARG A 1 38 ? -5.077 -9.856 2.217 1.00 0.00 594 ARG A N 14
ATOM 21974 C CA . ARG A 1 38 ? -4.435 -9.719 3.504 1.00 0.00 594 ARG A CA 14
ATOM 21975 C C . ARG A 1 38 ? -4.269 -8.231 3.825 1.00 0.00 594 ARG A C 14
ATOM 21976 O O . ARG A 1 38 ? -4.623 -7.788 4.908 1.00 0.00 594 ARG A O 14
ATOM 21997 N N . VAL A 1 39 ? -3.784 -7.466 2.841 1.00 0.00 595 VAL A N 14
ATOM 21998 C CA . VAL A 1 39 ? -3.554 -6.009 2.979 1.00 0.00 595 VAL A CA 14
ATOM 21999 C C . VAL A 1 39 ? -4.828 -5.330 3.403 1.00 0.00 595 VAL A C 14
ATOM 22000 O O . VAL A 1 39 ? -4.831 -4.554 4.358 1.00 0.00 595 VAL A O 14
ATOM 22013 N N . VAL A 1 40 ? -5.907 -5.675 2.725 1.00 0.00 596 VAL A N 14
ATOM 22014 C CA . VAL A 1 40 ? -7.210 -5.105 2.993 1.00 0.00 596 VAL A CA 14
ATOM 22015 C C . VAL A 1 40 ? -7.626 -5.288 4.457 1.00 0.00 596 VAL A C 14
ATOM 22016 O O . VAL A 1 40 ? -8.291 -4.442 5.002 1.00 0.00 596 VAL A O 14
ATOM 22029 N N . HIS A 1 41 ? -7.166 -6.360 5.089 1.00 0.00 597 HIS A N 14
ATOM 22030 C CA . HIS A 1 41 ? -7.459 -6.618 6.503 1.00 0.00 597 HIS A CA 14
ATOM 22031 C C . HIS A 1 41 ? -6.614 -5.705 7.421 1.00 0.00 597 HIS A C 14
ATOM 22032 O O . HIS A 1 41 ? -7.127 -5.114 8.382 1.00 0.00 597 HIS A O 14
ATOM 22046 N N . ILE A 1 42 ? -5.322 -5.596 7.118 1.00 0.00 598 ILE A N 14
ATOM 22047 C CA . ILE A 1 42 ? -4.412 -4.789 7.934 1.00 0.00 598 ILE A CA 14
ATOM 22048 C C . ILE A 1 42 ? -4.804 -3.316 7.874 1.00 0.00 598 ILE A C 14
ATOM 22049 O O . ILE A 1 42 ? -5.036 -2.681 8.908 1.00 0.00 598 ILE A O 14
ATOM 22065 N N . ILE A 1 43 ? -4.931 -2.791 6.668 1.00 0.00 599 ILE A N 14
ATOM 22066 C CA . ILE A 1 43 ? -5.254 -1.365 6.491 1.00 0.00 599 ILE A CA 14
ATOM 22067 C C . ILE A 1 43 ? -6.678 -1.054 7.057 1.00 0.00 599 ILE A C 14
ATOM 22068 O O . ILE A 1 43 ? -6.939 0.041 7.584 1.00 0.00 599 ILE A O 14
ATOM 22084 N N . GLN A 1 44 ? -7.551 -2.066 6.986 1.00 0.00 600 GLN A N 14
ATOM 22085 C CA . GLN A 1 44 ? -8.965 -2.036 7.484 1.00 0.00 600 GLN A CA 14
ATOM 22086 C C . GLN A 1 44 ? -8.981 -1.695 8.966 1.00 0.00 600 GLN A C 14
ATOM 22087 O O . GLN A 1 44 ? -9.856 -0.989 9.449 1.00 0.00 600 GLN A O 14
ATOM 22101 N N . SER A 1 45 ? -7.965 -2.172 9.658 1.00 0.00 601 SER A N 14
ATOM 22102 C CA . SER A 1 45 ? -7.867 -2.053 11.094 1.00 0.00 601 SER A CA 14
ATOM 22103 C C . SER A 1 45 ? -7.581 -0.605 11.539 1.00 0.00 601 SER A C 14
ATOM 22104 O O . SER A 1 45 ? -7.677 -0.279 12.729 1.00 0.00 601 SER A O 14
ATOM 22112 N N . ARG A 1 46 ? -7.231 0.256 10.607 1.00 0.00 602 ARG A N 14
ATOM 22113 C CA . ARG A 1 46 ? -6.888 1.615 10.960 1.00 0.00 602 ARG A CA 14
ATOM 22114 C C . ARG A 1 46 ? -7.977 2.604 10.636 1.00 0.00 602 ARG A C 14
ATOM 22115 O O . ARG A 1 46 ? -8.430 3.352 11.513 1.00 0.00 602 ARG A O 14
ATOM 22136 N N . GLU A 1 47 ? -8.394 2.627 9.396 1.00 0.00 603 GLU A N 14
ATOM 22137 C CA . GLU A 1 47 ? -9.343 3.616 8.962 1.00 0.00 603 GLU A CA 14
ATOM 22138 C C . GLU A 1 47 ? -10.760 3.137 8.943 1.00 0.00 603 GLU A C 14
ATOM 22139 O O . GLU A 1 47 ? -11.107 2.263 8.162 1.00 0.00 603 GLU A O 14
ATOM 22151 N N . PRO A 1 48 ? -11.620 3.748 9.769 1.00 0.00 604 PRO A N 14
ATOM 22152 C CA . PRO A 1 48 ? -13.052 3.468 9.747 1.00 0.00 604 PRO A CA 14
ATOM 22153 C C . PRO A 1 48 ? -13.659 4.015 8.449 1.00 0.00 604 PRO A C 14
ATOM 22154 O O . PRO A 1 48 ? -14.623 3.485 7.923 1.00 0.00 604 PRO A O 14
ATOM 22165 N N . SER A 1 49 ? -13.011 5.049 7.922 1.00 0.00 605 SER A N 14
ATOM 22166 C CA . SER A 1 49 ? -13.394 5.707 6.691 1.00 0.00 605 SER A CA 14
ATOM 22167 C C . SER A 1 49 ? -13.257 4.710 5.525 1.00 0.00 605 SER A C 14
ATOM 22168 O O . SER A 1 49 ? -14.123 4.608 4.654 1.00 0.00 605 SER A O 14
ATOM 22176 N N . LEU A 1 50 ? -12.174 3.948 5.575 1.00 0.00 606 LEU A N 14
ATOM 22177 C CA . LEU A 1 50 ? -11.853 2.926 4.593 1.00 0.00 606 LEU A CA 14
ATOM 22178 C C . LEU A 1 50 ? -12.882 1.811 4.655 1.00 0.00 606 LEU A C 14
ATOM 22179 O O . LEU A 1 50 ? -13.258 1.238 3.636 1.00 0.00 606 LEU A O 14
ATOM 22195 N N . ARG A 1 51 ? -13.388 1.579 5.848 1.00 0.00 607 ARG A N 14
ATOM 22196 C CA . ARG A 1 51 ? -14.253 0.456 6.127 1.00 0.00 607 ARG A CA 14
ATOM 22197 C C . ARG A 1 51 ? -15.617 0.515 5.472 1.00 0.00 607 ARG A C 14
ATOM 22198 O O . ARG A 1 51 ? -16.424 -0.407 5.643 1.00 0.00 607 ARG A O 14
ATOM 22219 N N . ASP A 1 52 ? -15.905 1.598 4.763 1.00 0.00 608 ASP A N 14
ATOM 22220 C CA . ASP A 1 52 ? -17.102 1.642 3.934 1.00 0.00 608 ASP A CA 14
ATOM 22221 C C . ASP A 1 52 ? -17.000 0.542 2.891 1.00 0.00 608 ASP A C 14
ATOM 22222 O O . ASP A 1 52 ? -17.979 -0.147 2.583 1.00 0.00 608 ASP A O 14
ATOM 22231 N N . SER A 1 53 ? -15.804 0.370 2.381 1.00 0.00 609 SER A N 14
ATOM 22232 C CA . SER A 1 53 ? -15.514 -0.658 1.439 1.00 0.00 609 SER A CA 14
ATOM 22233 C C . SER A 1 53 ? -15.423 -1.991 2.177 1.00 0.00 609 SER A C 14
ATOM 22234 O O . SER A 1 53 ? -14.610 -2.159 3.099 1.00 0.00 609 SER A O 14
ATOM 22242 N N . ASN A 1 54 ? -16.287 -2.906 1.810 1.00 0.00 610 ASN A N 14
ATOM 22243 C CA . ASN A 1 54 ? -16.330 -4.206 2.441 1.00 0.00 610 ASN A CA 14
ATOM 22244 C C . ASN A 1 54 ? -15.083 -5.007 2.032 1.00 0.00 610 ASN A C 14
ATOM 22245 O O . ASN A 1 54 ? -14.715 -4.994 0.861 1.00 0.00 610 ASN A O 14
ATOM 22256 N N . PRO A 1 55 ? -14.416 -5.701 3.004 1.00 0.00 611 PRO A N 14
ATOM 22257 C CA . PRO A 1 55 ? -13.111 -6.415 2.810 1.00 0.00 611 PRO A CA 14
ATOM 22258 C C . PRO A 1 55 ? -13.058 -7.482 1.694 1.00 0.00 611 PRO A C 14
ATOM 22259 O O . PRO A 1 55 ? -11.998 -8.090 1.456 1.00 0.00 611 PRO A O 14
ATOM 22270 N N . ASP A 1 56 ? -14.168 -7.730 1.038 1.00 0.00 612 ASP A N 14
ATOM 22271 C CA . ASP A 1 56 ? -14.185 -8.680 -0.066 1.00 0.00 612 ASP A CA 14
ATOM 22272 C C . ASP A 1 56 ? -13.677 -7.982 -1.318 1.00 0.00 612 ASP A C 14
ATOM 22273 O O . ASP A 1 56 ? -13.212 -8.629 -2.267 1.00 0.00 612 ASP A O 14
ATOM 22282 N N . GLU A 1 57 ? -13.761 -6.667 -1.310 1.00 0.00 613 GLU A N 14
ATOM 22283 C CA . GLU A 1 57 ? -13.277 -5.857 -2.388 1.00 0.00 613 GLU A CA 14
ATOM 22284 C C . GLU A 1 57 ? -12.062 -5.083 -1.893 1.00 0.00 613 GLU A C 14
ATOM 22285 O O . GLU A 1 57 ? -11.940 -4.777 -0.702 1.00 0.00 613 GLU A O 14
ATOM 22297 N N . ILE A 1 58 ? -11.180 -4.797 -2.791 1.00 0.00 614 ILE A N 14
ATOM 22298 C CA . ILE A 1 58 ? -9.953 -4.140 -2.496 1.00 0.00 614 ILE A CA 14
ATOM 22299 C C . ILE A 1 58 ? -9.802 -2.881 -3.325 1.00 0.00 614 ILE A C 14
ATOM 22300 O O . ILE A 1 58 ? -9.514 -2.939 -4.514 1.00 0.00 614 ILE A O 14
ATOM 22316 N N . GLU A 1 59 ? -10.026 -1.748 -2.731 1.00 0.00 615 GLU A N 14
ATOM 22317 C CA . GLU A 1 59 ? -9.760 -0.538 -3.389 1.00 0.00 615 GLU A CA 14
ATOM 22318 C C . GLU A 1 59 ? -9.188 0.508 -2.480 1.00 0.00 615 GLU A C 14
ATOM 22319 O O . GLU A 1 59 ? -9.743 0.883 -1.472 1.00 0.00 615 GLU A O 14
ATOM 22331 N N . ILE A 1 60 ? -8.010 0.878 -2.827 1.00 0.00 616 ILE A N 14
ATOM 22332 C CA . ILE A 1 60 ? -7.155 1.658 -1.986 1.00 0.00 616 ILE A CA 14
ATOM 22333 C C . ILE A 1 60 ? -7.405 3.174 -1.993 1.00 0.00 616 ILE A C 14
ATOM 22334 O O . ILE A 1 60 ? -7.029 3.899 -2.880 1.00 0.00 616 ILE A O 14
ATOM 22350 N N . ASP A 1 61 ? -8.060 3.603 -0.967 1.00 0.00 617 ASP A N 14
ATOM 22351 C CA . ASP A 1 61 ? -8.467 4.999 -0.697 1.00 0.00 617 ASP A CA 14
ATOM 22352 C C . ASP A 1 61 ? -7.359 6.089 -0.680 1.00 0.00 617 ASP A C 14
ATOM 22353 O O . ASP A 1 61 ? -7.647 7.253 -0.583 1.00 0.00 617 ASP A O 14
ATOM 22362 N N . PHE A 1 62 ? -6.105 5.683 -0.832 1.00 0.00 618 PHE A N 14
ATOM 22363 C CA . PHE A 1 62 ? -4.877 6.524 -0.647 1.00 0.00 618 PHE A CA 14
ATOM 22364 C C . PHE A 1 62 ? -4.873 7.869 -1.369 1.00 0.00 618 PHE A C 14
ATOM 22365 O O . PHE A 1 62 ? -4.116 8.748 -0.996 1.00 0.00 618 PHE A O 14
ATOM 22382 N N . GLU A 1 63 ? -5.695 8.032 -2.352 1.00 0.00 619 GLU A N 14
ATOM 22383 C CA . GLU A 1 63 ? -5.879 9.332 -2.963 1.00 0.00 619 GLU A CA 14
ATOM 22384 C C . GLU A 1 63 ? -6.491 10.310 -1.935 1.00 0.00 619 GLU A C 14
ATOM 22385 O O . GLU A 1 63 ? -6.044 11.442 -1.781 1.00 0.00 619 GLU A O 14
ATOM 22397 N N . THR A 1 64 ? -7.503 9.839 -1.243 1.00 0.00 620 THR A N 14
ATOM 22398 C CA . THR A 1 64 ? -8.238 10.616 -0.273 1.00 0.00 620 THR A CA 14
ATOM 22399 C C . THR A 1 64 ? -7.591 10.470 1.111 1.00 0.00 620 THR A C 14
ATOM 22400 O O . THR A 1 64 ? -7.615 11.390 1.937 1.00 0.00 620 THR A O 14
ATOM 22411 N N . LEU A 1 65 ? -7.022 9.310 1.340 1.00 0.00 621 LEU A N 14
ATOM 22412 C CA . LEU A 1 65 ? -6.458 8.951 2.616 1.00 0.00 621 LEU A CA 14
ATOM 22413 C C . LEU A 1 65 ? -5.113 9.651 2.867 1.00 0.00 621 LEU A C 14
ATOM 22414 O O . LEU A 1 65 ? -4.375 9.973 1.928 1.00 0.00 621 LEU A O 14
ATOM 22430 N N . LYS A 1 66 ? -4.810 9.869 4.130 1.00 0.00 622 LYS A N 14
ATOM 22431 C CA . LYS A 1 66 ? -3.669 10.656 4.559 1.00 0.00 622 LYS A CA 14
ATOM 22432 C C . LYS A 1 66 ? -2.435 9.781 4.922 1.00 0.00 622 LYS A C 14
ATOM 22433 O O . LYS A 1 66 ? -2.574 8.566 5.158 1.00 0.00 622 LYS A O 14
ATOM 22452 N N . PRO A 1 67 ? -1.200 10.402 4.927 1.00 0.00 623 PRO A N 14
ATOM 22453 C CA . PRO A 1 67 ? 0.099 9.719 5.170 1.00 0.00 623 PRO A CA 14
ATOM 22454 C C . PRO A 1 67 ? 0.180 8.726 6.352 1.00 0.00 623 PRO A C 14
ATOM 22455 O O . PRO A 1 67 ? 0.980 7.782 6.294 1.00 0.00 623 PRO A O 14
ATOM 22466 N N . THR A 1 68 ? -0.618 8.914 7.382 1.00 0.00 624 THR A N 14
ATOM 22467 C CA . THR A 1 68 ? -0.591 8.036 8.544 1.00 0.00 624 THR A CA 14
ATOM 22468 C C . THR A 1 68 ? -0.916 6.573 8.180 1.00 0.00 624 THR A C 14
ATOM 22469 O O . THR A 1 68 ? -0.159 5.654 8.508 1.00 0.00 624 THR A O 14
ATOM 22480 N N . THR A 1 69 ? -1.990 6.379 7.446 1.00 0.00 625 THR A N 14
ATOM 22481 C CA . THR A 1 69 ? -2.390 5.050 7.035 1.00 0.00 625 THR A CA 14
ATOM 22482 C C . THR A 1 69 ? -1.600 4.634 5.785 1.00 0.00 625 THR A C 14
ATOM 22483 O O . THR A 1 69 ? -1.411 3.451 5.519 1.00 0.00 625 THR A O 14
ATOM 22494 N N . LEU A 1 70 ? -1.132 5.632 5.035 1.00 0.00 626 LEU A N 14
ATOM 22495 C CA . LEU A 1 70 ? -0.297 5.426 3.845 1.00 0.00 626 LEU A CA 14
ATOM 22496 C C . LEU A 1 70 ? 0.917 4.566 4.204 1.00 0.00 626 LEU A C 14
ATOM 22497 O O . LEU A 1 70 ? 1.283 3.628 3.493 1.00 0.00 626 LEU A O 14
ATOM 22513 N N . ARG A 1 71 ? 1.497 4.880 5.340 1.00 0.00 627 ARG A N 14
ATOM 22514 C CA . ARG A 1 71 ? 2.659 4.191 5.836 1.00 0.00 627 ARG A CA 14
ATOM 22515 C C . ARG A 1 71 ? 2.373 2.752 6.256 1.00 0.00 627 ARG A C 14
ATOM 22516 O O . ARG A 1 71 ? 3.276 1.933 6.279 1.00 0.00 627 ARG A O 14
ATOM 22537 N N . GLU A 1 72 ? 1.116 2.440 6.573 1.00 0.00 628 GLU A N 14
ATOM 22538 C CA . GLU A 1 72 ? 0.746 1.083 6.982 1.00 0.00 628 GLU A CA 14
ATOM 22539 C C . GLU A 1 72 ? 1.020 0.098 5.830 1.00 0.00 628 GLU A C 14
ATOM 22540 O O . GLU A 1 72 ? 1.425 -1.046 6.055 1.00 0.00 628 GLU A O 14
ATOM 22552 N N . LEU A 1 73 ? 0.836 0.571 4.588 1.00 0.00 629 LEU A N 14
ATOM 22553 C CA . LEU A 1 73 ? 1.091 -0.257 3.405 1.00 0.00 629 LEU A CA 14
ATOM 22554 C C . LEU A 1 73 ? 2.585 -0.598 3.371 1.00 0.00 629 LEU A C 14
ATOM 22555 O O . LEU A 1 73 ? 2.963 -1.731 3.130 1.00 0.00 629 LEU A O 14
ATOM 22571 N N . GLU A 1 74 ? 3.413 0.398 3.669 1.00 0.00 630 GLU A N 14
ATOM 22572 C CA . GLU A 1 74 ? 4.871 0.244 3.730 1.00 0.00 630 GLU A CA 14
ATOM 22573 C C . GLU A 1 74 ? 5.241 -0.868 4.715 1.00 0.00 630 GLU A C 14
ATOM 22574 O O . GLU A 1 74 ? 6.064 -1.739 4.422 1.00 0.00 630 GLU A O 14
ATOM 22586 N N . ARG A 1 75 ? 4.573 -0.857 5.857 1.00 0.00 631 ARG A N 14
ATOM 22587 C CA . ARG A 1 75 ? 4.853 -1.802 6.934 1.00 0.00 631 ARG A CA 14
ATOM 22588 C C . ARG A 1 75 ? 4.457 -3.187 6.507 1.00 0.00 631 ARG A C 14
ATOM 22589 O O . ARG A 1 75 ? 5.100 -4.180 6.875 1.00 0.00 631 ARG A O 14
ATOM 22610 N N . TYR A 1 76 ? 3.402 -3.246 5.725 1.00 0.00 632 TYR A N 14
ATOM 22611 C CA . TYR A 1 76 ? 2.928 -4.474 5.178 1.00 0.00 632 TYR A CA 14
ATOM 22612 C C . TYR A 1 76 ? 3.955 -5.039 4.200 1.00 0.00 632 TYR A C 14
ATOM 22613 O O . TYR A 1 76 ? 4.343 -6.205 4.291 1.00 0.00 632 TYR A O 14
ATOM 22631 N N . VAL A 1 77 ? 4.393 -4.205 3.273 1.00 0.00 633 VAL A N 14
ATOM 22632 C CA . VAL A 1 77 ? 5.289 -4.648 2.202 1.00 0.00 633 VAL A CA 14
ATOM 22633 C C . VAL A 1 77 ? 6.640 -5.070 2.791 1.00 0.00 633 VAL A C 14
ATOM 22634 O O . VAL A 1 77 ? 7.302 -5.979 2.281 1.00 0.00 633 VAL A O 14
ATOM 22647 N N . LYS A 1 78 ? 7.012 -4.437 3.902 1.00 0.00 634 LYS A N 14
ATOM 22648 C CA . LYS A 1 78 ? 8.218 -4.789 4.639 1.00 0.00 634 LYS A CA 14
ATOM 22649 C C . LYS A 1 78 ? 8.121 -6.275 5.060 1.00 0.00 634 LYS A C 14
ATOM 22650 O O . LYS A 1 78 ? 9.069 -7.052 4.906 1.00 0.00 634 LYS A O 14
ATOM 22669 N N . SER A 1 79 ? 6.948 -6.656 5.546 1.00 0.00 635 SER A N 14
ATOM 22670 C CA . SER A 1 79 ? 6.669 -8.020 5.949 1.00 0.00 635 SER A CA 14
ATOM 22671 C C . SER A 1 79 ? 6.611 -8.953 4.727 1.00 0.00 635 SER A C 14
ATOM 22672 O O . SER A 1 79 ? 7.014 -10.118 4.805 1.00 0.00 635 SER A O 14
ATOM 22680 N N . CYS A 1 80 ? 6.125 -8.432 3.599 1.00 0.00 636 CYS A N 14
ATOM 22681 C CA . CYS A 1 80 ? 6.062 -9.192 2.367 1.00 0.00 636 CYS A CA 14
ATOM 22682 C C . CYS A 1 80 ? 7.463 -9.589 1.895 1.00 0.00 636 CYS A C 14
ATOM 22683 O O . CYS A 1 80 ? 7.659 -10.662 1.327 1.00 0.00 636 CYS A O 14
ATOM 22691 N N . LEU A 1 81 ? 8.431 -8.718 2.145 1.00 0.00 637 LEU A N 14
ATOM 22692 C CA . LEU A 1 81 ? 9.803 -8.940 1.721 1.00 0.00 637 LEU A CA 14
ATOM 22693 C C . LEU A 1 81 ? 10.526 -9.955 2.607 1.00 0.00 637 LEU A C 14
ATOM 22694 O O . LEU A 1 81 ? 11.651 -10.374 2.292 1.00 0.00 637 LEU A O 14
ATOM 22710 N N . GLN A 1 82 ? 9.896 -10.354 3.698 1.00 0.00 638 GLN A N 14
ATOM 22711 C CA . GLN A 1 82 ? 10.471 -11.349 4.566 1.00 0.00 638 GLN A CA 14
ATOM 22712 C C . GLN A 1 82 ? 10.224 -12.733 4.032 1.00 0.00 638 GLN A C 14
ATOM 22713 O O . GLN A 1 82 ? 9.086 -13.089 3.669 1.00 0.00 638 GLN A O 14
ATOM 22727 N N . LYS A 1 83 ? 11.275 -13.518 3.980 1.00 0.00 639 LYS A N 14
ATOM 22728 C CA . LYS A 1 83 ? 11.196 -14.868 3.478 1.00 0.00 639 LYS A CA 14
ATOM 22729 C C . LYS A 1 83 ? 10.642 -15.813 4.527 1.00 0.00 639 LYS A C 14
ATOM 22730 O O . LYS A 1 83 ? 11.361 -16.592 5.146 1.00 0.00 639 LYS A O 14
ATOM 22749 N N . LYS A 1 84 ? 9.390 -15.649 4.777 1.00 0.00 640 LYS A N 14
ATOM 22750 C CA . LYS A 1 84 ? 8.632 -16.482 5.675 1.00 0.00 640 LYS A CA 14
ATOM 22751 C C . LYS A 1 84 ? 7.421 -16.934 4.920 1.00 0.00 640 LYS A C 14
ATOM 22752 O O . LYS A 1 84 ? 7.019 -18.102 4.968 1.00 0.00 640 LYS A O 14
ATOM 22771 N N . GLN A 1 85 ? 6.845 -15.989 4.203 1.00 0.00 641 GLN A N 14
ATOM 22772 C CA . GLN A 1 85 ? 5.743 -16.261 3.335 1.00 0.00 641 GLN A CA 14
ATOM 22773 C C . GLN A 1 85 ? 6.249 -17.051 2.132 1.00 0.00 641 GLN A C 14
ATOM 22774 O O . GLN A 1 85 ? 7.397 -16.867 1.704 1.00 0.00 641 GLN A O 14
ATOM 22788 N N . ARG A 1 86 ? 5.448 -17.946 1.617 1.00 0.00 642 ARG A N 14
ATOM 22789 C CA . ARG A 1 86 ? 5.897 -18.763 0.515 1.00 0.00 642 ARG A CA 14
ATOM 22790 C C . ARG A 1 86 ? 5.248 -18.360 -0.772 1.00 0.00 642 ARG A C 14
ATOM 22791 O O . ARG A 1 86 ? 4.012 -18.374 -0.895 1.00 0.00 642 ARG A O 14
ATOM 22812 N N . LYS A 1 87 ? 6.065 -17.973 -1.696 1.00 0.00 643 LYS A N 14
ATOM 22813 C CA . LYS A 1 87 ? 5.649 -17.673 -3.022 1.00 0.00 643 LYS A CA 14
ATOM 22814 C C . LYS A 1 87 ? 6.441 -18.555 -3.970 1.00 0.00 643 LYS A C 14
ATOM 22815 O O . LYS A 1 87 ? 5.873 -19.515 -4.514 1.00 0.00 643 LYS A O 14
ATOM 22835 N N . ARG B 2 1 ? 2.472 11.529 -12.341 1.00 0.00 1591 ARG B N 14
ATOM 22836 C CA . ARG B 2 1 ? 1.698 10.320 -12.641 1.00 0.00 1591 ARG B CA 14
ATOM 22837 C C . ARG B 2 1 ? 0.574 10.215 -11.592 1.00 0.00 1591 ARG B C 14
ATOM 22838 O O . ARG B 2 1 ? 0.064 9.130 -11.279 1.00 0.00 1591 ARG B O 14
ATOM 22859 N N . SER B 2 2 ? 0.177 11.375 -11.074 1.00 0.00 1592 SER B N 14
ATOM 22860 C CA . SER B 2 2 ? -0.810 11.479 -10.045 1.00 0.00 1592 SER B CA 14
ATOM 22861 C C . SER B 2 2 ? -2.223 11.187 -10.548 1.00 0.00 1592 SER B C 14
ATOM 22862 O O . SER B 2 2 ? -2.903 12.053 -11.121 1.00 0.00 1592 SER B O 14
ATOM 22870 N N . VAL B 2 3 ? -2.605 9.950 -10.393 1.00 0.00 1593 VAL B N 14
ATOM 22871 C CA . VAL B 2 3 ? -3.935 9.466 -10.672 1.00 0.00 1593 VAL B CA 14
ATOM 22872 C C . VAL B 2 3 ? -4.348 8.571 -9.511 1.00 0.00 1593 VAL B C 14
ATOM 22873 O O . VAL B 2 3 ? -3.665 8.565 -8.479 1.00 0.00 1593 VAL B O 14
ATOM 22886 N N . LYS B 2 4 ? -5.425 7.840 -9.669 1.00 0.00 1594 LYS B N 14
ATOM 22887 C CA . LYS B 2 4 ? -5.972 7.004 -8.604 1.00 0.00 1594 LYS B CA 14
ATOM 22888 C C . LYS B 2 4 ? -5.024 5.959 -8.050 1.00 0.00 1594 LYS B C 14
ATOM 22889 O O . LYS B 2 4 ? -4.226 5.328 -8.765 1.00 0.00 1594 LYS B O 14
ATOM 22908 N N . VAL B 2 5 ? -5.150 5.796 -6.755 1.00 0.00 1595 VAL B N 14
ATOM 22909 C CA . VAL B 2 5 ? -4.440 4.816 -5.994 1.00 0.00 1595 VAL B CA 14
ATOM 22910 C C . VAL B 2 5 ? -5.492 3.827 -5.503 1.00 0.00 1595 VAL B C 14
ATOM 22911 O O . VAL B 2 5 ? -5.194 2.882 -4.784 1.00 0.00 1595 VAL B O 14
ATOM 22924 N N . LYS B 2 6 ? -6.777 4.080 -5.911 1.00 0.00 1596 LYS B N 14
ATOM 22925 C CA . LYS B 2 6 ? -7.909 3.204 -5.581 1.00 0.00 1596 LYS B CA 14
ATOM 22926 C C . LYS B 2 6 ? -7.730 1.889 -6.352 1.00 0.00 1596 LYS B C 14
ATOM 22927 O O . LYS B 2 6 ? -8.344 1.666 -7.403 1.00 0.00 1596 LYS B O 14
ATOM 22946 N N . ILE B 2 7 ? -6.823 1.089 -5.809 1.00 0.00 1597 ILE B N 14
ATOM 22947 C CA . ILE B 2 7 ? -6.247 -0.096 -6.394 1.00 0.00 1597 ILE B CA 14
ATOM 22948 C C . ILE B 2 7 ? -7.177 -0.979 -7.276 1.00 0.00 1597 ILE B C 14
ATOM 22949 O O . ILE B 2 7 ? -6.987 -1.005 -8.498 1.00 0.00 1597 ILE B O 14
ATOM 22965 N N . LYS B 2 8 ? -8.192 -1.643 -6.668 1.00 0.00 1598 LYS B N 14
ATOM 22966 C CA . LYS B 2 8 ? -9.015 -2.653 -7.337 1.00 0.00 1598 LYS B CA 14
ATOM 22967 C C . LYS B 2 8 ? -8.088 -3.701 -7.966 1.00 0.00 1598 LYS B C 14
ATOM 22968 O O . LYS B 2 8 ? -7.768 -3.641 -9.157 1.00 0.00 1598 LYS B O 14
ATOM 22987 N N . LEU B 2 9 ? -7.598 -4.597 -7.126 1.00 0.00 1599 LEU B N 14
ATOM 22988 C CA . LEU B 2 9 ? -6.609 -5.580 -7.534 1.00 0.00 1599 LEU B CA 14
ATOM 22989 C C . LEU B 2 9 ? -7.195 -6.541 -8.567 1.00 0.00 1599 LEU B C 14
ATOM 22990 O O . LEU B 2 9 ? -8.280 -7.110 -8.362 1.00 0.00 1599 LEU B O 14
ATOM 23006 N N . GLY B 2 10 ? -6.473 -6.750 -9.646 1.00 0.00 1600 GLY B N 14
ATOM 23007 C CA . GLY B 2 10 ? -6.886 -7.696 -10.666 1.00 0.00 1600 GLY B CA 14
ATOM 23008 C C . GLY B 2 10 ? -6.422 -9.102 -10.336 1.00 0.00 1600 GLY B C 14
ATOM 23009 O O . GLY B 2 10 ? -6.401 -9.980 -11.201 1.00 0.00 1600 GLY B O 14
ATOM 23013 N N . ARG B 2 11 ? -6.067 -9.296 -9.056 1.00 0.00 1601 ARG B N 14
ATOM 23014 C CA . ARG B 2 11 ? -5.586 -10.561 -8.499 1.00 0.00 1601 ARG B CA 14
ATOM 23015 C C . ARG B 2 11 ? -4.353 -10.990 -9.293 1.00 0.00 1601 ARG B C 14
ATOM 23016 O O . ARG B 2 11 ? -3.441 -10.174 -9.467 1.00 0.00 1601 ARG B O 14
ATOM 23037 N N . LYS B 2 12 ? -4.305 -12.246 -9.729 1.00 0.00 1602 LYS B N 14
ATOM 23038 C CA . LYS B 2 12 ? -3.266 -12.733 -10.651 1.00 0.00 1602 LYS B CA 14
ATOM 23039 C C . LYS B 2 12 ? -1.854 -12.579 -10.065 1.00 0.00 1602 LYS B C 14
ATOM 23040 O O . LYS B 2 12 ? -1.594 -12.981 -8.905 1.00 0.00 1602 LYS B O 14
ATOM 23059 N N . ALA A 1 1 ? 24.138 2.282 3.977 1.00 0.00 557 ALA A N 15
ATOM 23060 C CA . ALA A 1 1 ? 24.433 3.522 4.687 1.00 0.00 557 ALA A CA 15
ATOM 23061 C C . ALA A 1 1 ? 25.823 3.444 5.286 1.00 0.00 557 ALA A C 15
ATOM 23062 O O . ALA A 1 1 ? 26.298 4.370 5.943 1.00 0.00 557 ALA A O 15
ATOM 23069 N N . SER A 1 2 ? 26.468 2.342 5.029 1.00 0.00 558 SER A N 15
ATOM 23070 C CA . SER A 1 2 ? 27.774 2.054 5.566 1.00 0.00 558 SER A CA 15
ATOM 23071 C C . SER A 1 2 ? 28.882 2.819 4.829 1.00 0.00 558 SER A C 15
ATOM 23072 O O . SER A 1 2 ? 29.902 3.186 5.428 1.00 0.00 558 SER A O 15
ATOM 23080 N N . ALA A 1 3 ? 28.686 3.049 3.548 1.00 0.00 559 ALA A N 15
ATOM 23081 C CA . ALA A 1 3 ? 29.667 3.762 2.744 1.00 0.00 559 ALA A CA 15
ATOM 23082 C C . ALA A 1 3 ? 29.652 5.260 3.042 1.00 0.00 559 ALA A C 15
ATOM 23083 O O . ALA A 1 3 ? 30.682 5.855 3.378 1.00 0.00 559 ALA A O 15
ATOM 23090 N N . SER A 1 4 ? 28.493 5.863 2.938 1.00 0.00 560 SER A N 15
ATOM 23091 C CA . SER A 1 4 ? 28.356 7.288 3.133 1.00 0.00 560 SER A CA 15
ATOM 23092 C C . SER A 1 4 ? 28.321 7.674 4.614 1.00 0.00 560 SER A C 15
ATOM 23093 O O . SER A 1 4 ? 29.032 8.590 5.027 1.00 0.00 560 SER A O 15
ATOM 23101 N N . TYR A 1 5 ? 27.532 6.930 5.411 1.00 0.00 561 TYR A N 15
ATOM 23102 C CA . TYR A 1 5 ? 27.293 7.201 6.832 1.00 0.00 561 TYR A CA 15
ATOM 23103 C C . TYR A 1 5 ? 26.614 8.598 7.042 1.00 0.00 561 TYR A C 15
ATOM 23104 O O . TYR A 1 5 ? 26.549 9.417 6.112 1.00 0.00 561 TYR A O 15
ATOM 23122 N N . ASP A 1 6 ? 26.049 8.817 8.238 1.00 0.00 562 ASP A N 15
ATOM 23123 C CA . ASP A 1 6 ? 25.361 10.081 8.601 1.00 0.00 562 ASP A CA 15
ATOM 23124 C C . ASP A 1 6 ? 24.147 10.304 7.735 1.00 0.00 562 ASP A C 15
ATOM 23125 O O . ASP A 1 6 ? 23.759 11.437 7.474 1.00 0.00 562 ASP A O 15
ATOM 23134 N N . SER A 1 7 ? 23.518 9.217 7.326 1.00 0.00 563 SER A N 15
ATOM 23135 C CA . SER A 1 7 ? 22.340 9.285 6.500 1.00 0.00 563 SER A CA 15
ATOM 23136 C C . SER A 1 7 ? 21.144 9.805 7.307 1.00 0.00 563 SER A C 15
ATOM 23137 O O . SER A 1 7 ? 20.215 10.410 6.748 1.00 0.00 563 SER A O 15
ATOM 23145 N N . GLU A 1 8 ? 21.201 9.577 8.623 1.00 0.00 564 GLU A N 15
ATOM 23146 C CA . GLU A 1 8 ? 20.234 10.092 9.589 1.00 0.00 564 GLU A CA 15
ATOM 23147 C C . GLU A 1 8 ? 18.803 9.700 9.254 1.00 0.00 564 GLU A C 15
ATOM 23148 O O . GLU A 1 8 ? 17.897 10.543 9.206 1.00 0.00 564 GLU A O 15
ATOM 23160 N N . GLU A 1 9 ? 18.606 8.432 9.024 1.00 0.00 565 GLU A N 15
ATOM 23161 C CA . GLU A 1 9 ? 17.299 7.917 8.741 1.00 0.00 565 GLU A CA 15
ATOM 23162 C C . GLU A 1 9 ? 16.584 7.490 10.008 1.00 0.00 565 GLU A C 15
ATOM 23163 O O . GLU A 1 9 ? 16.911 6.495 10.628 1.00 0.00 565 GLU A O 15
ATOM 23175 N N . GLU A 1 10 ? 15.667 8.298 10.426 1.00 0.00 566 GLU A N 15
ATOM 23176 C CA . GLU A 1 10 ? 14.923 8.038 11.630 1.00 0.00 566 GLU A CA 15
ATOM 23177 C C . GLU A 1 10 ? 13.518 7.613 11.261 1.00 0.00 566 GLU A C 15
ATOM 23178 O O . GLU A 1 10 ? 13.078 6.506 11.572 1.00 0.00 566 GLU A O 15
ATOM 23190 N N . GLU A 1 11 ? 12.839 8.488 10.569 1.00 0.00 567 GLU A N 15
ATOM 23191 C CA . GLU A 1 11 ? 11.484 8.275 10.129 1.00 0.00 567 GLU A CA 15
ATOM 23192 C C . GLU A 1 11 ? 11.396 8.795 8.708 1.00 0.00 567 GLU A C 15
ATOM 23193 O O . GLU A 1 11 ? 12.431 9.007 8.057 1.00 0.00 567 GLU A O 15
ATOM 23205 N N . GLU A 1 12 ? 10.204 8.962 8.209 1.00 0.00 568 GLU A N 15
ATOM 23206 C CA . GLU A 1 12 ? 10.022 9.557 6.912 1.00 0.00 568 GLU A CA 15
ATOM 23207 C C . GLU A 1 12 ? 10.248 11.057 7.039 1.00 0.00 568 GLU A C 15
ATOM 23208 O O . GLU A 1 12 ? 9.467 11.763 7.699 1.00 0.00 568 GLU A O 15
ATOM 23220 N N . GLY A 1 13 ? 11.328 11.525 6.451 1.00 0.00 569 GLY A N 15
ATOM 23221 C CA . GLY A 1 13 ? 11.705 12.914 6.546 1.00 0.00 569 GLY A CA 15
ATOM 23222 C C . GLY A 1 13 ? 10.906 13.759 5.604 1.00 0.00 569 GLY A C 15
ATOM 23223 O O . GLY A 1 13 ? 10.640 14.932 5.866 1.00 0.00 569 GLY A O 15
ATOM 23227 N N . LEU A 1 14 ? 10.512 13.175 4.514 1.00 0.00 570 LEU A N 15
ATOM 23228 C CA . LEU A 1 14 ? 9.705 13.869 3.571 1.00 0.00 570 LEU A CA 15
ATOM 23229 C C . LEU A 1 14 ? 8.262 13.388 3.630 1.00 0.00 570 LEU A C 15
ATOM 23230 O O . LEU A 1 14 ? 8.005 12.238 4.019 1.00 0.00 570 LEU A O 15
ATOM 23246 N N . PRO A 1 15 ? 7.297 14.265 3.351 1.00 0.00 571 PRO A N 15
ATOM 23247 C CA . PRO A 1 15 ? 5.912 13.863 3.238 1.00 0.00 571 PRO A CA 15
ATOM 23248 C C . PRO A 1 15 ? 5.686 13.122 1.924 1.00 0.00 571 PRO A C 15
ATOM 23249 O O . PRO A 1 15 ? 6.538 13.157 1.009 1.00 0.00 571 PRO A O 15
ATOM 23260 N N . MET A 1 16 ? 4.575 12.469 1.814 1.00 0.00 572 MET A N 15
ATOM 23261 C CA . MET A 1 16 ? 4.302 11.670 0.659 1.00 0.00 572 MET A CA 15
ATOM 23262 C C . MET A 1 16 ? 3.303 12.356 -0.239 1.00 0.00 572 MET A C 15
ATOM 23263 O O . MET A 1 16 ? 2.117 12.455 0.085 1.00 0.00 572 MET A O 15
ATOM 23277 N N . SER A 1 17 ? 3.779 12.834 -1.350 1.00 0.00 573 SER A N 15
ATOM 23278 C CA . SER A 1 17 ? 2.971 13.505 -2.315 1.00 0.00 573 SER A CA 15
ATOM 23279 C C . SER A 1 17 ? 2.373 12.456 -3.253 1.00 0.00 573 SER A C 15
ATOM 23280 O O . SER A 1 17 ? 2.571 11.250 -3.030 1.00 0.00 573 SER A O 15
ATOM 23288 N N . TYR A 1 18 ? 1.638 12.900 -4.268 1.00 0.00 574 TYR A N 15
ATOM 23289 C CA . TYR A 1 18 ? 0.947 12.021 -5.222 1.00 0.00 574 TYR A CA 15
ATOM 23290 C C . TYR A 1 18 ? 1.832 10.924 -5.766 1.00 0.00 574 TYR A C 15
ATOM 23291 O O . TYR A 1 18 ? 1.405 9.788 -5.875 1.00 0.00 574 TYR A O 15
ATOM 23309 N N . ASP A 1 19 ? 3.067 11.258 -6.064 1.00 0.00 575 ASP A N 15
ATOM 23310 C CA . ASP A 1 19 ? 3.987 10.290 -6.654 1.00 0.00 575 ASP A CA 15
ATOM 23311 C C . ASP A 1 19 ? 4.431 9.247 -5.653 1.00 0.00 575 ASP A C 15
ATOM 23312 O O . ASP A 1 19 ? 4.495 8.058 -5.983 1.00 0.00 575 ASP A O 15
ATOM 23321 N N . GLU A 1 20 ? 4.692 9.671 -4.424 1.00 0.00 576 GLU A N 15
ATOM 23322 C CA . GLU A 1 20 ? 5.098 8.748 -3.376 1.00 0.00 576 GLU A CA 15
ATOM 23323 C C . GLU A 1 20 ? 3.941 7.862 -2.985 1.00 0.00 576 GLU A C 15
ATOM 23324 O O . GLU A 1 20 ? 4.110 6.659 -2.863 1.00 0.00 576 GLU A O 15
ATOM 23336 N N . LYS A 1 21 ? 2.743 8.464 -2.834 1.00 0.00 577 LYS A N 15
ATOM 23337 C CA . LYS A 1 21 ? 1.522 7.708 -2.492 1.00 0.00 577 LYS A CA 15
ATOM 23338 C C . LYS A 1 21 ? 1.285 6.652 -3.519 1.00 0.00 577 LYS A C 15
ATOM 23339 O O . LYS A 1 21 ? 0.843 5.550 -3.226 1.00 0.00 577 LYS A O 15
ATOM 23358 N N . ARG A 1 22 ? 1.620 6.994 -4.719 1.00 0.00 578 ARG A N 15
ATOM 23359 C CA . ARG A 1 22 ? 1.351 6.187 -5.827 1.00 0.00 578 ARG A CA 15
ATOM 23360 C C . ARG A 1 22 ? 2.219 4.981 -5.904 1.00 0.00 578 ARG A C 15
ATOM 23361 O O . ARG A 1 22 ? 1.791 3.979 -6.427 1.00 0.00 578 ARG A O 15
ATOM 23382 N N . GLN A 1 23 ? 3.423 5.053 -5.368 1.00 0.00 579 GLN A N 15
ATOM 23383 C CA . GLN A 1 23 ? 4.299 3.886 -5.345 1.00 0.00 579 GLN A CA 15
ATOM 23384 C C . GLN A 1 23 ? 3.613 2.731 -4.640 1.00 0.00 579 GLN A C 15
ATOM 23385 O O . GLN A 1 23 ? 3.720 1.578 -5.069 1.00 0.00 579 GLN A O 15
ATOM 23399 N N . LEU A 1 24 ? 2.816 3.077 -3.630 1.00 0.00 580 LEU A N 15
ATOM 23400 C CA . LEU A 1 24 ? 2.027 2.120 -2.880 1.00 0.00 580 LEU A CA 15
ATOM 23401 C C . LEU A 1 24 ? 0.990 1.429 -3.787 1.00 0.00 580 LEU A C 15
ATOM 23402 O O . LEU A 1 24 ? 0.704 0.243 -3.614 1.00 0.00 580 LEU A O 15
ATOM 23418 N N . SER A 1 25 ? 0.454 2.171 -4.783 1.00 0.00 581 SER A N 15
ATOM 23419 C CA . SER A 1 25 ? -0.505 1.616 -5.742 1.00 0.00 581 SER A CA 15
ATOM 23420 C C . SER A 1 25 ? 0.151 0.468 -6.504 1.00 0.00 581 SER A C 15
ATOM 23421 O O . SER A 1 25 ? -0.451 -0.590 -6.732 1.00 0.00 581 SER A O 15
ATOM 23429 N N . LEU A 1 26 ? 1.384 0.712 -6.929 1.00 0.00 582 LEU A N 15
ATOM 23430 C CA . LEU A 1 26 ? 2.143 -0.242 -7.686 1.00 0.00 582 LEU A CA 15
ATOM 23431 C C . LEU A 1 26 ? 2.586 -1.417 -6.815 1.00 0.00 582 LEU A C 15
ATOM 23432 O O . LEU A 1 26 ? 2.696 -2.543 -7.300 1.00 0.00 582 LEU A O 15
ATOM 23448 N N . ASP A 1 27 ? 2.817 -1.156 -5.526 1.00 0.00 583 ASP A N 15
ATOM 23449 C CA . ASP A 1 27 ? 3.200 -2.214 -4.583 1.00 0.00 583 ASP A CA 15
ATOM 23450 C C . ASP A 1 27 ? 2.107 -3.247 -4.475 1.00 0.00 583 ASP A C 15
ATOM 23451 O O . ASP A 1 27 ? 2.326 -4.413 -4.778 1.00 0.00 583 ASP A O 15
ATOM 23460 N N . ILE A 1 28 ? 0.909 -2.805 -4.099 1.00 0.00 584 ILE A N 15
ATOM 23461 C CA . ILE A 1 28 ? -0.251 -3.707 -3.966 1.00 0.00 584 ILE A CA 15
ATOM 23462 C C . ILE A 1 28 ? -0.552 -4.435 -5.297 1.00 0.00 584 ILE A C 15
ATOM 23463 O O . ILE A 1 28 ? -0.916 -5.605 -5.303 1.00 0.00 584 ILE A O 15
ATOM 23479 N N . ASN A 1 29 ? -0.343 -3.747 -6.406 1.00 0.00 585 ASN A N 15
ATOM 23480 C CA . ASN A 1 29 ? -0.541 -4.334 -7.741 1.00 0.00 585 ASN A CA 15
ATOM 23481 C C . ASN A 1 29 ? 0.367 -5.564 -7.935 1.00 0.00 585 ASN A C 15
ATOM 23482 O O . ASN A 1 29 ? -0.019 -6.548 -8.572 1.00 0.00 585 ASN A O 15
ATOM 23493 N N . ARG A 1 30 ? 1.545 -5.505 -7.347 1.00 0.00 586 ARG A N 15
ATOM 23494 C CA . ARG A 1 30 ? 2.567 -6.519 -7.505 1.00 0.00 586 ARG A CA 15
ATOM 23495 C C . ARG A 1 30 ? 2.384 -7.698 -6.529 1.00 0.00 586 ARG A C 15
ATOM 23496 O O . ARG A 1 30 ? 2.766 -8.833 -6.845 1.00 0.00 586 ARG A O 15
ATOM 23517 N N . LEU A 1 31 ? 1.800 -7.450 -5.371 1.00 0.00 587 LEU A N 15
ATOM 23518 C CA . LEU A 1 31 ? 1.611 -8.521 -4.401 1.00 0.00 587 LEU A CA 15
ATOM 23519 C C . LEU A 1 31 ? 0.540 -9.539 -4.817 1.00 0.00 587 LEU A C 15
ATOM 23520 O O . LEU A 1 31 ? -0.423 -9.200 -5.510 1.00 0.00 587 LEU A O 15
ATOM 23536 N N . PRO A 1 32 ? 0.752 -10.824 -4.436 1.00 0.00 588 PRO A N 15
ATOM 23537 C CA . PRO A 1 32 ? -0.154 -11.939 -4.757 1.00 0.00 588 PRO A CA 15
ATOM 23538 C C . PRO A 1 32 ? -1.598 -11.743 -4.263 1.00 0.00 588 PRO A C 15
ATOM 23539 O O . PRO A 1 32 ? -1.858 -10.964 -3.331 1.00 0.00 588 PRO A O 15
ATOM 23550 N N . GLY A 1 33 ? -2.512 -12.497 -4.863 1.00 0.00 589 GLY A N 15
ATOM 23551 C CA . GLY A 1 33 ? -3.937 -12.420 -4.552 1.00 0.00 589 GLY A CA 15
ATOM 23552 C C . GLY A 1 33 ? -4.268 -12.664 -3.085 1.00 0.00 589 GLY A C 15
ATOM 23553 O O . GLY A 1 33 ? -5.150 -12.020 -2.521 1.00 0.00 589 GLY A O 15
ATOM 23557 N N . GLU A 1 34 ? -3.548 -13.574 -2.471 1.00 0.00 590 GLU A N 15
ATOM 23558 C CA . GLU A 1 34 ? -3.746 -13.918 -1.072 1.00 0.00 590 GLU A CA 15
ATOM 23559 C C . GLU A 1 34 ? -3.381 -12.691 -0.203 1.00 0.00 590 GLU A C 15
ATOM 23560 O O . GLU A 1 34 ? -4.023 -12.391 0.808 1.00 0.00 590 GLU A O 15
ATOM 23572 N N . LYS A 1 35 ? -2.421 -11.924 -0.685 1.00 0.00 591 LYS A N 15
ATOM 23573 C CA . LYS A 1 35 ? -1.896 -10.791 0.043 1.00 0.00 591 LYS A CA 15
ATOM 23574 C C . LYS A 1 35 ? -2.740 -9.531 -0.093 1.00 0.00 591 LYS A C 15
ATOM 23575 O O . LYS A 1 35 ? -2.790 -8.737 0.846 1.00 0.00 591 LYS A O 15
ATOM 23594 N N . LEU A 1 36 ? -3.431 -9.351 -1.230 1.00 0.00 592 LEU A N 15
ATOM 23595 C CA . LEU A 1 36 ? -4.313 -8.191 -1.406 1.00 0.00 592 LEU A CA 15
ATOM 23596 C C . LEU A 1 36 ? -5.438 -8.241 -0.351 1.00 0.00 592 LEU A C 15
ATOM 23597 O O . LEU A 1 36 ? -5.805 -7.226 0.246 1.00 0.00 592 LEU A O 15
ATOM 23613 N N . GLY A 1 37 ? -5.929 -9.447 -0.093 1.00 0.00 593 GLY A N 15
ATOM 23614 C CA . GLY A 1 37 ? -6.976 -9.640 0.889 1.00 0.00 593 GLY A CA 15
ATOM 23615 C C . GLY A 1 37 ? -6.453 -9.500 2.302 1.00 0.00 593 GLY A C 15
ATOM 23616 O O . GLY A 1 37 ? -7.193 -9.178 3.226 1.00 0.00 593 GLY A O 15
ATOM 23620 N N . ARG A 1 38 ? -5.189 -9.783 2.469 1.00 0.00 594 ARG A N 15
ATOM 23621 C CA . ARG A 1 38 ? -4.522 -9.650 3.750 1.00 0.00 594 ARG A CA 15
ATOM 23622 C C . ARG A 1 38 ? -4.351 -8.192 4.089 1.00 0.00 594 ARG A C 15
ATOM 23623 O O . ARG A 1 38 ? -4.811 -7.724 5.121 1.00 0.00 594 ARG A O 15
ATOM 23644 N N . VAL A 1 39 ? -3.733 -7.480 3.183 1.00 0.00 595 VAL A N 15
ATOM 23645 C CA . VAL A 1 39 ? -3.370 -6.101 3.394 1.00 0.00 595 VAL A CA 15
ATOM 23646 C C . VAL A 1 39 ? -4.560 -5.211 3.609 1.00 0.00 595 VAL A C 15
ATOM 23647 O O . VAL A 1 39 ? -4.514 -4.353 4.474 1.00 0.00 595 VAL A O 15
ATOM 23660 N N . VAL A 1 40 ? -5.647 -5.468 2.894 1.00 0.00 596 VAL A N 15
ATOM 23661 C CA . VAL A 1 40 ? -6.841 -4.658 3.022 1.00 0.00 596 VAL A CA 15
ATOM 23662 C C . VAL A 1 40 ? -7.350 -4.685 4.464 1.00 0.00 596 VAL A C 15
ATOM 23663 O O . VAL A 1 40 ? -7.861 -3.702 4.967 1.00 0.00 596 VAL A O 15
ATOM 23676 N N . HIS A 1 41 ? -7.114 -5.801 5.134 1.00 0.00 597 HIS A N 15
ATOM 23677 C CA . HIS A 1 41 ? -7.552 -5.977 6.508 1.00 0.00 597 HIS A CA 15
ATOM 23678 C C . HIS A 1 41 ? -6.653 -5.175 7.452 1.00 0.00 597 HIS A C 15
ATOM 23679 O O . HIS A 1 41 ? -7.128 -4.522 8.384 1.00 0.00 597 HIS A O 15
ATOM 23693 N N . ILE A 1 42 ? -5.356 -5.216 7.194 1.00 0.00 598 ILE A N 15
ATOM 23694 C CA . ILE A 1 42 ? -4.393 -4.482 8.006 1.00 0.00 598 ILE A CA 15
ATOM 23695 C C . ILE A 1 42 ? -4.611 -2.976 7.835 1.00 0.00 598 ILE A C 15
ATOM 23696 O O . ILE A 1 42 ? -4.638 -2.215 8.815 1.00 0.00 598 ILE A O 15
ATOM 23712 N N . ILE A 1 43 ? -4.796 -2.561 6.600 1.00 0.00 599 ILE A N 15
ATOM 23713 C CA . ILE A 1 43 ? -4.990 -1.142 6.293 1.00 0.00 599 ILE A CA 15
ATOM 23714 C C . ILE A 1 43 ? -6.329 -0.623 6.832 1.00 0.00 599 ILE A C 15
ATOM 23715 O O . ILE A 1 43 ? -6.375 0.461 7.426 1.00 0.00 599 ILE A O 15
ATOM 23731 N N . GLN A 1 44 ? -7.395 -1.433 6.718 1.00 0.00 600 GLN A N 15
ATOM 23732 C CA . GLN A 1 44 ? -8.736 -1.020 7.189 1.00 0.00 600 GLN A CA 15
ATOM 23733 C C . GLN A 1 44 ? -8.769 -0.931 8.719 1.00 0.00 600 GLN A C 15
ATOM 23734 O O . GLN A 1 44 ? -9.707 -0.449 9.315 1.00 0.00 600 GLN A O 15
ATOM 23748 N N . SER A 1 45 ? -7.729 -1.397 9.352 1.00 0.00 601 SER A N 15
ATOM 23749 C CA . SER A 1 45 ? -7.639 -1.293 10.772 1.00 0.00 601 SER A CA 15
ATOM 23750 C C . SER A 1 45 ? -7.299 0.159 11.175 1.00 0.00 601 SER A C 15
ATOM 23751 O O . SER A 1 45 ? -7.370 0.524 12.344 1.00 0.00 601 SER A O 15
ATOM 23759 N N . ARG A 1 46 ? -6.940 0.987 10.194 1.00 0.00 602 ARG A N 15
ATOM 23760 C CA . ARG A 1 46 ? -6.660 2.377 10.464 1.00 0.00 602 ARG A CA 15
ATOM 23761 C C . ARG A 1 46 ? -7.849 3.281 10.174 1.00 0.00 602 ARG A C 15
ATOM 23762 O O . ARG A 1 46 ? -8.084 4.242 10.917 1.00 0.00 602 ARG A O 15
ATOM 23783 N N . GLU A 1 47 ? -8.607 2.996 9.131 1.00 0.00 603 GLU A N 15
ATOM 23784 C CA . GLU A 1 47 ? -9.729 3.862 8.783 1.00 0.00 603 GLU A CA 15
ATOM 23785 C C . GLU A 1 47 ? -11.077 3.097 8.697 1.00 0.00 603 GLU A C 15
ATOM 23786 O O . GLU A 1 47 ? -11.091 1.887 8.632 1.00 0.00 603 GLU A O 15
ATOM 23798 N N . PRO A 1 48 ? -12.226 3.795 8.774 1.00 0.00 604 PRO A N 15
ATOM 23799 C CA . PRO A 1 48 ? -13.539 3.175 8.713 1.00 0.00 604 PRO A CA 15
ATOM 23800 C C . PRO A 1 48 ? -14.191 3.162 7.304 1.00 0.00 604 PRO A C 15
ATOM 23801 O O . PRO A 1 48 ? -15.238 2.524 7.121 1.00 0.00 604 PRO A O 15
ATOM 23812 N N . SER A 1 49 ? -13.586 3.849 6.339 1.00 0.00 605 SER A N 15
ATOM 23813 C CA . SER A 1 49 ? -14.195 4.157 5.021 1.00 0.00 605 SER A CA 15
ATOM 23814 C C . SER A 1 49 ? -14.810 2.933 4.291 1.00 0.00 605 SER A C 15
ATOM 23815 O O . SER A 1 49 ? -15.900 3.031 3.727 1.00 0.00 605 SER A O 15
ATOM 23823 N N . LEU A 1 50 ? -14.143 1.798 4.310 1.00 0.00 606 LEU A N 15
ATOM 23824 C CA . LEU A 1 50 ? -14.672 0.636 3.605 1.00 0.00 606 LEU A CA 15
ATOM 23825 C C . LEU A 1 50 ? -15.268 -0.392 4.554 1.00 0.00 606 LEU A C 15
ATOM 23826 O O . LEU A 1 50 ? -15.827 -1.395 4.127 1.00 0.00 606 LEU A O 15
ATOM 23842 N N . ARG A 1 51 ? -15.204 -0.105 5.831 1.00 0.00 607 ARG A N 15
ATOM 23843 C CA . ARG A 1 51 ? -15.615 -1.064 6.847 1.00 0.00 607 ARG A CA 15
ATOM 23844 C C . ARG A 1 51 ? -17.109 -1.094 7.078 1.00 0.00 607 ARG A C 15
ATOM 23845 O O . ARG A 1 51 ? -17.640 -2.099 7.541 1.00 0.00 607 ARG A O 15
ATOM 23866 N N . ASP A 1 52 ? -17.795 -0.009 6.754 1.00 0.00 608 ASP A N 15
ATOM 23867 C CA . ASP A 1 52 ? -19.262 -0.003 6.880 1.00 0.00 608 ASP A CA 15
ATOM 23868 C C . ASP A 1 52 ? -19.844 -0.813 5.745 1.00 0.00 608 ASP A C 15
ATOM 23869 O O . ASP A 1 52 ? -20.881 -1.477 5.875 1.00 0.00 608 ASP A O 15
ATOM 23878 N N . SER A 1 53 ? -19.135 -0.778 4.656 1.00 0.00 609 SER A N 15
ATOM 23879 C CA . SER A 1 53 ? -19.461 -1.478 3.459 1.00 0.00 609 SER A CA 15
ATOM 23880 C C . SER A 1 53 ? -18.910 -2.931 3.562 1.00 0.00 609 SER A C 15
ATOM 23881 O O . SER A 1 53 ? -18.898 -3.529 4.653 1.00 0.00 609 SER A O 15
ATOM 23889 N N . ASN A 1 54 ? -18.491 -3.498 2.448 1.00 0.00 610 ASN A N 15
ATOM 23890 C CA . ASN A 1 54 ? -17.914 -4.835 2.428 1.00 0.00 610 ASN A CA 15
ATOM 23891 C C . ASN A 1 54 ? -16.428 -4.746 2.817 1.00 0.00 610 ASN A C 15
ATOM 23892 O O . ASN A 1 54 ? -15.633 -4.151 2.088 1.00 0.00 610 ASN A O 15
ATOM 23903 N N . PRO A 1 55 ? -16.030 -5.319 3.971 1.00 0.00 611 PRO A N 15
ATOM 23904 C CA . PRO A 1 55 ? -14.640 -5.247 4.453 1.00 0.00 611 PRO A CA 15
ATOM 23905 C C . PRO A 1 55 ? -13.671 -6.105 3.635 1.00 0.00 611 PRO A C 15
ATOM 23906 O O . PRO A 1 55 ? -12.457 -5.946 3.739 1.00 0.00 611 PRO A O 15
ATOM 23917 N N . ASP A 1 56 ? -14.213 -7.003 2.828 1.00 0.00 612 ASP A N 15
ATOM 23918 C CA . ASP A 1 56 ? -13.398 -7.880 1.981 1.00 0.00 612 ASP A CA 15
ATOM 23919 C C . ASP A 1 56 ? -13.071 -7.221 0.669 1.00 0.00 612 ASP A C 15
ATOM 23920 O O . ASP A 1 56 ? -12.274 -7.748 -0.116 1.00 0.00 612 ASP A O 15
ATOM 23929 N N . GLU A 1 57 ? -13.678 -6.087 0.424 1.00 0.00 613 GLU A N 15
ATOM 23930 C CA . GLU A 1 57 ? -13.499 -5.403 -0.819 1.00 0.00 613 GLU A CA 15
ATOM 23931 C C . GLU A 1 57 ? -12.232 -4.553 -0.727 1.00 0.00 613 GLU A C 15
ATOM 23932 O O . GLU A 1 57 ? -11.972 -3.910 0.296 1.00 0.00 613 GLU A O 15
ATOM 23944 N N . ILE A 1 58 ? -11.475 -4.538 -1.785 1.00 0.00 614 ILE A N 15
ATOM 23945 C CA . ILE A 1 58 ? -10.205 -3.870 -1.813 1.00 0.00 614 ILE A CA 15
ATOM 23946 C C . ILE A 1 58 ? -10.280 -2.600 -2.606 1.00 0.00 614 ILE A C 15
ATOM 23947 O O . ILE A 1 58 ? -10.324 -2.612 -3.841 1.00 0.00 614 ILE A O 15
ATOM 23963 N N . GLU A 1 59 ? -10.322 -1.501 -1.913 1.00 0.00 615 GLU A N 15
ATOM 23964 C CA . GLU A 1 59 ? -10.292 -0.271 -2.581 1.00 0.00 615 GLU A CA 15
ATOM 23965 C C . GLU A 1 59 ? -9.454 0.757 -1.935 1.00 0.00 615 GLU A C 15
ATOM 23966 O O . GLU A 1 59 ? -9.650 1.164 -0.793 1.00 0.00 615 GLU A O 15
ATOM 23978 N N . ILE A 1 60 ? -8.483 1.097 -2.693 1.00 0.00 616 ILE A N 15
ATOM 23979 C CA . ILE A 1 60 ? -7.397 1.926 -2.308 1.00 0.00 616 ILE A CA 15
ATOM 23980 C C . ILE A 1 60 ? -7.531 3.333 -2.862 1.00 0.00 616 ILE A C 15
ATOM 23981 O O . ILE A 1 60 ? -7.231 3.591 -3.966 1.00 0.00 616 ILE A O 15
ATOM 23997 N N . ASP A 1 61 ? -8.066 4.171 -2.074 1.00 0.00 617 ASP A N 15
ATOM 23998 C CA . ASP A 1 61 ? -8.360 5.581 -2.374 1.00 0.00 617 ASP A CA 15
ATOM 23999 C C . ASP A 1 61 ? -7.181 6.594 -2.463 1.00 0.00 617 ASP A C 15
ATOM 24000 O O . ASP A 1 61 ? -7.386 7.760 -2.748 1.00 0.00 617 ASP A O 15
ATOM 24009 N N . PHE A 1 62 ? -5.956 6.128 -2.208 1.00 0.00 618 PHE A N 15
ATOM 24010 C CA . PHE A 1 62 ? -4.719 6.965 -1.937 1.00 0.00 618 PHE A CA 15
ATOM 24011 C C . PHE A 1 62 ? -4.370 8.121 -2.911 1.00 0.00 618 PHE A C 15
ATOM 24012 O O . PHE A 1 62 ? -3.334 8.742 -2.745 1.00 0.00 618 PHE A O 15
ATOM 24029 N N . GLU A 1 63 ? -5.155 8.398 -3.896 1.00 0.00 619 GLU A N 15
ATOM 24030 C CA . GLU A 1 63 ? -4.997 9.654 -4.597 1.00 0.00 619 GLU A CA 15
ATOM 24031 C C . GLU A 1 63 ? -5.474 10.779 -3.665 1.00 0.00 619 GLU A C 15
ATOM 24032 O O . GLU A 1 63 ? -4.927 11.894 -3.652 1.00 0.00 619 GLU A O 15
ATOM 24044 N N . THR A 1 64 ? -6.495 10.464 -2.895 1.00 0.00 620 THR A N 15
ATOM 24045 C CA . THR A 1 64 ? -7.102 11.383 -1.964 1.00 0.00 620 THR A CA 15
ATOM 24046 C C . THR A 1 64 ? -6.986 10.915 -0.511 1.00 0.00 620 THR A C 15
ATOM 24047 O O . THR A 1 64 ? -6.931 11.736 0.412 1.00 0.00 620 THR A O 15
ATOM 24058 N N . LEU A 1 65 ? -7.001 9.607 -0.317 1.00 0.00 621 LEU A N 15
ATOM 24059 C CA . LEU A 1 65 ? -6.936 9.005 1.017 1.00 0.00 621 LEU A CA 15
ATOM 24060 C C . LEU A 1 65 ? -5.684 9.441 1.798 1.00 0.00 621 LEU A C 15
ATOM 24061 O O . LEU A 1 65 ? -4.574 9.513 1.260 1.00 0.00 621 LEU A O 15
ATOM 24077 N N . LYS A 1 66 ? -5.912 9.705 3.068 1.00 0.00 622 LYS A N 15
ATOM 24078 C CA . LYS A 1 66 ? -4.956 10.283 3.994 1.00 0.00 622 LYS A CA 15
ATOM 24079 C C . LYS A 1 66 ? -3.685 9.441 4.196 1.00 0.00 622 LYS A C 15
ATOM 24080 O O . LYS A 1 66 ? -3.735 8.196 4.254 1.00 0.00 622 LYS A O 15
ATOM 24099 N N . PRO A 1 67 ? -2.523 10.131 4.367 1.00 0.00 623 PRO A N 15
ATOM 24100 C CA . PRO A 1 67 ? -1.213 9.491 4.577 1.00 0.00 623 PRO A CA 15
ATOM 24101 C C . PRO A 1 67 ? -1.174 8.658 5.860 1.00 0.00 623 PRO A C 15
ATOM 24102 O O . PRO A 1 67 ? -0.363 7.736 5.994 1.00 0.00 623 PRO A O 15
ATOM 24113 N N . THR A 1 68 ? -2.075 8.971 6.776 1.00 0.00 624 THR A N 15
ATOM 24114 C CA . THR A 1 68 ? -2.201 8.269 8.025 1.00 0.00 624 THR A CA 15
ATOM 24115 C C . THR A 1 68 ? -2.539 6.791 7.766 1.00 0.00 624 THR A C 15
ATOM 24116 O O . THR A 1 68 ? -2.102 5.911 8.482 1.00 0.00 624 THR A O 15
ATOM 24127 N N . THR A 1 69 ? -3.298 6.539 6.736 1.00 0.00 625 THR A N 15
ATOM 24128 C CA . THR A 1 69 ? -3.646 5.201 6.361 1.00 0.00 625 THR A CA 15
ATOM 24129 C C . THR A 1 69 ? -2.524 4.604 5.479 1.00 0.00 625 THR A C 15
ATOM 24130 O O . THR A 1 69 ? -2.141 3.438 5.619 1.00 0.00 625 THR A O 15
ATOM 24141 N N . LEU A 1 70 ? -1.975 5.465 4.639 1.00 0.00 626 LEU A N 15
ATOM 24142 C CA . LEU A 1 70 ? -0.931 5.145 3.651 1.00 0.00 626 LEU A CA 15
ATOM 24143 C C . LEU A 1 70 ? 0.305 4.488 4.280 1.00 0.00 626 LEU A C 15
ATOM 24144 O O . LEU A 1 70 ? 0.802 3.470 3.787 1.00 0.00 626 LEU A O 15
ATOM 24160 N N . ARG A 1 71 ? 0.775 5.065 5.373 1.00 0.00 627 ARG A N 15
ATOM 24161 C CA . ARG A 1 71 ? 2.008 4.626 6.034 1.00 0.00 627 ARG A CA 15
ATOM 24162 C C . ARG A 1 71 ? 1.965 3.172 6.519 1.00 0.00 627 ARG A C 15
ATOM 24163 O O . ARG A 1 71 ? 3.013 2.532 6.648 1.00 0.00 627 ARG A O 15
ATOM 24184 N N . GLU A 1 72 ? 0.767 2.641 6.761 1.00 0.00 628 GLU A N 15
ATOM 24185 C CA . GLU A 1 72 ? 0.630 1.253 7.195 1.00 0.00 628 GLU A CA 15
ATOM 24186 C C . GLU A 1 72 ? 1.061 0.330 6.057 1.00 0.00 628 GLU A C 15
ATOM 24187 O O . GLU A 1 72 ? 1.777 -0.655 6.261 1.00 0.00 628 GLU A O 15
ATOM 24199 N N . LEU A 1 73 ? 0.650 0.686 4.849 1.00 0.00 629 LEU A N 15
ATOM 24200 C CA . LEU A 1 73 ? 0.968 -0.095 3.673 1.00 0.00 629 LEU A CA 15
ATOM 24201 C C . LEU A 1 73 ? 2.455 -0.001 3.371 1.00 0.00 629 LEU A C 15
ATOM 24202 O O . LEU A 1 73 ? 3.058 -0.960 2.937 1.00 0.00 629 LEU A O 15
ATOM 24218 N N . GLU A 1 74 ? 3.035 1.151 3.663 1.00 0.00 630 GLU A N 15
ATOM 24219 C CA . GLU A 1 74 ? 4.464 1.397 3.475 1.00 0.00 630 GLU A CA 15
ATOM 24220 C C . GLU A 1 74 ? 5.261 0.364 4.312 1.00 0.00 630 GLU A C 15
ATOM 24221 O O . GLU A 1 74 ? 6.199 -0.257 3.819 1.00 0.00 630 GLU A O 15
ATOM 24233 N N . ARG A 1 75 ? 4.804 0.138 5.547 1.00 0.00 631 ARG A N 15
ATOM 24234 C CA . ARG A 1 75 ? 5.412 -0.850 6.460 1.00 0.00 631 ARG A CA 15
ATOM 24235 C C . ARG A 1 75 ? 5.250 -2.240 5.900 1.00 0.00 631 ARG A C 15
ATOM 24236 O O . ARG A 1 75 ? 6.214 -3.006 5.787 1.00 0.00 631 ARG A O 15
ATOM 24257 N N . TYR A 1 76 ? 4.011 -2.539 5.535 1.00 0.00 632 TYR A N 15
ATOM 24258 C CA . TYR A 1 76 ? 3.596 -3.833 5.034 1.00 0.00 632 TYR A CA 15
ATOM 24259 C C . TYR A 1 76 ? 4.430 -4.213 3.829 1.00 0.00 632 TYR A C 15
ATOM 24260 O O . TYR A 1 76 ? 4.905 -5.357 3.699 1.00 0.00 632 TYR A O 15
ATOM 24278 N N . VAL A 1 77 ? 4.620 -3.257 2.970 1.00 0.00 633 VAL A N 15
ATOM 24279 C CA . VAL A 1 77 ? 5.349 -3.473 1.767 1.00 0.00 633 VAL A CA 15
ATOM 24280 C C . VAL A 1 77 ? 6.837 -3.546 2.042 1.00 0.00 633 VAL A C 15
ATOM 24281 O O . VAL A 1 77 ? 7.517 -4.348 1.444 1.00 0.00 633 VAL A O 15
ATOM 24294 N N . LYS A 1 78 ? 7.329 -2.748 2.983 1.00 0.00 634 LYS A N 15
ATOM 24295 C CA . LYS A 1 78 ? 8.750 -2.756 3.322 1.00 0.00 634 LYS A CA 15
ATOM 24296 C C . LYS A 1 78 ? 9.179 -4.136 3.815 1.00 0.00 634 LYS A C 15
ATOM 24297 O O . LYS A 1 78 ? 10.287 -4.591 3.523 1.00 0.00 634 LYS A O 15
ATOM 24316 N N . SER A 1 79 ? 8.287 -4.813 4.515 1.00 0.00 635 SER A N 15
ATOM 24317 C CA . SER A 1 79 ? 8.538 -6.168 4.947 1.00 0.00 635 SER A CA 15
ATOM 24318 C C . SER A 1 79 ? 8.709 -7.082 3.701 1.00 0.00 635 SER A C 15
ATOM 24319 O O . SER A 1 79 ? 9.607 -7.908 3.644 1.00 0.00 635 SER A O 15
ATOM 24327 N N . CYS A 1 80 ? 7.876 -6.857 2.687 1.00 0.00 636 CYS A N 15
ATOM 24328 C CA . CYS A 1 80 ? 7.929 -7.599 1.425 1.00 0.00 636 CYS A CA 15
ATOM 24329 C C . CYS A 1 80 ? 9.125 -7.128 0.541 1.00 0.00 636 CYS A C 15
ATOM 24330 O O . CYS A 1 80 ? 9.510 -7.793 -0.429 1.00 0.00 636 CYS A O 15
ATOM 24338 N N . LEU A 1 81 ? 9.680 -5.965 0.865 1.00 0.00 637 LEU A N 15
ATOM 24339 C CA . LEU A 1 81 ? 10.819 -5.420 0.129 1.00 0.00 637 LEU A CA 15
ATOM 24340 C C . LEU A 1 81 ? 12.103 -6.040 0.625 1.00 0.00 637 LEU A C 15
ATOM 24341 O O . LEU A 1 81 ? 13.089 -6.123 -0.105 1.00 0.00 637 LEU A O 15
ATOM 24357 N N . GLN A 1 82 ? 12.116 -6.429 1.873 1.00 0.00 638 GLN A N 15
ATOM 24358 C CA . GLN A 1 82 ? 13.264 -7.104 2.414 1.00 0.00 638 GLN A CA 15
ATOM 24359 C C . GLN A 1 82 ? 13.076 -8.607 2.301 1.00 0.00 638 GLN A C 15
ATOM 24360 O O . GLN A 1 82 ? 14.014 -9.342 1.993 1.00 0.00 638 GLN A O 15
ATOM 24374 N N . LYS A 1 83 ? 11.862 -9.064 2.523 1.00 0.00 639 LYS A N 15
ATOM 24375 C CA . LYS A 1 83 ? 11.535 -10.451 2.363 1.00 0.00 639 LYS A CA 15
ATOM 24376 C C . LYS A 1 83 ? 10.996 -10.653 0.964 1.00 0.00 639 LYS A C 15
ATOM 24377 O O . LYS A 1 83 ? 9.794 -10.569 0.721 1.00 0.00 639 LYS A O 15
ATOM 24396 N N . LYS A 1 84 ? 11.898 -10.844 0.041 1.00 0.00 640 LYS A N 15
ATOM 24397 C CA . LYS A 1 84 ? 11.527 -10.991 -1.350 1.00 0.00 640 LYS A CA 15
ATOM 24398 C C . LYS A 1 84 ? 11.439 -12.444 -1.735 1.00 0.00 640 LYS A C 15
ATOM 24399 O O . LYS A 1 84 ? 11.037 -12.777 -2.851 1.00 0.00 640 LYS A O 15
ATOM 24418 N N . GLN A 1 85 ? 11.805 -13.312 -0.816 1.00 0.00 641 GLN A N 15
ATOM 24419 C CA . GLN A 1 85 ? 11.764 -14.729 -1.070 1.00 0.00 641 GLN A CA 15
ATOM 24420 C C . GLN A 1 85 ? 10.320 -15.219 -1.085 1.00 0.00 641 GLN A C 15
ATOM 24421 O O . GLN A 1 85 ? 9.699 -15.386 -0.033 1.00 0.00 641 GLN A O 15
ATOM 24435 N N . ARG A 1 86 ? 9.793 -15.423 -2.254 1.00 0.00 642 ARG A N 15
ATOM 24436 C CA . ARG A 1 86 ? 8.450 -15.914 -2.413 1.00 0.00 642 ARG A CA 15
ATOM 24437 C C . ARG A 1 86 ? 8.397 -16.903 -3.549 1.00 0.00 642 ARG A C 15
ATOM 24438 O O . ARG A 1 86 ? 9.405 -17.120 -4.242 1.00 0.00 642 ARG A O 15
ATOM 24459 N N . LYS A 1 87 ? 7.264 -17.510 -3.736 1.00 0.00 643 LYS A N 15
ATOM 24460 C CA . LYS A 1 87 ? 7.087 -18.478 -4.778 1.00 0.00 643 LYS A CA 15
ATOM 24461 C C . LYS A 1 87 ? 6.226 -17.884 -5.866 1.00 0.00 643 LYS A C 15
ATOM 24462 O O . LYS A 1 87 ? 6.750 -17.569 -6.945 1.00 0.00 643 LYS A O 15
ATOM 24482 N N . ARG B 2 1 ? 2.369 5.256 -16.011 1.00 0.00 1591 ARG B N 15
ATOM 24483 C CA . ARG B 2 1 ? 1.108 4.611 -16.409 1.00 0.00 1591 ARG B CA 15
ATOM 24484 C C . ARG B 2 1 ? 0.041 4.748 -15.333 1.00 0.00 1591 ARG B C 15
ATOM 24485 O O . ARG B 2 1 ? -0.994 5.364 -15.565 1.00 0.00 1591 ARG B O 15
ATOM 24506 N N . SER B 2 2 ? 0.267 4.195 -14.166 1.00 0.00 1592 SER B N 15
ATOM 24507 C CA . SER B 2 2 ? -0.715 4.285 -13.119 1.00 0.00 1592 SER B CA 15
ATOM 24508 C C . SER B 2 2 ? -0.590 5.618 -12.387 1.00 0.00 1592 SER B C 15
ATOM 24509 O O . SER B 2 2 ? 0.213 5.764 -11.479 1.00 0.00 1592 SER B O 15
ATOM 24517 N N . VAL B 2 3 ? -1.367 6.592 -12.837 1.00 0.00 1593 VAL B N 15
ATOM 24518 C CA . VAL B 2 3 ? -1.354 7.942 -12.272 1.00 0.00 1593 VAL B CA 15
ATOM 24519 C C . VAL B 2 3 ? -2.463 8.129 -11.249 1.00 0.00 1593 VAL B C 15
ATOM 24520 O O . VAL B 2 3 ? -2.768 9.242 -10.837 1.00 0.00 1593 VAL B O 15
ATOM 24533 N N . LYS B 2 4 ? -3.015 7.032 -10.817 1.00 0.00 1594 LYS B N 15
ATOM 24534 C CA . LYS B 2 4 ? -4.084 7.006 -9.851 1.00 0.00 1594 LYS B CA 15
ATOM 24535 C C . LYS B 2 4 ? -3.834 5.938 -8.849 1.00 0.00 1594 LYS B C 15
ATOM 24536 O O . LYS B 2 4 ? -3.762 4.759 -9.192 1.00 0.00 1594 LYS B O 15
ATOM 24555 N N . VAL B 2 5 ? -3.662 6.342 -7.616 1.00 0.00 1595 VAL B N 15
ATOM 24556 C CA . VAL B 2 5 ? -3.537 5.407 -6.539 1.00 0.00 1595 VAL B CA 15
ATOM 24557 C C . VAL B 2 5 ? -4.939 5.045 -6.115 1.00 0.00 1595 VAL B C 15
ATOM 24558 O O . VAL B 2 5 ? -5.440 5.541 -5.110 1.00 0.00 1595 VAL B O 15
ATOM 24571 N N . LYS B 2 6 ? -5.596 4.289 -6.942 1.00 0.00 1596 LYS B N 15
ATOM 24572 C CA . LYS B 2 6 ? -6.930 3.868 -6.681 1.00 0.00 1596 LYS B CA 15
ATOM 24573 C C . LYS B 2 6 ? -7.015 2.385 -6.984 1.00 0.00 1596 LYS B C 15
ATOM 24574 O O . LYS B 2 6 ? -7.353 1.968 -8.100 1.00 0.00 1596 LYS B O 15
ATOM 24593 N N . ILE B 2 7 ? -6.591 1.595 -6.018 1.00 0.00 1597 ILE B N 15
ATOM 24594 C CA . ILE B 2 7 ? -6.555 0.168 -6.172 1.00 0.00 1597 ILE B CA 15
ATOM 24595 C C . ILE B 2 7 ? -7.892 -0.514 -5.973 1.00 0.00 1597 ILE B C 15
ATOM 24596 O O . ILE B 2 7 ? -8.653 -0.171 -5.091 1.00 0.00 1597 ILE B O 15
ATOM 24612 N N . LYS B 2 8 ? -8.151 -1.432 -6.857 1.00 0.00 1598 LYS B N 15
ATOM 24613 C CA . LYS B 2 8 ? -9.284 -2.326 -6.857 1.00 0.00 1598 LYS B CA 15
ATOM 24614 C C . LYS B 2 8 ? -8.770 -3.626 -7.453 1.00 0.00 1598 LYS B C 15
ATOM 24615 O O . LYS B 2 8 ? -8.737 -3.781 -8.683 1.00 0.00 1598 LYS B O 15
ATOM 24634 N N . LEU B 2 9 ? -8.251 -4.499 -6.604 1.00 0.00 1599 LEU B N 15
ATOM 24635 C CA . LEU B 2 9 ? -7.715 -5.768 -7.069 1.00 0.00 1599 LEU B CA 15
ATOM 24636 C C . LEU B 2 9 ? -8.812 -6.661 -7.599 1.00 0.00 1599 LEU B C 15
ATOM 24637 O O . LEU B 2 9 ? -9.856 -6.826 -6.959 1.00 0.00 1599 LEU B O 15
ATOM 24653 N N . GLY B 2 10 ? -8.580 -7.210 -8.750 1.00 0.00 1600 GLY B N 15
ATOM 24654 C CA . GLY B 2 10 ? -9.515 -8.103 -9.350 1.00 0.00 1600 GLY B CA 15
ATOM 24655 C C . GLY B 2 10 ? -8.869 -8.813 -10.487 1.00 0.00 1600 GLY B C 15
ATOM 24656 O O . GLY B 2 10 ? -8.947 -8.371 -11.621 1.00 0.00 1600 GLY B O 15
ATOM 24660 N N . ARG B 2 11 ? -8.184 -9.877 -10.196 1.00 0.00 1601 ARG B N 15
ATOM 24661 C CA . ARG B 2 11 ? -7.487 -10.603 -11.214 1.00 0.00 1601 ARG B CA 15
ATOM 24662 C C . ARG B 2 11 ? -7.836 -12.064 -11.066 1.00 0.00 1601 ARG B C 15
ATOM 24663 O O . ARG B 2 11 ? -6.981 -12.944 -10.903 1.00 0.00 1601 ARG B O 15
ATOM 24684 N N . LYS B 2 12 ? -9.107 -12.297 -11.077 1.00 0.00 1602 LYS B N 15
ATOM 24685 C CA . LYS B 2 12 ? -9.677 -13.611 -10.925 1.00 0.00 1602 LYS B CA 15
ATOM 24686 C C . LYS B 2 12 ? -10.361 -14.022 -12.213 1.00 0.00 1602 LYS B C 15
ATOM 24687 O O . LYS B 2 12 ? -10.063 -13.450 -13.286 1.00 0.00 1602 LYS B O 15
ATOM 24706 N N . ALA A 1 1 ? -9.752 26.440 26.312 1.00 0.00 557 ALA A N 16
ATOM 24707 C CA . ALA A 1 1 ? -9.900 25.075 25.811 1.00 0.00 557 ALA A CA 16
ATOM 24708 C C . ALA A 1 1 ? -9.970 25.083 24.293 1.00 0.00 557 ALA A C 16
ATOM 24709 O O . ALA A 1 1 ? -9.715 24.074 23.631 1.00 0.00 557 ALA A O 16
ATOM 24716 N N . SER A 1 2 ? -10.286 26.236 23.752 1.00 0.00 558 SER A N 16
ATOM 24717 C CA . SER A 1 2 ? -10.417 26.419 22.325 1.00 0.00 558 SER A CA 16
ATOM 24718 C C . SER A 1 2 ? -9.067 26.304 21.620 1.00 0.00 558 SER A C 16
ATOM 24719 O O . SER A 1 2 ? -8.942 25.666 20.565 1.00 0.00 558 SER A O 16
ATOM 24727 N N . ALA A 1 3 ? -8.052 26.883 22.241 1.00 0.00 559 ALA A N 16
ATOM 24728 C CA . ALA A 1 3 ? -6.689 26.855 21.728 1.00 0.00 559 ALA A CA 16
ATOM 24729 C C . ALA A 1 3 ? -6.131 25.439 21.775 1.00 0.00 559 ALA A C 16
ATOM 24730 O O . ALA A 1 3 ? -5.281 25.065 20.983 1.00 0.00 559 ALA A O 16
ATOM 24737 N N . SER A 1 4 ? -6.660 24.651 22.686 1.00 0.00 560 SER A N 16
ATOM 24738 C CA . SER A 1 4 ? -6.222 23.289 22.910 1.00 0.00 560 SER A CA 16
ATOM 24739 C C . SER A 1 4 ? -6.867 22.316 21.899 1.00 0.00 560 SER A C 16
ATOM 24740 O O . SER A 1 4 ? -6.804 21.092 22.061 1.00 0.00 560 SER A O 16
ATOM 24748 N N . TYR A 1 5 ? -7.478 22.851 20.874 1.00 0.00 561 TYR A N 16
ATOM 24749 C CA . TYR A 1 5 ? -8.115 22.044 19.874 1.00 0.00 561 TYR A CA 16
ATOM 24750 C C . TYR A 1 5 ? -7.307 22.060 18.589 1.00 0.00 561 TYR A C 16
ATOM 24751 O O . TYR A 1 5 ? -6.880 23.120 18.128 1.00 0.00 561 TYR A O 16
ATOM 24769 N N . ASP A 1 6 ? -7.093 20.891 18.045 1.00 0.00 562 ASP A N 16
ATOM 24770 C CA . ASP A 1 6 ? -6.380 20.713 16.798 1.00 0.00 562 ASP A CA 16
ATOM 24771 C C . ASP A 1 6 ? -7.374 20.216 15.781 1.00 0.00 562 ASP A C 16
ATOM 24772 O O . ASP A 1 6 ? -8.281 19.459 16.132 1.00 0.00 562 ASP A O 16
ATOM 24781 N N . SER A 1 7 ? -7.246 20.631 14.552 1.00 0.00 563 SER A N 16
ATOM 24782 C CA . SER A 1 7 ? -8.191 20.206 13.546 1.00 0.00 563 SER A CA 16
ATOM 24783 C C . SER A 1 7 ? -7.608 19.090 12.677 1.00 0.00 563 SER A C 16
ATOM 24784 O O . SER A 1 7 ? -8.096 17.951 12.690 1.00 0.00 563 SER A O 16
ATOM 24792 N N . GLU A 1 8 ? -6.552 19.391 11.973 1.00 0.00 564 GLU A N 16
ATOM 24793 C CA . GLU A 1 8 ? -5.934 18.449 11.084 1.00 0.00 564 GLU A CA 16
ATOM 24794 C C . GLU A 1 8 ? -4.496 18.821 10.887 1.00 0.00 564 GLU A C 16
ATOM 24795 O O . GLU A 1 8 ? -4.111 19.494 9.932 1.00 0.00 564 GLU A O 16
ATOM 24807 N N . GLU A 1 9 ? -3.728 18.445 11.857 1.00 0.00 565 GLU A N 16
ATOM 24808 C CA . GLU A 1 9 ? -2.345 18.805 11.929 1.00 0.00 565 GLU A CA 16
ATOM 24809 C C . GLU A 1 9 ? -1.551 17.685 11.329 1.00 0.00 565 GLU A C 16
ATOM 24810 O O . GLU A 1 9 ? -0.710 17.898 10.447 1.00 0.00 565 GLU A O 16
ATOM 24822 N N . GLU A 1 10 ? -1.838 16.490 11.832 1.00 0.00 566 GLU A N 16
ATOM 24823 C CA . GLU A 1 10 ? -1.283 15.240 11.347 1.00 0.00 566 GLU A CA 16
ATOM 24824 C C . GLU A 1 10 ? 0.254 15.197 11.464 1.00 0.00 566 GLU A C 16
ATOM 24825 O O . GLU A 1 10 ? 0.853 15.980 12.218 1.00 0.00 566 GLU A O 16
ATOM 24837 N N . GLU A 1 11 ? 0.871 14.273 10.772 1.00 0.00 567 GLU A N 16
ATOM 24838 C CA . GLU A 1 11 ? 2.306 14.068 10.867 1.00 0.00 567 GLU A CA 16
ATOM 24839 C C . GLU A 1 11 ? 3.068 15.041 9.971 1.00 0.00 567 GLU A C 16
ATOM 24840 O O . GLU A 1 11 ? 2.714 15.232 8.803 1.00 0.00 567 GLU A O 16
ATOM 24852 N N . GLU A 1 12 ? 4.107 15.627 10.515 1.00 0.00 568 GLU A N 16
ATOM 24853 C CA . GLU A 1 12 ? 4.951 16.557 9.797 1.00 0.00 568 GLU A CA 16
ATOM 24854 C C . GLU A 1 12 ? 6.147 15.849 9.199 1.00 0.00 568 GLU A C 16
ATOM 24855 O O . GLU A 1 12 ? 6.587 14.815 9.709 1.00 0.00 568 GLU A O 16
ATOM 24867 N N . GLY A 1 13 ? 6.649 16.385 8.121 1.00 0.00 569 GLY A N 16
ATOM 24868 C CA . GLY A 1 13 ? 7.826 15.862 7.504 1.00 0.00 569 GLY A CA 16
ATOM 24869 C C . GLY A 1 13 ? 7.602 15.656 6.050 1.00 0.00 569 GLY A C 16
ATOM 24870 O O . GLY A 1 13 ? 8.017 16.470 5.220 1.00 0.00 569 GLY A O 16
ATOM 24874 N N . LEU A 1 14 ? 6.910 14.606 5.742 1.00 0.00 570 LEU A N 16
ATOM 24875 C CA . LEU A 1 14 ? 6.597 14.256 4.388 1.00 0.00 570 LEU A CA 16
ATOM 24876 C C . LEU A 1 14 ? 5.161 14.616 4.076 1.00 0.00 570 LEU A C 16
ATOM 24877 O O . LEU A 1 14 ? 4.231 14.075 4.705 1.00 0.00 570 LEU A O 16
ATOM 24893 N N . PRO A 1 15 ? 4.942 15.557 3.157 1.00 0.00 571 PRO A N 16
ATOM 24894 C CA . PRO A 1 15 ? 3.607 15.877 2.685 1.00 0.00 571 PRO A CA 16
ATOM 24895 C C . PRO A 1 15 ? 3.155 14.812 1.707 1.00 0.00 571 PRO A C 16
ATOM 24896 O O . PRO A 1 15 ? 3.994 14.195 1.014 1.00 0.00 571 PRO A O 16
ATOM 24907 N N . MET A 1 16 ? 1.877 14.585 1.635 1.00 0.00 572 MET A N 16
ATOM 24908 C CA . MET A 1 16 ? 1.373 13.531 0.788 1.00 0.00 572 MET A CA 16
ATOM 24909 C C . MET A 1 16 ? 1.432 13.927 -0.674 1.00 0.00 572 MET A C 16
ATOM 24910 O O . MET A 1 16 ? 0.672 14.771 -1.156 1.00 0.00 572 MET A O 16
ATOM 24924 N N . SER A 1 17 ? 2.357 13.338 -1.367 1.00 0.00 573 SER A N 16
ATOM 24925 C CA . SER A 1 17 ? 2.565 13.626 -2.761 1.00 0.00 573 SER A CA 16
ATOM 24926 C C . SER A 1 17 ? 1.825 12.581 -3.584 1.00 0.00 573 SER A C 16
ATOM 24927 O O . SER A 1 17 ? 1.770 11.429 -3.179 1.00 0.00 573 SER A O 16
ATOM 24935 N N . TYR A 1 18 ? 1.254 12.957 -4.721 1.00 0.00 574 TYR A N 16
ATOM 24936 C CA . TYR A 1 18 ? 0.482 11.997 -5.524 1.00 0.00 574 TYR A CA 16
ATOM 24937 C C . TYR A 1 18 ? 1.341 10.857 -6.047 1.00 0.00 574 TYR A C 16
ATOM 24938 O O . TYR A 1 18 ? 0.880 9.711 -6.147 1.00 0.00 574 TYR A O 16
ATOM 24956 N N . ASP A 1 19 ? 2.589 11.161 -6.333 1.00 0.00 575 ASP A N 16
ATOM 24957 C CA . ASP A 1 19 ? 3.559 10.154 -6.737 1.00 0.00 575 ASP A CA 16
ATOM 24958 C C . ASP A 1 19 ? 3.816 9.170 -5.602 1.00 0.00 575 ASP A C 16
ATOM 24959 O O . ASP A 1 19 ? 3.903 7.974 -5.824 1.00 0.00 575 ASP A O 16
ATOM 24968 N N . GLU A 1 20 ? 3.884 9.687 -4.384 1.00 0.00 576 GLU A N 16
ATOM 24969 C CA . GLU A 1 20 ? 4.085 8.947 -3.228 1.00 0.00 576 GLU A CA 16
ATOM 24970 C C . GLU A 1 20 ? 2.913 7.997 -2.979 1.00 0.00 576 GLU A C 16
ATOM 24971 O O . GLU A 1 20 ? 3.117 6.811 -2.732 1.00 0.00 576 GLU A O 16
ATOM 24983 N N . LYS A 1 21 ? 1.690 8.534 -3.095 1.00 0.00 577 LYS A N 16
ATOM 24984 C CA . LYS A 1 21 ? 0.459 7.763 -2.873 1.00 0.00 577 LYS A CA 16
ATOM 24985 C C . LYS A 1 21 ? 0.465 6.552 -3.793 1.00 0.00 577 LYS A C 16
ATOM 24986 O O . LYS A 1 21 ? 0.194 5.425 -3.386 1.00 0.00 577 LYS A O 16
ATOM 25005 N N . ARG A 1 22 ? 0.813 6.806 -5.030 1.00 0.00 578 ARG A N 16
ATOM 25006 C CA . ARG A 1 22 ? 0.788 5.805 -6.037 1.00 0.00 578 ARG A CA 16
ATOM 25007 C C . ARG A 1 22 ? 2.016 4.886 -6.054 1.00 0.00 578 ARG A C 16
ATOM 25008 O O . ARG A 1 22 ? 1.947 3.780 -6.554 1.00 0.00 578 ARG A O 16
ATOM 25029 N N . GLN A 1 23 ? 3.144 5.349 -5.556 1.00 0.00 579 GLN A N 16
ATOM 25030 C CA . GLN A 1 23 ? 4.340 4.487 -5.437 1.00 0.00 579 GLN A CA 16
ATOM 25031 C C . GLN A 1 23 ? 3.979 3.224 -4.622 1.00 0.00 579 GLN A C 16
ATOM 25032 O O . GLN A 1 23 ? 4.438 2.119 -4.913 1.00 0.00 579 GLN A O 16
ATOM 25046 N N . LEU A 1 24 ? 3.098 3.398 -3.656 1.00 0.00 580 LEU A N 16
ATOM 25047 C CA . LEU A 1 24 ? 2.608 2.300 -2.844 1.00 0.00 580 LEU A CA 16
ATOM 25048 C C . LEU A 1 24 ? 1.591 1.422 -3.611 1.00 0.00 580 LEU A C 16
ATOM 25049 O O . LEU A 1 24 ? 1.483 0.214 -3.360 1.00 0.00 580 LEU A O 16
ATOM 25065 N N . SER A 1 25 ? 0.897 2.030 -4.585 1.00 0.00 581 SER A N 16
ATOM 25066 C CA . SER A 1 25 ? -0.095 1.346 -5.436 1.00 0.00 581 SER A CA 16
ATOM 25067 C C . SER A 1 25 ? 0.585 0.206 -6.172 1.00 0.00 581 SER A C 16
ATOM 25068 O O . SER A 1 25 ? 0.019 -0.865 -6.399 1.00 0.00 581 SER A O 16
ATOM 25076 N N . LEU A 1 26 ? 1.806 0.471 -6.554 1.00 0.00 582 LEU A N 16
ATOM 25077 C CA . LEU A 1 26 ? 2.587 -0.416 -7.344 1.00 0.00 582 LEU A CA 16
ATOM 25078 C C . LEU A 1 26 ? 2.890 -1.717 -6.605 1.00 0.00 582 LEU A C 16
ATOM 25079 O O . LEU A 1 26 ? 2.979 -2.778 -7.218 1.00 0.00 582 LEU A O 16
ATOM 25095 N N . ASP A 1 27 ? 3.064 -1.650 -5.287 1.00 0.00 583 ASP A N 16
ATOM 25096 C CA . ASP A 1 27 ? 3.365 -2.875 -4.540 1.00 0.00 583 ASP A CA 16
ATOM 25097 C C . ASP A 1 27 ? 2.151 -3.703 -4.287 1.00 0.00 583 ASP A C 16
ATOM 25098 O O . ASP A 1 27 ? 2.204 -4.919 -4.392 1.00 0.00 583 ASP A O 16
ATOM 25107 N N . ILE A 1 28 ? 1.030 -3.053 -3.977 1.00 0.00 584 ILE A N 16
ATOM 25108 C CA . ILE A 1 28 ? -0.212 -3.793 -3.767 1.00 0.00 584 ILE A CA 16
ATOM 25109 C C . ILE A 1 28 ? -0.621 -4.520 -5.065 1.00 0.00 584 ILE A C 16
ATOM 25110 O O . ILE A 1 28 ? -1.054 -5.660 -5.038 1.00 0.00 584 ILE A O 16
ATOM 25126 N N . ASN A 1 29 ? -0.381 -3.861 -6.196 1.00 0.00 585 ASN A N 16
ATOM 25127 C CA . ASN A 1 29 ? -0.594 -4.439 -7.546 1.00 0.00 585 ASN A CA 16
ATOM 25128 C C . ASN A 1 29 ? 0.238 -5.727 -7.721 1.00 0.00 585 ASN A C 16
ATOM 25129 O O . ASN A 1 29 ? -0.147 -6.662 -8.436 1.00 0.00 585 ASN A O 16
ATOM 25140 N N . ARG A 1 30 ? 1.344 -5.767 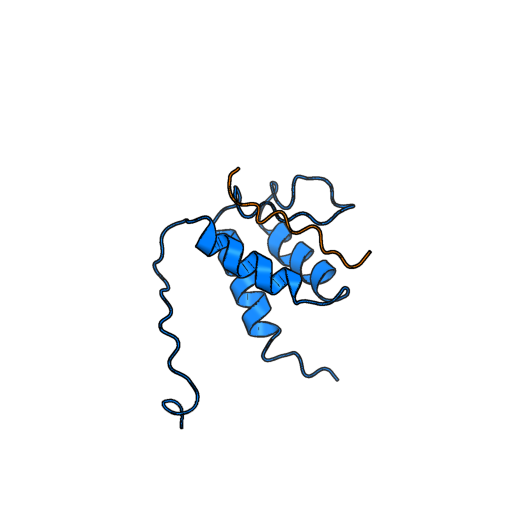-7.030 1.00 0.00 586 ARG A N 16
ATOM 25141 C CA . ARG A 1 30 ? 2.281 -6.859 -7.070 1.00 0.00 586 ARG A CA 16
ATOM 25142 C C . ARG A 1 30 ? 1.943 -7.974 -6.046 1.00 0.00 586 ARG A C 16
ATOM 25143 O O . ARG A 1 30 ? 2.398 -9.106 -6.183 1.00 0.00 586 ARG A O 16
ATOM 25164 N N . LEU A 1 31 ? 1.132 -7.672 -5.064 1.00 0.00 587 LEU A N 16
ATOM 25165 C CA . LEU A 1 31 ? 0.842 -8.631 -4.007 1.00 0.00 587 LEU A CA 16
ATOM 25166 C C . LEU A 1 31 ? -0.188 -9.701 -4.395 1.00 0.00 587 LEU A C 16
ATOM 25167 O O . LEU A 1 31 ? -1.145 -9.419 -5.119 1.00 0.00 587 LEU A O 16
ATOM 25183 N N . PRO A 1 32 ? 0.042 -10.963 -3.952 1.00 0.00 588 PRO A N 16
ATOM 25184 C CA . PRO A 1 32 ? -0.817 -12.113 -4.282 1.00 0.00 588 PRO A CA 16
ATOM 25185 C C . PRO A 1 32 ? -2.234 -12.087 -3.660 1.00 0.00 588 PRO A C 16
ATOM 25186 O O . PRO A 1 32 ? -2.542 -11.267 -2.769 1.00 0.00 588 PRO A O 16
ATOM 25197 N N . GLY A 1 33 ? -3.046 -13.050 -4.121 1.00 0.00 589 GLY A N 16
ATOM 25198 C CA . GLY A 1 33 ? -4.465 -13.176 -3.805 1.00 0.00 589 GLY A CA 16
ATOM 25199 C C . GLY A 1 33 ? -4.834 -13.099 -2.342 1.00 0.00 589 GLY A C 16
ATOM 25200 O O . GLY A 1 33 ? -5.729 -12.335 -1.974 1.00 0.00 589 GLY A O 16
ATOM 25204 N N . GLU A 1 34 ? -4.173 -13.859 -1.510 1.00 0.00 590 GLU A N 16
ATOM 25205 C CA . GLU A 1 34 ? -4.505 -13.866 -0.098 1.00 0.00 590 GLU A CA 16
ATOM 25206 C C . GLU A 1 34 ? -4.004 -12.634 0.644 1.00 0.00 590 GLU A C 16
ATOM 25207 O O . GLU A 1 34 ? -4.635 -12.172 1.597 1.00 0.00 590 GLU A O 16
ATOM 25219 N N . LYS A 1 35 ? -2.924 -12.069 0.168 1.00 0.00 591 LYS A N 16
ATOM 25220 C CA . LYS A 1 35 ? -2.326 -10.927 0.817 1.00 0.00 591 LYS A CA 16
ATOM 25221 C C . LYS A 1 35 ? -3.058 -9.632 0.530 1.00 0.00 591 LYS A C 16
ATOM 25222 O O . LYS A 1 35 ? -3.162 -8.788 1.405 1.00 0.00 591 LYS A O 16
ATOM 25241 N N . LEU A 1 36 ? -3.597 -9.489 -0.667 1.00 0.00 592 LEU A N 16
ATOM 25242 C CA . LEU A 1 36 ? -4.296 -8.264 -1.051 1.00 0.00 592 LEU A CA 16
ATOM 25243 C C . LEU A 1 36 ? -5.541 -8.015 -0.172 1.00 0.00 592 LEU A C 16
ATOM 25244 O O . LEU A 1 36 ? -5.758 -6.904 0.305 1.00 0.00 592 LEU A O 16
ATOM 25260 N N . GLY A 1 37 ? -6.326 -9.056 0.069 1.00 0.00 593 GLY A N 16
ATOM 25261 C CA . GLY A 1 37 ? -7.506 -8.909 0.910 1.00 0.00 593 GLY A CA 16
ATOM 25262 C C . GLY A 1 37 ? -7.127 -8.796 2.365 1.00 0.00 593 GLY A C 16
ATOM 25263 O O . GLY A 1 37 ? -7.874 -8.245 3.180 1.00 0.00 593 GLY A O 16
ATOM 25267 N N . ARG A 1 38 ? -5.973 -9.346 2.696 1.00 0.00 594 ARG A N 16
ATOM 25268 C CA . ARG A 1 38 ? -5.449 -9.287 4.037 1.00 0.00 594 ARG A CA 16
ATOM 25269 C C . ARG A 1 38 ? -5.020 -7.866 4.360 1.00 0.00 594 ARG A C 16
ATOM 25270 O O . ARG A 1 38 ? -5.493 -7.273 5.312 1.00 0.00 594 ARG A O 16
ATOM 25291 N N . VAL A 1 39 ? -4.143 -7.320 3.534 1.00 0.00 595 VAL A N 16
ATOM 25292 C CA . VAL A 1 39 ? -3.596 -5.988 3.749 1.00 0.00 595 VAL A CA 16
ATOM 25293 C C . VAL A 1 39 ? -4.663 -4.931 3.822 1.00 0.00 595 VAL A C 16
ATOM 25294 O O . VAL A 1 39 ? -4.663 -4.141 4.756 1.00 0.00 595 VAL A O 16
ATOM 25307 N N . VAL A 1 40 ? -5.614 -4.973 2.906 1.00 0.00 596 VAL A N 16
ATOM 25308 C CA . VAL A 1 40 ? -6.691 -4.007 2.881 1.00 0.00 596 VAL A CA 16
ATOM 25309 C C . VAL A 1 40 ? -7.488 -4.046 4.185 1.00 0.00 596 VAL A C 16
ATOM 25310 O O . VAL A 1 40 ? -8.015 -3.036 4.624 1.00 0.00 596 VAL A O 16
ATOM 25323 N N . HIS A 1 41 ? -7.496 -5.203 4.822 1.00 0.00 597 HIS A N 16
ATOM 25324 C CA . HIS A 1 41 ? -8.165 -5.386 6.099 1.00 0.00 597 HIS A CA 16
ATOM 25325 C C . HIS A 1 41 ? -7.344 -4.753 7.239 1.00 0.00 597 HIS A C 16
ATOM 25326 O O . HIS A 1 41 ? -7.896 -4.095 8.101 1.00 0.00 597 HIS A O 16
ATOM 25340 N N . ILE A 1 42 ? -6.015 -4.937 7.211 1.00 0.00 598 ILE A N 16
ATOM 25341 C CA . ILE A 1 42 ? -5.138 -4.372 8.243 1.00 0.00 598 ILE A CA 16
ATOM 25342 C C . ILE A 1 42 ? -5.155 -2.861 8.142 1.00 0.00 598 ILE A C 16
ATOM 25343 O O . ILE A 1 42 ? -5.314 -2.157 9.141 1.00 0.00 598 ILE A O 16
ATOM 25359 N N . ILE A 1 43 ? -5.047 -2.371 6.932 1.00 0.00 599 ILE A N 16
ATOM 25360 C CA . ILE A 1 43 ? -5.103 -0.935 6.691 1.00 0.00 599 ILE A CA 16
ATOM 25361 C C . ILE A 1 43 ? -6.507 -0.390 7.115 1.00 0.00 599 ILE A C 16
ATOM 25362 O O . ILE A 1 43 ? -6.632 0.713 7.658 1.00 0.00 599 ILE A O 16
ATOM 25378 N N . GLN A 1 44 ? -7.541 -1.219 6.941 1.00 0.00 600 GLN A N 16
ATOM 25379 C CA . GLN A 1 44 ? -8.922 -0.847 7.286 1.00 0.00 600 GLN A CA 16
ATOM 25380 C C . GLN A 1 44 ? -9.191 -1.076 8.779 1.00 0.00 600 GLN A C 16
ATOM 25381 O O . GLN A 1 44 ? -10.248 -0.731 9.300 1.00 0.00 600 GLN A O 16
ATOM 25395 N N . SER A 1 45 ? -8.235 -1.672 9.458 1.00 0.00 601 SER A N 16
ATOM 25396 C CA . SER A 1 45 ? -8.306 -1.843 10.888 1.00 0.00 601 SER A CA 16
ATOM 25397 C C . SER A 1 45 ? -7.966 -0.488 11.513 1.00 0.00 601 SER A C 16
ATOM 25398 O O . SER A 1 45 ? -8.378 -0.169 12.624 1.00 0.00 601 SER A O 16
ATOM 25406 N N . ARG A 1 46 ? -7.244 0.319 10.746 1.00 0.00 602 ARG A N 16
ATOM 25407 C CA . ARG A 1 46 ? -6.904 1.660 11.143 1.00 0.00 602 ARG A CA 16
ATOM 25408 C C . ARG A 1 46 ? -8.011 2.600 10.729 1.00 0.00 602 ARG A C 16
ATOM 25409 O O . ARG A 1 46 ? -8.595 3.292 11.570 1.00 0.00 602 ARG A O 16
ATOM 25430 N N . GLU A 1 47 ? -8.321 2.606 9.450 1.00 0.00 603 GLU A N 16
ATOM 25431 C CA . GLU A 1 47 ? -9.393 3.431 8.937 1.00 0.00 603 GLU A CA 16
ATOM 25432 C C . GLU A 1 47 ? -10.608 2.552 8.675 1.00 0.00 603 GLU A C 16
ATOM 25433 O O . GLU A 1 47 ? -10.645 1.840 7.680 1.00 0.00 603 GLU A O 16
ATOM 25445 N N . PRO A 1 48 ? -11.625 2.577 9.551 1.00 0.00 604 PRO A N 16
ATOM 25446 C CA . PRO A 1 48 ? -12.820 1.725 9.390 1.00 0.00 604 PRO A CA 16
ATOM 25447 C C . PRO A 1 48 ? -13.695 2.202 8.228 1.00 0.00 604 PRO A C 16
ATOM 25448 O O . PRO A 1 48 ? -14.547 1.475 7.716 1.00 0.00 604 PRO A O 16
ATOM 25459 N N . SER A 1 49 ? -13.445 3.409 7.815 1.00 0.00 605 SER A N 16
ATOM 25460 C CA . SER A 1 49 ? -14.175 4.055 6.766 1.00 0.00 605 SER A CA 16
ATOM 25461 C C . SER A 1 49 ? -13.528 3.774 5.394 1.00 0.00 605 SER A C 16
ATOM 25462 O O . SER A 1 49 ? -14.039 4.230 4.370 1.00 0.00 605 SER A O 16
ATOM 25470 N N . LEU A 1 50 ? -12.421 2.984 5.391 1.00 0.00 606 LEU A N 16
ATOM 25471 C CA . LEU A 1 50 ? -11.583 2.812 4.201 1.00 0.00 606 LEU A CA 16
ATOM 25472 C C . LEU A 1 50 ? -12.362 2.328 2.977 1.00 0.00 606 LEU A C 16
ATOM 25473 O O . LEU A 1 50 ? -12.633 3.130 2.100 1.00 0.00 606 LEU A O 16
ATOM 25489 N N . ARG A 1 51 ? -12.727 1.042 2.888 1.00 0.00 607 ARG A N 16
ATOM 25490 C CA . ARG A 1 51 ? -13.496 0.645 1.720 1.00 0.00 607 ARG A CA 16
ATOM 25491 C C . ARG A 1 51 ? -14.971 0.731 1.936 1.00 0.00 607 ARG A C 16
ATOM 25492 O O . ARG A 1 51 ? -15.689 1.366 1.161 1.00 0.00 607 ARG A O 16
ATOM 25513 N N . ASP A 1 52 ? -15.418 0.068 2.965 1.00 0.00 608 ASP A N 16
ATOM 25514 C CA . ASP A 1 52 ? -16.821 0.078 3.348 1.00 0.00 608 ASP A CA 16
ATOM 25515 C C . ASP A 1 52 ? -16.937 -0.142 4.825 1.00 0.00 608 ASP A C 16
ATOM 25516 O O . ASP A 1 52 ? -17.587 0.601 5.549 1.00 0.00 608 ASP A O 16
ATOM 25525 N N . SER A 1 53 ? -16.183 -1.143 5.233 1.00 0.00 609 SER A N 16
ATOM 25526 C CA . SER A 1 53 ? -16.142 -1.748 6.547 1.00 0.00 609 SER A CA 16
ATOM 25527 C C . SER A 1 53 ? -15.569 -3.119 6.254 1.00 0.00 609 SER A C 16
ATOM 25528 O O . SER A 1 53 ? -14.702 -3.634 6.957 1.00 0.00 609 SER A O 16
ATOM 25536 N N . ASN A 1 54 ? -16.063 -3.667 5.147 1.00 0.00 610 ASN A N 16
ATOM 25537 C CA . ASN A 1 54 ? -15.631 -4.935 4.607 1.00 0.00 610 ASN A CA 16
ATOM 25538 C C . ASN A 1 54 ? -14.431 -4.680 3.674 1.00 0.00 610 ASN A C 16
ATOM 25539 O O . ASN A 1 54 ? -14.473 -3.758 2.847 1.00 0.00 610 ASN A O 16
ATOM 25550 N N . PRO A 1 55 ? -13.342 -5.447 3.824 1.00 0.00 611 PRO A N 16
ATOM 25551 C CA . PRO A 1 55 ? -12.085 -5.233 3.071 1.00 0.00 611 PRO A CA 16
ATOM 25552 C C . PRO A 1 55 ? -11.944 -6.038 1.767 1.00 0.00 611 PRO A C 16
ATOM 25553 O O . PRO A 1 55 ? -10.943 -5.906 1.073 1.00 0.00 611 PRO A O 16
ATOM 25564 N N . ASP A 1 56 ? -12.911 -6.881 1.462 1.00 0.00 612 ASP A N 16
ATOM 25565 C CA . ASP A 1 56 ? -12.810 -7.764 0.285 1.00 0.00 612 ASP A CA 16
ATOM 25566 C C . ASP A 1 56 ? -12.794 -7.009 -1.042 1.00 0.00 612 ASP A C 16
ATOM 25567 O O . ASP A 1 56 ? -11.958 -7.300 -1.901 1.00 0.00 612 ASP A O 16
ATOM 25576 N N . GLU A 1 57 ? -13.691 -6.045 -1.220 1.00 0.00 613 GLU A N 16
ATOM 25577 C CA . GLU A 1 57 ? -13.682 -5.275 -2.446 1.00 0.00 613 GLU A CA 16
ATOM 25578 C C . GLU A 1 57 ? -12.512 -4.315 -2.370 1.00 0.00 613 GLU A C 16
ATOM 25579 O O . GLU A 1 57 ? -12.473 -3.411 -1.519 1.00 0.00 613 GLU A O 16
ATOM 25591 N N . ILE A 1 58 ? -11.554 -4.537 -3.223 1.00 0.00 614 ILE A N 16
ATOM 25592 C CA . ILE A 1 58 ? -10.309 -3.867 -3.114 1.00 0.00 614 ILE A CA 16
ATOM 25593 C C . ILE A 1 58 ? -10.064 -2.808 -4.180 1.00 0.00 614 ILE A C 16
ATOM 25594 O O . ILE A 1 58 ? -9.752 -3.105 -5.320 1.00 0.00 614 ILE A O 16
ATOM 25610 N N . GLU A 1 59 ? -10.248 -1.579 -3.797 1.00 0.00 615 GLU A N 16
ATOM 25611 C CA . GLU A 1 59 ? -9.740 -0.476 -4.498 1.00 0.00 615 GLU A CA 16
ATOM 25612 C C . GLU A 1 59 ? -9.241 0.610 -3.629 1.00 0.00 615 GLU A C 16
ATOM 25613 O O . GLU A 1 59 ? -9.942 1.202 -2.863 1.00 0.00 615 GLU A O 16
ATOM 25625 N N . ILE A 1 60 ? -8.004 0.841 -3.778 1.00 0.00 616 ILE A N 16
ATOM 25626 C CA . ILE A 1 60 ? -7.249 1.659 -2.880 1.00 0.00 616 ILE A CA 16
ATOM 25627 C C . ILE A 1 60 ? -7.418 3.193 -3.052 1.00 0.00 616 ILE A C 16
ATOM 25628 O O . ILE A 1 60 ? -6.898 3.806 -3.932 1.00 0.00 616 ILE A O 16
ATOM 25644 N N . ASP A 1 61 ? -8.182 3.760 -2.183 1.00 0.00 617 ASP A N 16
ATOM 25645 C CA . ASP A 1 61 ? -8.513 5.199 -2.113 1.00 0.00 617 ASP A CA 16
ATOM 25646 C C . ASP A 1 61 ? -7.368 6.205 -1.958 1.00 0.00 617 ASP A C 16
ATOM 25647 O O . ASP A 1 61 ? -7.600 7.420 -1.914 1.00 0.00 617 ASP A O 16
ATOM 25656 N N . PHE A 1 62 ? -6.145 5.689 -1.864 1.00 0.00 618 PHE A N 16
ATOM 25657 C CA . PHE A 1 62 ? -4.883 6.419 -1.566 1.00 0.00 618 PHE A CA 16
ATOM 25658 C C . PHE A 1 62 ? -4.622 7.666 -2.392 1.00 0.00 618 PHE A C 16
ATOM 25659 O O . PHE A 1 62 ? -3.679 8.362 -2.112 1.00 0.00 618 PHE A O 16
ATOM 25676 N N . GLU A 1 63 ? -5.403 7.941 -3.382 1.00 0.00 619 GLU A N 16
ATOM 25677 C CA . GLU A 1 63 ? -5.303 9.208 -4.059 1.00 0.00 619 GLU A CA 16
ATOM 25678 C C . GLU A 1 63 ? -5.583 10.327 -3.038 1.00 0.00 619 GLU A C 16
ATOM 25679 O O . GLU A 1 63 ? -4.736 11.205 -2.791 1.00 0.00 619 GLU A O 16
ATOM 25691 N N . THR A 1 64 ? -6.711 10.203 -2.364 1.00 0.00 620 THR A N 16
ATOM 25692 C CA . THR A 1 64 ? -7.157 11.200 -1.418 1.00 0.00 620 THR A CA 16
ATOM 25693 C C . THR A 1 64 ? -6.813 10.784 0.026 1.00 0.00 620 THR A C 16
ATOM 25694 O O . THR A 1 64 ? -6.579 11.643 0.876 1.00 0.00 620 THR A O 16
ATOM 25705 N N . LEU A 1 65 ? -6.751 9.459 0.274 1.00 0.00 621 LEU A N 16
ATOM 25706 C CA . LEU A 1 65 ? -6.555 8.915 1.635 1.00 0.00 621 LEU A CA 16
ATOM 25707 C C . LEU A 1 65 ? -5.303 9.478 2.323 1.00 0.00 621 LEU A C 16
ATOM 25708 O O . LEU A 1 65 ? -4.287 9.755 1.669 1.00 0.00 621 LEU A O 16
ATOM 25724 N N . LYS A 1 66 ? -5.411 9.625 3.627 1.00 0.00 622 LYS A N 16
ATOM 25725 C CA . LYS A 1 66 ? -4.431 10.276 4.491 1.00 0.00 622 LYS A CA 16
ATOM 25726 C C . LYS A 1 66 ? -3.033 9.617 4.542 1.00 0.00 622 LYS A C 16
ATOM 25727 O O . LYS A 1 66 ? -2.892 8.385 4.456 1.00 0.00 622 LYS A O 16
ATOM 25746 N N . PRO A 1 67 ? -1.975 10.468 4.707 1.00 0.00 623 PRO A N 16
ATOM 25747 C CA . PRO A 1 67 ? -0.567 10.034 4.789 1.00 0.00 623 PRO A CA 16
ATOM 25748 C C . PRO A 1 67 ? -0.282 9.064 5.939 1.00 0.00 623 PRO A C 16
ATOM 25749 O O . PRO A 1 67 ? 0.578 8.186 5.816 1.00 0.00 623 PRO A O 16
ATOM 25760 N N . THR A 1 68 ? -1.008 9.201 7.036 1.00 0.00 624 THR A N 16
ATOM 25761 C CA . THR A 1 68 ? -0.844 8.320 8.173 1.00 0.00 624 THR A CA 16
ATOM 25762 C C . THR A 1 68 ? -1.172 6.871 7.812 1.00 0.00 624 THR A C 16
ATOM 25763 O O . THR A 1 68 ? -0.469 5.941 8.209 1.00 0.00 624 THR A O 16
ATOM 25774 N N . THR A 1 69 ? -2.185 6.699 6.999 1.00 0.00 625 THR A N 16
ATOM 25775 C CA . THR A 1 69 ? -2.631 5.400 6.601 1.00 0.00 625 THR A CA 16
ATOM 25776 C C . THR A 1 69 ? -1.661 4.787 5.566 1.00 0.00 625 THR A C 16
ATOM 25777 O O . THR A 1 69 ? -1.503 3.557 5.488 1.00 0.00 625 THR A O 16
ATOM 25788 N N . LEU A 1 70 ? -0.971 5.661 4.814 1.00 0.00 626 LEU A N 16
ATOM 25789 C CA . LEU A 1 70 ? 0.013 5.230 3.810 1.00 0.00 626 LEU A CA 16
ATOM 25790 C C . LEU A 1 70 ? 1.104 4.433 4.475 1.00 0.00 626 LEU A C 16
ATOM 25791 O O . LEU A 1 70 ? 1.525 3.402 3.984 1.00 0.00 626 LEU A O 16
ATOM 25807 N N . ARG A 1 71 ? 1.517 4.907 5.627 1.00 0.00 627 ARG A N 16
ATOM 25808 C CA . ARG A 1 71 ? 2.661 4.356 6.331 1.00 0.00 627 ARG A CA 16
ATOM 25809 C C . ARG A 1 71 ? 2.438 2.922 6.783 1.00 0.00 627 ARG A C 16
ATOM 25810 O O . ARG A 1 71 ? 3.394 2.167 6.937 1.00 0.00 627 ARG A O 16
ATOM 25831 N N . GLU A 1 72 ? 1.186 2.539 6.953 1.00 0.00 628 GLU A N 16
ATOM 25832 C CA . GLU A 1 72 ? 0.863 1.175 7.325 1.00 0.00 628 GLU A CA 16
ATOM 25833 C C . GLU A 1 72 ? 1.094 0.260 6.122 1.00 0.00 628 GLU A C 16
ATOM 25834 O O . GLU A 1 72 ? 1.715 -0.796 6.227 1.00 0.00 628 GLU A O 16
ATOM 25846 N N . LEU A 1 73 ? 0.632 0.709 4.968 1.00 0.00 629 LEU A N 16
ATOM 25847 C CA . LEU A 1 73 ? 0.774 -0.042 3.725 1.00 0.00 629 LEU A CA 16
ATOM 25848 C C . LEU A 1 73 ? 2.256 -0.081 3.342 1.00 0.00 629 LEU A C 16
ATOM 25849 O O . LEU A 1 73 ? 2.748 -1.082 2.838 1.00 0.00 629 LEU A O 16
ATOM 25865 N N . GLU A 1 74 ? 2.957 0.988 3.688 1.00 0.00 630 GLU A N 16
ATOM 25866 C CA . GLU A 1 74 ? 4.372 1.162 3.387 1.00 0.00 630 GLU A CA 16
ATOM 25867 C C . GLU A 1 74 ? 5.141 0.096 4.118 1.00 0.00 630 GLU A C 16
ATOM 25868 O O . GLU A 1 74 ? 5.916 -0.667 3.538 1.00 0.00 630 GLU A O 16
ATOM 25880 N N . ARG A 1 75 ? 4.850 0.031 5.384 1.00 0.00 631 ARG A N 16
ATOM 25881 C CA . ARG A 1 75 ? 5.408 -0.893 6.306 1.00 0.00 631 ARG A CA 16
ATOM 25882 C C . ARG A 1 75 ? 5.104 -2.322 5.875 1.00 0.00 631 ARG A C 16
ATOM 25883 O O . ARG A 1 75 ? 5.992 -3.204 5.873 1.00 0.00 631 ARG A O 16
ATOM 25904 N N . TYR A 1 76 ? 3.861 -2.540 5.497 1.00 0.00 632 TYR A N 16
ATOM 25905 C CA . TYR A 1 76 ? 3.399 -3.831 5.090 1.00 0.00 632 TYR A CA 16
ATOM 25906 C C . TYR A 1 76 ? 4.144 -4.323 3.842 1.00 0.00 632 TYR A C 16
ATOM 25907 O O . TYR A 1 76 ? 4.742 -5.410 3.864 1.00 0.00 632 TYR A O 16
ATOM 25925 N N . VAL A 1 77 ? 4.151 -3.521 2.785 1.00 0.00 633 VAL A N 16
ATOM 25926 C CA . VAL A 1 77 ? 4.749 -3.947 1.528 1.00 0.00 633 VAL A CA 16
ATOM 25927 C C . VAL A 1 77 ? 6.252 -4.072 1.637 1.00 0.00 633 VAL A C 16
ATOM 25928 O O . VAL A 1 77 ? 6.834 -4.971 1.048 1.00 0.00 633 VAL A O 16
ATOM 25941 N N . LYS A 1 78 ? 6.862 -3.212 2.458 1.00 0.00 634 LYS A N 16
ATOM 25942 C CA . LYS A 1 78 ? 8.291 -3.275 2.748 1.00 0.00 634 LYS A CA 16
ATOM 25943 C C . LYS A 1 78 ? 8.656 -4.664 3.275 1.00 0.00 634 LYS A C 16
ATOM 25944 O O . LYS A 1 78 ? 9.632 -5.285 2.831 1.00 0.00 634 LYS A O 16
ATOM 25963 N N . SER A 1 79 ? 7.834 -5.159 4.173 1.00 0.00 635 SER A N 16
ATOM 25964 C CA . SER A 1 79 ? 8.034 -6.455 4.772 1.00 0.00 635 SER A CA 16
ATOM 25965 C C . SER A 1 79 ? 7.805 -7.583 3.734 1.00 0.00 635 SER A C 16
ATOM 25966 O O . SER A 1 79 ? 8.531 -8.560 3.703 1.00 0.00 635 SER A O 16
ATOM 25974 N N . CYS A 1 80 ? 6.832 -7.396 2.849 1.00 0.00 636 CYS A N 16
ATOM 25975 C CA . CYS A 1 80 ? 6.556 -8.374 1.799 1.00 0.00 636 CYS A CA 16
ATOM 25976 C C . CYS A 1 80 ? 7.658 -8.382 0.723 1.00 0.00 636 CYS A C 16
ATOM 25977 O O . CYS A 1 80 ? 7.810 -9.350 -0.022 1.00 0.00 636 CYS A O 16
ATOM 25985 N N . LEU A 1 81 ? 8.400 -7.294 0.634 1.00 0.00 637 LEU A N 16
ATOM 25986 C CA . LEU A 1 81 ? 9.458 -7.133 -0.362 1.00 0.00 637 LEU A CA 16
ATOM 25987 C C . LEU A 1 81 ? 10.730 -7.886 -0.022 1.00 0.00 637 LEU A C 16
ATOM 25988 O O . LEU A 1 81 ? 11.492 -8.245 -0.933 1.00 0.00 637 LEU A O 16
ATOM 26004 N N . GLN A 1 82 ? 10.962 -8.143 1.250 1.00 0.00 638 GLN A N 16
ATOM 26005 C CA . GLN A 1 82 ? 12.210 -8.766 1.657 1.00 0.00 638 GLN A CA 16
ATOM 26006 C C . GLN A 1 82 ? 12.255 -10.232 1.280 1.00 0.00 638 GLN A C 16
ATOM 26007 O O . GLN A 1 82 ? 11.232 -10.929 1.330 1.00 0.00 638 GLN A O 16
ATOM 26021 N N . LYS A 1 83 ? 13.397 -10.661 0.792 1.00 0.00 639 LYS A N 16
ATOM 26022 C CA . LYS A 1 83 ? 13.653 -12.067 0.544 1.00 0.00 639 LYS A CA 16
ATOM 26023 C C . LYS A 1 83 ? 15.028 -12.457 1.033 1.00 0.00 639 LYS A C 16
ATOM 26024 O O . LYS A 1 83 ? 15.412 -13.622 0.974 1.00 0.00 639 LYS A O 16
ATOM 26043 N N . LYS A 1 84 ? 15.770 -11.493 1.512 1.00 0.00 640 LYS A N 16
ATOM 26044 C CA . LYS A 1 84 ? 17.078 -11.767 2.032 1.00 0.00 640 LYS A CA 16
ATOM 26045 C C . LYS A 1 84 ? 16.938 -11.897 3.526 1.00 0.00 640 LYS A C 16
ATOM 26046 O O . LYS A 1 84 ? 16.797 -10.893 4.229 1.00 0.00 640 LYS A O 16
ATOM 26065 N N . GLN A 1 85 ? 16.904 -13.113 4.003 1.00 0.00 641 GLN A N 16
ATOM 26066 C CA . GLN A 1 85 ? 16.718 -13.355 5.408 1.00 0.00 641 GLN A CA 16
ATOM 26067 C C . GLN A 1 85 ? 17.978 -13.046 6.188 1.00 0.00 641 GLN A C 16
ATOM 26068 O O . GLN A 1 85 ? 19.028 -13.685 5.993 1.00 0.00 641 GLN A O 16
ATOM 26082 N N . ARG A 1 86 ? 17.878 -12.065 7.045 1.00 0.00 642 ARG A N 16
ATOM 26083 C CA . ARG A 1 86 ? 18.978 -11.603 7.856 1.00 0.00 642 ARG A CA 16
ATOM 26084 C C . ARG A 1 86 ? 18.462 -11.107 9.188 1.00 0.00 642 ARG A C 16
ATOM 26085 O O . ARG A 1 86 ? 17.248 -11.067 9.406 1.00 0.00 642 ARG A O 16
ATOM 26106 N N . LYS A 1 87 ? 19.367 -10.725 10.058 1.00 0.00 643 LYS A N 16
ATOM 26107 C CA . LYS A 1 87 ? 19.013 -10.214 11.360 1.00 0.00 643 LYS A CA 16
ATOM 26108 C C . LYS A 1 87 ? 19.202 -8.704 11.367 1.00 0.00 643 LYS A C 16
ATOM 26109 O O . LYS A 1 87 ? 18.311 -7.989 10.883 1.00 0.00 643 LYS A O 16
ATOM 26129 N N . ARG B 2 1 ? -7.587 11.017 -13.293 1.00 0.00 1591 ARG B N 16
ATOM 26130 C CA . ARG B 2 1 ? -7.453 10.766 -14.733 1.00 0.00 1591 ARG B CA 16
ATOM 26131 C C . ARG B 2 1 ? -6.326 9.774 -15.048 1.00 0.00 1591 ARG B C 16
ATOM 26132 O O . ARG B 2 1 ? -6.444 8.967 -15.973 1.00 0.00 1591 ARG B O 16
ATOM 26153 N N . SER B 2 2 ? -5.258 9.811 -14.271 1.00 0.00 1592 SER B N 16
ATOM 26154 C CA . SER B 2 2 ? -4.115 8.969 -14.521 1.00 0.00 1592 SER B CA 16
ATOM 26155 C C . SER B 2 2 ? -3.581 8.407 -13.208 1.00 0.00 1592 SER B C 16
ATOM 26156 O O . SER B 2 2 ? -3.366 7.195 -13.070 1.00 0.00 1592 SER B O 16
ATOM 26164 N N . VAL B 2 3 ? -3.398 9.273 -12.232 1.00 0.00 1593 VAL B N 16
ATOM 26165 C CA . VAL B 2 3 ? -2.849 8.862 -10.970 1.00 0.00 1593 VAL B CA 16
ATOM 26166 C C . VAL B 2 3 ? -3.962 8.416 -10.036 1.00 0.00 1593 VAL B C 16
ATOM 26167 O O . VAL B 2 3 ? -4.436 9.179 -9.205 1.00 0.00 1593 VAL B O 16
ATOM 26180 N N . LYS B 2 4 ? -4.445 7.222 -10.269 1.00 0.00 1594 LYS B N 16
ATOM 26181 C CA . LYS B 2 4 ? -5.428 6.611 -9.407 1.00 0.00 1594 LYS B CA 16
ATOM 26182 C C . LYS B 2 4 ? -4.805 5.477 -8.712 1.00 0.00 1594 LYS B C 16
ATOM 26183 O O . LYS B 2 4 ? -4.252 4.590 -9.325 1.00 0.00 1594 LYS B O 16
ATOM 26202 N N . VAL B 2 5 ? -4.878 5.503 -7.447 1.00 0.00 1595 VAL B N 16
ATOM 26203 C CA . VAL B 2 5 ? -4.272 4.498 -6.658 1.00 0.00 1595 VAL B CA 16
ATOM 26204 C C . VAL B 2 5 ? -5.321 3.456 -6.293 1.00 0.00 1595 VAL B C 16
ATOM 26205 O O . VAL B 2 5 ? -5.042 2.497 -5.579 1.00 0.00 1595 VAL B O 16
ATOM 26218 N N . LYS B 2 6 ? -6.573 3.670 -6.805 1.00 0.00 1596 LYS B N 16
ATOM 26219 C CA . LYS B 2 6 ? -7.676 2.710 -6.639 1.00 0.00 1596 LYS B CA 16
ATOM 26220 C C . LYS B 2 6 ? -7.286 1.406 -7.330 1.00 0.00 1596 LYS B C 16
ATOM 26221 O O . LYS B 2 6 ? -7.556 1.192 -8.499 1.00 0.00 1596 LYS B O 16
ATOM 26240 N N . ILE B 2 7 ? -6.579 0.615 -6.577 1.00 0.00 1597 ILE B N 16
ATOM 26241 C CA . ILE B 2 7 ? -5.885 -0.560 -7.010 1.00 0.00 1597 ILE B CA 16
ATOM 26242 C C . ILE B 2 7 ? -6.689 -1.620 -7.874 1.00 0.00 1597 ILE B C 16
ATOM 26243 O O . ILE B 2 7 ? -6.308 -1.889 -9.017 1.00 0.00 1597 ILE B O 16
ATOM 26259 N N . LYS B 2 8 ? -7.786 -2.178 -7.322 1.00 0.00 1598 LYS B N 16
ATOM 26260 C CA . LYS B 2 8 ? -8.521 -3.329 -7.893 1.00 0.00 1598 LYS B CA 16
ATOM 26261 C C . LYS B 2 8 ? -7.591 -4.499 -8.216 1.00 0.00 1598 LYS B C 16
ATOM 26262 O O . LYS B 2 8 ? -7.102 -4.627 -9.338 1.00 0.00 1598 LYS B O 16
ATOM 26281 N N . LEU B 2 9 ? -7.302 -5.309 -7.219 1.00 0.00 1599 LEU B N 16
ATOM 26282 C CA . LEU B 2 9 ? -6.491 -6.499 -7.432 1.00 0.00 1599 LEU B CA 16
ATOM 26283 C C . LEU B 2 9 ? -7.302 -7.559 -8.142 1.00 0.00 1599 LEU B C 16
ATOM 26284 O O . LEU B 2 9 ? -7.138 -7.806 -9.333 1.00 0.00 1599 LEU B O 16
ATOM 26300 N N . GLY B 2 10 ? -8.180 -8.172 -7.393 1.00 0.00 1600 GLY B N 16
ATOM 26301 C CA . GLY B 2 10 ? -9.047 -9.158 -7.927 1.00 0.00 1600 GLY B CA 16
ATOM 26302 C C . GLY B 2 10 ? -10.393 -8.559 -8.094 1.00 0.00 1600 GLY B C 16
ATOM 26303 O O . GLY B 2 10 ? -10.891 -7.893 -7.175 1.00 0.00 1600 GLY B O 16
ATOM 26307 N N . ARG B 2 11 ? -10.977 -8.743 -9.240 1.00 0.00 1601 ARG B N 16
ATOM 26308 C CA . ARG B 2 11 ? -12.258 -8.154 -9.519 1.00 0.00 1601 ARG B CA 16
ATOM 26309 C C . ARG B 2 11 ? -13.374 -8.978 -8.913 1.00 0.00 1601 ARG B C 16
ATOM 26310 O O . ARG B 2 11 ? -13.911 -9.901 -9.531 1.00 0.00 1601 ARG B O 16
ATOM 26331 N N . LYS B 2 12 ? -13.628 -8.692 -7.670 1.00 0.00 1602 LYS B N 16
ATOM 26332 C CA . LYS B 2 12 ? -14.662 -9.321 -6.875 1.00 0.00 1602 LYS B CA 16
ATOM 26333 C C . LYS B 2 12 ? -15.239 -8.317 -5.902 1.00 0.00 1602 LYS B C 16
ATOM 26334 O O . LYS B 2 12 ? -14.905 -7.126 -6.003 1.00 0.00 1602 LYS B O 16
ATOM 26353 N N . ALA A 1 1 ? -0.279 3.459 29.649 1.00 0.00 557 ALA A N 17
ATOM 26354 C CA . ALA A 1 1 ? -1.021 2.817 28.567 1.00 0.00 557 ALA A CA 17
ATOM 26355 C C . ALA A 1 1 ? -0.644 3.454 27.252 1.00 0.00 557 ALA A C 17
ATOM 26356 O O . ALA A 1 1 ? -1.128 3.070 26.187 1.00 0.00 557 ALA A O 17
ATOM 26363 N N . SER A 1 2 ? 0.238 4.413 27.344 1.00 0.00 558 SER A N 17
ATOM 26364 C CA . SER A 1 2 ? 0.697 5.166 26.204 1.00 0.00 558 SER A CA 17
ATOM 26365 C C . SER A 1 2 ? 1.528 4.289 25.241 1.00 0.00 558 SER A C 17
ATOM 26366 O O . SER A 1 2 ? 1.253 4.245 24.041 1.00 0.00 558 SER A O 17
ATOM 26374 N N . ALA A 1 3 ? 2.496 3.547 25.778 1.00 0.00 559 ALA A N 17
ATOM 26375 C CA . ALA A 1 3 ? 3.340 2.667 24.956 1.00 0.00 559 ALA A CA 17
ATOM 26376 C C . ALA A 1 3 ? 2.535 1.466 24.491 1.00 0.00 559 ALA A C 17
ATOM 26377 O O . ALA A 1 3 ? 2.816 0.855 23.445 1.00 0.00 559 ALA A O 17
ATOM 26384 N N . SER A 1 4 ? 1.535 1.141 25.272 1.00 0.00 560 SER A N 17
ATOM 26385 C CA . SER A 1 4 ? 0.662 0.041 24.992 1.00 0.00 560 SER A CA 17
ATOM 26386 C C . SER A 1 4 ? -0.319 0.400 23.871 1.00 0.00 560 SER A C 17
ATOM 26387 O O . SER A 1 4 ? -0.914 -0.482 23.243 1.00 0.00 560 SER A O 17
ATOM 26395 N N . TYR A 1 5 ? -0.477 1.685 23.614 1.00 0.00 561 TYR A N 17
ATOM 26396 C CA . TYR A 1 5 ? -1.332 2.129 22.557 1.00 0.00 561 TYR A CA 17
ATOM 26397 C C . TYR A 1 5 ? -0.561 2.122 21.255 1.00 0.00 561 TYR A C 17
ATOM 26398 O O . TYR A 1 5 ? 0.213 3.037 20.955 1.00 0.00 561 TYR A O 17
ATOM 26416 N N . ASP A 1 6 ? -0.744 1.076 20.518 1.00 0.00 562 ASP A N 17
ATOM 26417 C CA . ASP A 1 6 ? -0.077 0.888 19.258 1.00 0.00 562 ASP A CA 17
ATOM 26418 C C . ASP A 1 6 ? -1.098 0.653 18.187 1.00 0.00 562 ASP A C 17
ATOM 26419 O O . ASP A 1 6 ? -1.804 -0.353 18.192 1.00 0.00 562 ASP A O 17
ATOM 26428 N N . SER A 1 7 ? -1.219 1.584 17.314 1.00 0.00 563 SER A N 17
ATOM 26429 C CA . SER A 1 7 ? -2.140 1.466 16.243 1.00 0.00 563 SER A CA 17
ATOM 26430 C C . SER A 1 7 ? -1.479 1.927 14.957 1.00 0.00 563 SER A C 17
ATOM 26431 O O . SER A 1 7 ? -1.071 1.105 14.112 1.00 0.00 563 SER A O 17
ATOM 26439 N N . GLU A 1 8 ? -1.306 3.219 14.863 1.00 0.00 564 GLU A N 17
ATOM 26440 C CA . GLU A 1 8 ? -0.700 3.849 13.744 1.00 0.00 564 GLU A CA 17
ATOM 26441 C C . GLU A 1 8 ? -0.026 5.138 14.188 1.00 0.00 564 GLU A C 17
ATOM 26442 O O . GLU A 1 8 ? -0.682 6.162 14.462 1.00 0.00 564 GLU A O 17
ATOM 26454 N N . GLU A 1 9 ? 1.256 5.072 14.343 1.00 0.00 565 GLU A N 17
ATOM 26455 C CA . GLU A 1 9 ? 2.023 6.225 14.710 1.00 0.00 565 GLU A CA 17
ATOM 26456 C C . GLU A 1 9 ? 2.404 6.968 13.452 1.00 0.00 565 GLU A C 17
ATOM 26457 O O . GLU A 1 9 ? 2.534 6.357 12.375 1.00 0.00 565 GLU A O 17
ATOM 26469 N N . GLU A 1 10 ? 2.591 8.244 13.567 1.00 0.00 566 GLU A N 17
ATOM 26470 C CA . GLU A 1 10 ? 2.956 9.041 12.437 1.00 0.00 566 GLU A CA 17
ATOM 26471 C C . GLU A 1 10 ? 4.444 8.869 12.192 1.00 0.00 566 GLU A C 17
ATOM 26472 O O . GLU A 1 10 ? 5.233 8.818 13.141 1.00 0.00 566 GLU A O 17
ATOM 26484 N N . GLU A 1 11 ? 4.817 8.729 10.958 1.00 0.00 567 GLU A N 17
ATOM 26485 C CA . GLU A 1 11 ? 6.196 8.592 10.589 1.00 0.00 567 GLU A CA 17
ATOM 26486 C C . GLU A 1 11 ? 6.407 9.140 9.209 1.00 0.00 567 GLU A C 17
ATOM 26487 O O . GLU A 1 11 ? 5.418 9.446 8.503 1.00 0.00 567 GLU A O 17
ATOM 26499 N N . GLU A 1 12 ? 7.680 9.215 8.819 1.00 0.00 568 GLU A N 17
ATOM 26500 C CA . GLU A 1 12 ? 8.144 9.800 7.602 1.00 0.00 568 GLU A CA 17
ATOM 26501 C C . GLU A 1 12 ? 7.855 11.284 7.545 1.00 0.00 568 GLU A C 17
ATOM 26502 O O . GLU A 1 12 ? 6.709 11.725 7.447 1.00 0.00 568 GLU A O 17
ATOM 26514 N N . GLY A 1 13 ? 8.911 12.050 7.593 1.00 0.00 569 GLY A N 17
ATOM 26515 C CA . GLY A 1 13 ? 8.800 13.500 7.605 1.00 0.00 569 GLY A CA 17
ATOM 26516 C C . GLY A 1 13 ? 8.491 14.046 6.239 1.00 0.00 569 GLY A C 17
ATOM 26517 O O . GLY A 1 13 ? 8.191 15.236 6.079 1.00 0.00 569 GLY A O 17
ATOM 26521 N N . LEU A 1 14 ? 8.553 13.170 5.261 1.00 0.00 570 LEU A N 17
ATOM 26522 C CA . LEU A 1 14 ? 8.247 13.493 3.891 1.00 0.00 570 LEU A CA 17
ATOM 26523 C C . LEU A 1 14 ? 6.766 13.824 3.780 1.00 0.00 570 LEU A C 17
ATOM 26524 O O . LEU A 1 14 ? 5.932 13.153 4.411 1.00 0.00 570 LEU A O 17
ATOM 26540 N N . PRO A 1 15 ? 6.405 14.864 3.040 1.00 0.00 571 PRO A N 17
ATOM 26541 C CA . PRO A 1 15 ? 5.012 15.197 2.829 1.00 0.00 571 PRO A CA 17
ATOM 26542 C C . PRO A 1 15 ? 4.352 14.191 1.912 1.00 0.00 571 PRO A C 17
ATOM 26543 O O . PRO A 1 15 ? 4.985 13.669 0.980 1.00 0.00 571 PRO A O 17
ATOM 26554 N N . MET A 1 16 ? 3.123 13.907 2.199 1.00 0.00 572 MET A N 17
ATOM 26555 C CA . MET A 1 16 ? 2.336 12.958 1.432 1.00 0.00 572 MET A CA 17
ATOM 26556 C C . MET A 1 16 ? 2.096 13.482 0.021 1.00 0.00 572 MET A C 17
ATOM 26557 O O . MET A 1 16 ? 1.414 14.493 -0.187 1.00 0.00 572 MET A O 17
ATOM 26571 N N . SER A 1 17 ? 2.684 12.831 -0.928 1.00 0.00 573 SER A N 17
ATOM 26572 C CA . SER A 1 17 ? 2.565 13.236 -2.299 1.00 0.00 573 SER A CA 17
ATOM 26573 C C . SER A 1 17 ? 1.776 12.193 -3.092 1.00 0.00 573 SER A C 17
ATOM 26574 O O . SER A 1 17 ? 1.645 11.035 -2.658 1.00 0.00 573 SER A O 17
ATOM 26582 N N . TYR A 1 18 ? 1.254 12.600 -4.246 1.00 0.00 574 TYR A N 17
ATOM 26583 C CA . TYR A 1 18 ? 0.485 11.721 -5.125 1.00 0.00 574 TYR A CA 17
ATOM 26584 C C . TYR A 1 18 ? 1.320 10.545 -5.597 1.00 0.00 574 TYR A C 17
ATOM 26585 O O . TYR A 1 18 ? 0.809 9.429 -5.742 1.00 0.00 574 TYR A O 17
ATOM 26603 N N . ASP A 1 19 ? 2.610 10.783 -5.784 1.00 0.00 575 ASP A N 17
ATOM 26604 C CA . ASP A 1 19 ? 3.530 9.738 -6.224 1.00 0.00 575 ASP A CA 17
ATOM 26605 C C . ASP A 1 19 ? 3.686 8.678 -5.156 1.00 0.00 575 ASP A C 17
ATOM 26606 O O . ASP A 1 19 ? 3.895 7.510 -5.466 1.00 0.00 575 ASP A O 17
ATOM 26615 N N . GLU A 1 20 ? 3.576 9.078 -3.897 1.00 0.00 576 GLU A N 17
ATOM 26616 C CA . GLU A 1 20 ? 3.667 8.135 -2.804 1.00 0.00 576 GLU A CA 17
ATOM 26617 C C . GLU A 1 20 ? 2.409 7.331 -2.729 1.00 0.00 576 GLU A C 17
ATOM 26618 O O . GLU A 1 20 ? 2.464 6.120 -2.653 1.00 0.00 576 GLU A O 17
ATOM 26630 N N . LYS A 1 21 ? 1.270 8.021 -2.820 1.00 0.00 577 LYS A N 17
ATOM 26631 C CA . LYS A 1 21 ? -0.045 7.368 -2.758 1.00 0.00 577 LYS A CA 17
ATOM 26632 C C . LYS A 1 21 ? -0.111 6.307 -3.811 1.00 0.00 577 LYS A C 17
ATOM 26633 O O . LYS A 1 21 ? -0.469 5.161 -3.550 1.00 0.00 577 LYS A O 17
ATOM 26652 N N . ARG A 1 22 ? 0.296 6.684 -4.996 1.00 0.00 578 ARG A N 17
ATOM 26653 C CA . ARG A 1 22 ? 0.198 5.826 -6.104 1.00 0.00 578 ARG A CA 17
ATOM 26654 C C . ARG A 1 22 ? 1.243 4.744 -6.117 1.00 0.00 578 ARG A C 17
ATOM 26655 O O . ARG A 1 22 ? 1.007 3.691 -6.663 1.00 0.00 578 ARG A O 17
ATOM 26676 N N . GLN A 1 23 ? 2.389 4.995 -5.502 1.00 0.00 579 GLN A N 17
ATOM 26677 C CA . GLN A 1 23 ? 3.453 3.987 -5.403 1.00 0.00 579 GLN A CA 17
ATOM 26678 C C . GLN A 1 23 ? 2.878 2.722 -4.739 1.00 0.00 579 GLN A C 17
ATOM 26679 O O . GLN A 1 23 ? 3.195 1.599 -5.128 1.00 0.00 579 GLN A O 17
ATOM 26693 N N . LEU A 1 24 ? 1.981 2.927 -3.781 1.00 0.00 580 LEU A N 17
ATOM 26694 C CA . LEU A 1 24 ? 1.334 1.821 -3.112 1.00 0.00 580 LEU A CA 17
ATOM 26695 C C . LEU A 1 24 ? 0.347 1.083 -4.024 1.00 0.00 580 LEU A C 17
ATOM 26696 O O . LEU A 1 24 ? 0.144 -0.112 -3.845 1.00 0.00 580 LEU A O 17
ATOM 26712 N N . SER A 1 25 ? -0.233 1.788 -5.029 1.00 0.00 581 SER A N 17
ATOM 26713 C CA . SER A 1 25 ? -1.131 1.149 -6.007 1.00 0.00 581 SER A CA 17
ATOM 26714 C C . SER A 1 25 ? -0.318 0.075 -6.732 1.00 0.00 581 SER A C 17
ATOM 26715 O O . SER A 1 25 ? -0.762 -1.046 -6.955 1.00 0.00 581 SER A O 17
ATOM 26723 N N . LEU A 1 26 ? 0.910 0.450 -7.050 1.00 0.00 582 LEU A N 17
ATOM 26724 C CA . LEU A 1 26 ? 1.837 -0.391 -7.749 1.00 0.00 582 LEU A CA 17
ATOM 26725 C C . LEU A 1 26 ? 2.350 -1.528 -6.885 1.00 0.00 582 LEU A C 17
ATOM 26726 O O . LEU A 1 26 ? 2.553 -2.624 -7.377 1.00 0.00 582 LEU A O 17
ATOM 26742 N N . ASP A 1 27 ? 2.539 -1.282 -5.597 1.00 0.00 583 ASP A N 17
ATOM 26743 C CA . ASP A 1 27 ? 3.047 -2.331 -4.706 1.00 0.00 583 ASP A CA 17
ATOM 26744 C C . ASP A 1 27 ? 2.045 -3.413 -4.451 1.00 0.00 583 ASP A C 17
ATOM 26745 O O . ASP A 1 27 ? 2.393 -4.589 -4.475 1.00 0.00 583 ASP A O 17
ATOM 26754 N N . ILE A 1 28 ? 0.794 -3.045 -4.242 1.00 0.00 584 ILE A N 17
ATOM 26755 C CA . ILE A 1 28 ? -0.263 -4.051 -4.104 1.00 0.00 584 ILE A CA 17
ATOM 26756 C C . ILE A 1 28 ? -0.419 -4.806 -5.436 1.00 0.00 584 ILE A C 17
ATOM 26757 O O . ILE A 1 28 ? -0.637 -6.004 -5.462 1.00 0.00 584 ILE A O 17
ATOM 26773 N N . ASN A 1 29 ? -0.232 -4.079 -6.528 1.00 0.00 585 ASN A N 17
ATOM 26774 C CA . ASN A 1 29 ? -0.256 -4.634 -7.888 1.00 0.00 585 ASN A CA 17
ATOM 26775 C C . ASN A 1 29 ? 0.885 -5.675 -8.075 1.00 0.00 585 ASN A C 17
ATOM 26776 O O . ASN A 1 29 ? 0.811 -6.564 -8.926 1.00 0.00 585 ASN A O 17
ATOM 26787 N N . ARG A 1 30 ? 1.917 -5.566 -7.247 1.00 0.00 586 ARG A N 17
ATOM 26788 C CA . ARG A 1 30 ? 3.061 -6.486 -7.249 1.00 0.00 586 ARG A CA 17
ATOM 26789 C C . ARG A 1 30 ? 2.797 -7.689 -6.340 1.00 0.00 586 ARG A C 17
ATOM 26790 O O . ARG A 1 30 ? 3.384 -8.766 -6.527 1.00 0.00 586 ARG A O 17
ATOM 26811 N N . LEU A 1 31 ? 1.941 -7.494 -5.365 1.00 0.00 587 LEU A N 17
ATOM 26812 C CA . LEU A 1 31 ? 1.647 -8.494 -4.361 1.00 0.00 587 LEU A CA 17
ATOM 26813 C C . LEU A 1 31 ? 0.568 -9.485 -4.820 1.00 0.00 587 LEU A C 17
ATOM 26814 O O . LEU A 1 31 ? -0.394 -9.103 -5.489 1.00 0.00 587 LEU A O 17
ATOM 26830 N N . PRO A 1 32 ? 0.732 -10.774 -4.488 1.00 0.00 588 PRO A N 17
ATOM 26831 C CA . PRO A 1 32 ? -0.193 -11.834 -4.897 1.00 0.00 588 PRO A CA 17
ATOM 26832 C C . PRO A 1 32 ? -1.510 -11.847 -4.107 1.00 0.00 588 PRO A C 17
ATOM 26833 O O . PRO A 1 32 ? -1.669 -11.123 -3.106 1.00 0.00 588 PRO A O 17
ATOM 26844 N N . GLY A 1 33 ? -2.430 -12.699 -4.557 1.00 0.00 589 GLY A N 17
ATOM 26845 C CA . GLY A 1 33 ? -3.750 -12.860 -3.962 1.00 0.00 589 GLY A CA 17
ATOM 26846 C C . GLY A 1 33 ? -3.722 -13.138 -2.483 1.00 0.00 589 GLY A C 17
ATOM 26847 O O . GLY A 1 33 ? -4.588 -12.668 -1.735 1.00 0.00 589 GLY A O 17
ATOM 26851 N N . GLU A 1 34 ? -2.717 -13.869 -2.058 1.00 0.00 590 GLU A N 17
ATOM 26852 C CA . GLU A 1 34 ? -2.537 -14.209 -0.655 1.00 0.00 590 GLU A CA 17
ATOM 26853 C C . GLU A 1 34 ? -2.301 -12.955 0.162 1.00 0.00 590 GLU A C 17
ATOM 26854 O O . GLU A 1 34 ? -2.742 -12.845 1.295 1.00 0.00 590 GLU A O 17
ATOM 26866 N N . LYS A 1 35 ? -1.631 -12.007 -0.433 1.00 0.00 591 LYS A N 17
ATOM 26867 C CA . LYS A 1 35 ? -1.217 -10.838 0.276 1.00 0.00 591 LYS A CA 17
ATOM 26868 C C . LYS A 1 35 ? -2.224 -9.725 0.187 1.00 0.00 591 LYS A C 17
ATOM 26869 O O . LYS A 1 35 ? -2.394 -8.987 1.159 1.00 0.00 591 LYS A O 17
ATOM 26888 N N . LEU A 1 36 ? -2.923 -9.628 -0.956 1.00 0.00 592 LEU A N 17
ATOM 26889 C CA . LEU A 1 36 ? -3.941 -8.590 -1.172 1.00 0.00 592 LEU A CA 17
ATOM 26890 C C . LEU A 1 36 ? -4.986 -8.639 -0.048 1.00 0.00 592 LEU A C 17
ATOM 26891 O O . LEU A 1 36 ? -5.354 -7.607 0.512 1.00 0.00 592 LEU A O 17
ATOM 26907 N N . GLY A 1 37 ? -5.394 -9.857 0.320 1.00 0.00 593 GLY A N 17
ATOM 26908 C CA . GLY A 1 37 ? -6.403 -10.025 1.354 1.00 0.00 593 GLY A CA 17
ATOM 26909 C C . GLY A 1 37 ? -5.888 -9.655 2.727 1.00 0.00 593 GLY A C 17
ATOM 26910 O O . GLY A 1 37 ? -6.637 -9.172 3.583 1.00 0.00 593 GLY A O 17
ATOM 26914 N N . ARG A 1 38 ? -4.619 -9.886 2.937 1.00 0.00 594 ARG A N 17
ATOM 26915 C CA . ARG A 1 38 ? -3.977 -9.590 4.201 1.00 0.00 594 ARG A CA 17
ATOM 26916 C C . ARG A 1 38 ? -3.836 -8.101 4.388 1.00 0.00 594 ARG A C 17
ATOM 26917 O O . ARG A 1 38 ? -4.333 -7.535 5.346 1.00 0.00 594 ARG A O 17
ATOM 26938 N N . VAL A 1 39 ? -3.197 -7.464 3.423 1.00 0.00 595 VAL A N 17
ATOM 26939 C CA . VAL A 1 39 ? -2.882 -6.045 3.496 1.00 0.00 595 VAL A CA 17
ATOM 26940 C C . VAL A 1 39 ? -4.109 -5.200 3.620 1.00 0.00 595 VAL A C 17
ATOM 26941 O O . VAL A 1 39 ? -4.155 -4.315 4.469 1.00 0.00 595 VAL A O 17
ATOM 26954 N N . VAL A 1 40 ? -5.130 -5.533 2.862 1.00 0.00 596 VAL A N 17
ATOM 26955 C CA . VAL A 1 40 ? -6.336 -4.759 2.852 1.00 0.00 596 VAL A CA 17
ATOM 26956 C C . VAL A 1 40 ? -6.978 -4.760 4.227 1.00 0.00 596 VAL A C 17
ATOM 26957 O O . VAL A 1 40 ? -7.607 -3.809 4.612 1.00 0.00 596 VAL A O 17
ATOM 26970 N N . HIS A 1 41 ? -6.747 -5.829 4.957 1.00 0.00 597 HIS A N 17
ATOM 26971 C CA . HIS A 1 41 ? -7.294 -6.024 6.284 1.00 0.00 597 HIS A CA 17
ATOM 26972 C C . HIS A 1 41 ? -6.544 -5.146 7.301 1.00 0.00 597 HIS A C 17
ATOM 26973 O O . HIS A 1 41 ? -7.160 -4.500 8.163 1.00 0.00 597 HIS A O 17
ATOM 26987 N N . ILE A 1 42 ? -5.216 -5.110 7.188 1.00 0.00 598 ILE A N 17
ATOM 26988 C CA . ILE A 1 42 ? -4.397 -4.296 8.084 1.00 0.00 598 ILE A CA 17
ATOM 26989 C C . ILE A 1 42 ? -4.685 -2.827 7.831 1.00 0.00 598 ILE A C 17
ATOM 26990 O O . ILE A 1 42 ? -4.982 -2.071 8.764 1.00 0.00 598 ILE A O 17
ATOM 27006 N N . ILE A 1 43 ? -4.668 -2.434 6.565 1.00 0.00 599 ILE A N 17
ATOM 27007 C CA . ILE A 1 43 ? -4.924 -1.034 6.223 1.00 0.00 599 ILE A CA 17
ATOM 27008 C C . ILE A 1 43 ? -6.403 -0.664 6.538 1.00 0.00 599 ILE A C 17
ATOM 27009 O O . ILE A 1 43 ? -6.717 0.476 6.862 1.00 0.00 599 ILE A O 17
ATOM 27025 N N . GLN A 1 44 ? -7.282 -1.661 6.487 1.00 0.00 600 GLN A N 17
ATOM 27026 C CA . GLN A 1 44 ? -8.720 -1.498 6.802 1.00 0.00 600 GLN A CA 17
ATOM 27027 C C . GLN A 1 44 ? -8.887 -1.123 8.269 1.00 0.00 600 GLN A C 17
ATOM 27028 O O . GLN A 1 44 ? -9.833 -0.456 8.663 1.00 0.00 600 GLN A O 17
ATOM 27042 N N . SER A 1 45 ? -7.951 -1.570 9.064 1.00 0.00 601 SER A N 17
ATOM 27043 C CA . SER A 1 45 ? -7.962 -1.349 10.482 1.00 0.00 601 SER A CA 17
ATOM 27044 C C . SER A 1 45 ? -7.486 0.072 10.824 1.00 0.00 601 SER A C 17
ATOM 27045 O O . SER A 1 45 ? -7.540 0.505 11.981 1.00 0.00 601 SER A O 17
ATOM 27053 N N . ARG A 1 46 ? -6.977 0.764 9.825 1.00 0.00 602 ARG A N 17
ATOM 27054 C CA . ARG A 1 46 ? -6.563 2.134 9.980 1.00 0.00 602 ARG A CA 17
ATOM 27055 C C . ARG A 1 46 ? -7.790 3.015 9.873 1.00 0.00 602 ARG A C 17
ATOM 27056 O O . ARG A 1 46 ? -8.176 3.689 10.831 1.00 0.00 602 ARG A O 17
ATOM 27077 N N . GLU A 1 47 ? -8.451 2.926 8.742 1.00 0.00 603 GLU A N 17
ATOM 27078 C CA . GLU A 1 47 ? -9.595 3.757 8.458 1.00 0.00 603 GLU A CA 17
ATOM 27079 C C . GLU A 1 47 ? -10.897 3.077 8.861 1.00 0.00 603 GLU A C 17
ATOM 27080 O O . GLU A 1 47 ? -11.213 2.004 8.389 1.00 0.00 603 GLU A O 17
ATOM 27092 N N . PRO A 1 48 ? -11.673 3.688 9.740 1.00 0.00 604 PRO A N 17
ATOM 27093 C CA . PRO A 1 48 ? -12.951 3.132 10.162 1.00 0.00 604 PRO A CA 17
ATOM 27094 C C . PRO A 1 48 ? -14.099 3.489 9.202 1.00 0.00 604 PRO A C 17
ATOM 27095 O O . PRO A 1 48 ? -15.187 2.920 9.270 1.00 0.00 604 PRO A O 17
ATOM 27106 N N . SER A 1 49 ? -13.834 4.388 8.292 1.00 0.00 605 SER A N 17
ATOM 27107 C CA . SER A 1 49 ? -14.860 4.939 7.437 1.00 0.00 605 SER A CA 17
ATOM 27108 C C . SER A 1 49 ? -15.061 4.196 6.094 1.00 0.00 605 SER A C 17
ATOM 27109 O O . SER A 1 49 ? -15.887 4.607 5.302 1.00 0.00 605 SER A O 17
ATOM 27117 N N . LEU A 1 50 ? -14.318 3.135 5.814 1.00 0.00 606 LEU A N 17
ATOM 27118 C CA . LEU A 1 50 ? -14.465 2.497 4.490 1.00 0.00 606 LEU A CA 17
ATOM 27119 C C . LEU A 1 50 ? -14.866 1.007 4.553 1.00 0.00 606 LEU A C 17
ATOM 27120 O O . LEU A 1 50 ? -14.866 0.323 3.539 1.00 0.00 606 LEU A O 17
ATOM 27136 N N . ARG A 1 51 ? -15.265 0.524 5.711 1.00 0.00 607 ARG A N 17
ATOM 27137 C CA . ARG A 1 51 ? -15.500 -0.923 5.855 1.00 0.00 607 ARG A CA 17
ATOM 27138 C C . ARG A 1 51 ? -16.918 -1.376 5.508 1.00 0.00 607 ARG A C 17
ATOM 27139 O O . ARG A 1 51 ? -17.152 -2.570 5.288 1.00 0.00 607 ARG A O 17
ATOM 27160 N N . ASP A 1 52 ? -17.839 -0.450 5.448 1.00 0.00 608 ASP A N 17
ATOM 27161 C CA . ASP A 1 52 ? -19.280 -0.781 5.362 1.00 0.00 608 ASP A CA 17
ATOM 27162 C C . ASP A 1 52 ? -19.708 -1.501 4.078 1.00 0.00 608 ASP A C 17
ATOM 27163 O O . ASP A 1 52 ? -20.583 -2.362 4.115 1.00 0.00 608 ASP A O 17
ATOM 27172 N N . SER A 1 53 ? -19.098 -1.162 2.979 1.00 0.00 609 SER A N 17
ATOM 27173 C CA . SER A 1 53 ? -19.424 -1.754 1.669 1.00 0.00 609 SER A CA 17
ATOM 27174 C C . SER A 1 53 ? -18.313 -1.436 0.688 1.00 0.00 609 SER A C 17
ATOM 27175 O O . SER A 1 53 ? -18.082 -2.144 -0.308 1.00 0.00 609 SER A O 17
ATOM 27183 N N . ASN A 1 54 ? -17.650 -0.347 0.986 1.00 0.00 610 ASN A N 17
ATOM 27184 C CA . ASN A 1 54 ? -16.433 0.104 0.330 1.00 0.00 610 ASN A CA 17
ATOM 27185 C C . ASN A 1 54 ? -15.269 -0.960 0.522 1.00 0.00 610 ASN A C 17
ATOM 27186 O O . ASN A 1 54 ? -15.529 -2.017 1.088 1.00 0.00 610 ASN A O 17
ATOM 27197 N N . PRO A 1 55 ? -13.996 -0.674 0.009 1.00 0.00 611 PRO A N 17
ATOM 27198 C CA . PRO A 1 55 ? -12.689 -1.466 0.051 1.00 0.00 611 PRO A CA 17
ATOM 27199 C C . PRO A 1 55 ? -12.419 -2.576 1.076 1.00 0.00 611 PRO A C 17
ATOM 27200 O O . PRO A 1 55 ? -11.326 -3.125 1.055 1.00 0.00 611 PRO A O 17
ATOM 27211 N N . ASP A 1 56 ? -13.306 -2.828 1.977 1.00 0.00 612 ASP A N 17
ATOM 27212 C CA . ASP A 1 56 ? -13.177 -3.932 2.962 1.00 0.00 612 ASP A CA 17
ATOM 27213 C C . ASP A 1 56 ? -12.746 -5.264 2.300 1.00 0.00 612 ASP A C 17
ATOM 27214 O O . ASP A 1 56 ? -11.990 -6.059 2.902 1.00 0.00 612 ASP A O 17
ATOM 27223 N N . GLU A 1 57 ? -13.232 -5.517 1.078 1.00 0.00 613 GLU A N 17
ATOM 27224 C CA . GLU A 1 57 ? -12.692 -6.596 0.284 1.00 0.00 613 GLU A CA 17
ATOM 27225 C C . GLU A 1 57 ? -11.365 -6.155 -0.292 1.00 0.00 613 GLU A C 17
ATOM 27226 O O . GLU A 1 57 ? -10.339 -6.491 0.264 1.00 0.00 613 GLU A O 17
ATOM 27238 N N . ILE A 1 58 ? -11.355 -5.468 -1.415 1.00 0.00 614 ILE A N 17
ATOM 27239 C CA . ILE A 1 58 ? -10.119 -4.820 -1.833 1.00 0.00 614 ILE A CA 17
ATOM 27240 C C . ILE A 1 58 ? -10.292 -3.600 -2.731 1.00 0.00 614 ILE A C 17
ATOM 27241 O O . ILE A 1 58 ? -10.568 -3.712 -3.939 1.00 0.00 614 ILE A O 17
ATOM 27257 N N . GLU A 1 59 ? -10.140 -2.448 -2.161 1.00 0.00 615 GLU A N 17
ATOM 27258 C CA . GLU A 1 59 ? -10.070 -1.248 -2.924 1.00 0.00 615 GLU A CA 17
ATOM 27259 C C . GLU A 1 59 ? -9.096 -0.283 -2.340 1.00 0.00 615 GLU A C 17
ATOM 27260 O O . GLU A 1 59 ? -8.880 -0.273 -1.136 1.00 0.00 615 GLU A O 17
ATOM 27272 N N . ILE A 1 60 ? -8.462 0.481 -3.195 1.00 0.00 616 ILE A N 17
ATOM 27273 C CA . ILE A 1 60 ? -7.374 1.345 -2.743 1.00 0.00 616 ILE A CA 17
ATOM 27274 C C . ILE A 1 60 ? -7.567 2.863 -2.957 1.00 0.00 616 ILE A C 17
ATOM 27275 O O . ILE A 1 60 ? -7.058 3.488 -3.850 1.00 0.00 616 ILE A O 17
ATOM 27291 N N . ASP A 1 61 ? -8.376 3.379 -2.120 1.00 0.00 617 ASP A N 17
ATOM 27292 C CA . ASP A 1 61 ? -8.799 4.785 -1.971 1.00 0.00 617 ASP A CA 17
ATOM 27293 C C . ASP A 1 61 ? -7.698 5.862 -1.880 1.00 0.00 617 ASP A C 17
ATOM 27294 O O . ASP A 1 61 ? -7.981 7.057 -1.840 1.00 0.00 617 ASP A O 17
ATOM 27303 N N . PHE A 1 62 ? -6.447 5.425 -1.883 1.00 0.00 618 PHE A N 17
ATOM 27304 C CA . PHE A 1 62 ? -5.239 6.234 -1.603 1.00 0.00 618 PHE A CA 17
ATOM 27305 C C . PHE A 1 62 ? -5.107 7.546 -2.355 1.00 0.00 618 PHE A C 17
ATOM 27306 O O . PHE A 1 62 ? -4.248 8.327 -2.026 1.00 0.00 618 PHE A O 17
ATOM 27323 N N . GLU A 1 63 ? -5.925 7.783 -3.323 1.00 0.00 619 GLU A N 17
ATOM 27324 C CA . GLU A 1 63 ? -5.997 9.070 -3.958 1.00 0.00 619 GLU A CA 17
ATOM 27325 C C . GLU A 1 63 ? -6.331 10.151 -2.901 1.00 0.00 619 GLU A C 17
ATOM 27326 O O . GLU A 1 63 ? -5.731 11.237 -2.885 1.00 0.00 619 GLU A O 17
ATOM 27338 N N . THR A 1 64 ? -7.261 9.820 -2.010 1.00 0.00 620 THR A N 17
ATOM 27339 C CA . THR A 1 64 ? -7.740 10.757 -1.005 1.00 0.00 620 THR A CA 17
ATOM 27340 C C . THR A 1 64 ? -7.421 10.257 0.435 1.00 0.00 620 THR A C 17
ATOM 27341 O O . THR A 1 64 ? -7.526 11.012 1.407 1.00 0.00 620 THR A O 17
ATOM 27352 N N . LEU A 1 65 ? -7.020 9.000 0.538 1.00 0.00 621 LEU A N 17
ATOM 27353 C CA . LEU A 1 65 ? -6.780 8.322 1.832 1.00 0.00 621 LEU A CA 17
ATOM 27354 C C . LEU A 1 65 ? -5.652 9.011 2.666 1.00 0.00 621 LEU A C 17
ATOM 27355 O O . LEU A 1 65 ? -4.752 9.659 2.109 1.00 0.00 621 LEU A O 17
ATOM 27371 N N . LYS A 1 66 ? -5.724 8.825 3.986 1.00 0.00 622 LYS A N 17
ATOM 27372 C CA . LYS A 1 66 ? -4.852 9.489 4.978 1.00 0.00 622 LYS A CA 17
ATOM 27373 C C . LYS A 1 66 ? -3.352 9.079 4.901 1.00 0.00 622 LYS A C 17
ATOM 27374 O O . LYS A 1 66 ? -3.012 7.972 4.462 1.00 0.00 622 LYS A O 17
ATOM 27393 N N . PRO A 1 67 ? -2.436 9.994 5.347 1.00 0.00 623 PRO A N 17
ATOM 27394 C CA . PRO A 1 67 ? -0.980 9.775 5.322 1.00 0.00 623 PRO A CA 17
ATOM 27395 C C . PRO A 1 67 ? -0.480 8.618 6.207 1.00 0.00 623 PRO A C 17
ATOM 27396 O O . PRO A 1 67 ? 0.434 7.895 5.805 1.00 0.00 623 PRO A O 17
ATOM 27407 N N . THR A 1 68 ? -1.049 8.426 7.392 1.00 0.00 624 THR A N 17
ATOM 27408 C CA . THR A 1 68 ? -0.601 7.324 8.247 1.00 0.00 624 THR A CA 17
ATOM 27409 C C . THR A 1 68 ? -0.955 5.995 7.601 1.00 0.00 624 THR A C 17
ATOM 27410 O O . THR A 1 68 ? -0.161 5.056 7.594 1.00 0.00 624 THR A O 17
ATOM 27421 N N . THR A 1 69 ? -2.120 5.967 7.016 1.00 0.00 625 THR A N 17
ATOM 27422 C CA . THR A 1 69 ? -2.641 4.856 6.287 1.00 0.00 625 THR A CA 17
ATOM 27423 C C . THR A 1 69 ? -1.737 4.578 5.061 1.00 0.00 625 THR A C 17
ATOM 27424 O O . THR A 1 69 ? -1.489 3.425 4.694 1.00 0.00 625 THR A O 17
ATOM 27435 N N . LEU A 1 70 ? -1.227 5.661 4.471 1.00 0.00 626 LEU A N 17
ATOM 27436 C CA . LEU A 1 70 ? -0.313 5.607 3.334 1.00 0.00 626 LEU A CA 17
ATOM 27437 C C . LEU A 1 70 ? 0.982 4.931 3.759 1.00 0.00 626 LEU A C 17
ATOM 27438 O O . LEU A 1 70 ? 1.439 3.970 3.128 1.00 0.00 626 LEU A O 17
ATOM 27454 N N . ARG A 1 71 ? 1.549 5.394 4.855 1.00 0.00 627 ARG A N 17
ATOM 27455 C CA . ARG A 1 71 ? 2.782 4.820 5.336 1.00 0.00 627 ARG A CA 17
ATOM 27456 C C . ARG A 1 71 ? 2.595 3.418 5.890 1.00 0.00 627 ARG A C 17
ATOM 27457 O O . ARG A 1 71 ? 3.522 2.646 5.877 1.00 0.00 627 ARG A O 17
ATOM 27478 N N . GLU A 1 72 ? 1.383 3.093 6.339 1.00 0.00 628 GLU A N 17
ATOM 27479 C CA . GLU A 1 72 ? 1.068 1.744 6.829 1.00 0.00 628 GLU A CA 17
ATOM 27480 C C . GLU A 1 72 ? 1.376 0.699 5.751 1.00 0.00 628 GLU A C 17
ATOM 27481 O O . GLU A 1 72 ? 2.084 -0.282 5.993 1.00 0.00 628 GLU A O 17
ATOM 27493 N N . LEU A 1 73 ? 0.887 0.943 4.544 1.00 0.00 629 LEU A N 17
ATOM 27494 C CA . LEU A 1 73 ? 1.092 0.003 3.462 1.00 0.00 629 LEU A CA 17
ATOM 27495 C C . LEU A 1 73 ? 2.578 0.004 3.045 1.00 0.00 629 LEU A C 17
ATOM 27496 O O . LEU A 1 73 ? 3.114 -1.019 2.658 1.00 0.00 629 LEU A O 17
ATOM 27512 N N . GLU A 1 74 ? 3.237 1.150 3.191 1.00 0.00 630 GLU A N 17
ATOM 27513 C CA . GLU A 1 74 ? 4.672 1.297 2.884 1.00 0.00 630 GLU A CA 17
ATOM 27514 C C . GLU A 1 74 ? 5.460 0.323 3.802 1.00 0.00 630 GLU A C 17
ATOM 27515 O O . GLU A 1 74 ? 6.323 -0.441 3.345 1.00 0.00 630 GLU A O 17
ATOM 27527 N N . ARG A 1 75 ? 5.080 0.313 5.083 1.00 0.00 631 ARG A N 17
ATOM 27528 C CA . ARG A 1 75 ? 5.689 -0.559 6.103 1.00 0.00 631 ARG A CA 17
ATOM 27529 C C . ARG A 1 75 ? 5.436 -2.011 5.739 1.00 0.00 631 ARG A C 17
ATOM 27530 O O . ARG A 1 75 ? 6.338 -2.867 5.828 1.00 0.00 631 ARG A O 17
ATOM 27551 N N . TYR A 1 76 ? 4.206 -2.274 5.328 1.00 0.00 632 TYR A N 17
ATOM 27552 C CA . TYR A 1 76 ? 3.765 -3.584 4.918 1.00 0.00 632 TYR A CA 17
ATOM 27553 C C . TYR A 1 76 ? 4.628 -4.112 3.784 1.00 0.00 632 TYR A C 17
ATOM 27554 O O . TYR A 1 76 ? 5.161 -5.224 3.861 1.00 0.00 632 TYR A O 17
ATOM 27572 N N . VAL A 1 77 ? 4.774 -3.310 2.747 1.00 0.00 633 VAL A N 17
ATOM 27573 C CA . VAL A 1 77 ? 5.508 -3.718 1.554 1.00 0.00 633 VAL A CA 17
ATOM 27574 C C . VAL A 1 77 ? 6.970 -3.932 1.891 1.00 0.00 633 VAL A C 17
ATOM 27575 O O . VAL A 1 77 ? 7.597 -4.870 1.411 1.00 0.00 633 VAL A O 17
ATOM 27588 N N . LYS A 1 78 ? 7.484 -3.097 2.765 1.00 0.00 634 LYS A N 17
ATOM 27589 C CA . LYS A 1 78 ? 8.856 -3.198 3.212 1.00 0.00 634 LYS A CA 17
ATOM 27590 C C . LYS A 1 78 ? 9.073 -4.559 3.903 1.00 0.00 634 LYS A C 17
ATOM 27591 O O . LYS A 1 78 ? 10.120 -5.190 3.751 1.00 0.00 634 LYS A O 17
ATOM 27610 N N . SER A 1 79 ? 8.069 -4.997 4.655 1.00 0.00 635 SER A N 17
ATOM 27611 C CA . SER A 1 79 ? 8.088 -6.296 5.302 1.00 0.00 635 SER A CA 17
ATOM 27612 C C . SER A 1 79 ? 7.948 -7.430 4.259 1.00 0.00 635 SER A C 17
ATOM 27613 O O . SER A 1 79 ? 8.463 -8.515 4.430 1.00 0.00 635 SER A O 17
ATOM 27621 N N . CYS A 1 80 ? 7.246 -7.160 3.184 1.00 0.00 636 CYS A N 17
ATOM 27622 C CA . CYS A 1 80 ? 7.083 -8.138 2.116 1.00 0.00 636 CYS A CA 17
ATOM 27623 C C . CYS A 1 80 ? 8.404 -8.352 1.377 1.00 0.00 636 CYS A C 17
ATOM 27624 O O . CYS A 1 80 ? 8.649 -9.402 0.791 1.00 0.00 636 CYS A O 17
ATOM 27632 N N . LEU A 1 81 ? 9.263 -7.368 1.459 1.00 0.00 637 LEU A N 17
ATOM 27633 C CA . LEU A 1 81 ? 10.546 -7.399 0.799 1.00 0.00 637 LEU A CA 17
ATOM 27634 C C . LEU A 1 81 ? 11.646 -7.933 1.728 1.00 0.00 637 LEU A C 17
ATOM 27635 O O . LEU A 1 81 ? 12.832 -7.893 1.383 1.00 0.00 637 LEU A O 17
ATOM 27651 N N . GLN A 1 82 ? 11.265 -8.427 2.893 1.00 0.00 638 GLN A N 17
ATOM 27652 C CA . GLN A 1 82 ? 12.236 -8.998 3.807 1.00 0.00 638 GLN A CA 17
ATOM 27653 C C . GLN A 1 82 ? 12.091 -10.517 3.773 1.00 0.00 638 GLN A C 17
ATOM 27654 O O . GLN A 1 82 ? 11.399 -11.067 2.886 1.00 0.00 638 GLN A O 17
ATOM 27668 N N . LYS A 1 83 ? 12.725 -11.192 4.709 1.00 0.00 639 LYS A N 17
ATOM 27669 C CA . LYS A 1 83 ? 12.616 -12.619 4.823 1.00 0.00 639 LYS A CA 17
ATOM 27670 C C . LYS A 1 83 ? 11.261 -12.965 5.438 1.00 0.00 639 LYS A C 17
ATOM 27671 O O . LYS A 1 83 ? 11.109 -13.006 6.657 1.00 0.00 639 LYS A O 17
ATOM 27690 N N . LYS A 1 84 ? 10.273 -13.127 4.588 1.00 0.00 640 LYS A N 17
ATOM 27691 C CA . LYS A 1 84 ? 8.919 -13.476 5.001 1.00 0.00 640 LYS A CA 17
ATOM 27692 C C . LYS A 1 84 ? 8.934 -14.852 5.612 1.00 0.00 640 LYS A C 17
ATOM 27693 O O . LYS A 1 84 ? 8.328 -15.110 6.648 1.00 0.00 640 LYS A O 17
ATOM 27712 N N . GLN A 1 85 ? 9.660 -15.720 4.983 1.00 0.00 641 GLN A N 17
ATOM 27713 C CA . GLN A 1 85 ? 9.854 -17.033 5.483 1.00 0.00 641 GLN A CA 17
ATOM 27714 C C . GLN A 1 85 ? 11.214 -17.013 6.134 1.00 0.00 641 GLN A C 17
ATOM 27715 O O . GLN A 1 85 ? 12.231 -17.023 5.441 1.00 0.00 641 GLN A O 17
ATOM 27729 N N . ARG A 1 86 ? 11.256 -16.915 7.434 1.00 0.00 642 ARG A N 17
ATOM 27730 C CA . ARG A 1 86 ? 12.523 -16.821 8.090 1.00 0.00 642 ARG A CA 17
ATOM 27731 C C . ARG A 1 86 ? 12.639 -17.845 9.175 1.00 0.00 642 ARG A C 17
ATOM 27732 O O . ARG A 1 86 ? 11.689 -18.089 9.927 1.00 0.00 642 ARG A O 17
ATOM 27753 N N . LYS A 1 87 ? 13.769 -18.459 9.233 1.00 0.00 643 LYS A N 17
ATOM 27754 C CA . LYS A 1 87 ? 14.032 -19.463 10.206 1.00 0.00 643 LYS A CA 17
ATOM 27755 C C . LYS A 1 87 ? 14.801 -18.826 11.346 1.00 0.00 643 LYS A C 17
ATOM 27756 O O . LYS A 1 87 ? 16.007 -18.567 11.183 1.00 0.00 643 LYS A O 17
ATOM 27776 N N . ARG B 2 1 ? -8.702 11.416 -8.722 1.00 0.00 1591 ARG B N 17
ATOM 27777 C CA . ARG B 2 1 ? -9.276 11.611 -10.061 1.00 0.00 1591 ARG B CA 17
ATOM 27778 C C . ARG B 2 1 ? -8.230 11.404 -11.149 1.00 0.00 1591 ARG B C 17
ATOM 27779 O O . ARG B 2 1 ? -8.246 10.385 -11.836 1.00 0.00 1591 ARG B O 17
ATOM 27800 N N . SER B 2 2 ? -7.319 12.391 -11.301 1.00 0.00 1592 SER B N 17
ATOM 27801 C CA . SER B 2 2 ? -6.287 12.376 -12.321 1.00 0.00 1592 SER B CA 17
ATOM 27802 C C . SER B 2 2 ? -5.435 11.143 -12.118 1.00 0.00 1592 SER B C 17
ATOM 27803 O O . SER B 2 2 ? -5.232 10.332 -13.037 1.00 0.00 1592 SER B O 17
ATOM 27811 N N . VAL B 2 3 ? -4.980 10.988 -10.913 1.00 0.00 1593 VAL B N 17
ATOM 27812 C CA . VAL B 2 3 ? -4.295 9.820 -10.526 1.00 0.00 1593 VAL B CA 17
ATOM 27813 C C . VAL B 2 3 ? -5.291 8.967 -9.776 1.00 0.00 1593 VAL B C 17
ATOM 27814 O O . VAL B 2 3 ? -6.105 9.496 -9.019 1.00 0.00 1593 VAL B O 17
ATOM 27827 N N . LYS B 2 4 ? -5.316 7.707 -10.063 1.00 0.00 1594 LYS B N 17
ATOM 27828 C CA . LYS B 2 4 ? -6.160 6.785 -9.338 1.00 0.00 1594 LYS B CA 17
ATOM 27829 C C . LYS B 2 4 ? -5.308 5.743 -8.743 1.00 0.00 1594 LYS B C 17
ATOM 27830 O O . LYS B 2 4 ? -4.422 5.216 -9.396 1.00 0.00 1594 LYS B O 17
ATOM 27849 N N . VAL B 2 5 ? -5.530 5.479 -7.505 1.00 0.00 1595 VAL B N 17
ATOM 27850 C CA . VAL B 2 5 ? -4.753 4.507 -6.808 1.00 0.00 1595 VAL B CA 17
ATOM 27851 C C . VAL B 2 5 ? -5.643 3.305 -6.474 1.00 0.00 1595 VAL B C 17
ATOM 27852 O O . VAL B 2 5 ? -5.144 2.238 -6.087 1.00 0.00 1595 VAL B O 17
ATOM 27865 N N . LYS B 2 6 ? -6.979 3.492 -6.703 1.00 0.00 1596 LYS B N 17
ATOM 27866 C CA . LYS B 2 6 ? -8.027 2.483 -6.420 1.00 0.00 1596 LYS B CA 17
ATOM 27867 C C . LYS B 2 6 ? -7.614 1.137 -7.001 1.00 0.00 1596 LYS B C 17
ATOM 27868 O O . LYS B 2 6 ? -7.602 0.954 -8.220 1.00 0.00 1596 LYS B O 17
ATOM 27887 N N . ILE B 2 7 ? -7.233 0.209 -6.131 1.00 0.00 1597 ILE B N 17
ATOM 27888 C CA . ILE B 2 7 ? -6.673 -1.011 -6.600 1.00 0.00 1597 ILE B CA 17
ATOM 27889 C C . ILE B 2 7 ? -7.697 -1.949 -7.280 1.00 0.00 1597 ILE B C 17
ATOM 27890 O O . ILE B 2 7 ? -7.589 -2.208 -8.471 1.00 0.00 1597 ILE B O 17
ATOM 27906 N N . LYS B 2 8 ? -8.715 -2.394 -6.503 1.00 0.00 1598 LYS B N 17
ATOM 27907 C CA . LYS B 2 8 ? -9.691 -3.374 -6.918 1.00 0.00 1598 LYS B CA 17
ATOM 27908 C C . LYS B 2 8 ? -8.959 -4.599 -7.524 1.00 0.00 1598 LYS B C 17
ATOM 27909 O O . LYS B 2 8 ? -8.884 -4.751 -8.737 1.00 0.00 1598 LYS B O 17
ATOM 27928 N N . LEU B 2 9 ? -8.374 -5.446 -6.647 1.00 0.00 1599 LEU B N 17
ATOM 27929 C CA . LEU B 2 9 ? -7.607 -6.650 -7.085 1.00 0.00 1599 LEU B CA 17
ATOM 27930 C C . LEU B 2 9 ? -8.534 -7.683 -7.769 1.00 0.00 1599 LEU B C 17
ATOM 27931 O O . LEU B 2 9 ? -8.080 -8.692 -8.314 1.00 0.00 1599 LEU B O 17
ATOM 27947 N N . GLY B 2 10 ? -9.824 -7.438 -7.701 1.00 0.00 1600 GLY B N 17
ATOM 27948 C CA . GLY B 2 10 ? -10.796 -8.320 -8.294 1.00 0.00 1600 GLY B CA 17
ATOM 27949 C C . GLY B 2 10 ? -11.693 -8.900 -7.242 1.00 0.00 1600 GLY B C 17
ATOM 27950 O O . GLY B 2 10 ? -12.863 -9.201 -7.487 1.00 0.00 1600 GLY B O 17
ATOM 27954 N N . ARG B 2 11 ? -11.147 -9.032 -6.060 1.00 0.00 1601 ARG B N 17
ATOM 27955 C CA . ARG B 2 11 ? -11.867 -9.561 -4.928 1.00 0.00 1601 ARG B CA 17
ATOM 27956 C C . ARG B 2 11 ? -12.733 -8.464 -4.327 1.00 0.00 1601 ARG B C 17
ATOM 27957 O O . ARG B 2 11 ? -12.292 -7.700 -3.494 1.00 0.00 1601 ARG B O 17
ATOM 27978 N N . LYS B 2 12 ? -13.926 -8.341 -4.839 1.00 0.00 1602 LYS B N 17
ATOM 27979 C CA . LYS B 2 12 ? -14.879 -7.367 -4.350 1.00 0.00 1602 LYS B CA 17
ATOM 27980 C C . LYS B 2 12 ? -16.280 -7.877 -4.608 1.00 0.00 1602 LYS B C 17
ATOM 27981 O O . LYS B 2 12 ? -16.463 -8.751 -5.487 1.00 0.00 1602 LYS B O 17
ATOM 28000 N N . ALA A 1 1 ? 6.359 -2.949 21.797 1.00 0.00 557 ALA A N 18
ATOM 28001 C CA . ALA A 1 1 ? 7.680 -2.407 22.109 1.00 0.00 557 ALA A CA 18
ATOM 28002 C C . ALA A 1 1 ? 8.144 -1.487 20.983 1.00 0.00 557 ALA A C 18
ATOM 28003 O O . ALA A 1 1 ? 9.160 -0.801 21.090 1.00 0.00 557 ALA A O 18
ATOM 28010 N N . SER A 1 2 ? 7.352 -1.467 19.932 1.00 0.00 558 SER A N 18
ATOM 28011 C CA . SER A 1 2 ? 7.597 -0.708 18.720 1.00 0.00 558 SER A CA 18
ATOM 28012 C C . SER A 1 2 ? 7.794 0.798 18.968 1.00 0.00 558 SER A C 18
ATOM 28013 O O . SER A 1 2 ? 8.636 1.430 18.342 1.00 0.00 558 SER A O 18
ATOM 28021 N N . ALA A 1 3 ? 7.047 1.352 19.906 1.00 0.00 559 ALA A N 18
ATOM 28022 C CA . ALA A 1 3 ? 7.141 2.765 20.209 1.00 0.00 559 ALA A CA 18
ATOM 28023 C C . ALA A 1 3 ? 8.425 3.063 20.971 1.00 0.00 559 ALA A C 18
ATOM 28024 O O . ALA A 1 3 ? 8.971 4.168 20.896 1.00 0.00 559 ALA A O 18
ATOM 28031 N N . SER A 1 4 ? 8.918 2.065 21.682 1.00 0.00 560 SER A N 18
ATOM 28032 C CA . SER A 1 4 ? 10.140 2.199 22.437 1.00 0.00 560 SER A CA 18
ATOM 28033 C C . SER A 1 4 ? 11.353 1.847 21.557 1.00 0.00 560 SER A C 18
ATOM 28034 O O . SER A 1 4 ? 12.509 2.018 21.957 1.00 0.00 560 SER A O 18
ATOM 28042 N N . TYR A 1 5 ? 11.084 1.347 20.376 1.00 0.00 561 TYR A N 18
ATOM 28043 C CA . TYR A 1 5 ? 12.115 1.017 19.440 1.00 0.00 561 TYR A CA 18
ATOM 28044 C C . TYR A 1 5 ? 12.116 1.942 18.278 1.00 0.00 561 TYR A C 18
ATOM 28045 O O . TYR A 1 5 ? 11.340 1.786 17.340 1.00 0.00 561 TYR A O 18
ATOM 28063 N N . ASP A 1 6 ? 12.966 2.915 18.333 1.00 0.00 562 ASP A N 18
ATOM 28064 C CA . ASP A 1 6 ? 13.116 3.808 17.223 1.00 0.00 562 ASP A CA 18
ATOM 28065 C C . ASP A 1 6 ? 14.106 3.188 16.272 1.00 0.00 562 ASP A C 18
ATOM 28066 O O . ASP A 1 6 ? 15.309 3.367 16.393 1.00 0.00 562 ASP A O 18
ATOM 28075 N N . SER A 1 7 ? 13.609 2.357 15.412 1.00 0.00 563 SER A N 18
ATOM 28076 C CA . SER A 1 7 ? 14.448 1.616 14.524 1.00 0.00 563 SER A CA 18
ATOM 28077 C C . SER A 1 7 ? 14.688 2.360 13.210 1.00 0.00 563 SER A C 18
ATOM 28078 O O . SER A 1 7 ? 15.733 2.179 12.565 1.00 0.00 563 SER A O 18
ATOM 28086 N N . GLU A 1 8 ? 13.765 3.220 12.835 1.00 0.00 564 GLU A N 18
ATOM 28087 C CA . GLU A 1 8 ? 13.851 3.917 11.570 1.00 0.00 564 GLU A CA 18
ATOM 28088 C C . GLU A 1 8 ? 13.132 5.251 11.656 1.00 0.00 564 GLU A C 18
ATOM 28089 O O . GLU A 1 8 ? 12.098 5.361 12.311 1.00 0.00 564 GLU A O 18
ATOM 28101 N N . GLU A 1 9 ? 13.695 6.250 11.044 1.00 0.00 565 GLU A N 18
ATOM 28102 C CA . GLU A 1 9 ? 13.118 7.560 11.046 1.00 0.00 565 GLU A CA 18
ATOM 28103 C C . GLU A 1 9 ? 11.970 7.628 10.042 1.00 0.00 565 GLU A C 18
ATOM 28104 O O . GLU A 1 9 ? 12.188 7.571 8.820 1.00 0.00 565 GLU A O 18
ATOM 28116 N N . GLU A 1 10 ? 10.761 7.692 10.546 1.00 0.00 566 GLU A N 18
ATOM 28117 C CA . GLU A 1 10 ? 9.593 7.848 9.710 1.00 0.00 566 GLU A CA 18
ATOM 28118 C C . GLU A 1 10 ? 9.471 9.325 9.415 1.00 0.00 566 GLU A C 18
ATOM 28119 O O . GLU A 1 10 ? 9.084 10.108 10.284 1.00 0.00 566 GLU A O 18
ATOM 28131 N N . GLU A 1 11 ? 9.824 9.711 8.240 1.00 0.00 567 GLU A N 18
ATOM 28132 C CA . GLU A 1 11 ? 9.899 11.107 7.921 1.00 0.00 567 GLU A CA 18
ATOM 28133 C C . GLU A 1 11 ? 8.776 11.584 7.023 1.00 0.00 567 GLU A C 18
ATOM 28134 O O . GLU A 1 11 ? 8.424 10.930 6.034 1.00 0.00 567 GLU A O 18
ATOM 28146 N N . GLU A 1 12 ? 8.209 12.710 7.405 1.00 0.00 568 GLU A N 18
ATOM 28147 C CA . GLU A 1 12 ? 7.185 13.411 6.651 1.00 0.00 568 GLU A CA 18
ATOM 28148 C C . GLU A 1 12 ? 7.626 14.858 6.492 1.00 0.00 568 GLU A C 18
ATOM 28149 O O . GLU A 1 12 ? 6.840 15.800 6.639 1.00 0.00 568 GLU A O 18
ATOM 28161 N N . GLY A 1 13 ? 8.890 15.011 6.143 1.00 0.00 569 GLY A N 18
ATOM 28162 C CA . GLY A 1 13 ? 9.501 16.312 5.973 1.00 0.00 569 GLY A CA 18
ATOM 28163 C C . GLY A 1 13 ? 8.929 16.999 4.775 1.00 0.00 569 GLY A C 18
ATOM 28164 O O . GLY A 1 13 ? 8.878 18.226 4.706 1.00 0.00 569 GLY A O 18
ATOM 28168 N N . LEU A 1 14 ? 8.520 16.215 3.829 1.00 0.00 570 LEU A N 18
ATOM 28169 C CA . LEU A 1 14 ? 7.807 16.708 2.717 1.00 0.00 570 LEU A CA 18
ATOM 28170 C C . LEU A 1 14 ? 6.462 16.017 2.729 1.00 0.00 570 LEU A C 18
ATOM 28171 O O . LEU A 1 14 ? 6.381 14.852 3.144 1.00 0.00 570 LEU A O 18
ATOM 28187 N N . PRO A 1 15 ? 5.383 16.705 2.359 1.00 0.00 571 PRO A N 18
ATOM 28188 C CA . PRO A 1 15 ? 4.075 16.084 2.311 1.00 0.00 571 PRO A CA 18
ATOM 28189 C C . PRO A 1 15 ? 4.006 15.064 1.194 1.00 0.00 571 PRO A C 18
ATOM 28190 O O . PRO A 1 15 ? 4.766 15.137 0.210 1.00 0.00 571 PRO A O 18
ATOM 28201 N N . MET A 1 16 ? 3.107 14.149 1.317 1.00 0.00 572 MET A N 18
ATOM 28202 C CA . MET A 1 16 ? 2.991 13.085 0.363 1.00 0.00 572 MET A CA 18
ATOM 28203 C C . MET A 1 16 ? 1.881 13.393 -0.600 1.00 0.00 572 MET A C 18
ATOM 28204 O O . MET A 1 16 ? 0.715 13.534 -0.196 1.00 0.00 572 MET A O 18
ATOM 28218 N N . SER A 1 17 ? 2.229 13.529 -1.847 1.00 0.00 573 SER A N 18
ATOM 28219 C CA . SER A 1 17 ? 1.261 13.814 -2.860 1.00 0.00 573 SER A CA 18
ATOM 28220 C C . SER A 1 17 ? 0.776 12.502 -3.462 1.00 0.00 573 SER A C 18
ATOM 28221 O O . SER A 1 17 ? 1.230 11.416 -3.032 1.00 0.00 573 SER A O 18
ATOM 28229 N N . TYR A 1 18 ? -0.102 12.579 -4.454 1.00 0.00 574 TYR A N 18
ATOM 28230 C CA . TYR A 1 18 ? -0.677 11.401 -5.101 1.00 0.00 574 TYR A CA 18
ATOM 28231 C C . TYR A 1 18 ? 0.410 10.510 -5.679 1.00 0.00 574 TYR A C 18
ATOM 28232 O O . TYR A 1 18 ? 0.230 9.320 -5.789 1.00 0.00 574 TYR A O 18
ATOM 28250 N N . ASP A 1 19 ? 1.530 11.103 -6.046 1.00 0.00 575 ASP A N 18
ATOM 28251 C CA . ASP A 1 19 ? 2.658 10.363 -6.621 1.00 0.00 575 ASP A CA 18
ATOM 28252 C C . ASP A 1 19 ? 3.363 9.485 -5.600 1.00 0.00 575 ASP A C 18
ATOM 28253 O O . ASP A 1 19 ? 3.676 8.328 -5.891 1.00 0.00 575 ASP A O 18
ATOM 28262 N N . GLU A 1 20 ? 3.588 10.006 -4.397 1.00 0.00 576 GLU A N 18
ATOM 28263 C CA . GLU A 1 20 ? 4.189 9.210 -3.318 1.00 0.00 576 GLU A CA 18
ATOM 28264 C C . GLU A 1 20 ? 3.236 8.111 -2.902 1.00 0.00 576 GLU A C 18
ATOM 28265 O O . GLU A 1 20 ? 3.653 6.982 -2.637 1.00 0.00 576 GLU A O 18
ATOM 28277 N N . LYS A 1 21 ? 1.952 8.446 -2.875 1.00 0.00 577 LYS A N 18
ATOM 28278 C CA . LYS A 1 21 ? 0.890 7.500 -2.533 1.00 0.00 577 LYS A CA 18
ATOM 28279 C C . LYS A 1 21 ? 0.829 6.409 -3.567 1.00 0.00 577 LYS A C 18
ATOM 28280 O O . LYS A 1 21 ? 0.553 5.250 -3.274 1.00 0.00 577 LYS A O 18
ATOM 28299 N N . ARG A 1 22 ? 1.139 6.793 -4.765 1.00 0.00 578 ARG A N 18
ATOM 28300 C CA . ARG A 1 22 ? 1.006 5.955 -5.893 1.00 0.00 578 ARG A CA 18
ATOM 28301 C C . ARG A 1 22 ? 2.018 4.875 -5.954 1.00 0.00 578 ARG A C 18
ATOM 28302 O O . ARG A 1 22 ? 1.752 3.849 -6.522 1.00 0.00 578 ARG A O 18
ATOM 28323 N N . GLN A 1 23 ? 3.181 5.086 -5.379 1.00 0.00 579 GLN A N 18
ATOM 28324 C CA . GLN A 1 23 ? 4.161 4.013 -5.316 1.00 0.00 579 GLN A CA 18
ATOM 28325 C C . GLN A 1 23 ? 3.539 2.790 -4.610 1.00 0.00 579 GLN A C 18
ATOM 28326 O O . GLN A 1 23 ? 3.747 1.649 -5.018 1.00 0.00 579 GLN A O 18
ATOM 28340 N N . LEU A 1 24 ? 2.688 3.058 -3.637 1.00 0.00 580 LEU A N 18
ATOM 28341 C CA . LEU A 1 24 ? 1.997 2.008 -2.935 1.00 0.00 580 LEU A CA 18
ATOM 28342 C C . LEU A 1 24 ? 1.012 1.282 -3.872 1.00 0.00 580 LEU A C 18
ATOM 28343 O O . LEU A 1 24 ? 0.830 0.077 -3.751 1.00 0.00 580 LEU A O 18
ATOM 28359 N N . SER A 1 25 ? 0.407 2.034 -4.830 1.00 0.00 581 SER A N 18
ATOM 28360 C CA . SER A 1 25 ? -0.466 1.454 -5.891 1.00 0.00 581 SER A CA 18
ATOM 28361 C C . SER A 1 25 ? 0.308 0.355 -6.637 1.00 0.00 581 SER A C 18
ATOM 28362 O O . SER A 1 25 ? -0.220 -0.732 -6.938 1.00 0.00 581 SER A O 18
ATOM 28370 N N . LEU A 1 26 ? 1.560 0.662 -6.953 1.00 0.00 582 LEU A N 18
ATOM 28371 C CA . LEU A 1 26 ? 2.415 -0.246 -7.665 1.00 0.00 582 LEU A CA 18
ATOM 28372 C C . LEU A 1 26 ? 2.820 -1.427 -6.791 1.00 0.00 582 LEU A C 18
ATOM 28373 O O . LEU A 1 26 ? 2.800 -2.565 -7.256 1.00 0.00 582 LEU A O 18
ATOM 28389 N N . ASP A 1 27 ? 3.144 -1.160 -5.519 1.00 0.00 583 ASP A N 18
ATOM 28390 C CA . ASP A 1 27 ? 3.540 -2.232 -4.586 1.00 0.00 583 ASP A CA 18
ATOM 28391 C C . ASP A 1 27 ? 2.438 -3.262 -4.395 1.00 0.00 583 ASP A C 18
ATOM 28392 O O . ASP A 1 27 ? 2.670 -4.439 -4.590 1.00 0.00 583 ASP A O 18
ATOM 28401 N N . ILE A 1 28 ? 1.227 -2.817 -4.064 1.00 0.00 584 ILE A N 18
ATOM 28402 C CA . ILE A 1 28 ? 0.100 -3.729 -3.849 1.00 0.00 584 ILE A CA 18
ATOM 28403 C C . ILE A 1 28 ? -0.192 -4.567 -5.110 1.00 0.00 584 ILE A C 18
ATOM 28404 O O . ILE A 1 28 ? -0.464 -5.764 -5.022 1.00 0.00 584 ILE A O 18
ATOM 28420 N N . ASN A 1 29 ? -0.049 -3.961 -6.272 1.00 0.00 585 ASN A N 18
ATOM 28421 C CA . ASN A 1 29 ? -0.298 -4.668 -7.533 1.00 0.00 585 ASN A CA 18
ATOM 28422 C C . ASN A 1 29 ? 0.742 -5.796 -7.769 1.00 0.00 585 ASN A C 18
ATOM 28423 O O . ASN A 1 29 ? 0.512 -6.726 -8.562 1.00 0.00 585 ASN A O 18
ATOM 28434 N N . ARG A 1 30 ? 1.867 -5.738 -7.053 1.00 0.00 586 ARG A N 18
ATOM 28435 C CA . ARG A 1 30 ? 2.883 -6.782 -7.154 1.00 0.00 586 ARG A CA 18
ATOM 28436 C C . ARG A 1 30 ? 2.453 -7.995 -6.329 1.00 0.00 586 ARG A C 18
ATOM 28437 O O . ARG A 1 30 ? 2.755 -9.133 -6.677 1.00 0.00 586 ARG A O 18
ATOM 28458 N N . LEU A 1 31 ? 1.699 -7.752 -5.273 1.00 0.00 587 LEU A N 18
ATOM 28459 C CA . LEU A 1 31 ? 1.366 -8.801 -4.315 1.00 0.00 587 LEU A CA 18
ATOM 28460 C C . LEU A 1 31 ? 0.270 -9.796 -4.763 1.00 0.00 587 LEU A C 18
ATOM 28461 O O . LEU A 1 31 ? -0.677 -9.434 -5.462 1.00 0.00 587 LEU A O 18
ATOM 28477 N N . PRO A 1 32 ? 0.439 -11.093 -4.388 1.00 0.00 588 PRO A N 18
ATOM 28478 C CA . PRO A 1 32 ? -0.492 -12.189 -4.735 1.00 0.00 588 PRO A CA 18
ATOM 28479 C C . PRO A 1 32 ? -1.833 -12.136 -3.982 1.00 0.00 588 PRO A C 18
ATOM 28480 O O . PRO A 1 32 ? -2.001 -11.346 -3.043 1.00 0.00 588 PRO A O 18
ATOM 28491 N N . GLY A 1 33 ? -2.761 -13.026 -4.388 1.00 0.00 589 GLY A N 18
ATOM 28492 C CA . GLY A 1 33 ? -4.138 -13.072 -3.867 1.00 0.00 589 GLY A CA 18
ATOM 28493 C C . GLY A 1 33 ? -4.238 -13.091 -2.355 1.00 0.00 589 GLY A C 18
ATOM 28494 O O . GLY A 1 33 ? -4.939 -12.261 -1.755 1.00 0.00 589 GLY A O 18
ATOM 28498 N N . GLU A 1 34 ? -3.503 -14.000 -1.754 1.00 0.00 590 GLU A N 18
ATOM 28499 C CA . GLU A 1 34 ? -3.461 -14.198 -0.305 1.00 0.00 590 GLU A CA 18
ATOM 28500 C C . GLU A 1 34 ? -3.050 -12.915 0.419 1.00 0.00 590 GLU A C 18
ATOM 28501 O O . GLU A 1 34 ? -3.494 -12.640 1.538 1.00 0.00 590 GLU A O 18
ATOM 28513 N N . LYS A 1 35 ? -2.238 -12.132 -0.226 1.00 0.00 591 LYS A N 18
ATOM 28514 C CA . LYS A 1 35 ? -1.755 -10.922 0.360 1.00 0.00 591 LYS A CA 18
ATOM 28515 C C . LYS A 1 35 ? -2.699 -9.738 0.110 1.00 0.00 591 LYS A C 18
ATOM 28516 O O . LYS A 1 35 ? -3.061 -9.013 1.065 1.00 0.00 591 LYS A O 18
ATOM 28535 N N . LEU A 1 36 ? -3.124 -9.566 -1.136 1.00 0.00 592 LEU A N 18
ATOM 28536 C CA . LEU A 1 36 ? -3.964 -8.445 -1.541 1.00 0.00 592 LEU A CA 18
ATOM 28537 C C . LEU A 1 36 ? -5.300 -8.386 -0.762 1.00 0.00 592 LEU A C 18
ATOM 28538 O O . LEU A 1 36 ? -5.755 -7.314 -0.369 1.00 0.00 592 LEU A O 18
ATOM 28554 N N . GLY A 1 37 ? -5.897 -9.532 -0.500 1.00 0.00 593 GLY A N 18
ATOM 28555 C CA . GLY A 1 37 ? -7.165 -9.537 0.225 1.00 0.00 593 GLY A CA 18
ATOM 28556 C C . GLY A 1 37 ? -6.995 -9.168 1.693 1.00 0.00 593 GLY A C 18
ATOM 28557 O O . GLY A 1 37 ? -7.892 -8.627 2.326 1.00 0.00 593 GLY A O 18
ATOM 28561 N N . ARG A 1 38 ? -5.851 -9.488 2.211 1.00 0.00 594 ARG A N 18
ATOM 28562 C CA . ARG A 1 38 ? -5.511 -9.280 3.611 1.00 0.00 594 ARG A CA 18
ATOM 28563 C C . ARG A 1 38 ? -5.279 -7.814 3.910 1.00 0.00 594 ARG A C 18
ATOM 28564 O O . ARG A 1 38 ? -5.883 -7.252 4.811 1.00 0.00 594 ARG A O 18
ATOM 28585 N N . VAL A 1 39 ? -4.420 -7.202 3.110 1.00 0.00 595 VAL A N 18
ATOM 28586 C CA . VAL A 1 39 ? -3.951 -5.828 3.321 1.00 0.00 595 VAL A CA 18
ATOM 28587 C C . VAL A 1 39 ? -5.054 -4.836 3.462 1.00 0.00 595 VAL A C 18
ATOM 28588 O O . VAL A 1 39 ? -4.967 -3.958 4.314 1.00 0.00 595 VAL A O 18
ATOM 28601 N N . VAL A 1 40 ? -6.101 -5.014 2.700 1.00 0.00 596 VAL A N 18
ATOM 28602 C CA . VAL A 1 40 ? -7.188 -4.088 2.699 1.00 0.00 596 VAL A CA 18
ATOM 28603 C C . VAL A 1 40 ? -7.793 -4.000 4.107 1.00 0.00 596 VAL A C 18
ATOM 28604 O O . VAL A 1 40 ? -8.104 -2.946 4.584 1.00 0.00 596 VAL A O 18
ATOM 28617 N N . HIS A 1 41 ? -7.806 -5.112 4.793 1.00 0.00 597 HIS A N 18
ATOM 28618 C CA . HIS A 1 41 ? -8.362 -5.171 6.140 1.00 0.00 597 HIS A CA 18
ATOM 28619 C C . HIS A 1 41 ? -7.383 -4.539 7.145 1.00 0.00 597 HIS A C 18
ATOM 28620 O O . HIS A 1 41 ? -7.788 -3.910 8.137 1.00 0.00 597 HIS A O 18
ATOM 28634 N N . ILE A 1 42 ? -6.092 -4.730 6.882 1.00 0.00 598 ILE A N 18
ATOM 28635 C CA . ILE A 1 42 ? -5.020 -4.217 7.739 1.00 0.00 598 ILE A CA 18
ATOM 28636 C C . ILE A 1 42 ? -4.975 -2.704 7.663 1.00 0.00 598 ILE A C 18
ATOM 28637 O O . ILE A 1 42 ? -4.818 -2.021 8.686 1.00 0.00 598 ILE A O 18
ATOM 28653 N N . ILE A 1 43 ? -5.132 -2.187 6.465 1.00 0.00 599 ILE A N 18
ATOM 28654 C CA . ILE A 1 43 ? -5.167 -0.732 6.266 1.00 0.00 599 ILE A CA 18
ATOM 28655 C C . ILE A 1 43 ? -6.375 -0.145 6.999 1.00 0.00 599 ILE A C 18
ATOM 28656 O O . ILE A 1 43 ? -6.270 0.869 7.717 1.00 0.00 599 ILE A O 18
ATOM 28672 N N . GLN A 1 44 ? -7.491 -0.842 6.879 1.00 0.00 600 GLN A N 18
ATOM 28673 C CA . GLN A 1 44 ? -8.740 -0.525 7.589 1.00 0.00 600 GLN A CA 18
ATOM 28674 C C . GLN A 1 44 ? -8.570 -0.543 9.105 1.00 0.00 600 GLN A C 18
ATOM 28675 O O . GLN A 1 44 ? -9.404 -0.022 9.836 1.00 0.00 600 GLN A O 18
ATOM 28689 N N . SER A 1 45 ? -7.507 -1.140 9.586 1.00 0.00 601 SER A N 18
ATOM 28690 C CA . SER A 1 45 ? -7.313 -1.228 11.002 1.00 0.00 601 SER A CA 18
ATOM 28691 C C . SER A 1 45 ? -6.759 0.099 11.561 1.00 0.00 601 SER A C 18
ATOM 28692 O O . SER A 1 45 ? -6.709 0.310 12.769 1.00 0.00 601 SER A O 18
ATOM 28700 N N . ARG A 1 46 ? -6.336 0.986 10.668 1.00 0.00 602 ARG A N 18
ATOM 28701 C CA . ARG A 1 46 ? -5.923 2.311 11.085 1.00 0.00 602 ARG A CA 18
ATOM 28702 C C . ARG A 1 46 ? -7.087 3.251 11.006 1.00 0.00 602 ARG A C 18
ATOM 28703 O O . ARG A 1 46 ? -7.237 4.131 11.838 1.00 0.00 602 ARG A O 18
ATOM 28724 N N . GLU A 1 47 ? -7.913 3.046 10.010 1.00 0.00 603 GLU A N 18
ATOM 28725 C CA . GLU A 1 47 ? -9.069 3.864 9.781 1.00 0.00 603 GLU A CA 18
ATOM 28726 C C . GLU A 1 47 ? -10.258 2.970 9.522 1.00 0.00 603 GLU A C 18
ATOM 28727 O O . GLU A 1 47 ? -10.386 2.404 8.445 1.00 0.00 603 GLU A O 18
ATOM 28739 N N . PRO A 1 48 ? -11.154 2.807 10.483 1.00 0.00 604 PRO A N 18
ATOM 28740 C CA . PRO A 1 48 ? -12.378 2.025 10.277 1.00 0.00 604 PRO A CA 18
ATOM 28741 C C . PRO A 1 48 ? -13.328 2.780 9.343 1.00 0.00 604 PRO A C 18
ATOM 28742 O O . PRO A 1 48 ? -14.337 2.252 8.869 1.00 0.00 604 PRO A O 18
ATOM 28753 N N . SER A 1 49 ? -12.972 4.012 9.092 1.00 0.00 605 SER A N 18
ATOM 28754 C CA . SER A 1 49 ? -13.747 4.909 8.321 1.00 0.00 605 SER A CA 18
ATOM 28755 C C . SER A 1 49 ? -13.413 4.878 6.813 1.00 0.00 605 SER A C 18
ATOM 28756 O O . SER A 1 49 ? -14.131 5.518 6.049 1.00 0.00 605 SER A O 18
ATOM 28764 N N . LEU A 1 50 ? -12.355 4.154 6.341 1.00 0.00 606 LEU A N 18
ATOM 28765 C CA . LEU A 1 50 ? -12.083 4.325 4.921 1.00 0.00 606 LEU A CA 18
ATOM 28766 C C . LEU A 1 50 ? -12.984 3.533 3.978 1.00 0.00 606 LEU A C 18
ATOM 28767 O O . LEU A 1 50 ? -13.908 4.123 3.422 1.00 0.00 606 LEU A O 18
ATOM 28783 N N . ARG A 1 51 ? -12.797 2.213 3.778 1.00 0.00 607 ARG A N 18
ATOM 28784 C CA . ARG A 1 51 ? -13.632 1.650 2.737 1.00 0.00 607 ARG A CA 18
ATOM 28785 C C . ARG A 1 51 ? -14.961 1.061 3.235 1.00 0.00 607 ARG A C 18
ATOM 28786 O O . ARG A 1 51 ? -16.023 1.513 2.830 1.00 0.00 607 ARG A O 18
ATOM 28807 N N . ASP A 1 52 ? -14.903 0.057 4.083 1.00 0.00 608 ASP A N 18
ATOM 28808 C CA . ASP A 1 52 ? -16.068 -0.418 4.869 1.00 0.00 608 ASP A CA 18
ATOM 28809 C C . ASP A 1 52 ? -15.527 -1.149 6.057 1.00 0.00 608 ASP A C 18
ATOM 28810 O O . ASP A 1 52 ? -15.843 -0.933 7.218 1.00 0.00 608 ASP A O 18
ATOM 28819 N N . SER A 1 53 ? -14.638 -2.001 5.626 1.00 0.00 609 SER A N 18
ATOM 28820 C CA . SER A 1 53 ? -13.865 -2.982 6.288 1.00 0.00 609 SER A CA 18
ATOM 28821 C C . SER A 1 53 ? -13.413 -3.833 5.083 1.00 0.00 609 SER A C 18
ATOM 28822 O O . SER A 1 53 ? -12.442 -3.484 4.413 1.00 0.00 609 SER A O 18
ATOM 28830 N N . ASN A 1 54 ? -14.186 -4.844 4.725 1.00 0.00 610 ASN A N 18
ATOM 28831 C CA . ASN A 1 54 ? -14.045 -5.485 3.422 1.00 0.00 610 ASN A CA 18
ATOM 28832 C C . ASN A 1 54 ? -15.020 -4.803 2.480 1.00 0.00 610 ASN A C 18
ATOM 28833 O O . ASN A 1 54 ? -16.221 -4.891 2.691 1.00 0.00 610 ASN A O 18
ATOM 28844 N N . PRO A 1 55 ? -14.555 -4.070 1.476 1.00 0.00 611 PRO A N 18
ATOM 28845 C CA . PRO A 1 55 ? -15.477 -3.330 0.601 1.00 0.00 611 PRO A CA 18
ATOM 28846 C C . PRO A 1 55 ? -15.924 -4.062 -0.699 1.00 0.00 611 PRO A C 18
ATOM 28847 O O . PRO A 1 55 ? -17.110 -4.191 -0.972 1.00 0.00 611 PRO A O 18
ATOM 28858 N N . ASP A 1 56 ? -14.971 -4.514 -1.468 1.00 0.00 612 ASP A N 18
ATOM 28859 C CA . ASP A 1 56 ? -15.222 -5.192 -2.744 1.00 0.00 612 ASP A CA 18
ATOM 28860 C C . ASP A 1 56 ? -14.681 -6.587 -2.654 1.00 0.00 612 ASP A C 18
ATOM 28861 O O . ASP A 1 56 ? -15.344 -7.579 -2.931 1.00 0.00 612 ASP A O 18
ATOM 28870 N N . GLU A 1 57 ? -13.460 -6.595 -2.205 1.00 0.00 613 GLU A N 18
ATOM 28871 C CA . GLU A 1 57 ? -12.592 -7.720 -2.027 1.00 0.00 613 GLU A CA 18
ATOM 28872 C C . GLU A 1 57 ? -11.305 -7.065 -1.609 1.00 0.00 613 GLU A C 18
ATOM 28873 O O . GLU A 1 57 ? -10.768 -7.303 -0.540 1.00 0.00 613 GLU A O 18
ATOM 28885 N N . ILE A 1 58 ? -10.901 -6.141 -2.451 1.00 0.00 614 ILE A N 18
ATOM 28886 C CA . ILE A 1 58 ? -9.756 -5.297 -2.245 1.00 0.00 614 ILE A CA 18
ATOM 28887 C C . ILE A 1 58 ? -9.966 -3.971 -2.952 1.00 0.00 614 ILE A C 18
ATOM 28888 O O . ILE A 1 58 ? -10.071 -3.929 -4.175 1.00 0.00 614 ILE A O 18
ATOM 28904 N N . GLU A 1 59 ? -10.114 -2.913 -2.200 1.00 0.00 615 GLU A N 18
ATOM 28905 C CA . GLU A 1 59 ? -10.207 -1.633 -2.804 1.00 0.00 615 GLU A CA 18
ATOM 28906 C C . GLU A 1 59 ? -9.526 -0.586 -2.020 1.00 0.00 615 GLU A C 18
ATOM 28907 O O . GLU A 1 59 ? -9.722 -0.450 -0.813 1.00 0.00 615 GLU A O 18
ATOM 28919 N N . ILE A 1 60 ? -8.676 0.079 -2.715 1.00 0.00 616 ILE A N 18
ATOM 28920 C CA . ILE A 1 60 ? -7.745 1.026 -2.151 1.00 0.00 616 ILE A CA 18
ATOM 28921 C C . ILE A 1 60 ? -8.016 2.471 -2.575 1.00 0.00 616 ILE A C 18
ATOM 28922 O O . ILE A 1 60 ? -7.834 2.828 -3.715 1.00 0.00 616 ILE A O 18
ATOM 28938 N N . ASP A 1 61 ? -8.478 3.272 -1.647 1.00 0.00 617 ASP A N 18
ATOM 28939 C CA . ASP A 1 61 ? -8.773 4.702 -1.867 1.00 0.00 617 ASP A CA 18
ATOM 28940 C C . ASP A 1 61 ? -7.618 5.691 -2.013 1.00 0.00 617 ASP A C 18
ATOM 28941 O O . ASP A 1 61 ? -7.875 6.862 -2.276 1.00 0.00 617 ASP A O 18
ATOM 28950 N N . PHE A 1 62 ? -6.353 5.210 -1.875 1.00 0.00 618 PHE A N 18
ATOM 28951 C CA . PHE A 1 62 ? -5.068 6.008 -1.629 1.00 0.00 618 PHE A CA 18
ATOM 28952 C C . PHE A 1 62 ? -4.759 7.236 -2.511 1.00 0.00 618 PHE A C 18
ATOM 28953 O O . PHE A 1 62 ? -3.632 7.675 -2.541 1.00 0.00 618 PHE A O 18
ATOM 28970 N N . GLU A 1 63 ? -5.688 7.778 -3.170 1.00 0.00 619 GLU A N 18
ATOM 28971 C CA . GLU A 1 63 ? -5.488 9.051 -3.775 1.00 0.00 619 GLU A CA 18
ATOM 28972 C C . GLU A 1 63 ? -5.830 10.099 -2.732 1.00 0.00 619 GLU A C 18
ATOM 28973 O O . GLU A 1 63 ? -5.031 10.967 -2.406 1.00 0.00 619 GLU A O 18
ATOM 28985 N N . THR A 1 64 ? -6.999 9.952 -2.154 1.00 0.00 620 THR A N 18
ATOM 28986 C CA . THR A 1 64 ? -7.513 10.913 -1.220 1.00 0.00 620 THR A CA 18
ATOM 28987 C C . THR A 1 64 ? -7.174 10.527 0.240 1.00 0.00 620 THR A C 18
ATOM 28988 O O . THR A 1 64 ? -7.157 11.387 1.127 1.00 0.00 620 THR A O 18
ATOM 28999 N N . LEU A 1 65 ? -6.879 9.248 0.470 1.00 0.00 621 LEU A N 18
ATOM 29000 C CA . LEU A 1 65 ? -6.571 8.750 1.817 1.00 0.00 621 LEU A CA 18
ATOM 29001 C C . LEU A 1 65 ? -5.380 9.496 2.442 1.00 0.00 621 LEU A C 18
ATOM 29002 O O . LEU A 1 65 ? -4.401 9.833 1.753 1.00 0.00 621 LEU A O 18
ATOM 29018 N N . LYS A 1 66 ? -5.498 9.760 3.733 1.00 0.00 622 LYS A N 18
ATOM 29019 C CA . LYS A 1 66 ? -4.513 10.506 4.500 1.00 0.00 622 LYS A CA 18
ATOM 29020 C C . LYS A 1 66 ? -3.186 9.744 4.656 1.00 0.00 622 LYS A C 18
ATOM 29021 O O . LYS A 1 66 ? -3.187 8.535 4.933 1.00 0.00 622 LYS A O 18
ATOM 29040 N N . PRO A 1 67 ? -2.041 10.454 4.460 1.00 0.00 623 PRO A N 18
ATOM 29041 C CA . PRO A 1 67 ? -0.669 9.910 4.629 1.00 0.00 623 PRO A CA 18
ATOM 29042 C C . PRO A 1 67 ? -0.452 9.109 5.933 1.00 0.00 623 PRO A C 18
ATOM 29043 O O . PRO A 1 67 ? 0.360 8.174 5.964 1.00 0.00 623 PRO A O 18
ATOM 29054 N N . THR A 1 68 ? -1.164 9.471 6.986 1.00 0.00 624 THR A N 18
ATOM 29055 C CA . THR A 1 68 ? -1.126 8.739 8.246 1.00 0.00 624 THR A CA 18
ATOM 29056 C C . THR A 1 68 ? -1.511 7.252 8.031 1.00 0.00 624 THR A C 18
ATOM 29057 O O . THR A 1 68 ? -0.887 6.347 8.580 1.00 0.00 624 THR A O 18
ATOM 29068 N N . THR A 1 69 ? -2.496 7.019 7.197 1.00 0.00 625 THR A N 18
ATOM 29069 C CA . THR A 1 69 ? -2.972 5.689 6.920 1.00 0.00 625 THR A CA 18
ATOM 29070 C C . THR A 1 69 ? -2.112 5.041 5.819 1.00 0.00 625 THR A C 18
ATOM 29071 O O . THR A 1 69 ? -1.922 3.822 5.792 1.00 0.00 625 THR A O 18
ATOM 29082 N N . LEU A 1 70 ? -1.562 5.898 4.949 1.00 0.00 626 LEU A N 18
ATOM 29083 C CA . LEU A 1 70 ? -0.668 5.516 3.831 1.00 0.00 626 LEU A CA 18
ATOM 29084 C C . LEU A 1 70 ? 0.488 4.680 4.352 1.00 0.00 626 LEU A C 18
ATOM 29085 O O . LEU A 1 70 ? 0.905 3.701 3.714 1.00 0.00 626 LEU A O 18
ATOM 29101 N N . ARG A 1 71 ? 0.956 5.048 5.543 1.00 0.00 627 ARG A N 18
ATOM 29102 C CA . ARG A 1 71 ? 2.097 4.408 6.175 1.00 0.00 627 ARG A CA 18
ATOM 29103 C C . ARG A 1 71 ? 1.892 2.914 6.320 1.00 0.00 627 ARG A C 18
ATOM 29104 O O . ARG A 1 71 ? 2.823 2.161 6.151 1.00 0.00 627 ARG A O 18
ATOM 29125 N N . GLU A 1 72 ? 0.661 2.487 6.560 1.00 0.00 628 GLU A N 18
ATOM 29126 C CA . GLU A 1 72 ? 0.402 1.088 6.851 1.00 0.00 628 GLU A CA 18
ATOM 29127 C C . GLU A 1 72 ? 0.708 0.203 5.660 1.00 0.00 628 GLU A C 18
ATOM 29128 O O . GLU A 1 72 ? 1.227 -0.883 5.823 1.00 0.00 628 GLU A O 18
ATOM 29140 N N . LEU A 1 73 ? 0.423 0.680 4.464 1.00 0.00 629 LEU A N 18
ATOM 29141 C CA . LEU A 1 73 ? 0.679 -0.112 3.276 1.00 0.00 629 LEU A CA 18
ATOM 29142 C C . LEU A 1 73 ? 2.187 -0.239 3.053 1.00 0.00 629 LEU A C 18
ATOM 29143 O O . LEU A 1 73 ? 2.673 -1.288 2.659 1.00 0.00 629 LEU A O 18
ATOM 29159 N N . GLU A 1 74 ? 2.909 0.821 3.388 1.00 0.00 630 GLU A N 18
ATOM 29160 C CA . GLU A 1 74 ? 4.372 0.853 3.341 1.00 0.00 630 GLU A CA 18
ATOM 29161 C C . GLU A 1 74 ? 4.918 -0.218 4.321 1.00 0.00 630 GLU A C 18
ATOM 29162 O O . GLU A 1 74 ? 5.801 -1.004 3.980 1.00 0.00 630 GLU A O 18
ATOM 29174 N N . ARG A 1 75 ? 4.321 -0.282 5.506 1.00 0.00 631 ARG A N 18
ATOM 29175 C CA . ARG A 1 75 ? 4.761 -1.217 6.557 1.00 0.00 631 ARG A CA 18
ATOM 29176 C C . ARG A 1 75 ? 4.352 -2.619 6.214 1.00 0.00 631 ARG A C 18
ATOM 29177 O O . ARG A 1 75 ? 5.033 -3.580 6.544 1.00 0.00 631 ARG A O 18
ATOM 29198 N N . TYR A 1 76 ? 3.224 -2.728 5.589 1.00 0.00 632 TYR A N 18
ATOM 29199 C CA . TYR A 1 76 ? 2.706 -3.982 5.155 1.00 0.00 632 TYR A CA 18
ATOM 29200 C C . TYR A 1 76 ? 3.599 -4.594 4.077 1.00 0.00 632 TYR A C 18
ATOM 29201 O O . TYR A 1 76 ? 3.986 -5.768 4.165 1.00 0.00 632 TYR A O 18
ATOM 29219 N N . VAL A 1 77 ? 3.950 -3.799 3.077 1.00 0.00 633 VAL A N 18
ATOM 29220 C CA . VAL A 1 77 ? 4.749 -4.317 1.979 1.00 0.00 633 VAL A CA 18
ATOM 29221 C C . VAL A 1 77 ? 6.177 -4.579 2.418 1.00 0.00 633 VAL A C 18
ATOM 29222 O O . VAL A 1 77 ? 6.861 -5.413 1.844 1.00 0.00 633 VAL A O 18
ATOM 29235 N N . LYS A 1 78 ? 6.581 -3.886 3.475 1.00 0.00 634 LYS A N 18
ATOM 29236 C CA . LYS A 1 78 ? 7.887 -4.035 4.126 1.00 0.00 634 LYS A CA 18
ATOM 29237 C C . LYS A 1 78 ? 8.137 -5.526 4.444 1.00 0.00 634 LYS A C 18
ATOM 29238 O O . LYS A 1 78 ? 9.227 -6.039 4.244 1.00 0.00 634 LYS A O 18
ATOM 29257 N N . SER A 1 79 ? 7.098 -6.205 4.921 1.00 0.00 635 SER A N 18
ATOM 29258 C CA . SER A 1 79 ? 7.169 -7.614 5.288 1.00 0.00 635 SER A CA 18
ATOM 29259 C C . SER A 1 79 ? 7.332 -8.530 4.057 1.00 0.00 635 SER A C 18
ATOM 29260 O O . SER A 1 79 ? 7.918 -9.607 4.140 1.00 0.00 635 SER A O 18
ATOM 29268 N N . CYS A 1 80 ? 6.774 -8.128 2.941 1.00 0.00 636 CYS A N 18
ATOM 29269 C CA . CYS A 1 80 ? 6.936 -8.880 1.712 1.00 0.00 636 CYS A CA 18
ATOM 29270 C C . CYS A 1 80 ? 8.335 -8.615 1.144 1.00 0.00 636 CYS A C 18
ATOM 29271 O O . CYS A 1 80 ? 9.074 -9.529 0.776 1.00 0.00 636 CYS A O 18
ATOM 29279 N N . LEU A 1 81 ? 8.711 -7.350 1.167 1.00 0.00 637 LEU A N 18
ATOM 29280 C CA . LEU A 1 81 ? 9.946 -6.865 0.574 1.00 0.00 637 LEU A CA 18
ATOM 29281 C C . LEU A 1 81 ? 11.136 -6.991 1.528 1.00 0.00 637 LEU A C 18
ATOM 29282 O O . LEU A 1 81 ? 12.196 -6.408 1.283 1.00 0.00 637 LEU A O 18
ATOM 29298 N N . GLN A 1 82 ? 10.972 -7.747 2.603 1.00 0.00 638 GLN A N 18
ATOM 29299 C CA . GLN A 1 82 ? 12.066 -7.973 3.548 1.00 0.00 638 GLN A CA 18
ATOM 29300 C C . GLN A 1 82 ? 12.993 -9.034 2.993 1.00 0.00 638 GLN A C 18
ATOM 29301 O O . GLN A 1 82 ? 14.136 -9.169 3.424 1.00 0.00 638 GLN A O 18
ATOM 29315 N N . LYS A 1 83 ? 12.480 -9.784 2.044 1.00 0.00 639 LYS A N 18
ATOM 29316 C CA . LYS A 1 83 ? 13.222 -10.826 1.404 1.00 0.00 639 LYS A CA 18
ATOM 29317 C C . LYS A 1 83 ? 13.818 -10.281 0.136 1.00 0.00 639 LYS A C 18
ATOM 29318 O O . LYS A 1 83 ? 13.255 -9.355 -0.476 1.00 0.00 639 LYS A O 18
ATOM 29337 N N . LYS A 1 84 ? 14.950 -10.790 -0.244 1.00 0.00 640 LYS A N 18
ATOM 29338 C CA . LYS A 1 84 ? 15.566 -10.387 -1.476 1.00 0.00 640 LYS A CA 18
ATOM 29339 C C . LYS A 1 84 ? 14.907 -11.131 -2.604 1.00 0.00 640 LYS A C 18
ATOM 29340 O O . LYS A 1 84 ? 15.283 -12.265 -2.927 1.00 0.00 640 LYS A O 18
ATOM 29359 N N . GLN A 1 85 ? 13.865 -10.540 -3.124 1.00 0.00 641 GLN A N 18
ATOM 29360 C CA . GLN A 1 85 ? 13.119 -11.117 -4.202 1.00 0.00 641 GLN A CA 18
ATOM 29361 C C . GLN A 1 85 ? 13.925 -11.114 -5.474 1.00 0.00 641 GLN A C 18
ATOM 29362 O O . GLN A 1 85 ? 14.543 -10.107 -5.845 1.00 0.00 641 GLN A O 18
ATOM 29376 N N . ARG A 1 86 ? 13.953 -12.249 -6.100 1.00 0.00 642 ARG A N 18
ATOM 29377 C CA . ARG A 1 86 ? 14.758 -12.486 -7.259 1.00 0.00 642 ARG A CA 18
ATOM 29378 C C . ARG A 1 86 ? 14.084 -13.539 -8.115 1.00 0.00 642 ARG A C 18
ATOM 29379 O O . ARG A 1 86 ? 13.058 -14.120 -7.706 1.00 0.00 642 ARG A O 18
ATOM 29400 N N . LYS A 1 87 ? 14.622 -13.777 -9.274 1.00 0.00 643 LYS A N 18
ATOM 29401 C CA . LYS A 1 87 ? 14.106 -14.784 -10.160 1.00 0.00 643 LYS A CA 18
ATOM 29402 C C . LYS A 1 87 ? 14.745 -16.123 -9.810 1.00 0.00 643 LYS A C 18
ATOM 29403 O O . LYS A 1 87 ? 15.868 -16.404 -10.289 1.00 0.00 643 LYS A O 18
ATOM 29423 N N . ARG B 2 1 ? -1.312 7.274 -17.871 1.00 0.00 1591 ARG B N 18
ATOM 29424 C CA . ARG B 2 1 ? -1.459 8.668 -17.460 1.00 0.00 1591 ARG B CA 18
ATOM 29425 C C . ARG B 2 1 ? -2.652 8.801 -16.537 1.00 0.00 1591 ARG B C 18
ATOM 29426 O O . ARG B 2 1 ? -3.800 8.812 -16.995 1.00 0.00 1591 ARG B O 18
ATOM 29447 N N . SER B 2 2 ? -2.380 8.828 -15.244 1.00 0.00 1592 SER B N 18
ATOM 29448 C CA . SER B 2 2 ? -3.378 8.985 -14.222 1.00 0.00 1592 SER B CA 18
ATOM 29449 C C . SER B 2 2 ? -2.662 9.086 -12.888 1.00 0.00 1592 SER B C 18
ATOM 29450 O O . SER B 2 2 ? -1.530 8.605 -12.750 1.00 0.00 1592 SER B O 18
ATOM 29458 N N . VAL B 2 3 ? -3.296 9.710 -11.927 1.00 0.00 1593 VAL B N 18
ATOM 29459 C CA . VAL B 2 3 ? -2.737 9.837 -10.592 1.00 0.00 1593 VAL B CA 18
ATOM 29460 C C . VAL B 2 3 ? -3.459 8.908 -9.619 1.00 0.00 1593 VAL B C 18
ATOM 29461 O O . VAL B 2 3 ? -3.285 9.012 -8.404 1.00 0.00 1593 VAL B O 18
ATOM 29474 N N . LYS B 2 4 ? -4.227 7.981 -10.165 1.00 0.00 1594 LYS B N 18
ATOM 29475 C CA . LYS B 2 4 ? -5.024 7.066 -9.361 1.00 0.00 1594 LYS B CA 18
ATOM 29476 C C . LYS B 2 4 ? -4.165 6.018 -8.660 1.00 0.00 1594 LYS B C 18
ATOM 29477 O O . LYS B 2 4 ? -3.215 5.463 -9.228 1.00 0.00 1594 LYS B O 18
ATOM 29496 N N . VAL B 2 5 ? -4.510 5.772 -7.431 1.00 0.00 1595 VAL B N 18
ATOM 29497 C CA . VAL B 2 5 ? -3.877 4.755 -6.621 1.00 0.00 1595 VAL B CA 18
ATOM 29498 C C . VAL B 2 5 ? -4.987 3.796 -6.190 1.00 0.00 1595 VAL B C 18
ATOM 29499 O O . VAL B 2 5 ? -4.809 2.930 -5.344 1.00 0.00 1595 VAL B O 18
ATOM 29512 N N . LYS B 2 6 ? -6.151 3.992 -6.789 1.00 0.00 1596 LYS B N 18
ATOM 29513 C CA . LYS B 2 6 ? -7.324 3.213 -6.487 1.00 0.00 1596 LYS B CA 18
ATOM 29514 C C . LYS B 2 6 ? -7.127 1.758 -6.890 1.00 0.00 1596 LYS B C 18
ATOM 29515 O O . LYS B 2 6 ? -7.185 1.410 -8.076 1.00 0.00 1596 LYS B O 18
ATOM 29534 N N . ILE B 2 7 ? -6.803 0.930 -5.913 1.00 0.00 1597 ILE B N 18
ATOM 29535 C CA . ILE B 2 7 ? -6.588 -0.465 -6.162 1.00 0.00 1597 ILE B CA 18
ATOM 29536 C C . ILE B 2 7 ? -7.861 -1.277 -6.109 1.00 0.00 1597 ILE B C 18
ATOM 29537 O O . ILE B 2 7 ? -8.771 -0.991 -5.338 1.00 0.00 1597 ILE B O 18
ATOM 29553 N N . LYS B 2 8 ? -7.90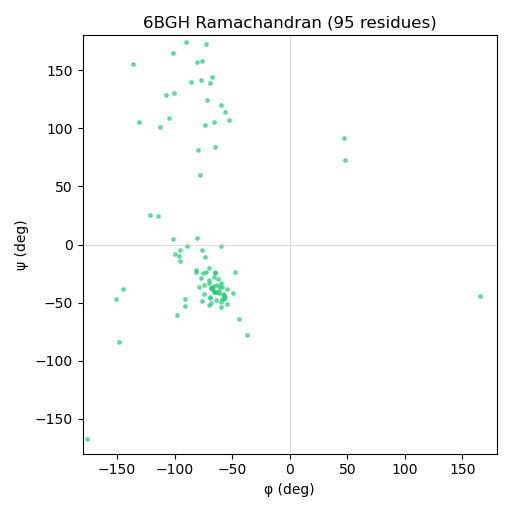2 -2.213 -6.990 1.00 0.00 1598 LYS B N 18
ATOM 29554 C CA . LYS B 2 8 ? -8.848 -3.275 -7.097 1.00 0.00 1598 LYS B CA 18
ATOM 29555 C C . LYS B 2 8 ? -8.039 -4.342 -7.780 1.00 0.00 1598 LYS B C 18
ATOM 29556 O O . LYS B 2 8 ? -7.890 -4.304 -8.995 1.00 0.00 1598 LYS B O 18
ATOM 29575 N N . LEU B 2 9 ? -7.378 -5.183 -6.982 1.00 0.00 1599 LEU B N 18
ATOM 29576 C CA . LEU B 2 9 ? -6.491 -6.203 -7.515 1.00 0.00 1599 LEU B CA 18
ATOM 29577 C C . LEU B 2 9 ? -7.191 -7.108 -8.505 1.00 0.00 1599 LEU B C 18
ATOM 29578 O O . LEU B 2 9 ? -7.998 -7.974 -8.130 1.00 0.00 1599 LEU B O 18
ATOM 29594 N N . GLY B 2 10 ? -6.913 -6.869 -9.750 1.00 0.00 1600 GLY B N 18
ATOM 29595 C CA . GLY B 2 10 ? -7.474 -7.612 -10.819 1.00 0.00 1600 GLY B CA 18
ATOM 29596 C C . GLY B 2 10 ? -6.562 -7.568 -12.009 1.00 0.00 1600 GLY B C 18
ATOM 29597 O O . GLY B 2 10 ? -6.738 -6.755 -12.921 1.00 0.00 1600 GLY B O 18
ATOM 29601 N N . ARG B 2 11 ? -5.554 -8.403 -11.984 1.00 0.00 1601 ARG B N 18
ATOM 29602 C CA . ARG B 2 11 ? -4.597 -8.510 -13.077 1.00 0.00 1601 ARG B CA 18
ATOM 29603 C C . ARG B 2 11 ? -5.178 -9.391 -14.160 1.00 0.00 1601 ARG B C 18
ATOM 29604 O O . ARG B 2 11 ? -4.701 -9.417 -15.303 1.00 0.00 1601 ARG B O 18
ATOM 29625 N N . LYS B 2 12 ? -6.206 -10.095 -13.792 1.00 0.00 1602 LYS B N 18
ATOM 29626 C CA . LYS B 2 12 ? -6.949 -10.927 -14.688 1.00 0.00 1602 LYS B CA 18
ATOM 29627 C C . LYS B 2 12 ? -8.433 -10.716 -14.436 1.00 0.00 1602 LYS B C 18
ATOM 29628 O O . LYS B 2 12 ? -8.813 -9.755 -13.735 1.00 0.00 1602 LYS B O 18
ATOM 29647 N N . ALA A 1 1 ? -18.490 17.242 11.382 1.00 0.00 557 ALA A N 19
ATOM 29648 C CA . ALA A 1 1 ? -17.686 16.298 10.621 1.00 0.00 557 ALA A CA 19
ATOM 29649 C C . ALA A 1 1 ? -16.200 16.614 10.755 1.00 0.00 557 ALA A C 19
ATOM 29650 O O . ALA A 1 1 ? -15.346 15.752 10.544 1.00 0.00 557 ALA A O 19
ATOM 29657 N N . SER A 1 2 ? -15.910 17.834 11.166 1.00 0.00 558 SER A N 19
ATOM 29658 C CA . SER A 1 2 ? -14.543 18.323 11.291 1.00 0.00 558 SER A CA 19
ATOM 29659 C C . SER A 1 2 ? -13.757 17.641 12.414 1.00 0.00 558 SER A C 19
ATOM 29660 O O . SER A 1 2 ? -12.537 17.642 12.399 1.00 0.00 558 SER A O 19
ATOM 29668 N N . ALA A 1 3 ? -14.446 17.086 13.391 1.00 0.00 559 ALA A N 19
ATOM 29669 C CA . ALA A 1 3 ? -13.758 16.364 14.447 1.00 0.00 559 ALA A CA 19
ATOM 29670 C C . ALA A 1 3 ? -13.282 15.019 13.917 1.00 0.00 559 ALA A C 19
ATOM 29671 O O . ALA A 1 3 ? -12.222 14.515 14.303 1.00 0.00 559 ALA A O 19
ATOM 29678 N N . SER A 1 4 ? -14.059 14.447 13.017 1.00 0.00 560 SER A N 19
ATOM 29679 C CA . SER A 1 4 ? -13.706 13.190 12.425 1.00 0.00 560 SER A CA 19
ATOM 29680 C C . SER A 1 4 ? -12.685 13.418 11.303 1.00 0.00 560 SER A C 19
ATOM 29681 O O . SER A 1 4 ? -11.624 12.801 11.292 1.00 0.00 560 SER A O 19
ATOM 29689 N N . TYR A 1 5 ? -12.994 14.323 10.391 1.00 0.00 561 TYR A N 19
ATOM 29690 C CA . TYR A 1 5 ? -12.117 14.614 9.270 1.00 0.00 561 TYR A CA 19
ATOM 29691 C C . TYR A 1 5 ? -11.006 15.547 9.659 1.00 0.00 561 TYR A C 19
ATOM 29692 O O . TYR A 1 5 ? -11.238 16.701 10.000 1.00 0.00 561 TYR A O 19
ATOM 29710 N N . ASP A 1 6 ? -9.809 15.057 9.561 1.00 0.00 562 ASP A N 19
ATOM 29711 C CA . ASP A 1 6 ? -8.634 15.829 9.918 1.00 0.00 562 ASP A CA 19
ATOM 29712 C C . ASP A 1 6 ? -7.730 15.960 8.720 1.00 0.00 562 ASP A C 19
ATOM 29713 O O . ASP A 1 6 ? -7.963 15.322 7.689 1.00 0.00 562 ASP A O 19
ATOM 29722 N N . SER A 1 7 ? -6.720 16.787 8.838 1.00 0.00 563 SER A N 19
ATOM 29723 C CA . SER A 1 7 ? -5.757 16.966 7.772 1.00 0.00 563 SER A CA 19
ATOM 29724 C C . SER A 1 7 ? -4.363 17.111 8.377 1.00 0.00 563 SER A C 19
ATOM 29725 O O . SER A 1 7 ? -3.434 17.626 7.736 1.00 0.00 563 SER A O 19
ATOM 29733 N N . GLU A 1 8 ? -4.220 16.595 9.577 1.00 0.00 564 GLU A N 19
ATOM 29734 C CA . GLU A 1 8 ? -3.010 16.701 10.354 1.00 0.00 564 GLU A CA 19
ATOM 29735 C C . GLU A 1 8 ? -2.696 15.371 11.009 1.00 0.00 564 GLU A C 19
ATOM 29736 O O . GLU A 1 8 ? -3.583 14.737 11.584 1.00 0.00 564 GLU A O 19
ATOM 29748 N N . GLU A 1 9 ? -1.457 14.941 10.909 1.00 0.00 565 GLU A N 19
ATOM 29749 C CA . GLU A 1 9 ? -1.045 13.683 11.506 1.00 0.00 565 GLU A CA 19
ATOM 29750 C C . GLU A 1 9 ? -0.111 13.930 12.664 1.00 0.00 565 GLU A C 19
ATOM 29751 O O . GLU A 1 9 ? -0.243 13.302 13.722 1.00 0.00 565 GLU A O 19
ATOM 29763 N N . GLU A 1 10 ? 0.821 14.862 12.446 1.00 0.00 566 GLU A N 19
ATOM 29764 C CA . GLU A 1 10 ? 1.868 15.243 13.393 1.00 0.00 566 GLU A CA 19
ATOM 29765 C C . GLU A 1 10 ? 2.904 14.132 13.516 1.00 0.00 566 GLU A C 19
ATOM 29766 O O . GLU A 1 10 ? 2.583 13.001 13.925 1.00 0.00 566 GLU A O 19
ATOM 29778 N N . GLU A 1 11 ? 4.141 14.484 13.168 1.00 0.00 567 GLU A N 19
ATOM 29779 C CA . GLU A 1 11 ? 5.303 13.574 13.124 1.00 0.00 567 GLU A CA 19
ATOM 29780 C C . GLU A 1 11 ? 5.167 12.570 11.972 1.00 0.00 567 GLU A C 19
ATOM 29781 O O . GLU A 1 11 ? 4.063 12.063 11.704 1.00 0.00 567 GLU A O 19
ATOM 29793 N N . GLU A 1 12 ? 6.292 12.288 11.292 1.00 0.00 568 GLU A N 19
ATOM 29794 C CA . GLU A 1 12 ? 6.320 11.465 10.091 1.00 0.00 568 GLU A CA 19
ATOM 29795 C C . GLU A 1 12 ? 5.447 12.096 9.016 1.00 0.00 568 GLU A C 19
ATOM 29796 O O . GLU A 1 12 ? 4.858 11.416 8.155 1.00 0.00 568 GLU A O 19
ATOM 29808 N N . GLY A 1 13 ? 5.472 13.407 9.017 1.00 0.00 569 GLY A N 19
ATOM 29809 C CA . GLY A 1 13 ? 4.677 14.193 8.164 1.00 0.00 569 GLY A CA 19
ATOM 29810 C C . GLY A 1 13 ? 5.429 14.514 6.935 1.00 0.00 569 GLY A C 19
ATOM 29811 O O . GLY A 1 13 ? 5.987 15.602 6.784 1.00 0.00 569 GLY A O 19
ATOM 29815 N N . LEU A 1 14 ? 5.509 13.549 6.110 1.00 0.00 570 LEU A N 19
ATOM 29816 C CA . LEU A 1 14 ? 6.143 13.650 4.837 1.00 0.00 570 LEU A CA 19
ATOM 29817 C C . LEU A 1 14 ? 5.294 14.518 3.907 1.00 0.00 570 LEU A C 19
ATOM 29818 O O . LEU A 1 14 ? 4.056 14.563 4.058 1.00 0.00 570 LEU A O 19
ATOM 29834 N N . PRO A 1 15 ? 5.923 15.250 2.973 1.00 0.00 571 PRO A N 19
ATOM 29835 C CA . PRO A 1 15 ? 5.192 16.040 1.998 1.00 0.00 571 PRO A CA 19
ATOM 29836 C C . PRO A 1 15 ? 4.505 15.129 1.016 1.00 0.00 571 PRO A C 19
ATOM 29837 O O . PRO A 1 15 ? 5.043 14.060 0.635 1.00 0.00 571 PRO A O 19
ATOM 29848 N N . MET A 1 16 ? 3.369 15.522 0.573 1.00 0.00 572 MET A N 19
ATOM 29849 C CA . MET A 1 16 ? 2.578 14.630 -0.209 1.00 0.00 572 MET A CA 19
ATOM 29850 C C . MET A 1 16 ? 2.242 15.125 -1.580 1.00 0.00 572 MET A C 19
ATOM 29851 O O . MET A 1 16 ? 1.753 16.245 -1.773 1.00 0.00 572 MET A O 19
ATOM 29865 N N . SER A 1 17 ? 2.539 14.295 -2.522 1.00 0.00 573 SER A N 19
ATOM 29866 C CA . SER A 1 17 ? 2.115 14.460 -3.872 1.00 0.00 573 SER A CA 19
ATOM 29867 C C . SER A 1 17 ? 1.330 13.206 -4.224 1.00 0.00 573 SER A C 19
ATOM 29868 O O . SER A 1 17 ? 1.419 12.197 -3.494 1.00 0.00 573 SER A O 19
ATOM 29876 N N . TYR A 1 18 ? 0.593 13.236 -5.309 1.00 0.00 574 TYR A N 19
ATOM 29877 C CA . TYR A 1 18 ? -0.209 12.096 -5.711 1.00 0.00 574 TYR A CA 19
ATOM 29878 C C . TYR A 1 18 ? 0.657 10.954 -6.190 1.00 0.00 574 TYR A C 19
ATOM 29879 O O . TYR A 1 18 ? 0.281 9.797 -6.058 1.00 0.00 574 TYR A O 19
ATOM 29897 N N . ASP A 1 19 ? 1.840 11.287 -6.695 1.00 0.00 575 ASP A N 19
ATOM 29898 C CA . ASP A 1 19 ? 2.805 10.279 -7.152 1.00 0.00 575 ASP A CA 19
ATOM 29899 C C . ASP A 1 19 ? 3.274 9.464 -5.970 1.00 0.00 575 ASP A C 19
ATOM 29900 O O . ASP A 1 19 ? 3.394 8.250 -6.045 1.00 0.00 575 ASP A O 19
ATOM 29909 N N . GLU A 1 20 ? 3.488 10.157 -4.857 1.00 0.00 576 GLU A N 19
ATOM 29910 C CA . GLU A 1 20 ? 3.954 9.553 -3.610 1.00 0.00 576 GLU A CA 19
ATOM 29911 C C . GLU A 1 20 ? 2.936 8.559 -3.087 1.00 0.00 576 GLU A C 19
ATOM 29912 O O . GLU A 1 20 ? 3.282 7.446 -2.713 1.00 0.00 576 GLU A O 19
ATOM 29924 N N . LYS A 1 21 ? 1.674 8.975 -3.087 1.00 0.00 577 LYS A N 19
ATOM 29925 C CA . LYS A 1 21 ? 0.572 8.125 -2.642 1.00 0.00 577 LYS A CA 19
ATOM 29926 C C . LYS A 1 21 ? 0.476 6.920 -3.549 1.00 0.00 577 LYS A C 19
ATOM 29927 O O . LYS A 1 21 ? 0.217 5.799 -3.118 1.00 0.00 577 LYS A O 19
ATOM 29946 N N . ARG A 1 22 ? 0.722 7.173 -4.806 1.00 0.00 578 ARG A N 19
ATOM 29947 C CA . ARG A 1 22 ? 0.519 6.218 -5.824 1.00 0.00 578 ARG A CA 19
ATOM 29948 C C . ARG A 1 22 ? 1.586 5.174 -5.954 1.00 0.00 578 ARG A C 19
ATOM 29949 O O . ARG A 1 22 ? 1.308 4.090 -6.416 1.00 0.00 578 ARG A O 19
ATOM 29970 N N . GLN A 1 23 ? 2.795 5.474 -5.553 1.00 0.00 579 GLN A N 19
ATOM 29971 C CA . GLN A 1 23 ? 3.882 4.492 -5.624 1.00 0.00 579 GLN A CA 19
ATOM 29972 C C . GLN A 1 23 ? 3.516 3.207 -4.887 1.00 0.00 579 GLN A C 19
ATOM 29973 O O . GLN A 1 23 ? 3.891 2.106 -5.307 1.00 0.00 579 GLN A O 19
ATOM 29987 N N . LEU A 1 24 ? 2.718 3.349 -3.854 1.00 0.00 580 LEU A N 19
ATOM 29988 C CA . LEU A 1 24 ? 2.239 2.222 -3.090 1.00 0.00 580 LEU A CA 19
ATOM 29989 C C . LEU A 1 24 ? 1.126 1.438 -3.824 1.00 0.00 580 LEU A C 19
ATOM 29990 O O . LEU A 1 24 ? 0.932 0.245 -3.566 1.00 0.00 580 LEU A O 19
ATOM 30006 N N . SER A 1 25 ? 0.413 2.107 -4.765 1.00 0.00 581 SER A N 19
ATOM 30007 C CA . SER A 1 25 ? -0.637 1.460 -5.575 1.00 0.00 581 SER A CA 19
ATOM 30008 C C . SER A 1 25 ? 0.012 0.313 -6.344 1.00 0.00 581 SER A C 19
ATOM 30009 O O . SER A 1 25 ? -0.496 -0.808 -6.407 1.00 0.00 581 SER A O 19
ATOM 30017 N N . LEU A 1 26 ? 1.192 0.614 -6.895 1.00 0.00 582 LEU A N 19
ATOM 30018 C CA . LEU A 1 26 ? 1.939 -0.317 -7.705 1.00 0.00 582 LEU A CA 19
ATOM 30019 C C . LEU A 1 26 ? 2.427 -1.499 -6.894 1.00 0.00 582 LEU A C 19
ATOM 30020 O O . LEU A 1 26 ? 2.525 -2.605 -7.417 1.00 0.00 582 LEU A O 19
ATOM 30036 N N . ASP A 1 27 ? 2.704 -1.275 -5.617 1.00 0.00 583 ASP A N 19
ATOM 30037 C CA . ASP A 1 27 ? 3.161 -2.354 -4.746 1.00 0.00 583 ASP A CA 19
ATOM 30038 C C . ASP A 1 27 ? 2.100 -3.367 -4.541 1.00 0.00 583 ASP A C 19
ATOM 30039 O O . ASP A 1 27 ? 2.328 -4.549 -4.761 1.00 0.00 583 ASP A O 19
ATOM 30048 N N . ILE A 1 28 ? 0.932 -2.913 -4.146 1.00 0.00 584 ILE A N 19
ATOM 30049 C CA . ILE A 1 28 ? -0.175 -3.809 -3.896 1.00 0.00 584 ILE A CA 19
ATOM 30050 C C . ILE A 1 28 ? -0.655 -4.463 -5.194 1.00 0.00 584 ILE A C 19
ATOM 30051 O O . ILE A 1 28 ? -0.969 -5.644 -5.216 1.00 0.00 584 ILE A O 19
ATOM 30067 N N . ASN A 1 29 ? -0.633 -3.714 -6.278 1.00 0.00 585 ASN A N 19
ATOM 30068 C CA . ASN A 1 29 ? -1.028 -4.238 -7.590 1.00 0.00 585 ASN A CA 19
ATOM 30069 C C . ASN A 1 29 ? -0.093 -5.393 -8.016 1.00 0.00 585 ASN A C 19
ATOM 30070 O O . ASN A 1 29 ? -0.488 -6.292 -8.774 1.00 0.00 585 ASN A O 19
ATOM 30081 N N . ARG A 1 30 ? 1.128 -5.380 -7.485 1.00 0.00 586 ARG A N 19
ATOM 30082 C CA . ARG A 1 30 ? 2.102 -6.429 -7.740 1.00 0.00 586 ARG A CA 19
ATOM 30083 C C . ARG A 1 30 ? 2.121 -7.494 -6.644 1.00 0.00 586 ARG A C 19
ATOM 30084 O O . ARG A 1 30 ? 2.822 -8.497 -6.768 1.00 0.00 586 ARG A O 19
ATOM 30105 N N . LEU A 1 31 ? 1.379 -7.295 -5.591 1.00 0.00 587 LEU A N 19
ATOM 30106 C CA . LEU A 1 31 ? 1.319 -8.266 -4.526 1.00 0.00 587 LEU A CA 19
ATOM 30107 C C . LEU A 1 31 ? 0.307 -9.366 -4.836 1.00 0.00 587 LEU A C 19
ATOM 30108 O O . LEU A 1 31 ? -0.782 -9.090 -5.353 1.00 0.00 587 LEU A O 19
ATOM 30124 N N . PRO A 1 32 ? 0.675 -10.634 -4.576 1.00 0.00 588 PRO A N 19
ATOM 30125 C CA . PRO A 1 32 ? -0.155 -11.802 -4.918 1.00 0.00 588 PRO A CA 19
ATOM 30126 C C . PRO A 1 32 ? -1.434 -11.931 -4.065 1.00 0.00 588 PRO A C 19
ATOM 30127 O O . PRO A 1 32 ? -1.614 -11.212 -3.075 1.00 0.00 588 PRO A O 19
ATOM 30138 N N . GLY A 1 33 ? -2.293 -12.878 -4.453 1.00 0.00 589 GLY A N 19
ATOM 30139 C CA . GLY A 1 33 ? -3.589 -13.115 -3.812 1.00 0.00 589 GLY A CA 19
ATOM 30140 C C . GLY A 1 33 ? -3.509 -13.306 -2.314 1.00 0.00 589 GLY A C 19
ATOM 30141 O O . GLY A 1 33 ? -4.306 -12.724 -1.557 1.00 0.00 589 GLY A O 19
ATOM 30145 N N . GLU A 1 34 ? -2.542 -14.087 -1.875 1.00 0.00 590 GLU A N 19
ATOM 30146 C CA . GLU A 1 34 ? -2.345 -14.335 -0.455 1.00 0.00 590 GLU A CA 19
ATOM 30147 C C . GLU A 1 34 ? -1.925 -13.092 0.310 1.00 0.00 590 GLU A C 19
ATOM 30148 O O . GLU A 1 34 ? -2.118 -13.004 1.519 1.00 0.00 590 GLU A O 19
ATOM 30160 N N . LYS A 1 35 ? -1.387 -12.134 -0.389 1.00 0.00 591 LYS A N 19
ATOM 30161 C CA . LYS A 1 35 ? -0.976 -10.898 0.218 1.00 0.00 591 LYS A CA 19
ATOM 30162 C C . LYS A 1 35 ? -2.104 -9.876 0.176 1.00 0.00 591 LYS A C 19
ATOM 30163 O O . LYS A 1 35 ? -2.383 -9.214 1.185 1.00 0.00 591 LYS A O 19
ATOM 30182 N N . LEU A 1 36 ? -2.791 -9.793 -0.960 1.00 0.00 592 LEU A N 19
ATOM 30183 C CA . LEU A 1 36 ? -3.860 -8.814 -1.146 1.00 0.00 592 LEU A CA 19
ATOM 30184 C C . LEU A 1 36 ? -4.993 -9.040 -0.125 1.00 0.00 592 LEU A C 19
ATOM 30185 O O . LEU A 1 36 ? -5.570 -8.098 0.390 1.00 0.00 592 LEU A O 19
ATOM 30201 N N . GLY A 1 37 ? -5.277 -10.294 0.175 1.00 0.00 593 GLY A N 19
ATOM 30202 C CA . GLY A 1 37 ? -6.304 -10.604 1.163 1.00 0.00 593 GLY A CA 19
ATOM 30203 C C . GLY A 1 37 ? -5.873 -10.226 2.571 1.00 0.00 593 GLY A C 19
ATOM 30204 O O . GLY A 1 37 ? -6.684 -9.769 3.381 1.00 0.00 593 GLY A O 19
ATOM 30208 N N . ARG A 1 38 ? -4.592 -10.405 2.869 1.00 0.00 594 ARG A N 19
ATOM 30209 C CA . ARG A 1 38 ? -4.072 -10.045 4.182 1.00 0.00 594 ARG A CA 19
ATOM 30210 C C . ARG A 1 38 ? -4.029 -8.540 4.374 1.00 0.00 594 ARG A C 19
ATOM 30211 O O . ARG A 1 38 ? -4.456 -8.028 5.403 1.00 0.00 594 ARG A O 19
ATOM 30232 N N . VAL A 1 39 ? -3.572 -7.828 3.351 1.00 0.00 595 VAL A N 19
ATOM 30233 C CA . VAL A 1 39 ? -3.383 -6.377 3.442 1.00 0.00 595 VAL A CA 19
ATOM 30234 C C . VAL A 1 39 ? -4.713 -5.669 3.738 1.00 0.00 595 VAL A C 19
ATOM 30235 O O . VAL A 1 39 ? -4.751 -4.696 4.484 1.00 0.00 595 VAL A O 19
ATOM 30248 N N . VAL A 1 40 ? -5.794 -6.230 3.210 1.00 0.00 596 VAL A N 19
ATOM 30249 C CA . VAL A 1 40 ? -7.143 -5.732 3.432 1.00 0.00 596 VAL A CA 19
ATOM 30250 C C . VAL A 1 40 ? -7.472 -5.700 4.924 1.00 0.00 596 VAL A C 19
ATOM 30251 O O . VAL A 1 40 ? -8.101 -4.776 5.409 1.00 0.00 596 VAL A O 19
ATOM 30264 N N . HIS A 1 41 ? -6.973 -6.669 5.640 1.00 0.00 597 HIS A N 19
ATOM 30265 C CA . HIS A 1 41 ? -7.275 -6.802 7.052 1.00 0.00 597 HIS A CA 19
ATOM 30266 C C . HIS A 1 41 ? -6.477 -5.776 7.853 1.00 0.00 597 HIS A C 19
ATOM 30267 O O . HIS A 1 41 ? -7.006 -5.089 8.743 1.00 0.00 597 HIS A O 19
ATOM 30281 N N . ILE A 1 42 ? -5.215 -5.646 7.497 1.00 0.00 598 ILE A N 19
ATOM 30282 C CA . ILE A 1 42 ? -4.314 -4.767 8.197 1.00 0.00 598 ILE A CA 19
ATOM 30283 C C . ILE A 1 42 ? -4.658 -3.293 7.936 1.00 0.00 598 ILE A C 19
ATOM 30284 O O . ILE A 1 42 ? -4.870 -2.524 8.884 1.00 0.00 598 ILE A O 19
ATOM 30300 N N . ILE A 1 43 ? -4.753 -2.907 6.671 1.00 0.00 599 ILE A N 19
ATOM 30301 C CA . ILE A 1 43 ? -4.941 -1.490 6.351 1.00 0.00 599 ILE A CA 19
ATOM 30302 C C . ILE A 1 43 ? -6.348 -0.993 6.714 1.00 0.00 599 ILE A C 19
ATOM 30303 O O . ILE A 1 43 ? -6.484 0.095 7.262 1.00 0.00 599 ILE A O 19
ATOM 30319 N N . GLN A 1 44 ? -7.385 -1.814 6.458 1.00 0.00 600 GLN A N 19
ATOM 30320 C CA . GLN A 1 44 ? -8.794 -1.419 6.733 1.00 0.00 600 GLN A CA 19
ATOM 30321 C C . GLN A 1 44 ? -9.021 -1.061 8.198 1.00 0.00 600 GLN A C 19
ATOM 30322 O O . GLN A 1 44 ? -9.845 -0.210 8.523 1.00 0.00 600 GLN A O 19
ATOM 30336 N N . SER A 1 45 ? -8.245 -1.656 9.071 1.00 0.00 601 SER A N 19
ATOM 30337 C CA . SER A 1 45 ? -8.335 -1.373 10.481 1.00 0.00 601 SER A CA 19
ATOM 30338 C C . SER A 1 45 ? -7.959 0.104 10.792 1.00 0.00 601 SER A C 19
ATOM 30339 O O . SER A 1 45 ? -8.369 0.659 11.813 1.00 0.00 601 SER A O 19
ATOM 30347 N N . ARG A 1 46 ? -7.238 0.740 9.868 1.00 0.00 602 ARG A N 19
ATOM 30348 C CA . ARG A 1 46 ? -6.771 2.109 10.045 1.00 0.00 602 ARG A CA 19
ATOM 30349 C C . ARG A 1 46 ? -7.318 3.003 8.925 1.00 0.00 602 ARG A C 19
ATOM 30350 O O . ARG A 1 46 ? -6.872 4.151 8.751 1.00 0.00 602 ARG A O 19
ATOM 30371 N N . GLU A 1 47 ? -8.272 2.486 8.175 1.00 0.00 603 GLU A N 19
ATOM 30372 C CA . GLU A 1 47 ? -8.852 3.214 7.061 1.00 0.00 603 GLU A CA 19
ATOM 30373 C C . GLU A 1 47 ? -10.376 3.159 7.217 1.00 0.00 603 GLU A C 19
ATOM 30374 O O . GLU A 1 47 ? -10.978 2.113 7.048 1.00 0.00 603 GLU A O 19
ATOM 30386 N N . PRO A 1 48 ? -11.006 4.262 7.589 1.00 0.00 604 PRO A N 19
ATOM 30387 C CA . PRO A 1 48 ? -12.439 4.295 7.807 1.00 0.00 604 PRO A CA 19
ATOM 30388 C C . PRO A 1 48 ? -13.318 4.381 6.531 1.00 0.00 604 PRO A C 19
ATOM 30389 O O . PRO A 1 48 ? -14.520 4.114 6.611 1.00 0.00 604 PRO A O 19
ATOM 30400 N N . SER A 1 49 ? -12.757 4.702 5.377 1.00 0.00 605 SER A N 19
ATOM 30401 C CA . SER A 1 49 ? -13.592 4.953 4.198 1.00 0.00 605 SER A CA 19
ATOM 30402 C C . SER A 1 49 ? -14.151 3.655 3.591 1.00 0.00 605 SER A C 19
ATOM 30403 O O . SER A 1 49 ? -15.349 3.579 3.284 1.00 0.00 605 SER A O 19
ATOM 30411 N N . LEU A 1 50 ? -13.330 2.616 3.481 1.00 0.00 606 LEU A N 19
ATOM 30412 C CA . LEU A 1 50 ? -13.811 1.360 2.876 1.00 0.00 606 LEU A CA 19
ATOM 30413 C C . LEU A 1 50 ? -14.632 0.553 3.868 1.00 0.00 606 LEU A C 19
ATOM 30414 O O . LEU A 1 50 ? -15.386 -0.338 3.490 1.00 0.00 606 LEU A O 19
ATOM 30430 N N . ARG A 1 51 ? -14.508 0.906 5.142 1.00 0.00 607 ARG A N 19
ATOM 30431 C CA . ARG A 1 51 ? -15.221 0.219 6.208 1.00 0.00 607 ARG A CA 19
ATOM 30432 C C . ARG A 1 51 ? -16.731 0.396 6.078 1.00 0.00 607 ARG A C 19
ATOM 30433 O O . ARG A 1 51 ? -17.497 -0.478 6.449 1.00 0.00 607 ARG A O 19
ATOM 30454 N N . ASP A 1 52 ? -17.151 1.521 5.510 1.00 0.00 608 ASP A N 19
ATOM 30455 C CA . ASP A 1 52 ? -18.582 1.808 5.323 1.00 0.00 608 ASP A CA 19
ATOM 30456 C C . ASP A 1 52 ? -19.109 1.204 4.029 1.00 0.00 608 ASP A C 19
ATOM 30457 O O . ASP A 1 52 ? -20.227 1.495 3.595 1.00 0.00 608 ASP A O 19
ATOM 30466 N N . SER A 1 53 ? -18.321 0.357 3.433 1.00 0.00 609 SER A N 19
ATOM 30467 C CA . SER A 1 53 ? -18.673 -0.323 2.224 1.00 0.00 609 SER A CA 19
ATOM 30468 C C . SER A 1 53 ? -18.522 -1.825 2.449 1.00 0.00 609 SER A C 19
ATOM 30469 O O . SER A 1 53 ? -18.486 -2.266 3.609 1.00 0.00 609 SER A O 19
ATOM 30477 N N . ASN A 1 54 ? -18.510 -2.605 1.376 1.00 0.00 610 ASN A N 19
ATOM 30478 C CA . ASN A 1 54 ? -18.261 -4.037 1.471 1.00 0.00 610 ASN A CA 19
ATOM 30479 C C . ASN A 1 54 ? -16.822 -4.252 1.957 1.00 0.00 610 ASN A C 19
ATOM 30480 O O . ASN A 1 54 ? -15.872 -3.991 1.219 1.00 0.00 610 ASN A O 19
ATOM 30491 N N . PRO A 1 55 ? -16.651 -4.773 3.188 1.00 0.00 611 PRO A N 19
ATOM 30492 C CA . PRO A 1 55 ? -15.334 -4.848 3.873 1.00 0.00 611 PRO A CA 19
ATOM 30493 C C . PRO A 1 55 ? -14.341 -5.809 3.227 1.00 0.00 611 PRO A C 19
ATOM 30494 O O . PRO A 1 55 ? -13.173 -5.845 3.595 1.00 0.00 611 PRO A O 19
ATOM 30505 N N . ASP A 1 56 ? -14.807 -6.578 2.274 1.00 0.00 612 ASP A N 19
ATOM 30506 C CA . ASP A 1 56 ? -13.964 -7.542 1.585 1.00 0.00 612 ASP A CA 19
ATOM 30507 C C . ASP A 1 56 ? -13.382 -6.965 0.324 1.00 0.00 612 ASP A C 19
ATOM 30508 O O . ASP A 1 56 ? -12.664 -7.653 -0.417 1.00 0.00 612 ASP A O 19
ATOM 30517 N N . GLU A 1 57 ? -13.682 -5.724 0.057 1.00 0.00 613 GLU A N 19
ATOM 30518 C CA . GLU A 1 57 ? -13.130 -5.074 -1.090 1.00 0.00 613 GLU A CA 19
ATOM 30519 C C . GLU A 1 57 ? -11.782 -4.511 -0.763 1.00 0.00 613 GLU A C 19
ATOM 30520 O O . GLU A 1 57 ? -11.615 -3.783 0.207 1.00 0.00 613 GLU A O 19
ATOM 30532 N N . ILE A 1 58 ? -10.829 -4.850 -1.570 1.00 0.00 614 ILE A N 19
ATOM 30533 C CA . ILE A 1 58 ? -9.509 -4.333 -1.424 1.00 0.00 614 ILE A CA 19
ATOM 30534 C C . ILE A 1 58 ? -9.424 -3.103 -2.243 1.00 0.00 614 ILE A C 19
ATOM 30535 O O . ILE A 1 58 ? -9.374 -3.158 -3.471 1.00 0.00 614 ILE A O 19
ATOM 30551 N N . GLU A 1 59 ? -9.475 -1.990 -1.600 1.00 0.00 615 GLU A N 19
ATOM 30552 C CA . GLU A 1 59 ? -9.481 -0.785 -2.309 1.00 0.00 615 GLU A CA 19
ATOM 30553 C C . GLU A 1 59 ? -8.693 0.250 -1.634 1.00 0.00 615 GLU A C 19
ATOM 30554 O O . GLU A 1 59 ? -8.669 0.360 -0.417 1.00 0.00 615 GLU A O 19
ATOM 30566 N N . ILE A 1 60 ? -8.029 0.967 -2.450 1.00 0.00 616 ILE A N 19
ATOM 30567 C CA . ILE A 1 60 ? -6.987 1.866 -2.017 1.00 0.00 616 ILE A CA 19
ATOM 30568 C C . ILE A 1 60 ? -7.200 3.347 -2.392 1.00 0.00 616 ILE A C 19
ATOM 30569 O O . ILE A 1 60 ? -6.712 3.862 -3.364 1.00 0.00 616 ILE A O 19
ATOM 30585 N N . ASP A 1 61 ? -7.970 3.983 -1.583 1.00 0.00 617 ASP A N 19
ATOM 30586 C CA . ASP A 1 61 ? -8.370 5.410 -1.658 1.00 0.00 617 ASP A CA 19
ATOM 30587 C C . ASP A 1 61 ? -7.238 6.447 -1.582 1.00 0.00 617 ASP A C 19
ATOM 30588 O O . ASP A 1 61 ? -7.460 7.648 -1.668 1.00 0.00 617 ASP A O 19
ATOM 30597 N N . PHE A 1 62 ? -6.013 5.939 -1.469 1.00 0.00 618 PHE A N 19
ATOM 30598 C CA . PHE A 1 62 ? -4.760 6.621 -1.077 1.00 0.00 618 PHE A CA 19
ATOM 30599 C C . PHE A 1 62 ? -4.484 7.953 -1.748 1.00 0.00 618 PHE A C 19
ATOM 30600 O O . PHE A 1 62 ? -3.664 8.698 -1.250 1.00 0.00 618 PHE A O 19
ATOM 30617 N N . GLU A 1 63 ? -5.166 8.259 -2.819 1.00 0.00 619 GLU A N 19
ATOM 30618 C CA . GLU A 1 63 ? -5.128 9.594 -3.395 1.00 0.00 619 GLU A CA 19
ATOM 30619 C C . GLU A 1 63 ? -5.469 10.621 -2.282 1.00 0.00 619 GLU A C 19
ATOM 30620 O O . GLU A 1 63 ? -4.738 11.590 -2.043 1.00 0.00 619 GLU A O 19
ATOM 30632 N N . THR A 1 64 ? -6.556 10.339 -1.577 1.00 0.00 620 THR A N 19
ATOM 30633 C CA . THR A 1 64 ? -7.114 11.240 -0.590 1.00 0.00 620 THR A CA 19
ATOM 30634 C C . THR A 1 64 ? -6.780 10.781 0.849 1.00 0.00 620 THR A C 19
ATOM 30635 O O . THR A 1 64 ? -6.944 11.533 1.808 1.00 0.00 620 THR A O 19
ATOM 30646 N N . LEU A 1 65 ? -6.294 9.567 0.980 1.00 0.00 621 LEU A N 19
ATOM 30647 C CA . LEU A 1 65 ? -6.073 8.970 2.298 1.00 0.00 621 LEU A CA 19
ATOM 30648 C C . LEU A 1 65 ? -4.895 9.599 3.082 1.00 0.00 621 LEU A C 19
ATOM 30649 O O . LEU A 1 65 ? -3.936 10.142 2.498 1.00 0.00 621 LEU A O 19
ATOM 30665 N N . LYS A 1 66 ? -5.017 9.477 4.399 1.00 0.00 622 LYS A N 19
ATOM 30666 C CA . LYS A 1 66 ? -4.106 9.978 5.425 1.00 0.00 622 LYS A CA 19
ATOM 30667 C C . LYS A 1 66 ? -2.706 9.307 5.380 1.00 0.00 622 LYS A C 19
ATOM 30668 O O . LYS A 1 66 ? -2.594 8.093 5.141 1.00 0.00 622 LYS A O 19
ATOM 30687 N N . PRO A 1 67 ? -1.627 10.098 5.641 1.00 0.00 623 PRO A N 19
ATOM 30688 C CA . PRO A 1 67 ? -0.226 9.611 5.657 1.00 0.00 623 PRO A CA 19
ATOM 30689 C C . PRO A 1 67 ? 0.011 8.482 6.664 1.00 0.00 623 PRO A C 19
ATOM 30690 O O . PRO A 1 67 ? 0.797 7.570 6.415 1.00 0.00 623 PRO A O 19
ATOM 30701 N N . THR A 1 68 ? -0.671 8.543 7.783 1.00 0.00 624 THR A N 19
ATOM 30702 C CA . THR A 1 68 ? -0.530 7.537 8.813 1.00 0.00 624 THR A CA 19
ATOM 30703 C C . THR A 1 68 ? -1.025 6.151 8.317 1.00 0.00 624 THR A C 19
ATOM 30704 O O . THR A 1 68 ? -0.431 5.114 8.627 1.00 0.00 624 THR A O 19
ATOM 30715 N N . THR A 1 69 ? -2.061 6.147 7.492 1.00 0.00 625 THR A N 19
ATOM 30716 C CA . THR A 1 69 ? -2.559 4.910 6.943 1.00 0.00 625 THR A CA 19
ATOM 30717 C C . THR A 1 69 ? -1.664 4.489 5.751 1.00 0.00 625 THR A C 19
ATOM 30718 O O . THR A 1 69 ? -1.461 3.297 5.486 1.00 0.00 625 THR A O 19
ATOM 30729 N N . LEU A 1 70 ? -1.108 5.498 5.070 1.00 0.00 626 LEU A N 19
ATOM 30730 C CA . LEU A 1 70 ? -0.145 5.317 3.976 1.00 0.00 626 LEU A CA 19
ATOM 30731 C C . LEU A 1 70 ? 1.064 4.530 4.502 1.00 0.00 626 LEU A C 19
ATOM 30732 O O . LEU A 1 70 ? 1.551 3.590 3.865 1.00 0.00 626 LEU A O 19
ATOM 30748 N N . ARG A 1 71 ? 1.496 4.907 5.702 1.00 0.00 627 ARG A N 19
ATOM 30749 C CA . ARG A 1 71 ? 2.634 4.299 6.381 1.00 0.00 627 ARG A CA 19
ATOM 30750 C C . ARG A 1 71 ? 2.425 2.800 6.605 1.00 0.00 627 ARG A C 19
ATOM 30751 O O . ARG A 1 71 ? 3.366 2.011 6.485 1.00 0.00 627 ARG A O 19
ATOM 30772 N N . GLU A 1 72 ? 1.193 2.415 6.903 1.00 0.00 628 GLU A N 19
ATOM 30773 C CA . GLU A 1 72 ? 0.874 1.027 7.182 1.00 0.00 628 GLU A CA 19
ATOM 30774 C C . GLU A 1 72 ? 1.173 0.158 5.951 1.00 0.00 628 GLU A C 19
ATOM 30775 O O . GLU A 1 72 ? 1.793 -0.907 6.059 1.00 0.00 628 GLU A O 19
ATOM 30787 N N . LEU A 1 73 ? 0.773 0.634 4.776 1.00 0.00 629 LEU A N 19
ATOM 30788 C CA . LEU A 1 73 ? 1.027 -0.106 3.548 1.00 0.00 629 LEU A CA 19
ATOM 30789 C C . LEU A 1 73 ? 2.521 -0.101 3.203 1.00 0.00 629 LEU A C 19
ATOM 30790 O O . LEU A 1 73 ? 3.041 -1.087 2.691 1.00 0.00 629 LEU A O 19
ATOM 30806 N N . GLU A 1 74 ? 3.213 0.991 3.531 1.00 0.00 630 GLU A N 19
ATOM 30807 C CA . GLU A 1 74 ? 4.663 1.085 3.310 1.00 0.00 630 GLU A CA 19
ATOM 30808 C C . GLU A 1 74 ? 5.361 0.001 4.103 1.00 0.00 630 GLU A C 19
ATOM 30809 O O . GLU A 1 74 ? 6.194 -0.766 3.574 1.00 0.00 630 GLU A O 19
ATOM 30821 N N . ARG A 1 75 ? 4.975 -0.086 5.356 1.00 0.00 631 ARG A N 19
ATOM 30822 C CA . ARG A 1 75 ? 5.499 -1.057 6.264 1.00 0.00 631 ARG A CA 19
ATOM 30823 C C . ARG A 1 75 ? 5.165 -2.466 5.790 1.00 0.00 631 ARG A C 19
ATOM 30824 O O . ARG A 1 75 ? 6.012 -3.366 5.835 1.00 0.00 631 ARG A O 19
ATOM 30845 N N . TYR A 1 76 ? 3.943 -2.631 5.316 1.00 0.00 632 TYR A N 19
ATOM 30846 C CA . TYR A 1 76 ? 3.446 -3.890 4.826 1.00 0.00 632 TYR A CA 19
ATOM 30847 C C . TYR A 1 76 ? 4.320 -4.412 3.697 1.00 0.00 632 TYR A C 19
ATOM 30848 O O . TYR A 1 76 ? 4.772 -5.562 3.718 1.00 0.00 632 TYR A O 19
ATOM 30866 N N . VAL A 1 77 ? 4.556 -3.564 2.726 1.00 0.00 633 VAL A N 19
ATOM 30867 C CA . VAL A 1 77 ? 5.311 -3.945 1.556 1.00 0.00 633 VAL A CA 19
ATOM 30868 C C . VAL A 1 77 ? 6.762 -4.213 1.927 1.00 0.00 633 VAL A C 19
ATOM 30869 O O . VAL A 1 77 ? 7.387 -5.128 1.396 1.00 0.00 633 VAL A O 19
ATOM 30882 N N . LYS A 1 78 ? 7.267 -3.459 2.892 1.00 0.00 634 LYS A N 19
ATOM 30883 C CA . LYS A 1 78 ? 8.615 -3.657 3.381 1.00 0.00 634 LYS A CA 19
ATOM 30884 C C . LYS A 1 78 ? 8.729 -5.048 4.019 1.00 0.00 634 LYS A C 19
ATOM 30885 O O . LYS A 1 78 ? 9.733 -5.735 3.859 1.00 0.00 634 LYS A O 19
ATOM 30904 N N . SER A 1 79 ? 7.673 -5.471 4.701 1.00 0.00 635 SER A N 19
ATOM 30905 C CA . SER A 1 79 ? 7.619 -6.798 5.290 1.00 0.00 635 SER A CA 19
ATOM 30906 C C . SER A 1 79 ? 7.529 -7.872 4.197 1.00 0.00 635 SER A C 19
ATOM 30907 O O . SER A 1 79 ? 8.068 -8.958 4.336 1.00 0.00 635 SER A O 19
ATOM 30915 N N . CYS A 1 80 ? 6.903 -7.525 3.086 1.00 0.00 636 CYS A N 19
ATOM 30916 C CA . CYS A 1 80 ? 6.756 -8.427 1.954 1.00 0.00 636 CYS A CA 19
ATOM 30917 C C . CYS A 1 80 ? 8.089 -8.677 1.253 1.00 0.00 636 CYS A C 19
ATOM 30918 O O . CYS A 1 80 ? 8.218 -9.603 0.451 1.00 0.00 636 CYS A O 19
ATOM 30926 N N . LEU A 1 81 ? 9.078 -7.867 1.574 1.00 0.00 637 LEU A N 19
ATOM 30927 C CA . LEU A 1 81 ? 10.396 -7.975 0.982 1.00 0.00 637 LEU A CA 19
ATOM 30928 C C . LEU A 1 81 ? 11.261 -9.010 1.716 1.00 0.00 637 LEU A C 19
ATOM 30929 O O . LEU A 1 81 ? 12.444 -9.172 1.392 1.00 0.00 637 LEU A O 19
ATOM 30945 N N . GLN A 1 82 ? 10.694 -9.698 2.711 1.00 0.00 638 GLN A N 19
ATOM 30946 C CA . GLN A 1 82 ? 11.450 -10.715 3.433 1.00 0.00 638 GLN A CA 19
ATOM 30947 C C . GLN A 1 82 ? 11.628 -11.982 2.593 1.00 0.00 638 GLN A C 19
ATOM 30948 O O . GLN A 1 82 ? 10.699 -12.795 2.450 1.00 0.00 638 GLN A O 19
ATOM 30962 N N . LYS A 1 83 ? 12.788 -12.095 1.995 1.00 0.00 639 LYS A N 19
ATOM 30963 C CA . LYS A 1 83 ? 13.191 -13.239 1.207 1.00 0.00 639 LYS A CA 19
ATOM 30964 C C . LYS A 1 83 ? 14.567 -12.941 0.658 1.00 0.00 639 LYS A C 19
ATOM 30965 O O . LYS A 1 83 ? 14.873 -11.769 0.375 1.00 0.00 639 LYS A O 19
ATOM 30984 N N . LYS A 1 84 ? 15.394 -13.971 0.558 1.00 0.00 640 LYS A N 19
ATOM 30985 C CA . LYS A 1 84 ? 16.782 -13.873 0.104 1.00 0.00 640 LYS A CA 19
ATOM 30986 C C . LYS A 1 84 ? 17.629 -13.146 1.136 1.00 0.00 640 LYS A C 19
ATOM 30987 O O . LYS A 1 84 ? 18.109 -13.762 2.089 1.00 0.00 640 LYS A O 19
ATOM 31006 N N . GLN A 1 85 ? 17.738 -11.840 1.001 1.00 0.00 641 GLN A N 19
ATOM 31007 C CA . GLN A 1 85 ? 18.514 -11.018 1.906 1.00 0.00 641 GLN A CA 19
ATOM 31008 C C . GLN A 1 85 ? 17.904 -9.640 1.997 1.00 0.00 641 GLN A C 19
ATOM 31009 O O . GLN A 1 85 ? 17.551 -9.043 0.970 1.00 0.00 641 GLN A O 19
ATOM 31023 N N . ARG A 1 86 ? 17.741 -9.170 3.199 1.00 0.00 642 ARG A N 19
ATOM 31024 C CA . ARG A 1 86 ? 17.370 -7.809 3.470 1.00 0.00 642 ARG A CA 19
ATOM 31025 C C . ARG A 1 86 ? 18.030 -7.417 4.788 1.00 0.00 642 ARG A C 19
ATOM 31026 O O . ARG A 1 86 ? 17.731 -7.989 5.852 1.00 0.00 642 ARG A O 19
ATOM 31047 N N . LYS A 1 87 ? 18.972 -6.522 4.712 1.00 0.00 643 LYS A N 19
ATOM 31048 C CA . LYS A 1 87 ? 19.730 -6.145 5.868 1.00 0.00 643 LYS A CA 19
ATOM 31049 C C . LYS A 1 87 ? 19.937 -4.636 5.926 1.00 0.00 643 LYS A C 19
ATOM 31050 O O . LYS A 1 87 ? 19.325 -3.988 6.786 1.00 0.00 643 LYS A O 19
ATOM 31070 N N . ARG B 2 1 ? -8.504 11.594 -9.029 1.00 0.00 1591 ARG B N 19
ATOM 31071 C CA . ARG B 2 1 ? -9.527 11.276 -10.030 1.00 0.00 1591 ARG B CA 19
ATOM 31072 C C . ARG B 2 1 ? -8.912 11.014 -11.399 1.00 0.00 1591 ARG B C 19
ATOM 31073 O O . ARG B 2 1 ? -9.215 10.016 -12.013 1.00 0.00 1591 ARG B O 19
ATOM 31094 N N . SER B 2 2 ? -8.049 11.896 -11.881 1.00 0.00 1592 SER B N 19
ATOM 31095 C CA . SER B 2 2 ? -7.352 11.633 -13.120 1.00 0.00 1592 SER B CA 19
ATOM 31096 C C . SER B 2 2 ? -6.238 10.649 -12.811 1.00 0.00 1592 SER B C 19
ATOM 31097 O O . SER B 2 2 ? -5.966 9.701 -13.562 1.00 0.00 1592 SER B O 19
ATOM 31105 N N . VAL B 2 3 ? -5.617 10.883 -11.687 1.00 0.00 1593 VAL B N 19
ATOM 31106 C CA . VAL B 2 3 ? -4.687 9.977 -11.114 1.00 0.00 1593 VAL B CA 19
ATOM 31107 C C . VAL B 2 3 ? -5.422 9.285 -9.963 1.00 0.00 1593 VAL B C 19
ATOM 31108 O O . VAL B 2 3 ? -6.154 9.946 -9.211 1.00 0.00 1593 VAL B O 19
ATOM 31121 N N . LYS B 2 4 ? -5.337 7.976 -9.896 1.00 0.00 1594 LYS B N 19
ATOM 31122 C CA . LYS B 2 4 ? -6.013 7.205 -8.847 1.00 0.00 1594 LYS B CA 19
ATOM 31123 C C . LYS B 2 4 ? -5.088 6.170 -8.308 1.00 0.00 1594 LYS B C 19
ATOM 31124 O O . LYS B 2 4 ? -4.333 5.561 -9.051 1.00 0.00 1594 LYS B O 19
ATOM 31143 N N . VAL B 2 5 ? -5.142 5.976 -7.024 1.00 0.00 1595 VAL B N 19
ATOM 31144 C CA . VAL B 2 5 ? -4.344 4.963 -6.375 1.00 0.00 1595 VAL B CA 19
ATOM 31145 C C . VAL B 2 5 ? -5.265 3.789 -6.020 1.00 0.00 1595 VAL B C 19
ATOM 31146 O O . VAL B 2 5 ? -4.804 2.724 -5.607 1.00 0.00 1595 VAL B O 19
ATOM 31159 N N . LYS B 2 6 ? -6.590 4.017 -6.257 1.00 0.00 1596 LYS B N 19
ATOM 31160 C CA . LYS B 2 6 ? -7.694 3.070 -5.946 1.00 0.00 1596 LYS B CA 19
ATOM 31161 C C . LYS B 2 6 ? -7.332 1.691 -6.489 1.00 0.00 1596 LYS B C 19
ATOM 31162 O O . LYS B 2 6 ? -7.329 1.480 -7.709 1.00 0.00 1596 LYS B O 19
ATOM 31181 N N . ILE B 2 7 ? -6.965 0.773 -5.587 1.00 0.00 1597 ILE B N 19
ATOM 31182 C CA . ILE B 2 7 ? -6.416 -0.486 -6.012 1.00 0.00 1597 ILE B CA 19
ATOM 31183 C C . ILE B 2 7 ? -7.416 -1.437 -6.732 1.00 0.00 1597 ILE B C 19
ATOM 31184 O O . ILE B 2 7 ? -7.374 -1.555 -7.948 1.00 0.00 1597 ILE B O 19
ATOM 31200 N N . LYS B 2 8 ? -8.343 -2.042 -5.963 1.00 0.00 1598 LYS B N 19
ATOM 31201 C CA . LYS B 2 8 ? -9.221 -3.106 -6.412 1.00 0.00 1598 LYS B CA 19
ATOM 31202 C C . LYS B 2 8 ? -8.420 -4.214 -7.116 1.00 0.00 1598 LYS B C 19
ATOM 31203 O O . LYS B 2 8 ? -8.348 -4.258 -8.345 1.00 0.00 1598 LYS B O 19
ATOM 31222 N N . LEU B 2 9 ? -7.756 -5.065 -6.309 1.00 0.00 1599 LEU B N 19
ATOM 31223 C CA . LEU B 2 9 ? -6.971 -6.190 -6.845 1.00 0.00 1599 LEU B CA 19
ATOM 31224 C C . LEU B 2 9 ? -7.870 -7.088 -7.669 1.00 0.00 1599 LEU B C 19
ATOM 31225 O O . LEU B 2 9 ? -7.504 -7.565 -8.736 1.00 0.00 1599 LEU B O 19
ATOM 31241 N N . GLY B 2 10 ? -9.054 -7.292 -7.158 1.00 0.00 1600 GLY B N 19
ATOM 31242 C CA . GLY B 2 10 ? -10.028 -8.104 -7.797 1.00 0.00 1600 GLY B CA 19
ATOM 31243 C C . GLY B 2 10 ? -11.171 -8.307 -6.865 1.00 0.00 1600 GLY B C 19
ATOM 31244 O O . GLY B 2 10 ? -11.325 -7.537 -5.897 1.00 0.00 1600 GLY B O 19
ATOM 31248 N N . ARG B 2 11 ? -11.960 -9.293 -7.126 1.00 0.00 1601 ARG B N 19
ATOM 31249 C CA . ARG B 2 11 ? -13.067 -9.641 -6.276 1.00 0.00 1601 ARG B CA 19
ATOM 31250 C C . ARG B 2 11 ? -12.816 -11.035 -5.748 1.00 0.00 1601 ARG B C 19
ATOM 31251 O O . ARG B 2 11 ? -12.027 -11.785 -6.346 1.00 0.00 1601 ARG B O 19
ATOM 31272 N N . LYS B 2 12 ? -13.466 -11.392 -4.665 1.00 0.00 1602 LYS B N 19
ATOM 31273 C CA . LYS B 2 12 ? -13.260 -12.699 -4.036 1.00 0.00 1602 LYS B CA 19
ATOM 31274 C C . LYS B 2 12 ? -13.825 -13.842 -4.900 1.00 0.00 1602 LYS B C 19
ATOM 31275 O O . LYS B 2 12 ? -14.372 -13.615 -5.988 1.00 0.00 1602 LYS B O 19
ATOM 31294 N N . ALA A 1 1 ? -9.526 29.443 9.637 1.00 0.00 557 ALA A N 20
ATOM 31295 C CA . ALA A 1 1 ? -8.705 29.901 10.753 1.00 0.00 557 ALA A CA 20
ATOM 31296 C C . ALA A 1 1 ? -7.380 29.157 10.751 1.00 0.00 557 ALA A C 20
ATOM 31297 O O . ALA A 1 1 ? -6.486 29.410 11.579 1.00 0.00 557 ALA A O 20
ATOM 31304 N N . SER A 1 2 ? -7.255 28.271 9.794 1.00 0.00 558 SER A N 20
ATOM 31305 C CA . SER A 1 2 ? -6.105 27.421 9.652 1.00 0.00 558 SER A CA 20
ATOM 31306 C C . SER A 1 2 ? -4.842 28.228 9.292 1.00 0.00 558 SER A C 20
ATOM 31307 O O . SER A 1 2 ? -3.756 27.948 9.792 1.00 0.00 558 SER A O 20
ATOM 31315 N N . ALA A 1 3 ? -5.005 29.238 8.453 1.00 0.00 559 ALA A N 20
ATOM 31316 C CA . ALA A 1 3 ? -3.893 30.082 8.009 1.00 0.00 559 ALA A CA 20
ATOM 31317 C C . ALA A 1 3 ? -3.441 31.060 9.085 1.00 0.00 559 ALA A C 20
ATOM 31318 O O . ALA A 1 3 ? -2.294 31.528 9.078 1.00 0.00 559 ALA A O 20
ATOM 31325 N N . SER A 1 4 ? -4.354 31.393 9.973 1.00 0.00 560 SER A N 20
ATOM 31326 C CA . SER A 1 4 ? -4.131 32.404 10.989 1.00 0.00 560 SER A CA 20
ATOM 31327 C C . SER A 1 4 ? -3.053 31.981 12.010 1.00 0.00 560 SER A C 20
ATOM 31328 O O . SER A 1 4 ? -2.318 32.827 12.537 1.00 0.00 560 SER A O 20
ATOM 31336 N N . TYR A 1 5 ? -2.954 30.695 12.272 1.00 0.00 561 TYR A N 20
ATOM 31337 C CA . TYR A 1 5 ? -1.973 30.182 13.208 1.00 0.00 561 TYR A CA 20
ATOM 31338 C C . TYR A 1 5 ? -1.277 28.988 12.616 1.00 0.00 561 TYR A C 20
ATOM 31339 O O . TYR A 1 5 ? -1.927 28.110 12.038 1.00 0.00 561 TYR A O 20
ATOM 31357 N N . ASP A 1 6 ? 0.025 28.947 12.749 1.00 0.00 562 ASP A N 20
ATOM 31358 C CA . ASP A 1 6 ? 0.822 27.868 12.179 1.00 0.00 562 ASP A CA 20
ATOM 31359 C C . ASP A 1 6 ? 0.676 26.635 13.028 1.00 0.00 562 ASP A C 20
ATOM 31360 O O . ASP A 1 6 ? 1.186 26.573 14.141 1.00 0.00 562 ASP A O 20
ATOM 31369 N N . SER A 1 7 ? -0.074 25.699 12.548 1.00 0.00 563 SER A N 20
ATOM 31370 C CA . SER A 1 7 ? -0.276 24.473 13.261 1.00 0.00 563 SER A CA 20
ATOM 31371 C C . SER A 1 7 ? -0.010 23.303 12.357 1.00 0.00 563 SER A C 20
ATOM 31372 O O . SER A 1 7 ? 0.540 22.279 12.800 1.00 0.00 563 SER A O 20
ATOM 31380 N N . GLU A 1 8 ? -0.424 23.456 11.087 1.00 0.00 564 GLU A N 20
ATOM 31381 C CA . GLU A 1 8 ? -0.307 22.433 10.058 1.00 0.00 564 GLU A CA 20
ATOM 31382 C C . GLU A 1 8 ? -1.232 21.264 10.389 1.00 0.00 564 GLU A C 20
ATOM 31383 O O . GLU A 1 8 ? -1.891 21.244 11.442 1.00 0.00 564 GLU A O 20
ATOM 31395 N N . GLU A 1 9 ? -1.353 20.345 9.493 1.00 0.00 565 GLU A N 20
ATOM 31396 C CA . GLU A 1 9 ? -2.080 19.155 9.784 1.00 0.00 565 GLU A CA 20
ATOM 31397 C C . GLU A 1 9 ? -1.087 18.109 10.201 1.00 0.00 565 GLU A C 20
ATOM 31398 O O . GLU A 1 9 ? -0.272 17.649 9.385 1.00 0.00 565 GLU A O 20
ATOM 31410 N N . GLU A 1 10 ? -1.123 17.796 11.494 1.00 0.00 566 GLU A N 20
ATOM 31411 C CA . GLU A 1 10 ? -0.172 16.921 12.167 1.00 0.00 566 GLU A CA 20
ATOM 31412 C C . GLU A 1 10 ? 1.181 17.629 12.318 1.00 0.00 566 GLU A C 20
ATOM 31413 O O . GLU A 1 10 ? 1.372 18.389 13.261 1.00 0.00 566 GLU A O 20
ATOM 31425 N N . GLU A 1 11 ? 2.064 17.438 11.348 1.00 0.00 567 GLU A N 20
ATOM 31426 C CA . GLU A 1 11 ? 3.410 18.003 11.311 1.00 0.00 567 GLU A CA 20
ATOM 31427 C C . GLU A 1 11 ? 3.904 17.864 9.898 1.00 0.00 567 GLU A C 20
ATOM 31428 O O . GLU A 1 11 ? 3.259 17.179 9.074 1.00 0.00 567 GLU A O 20
ATOM 31440 N N . GLU A 1 12 ? 5.013 18.470 9.602 1.00 0.00 568 GLU A N 20
ATOM 31441 C CA . GLU A 1 12 ? 5.613 18.293 8.327 1.00 0.00 568 GLU A CA 20
ATOM 31442 C C . GLU A 1 12 ? 6.582 17.143 8.358 1.00 0.00 568 GLU A C 20
ATOM 31443 O O . GLU A 1 12 ? 7.145 16.798 9.412 1.00 0.00 568 GLU A O 20
ATOM 31455 N N . GLY A 1 13 ? 6.770 16.572 7.220 1.00 0.00 569 GLY A N 20
ATOM 31456 C CA . GLY A 1 13 ? 7.610 15.435 7.055 1.00 0.00 569 GLY A CA 20
ATOM 31457 C C . GLY A 1 13 ? 7.080 14.655 5.917 1.00 0.00 569 GLY A C 20
ATOM 31458 O O . GLY A 1 13 ? 7.710 14.561 4.867 1.00 0.00 569 GLY A O 20
ATOM 31462 N N . LEU A 1 14 ? 5.896 14.141 6.098 1.00 0.00 570 LEU A N 20
ATOM 31463 C CA . LEU A 1 14 ? 5.182 13.497 5.037 1.00 0.00 570 LEU A CA 20
ATOM 31464 C C . LEU A 1 14 ? 4.094 14.419 4.534 1.00 0.00 570 LEU A C 20
ATOM 31465 O O . LEU A 1 14 ? 3.091 14.635 5.222 1.00 0.00 570 LEU A O 20
ATOM 31481 N N . PRO A 1 15 ? 4.300 15.052 3.387 1.00 0.00 571 PRO A N 20
ATOM 31482 C CA . PRO A 1 15 ? 3.269 15.820 2.753 1.00 0.00 571 PRO A CA 20
ATOM 31483 C C . PRO A 1 15 ? 2.467 14.901 1.859 1.00 0.00 571 PRO A C 20
ATOM 31484 O O . PRO A 1 15 ? 2.888 13.761 1.575 1.00 0.00 571 PRO A O 20
ATOM 31495 N N . MET A 1 16 ? 1.344 15.332 1.424 1.00 0.00 572 MET A N 20
ATOM 31496 C CA . MET A 1 16 ? 0.598 14.519 0.539 1.00 0.00 572 MET A CA 20
ATOM 31497 C C . MET A 1 16 ? 1.165 14.682 -0.865 1.00 0.00 572 MET A C 20
ATOM 31498 O O . MET A 1 16 ? 0.992 15.706 -1.511 1.00 0.00 572 MET A O 20
ATOM 31512 N N . SER A 1 17 ? 1.879 13.696 -1.318 1.00 0.00 573 SER A N 20
ATOM 31513 C CA . SER A 1 17 ? 2.414 13.748 -2.629 1.00 0.00 573 SER A CA 20
ATOM 31514 C C . SER A 1 17 ? 1.741 12.675 -3.411 1.00 0.00 573 SER A C 20
ATOM 31515 O O . SER A 1 17 ? 1.474 11.596 -2.880 1.00 0.00 573 SER A O 20
ATOM 31523 N N . TYR A 1 18 ? 1.463 12.948 -4.641 1.00 0.00 574 TYR A N 20
ATOM 31524 C CA . TYR A 1 18 ? 0.744 12.029 -5.474 1.00 0.00 574 TYR A CA 20
ATOM 31525 C C . TYR A 1 18 ? 1.587 10.829 -5.823 1.00 0.00 574 TYR A C 20
ATOM 31526 O O . TYR A 1 18 ? 1.085 9.720 -5.942 1.00 0.00 574 TYR A O 20
ATOM 31544 N N . ASP A 1 19 ? 2.881 11.047 -5.883 1.00 0.00 575 ASP A N 20
ATOM 31545 C CA . ASP A 1 19 ? 3.840 9.973 -6.096 1.00 0.00 575 ASP A CA 20
ATOM 31546 C C . ASP A 1 19 ? 3.920 9.114 -4.840 1.00 0.00 575 ASP A C 20
ATOM 31547 O O . ASP A 1 19 ? 3.949 7.884 -4.914 1.00 0.00 575 ASP A O 20
ATOM 31556 N N . GLU A 1 20 ? 3.899 9.782 -3.681 1.00 0.00 576 GLU A N 20
ATOM 31557 C CA . GLU A 1 20 ? 3.914 9.107 -2.384 1.00 0.00 576 GLU A CA 20
ATOM 31558 C C . GLU A 1 20 ? 2.687 8.232 -2.196 1.00 0.00 576 GLU A C 20
ATOM 31559 O O . GLU A 1 20 ? 2.793 7.089 -1.776 1.00 0.00 576 GLU A O 20
ATOM 31571 N N . LYS A 1 21 ? 1.528 8.778 -2.532 1.00 0.00 577 LYS A N 20
ATOM 31572 C CA . LYS A 1 21 ? 0.265 8.051 -2.429 1.00 0.00 577 LYS A CA 20
ATOM 31573 C C . LYS A 1 21 ? 0.269 6.856 -3.357 1.00 0.00 577 LYS A C 20
ATOM 31574 O O . LYS A 1 21 ? -0.017 5.726 -2.959 1.00 0.00 577 LYS A O 20
ATOM 31593 N N . ARG A 1 22 ? 0.636 7.115 -4.586 1.00 0.00 578 ARG A N 20
ATOM 31594 C CA . ARG A 1 22 ? 0.491 6.163 -5.631 1.00 0.00 578 ARG A CA 20
ATOM 31595 C C . ARG A 1 22 ? 1.488 5.020 -5.620 1.00 0.00 578 ARG A C 20
ATOM 31596 O O . ARG A 1 22 ? 1.180 3.930 -6.112 1.00 0.00 578 ARG A O 20
ATOM 31617 N N . GLN A 1 23 ? 2.658 5.242 -5.045 1.00 0.00 579 GLN A N 20
ATOM 31618 C CA . GLN A 1 23 ? 3.691 4.201 -4.978 1.00 0.00 579 GLN A CA 20
ATOM 31619 C C . GLN A 1 23 ? 3.133 2.922 -4.341 1.00 0.00 579 GLN A C 20
ATOM 31620 O O . GLN A 1 23 ? 3.388 1.817 -4.827 1.00 0.00 579 GLN A O 20
ATOM 31634 N N . LEU A 1 24 ? 2.307 3.084 -3.339 1.00 0.00 580 LEU A N 20
ATOM 31635 C CA . LEU A 1 24 ? 1.739 1.949 -2.651 1.00 0.00 580 LEU A CA 20
ATOM 31636 C C . LEU A 1 24 ? 0.797 1.134 -3.540 1.00 0.00 580 LEU A C 20
ATOM 31637 O O . LEU A 1 24 ? 0.756 -0.090 -3.418 1.00 0.00 580 LEU A O 20
ATOM 31653 N N . SER A 1 25 ? 0.070 1.794 -4.469 1.00 0.00 581 SER A N 20
ATOM 31654 C CA . SER A 1 25 ? -0.812 1.051 -5.362 1.00 0.00 581 SER A CA 20
ATOM 31655 C C . SER A 1 25 ? 0.005 0.184 -6.303 1.00 0.00 581 SER A C 20
ATOM 31656 O O . SER A 1 25 ? -0.385 -0.936 -6.648 1.00 0.00 581 SER A O 20
ATOM 31664 N N . LEU A 1 26 ? 1.171 0.702 -6.672 1.00 0.00 582 LEU A N 20
ATOM 31665 C CA . LEU A 1 26 ? 2.075 0.034 -7.567 1.00 0.00 582 LEU A CA 20
ATOM 31666 C C . LEU A 1 26 ? 2.643 -1.208 -6.905 1.00 0.00 582 LEU A C 20
ATOM 31667 O O . LEU A 1 26 ? 2.877 -2.230 -7.563 1.00 0.00 582 LEU A O 20
ATOM 31683 N N . ASP A 1 27 ? 2.853 -1.121 -5.595 1.00 0.00 583 ASP A N 20
ATOM 31684 C CA . ASP A 1 27 ? 3.335 -2.255 -4.822 1.00 0.00 583 ASP A CA 20
ATOM 31685 C C . ASP A 1 27 ? 2.256 -3.312 -4.670 1.00 0.00 583 ASP A C 20
ATOM 31686 O O . ASP A 1 27 ? 2.463 -4.450 -5.057 1.00 0.00 583 ASP A O 20
ATOM 31695 N N . ILE A 1 28 ? 1.084 -2.927 -4.157 1.00 0.00 584 ILE A N 20
ATOM 31696 C CA . ILE A 1 28 ? -0.027 -3.868 -3.929 1.00 0.00 584 ILE A CA 20
ATOM 31697 C C . ILE A 1 28 ? -0.470 -4.580 -5.219 1.00 0.00 584 ILE A C 20
ATOM 31698 O O . ILE A 1 28 ? -0.745 -5.772 -5.202 1.00 0.00 584 ILE A O 20
ATOM 31714 N N . ASN A 1 29 ? -0.466 -3.867 -6.336 1.00 0.00 585 ASN A N 20
ATOM 31715 C CA . ASN A 1 29 ? -0.834 -4.452 -7.648 1.00 0.00 585 ASN A CA 20
ATOM 31716 C C . ASN A 1 29 ? 0.051 -5.664 -7.992 1.00 0.00 585 ASN A C 20
ATOM 31717 O O . ASN A 1 29 ? -0.355 -6.566 -8.732 1.00 0.00 585 ASN A O 20
ATOM 31728 N N . ARG A 1 30 ? 1.221 -5.697 -7.399 1.00 0.00 586 ARG A N 20
ATOM 31729 C CA . ARG A 1 30 ? 2.208 -6.718 -7.644 1.00 0.00 586 ARG A CA 20
ATOM 31730 C C . ARG A 1 30 ? 2.035 -7.925 -6.683 1.00 0.00 586 ARG A C 20
ATOM 31731 O O . ARG A 1 30 ? 2.563 -9.006 -6.950 1.00 0.00 586 ARG A O 20
ATOM 31752 N N . LEU A 1 31 ? 1.303 -7.746 -5.583 1.00 0.00 587 LEU A N 20
ATOM 31753 C CA . LEU A 1 31 ? 1.098 -8.832 -4.615 1.00 0.00 587 LEU A CA 20
ATOM 31754 C C . LEU A 1 31 ? -0.058 -9.800 -4.979 1.00 0.00 587 LEU A C 20
ATOM 31755 O O . LEU A 1 31 ? -1.030 -9.406 -5.628 1.00 0.00 587 LEU A O 20
ATOM 31771 N N . PRO A 1 32 ? 0.073 -11.097 -4.568 1.00 0.00 588 PRO A N 20
ATOM 31772 C CA . PRO A 1 32 ? -0.892 -12.178 -4.879 1.00 0.00 588 PRO A CA 20
ATOM 31773 C C . PRO A 1 32 ? -2.248 -12.098 -4.133 1.00 0.00 588 PRO A C 20
ATOM 31774 O O . PRO A 1 32 ? -2.436 -11.297 -3.199 1.00 0.00 588 PRO A O 20
ATOM 31785 N N . GLY A 1 33 ? -3.155 -12.992 -4.548 1.00 0.00 589 GLY A N 20
ATOM 31786 C CA . GLY A 1 33 ? -4.542 -13.057 -4.082 1.00 0.00 589 GLY A CA 20
ATOM 31787 C C . GLY A 1 33 ? -4.756 -13.019 -2.574 1.00 0.00 589 GLY A C 20
ATOM 31788 O O . GLY A 1 33 ? -5.470 -12.145 -2.069 1.00 0.00 589 GLY A O 20
ATOM 31792 N N . GLU A 1 34 ? -4.176 -13.930 -1.838 1.00 0.00 590 GLU A N 20
ATOM 31793 C CA . GLU A 1 34 ? -4.416 -13.945 -0.406 1.00 0.00 590 GLU A CA 20
ATOM 31794 C C . GLU A 1 34 ? -3.758 -12.802 0.326 1.00 0.00 590 GLU A C 20
ATOM 31795 O O . GLU A 1 34 ? -4.237 -12.381 1.383 1.00 0.00 590 GLU A O 20
ATOM 31807 N N . LYS A 1 35 ? -2.725 -12.252 -0.256 1.00 0.00 591 LYS A N 20
ATOM 31808 C CA . LYS A 1 35 ? -2.053 -11.135 0.344 1.00 0.00 591 LYS A CA 20
ATOM 31809 C C . LYS A 1 35 ? -2.798 -9.837 0.127 1.00 0.00 591 LYS A C 20
ATOM 31810 O O . LYS A 1 35 ? -2.810 -8.979 1.013 1.00 0.00 591 LYS A O 20
ATOM 31829 N N . LEU A 1 36 ? -3.461 -9.707 -1.020 1.00 0.00 592 LEU A N 20
ATOM 31830 C CA . LEU A 1 36 ? -4.241 -8.511 -1.315 1.00 0.00 592 LEU A CA 20
ATOM 31831 C C . LEU A 1 36 ? -5.410 -8.378 -0.312 1.00 0.00 592 LEU A C 20
ATOM 31832 O O . LEU A 1 36 ? -5.725 -7.288 0.154 1.00 0.00 592 LEU A O 20
ATOM 31848 N N . GLY A 1 37 ? -6.010 -9.508 0.045 1.00 0.00 593 GLY A N 20
ATOM 31849 C CA . GLY A 1 37 ? -7.081 -9.496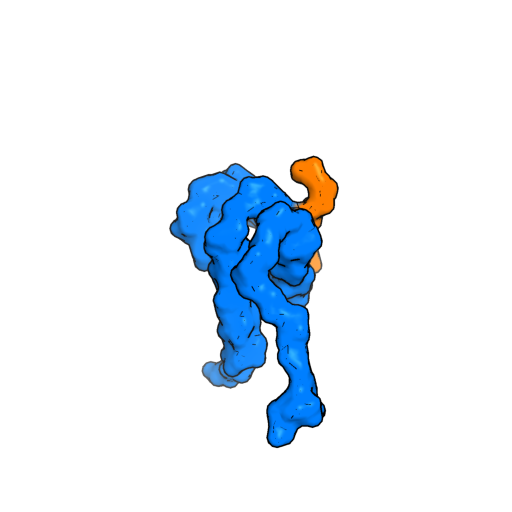 1.034 1.00 0.00 593 GLY A CA 20
ATOM 31850 C C . GLY A 1 37 ? -6.536 -9.280 2.439 1.00 0.00 593 GLY A C 20
ATOM 31851 O O . GLY A 1 37 ? -7.199 -8.752 3.313 1.00 0.00 593 GLY A O 20
ATOM 31855 N N . ARG A 1 38 ? -5.313 -9.698 2.630 1.00 0.00 594 ARG A N 20
ATOM 31856 C CA . ARG A 1 38 ? -4.633 -9.596 3.908 1.00 0.00 594 ARG A CA 20
ATOM 31857 C C . ARG A 1 38 ? -4.299 -8.135 4.201 1.00 0.00 594 ARG A C 20
ATOM 31858 O O . ARG A 1 38 ? -4.636 -7.610 5.246 1.00 0.00 594 ARG A O 20
ATOM 31879 N N . VAL A 1 39 ? -3.685 -7.480 3.237 1.00 0.00 595 VAL A N 20
ATOM 31880 C CA . VAL A 1 39 ? -3.265 -6.091 3.384 1.00 0.00 595 VAL A CA 20
ATOM 31881 C C . VAL A 1 39 ? -4.456 -5.164 3.578 1.00 0.00 595 VAL A C 20
ATOM 31882 O O . VAL A 1 39 ? -4.416 -4.307 4.447 1.00 0.00 595 VAL A O 20
ATOM 31895 N N . VAL A 1 40 ? -5.538 -5.398 2.840 1.00 0.00 596 VAL A N 20
ATOM 31896 C CA . VAL A 1 40 ? -6.705 -4.540 2.917 1.00 0.00 596 VAL A CA 20
ATOM 31897 C C . VAL A 1 40 ? -7.302 -4.597 4.322 1.00 0.00 596 VAL A C 20
ATOM 31898 O O . VAL A 1 40 ? -7.874 -3.635 4.806 1.00 0.00 596 VAL A O 20
ATOM 31911 N N . HIS A 1 41 ? -7.077 -5.716 4.978 1.00 0.00 597 HIS A N 20
ATOM 31912 C CA . HIS A 1 41 ? -7.561 -5.961 6.326 1.00 0.00 597 HIS A CA 20
ATOM 31913 C C . HIS A 1 41 ? -6.744 -5.154 7.345 1.00 0.00 597 HIS A C 20
ATOM 31914 O O . HIS A 1 41 ? -7.302 -4.579 8.281 1.00 0.00 597 HIS A O 20
ATOM 31928 N N . ILE A 1 42 ? -5.438 -5.123 7.170 1.00 0.00 598 ILE A N 20
ATOM 31929 C CA . ILE A 1 42 ? -4.578 -4.349 8.061 1.00 0.00 598 ILE A CA 20
ATOM 31930 C C . ILE A 1 42 ? -4.756 -2.843 7.805 1.00 0.00 598 ILE A C 20
ATOM 31931 O O . ILE A 1 42 ? -5.025 -2.061 8.728 1.00 0.00 598 ILE A O 20
ATOM 31947 N N . ILE A 1 43 ? -4.654 -2.453 6.543 1.00 0.00 599 ILE A N 20
ATOM 31948 C CA . ILE A 1 43 ? -4.685 -1.028 6.174 1.00 0.00 599 ILE A CA 20
ATOM 31949 C C . ILE A 1 43 ? -6.033 -0.367 6.511 1.00 0.00 599 ILE A C 20
ATOM 31950 O O . ILE A 1 43 ? -6.073 0.812 6.887 1.00 0.00 599 ILE A O 20
ATOM 31966 N N . GLN A 1 44 ? -7.126 -1.140 6.454 1.00 0.00 600 GLN A N 20
ATOM 31967 C CA . GLN A 1 44 ? -8.477 -0.597 6.708 1.00 0.00 600 GLN A CA 20
ATOM 31968 C C . GLN A 1 44 ? -8.647 -0.135 8.154 1.00 0.00 600 GLN A C 20
ATOM 31969 O O . GLN A 1 44 ? -9.635 0.491 8.502 1.00 0.00 600 GLN A O 20
ATOM 31983 N N . SER A 1 45 ? -7.687 -0.448 8.985 1.00 0.00 601 SER A N 20
ATOM 31984 C CA . SER A 1 45 ? -7.722 -0.012 10.340 1.00 0.00 601 SER A CA 20
ATOM 31985 C C . SER A 1 45 ? -7.322 1.476 10.426 1.00 0.00 601 SER A C 20
ATOM 31986 O O . SER A 1 45 ? -7.645 2.162 11.387 1.00 0.00 601 SER A O 20
ATOM 31994 N N . ARG A 1 46 ? -6.638 1.981 9.407 1.00 0.00 602 ARG A N 20
ATOM 31995 C CA . ARG A 1 46 ? -6.269 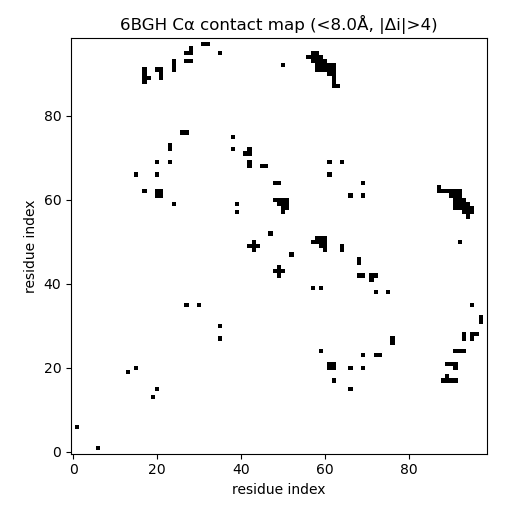3.391 9.385 1.00 0.00 602 ARG A CA 20
ATOM 31996 C C . ARG A 1 46 ? -6.972 4.085 8.208 1.00 0.00 602 ARG A C 20
ATOM 31997 O O . ARG A 1 46 ? -6.832 5.296 8.002 1.00 0.00 602 ARG A O 20
ATOM 32018 N N . GLU A 1 47 ? -7.697 3.305 7.425 1.00 0.00 603 GLU A N 20
ATOM 32019 C CA . G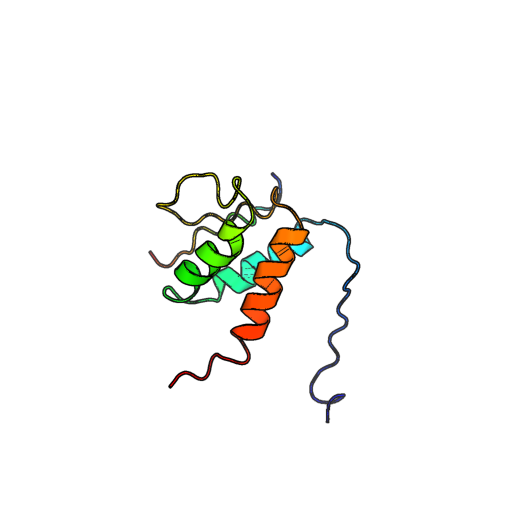LU A 1 47 ? -8.468 3.820 6.306 1.00 0.00 603 GLU A CA 20
ATOM 32020 C C . GLU A 1 47 ? -9.931 3.551 6.644 1.00 0.00 603 GLU A C 20
ATOM 32021 O O . GLU A 1 47 ? -10.387 2.412 6.572 1.00 0.00 603 GLU A O 20
ATOM 32033 N N . PRO A 1 48 ? -10.667 4.561 7.061 1.00 0.00 604 PRO A N 20
ATOM 32034 C CA . PRO A 1 48 ? -12.036 4.384 7.478 1.00 0.00 604 PRO A CA 20
ATOM 32035 C C . PRO A 1 48 ? -13.068 4.325 6.334 1.00 0.00 604 PRO A C 20
ATOM 32036 O O . PRO A 1 48 ? -14.175 3.831 6.544 1.00 0.00 604 PRO A O 20
ATOM 32047 N N . SER A 1 49 ? -12.714 4.746 5.138 1.00 0.00 605 SER A N 20
ATOM 32048 C CA . SER A 1 49 ? -13.706 4.874 4.073 1.00 0.00 605 SER A CA 20
ATOM 32049 C C . SER A 1 49 ? -14.271 3.506 3.617 1.00 0.00 605 SER A C 20
ATOM 32050 O O . SER A 1 49 ? -15.486 3.349 3.472 1.00 0.00 605 SER A O 20
ATOM 32058 N N . LEU A 1 50 ? -13.416 2.492 3.472 1.00 0.00 606 LEU A N 20
ATOM 32059 C CA . LEU A 1 50 ? -13.919 1.175 3.039 1.00 0.00 606 LEU A CA 20
ATOM 32060 C C . LEU A 1 50 ? -14.481 0.375 4.216 1.00 0.00 606 LEU A C 20
ATOM 32061 O O . LEU A 1 50 ? -14.982 -0.736 4.052 1.00 0.00 606 LEU A O 20
ATOM 32077 N N . ARG A 1 51 ? -14.436 0.961 5.397 1.00 0.00 607 ARG A N 20
ATOM 32078 C CA . ARG A 1 51 ? -14.910 0.297 6.600 1.00 0.00 607 ARG A CA 20
ATOM 32079 C C . ARG A 1 51 ? -16.418 0.240 6.695 1.00 0.00 607 ARG A C 20
ATOM 32080 O O . ARG A 1 51 ? -16.963 -0.538 7.465 1.00 0.00 607 ARG A O 20
ATOM 32101 N N . ASP A 1 52 ? -17.089 1.031 5.892 1.00 0.00 608 ASP A N 20
ATOM 32102 C CA . ASP A 1 52 ? -18.544 0.968 5.829 1.00 0.00 608 ASP A CA 20
ATOM 32103 C C . ASP A 1 52 ? -18.964 0.116 4.644 1.00 0.00 608 ASP A C 20
ATOM 32104 O O . ASP A 1 52 ? -20.138 0.086 4.256 1.00 0.00 608 ASP A O 20
ATOM 32113 N N . SER A 1 53 ? -18.007 -0.598 4.100 1.00 0.00 609 SER A N 20
ATOM 32114 C CA . SER A 1 53 ? -18.209 -1.452 2.963 1.00 0.00 609 SER A CA 20
ATOM 32115 C C . SER A 1 53 ? -17.677 -2.864 3.267 1.00 0.00 609 SER A C 20
ATOM 32116 O O . SER A 1 53 ? -17.144 -3.117 4.365 1.00 0.00 609 SER A O 20
ATOM 32124 N N . ASN A 1 54 ? -17.844 -3.773 2.316 1.00 0.00 610 ASN A N 20
ATOM 32125 C CA . ASN A 1 54 ? -17.347 -5.145 2.432 1.00 0.00 610 ASN A CA 20
ATOM 32126 C C . ASN A 1 54 ? -15.813 -5.159 2.522 1.00 0.00 610 ASN A C 20
ATOM 32127 O O . ASN A 1 54 ? -15.135 -4.631 1.642 1.00 0.00 610 ASN A O 20
ATOM 32138 N N . PRO A 1 55 ? -15.254 -5.779 3.581 1.00 0.00 611 PRO A N 20
ATOM 32139 C CA . PRO A 1 55 ? -13.803 -5.783 3.840 1.00 0.00 611 PRO A CA 20
ATOM 32140 C C . PRO A 1 55 ? -13.005 -6.718 2.928 1.00 0.00 611 PRO A C 20
ATOM 32141 O O . PRO A 1 55 ? -11.784 -6.785 3.028 1.00 0.00 611 PRO A O 20
ATOM 32152 N N . ASP A 1 56 ? -13.682 -7.454 2.078 1.00 0.00 612 ASP A N 20
ATOM 32153 C CA . ASP A 1 56 ? -13.008 -8.378 1.185 1.00 0.00 612 ASP A CA 20
ATOM 32154 C C . ASP A 1 56 ? -12.763 -7.760 -0.159 1.00 0.00 612 ASP A C 20
ATOM 32155 O O . ASP A 1 56 ? -12.056 -8.340 -1.004 1.00 0.00 612 ASP A O 20
ATOM 32164 N N . GLU A 1 57 ? -13.352 -6.598 -0.375 1.00 0.00 613 GLU A N 20
ATOM 32165 C CA . GLU A 1 57 ? -13.107 -5.835 -1.568 1.00 0.00 613 GLU A CA 20
ATOM 32166 C C . GLU A 1 57 ? -11.880 -4.993 -1.356 1.00 0.00 613 GLU A C 20
ATOM 32167 O O . GLU A 1 57 ? -11.577 -4.612 -0.225 1.00 0.00 613 GLU A O 20
ATOM 32179 N N . ILE A 1 58 ? -11.187 -4.688 -2.408 1.00 0.00 614 ILE A N 20
ATOM 32180 C CA . ILE A 1 58 ? -9.919 -4.059 -2.266 1.00 0.00 614 ILE A CA 20
ATOM 32181 C C . ILE A 1 58 ? -9.734 -2.828 -3.144 1.00 0.00 614 ILE A C 20
ATOM 32182 O O . ILE A 1 58 ? -9.535 -2.931 -4.347 1.00 0.00 614 ILE A O 20
ATOM 32198 N N . GLU A 1 59 ? -9.837 -1.670 -2.556 1.00 0.00 615 GLU A N 20
ATOM 32199 C CA . GLU A 1 59 ? -9.396 -0.496 -3.186 1.00 0.00 615 GLU A CA 20
ATOM 32200 C C . GLU A 1 59 ? -8.656 0.476 -2.321 1.00 0.00 615 GLU A C 20
ATOM 32201 O O . GLU A 1 59 ? -9.092 0.872 -1.250 1.00 0.00 615 GLU A O 20
ATOM 32213 N N . ILE A 1 60 ? -7.500 0.818 -2.816 1.00 0.00 616 ILE A N 20
ATOM 32214 C CA . ILE A 1 60 ? -6.567 1.671 -2.141 1.00 0.00 616 ILE A CA 20
ATOM 32215 C C . ILE A 1 60 ? -6.991 3.159 -2.271 1.00 0.00 616 ILE A C 20
ATOM 32216 O O . ILE A 1 60 ? -6.880 3.784 -3.286 1.00 0.00 616 ILE A O 20
ATOM 32232 N N . ASP A 1 61 ? -7.506 3.651 -1.220 1.00 0.00 617 ASP A N 20
ATOM 32233 C CA . ASP A 1 61 ? -8.061 5.002 -1.069 1.00 0.00 617 ASP A CA 20
ATOM 32234 C C . ASP A 1 61 ? -7.070 6.175 -1.182 1.00 0.00 617 ASP A C 20
ATOM 32235 O O . ASP A 1 61 ? -7.454 7.325 -1.136 1.00 0.00 617 ASP A O 20
ATOM 32244 N N . PHE A 1 62 ? -5.791 5.860 -1.361 1.00 0.00 618 PHE A N 20
ATOM 32245 C CA . PHE A 1 62 ? -4.659 6.804 -1.259 1.00 0.00 618 PHE A CA 20
ATOM 32246 C C . PHE A 1 62 ? -4.781 8.118 -2.020 1.00 0.00 618 PHE A C 20
ATOM 32247 O O . PHE A 1 62 ? -4.044 9.042 -1.723 1.00 0.00 618 PHE A O 20
ATOM 32264 N N . GLU A 1 63 ? -5.695 8.224 -2.942 1.00 0.00 619 GLU A N 20
ATOM 32265 C CA . GLU A 1 63 ? -5.984 9.499 -3.570 1.00 0.00 619 GLU A CA 20
ATOM 32266 C C . GLU A 1 63 ? -6.426 10.526 -2.500 1.00 0.00 619 GLU A C 20
ATOM 32267 O O . GLU A 1 63 ? -5.817 11.593 -2.355 1.00 0.00 619 GLU A O 20
ATOM 32279 N N . THR A 1 64 ? -7.418 10.153 -1.714 1.00 0.00 620 THR A N 20
ATOM 32280 C CA . THR A 1 64 ? -7.984 10.998 -0.677 1.00 0.00 620 THR A CA 20
ATOM 32281 C C . THR A 1 64 ? -7.289 10.803 0.684 1.00 0.00 620 THR A C 20
ATOM 32282 O O . THR A 1 64 ? -7.141 11.755 1.470 1.00 0.00 620 THR A O 20
ATOM 32293 N N . LEU A 1 65 ? -6.841 9.586 0.909 1.00 0.00 621 LEU A N 20
ATOM 32294 C CA . LEU A 1 65 ? -6.224 9.143 2.165 1.00 0.00 621 LEU A CA 20
ATOM 32295 C C . LEU A 1 65 ? -4.950 9.939 2.529 1.00 0.00 621 LEU A C 20
ATOM 32296 O O . LEU A 1 65 ? -4.197 10.415 1.644 1.00 0.00 621 LEU A O 20
ATOM 32312 N N . LYS A 1 66 ? -4.709 10.047 3.828 1.00 0.00 622 LYS A N 20
ATOM 32313 C CA . LYS A 1 66 ? -3.593 10.799 4.384 1.00 0.00 622 LYS A CA 20
ATOM 32314 C C . LYS A 1 66 ? -2.340 9.909 4.558 1.00 0.00 622 LYS A C 20
ATOM 32315 O O . LYS A 1 66 ? -2.453 8.678 4.651 1.00 0.00 622 LYS A O 20
ATOM 32334 N N . PRO A 1 67 ? -1.124 10.530 4.645 1.00 0.00 623 PRO A N 20
ATOM 32335 C CA . PRO A 1 67 ? 0.162 9.804 4.781 1.00 0.00 623 PRO A CA 20
ATOM 32336 C C . PRO A 1 67 ? 0.300 8.975 6.080 1.00 0.00 623 PRO A C 20
ATOM 32337 O O . PRO A 1 67 ? 1.211 8.154 6.200 1.00 0.00 623 PRO A O 20
ATOM 32348 N N . THR A 1 68 ? -0.601 9.169 7.025 1.00 0.00 624 THR A N 20
ATOM 32349 C CA . THR A 1 68 ? -0.560 8.426 8.277 1.00 0.00 624 THR A CA 20
ATOM 32350 C C . THR A 1 68 ? -0.798 6.908 8.021 1.00 0.00 624 THR A C 20
ATOM 32351 O O . THR A 1 68 ? -0.105 6.038 8.576 1.00 0.00 624 THR A O 20
ATOM 32362 N N . THR A 1 69 ? -1.715 6.619 7.127 1.00 0.00 625 THR A N 20
ATOM 32363 C CA . THR A 1 69 ? -2.054 5.277 6.733 1.00 0.00 625 THR A CA 20
ATOM 32364 C C . THR A 1 69 ? -1.002 4.747 5.746 1.00 0.00 625 THR A C 20
ATOM 32365 O O . THR A 1 69 ? -0.778 3.543 5.629 1.00 0.00 625 THR A O 20
ATOM 32376 N N . LEU A 1 70 ? -0.343 5.675 5.068 1.00 0.00 626 LEU A N 20
ATOM 32377 C CA . LEU A 1 70 ? 0.662 5.375 4.055 1.00 0.00 626 LEU A CA 20
ATOM 32378 C C . LEU A 1 70 ? 1.795 4.526 4.629 1.00 0.00 626 LEU A C 20
ATOM 32379 O O . LEU A 1 70 ? 2.241 3.563 3.998 1.00 0.00 626 LEU A O 20
ATOM 32395 N N . ARG A 1 71 ? 2.200 4.839 5.854 1.00 0.00 627 ARG A N 20
ATOM 32396 C CA . ARG A 1 71 ? 3.259 4.093 6.533 1.00 0.00 627 ARG A CA 20
ATOM 32397 C C . ARG A 1 71 ? 2.859 2.648 6.783 1.00 0.00 627 ARG A C 20
ATOM 32398 O O . ARG A 1 71 ? 3.708 1.763 6.806 1.00 0.00 627 ARG A O 20
ATOM 32419 N N . GLU A 1 72 ? 1.568 2.409 6.933 1.00 0.00 628 GLU A N 20
ATOM 32420 C CA . GLU A 1 72 ? 1.072 1.091 7.252 1.00 0.00 628 GLU A CA 20
ATOM 32421 C C . GLU A 1 72 ? 1.343 0.149 6.090 1.00 0.00 628 GLU A C 20
ATOM 32422 O O . GLU A 1 72 ? 1.943 -0.918 6.264 1.00 0.00 628 GLU A O 20
ATOM 32434 N N . LEU A 1 73 ? 0.929 0.561 4.907 1.00 0.00 629 LEU A N 20
ATOM 32435 C CA . LEU A 1 73 ? 1.115 -0.249 3.723 1.00 0.00 629 LEU A CA 20
ATOM 32436 C C . LEU A 1 73 ? 2.604 -0.294 3.353 1.00 0.00 629 LEU A C 20
ATOM 32437 O O . LEU A 1 73 ? 3.100 -1.310 2.913 1.00 0.00 629 LEU A O 20
ATOM 32453 N N . GLU A 1 74 ? 3.309 0.804 3.590 1.00 0.00 630 GLU A N 20
ATOM 32454 C CA . GLU A 1 74 ? 4.742 0.894 3.304 1.00 0.00 630 GLU A CA 20
ATOM 32455 C C . GLU A 1 74 ? 5.520 -0.176 4.106 1.00 0.00 630 GLU A C 20
ATOM 32456 O O . GLU A 1 74 ? 6.313 -0.936 3.537 1.00 0.00 630 GLU A O 20
ATOM 32468 N N . ARG A 1 75 ? 5.217 -0.281 5.395 1.00 0.00 631 ARG A N 20
ATOM 32469 C CA . ARG A 1 75 ? 5.831 -1.287 6.278 1.00 0.00 631 ARG A CA 20
ATOM 32470 C C . ARG A 1 75 ? 5.457 -2.697 5.844 1.00 0.00 631 ARG A C 20
ATOM 32471 O O . ARG A 1 75 ? 6.265 -3.634 5.931 1.00 0.00 631 ARG A O 20
ATOM 32492 N N . TYR A 1 76 ? 4.242 -2.835 5.359 1.00 0.00 632 TYR A N 20
ATOM 32493 C CA . TYR A 1 76 ? 3.737 -4.091 4.858 1.00 0.00 632 TYR A CA 20
ATOM 32494 C C . TYR A 1 76 ? 4.568 -4.550 3.669 1.00 0.00 632 TYR A C 20
ATOM 32495 O O . TYR A 1 76 ? 4.952 -5.716 3.572 1.00 0.00 632 TYR A O 20
ATOM 32513 N N . VAL A 1 77 ? 4.869 -3.622 2.786 1.00 0.00 633 VAL A N 20
ATOM 32514 C CA . VAL A 1 77 ? 5.595 -3.947 1.579 1.00 0.00 633 VAL A CA 20
ATOM 32515 C C . VAL A 1 77 ? 7.025 -4.350 1.924 1.00 0.00 633 VAL A C 20
ATOM 32516 O O . VAL A 1 77 ? 7.583 -5.264 1.327 1.00 0.00 633 VAL A O 20
ATOM 32529 N N . LYS A 1 78 ? 7.583 -3.701 2.927 1.00 0.00 634 LYS A N 20
ATOM 32530 C CA . LYS A 1 78 ? 8.925 -4.028 3.410 1.00 0.00 634 LYS A CA 20
ATOM 32531 C C . LYS A 1 78 ? 8.947 -5.453 3.970 1.00 0.00 634 LYS A C 20
ATOM 32532 O O . LYS A 1 78 ? 9.909 -6.188 3.792 1.00 0.00 634 LYS A O 20
ATOM 32551 N N . SER A 1 79 ? 7.852 -5.845 4.589 1.00 0.00 635 SER A N 20
ATOM 32552 C CA . SER A 1 79 ? 7.695 -7.185 5.120 1.00 0.00 635 SER A CA 20
ATOM 32553 C C . SER A 1 79 ? 7.591 -8.208 3.967 1.00 0.00 635 SER A C 20
ATOM 32554 O O . SER A 1 79 ? 8.045 -9.349 4.079 1.00 0.00 635 SER A O 20
ATOM 32562 N N . CYS A 1 80 ? 7.033 -7.761 2.854 1.00 0.00 636 CYS A N 20
ATOM 32563 C CA . CYS A 1 80 ? 6.889 -8.566 1.654 1.00 0.00 636 CYS A CA 20
ATOM 32564 C C . CYS A 1 80 ? 8.244 -8.745 0.950 1.00 0.00 636 CYS A C 20
ATOM 32565 O O . CYS A 1 80 ? 8.435 -9.682 0.161 1.00 0.00 636 CYS A O 20
ATOM 32573 N N . LEU A 1 81 ? 9.180 -7.854 1.240 1.00 0.00 637 LEU A N 20
ATOM 32574 C CA . LEU A 1 81 ? 10.514 -7.938 0.660 1.00 0.00 637 LEU A CA 20
ATOM 32575 C C . LEU A 1 81 ? 11.354 -8.917 1.466 1.00 0.00 637 LEU A C 20
ATOM 32576 O O . LEU A 1 81 ? 12.423 -9.364 1.026 1.00 0.00 637 LEU A O 20
ATOM 32592 N N . GLN A 1 82 ? 10.853 -9.254 2.636 1.00 0.00 638 GLN A N 20
ATOM 32593 C CA . GLN A 1 82 ? 11.498 -10.192 3.512 1.00 0.00 638 GLN A CA 20
ATOM 32594 C C . GLN A 1 82 ? 10.986 -11.585 3.202 1.00 0.00 638 GLN A C 20
ATOM 32595 O O . GLN A 1 82 ? 10.006 -11.745 2.435 1.00 0.00 638 GLN A O 20
ATOM 32609 N N . LYS A 1 83 ? 11.619 -12.583 3.815 1.00 0.00 639 LYS A N 20
ATOM 32610 C CA . LYS A 1 83 ? 11.280 -13.987 3.626 1.00 0.00 639 LYS A CA 20
ATOM 32611 C C . LYS A 1 83 ? 11.424 -14.350 2.159 1.00 0.00 639 LYS A C 20
ATOM 32612 O O . LYS A 1 83 ? 10.446 -14.431 1.390 1.00 0.00 639 LYS A O 20
ATOM 32631 N N . LYS A 1 84 ? 12.677 -14.467 1.782 1.00 0.00 640 LYS A N 20
ATOM 32632 C CA . LYS A 1 84 ? 13.099 -14.643 0.410 1.00 0.00 640 LYS A CA 20
ATOM 32633 C C . LYS A 1 84 ? 12.744 -16.017 -0.149 1.00 0.00 640 LYS A C 20
ATOM 32634 O O . LYS A 1 84 ? 12.290 -16.125 -1.299 1.00 0.00 640 LYS A O 20
ATOM 32653 N N . GLN A 1 85 ? 12.939 -17.053 0.649 1.00 0.00 641 GLN A N 20
ATOM 32654 C CA . GLN A 1 85 ? 12.626 -18.406 0.222 1.00 0.00 641 GLN A CA 20
ATOM 32655 C C . GLN A 1 85 ? 11.128 -18.589 0.283 1.00 0.00 641 GLN A C 20
ATOM 32656 O O . GLN A 1 85 ? 10.542 -18.672 1.365 1.00 0.00 641 GLN A O 20
ATOM 32670 N N . ARG A 1 86 ? 10.513 -18.623 -0.864 1.00 0.00 642 ARG A N 20
ATOM 32671 C CA . ARG A 1 86 ? 9.087 -18.579 -0.944 1.00 0.00 642 ARG A CA 20
ATOM 32672 C C . ARG A 1 86 ? 8.578 -19.502 -2.039 1.00 0.00 642 ARG A C 20
ATOM 32673 O O . ARG A 1 86 ? 9.256 -19.690 -3.067 1.00 0.00 642 ARG A O 20
ATOM 32694 N N . LYS A 1 87 ? 7.425 -20.089 -1.795 1.00 0.00 643 LYS A N 20
ATOM 32695 C CA . LYS A 1 87 ? 6.698 -20.897 -2.750 1.00 0.00 643 LYS A CA 20
ATOM 32696 C C . LYS A 1 87 ? 5.287 -21.068 -2.253 1.00 0.00 643 LYS A C 20
ATOM 32697 O O . LYS A 1 87 ? 4.361 -20.560 -2.884 1.00 0.00 643 LYS A O 20
ATOM 32717 N N . ARG B 2 1 ? -5.900 15.035 -10.381 1.00 0.00 1591 ARG B N 20
ATOM 32718 C CA . ARG B 2 1 ? -6.526 14.734 -11.671 1.00 0.00 1591 ARG B CA 20
ATOM 32719 C C . ARG B 2 1 ? -5.937 13.464 -12.244 1.00 0.00 1591 ARG B C 20
ATOM 32720 O O . ARG B 2 1 ? -6.548 12.403 -12.181 1.00 0.00 1591 ARG B O 20
ATOM 32741 N N . SER B 2 2 ? -4.702 13.571 -12.725 1.00 0.00 1592 SER B N 20
ATOM 32742 C CA . SER B 2 2 ? -3.984 12.505 -13.423 1.00 0.00 1592 SER B CA 20
ATOM 32743 C C . SER B 2 2 ? -3.409 11.455 -12.455 1.00 0.00 1592 SER B C 20
ATOM 32744 O O . SER B 2 2 ? -2.383 10.819 -12.746 1.00 0.00 1592 SER B O 20
ATOM 32752 N N . VAL B 2 3 ? -4.092 11.226 -11.361 1.00 0.00 1593 VAL B N 20
ATOM 32753 C CA . VAL B 2 3 ? -3.608 10.339 -10.351 1.00 0.00 1593 VAL B CA 20
ATOM 32754 C C . VAL B 2 3 ? -4.752 9.656 -9.595 1.00 0.00 1593 VAL B C 20
ATOM 32755 O O . VAL B 2 3 ? -5.543 10.296 -8.898 1.00 0.00 1593 VAL B O 20
ATOM 32768 N N . LYS B 2 4 ? -4.872 8.379 -9.812 1.00 0.00 1594 LYS B N 20
ATOM 32769 C CA . LYS B 2 4 ? -5.795 7.538 -9.082 1.00 0.00 1594 LYS B CA 20
ATOM 32770 C C . LYS B 2 4 ? -5.046 6.388 -8.516 1.00 0.00 1594 LYS B C 20
ATOM 32771 O O . LYS B 2 4 ? -4.246 5.747 -9.214 1.00 0.00 1594 LYS B O 20
ATOM 32790 N N . VAL B 2 5 ? -5.292 6.127 -7.264 1.00 0.00 1595 VAL B N 20
ATOM 32791 C CA . VAL B 2 5 ? -4.537 5.160 -6.529 1.00 0.00 1595 VAL B CA 20
ATOM 32792 C C . VAL B 2 5 ? -5.447 4.008 -6.066 1.00 0.00 1595 VAL B C 20
ATOM 32793 O O . VAL B 2 5 ? -4.955 3.000 -5.583 1.00 0.00 1595 VAL B O 20
ATOM 32806 N N . LYS B 2 6 ? -6.792 4.166 -6.241 1.00 0.00 1596 LYS B N 20
ATOM 32807 C CA . LYS B 2 6 ? -7.759 3.093 -5.883 1.00 0.00 1596 LYS B CA 20
ATOM 32808 C C . LYS B 2 6 ? -7.396 1.799 -6.615 1.00 0.00 1596 LYS B C 20
ATOM 32809 O O . LYS B 2 6 ? -7.670 1.646 -7.800 1.00 0.00 1596 LYS B O 20
ATOM 32828 N N . ILE B 2 7 ? -6.712 0.916 -5.882 1.00 0.00 1597 ILE B N 20
ATOM 32829 C CA . ILE B 2 7 ? -6.126 -0.301 -6.415 1.00 0.00 1597 ILE B CA 20
ATOM 32830 C C . ILE B 2 7 ? -7.070 -1.202 -7.272 1.00 0.00 1597 ILE B C 20
ATOM 32831 O O . ILE B 2 7 ? -6.844 -1.341 -8.465 1.00 0.00 1597 ILE B O 20
ATOM 32847 N N . LYS B 2 8 ? -8.140 -1.743 -6.645 1.00 0.00 1598 LYS B N 20
ATOM 32848 C CA . LYS B 2 8 ? -8.963 -2.822 -7.187 1.00 0.00 1598 LYS B CA 20
ATOM 32849 C C . LYS B 2 8 ? -8.090 -3.902 -7.816 1.00 0.00 1598 LYS B C 20
ATOM 32850 O O . LYS B 2 8 ? -7.868 -3.909 -9.036 1.00 0.00 1598 LYS B O 20
ATOM 32869 N N . LEU B 2 9 ? -7.527 -4.763 -6.950 1.00 0.00 1599 LEU B N 20
ATOM 32870 C CA . LEU B 2 9 ? -6.630 -5.847 -7.372 1.00 0.00 1599 LEU B CA 20
ATOM 32871 C C . LEU B 2 9 ? -7.326 -6.693 -8.427 1.00 0.00 1599 LEU B C 20
ATOM 32872 O O . LEU B 2 9 ? -6.767 -7.002 -9.478 1.00 0.00 1599 LEU B O 20
ATOM 32888 N N . GLY B 2 10 ? -8.554 -7.030 -8.134 1.00 0.00 1600 GLY B N 20
ATOM 32889 C CA . GLY B 2 10 ? -9.382 -7.719 -9.058 1.00 0.00 1600 GLY B CA 20
ATOM 32890 C C . GLY B 2 10 ? -10.530 -6.833 -9.428 1.00 0.00 1600 GLY B C 20
ATOM 32891 O O . GLY B 2 10 ? -11.443 -6.637 -8.625 1.00 0.00 1600 GLY B O 20
ATOM 32895 N N . ARG B 2 11 ? -10.461 -6.256 -10.609 1.00 0.00 1601 ARG B N 20
ATOM 32896 C CA . ARG B 2 11 ? -11.478 -5.340 -11.121 1.00 0.00 1601 ARG B CA 20
ATOM 32897 C C . ARG B 2 11 ? -12.805 -6.055 -11.278 1.00 0.00 1601 ARG B C 20
ATOM 32898 O O . ARG B 2 11 ? -13.855 -5.520 -10.911 1.00 0.00 1601 ARG B O 20
ATOM 32919 N N . LYS B 2 12 ? -12.743 -7.273 -11.814 1.00 0.00 1602 LYS B N 20
ATOM 32920 C CA . LYS B 2 12 ? -13.919 -8.152 -11.968 1.00 0.00 1602 LYS B CA 20
ATOM 32921 C C . LYS B 2 12 ? -15.012 -7.503 -12.833 1.00 0.00 1602 LYS B C 20
ATOM 32922 O O . LYS B 2 12 ? -14.731 -6.561 -13.614 1.00 0.00 1602 LYS B O 20
#

Radius of gyration: 14.17 Å; Cα contacts (8 Å, |Δi|>4): 98; chains: 2; bounding box: 47×38×22 Å

Secondary structure (DSSP, 8-state):
-HHHH------SS----HHHHHHHHHHHHHS-HHHHHHHHHHHTTT-SSSSSS-SSS----TTTS-HHHHHHHHHHHHHHHHS----/--S------TT-

Nearest PDB structures (foldseek):
  6bgh-assembly1_A  TM=7.650E-01  e=5.470E-10  Homo sapiens
  7jq8-assembly1_A  TM=7.290E-01  e=6.874E-09  Homo sapiens
  6bgg-assembly1_B  TM=6.928E-01  e=7.777E-09  Homo sapiens
  2n3k-assembly1_A  TM=7.207E-01  e=1.812E-07  Homo sapiens
  2jns-assembly1_A  TM=7.270E-01  e=5.854E-07  Mus musculus

Organism: Homo sapiens (NCBI:txid9606)

Solvent-accessible surface area: 7770 Å² total; per-residue (Å²): 120,93,91,108,192,79,97,121,183,129,124,153,67,81,101,144,43,76,120,16,12,91,112,7,9,101,40,0,85,199,18,71,16,69,39,19,27,153,1,6,129,85,6,20,95,104,19,111,56,38,12,93,79,80,110,119,103,18,18,11,26,2,6,91,6,109,45,85,3,8,141,19,1,85,152,37,12,122,47,16,108,130,144,153,143,162,252,198,65,62,118,0,48,26,116,22,72,179,234

Sequence (99 aa):
ASASYDSEEEEEGLPMSYDEKRQLSLDINRLPGEKLGRVVHIIQSREPSLRDSNPDEIEIDFETLKPTTLRELERYVKSCLQKKQRKRSVKVKIKLGRKASASYDSEEEEEGLPMSYDEKRQLSLDINRLPGEKLGRVVHIIQSREPSLRDSNPDEIEIDFETLKPTTLRELERYVKSCLQKKQRKRSVKVKIKLGRKASASYDSEEEEEGLPMSYDEKRQLSLDINRLPGEKLGRVVHIIQSREPSLRDSNPDEIEIDFETLKPTTLRELERYVKSCLQKKQRKRSVKVKIKLGRKASASYDSEEEEEGLPMSYDEKRQLSLDINRLPGEKLGRVVHIIQSREPSLRDSNPDEIEIDFETLKPTTLRELERYVKSCLQKKQRKRSVKVKIKLGRKASASYDSEEEEEGLPMSYDEKRQLSLDINRLPGEKLGRVVHIIQSREPSLRDSNPDEIEIDFETLKPTTLRELERYVKSCLQKKQRKRSVKVKIKLGRKASASYDSEEEEEGLPMSYDEKRQLSLDINRLPGEKLGRVVHIIQSREPSLRDSNPDEIEIDFETLKPTTLRELERYVKSCLQKKQRKRSVKVKIKLGRKASASYDSEEEEEGLPMSYDEKRQLSLDINRLPGEKLGRVVHIIQSREPSLRDSNPDEIEIDFETLKPTTLRELERYVKSCLQKKQRKRSVKVKIKLGRKASASYDSEEEEEGLPMSYDEKRQLSLDINRLPGEKLGRVVHIIQSREPSLRDSNPDEIEIDFETLKPTTLRELERYVKSCLQKKQRKRSVKVKIKLGRKASASYDSEEEEEGLPMSYDEKRQLSLDINRLPGEKLGRVVHIIQSREPSLRDSNPDEIEIDFETLKPTTLRELERYVKSCLQKKQRKRSVKVKIKLGRKASASYDSEEEEEGLPMSYDEKRQLSLDINRLPGEKLGRVVHIIQSREPSLRDSNPDEIEIDFETLKPTTLRELERYVKSCLQKKQRKRSVKVKIKLGRKASASYDSEEEEEGLPMSYDEKRQLSLDINRLPGEKLGRVVHIIQSREPSLRDSNPDEIEIDFETLKPTTLRELERYVKSCLQKKQRKRSVKVKIKLGRKASASYDSEEEEEGLPMSYDEKRQLSLDINRLPGEKLGRVVHIIQSREPSLRDSNPDEIEIDFETLKPTTLRELERYVKSCLQKKQRKRSVKVKIKLGRKASASYDSEEEEEGLPMSYDEKRQLSLDINRLPGEKLGRVVHIIQSREPSLRDSNPDEIEIDFETLKPTTLRELERYVKSCLQKKQRKRSVKVKIKLGRKASASYDSEEEEEGLPMSYDEKRQLSLDINRLPGEKLGRVVHIIQSREPSLRDSNPDEIEIDFETLKPTTLRELERYVKSCLQKKQRKRSVKVKIKLGRKASASYDSEEEEEGLPMSYDEKRQLSLDINRLPGEKLGRVVHIIQSREPSLRDSNPDEIEIDFETLKPTTLRELERYVKSCLQKKQRKRSVKVKIKLGRKASASYDSEEEEEGLPMSYDEKRQLSLDINRLPGEKLGRVVHIIQSREPSLRDSNPDEIEIDFETLKPTTLRELERYVKSCLQKKQRKRSVKVKIKLGRKASASYDSEEEEEGLPMSYDEKRQLSLDINRLPGEKLGRVVHIIQSREPSLRDSNPDEIEIDFETLKPTTLRELERYVKSCLQKKQRKRSVKVKIKLGRKASASYDSEEEEEGLPMSYDEKRQLSLDINRLPGEKLGRVVHIIQSREPSLRDSNPDEIEIDFETLKPTTLRELERYVKSCLQKKQRKRSVKVKIKLGRKASASYDSEEEEEGLPMSYDEKRQLSLDINRLPGEKLGRVVHIIQSREPSLRDSNPDEIEIDFETLKPTTLRELERYVKSCLQKKQRKRSVKVKIKLGRKASASYDSEEEEEGLPMSYDEKRQLSLDINRLPGEKLGRVVHIIQSREPSLRDSNPDEIEIDFETLKPTTLRELERYVKSCLQKKQRKRSVKVKIKLGRK

InterPro domains:
  IPR001487 Bromodomain [PF00439] (46-127)
  IPR001487 Bromodomain [PF00439] (315-402)
  IPR001487 Bromodomain [PR00503] (54-67)
  IPR001487 Bromodomain [PR00503] (70-86)
  IPR001487 Bromodomain [PR00503] (86-104)
  IPR001487 Bromodomain [PR00503] (379-398)
  IPR001487 Bromodomain [PS50014] (51-123)
  IPR001487 Bromodomain [PS50014] (326-398)
  IPR001487 Bromodomain [SM00297] (32-142)
  IPR001487 Bromodomain [SM00297] (308-417)
  IPR018359 Bromodomain, conserved site [PS00633] (56-115)
  IPR018359 Bromodomain, conserved site [PS00633] (331-390)
  IPR027353 NET domain [PF17035] (571-635)
  IPR027353 NET domain [PS51525] (562-644)
  IPR036427 Bromodomain-like superfamily [G3DSA:1.20.920.10] (23-155)
  IPR036427 Bromodomain-like superfamily [G3DSA:1.20.920.10] (299-422)
  IPR036427 Bromodomain-like superfamily [SSF47370] (21-149)
  IPR036427 Bromodomain-like superfamily [SSF47370] (298-421)
  IPR038336 NET domain superfamily [G3DSA:1.20.1270.220] (564-644)
  IPR043508 Brdt, bromodomain, repeat I [cd05497] (34-140)

Foldseek 3Di:
DPVVDPDPDPDDDDDLDPCLLCVLVVLLVPDDDVVQLVLLQQLCVQVVPCVVDDSSDHDRPSVPDDCVSSVSSVVVSVVVVPDPDDD/DPDDDPCPVPPD